Protein AF-P9WET0-F1 (afdb_monomer_lite)

Organism: Preussia isomera (NCBI:txid325670)

Foldseek 3Di:
DVLVQVQVVCCVVVVDQKDKDKWWFDCQDCPVVVVCVVVQAAQPVLAQLFQAQSLRHWHEFTDIDMDMGGHPVCCVQVLHFDLWDWQFKFKDFPPDDPDQQAEDLVRLLVRQCVRCVRSVNDDLLQAQEEAEQGRSHPRPNQSRLVSLLVNRVVSDDLVRFREYEYCCRPGIQNDRCRQRVSVVLLSVCLNVQKHAARPPRDHGRPSHPCSSSRYDHGHHTGGGDPPHFSKYKYWDADSSGITMIIIMGGPCVPVVPDDGFQDDDQPPVVPDDDPDPPPPDDDDDDPDDDDDDDDDDDDDDDDPPPPDDPDPPPPPPPPPPDPDDDDPDDDDCPLALDAQADDFAADRPADFDQKAKQKFADQDLVLRVVLCVQLLVCCQVGHVQQNLCQRQPPDDQHQFIFMAIDGPPDRSPDDPRDTPDDTDGADPDAFAEEEEEEAFQLDWFLLCQLVCQPPLLVSLQVSLQVLLVPDPPRDPDGLVCRNRRVDPGCPCLALLRVQLNFLSQLLSLLSLCVNQVNAHLEYEYFQSSVLSRCVSLLQAPSSLSNLLSNLRSVLQVPQPAQKWKKKWQAAPVVCCVLCVVVQQFKDFQERLARRITMIMGHPVSVVVSVVVCVVVVTDMDIGSNVRDRWLHPSLVVRLVVSLVSSVSCVVSRVVRDDRSDHRHHYQYQLCNPDRDDRDDPVNPDDPPCSVVSSSSRHHHRNNLSSLLSVVVVDVHAAYEYRGSADPSVVSSVNSCVVSVHDHHYAYQHHPPDNNLVRNSVVLSVSSSNNHRTNSQSNGWGQDPVNPGTHGHHHNPPRDDRRDDDDPDPDDDDQQNVCVVPVPDDAAQLQGAWHGPDDLQKTKGKDFHECLQWVQLCQWWLPPFRWDAPLSVVQNVVVVVVVSCCPDPNVPFDFFWKKWFWKFFPDIHTFDNDPGTWMKMKIWRFDAPPVRHTFKIKIWMWTADPPPRDIGTGMITMMGTDTPPDDPPPPPDDDDDDPDWAFADLCLDQPCVHLCVVQRTGGDQQLSFWDRWTFPQAFKIKTFGDQGGDCVRTARVVGHDDTLGDSSRVNNLVVRNVCNQRRSDSVSDDFDKGWGTFGMKMATSCVVVLVVVVGTWMKMKTWHDFFFWKIWMWMFTARPVGDTRMTTHGTIITTDDDPPPPPPVVQVVQPDWDKDKDFQLLQDFQVRLCVVFPFDDDPCLVVLVLLLLLLLLLLLVCCLVAVPDDPVRHQCDDDLLNLLVVLSNCCNPPPPDPSNVVSVVCVVVVNSVVVSVVSCVVNVVALLSVLLVQCSVCVVCLSNVVDFSVRSCVVVVSVLVCLAPHPLCPLALVVLLVSLLSVLQNQLAFEEEEEACQQVNSVVSSVPSQLDPSRDGSYNAYEYERQDPVSQVNCCVVPVVPPRYHYDYDDLLDQVVVVPQQFQAGQEYEYEAPLLLAQDLLSSLLSVLRNHHAFRKYKYKHFADDGSSCSSNPSRPPSQCSNVNVPCSNGSHHHLVRQQVSNVSSQKPGFRHWHFSHDPPSTTIIITMITRHDDDPPPDLAPAEEEEEEQDPDDFPLSVLLQVLCVVVNHHYDYDYLPPDQDQDAAQHHYEYEYELVGLCPPDDPSSVVSVVNCLRRHQEYEYEYAQLCVVPRRVSNVVVVVVQVVSCVVPVSHQAAYEYEPHHSPDDDPVQSNSVSNVSNVLSVVSVVVPPDPPNDPDDHFRYWYHDPSGIMGMDTGNPPVVCVVVCVPCVSLFFDFDFLLVDDKKFWDAPDQQALLRIFIEHPVCVVDDAAQQKWKWQFFKFWADPVQNCSRNVVDTHNAHKGFTWGFTCGHHNNQDPDDGGFTWTFTARGRLISMDMGGNLGIDGDDPPDDGLLRNLDQLLQLVLCCQDCVPLVDAAQAEEEEEQLQESNNLNNVLLCVLRNYHYAYEHADPVSLCCCCVVVVRPSLRYHHDPDDLVNLQSNLCPGPQSAHQEYEAQADDPVLLNNLVRHAQQGEYEYAHDDDPPVVVSPPPSCVVRVYDYHYDPSCVCCVPPVPSSSVSSVVSVVCVVVVSDTGFSDEAEAEPLCSSVVSVCSVVDGYIYMYGPNRSRRTGRYSPDPPQPADACPDEAEEEPQLDPVNLVVVVSHLVRRHQHYEYEYLDFQVVRVVSVVSVVVSVVVNHHYHYDNADPVDPVRVVVVVVVVVVD

InterPro domains:
  IPR001227 Acyl transferase domain superfamily [G3DSA:3.40.366.10] (431-749)
  IPR011032 GroES-like superfamily [SSF50129] (1745-1862)
  IPR013154 Alcohol dehydrogenase-like, N-terminal [PF08240] (1750-1804)
  IPR013217 Methyltransferase type 12 [PF08242] (1328-1433)
  IPR013968 Polyketide synthase-like, ketoreductase domain [PF08659] (2067-2142)
  IPR014030 Beta-ketoacyl synthase-like, N-terminal domain [PF00109] (2-73)
  IPR014031 Beta-ketoacyl synthase, C-terminal domain [PF02801] (84-200)
  IPR014043 Acyl transferase domain [PF00698] (435-767)
  IPR014043 Acyl transferase domain [SM00827] (436-753)
  IPR016035 Acyl transferase/acyl hydrolase/lysophospholipase [SSF52151] (433-742)
  IPR016036 Malonyl-CoA ACP transacylase, ACP-binding [SSF55048] (562-624)
  IPR016039 Thiolase-like [G3DSA:3.40.47.10] (1-418)
  IPR016039 Thiolase-like [SSF53901] (42-251)
  IPR020807 Polyketide/metazoan fatty acid synthase-like, dehydratase domain [SM00826] (827-1009)
  IPR020841 Polyketide synthase, beta-ketoacyl synthase domain [PS52004] (1-250)
  IPR020841 Polyketide synthase, beta-ketoacyl synthase domain [SM00825] (1-253)
  IPR020843 Enoylreductase domain [SM00829] (1731-2042)
  IPR029063 S-adenosyl-L-methionine-dependent methyltransferase superfamily [G3DSA:3.40.50.150] (1218-1494)
  IPR029063 S-adenosyl-L-methionine-dependent methyltransferase superfamily [SSF53335] (1308-1493)
  IPR032821 Polyketide synthase, C-terminal extension [PF16197] (205-254)

Radius of gyration: 58.71 Å; chains: 1; bounding box: 168×103×144 Å

Structure (mmCIF, N/CA/C/O backbone):
data_AF-P9WET0-F1
#
_entry.id   AF-P9WET0-F1
#
loop_
_atom_site.group_PDB
_atom_site.id
_atom_site.type_symbol
_atom_site.label_atom_id
_atom_site.label_alt_id
_atom_site.label_comp_id
_atom_site.label_asym_id
_atom_site.label_entity_id
_atom_site.label_seq_id
_atom_site.pdbx_PDB_ins_code
_atom_site.Cartn_x
_atom_site.Cartn_y
_atom_site.Cartn_z
_atom_site.occupancy
_atom_site.B_iso_or_equiv
_atom_site.auth_seq_id
_atom_site.auth_comp_id
_atom_site.auth_asym_id
_atom_site.auth_atom_id
_atom_site.pdbx_PDB_model_num
ATOM 1 N N . MET A 1 1 ? -34.286 10.627 3.762 1.00 93.25 1 MET A N 1
ATOM 2 C CA . MET A 1 1 ? -35.493 11.258 3.175 1.00 93.25 1 MET A CA 1
ATOM 3 C C . MET A 1 1 ? -36.276 10.292 2.288 1.00 93.25 1 MET A C 1
ATOM 5 O O . MET A 1 1 ? -37.485 10.224 2.415 1.00 93.25 1 MET A O 1
ATOM 9 N N . TYR A 1 2 ? -35.624 9.492 1.441 1.00 94.31 2 TYR A N 1
ATOM 10 C CA . TYR A 1 2 ? -36.307 8.522 0.571 1.00 94.31 2 TYR A CA 1
ATOM 11 C C . TYR A 1 2 ? -37.161 7.509 1.352 1.00 94.31 2 TYR A C 1
ATOM 13 O O . TYR A 1 2 ? -38.345 7.362 1.071 1.00 94.31 2 TYR A O 1
ATOM 21 N N . ALA A 1 3 ? -36.611 6.910 2.415 1.00 94.50 3 ALA A N 1
ATOM 22 C CA . ALA A 1 3 ? -37.372 6.027 3.305 1.00 94.50 3 ALA A CA 1
ATOM 23 C C . ALA A 1 3 ? -38.606 6.715 3.928 1.00 94.50 3 ALA A C 1
ATOM 25 O O . ALA A 1 3 ? -39.639 6.079 4.114 1.00 94.50 3 ALA A O 1
ATOM 26 N N . LEU A 1 4 ? -38.528 8.028 4.189 1.00 97.00 4 LEU A N 1
ATOM 27 C CA . LEU A 1 4 ? -39.666 8.816 4.665 1.00 97.00 4 LEU A CA 1
ATOM 28 C C . LEU A 1 4 ? -40.758 8.916 3.596 1.00 97.00 4 LEU A C 1
ATOM 30 O O . LEU A 1 4 ? -41.926 8.698 3.896 1.00 97.00 4 LEU A O 1
ATOM 34 N N . HIS A 1 5 ? -40.377 9.233 2.357 1.00 97.38 5 HIS A N 1
ATOM 35 C CA . HIS A 1 5 ? -41.307 9.320 1.233 1.00 97.38 5 HIS A CA 1
ATOM 36 C C . HIS A 1 5 ? -42.010 7.980 0.977 1.00 97.38 5 HIS A C 1
ATOM 38 O O . HIS A 1 5 ? -43.234 7.948 0.876 1.00 97.38 5 HIS A O 1
ATOM 44 N N . LEU A 1 6 ? -41.259 6.875 0.971 1.00 96.69 6 LEU A N 1
ATOM 45 C CA . LEU A 1 6 ? -41.814 5.529 0.808 1.00 96.69 6 LEU A CA 1
ATOM 46 C C . LEU A 1 6 ? -42.789 5.169 1.935 1.00 96.69 6 LEU A C 1
ATOM 48 O O . LEU A 1 6 ? -43.890 4.711 1.655 1.00 96.69 6 LEU A O 1
ATOM 52 N N . ALA A 1 7 ? -42.433 5.440 3.194 1.00 96.94 7 ALA A N 1
ATOM 53 C CA . ALA A 1 7 ? -43.314 5.176 4.330 1.00 96.94 7 ALA A CA 1
ATOM 54 C C . ALA A 1 7 ? -44.605 6.012 4.284 1.00 96.94 7 ALA A C 1
ATOM 56 O O . ALA A 1 7 ? -45.687 5.504 4.568 1.00 96.94 7 ALA A O 1
ATOM 57 N N . VAL A 1 8 ? -44.516 7.288 3.891 1.00 96.31 8 VAL A N 1
ATOM 58 C CA . VAL A 1 8 ? -45.693 8.153 3.710 1.00 96.31 8 VAL A CA 1
ATOM 59 C C . VAL A 1 8 ? -46.589 7.632 2.585 1.00 96.31 8 VAL A C 1
ATOM 61 O O . VAL A 1 8 ? -47.808 7.609 2.752 1.00 96.31 8 VAL A O 1
ATOM 64 N N . ASN A 1 9 ? -46.011 7.193 1.466 1.00 95.00 9 ASN A N 1
ATOM 65 C CA . ASN A 1 9 ? -46.778 6.639 0.353 1.00 95.00 9 ASN A CA 1
ATOM 66 C C . ASN A 1 9 ? -47.434 5.304 0.716 1.00 95.00 9 ASN A C 1
ATOM 68 O O . ASN A 1 9 ? -48.613 5.152 0.431 1.00 95.00 9 ASN A O 1
ATOM 72 N N . ALA A 1 10 ? -46.736 4.401 1.411 1.00 95.81 10 ALA A N 1
ATOM 73 C CA . ALA A 1 10 ? -47.302 3.136 1.889 1.00 95.81 10 ALA A CA 1
ATOM 74 C C . ALA A 1 10 ? -48.514 3.368 2.813 1.00 95.81 10 ALA A C 1
ATOM 76 O O . ALA A 1 10 ? -49.566 2.755 2.646 1.00 95.81 10 ALA A O 1
ATOM 77 N N . ILE A 1 11 ? -48.419 4.341 3.731 1.00 95.19 11 ILE A N 1
ATOM 78 C CA . ILE A 1 11 ? -49.542 4.718 4.607 1.00 95.19 11 ILE A CA 1
ATOM 79 C C . ILE A 1 11 ? -50.706 5.333 3.814 1.00 95.19 11 ILE A C 1
ATOM 81 O O . ILE A 1 11 ? -51.872 5.097 4.134 1.00 95.19 11 ILE A O 1
ATOM 85 N N . ARG A 1 12 ? -50.415 6.144 2.788 1.00 89.94 12 ARG A N 1
ATOM 86 C CA . ARG A 1 12 ? -51.439 6.763 1.927 1.00 89.94 12 ARG A CA 1
ATOM 87 C C . ARG A 1 12 ? -52.115 5.751 0.999 1.00 89.94 12 ARG A C 1
ATOM 89 O O . ARG A 1 12 ? -53.314 5.879 0.774 1.00 89.94 12 ARG A O 1
ATOM 96 N N . ALA A 1 13 ? -51.367 4.773 0.495 1.00 91.69 13 ALA A N 1
ATOM 97 C CA . ALA A 1 13 ? -51.857 3.691 -0.355 1.00 91.69 13 ALA A CA 1
ATOM 98 C C . ALA A 1 13 ? -52.650 2.633 0.432 1.00 91.69 13 ALA A C 1
ATOM 100 O O . ALA A 1 13 ? -53.488 1.950 -0.146 1.00 91.69 13 ALA A O 1
ATOM 101 N N . GLY A 1 14 ? -52.439 2.547 1.751 1.00 89.62 14 GLY A N 1
ATOM 102 C CA . GLY A 1 14 ? -53.096 1.569 2.619 1.00 89.62 14 GLY A CA 1
ATOM 103 C C . GLY A 1 14 ? -52.303 0.276 2.821 1.00 89.62 14 GLY A C 1
ATOM 104 O O . GLY A 1 14 ? -52.820 -0.636 3.455 1.00 89.62 14 GLY A O 1
ATOM 105 N N . ASP A 1 15 ? -51.053 0.211 2.354 1.00 92.94 15 ASP A N 1
ATOM 106 C CA . ASP A 1 15 ? -50.167 -0.954 2.518 1.00 92.94 15 ASP A CA 1
ATOM 107 C C . ASP A 1 15 ? -49.825 -1.212 3.995 1.00 92.94 15 ASP A C 1
ATOM 109 O O . ASP A 1 15 ? -49.556 -2.340 4.409 1.00 92.94 15 ASP A O 1
ATOM 113 N N . CYS A 1 16 ? -49.821 -0.152 4.809 1.00 93.81 16 CYS A N 1
ATOM 114 C CA . CYS A 1 16 ? -49.674 -0.231 6.256 1.00 93.81 16 CYS A CA 1
ATOM 115 C C . CYS A 1 16 ? -50.376 0.940 6.961 1.00 93.81 16 CYS A C 1
ATOM 117 O O . CYS A 1 16 ? -50.592 2.010 6.397 1.00 93.81 16 CYS A O 1
ATOM 119 N N . GLU A 1 17 ? -50.710 0.775 8.241 1.00 93.00 17 GLU A N 1
ATOM 120 C CA . GLU A 1 17 ? -51.320 1.849 9.044 1.00 93.00 17 GLU A CA 1
ATOM 121 C C . GLU A 1 17 ? -50.283 2.700 9.800 1.00 93.00 17 GLU A C 1
ATOM 123 O O . GLU A 1 17 ? -50.586 3.784 10.318 1.00 93.00 17 GLU A O 1
ATOM 128 N N . SER A 1 18 ? -49.049 2.195 9.890 1.00 94.19 18 SER A N 1
ATOM 129 C CA . SER A 1 18 ? -47.922 2.824 10.573 1.00 94.19 18 SER A CA 1
ATOM 130 C C . SER A 1 18 ? -46.584 2.294 10.059 1.00 94.19 18 SER A C 1
ATOM 132 O O . SER A 1 18 ? -46.521 1.187 9.528 1.00 94.19 18 SER A O 1
ATOM 134 N N . ALA A 1 19 ? -45.514 3.067 10.241 1.00 95.69 19 ALA A N 1
ATOM 135 C CA . ALA A 1 19 ? -44.175 2.722 9.776 1.00 95.69 19 ALA A CA 1
ATOM 136 C C . ALA A 1 19 ? -43.091 3.279 10.709 1.00 95.69 19 ALA A C 1
ATOM 138 O O . ALA A 1 19 ? -43.235 4.370 11.260 1.00 95.69 19 ALA A O 1
ATOM 139 N N . ILE A 1 20 ? -41.979 2.556 10.849 1.00 96.62 20 ILE A N 1
ATOM 140 C CA . ILE A 1 20 ? -40.750 3.078 11.459 1.00 96.62 20 ILE A CA 1
ATOM 141 C C . ILE A 1 20 ? -39.816 3.496 10.328 1.00 96.62 20 ILE A C 1
ATOM 143 O O . ILE A 1 20 ? -39.511 2.699 9.445 1.00 96.62 20 ILE A O 1
ATOM 147 N N . VAL A 1 21 ? -39.342 4.737 10.372 1.00 96.81 21 VAL A N 1
ATOM 148 C CA . VAL A 1 21 ? -38.316 5.241 9.459 1.00 96.81 21 VAL A CA 1
ATOM 149 C C . VAL A 1 21 ? -37.056 5.459 10.275 1.00 96.81 21 VAL A C 1
ATOM 151 O O . VAL A 1 21 ? -37.033 6.333 11.138 1.00 96.81 21 VAL A O 1
ATOM 154 N N . ALA A 1 22 ? -36.023 4.665 10.011 1.00 95.56 22 ALA A N 1
ATOM 155 C CA . ALA A 1 22 ? -34.736 4.745 10.689 1.00 95.56 22 ALA A CA 1
ATOM 156 C C . ALA A 1 22 ? -33.604 5.024 9.695 1.00 95.56 22 ALA A C 1
ATOM 158 O O . ALA A 1 22 ? -33.688 4.664 8.520 1.00 95.56 22 ALA A O 1
ATOM 159 N N . SER A 1 23 ? -32.547 5.675 10.169 1.00 92.81 23 SER A N 1
ATOM 160 C CA . SER A 1 23 ? -31.334 5.946 9.402 1.00 92.81 23 SER A CA 1
ATOM 161 C C . SER A 1 23 ? -30.119 5.996 10.320 1.00 92.81 23 SER A C 1
ATOM 163 O O . SER A 1 23 ? -30.219 6.480 11.449 1.00 92.81 23 SER A O 1
ATOM 165 N N . ALA A 1 24 ? -28.982 5.542 9.808 1.00 93.00 24 ALA A N 1
ATOM 166 C CA . ALA A 1 24 ? -27.728 5.423 10.534 1.00 93.00 24 ALA A CA 1
ATOM 167 C C . ALA A 1 24 ? -26.564 5.950 9.688 1.00 93.00 24 ALA A C 1
ATOM 169 O O . ALA A 1 24 ? -26.558 5.753 8.473 1.00 93.00 24 ALA A O 1
ATOM 170 N N . ASN A 1 25 ? -25.580 6.565 10.339 1.00 92.62 25 ASN A N 1
ATOM 171 C CA . ASN A 1 25 ? -24.240 6.769 9.805 1.00 92.62 25 ASN A CA 1
ATOM 172 C C . ASN A 1 25 ? -23.208 6.538 10.911 1.00 92.62 25 ASN A C 1
ATOM 174 O O . ASN A 1 25 ? -23.319 7.138 11.981 1.00 92.62 25 ASN A O 1
ATOM 178 N N . TRP A 1 26 ? -22.233 5.674 10.635 1.00 86.56 26 TRP A N 1
ATOM 179 C CA . TRP A 1 26 ? -21.175 5.260 11.558 1.00 86.56 26 TRP A CA 1
ATOM 180 C C . TRP A 1 26 ? -19.830 5.275 10.833 1.00 86.56 26 TRP A C 1
ATOM 182 O O . TRP A 1 26 ? -19.698 4.709 9.747 1.00 86.56 26 TRP A O 1
ATOM 192 N N . ILE A 1 27 ? -18.836 5.911 11.437 1.00 82.56 27 ILE A N 1
ATOM 193 C CA . ILE A 1 27 ? -17.483 6.112 10.927 1.00 82.56 27 ILE A CA 1
ATOM 194 C C . ILE A 1 27 ? -16.546 5.226 11.758 1.00 82.56 27 ILE A C 1
ATOM 196 O O . ILE A 1 27 ? -15.842 5.675 12.655 1.00 82.56 27 ILE A O 1
ATOM 200 N N . GLY A 1 28 ? -16.549 3.928 11.449 1.00 75.56 28 GLY A N 1
ATOM 201 C CA . GLY A 1 28 ? -15.681 2.945 12.111 1.00 75.56 28 GLY A CA 1
ATOM 202 C C . GLY A 1 28 ? -14.312 2.742 11.453 1.00 75.56 28 GLY A C 1
ATOM 203 O O . GLY A 1 28 ? -13.487 2.020 12.002 1.00 75.56 28 GLY A O 1
ATOM 204 N N . ASP A 1 29 ? -14.089 3.324 10.271 1.00 71.38 29 ASP A N 1
ATOM 205 C CA . ASP A 1 29 ? -12.921 3.077 9.418 1.00 71.38 29 ASP A CA 1
ATOM 206 C C . ASP A 1 29 ? -12.596 4.315 8.545 1.00 71.38 29 ASP A C 1
ATOM 208 O O . ASP A 1 29 ? -13.521 4.997 8.079 1.00 71.38 29 ASP A O 1
ATOM 212 N N . PRO A 1 30 ? -11.306 4.641 8.308 1.00 72.62 30 PRO A N 1
ATOM 213 C CA . PRO A 1 30 ? -10.903 5.807 7.519 1.00 72.62 30 PRO A CA 1
ATOM 214 C C . PRO A 1 30 ? -11.058 5.648 5.997 1.00 72.62 30 PRO A C 1
ATOM 216 O O . PRO A 1 30 ? -10.910 6.634 5.278 1.00 72.62 30 PRO A O 1
ATOM 219 N N . GLY A 1 31 ? -11.362 4.465 5.463 1.00 78.06 31 GLY A N 1
ATOM 220 C CA . GLY A 1 31 ? -11.430 4.213 4.021 1.00 78.06 31 GLY A CA 1
ATOM 221 C C . GLY A 1 31 ? -12.426 5.119 3.292 1.00 78.06 31 GLY A C 1
ATOM 222 O O . GLY A 1 31 ? -12.107 5.679 2.243 1.00 78.06 31 GLY A O 1
ATOM 223 N N . VAL A 1 32 ? -13.602 5.354 3.885 1.00 81.81 32 VAL A N 1
ATOM 224 C CA . VAL A 1 32 ? -14.599 6.283 3.322 1.00 81.81 32 VAL A CA 1
ATOM 225 C C . VAL A 1 32 ? -14.127 7.739 3.417 1.00 81.81 32 VAL A C 1
ATOM 227 O O . VAL A 1 32 ? -14.373 8.511 2.495 1.00 81.81 32 VAL A O 1
ATOM 230 N N . GLN A 1 33 ? -13.400 8.112 4.479 1.00 82.38 33 GLN A N 1
ATOM 231 C CA . GLN A 1 33 ? -12.799 9.448 4.603 1.00 82.38 33 GLN A CA 1
ATOM 232 C C . GLN A 1 33 ? -11.833 9.707 3.440 1.00 82.38 33 GLN A C 1
ATOM 234 O O . GLN A 1 33 ? -11.948 10.723 2.765 1.00 82.38 33 GLN A O 1
ATOM 239 N N . ILE A 1 34 ? -10.931 8.760 3.166 1.00 78.50 34 ILE A N 1
ATOM 240 C CA . ILE A 1 34 ? -9.943 8.861 2.081 1.00 78.50 34 ILE A CA 1
ATOM 241 C C . ILE A 1 34 ? -10.635 8.941 0.714 1.00 78.50 34 ILE A C 1
ATOM 243 O O . ILE A 1 34 ? -10.223 9.712 -0.149 1.00 78.50 34 ILE A O 1
ATOM 247 N N . ALA A 1 35 ? -11.687 8.147 0.495 1.00 82.06 35 ALA A N 1
ATOM 248 C CA . ALA A 1 35 ? -12.435 8.174 -0.760 1.00 82.06 35 ALA A CA 1
ATOM 249 C C . ALA A 1 35 ? -13.132 9.525 -0.997 1.00 82.06 35 ALA A C 1
ATOM 251 O O . ALA A 1 35 ? -13.130 10.027 -2.119 1.00 82.06 35 ALA A O 1
ATOM 252 N N . LEU A 1 36 ? -13.703 10.124 0.052 1.00 84.94 36 LEU A N 1
ATOM 253 C CA . LEU A 1 36 ? -14.368 11.427 -0.025 1.00 84.94 36 LEU A CA 1
ATOM 254 C C . LEU A 1 36 ? -13.377 12.591 -0.161 1.00 84.94 36 LEU A C 1
ATOM 256 O O . LEU A 1 36 ? -13.684 13.562 -0.850 1.00 84.94 36 LEU A O 1
ATOM 260 N N . ASP A 1 37 ? -12.192 12.476 0.440 1.00 80.69 37 ASP A N 1
ATOM 261 C CA . ASP A 1 37 ? -11.093 13.428 0.256 1.00 80.69 37 ASP A CA 1
ATOM 262 C C . ASP A 1 37 ? -10.611 13.436 -1.202 1.00 80.69 37 ASP A C 1
ATOM 264 O O . ASP A 1 37 ? -10.588 14.478 -1.851 1.00 80.69 37 ASP A O 1
ATOM 268 N N . LYS A 1 38 ? -10.384 12.250 -1.789 1.00 78.75 38 LYS A N 1
ATOM 269 C CA . LYS A 1 38 ? -10.057 12.104 -3.221 1.00 78.75 38 LYS A CA 1
ATOM 270 C C . LYS A 1 38 ? -11.147 12.629 -4.156 1.00 78.75 38 LYS A C 1
ATOM 272 O O . LYS A 1 38 ? -10.842 13.052 -5.266 1.00 78.75 38 LYS A O 1
ATOM 277 N N . LEU A 1 39 ? -12.410 12.577 -3.731 1.00 81.06 39 LEU A N 1
ATOM 278 C CA . LEU A 1 39 ? -13.535 13.144 -4.477 1.00 81.06 39 LEU A CA 1
ATOM 279 C C . LEU A 1 39 ? -13.576 14.684 -4.392 1.00 81.06 39 LEU A C 1
ATOM 281 O O . LEU A 1 39 ? -14.333 15.305 -5.135 1.00 81.06 39 LEU A O 1
ATOM 285 N N . GLY A 1 40 ? -12.797 15.298 -3.492 1.00 82.06 40 GLY A N 1
ATOM 286 C CA . GLY A 1 40 ? -12.833 16.734 -3.206 1.00 82.06 40 GLY A CA 1
ATOM 287 C C . GLY A 1 40 ? -14.103 17.168 -2.469 1.00 82.06 40 GLY A C 1
ATOM 288 O O . GLY A 1 40 ? -14.548 18.301 -2.622 1.00 82.06 40 GLY A O 1
ATOM 289 N N . ALA A 1 41 ? -14.745 16.256 -1.730 1.00 86.38 41 ALA A N 1
ATOM 290 C CA . ALA A 1 41 ? -16.028 16.517 -1.073 1.00 86.38 41 ALA A CA 1
ATOM 291 C C . ALA A 1 41 ? -15.884 17.045 0.368 1.00 86.38 41 ALA A C 1
ATOM 293 O O . ALA A 1 41 ? -16.822 17.636 0.912 1.00 86.38 41 ALA A O 1
ATOM 294 N N . LEU A 1 42 ? -14.734 16.801 0.998 1.00 90.38 42 LEU A N 1
ATOM 295 C CA . LEU A 1 42 ? -14.484 17.128 2.398 1.00 90.38 42 LEU A CA 1
ATOM 296 C C . LEU A 1 42 ? -13.875 18.520 2.556 1.00 90.38 42 LEU A C 1
ATOM 298 O O . LEU A 1 42 ? -13.026 18.929 1.772 1.00 90.38 42 LEU A O 1
ATOM 302 N N . SER A 1 43 ? -14.284 19.228 3.607 1.00 89.62 43 SER A N 1
ATOM 303 C CA . SER A 1 43 ? -13.633 20.480 4.002 1.00 89.62 43 SER A CA 1
ATOM 304 C C . SER A 1 43 ? -12.284 20.194 4.667 1.00 89.62 43 SER A C 1
ATOM 306 O O . SER A 1 43 ? -12.208 19.385 5.597 1.00 89.62 43 SER A O 1
ATOM 308 N N . ALA A 1 44 ? -11.243 20.930 4.266 1.00 80.69 44 ALA A N 1
ATOM 309 C CA . ALA A 1 44 ? -9.916 20.870 4.885 1.00 80.69 44 ALA A CA 1
ATOM 310 C C . ALA A 1 44 ? -9.930 21.269 6.375 1.00 80.69 44 ALA A C 1
ATOM 312 O O . ALA A 1 44 ? -9.086 20.820 7.146 1.00 80.69 44 ALA A O 1
ATOM 313 N N . SER A 1 45 ? -10.911 22.075 6.801 1.00 82.88 45 SER A N 1
ATOM 314 C CA . SER A 1 45 ? -11.087 22.476 8.204 1.00 82.88 45 SER A CA 1
ATOM 315 C C . SER A 1 45 ? -11.933 21.495 9.028 1.00 82.88 45 SER A C 1
ATOM 317 O O . SER A 1 45 ? -12.160 21.732 10.216 1.00 82.88 45 SER A O 1
ATOM 319 N N . ALA A 1 46 ? -12.418 20.408 8.411 1.00 86.94 46 ALA A N 1
ATOM 320 C CA . ALA A 1 46 ? -13.354 19.457 9.008 1.00 86.94 46 ALA A CA 1
ATOM 321 C C . ALA A 1 46 ? -14.598 20.140 9.614 1.00 86.94 46 ALA A C 1
ATOM 323 O O . ALA A 1 46 ? -15.119 19.711 10.648 1.00 86.94 46 ALA A O 1
ATOM 324 N N . ARG A 1 47 ? -15.100 21.199 8.959 1.00 90.94 47 ARG A N 1
ATOM 325 C CA . ARG A 1 47 ? -16.343 21.912 9.315 1.00 90.94 47 ARG A CA 1
ATOM 326 C C . ARG A 1 47 ? -17.269 22.061 8.103 1.00 90.94 47 ARG A C 1
ATOM 328 O O . ARG A 1 47 ? -16.825 22.003 6.966 1.00 90.94 47 ARG A O 1
ATOM 335 N N . CYS A 1 48 ? -18.575 22.219 8.343 1.00 94.56 48 CYS A N 1
ATOM 336 C CA . CYS A 1 48 ? -19.547 22.549 7.290 1.00 94.56 48 CYS A CA 1
ATOM 337 C C . CYS A 1 48 ? -19.829 24.058 7.310 1.00 94.56 48 CYS A C 1
ATOM 339 O O . CYS A 1 48 ? -20.743 24.498 8.013 1.00 94.56 48 CYS A O 1
ATOM 341 N N . HIS A 1 49 ? -19.080 24.842 6.535 1.00 95.75 49 HIS A N 1
ATOM 342 C CA . HIS A 1 49 ? -19.209 26.307 6.435 1.00 95.75 49 HIS A CA 1
ATOM 343 C C . HIS A 1 49 ? -20.417 26.729 5.583 1.00 95.75 49 HIS A C 1
ATOM 345 O O . HIS A 1 49 ? -20.296 27.364 4.539 1.00 95.75 49 HIS A O 1
ATOM 351 N N . THR A 1 50 ? -21.608 26.305 6.004 1.00 96.00 50 THR A N 1
ATOM 352 C CA . THR A 1 50 ? -22.853 26.478 5.239 1.00 96.00 50 THR A CA 1
ATOM 353 C C . THR A 1 50 ? -23.163 27.958 5.038 1.00 96.00 50 THR A C 1
ATOM 355 O O . THR A 1 50 ? -23.300 28.688 6.015 1.00 96.00 50 THR A O 1
ATOM 358 N N . PHE A 1 51 ? -23.319 28.377 3.780 1.00 96.88 51 PHE A N 1
ATOM 359 C CA . PHE A 1 51 ? -23.569 29.764 3.350 1.00 96.88 51 PHE A CA 1
ATOM 360 C C . PHE A 1 51 ? -22.440 30.777 3.608 1.00 96.88 51 PHE A C 1
ATOM 362 O O . PHE A 1 51 ? -22.618 31.964 3.315 1.00 96.88 51 PHE A O 1
ATOM 369 N N . ASP A 1 52 ? -21.291 30.341 4.123 1.00 95.81 52 ASP A N 1
ATOM 370 C CA . ASP A 1 52 ? -20.136 31.203 4.378 1.00 95.81 52 ASP A CA 1
ATOM 371 C C . ASP A 1 52 ? -19.234 31.304 3.133 1.00 95.81 52 ASP A C 1
ATOM 373 O O . ASP A 1 52 ? -19.258 30.441 2.252 1.00 95.81 52 ASP A O 1
ATOM 377 N N . LEU A 1 53 ? -18.422 32.358 3.042 1.00 93.12 53 LEU A N 1
ATOM 378 C CA . LEU A 1 53 ? -17.388 32.499 2.013 1.00 93.12 53 LEU A CA 1
ATOM 379 C C . LEU A 1 53 ? -16.381 31.330 2.040 1.00 93.12 53 LEU A C 1
ATOM 381 O O . LEU A 1 53 ? -15.898 30.924 0.986 1.00 93.12 53 LEU A O 1
ATOM 385 N N . ARG A 1 54 ? -16.119 30.753 3.222 1.00 93.50 54 ARG A N 1
ATOM 386 C CA . ARG A 1 54 ? -15.259 29.574 3.459 1.00 93.50 54 ARG A CA 1
ATOM 387 C C . ARG A 1 54 ? -15.948 28.243 3.112 1.00 93.50 54 ARG A C 1
ATOM 389 O O . ARG A 1 54 ? -15.695 27.218 3.723 1.00 93.50 54 ARG A O 1
ATOM 396 N N . ALA A 1 55 ? -16.919 28.235 2.210 1.00 91.75 55 ALA A N 1
ATOM 397 C CA . ALA A 1 55 ? -17.606 27.008 1.820 1.00 91.75 55 ALA A CA 1
ATOM 398 C C . ALA A 1 55 ? -16.734 26.178 0.856 1.00 91.75 55 ALA A C 1
ATOM 400 O O . ALA A 1 55 ? -16.845 26.335 -0.360 1.00 91.75 55 ALA A O 1
ATOM 401 N N . GLU A 1 56 ? -15.885 25.284 1.374 1.00 90.44 56 GLU A N 1
ATOM 402 C CA . GLU A 1 56 ? -15.020 24.409 0.556 1.00 90.44 56 GLU A CA 1
ATOM 403 C C . GLU A 1 56 ? -15.369 22.909 0.583 1.00 90.44 56 GLU A C 1
ATOM 405 O O . GLU A 1 56 ? -14.672 22.106 -0.028 1.00 90.44 56 GLU A O 1
ATOM 410 N N . GLY A 1 57 ? -16.436 22.501 1.269 1.00 91.94 57 GLY A N 1
ATOM 411 C CA . GLY A 1 57 ? -16.769 21.090 1.469 1.00 91.94 57 GLY A CA 1
ATOM 412 C C . GLY A 1 57 ? -17.495 20.856 2.788 1.00 91.94 57 GLY A C 1
ATOM 413 O O . GLY A 1 57 ? -17.865 21.801 3.482 1.00 91.94 57 GLY A O 1
ATOM 414 N N . TYR A 1 58 ? -17.697 19.589 3.153 1.00 93.56 58 TYR A N 1
ATOM 415 C CA . TYR A 1 58 ? -18.408 19.237 4.384 1.00 93.56 58 TYR A CA 1
ATOM 416 C C . TYR A 1 58 ? -17.539 18.469 5.389 1.00 93.56 58 TYR A C 1
ATOM 418 O O . TYR A 1 58 ? -16.594 17.767 5.033 1.00 93.56 58 TYR A O 1
ATOM 426 N N . ALA A 1 59 ? -17.899 18.573 6.668 1.00 92.88 59 ALA A N 1
ATOM 427 C CA . ALA A 1 59 ? -17.414 17.714 7.745 1.00 92.88 59 ALA A CA 1
ATOM 428 C C . ALA A 1 59 ? -18.308 16.491 7.893 1.00 92.88 59 ALA A C 1
ATOM 430 O O . ALA A 1 59 ? -19.527 16.640 7.989 1.00 92.88 59 ALA A O 1
ATOM 431 N N . ARG A 1 60 ? -17.744 15.289 7.976 1.00 92.44 60 ARG A N 1
ATOM 432 C CA . ARG A 1 60 ? -18.546 14.086 8.235 1.00 92.44 60 ARG A CA 1
ATOM 433 C C . ARG A 1 60 ? -19.059 14.083 9.676 1.00 92.44 60 ARG A C 1
ATOM 435 O O . ARG A 1 60 ? -18.361 14.511 10.588 1.00 92.44 60 ARG A O 1
ATOM 442 N N . GLY A 1 61 ? -20.272 13.584 9.872 1.00 91.12 61 GLY A N 1
ATOM 443 C CA . GLY A 1 61 ? -20.883 13.391 11.186 1.00 91.12 61 GLY A CA 1
ATOM 444 C C . GLY A 1 61 ? -21.402 11.966 11.356 1.00 91.12 61 GLY A C 1
ATOM 445 O O . GLY A 1 61 ? -21.674 11.265 10.382 1.00 91.12 61 GLY A O 1
ATOM 446 N N . GLU A 1 62 ? -21.583 11.539 12.598 1.00 90.56 62 GLU A N 1
ATOM 447 C CA . GLU A 1 62 ? -22.221 10.265 12.939 1.00 90.56 62 GLU A CA 1
ATOM 448 C C . GLU A 1 62 ? -23.627 10.507 13.481 1.00 90.56 62 GLU A C 1
ATOM 450 O O . GLU A 1 62 ? -23.930 11.563 14.038 1.00 90.56 62 GLU A O 1
ATOM 455 N N . GLY A 1 63 ? -24.519 9.536 13.318 1.00 90.38 63 GLY A N 1
ATOM 456 C CA . GLY A 1 63 ? -25.854 9.670 13.877 1.00 90.38 63 GLY A CA 1
ATOM 457 C C . GLY A 1 63 ? -26.757 8.490 13.588 1.00 90.38 63 GLY A C 1
ATOM 458 O O . GLY A 1 63 ? -26.785 7.959 12.481 1.00 90.38 63 GLY A O 1
ATOM 459 N N . PHE A 1 64 ? -27.553 8.128 14.586 1.00 91.06 64 PHE A N 1
ATOM 460 C CA . PHE A 1 64 ? -28.620 7.147 14.470 1.00 91.06 64 PHE A CA 1
ATOM 461 C C . PHE A 1 64 ? -29.922 7.823 14.871 1.00 91.06 64 PHE A C 1
ATOM 463 O O . PHE A 1 64 ? -30.043 8.365 15.969 1.00 91.06 64 PHE A O 1
ATOM 470 N N . GLY A 1 65 ? -30.896 7.807 13.970 1.00 89.94 65 GLY A N 1
ATOM 471 C CA . GLY A 1 65 ? -32.198 8.415 14.191 1.00 89.94 65 GLY A CA 1
ATOM 472 C C . GLY A 1 65 ? -33.302 7.478 13.745 1.00 89.94 65 GLY A C 1
ATOM 473 O O . GLY A 1 65 ? -33.161 6.775 12.747 1.00 89.94 65 GLY A O 1
ATOM 474 N N . ALA A 1 66 ? -34.413 7.484 14.472 1.00 93.81 66 ALA A N 1
ATOM 475 C CA . ALA A 1 66 ? -35.633 6.819 14.054 1.00 93.81 66 ALA A CA 1
ATOM 476 C C . ALA A 1 66 ? -36.842 7.685 14.397 1.00 93.81 66 ALA A C 1
ATOM 478 O O . ALA A 1 66 ? -36.866 8.364 15.424 1.00 93.81 66 ALA A O 1
ATOM 479 N N . ILE A 1 67 ? -37.848 7.642 13.534 1.00 94.50 67 ILE A N 1
ATOM 480 C CA . ILE A 1 67 ? -39.155 8.245 13.767 1.00 94.50 67 ILE A CA 1
ATOM 481 C C . ILE A 1 67 ? -40.245 7.210 13.502 1.00 94.50 67 ILE A C 1
ATOM 483 O O . ILE A 1 67 ? -40.080 6.303 12.686 1.00 94.50 67 ILE A O 1
ATOM 487 N N . TYR A 1 68 ? -41.373 7.360 14.188 1.00 93.19 68 TYR A N 1
ATOM 488 C CA . TYR A 1 68 ? -42.544 6.515 14.005 1.00 93.19 68 TYR A CA 1
ATOM 489 C C . TYR A 1 68 ? -43.660 7.324 13.349 1.00 93.19 68 TYR A C 1
ATOM 491 O O . TYR A 1 68 ? -44.060 8.372 13.855 1.00 93.19 68 TYR A O 1
ATOM 499 N N . LEU A 1 69 ? -44.142 6.837 12.211 1.00 95.31 69 LEU A N 1
ATOM 500 C CA . LEU A 1 69 ? -45.234 7.420 11.448 1.00 95.31 69 LEU A CA 1
ATOM 501 C C . LEU A 1 69 ? -46.496 6.599 11.658 1.00 95.31 69 LEU A C 1
ATOM 503 O O . LEU A 1 69 ? -46.453 5.370 11.676 1.00 95.31 69 LEU A O 1
ATOM 507 N N . LYS A 1 70 ? -47.634 7.277 11.764 1.00 92.56 70 LYS A N 1
ATOM 508 C CA . LYS A 1 70 ? -48.936 6.638 11.928 1.00 92.56 70 LYS A CA 1
ATOM 509 C C . LYS A 1 70 ? -49.997 7.428 11.183 1.00 92.56 70 LYS A C 1
ATOM 511 O O . LYS A 1 70 ? -49.959 8.658 11.192 1.00 92.56 70 LYS A O 1
ATOM 516 N N . LYS A 1 71 ? -50.950 6.730 10.562 1.00 92.81 71 LYS A N 1
ATOM 517 C CA . LYS A 1 71 ? -52.108 7.363 9.920 1.00 92.81 71 LYS A CA 1
ATOM 518 C C . LYS A 1 71 ? -52.838 8.251 10.932 1.00 92.81 71 LYS A C 1
ATOM 520 O O . LYS A 1 71 ? -53.178 7.790 12.021 1.00 92.81 71 LYS A O 1
ATOM 525 N N . THR A 1 72 ? -53.092 9.510 10.575 1.00 88.06 72 THR A N 1
ATOM 526 C CA . THR A 1 72 ? -53.615 10.533 11.499 1.00 88.06 72 THR A CA 1
ATOM 527 C C . THR A 1 72 ? -54.906 10.105 12.193 1.00 88.06 72 THR A C 1
ATOM 529 O O . THR A 1 72 ? -55.012 10.237 13.408 1.00 88.06 72 THR A O 1
ATOM 532 N N . SER A 1 73 ? -55.853 9.512 11.456 1.00 85.50 73 SER A N 1
ATOM 533 C CA . SER A 1 73 ? -57.114 9.012 12.022 1.00 85.50 73 SER A CA 1
ATOM 534 C C . SER A 1 73 ? -56.893 7.970 13.123 1.00 85.50 73 SER A C 1
ATOM 536 O O . SER A 1 73 ? -57.555 8.015 14.155 1.00 85.50 73 SER A O 1
ATOM 538 N N . LEU A 1 74 ? -55.918 7.074 12.937 1.00 85.56 74 LEU A N 1
ATOM 539 C CA . LEU A 1 74 ? -55.571 6.040 13.907 1.00 85.56 74 LEU A CA 1
ATOM 540 C C . LEU A 1 74 ? -54.748 6.603 15.071 1.00 85.56 74 LEU A C 1
ATOM 542 O O . LEU A 1 74 ? -54.871 6.138 16.202 1.00 85.56 74 LEU A O 1
ATOM 546 N N . ALA A 1 75 ? -53.888 7.595 14.825 1.00 83.88 75 ALA A N 1
ATOM 547 C CA . ALA A 1 75 ? -53.172 8.295 15.889 1.00 83.88 75 ALA A CA 1
ATOM 548 C C . ALA A 1 75 ? -54.155 8.991 16.845 1.00 83.88 75 ALA A C 1
ATOM 550 O O . ALA A 1 75 ? -54.033 8.806 18.054 1.00 83.88 75 ALA A O 1
ATOM 551 N N . ILE A 1 76 ? -55.173 9.670 16.302 1.00 77.94 76 ILE A N 1
ATOM 552 C CA . ILE A 1 76 ? -56.248 10.315 17.069 1.00 77.94 76 ILE A CA 1
ATOM 553 C C . ILE A 1 76 ? -57.075 9.272 17.830 1.00 77.94 76 ILE A C 1
ATOM 555 O O . ILE A 1 76 ? -57.153 9.339 19.054 1.00 77.94 76 ILE A O 1
ATOM 559 N N . SER A 1 77 ? -57.639 8.270 17.142 1.00 73.06 77 SER A N 1
ATOM 560 C CA . SER A 1 77 ? -58.537 7.293 17.782 1.00 73.06 77 SER A CA 1
ATOM 561 C C . SER A 1 77 ? -57.848 6.441 18.854 1.00 73.06 77 SER A C 1
ATOM 563 O O . SER A 1 77 ? -58.481 6.030 19.822 1.00 73.06 77 SER A O 1
ATOM 565 N N . SER A 1 78 ? -56.539 6.200 18.720 1.00 69.62 78 SER A N 1
ATOM 566 C CA . SER A 1 78 ? -55.752 5.446 19.706 1.00 69.62 78 SER A CA 1
ATOM 567 C C . SER A 1 78 ? -55.155 6.297 20.835 1.00 69.62 78 SER A C 1
ATOM 569 O O . SER A 1 78 ? -54.471 5.728 21.699 1.00 69.62 78 SER A O 1
ATOM 571 N N . GLY A 1 79 ? -55.367 7.622 20.821 1.00 68.00 79 GLY A N 1
ATOM 572 C CA . GLY A 1 79 ? -54.806 8.570 21.791 1.00 68.00 79 GLY A CA 1
ATOM 573 C C . GLY A 1 79 ? -53.277 8.665 21.739 1.00 68.00 79 GLY A C 1
ATOM 574 O O . GLY A 1 79 ? -52.627 8.754 22.778 1.00 68.00 79 GLY A O 1
ATOM 575 N N . SER A 1 80 ? -52.681 8.547 20.548 1.00 75.44 80 SER A N 1
ATOM 576 C CA . SER A 1 80 ? -51.225 8.621 20.363 1.00 75.44 80 SER A CA 1
ATOM 577 C C . SER A 1 80 ? -50.745 10.081 20.334 1.00 75.44 80 SER A C 1
ATOM 579 O O . SER A 1 80 ? -51.371 10.893 19.656 1.00 75.44 80 SER A O 1
ATOM 581 N N . PRO A 1 81 ? -49.613 10.422 20.975 1.00 76.56 81 PRO A N 1
ATOM 582 C CA . PRO A 1 81 ? -49.055 11.770 20.925 1.00 76.56 81 PRO A CA 1
ATOM 583 C C . PRO A 1 81 ? -48.493 12.089 19.530 1.00 76.56 81 PRO A C 1
ATOM 585 O O . PRO A 1 81 ? -47.483 11.536 19.095 1.00 76.56 81 PRO A O 1
ATOM 588 N N . ILE A 1 82 ? -49.157 13.001 18.828 1.00 87.25 82 ILE A N 1
ATOM 589 C CA . ILE A 1 82 ? -48.742 13.592 17.553 1.00 87.25 82 ILE A CA 1
ATOM 590 C C . ILE A 1 82 ? -47.831 14.795 17.831 1.00 87.25 82 ILE A C 1
ATOM 592 O O . ILE A 1 82 ? -48.261 15.770 18.442 1.00 87.25 82 ILE A O 1
ATOM 596 N N . ARG A 1 83 ? -46.578 14.718 17.371 1.00 88.62 83 ARG A N 1
ATOM 597 C CA . ARG A 1 83 ? -45.546 15.763 17.542 1.00 88.62 83 ARG A CA 1
ATOM 598 C C . ARG A 1 83 ? -45.597 16.816 16.426 1.00 88.62 83 ARG A C 1
ATOM 600 O O . ARG A 1 83 ? -45.484 18.011 16.660 1.00 88.62 83 ARG A O 1
ATOM 607 N N . ALA A 1 84 ? -45.792 16.358 15.191 1.00 92.75 84 ALA A N 1
ATOM 608 C CA . ALA A 1 84 ? -45.893 17.188 13.994 1.00 92.75 84 ALA A CA 1
ATOM 609 C C . ALA A 1 84 ? -46.637 16.431 12.881 1.00 92.75 84 ALA A C 1
ATOM 611 O O . ALA A 1 84 ? -46.845 15.218 12.983 1.00 92.75 84 ALA A O 1
ATOM 612 N N . MET A 1 85 ? -47.019 17.133 11.812 1.00 94.94 85 MET A N 1
ATOM 613 C CA . MET A 1 85 ? -47.758 16.568 10.681 1.00 94.94 85 MET A CA 1
ATOM 614 C C . MET A 1 85 ? -46.957 16.678 9.382 1.00 94.94 85 MET A C 1
ATOM 616 O O . MET A 1 85 ? -46.655 17.779 8.928 1.00 94.94 85 MET A O 1
ATOM 620 N N . ILE A 1 86 ? -46.665 15.546 8.737 1.00 96.31 86 ILE A N 1
ATOM 621 C CA . ILE A 1 86 ? -46.068 15.545 7.394 1.00 96.31 86 ILE A CA 1
ATOM 622 C C . ILE A 1 86 ? -47.163 15.863 6.373 1.00 96.31 86 ILE A C 1
ATOM 624 O O . ILE A 1 86 ? -48.117 15.100 6.210 1.00 96.31 86 ILE A O 1
ATOM 628 N N . ARG A 1 87 ? -47.025 16.988 5.669 1.00 94.88 87 ARG A N 1
ATOM 629 C CA . ARG A 1 87 ? -48.020 17.470 4.699 1.00 94.88 87 ARG A CA 1
ATOM 630 C C . ARG A 1 87 ? -47.807 16.887 3.308 1.00 94.88 87 ARG A C 1
ATOM 632 O O . ARG A 1 87 ? -48.766 16.467 2.663 1.00 94.88 87 ARG A O 1
ATOM 639 N N . GLY A 1 88 ? -46.559 16.808 2.866 1.00 95.69 88 GLY A N 1
ATOM 640 C CA . GLY A 1 88 ? -46.198 16.270 1.561 1.00 95.69 88 GLY A CA 1
ATOM 641 C C . GLY A 1 88 ? -44.717 15.945 1.479 1.00 95.69 88 GLY A C 1
ATOM 642 O O . GLY A 1 88 ? -43.894 16.541 2.174 1.00 95.69 88 GLY A O 1
ATOM 643 N N . THR A 1 89 ? -44.398 14.974 0.634 1.00 98.25 89 THR A N 1
ATOM 644 C CA . THR A 1 89 ? -43.032 14.560 0.318 1.00 98.25 89 THR A CA 1
ATOM 645 C C . THR A 1 89 ? -42.915 14.331 -1.186 1.00 98.25 89 THR A C 1
ATOM 647 O O . THR A 1 89 ? -43.903 14.015 -1.856 1.00 98.25 89 THR A O 1
ATOM 650 N N . ALA A 1 90 ? -41.710 14.494 -1.721 1.00 98.25 90 ALA A N 1
ATOM 651 C CA . ALA A 1 90 ? -41.396 14.175 -3.109 1.00 98.25 90 ALA A CA 1
ATOM 652 C C . ALA A 1 90 ? -39.926 13.769 -3.252 1.00 98.25 90 ALA A C 1
ATOM 654 O O . ALA A 1 90 ? -39.087 14.137 -2.425 1.00 98.25 90 ALA A O 1
ATOM 655 N N . MET A 1 91 ? -39.626 13.030 -4.318 1.00 96.94 91 MET A N 1
ATOM 656 C CA . MET A 1 91 ? -38.272 12.682 -4.742 1.00 96.94 91 MET A CA 1
ATOM 657 C C . MET A 1 91 ? -38.158 12.764 -6.268 1.00 96.94 91 MET A C 1
ATOM 659 O O . MET A 1 91 ? -39.141 12.520 -6.966 1.00 96.94 91 MET A O 1
ATOM 663 N N . ASN A 1 92 ? -36.981 13.111 -6.788 1.00 96.06 92 ASN A N 1
ATOM 664 C CA . ASN A 1 92 ? -36.661 13.066 -8.218 1.00 96.06 92 ASN A CA 1
ATOM 665 C C . ASN A 1 92 ? -35.147 12.860 -8.439 1.00 96.06 92 ASN A C 1
ATOM 667 O O . ASN A 1 92 ? -34.387 12.664 -7.488 1.00 96.06 92 ASN A O 1
ATOM 671 N N . SER A 1 93 ? -34.713 12.913 -9.700 1.00 90.62 93 SER A N 1
ATOM 672 C CA . SER A 1 93 ? -33.303 12.871 -10.090 1.00 90.62 93 SER A CA 1
ATOM 673 C C . SER A 1 93 ? -32.953 14.058 -10.988 1.00 90.62 93 SER A C 1
ATOM 675 O O . SER A 1 93 ? -33.794 14.523 -11.756 1.00 90.62 93 SER A O 1
ATOM 677 N N . ASN A 1 94 ? -31.702 14.519 -10.921 1.00 85.44 94 ASN A N 1
ATOM 678 C CA . ASN A 1 94 ? -31.163 15.543 -11.820 1.00 85.44 94 ASN A CA 1
ATOM 679 C C . ASN A 1 94 ? -31.031 15.069 -13.280 1.00 85.44 94 ASN A C 1
ATOM 681 O O . ASN A 1 94 ? -30.900 15.909 -14.168 1.00 85.44 94 ASN A O 1
ATOM 685 N N . GLY A 1 95 ? -31.038 13.754 -13.539 1.00 80.81 95 GLY A N 1
ATOM 686 C CA . GLY A 1 95 ? -30.735 13.207 -14.862 1.00 80.81 95 GLY A CA 1
ATOM 687 C C . GLY A 1 95 ? -29.283 13.478 -15.274 1.00 80.81 95 GLY A C 1
ATOM 688 O O . GLY A 1 95 ? -28.370 13.375 -14.457 1.00 80.81 95 GLY A O 1
ATOM 689 N N . ARG A 1 96 ? -29.055 13.819 -16.548 1.00 77.06 96 ARG A N 1
ATOM 690 C CA . ARG A 1 96 ? -27.715 14.134 -17.069 1.00 77.06 96 ARG A CA 1
ATOM 691 C C . ARG A 1 96 ? -27.308 15.563 -16.688 1.00 77.06 96 ARG A C 1
ATOM 693 O O . ARG A 1 96 ? -27.912 16.524 -17.156 1.00 77.06 96 ARG A O 1
ATOM 700 N N . THR A 1 97 ? -26.247 15.696 -15.898 1.00 74.69 97 THR A N 1
ATOM 701 C CA . THR A 1 97 ? -25.600 16.971 -15.539 1.00 74.69 97 THR A CA 1
ATOM 702 C C . THR A 1 97 ? -24.163 17.013 -16.076 1.00 74.69 97 THR A C 1
ATOM 704 O O . THR A 1 97 ? -23.684 16.047 -16.668 1.00 74.69 97 THR A O 1
ATOM 707 N N . GLY A 1 98 ? -23.447 18.127 -15.878 1.00 70.69 98 GLY A N 1
ATOM 708 C CA . GLY A 1 98 ? -22.038 18.265 -16.284 1.00 70.69 98 GLY A CA 1
ATOM 709 C C . GLY A 1 98 ? -21.035 17.416 -15.484 1.00 70.69 98 GLY A C 1
ATOM 710 O O . GLY A 1 98 ? -19.838 17.576 -15.675 1.00 70.69 98 GLY A O 1
ATOM 711 N N . GLY A 1 99 ? -21.501 16.564 -14.568 1.00 75.69 99 GLY A N 1
ATOM 712 C CA . GLY A 1 99 ? -20.681 15.683 -13.738 1.00 75.69 99 GLY A CA 1
ATOM 713 C C . GLY A 1 99 ? -21.501 15.112 -12.582 1.00 75.69 99 GLY A C 1
ATOM 714 O O . GLY A 1 99 ? -22.431 15.769 -12.111 1.00 75.69 99 GLY A O 1
ATOM 715 N N . ILE A 1 100 ? -21.160 13.905 -12.114 1.00 74.19 100 ILE A N 1
ATOM 716 C CA . ILE A 1 100 ? -21.959 13.193 -11.101 1.00 74.19 100 ILE A CA 1
ATOM 717 C C . ILE A 1 100 ? -22.146 14.002 -9.814 1.00 74.19 100 ILE A C 1
ATOM 719 O O . ILE A 1 100 ? -23.197 13.878 -9.213 1.00 74.19 100 ILE A O 1
ATOM 723 N N . THR A 1 101 ? -21.188 14.853 -9.430 1.00 76.12 101 THR A N 1
ATOM 724 C CA . THR A 1 101 ? -21.215 15.686 -8.212 1.00 76.12 101 THR A CA 1
ATOM 725 C C . THR A 1 101 ? -21.908 17.042 -8.388 1.00 76.12 101 THR A C 1
ATOM 727 O O . THR A 1 101 ? -22.040 17.789 -7.419 1.00 76.12 101 THR A O 1
ATOM 730 N N . ARG A 1 102 ? -22.345 17.405 -9.606 1.00 81.81 102 ARG A N 1
ATOM 731 C CA . ARG A 1 102 ? -22.881 18.743 -9.901 1.00 81.81 102 ARG A CA 1
ATOM 732 C C . ARG A 1 102 ? -24.410 18.783 -9.720 1.00 81.81 102 ARG A C 1
ATOM 734 O O . ARG A 1 102 ? -25.118 18.105 -10.472 1.00 81.81 102 ARG A O 1
ATOM 741 N N . PRO A 1 103 ? -24.949 19.580 -8.776 1.00 85.94 103 PRO A N 1
ATOM 742 C CA . PRO A 1 103 ? -26.390 19.653 -8.534 1.00 85.94 103 PRO A CA 1
ATOM 743 C C . PRO A 1 103 ? -27.140 20.405 -9.648 1.00 85.94 103 PRO A C 1
ATOM 745 O O . PRO A 1 103 ? -26.557 21.218 -10.366 1.00 85.94 103 PRO A O 1
ATOM 748 N N . SER A 1 104 ? -28.450 20.152 -9.782 1.00 89.19 104 SER A N 1
ATOM 749 C CA . SER A 1 104 ? -29.334 20.835 -10.738 1.00 89.19 104 SER A CA 1
ATOM 750 C C . SER A 1 104 ? -30.358 21.714 -10.029 1.00 89.19 104 SER A C 1
ATOM 752 O O . SER A 1 104 ? -31.227 21.237 -9.298 1.00 89.19 104 SER A O 1
ATOM 754 N N . ALA A 1 105 ? -30.295 23.010 -10.313 1.00 89.25 105 ALA A N 1
ATOM 755 C CA . ALA A 1 105 ? -31.179 24.003 -9.725 1.00 89.25 105 ALA A CA 1
ATOM 756 C C . ALA A 1 105 ? -32.655 23.803 -10.151 1.00 89.25 105 ALA A C 1
ATOM 758 O O . ALA A 1 105 ? -33.566 24.051 -9.362 1.00 89.25 105 ALA A O 1
ATOM 759 N N . SER A 1 106 ? -32.902 23.326 -11.379 1.00 91.31 106 SER A N 1
ATOM 760 C CA . SER A 1 106 ? -34.250 22.990 -11.865 1.00 91.31 106 SER A CA 1
ATOM 761 C C . SER A 1 106 ? -34.780 21.696 -11.244 1.00 91.31 106 SER A C 1
ATOM 763 O O . SER A 1 106 ? -35.960 21.614 -10.912 1.00 91.31 106 SER A O 1
ATOM 765 N N . GLY A 1 107 ? -33.907 20.705 -11.020 1.00 92.94 107 GLY A N 1
ATOM 766 C CA . GLY A 1 107 ? -34.256 19.463 -10.325 1.00 92.94 107 GLY A CA 1
ATOM 767 C C . GLY A 1 107 ? -34.699 19.715 -8.882 1.00 92.94 107 GLY A C 1
ATOM 768 O O . GLY A 1 107 ? -35.730 19.194 -8.450 1.00 92.94 107 GLY A O 1
ATOM 769 N N . GLN A 1 108 ? -33.968 20.570 -8.163 1.00 95.38 108 GLN A N 1
ATOM 770 C CA . GLN A 1 108 ? -34.305 20.969 -6.794 1.00 95.38 108 GLN A CA 1
ATOM 771 C C . GLN A 1 108 ? -35.601 21.793 -6.724 1.00 95.38 108 GLN A C 1
ATOM 773 O O . GLN A 1 108 ? -36.452 21.535 -5.877 1.00 95.38 108 GLN A O 1
ATOM 778 N N . GLU A 1 109 ? -35.812 22.728 -7.651 1.00 96.19 109 GLU A N 1
ATOM 779 C CA . GLU A 1 109 ? -37.081 23.457 -7.754 1.00 96.19 109 GLU A CA 1
ATOM 780 C C . GLU A 1 109 ? -38.266 22.508 -8.002 1.00 96.19 109 GLU A C 1
ATOM 782 O O . GLU A 1 109 ? -39.288 22.581 -7.311 1.00 96.19 109 GLU A O 1
ATOM 787 N N . ALA A 1 110 ? -38.125 21.588 -8.962 1.00 96.81 110 ALA A N 1
ATOM 788 C CA . ALA A 1 110 ? -39.179 20.652 -9.327 1.00 96.81 110 ALA A CA 1
ATOM 789 C C . ALA A 1 110 ? -39.587 19.759 -8.147 1.00 96.81 110 ALA A C 1
ATOM 791 O O . ALA A 1 110 ? -40.782 19.573 -7.917 1.00 96.81 110 ALA A O 1
ATOM 792 N N . VAL A 1 111 ? -38.627 19.249 -7.362 1.00 98.19 111 VAL A N 1
ATOM 793 C CA . VAL A 1 111 ? -38.950 18.392 -6.207 1.00 98.19 111 VAL A CA 1
ATOM 794 C C . VAL A 1 111 ? -39.656 19.164 -5.090 1.00 98.19 111 VAL A C 1
ATOM 796 O O . VAL A 1 111 ? -40.562 18.621 -4.456 1.00 98.19 111 VAL A O 1
ATOM 799 N N . ILE A 1 112 ? -39.314 20.441 -4.877 1.00 98.12 112 ILE A N 1
ATOM 800 C CA . ILE A 1 112 ? -40.007 21.295 -3.904 1.00 98.12 112 ILE A CA 1
ATOM 801 C C . ILE A 1 112 ? -41.456 21.517 -4.355 1.00 98.12 112 ILE A C 1
ATOM 803 O O . ILE A 1 112 ? -42.387 21.216 -3.605 1.00 98.12 112 ILE A O 1
ATOM 807 N N . ARG A 1 113 ? -41.676 21.992 -5.590 1.00 97.69 113 ARG A N 1
ATOM 808 C CA . ARG A 1 113 ? -43.033 22.244 -6.115 1.00 97.69 113 ARG A CA 1
ATOM 809 C C . ARG A 1 113 ? -43.890 20.978 -6.101 1.00 97.69 113 ARG A C 1
ATOM 811 O O . ARG A 1 113 ? -45.069 21.037 -5.753 1.00 97.69 113 ARG A O 1
ATOM 818 N N . GLU A 1 114 ? -43.290 19.833 -6.412 1.00 98.12 114 GLU A N 1
ATOM 819 C CA . GLU A 1 114 ? -43.961 18.538 -6.387 1.00 98.12 114 GLU A CA 1
ATOM 820 C C . GLU A 1 114 ? -44.402 18.130 -4.975 1.00 98.12 114 GLU A C 1
ATOM 822 O O . GLU A 1 114 ? -45.536 17.693 -4.787 1.00 98.12 114 GLU A O 1
ATOM 827 N N . ALA A 1 115 ? -43.568 18.340 -3.952 1.00 97.94 115 ALA A N 1
ATOM 828 C CA . ALA A 1 115 ? -43.956 18.065 -2.569 1.00 97.94 115 ALA A CA 1
ATOM 829 C C . ALA A 1 115 ? -45.148 18.931 -2.120 1.00 97.94 115 ALA A C 1
ATOM 831 O O . ALA A 1 115 ? -46.045 18.434 -1.435 1.00 97.94 115 ALA A O 1
ATOM 832 N N . TYR A 1 116 ? -45.197 20.199 -2.544 1.00 97.75 116 TYR A N 1
ATOM 833 C CA . TYR A 1 116 ? -46.326 21.100 -2.274 1.00 97.75 116 TYR A CA 1
ATOM 834 C C . TYR A 1 116 ? -47.588 20.696 -3.037 1.00 97.75 116 TYR A C 1
ATOM 836 O O . TYR A 1 116 ? -48.691 20.755 -2.486 1.00 97.75 116 TYR A O 1
ATOM 844 N N . ARG A 1 117 ? -47.442 20.219 -4.279 1.00 96.38 117 ARG A N 1
ATOM 845 C CA . ARG A 1 117 ? -48.540 19.623 -5.049 1.00 96.38 117 ARG A CA 1
ATOM 846 C C . ARG A 1 117 ? -49.103 18.396 -4.327 1.00 96.38 117 ARG A C 1
ATOM 848 O O . ARG A 1 117 ? -50.308 18.350 -4.081 1.00 96.38 117 ARG A O 1
ATOM 855 N N . ASN A 1 118 ? -48.233 17.487 -3.881 1.00 94.81 118 ASN A N 1
ATOM 856 C CA . ASN A 1 118 ? -48.572 16.278 -3.115 1.00 94.81 118 ASN A CA 1
ATOM 857 C C . ASN A 1 118 ? -49.151 16.562 -1.720 1.00 94.81 118 ASN A C 1
ATOM 859 O O . ASN A 1 118 ? -49.684 15.652 -1.076 1.00 94.81 118 ASN A O 1
ATOM 863 N N . ALA A 1 119 ? -49.041 17.804 -1.245 1.00 92.81 119 ALA A N 1
ATOM 864 C CA . ALA A 1 119 ? -49.644 18.287 -0.008 1.00 92.81 119 ALA A CA 1
ATOM 865 C C . ALA A 1 119 ? -51.025 18.945 -0.200 1.00 92.81 119 ALA A C 1
ATOM 867 O O . ALA A 1 119 ? -51.585 19.469 0.766 1.00 92.81 119 ALA A O 1
ATOM 868 N N . GLY A 1 120 ? -51.571 18.932 -1.423 1.00 90.44 120 GLY A N 1
ATOM 869 C CA . GLY A 1 120 ? -52.839 19.586 -1.759 1.00 90.44 120 GLY A CA 1
ATOM 870 C C . GLY A 1 120 ? -52.686 21.039 -2.216 1.00 90.44 120 GLY A C 1
ATOM 871 O O . GLY A 1 120 ? -53.580 21.839 -1.969 1.00 90.44 120 GLY A O 1
ATOM 872 N N . ARG A 1 121 ? -51.565 21.383 -2.873 1.00 90.38 121 ARG A N 1
ATOM 873 C CA . ARG A 1 121 ? -51.248 22.737 -3.382 1.00 90.38 121 ARG A CA 1
ATOM 874 C C . ARG A 1 121 ? -51.261 23.809 -2.287 1.00 90.38 121 ARG A C 1
ATOM 876 O O . ARG A 1 121 ? -51.914 24.841 -2.411 1.00 90.38 121 ARG A O 1
ATOM 883 N N . LEU A 1 122 ? -50.532 23.548 -1.205 1.00 91.56 122 LEU A N 1
ATOM 884 C CA . LEU A 1 122 ? -50.358 24.522 -0.126 1.00 91.56 122 LEU A CA 1
ATOM 885 C C . LEU A 1 122 ? -49.681 25.801 -0.632 1.00 91.56 122 LEU A C 1
ATOM 887 O O . LEU A 1 122 ? -48.849 25.750 -1.533 1.00 91.56 122 LEU A O 1
ATOM 891 N N . SER A 1 123 ? -50.018 26.937 -0.025 1.00 91.69 123 SER A N 1
ATOM 892 C CA . SER A 1 123 ? -49.408 28.224 -0.361 1.00 91.69 123 SER A CA 1
ATOM 893 C C . SER A 1 123 ? -47.956 28.283 0.131 1.00 91.69 123 SER A C 1
ATOM 895 O O . SER A 1 123 ? -47.685 27.969 1.295 1.00 91.69 123 SER A O 1
ATOM 897 N N . PHE A 1 124 ? -47.022 28.717 -0.725 1.00 93.38 124 PHE A N 1
ATOM 898 C CA . PHE A 1 124 ? -45.605 28.857 -0.361 1.00 93.38 124 PHE A CA 1
ATOM 899 C C . PHE A 1 124 ? -45.388 29.980 0.660 1.00 93.38 124 PHE A C 1
ATOM 901 O O . PHE A 1 124 ? -44.549 29.844 1.555 1.00 93.38 124 PHE A O 1
ATOM 908 N N . LYS A 1 125 ? -46.200 31.048 0.578 1.00 90.75 125 LYS A N 1
ATOM 909 C CA . LYS A 1 125 ? -46.158 32.201 1.497 1.00 90.75 125 LYS A CA 1
ATOM 910 C C . LYS A 1 125 ? -46.294 31.831 2.976 1.00 90.75 125 LYS A C 1
ATOM 912 O O . LYS A 1 125 ? -45.787 32.561 3.813 1.00 90.75 125 LYS A O 1
ATOM 917 N N . ASP A 1 126 ? -46.955 30.716 3.299 1.00 92.50 126 ASP A N 1
ATOM 918 C CA . ASP A 1 126 ? -47.274 30.344 4.684 1.00 92.50 126 ASP A CA 1
ATOM 919 C C . ASP A 1 126 ? -46.104 29.667 5.411 1.00 92.50 126 ASP A C 1
ATOM 921 O O . ASP A 1 126 ? -46.128 29.550 6.635 1.00 92.50 126 ASP A O 1
ATOM 925 N N . THR A 1 127 ? -45.097 29.185 4.678 1.00 95.12 127 THR A N 1
ATOM 926 C CA . THR A 1 127 ? -43.916 28.542 5.267 1.00 95.12 127 THR A CA 1
ATOM 927 C C . THR A 1 127 ? -43.106 29.564 6.055 1.00 95.12 127 THR A C 1
ATOM 929 O O . THR A 1 127 ? -42.784 30.621 5.536 1.00 95.12 127 THR A O 1
ATOM 932 N N . GLY A 1 128 ? -42.759 29.280 7.307 1.00 93.62 128 GLY A N 1
ATOM 933 C CA . GLY A 1 128 ? -41.943 30.187 8.126 1.00 93.62 128 GLY A CA 1
ATOM 934 C C . GLY A 1 128 ? -40.441 29.938 7.986 1.00 93.62 128 GLY A C 1
ATOM 935 O O . GLY A 1 128 ? -39.655 30.880 8.047 1.00 93.62 128 GLY A O 1
ATOM 936 N N . TYR A 1 129 ? -40.057 28.678 7.765 1.00 98.06 129 TYR A N 1
ATOM 937 C CA . TYR A 1 129 ? -38.672 28.219 7.841 1.00 98.06 129 TYR A CA 1
ATOM 938 C C . TYR A 1 129 ? -38.321 27.202 6.751 1.00 98.06 129 TYR A C 1
ATOM 940 O O . TYR A 1 129 ? -39.159 26.388 6.354 1.00 98.06 129 TYR A O 1
ATOM 948 N N . PHE A 1 130 ? -37.069 27.212 6.303 1.00 98.25 130 PHE A N 1
ATOM 949 C CA . PHE A 1 130 ? -36.531 26.243 5.359 1.00 98.25 130 PHE A CA 1
ATOM 950 C C . PHE A 1 130 ? -35.211 25.657 5.875 1.00 98.25 130 PHE A C 1
ATOM 952 O O . PHE A 1 130 ? -34.207 26.349 6.032 1.00 98.25 130 PHE A O 1
ATOM 959 N N . GLU A 1 131 ? -35.221 24.352 6.115 1.00 98.38 131 GLU A N 1
ATOM 960 C CA . GLU A 1 131 ? -34.053 23.556 6.470 1.00 98.38 131 GLU A CA 1
ATOM 961 C C . GLU A 1 131 ? -33.396 23.052 5.177 1.00 98.38 131 GLU A C 1
ATOM 963 O O . GLU A 1 131 ? -33.853 22.094 4.542 1.00 98.38 131 GLU A O 1
ATOM 968 N N . CYS A 1 132 ? -32.347 23.747 4.753 1.00 98.25 132 CYS A N 1
ATOM 969 C CA . CYS A 1 132 ? -31.580 23.419 3.559 1.00 98.25 132 CYS A CA 1
ATOM 970 C C . CYS A 1 132 ? -30.767 22.131 3.749 1.00 98.25 132 CYS A C 1
ATOM 972 O O . CYS A 1 132 ? -30.461 21.710 4.868 1.00 98.25 132 CYS A O 1
ATOM 974 N N . HIS A 1 133 ? -30.359 21.519 2.638 1.00 96.81 133 HIS A N 1
ATOM 975 C CA . HIS A 1 133 ? -29.340 20.487 2.661 1.00 96.81 133 HIS A CA 1
ATOM 976 C C . HIS A 1 133 ? -28.009 21.075 3.141 1.00 96.81 133 HIS A C 1
ATOM 978 O O . HIS A 1 133 ? -27.407 20.467 4.021 1.00 96.81 133 HIS A O 1
ATOM 984 N N . GLY A 1 134 ? -27.603 22.241 2.626 1.00 94.25 134 GLY A N 1
ATOM 985 C CA . GLY A 1 134 ? -26.579 23.124 3.193 1.00 94.25 134 GLY A CA 1
ATOM 986 C C . GLY A 1 134 ? -25.349 22.394 3.723 1.00 94.25 134 GLY A C 1
ATOM 987 O O . GLY A 1 134 ? -25.216 22.210 4.935 1.00 94.25 134 GLY A O 1
ATOM 988 N N . THR A 1 135 ? -24.504 21.910 2.815 1.00 92.75 135 THR A N 1
ATOM 989 C CA . THR A 1 135 ? -23.287 21.150 3.134 1.00 92.75 135 THR A CA 1
ATOM 990 C C . THR A 1 135 ? -22.056 22.028 3.309 1.00 92.75 135 THR A C 1
ATOM 992 O O . THR A 1 135 ? -21.053 21.522 3.802 1.00 92.75 135 THR A O 1
ATOM 995 N N . GLY A 1 136 ? -22.117 23.313 2.945 1.00 92.88 136 GLY A N 1
ATOM 996 C CA . GLY A 1 136 ? -20.945 24.190 2.935 1.00 92.88 136 GLY A CA 1
ATOM 997 C C . GLY A 1 136 ? -20.083 23.979 1.696 1.00 92.88 136 GLY A C 1
ATOM 998 O O . GLY A 1 136 ? -18.866 24.090 1.758 1.00 92.88 136 GLY A O 1
ATOM 999 N N . THR A 1 137 ? -20.702 23.636 0.564 1.00 90.25 137 THR A N 1
ATOM 1000 C CA . THR A 1 137 ? -19.972 23.413 -0.696 1.00 90.25 137 THR A CA 1
ATOM 1001 C C . THR A 1 137 ? -20.035 24.644 -1.587 1.00 90.25 137 THR A C 1
ATOM 1003 O O . THR A 1 137 ? -21.122 25.189 -1.792 1.00 90.25 137 THR A O 1
ATOM 1006 N N . TYR A 1 138 ? -18.903 25.004 -2.198 1.00 84.69 138 TYR A N 1
ATOM 1007 C CA . TYR A 1 138 ? -18.758 26.195 -3.042 1.00 84.69 138 TYR A CA 1
ATOM 1008 C C . TYR A 1 138 ? -19.837 26.327 -4.130 1.00 84.69 138 TYR A C 1
ATOM 1010 O O . TYR A 1 138 ? -20.372 27.408 -4.356 1.00 84.69 138 TYR A O 1
ATOM 1018 N N . VAL A 1 139 ? -20.184 25.217 -4.795 1.00 87.50 139 VAL A N 1
ATOM 1019 C CA . VAL A 1 139 ? -21.171 25.188 -5.893 1.00 87.50 139 VAL A CA 1
ATOM 1020 C C . VAL A 1 139 ? -22.585 24.850 -5.408 1.00 87.50 139 VAL A C 1
ATOM 1022 O O . VAL A 1 139 ? -23.566 25.343 -5.967 1.00 87.50 139 VAL A O 1
ATOM 1025 N N . GLY A 1 140 ? -22.714 23.984 -4.399 1.00 91.44 140 GLY A N 1
ATOM 1026 C CA . GLY A 1 140 ? -24.005 23.433 -3.986 1.00 91.44 140 GLY A CA 1
ATOM 1027 C C . GLY A 1 140 ? -24.884 24.428 -3.235 1.00 91.44 140 GLY A C 1
ATOM 1028 O O . GLY A 1 140 ? -26.067 24.542 -3.556 1.00 91.44 140 GLY A O 1
ATOM 1029 N N . ASP A 1 141 ? -24.306 25.175 -2.293 1.00 94.81 141 ASP A N 1
ATOM 1030 C CA . ASP A 1 141 ? -25.045 26.124 -1.457 1.00 94.81 141 ASP A CA 1
ATOM 1031 C C . ASP A 1 141 ? -25.702 27.248 -2.301 1.00 94.81 141 ASP A C 1
ATOM 1033 O O . ASP A 1 141 ? -26.910 27.463 -2.145 1.00 94.81 141 ASP A O 1
ATOM 1037 N N . PRO A 1 142 ? -25.003 27.904 -3.260 1.00 94.81 142 PRO A N 1
ATOM 1038 C CA . PRO A 1 142 ? -25.635 28.871 -4.164 1.00 94.81 142 PRO A CA 1
ATOM 1039 C C . PRO A 1 142 ? -26.773 28.300 -5.009 1.00 94.81 142 PRO A C 1
ATOM 1041 O O . PRO A 1 142 ? -27.821 28.932 -5.153 1.00 94.81 142 PRO A O 1
ATOM 1044 N N . ILE A 1 143 ? -26.594 27.094 -5.557 1.00 93.31 143 ILE A N 1
ATOM 1045 C CA . ILE A 1 143 ? -27.613 26.443 -6.389 1.00 93.31 143 ILE A CA 1
ATOM 1046 C C . ILE A 1 143 ? -28.870 26.136 -5.573 1.00 93.31 143 ILE A C 1
ATOM 1048 O O . ILE A 1 143 ? -29.982 26.349 -6.067 1.00 93.31 143 ILE A O 1
ATOM 1052 N N . GLU A 1 144 ? -28.697 25.666 -4.338 1.00 96.62 144 GLU A N 1
ATOM 1053 C CA . GLU A 1 144 ? -29.808 25.362 -3.445 1.00 96.62 144 GLU A CA 1
ATOM 1054 C C . GLU A 1 144 ? -30.593 26.612 -3.067 1.00 96.62 144 GLU A C 1
ATOM 1056 O O . GLU A 1 144 ? -31.815 26.640 -3.234 1.00 96.62 144 GLU A O 1
ATOM 1061 N N . VAL A 1 145 ? -29.911 27.673 -2.636 1.00 97.12 145 VAL A N 1
ATOM 1062 C CA . VAL A 1 145 ? -30.579 28.928 -2.278 1.00 97.12 145 VAL A CA 1
ATOM 1063 C C . VAL A 1 145 ? -31.294 29.541 -3.484 1.00 97.12 145 VAL A C 1
ATOM 1065 O O . VAL A 1 145 ? -32.439 29.972 -3.354 1.00 97.12 145 VAL A O 1
ATOM 1068 N N . ALA A 1 146 ? -30.695 29.502 -4.677 1.00 95.62 146 ALA A N 1
ATOM 1069 C CA . ALA A 1 146 ? -31.347 29.977 -5.897 1.00 95.62 146 ALA A CA 1
ATOM 1070 C C . ALA A 1 146 ? -32.611 29.167 -6.244 1.00 95.62 146 ALA A C 1
ATOM 1072 O O . ALA A 1 146 ? -33.624 29.737 -6.656 1.00 95.62 146 ALA A O 1
ATOM 1073 N N . ALA A 1 147 ? -32.583 27.840 -6.073 1.00 96.19 147 ALA A N 1
ATOM 1074 C CA . ALA A 1 147 ? -33.752 26.988 -6.291 1.00 96.19 147 ALA A CA 1
ATOM 1075 C C . ALA A 1 147 ? -34.869 27.268 -5.273 1.00 96.19 147 ALA A C 1
ATOM 1077 O O . ALA A 1 147 ? -36.038 27.333 -5.654 1.00 96.19 147 ALA A O 1
ATOM 1078 N N . VAL A 1 148 ? -34.519 27.495 -4.001 1.00 97.12 148 VAL A N 1
ATOM 1079 C CA . VAL A 1 148 ? -35.467 27.944 -2.968 1.00 97.12 148 VAL A CA 1
ATOM 1080 C C . VAL A 1 148 ? -36.061 29.304 -3.347 1.00 97.12 148 VAL A C 1
ATOM 1082 O O . VAL A 1 148 ? -37.282 29.450 -3.373 1.00 97.12 148 VAL A O 1
ATOM 1085 N N . GLY A 1 149 ? -35.229 30.273 -3.733 1.00 95.06 149 GLY A N 1
ATOM 1086 C CA . GLY A 1 149 ? -35.667 31.597 -4.176 1.00 95.06 149 GLY A CA 1
ATOM 1087 C C . GLY A 1 149 ? -36.681 31.535 -5.321 1.00 95.06 149 GLY A C 1
ATOM 1088 O O . GLY A 1 149 ? -37.760 32.114 -5.215 1.00 95.06 149 GLY A O 1
ATOM 1089 N N . ARG A 1 150 ? -36.418 30.744 -6.372 1.00 95.62 150 ARG A N 1
ATOM 1090 C CA . ARG A 1 150 ? -37.355 30.574 -7.504 1.00 95.62 150 ARG A CA 1
ATOM 1091 C C . ARG A 1 150 ? -38.727 30.023 -7.108 1.00 95.62 150 ARG A C 1
ATOM 1093 O O . ARG A 1 150 ? -39.706 30.261 -7.816 1.00 95.62 150 ARG A O 1
ATOM 1100 N N . VAL A 1 151 ? -38.823 29.292 -5.997 1.00 96.00 151 VAL A N 1
ATOM 1101 C CA . VAL A 1 151 ? -40.099 28.758 -5.501 1.00 96.00 151 VAL A CA 1
ATOM 1102 C C . VAL A 1 151 ? -40.802 29.726 -4.552 1.00 96.00 151 VAL A C 1
ATOM 1104 O O . VAL A 1 151 ? -42.013 29.889 -4.663 1.00 96.00 151 VAL A O 1
ATOM 1107 N N . PHE A 1 152 ? -40.073 30.347 -3.622 1.00 95.00 152 PHE A N 1
ATOM 1108 C CA . PHE A 1 152 ? -40.671 31.076 -2.497 1.00 95.00 152 PHE A CA 1
ATOM 1109 C C . PHE A 1 152 ? -40.647 32.600 -2.635 1.00 95.00 152 PHE A C 1
ATOM 1111 O O . PHE A 1 152 ? -41.447 33.258 -1.971 1.00 95.00 152 PHE A O 1
ATOM 1118 N N . ALA A 1 153 ? -39.759 33.177 -3.450 1.00 90.81 153 ALA A N 1
ATOM 1119 C CA . ALA A 1 153 ? -39.570 34.627 -3.493 1.00 90.81 153 ALA A CA 1
ATOM 1120 C C . ALA A 1 153 ? -40.787 35.370 -4.066 1.00 90.81 153 ALA A C 1
ATOM 1122 O O . ALA A 1 153 ? -41.162 36.411 -3.536 1.00 90.81 153 ALA A O 1
ATOM 1123 N N . SER A 1 154 ? -41.447 34.828 -5.098 1.00 85.00 154 SER A N 1
ATOM 1124 C CA . SER A 1 154 ? -42.613 35.472 -5.734 1.00 85.00 154 SER A CA 1
ATOM 1125 C C . SER A 1 154 ? -43.797 35.674 -4.784 1.00 85.00 154 SER A C 1
ATOM 1127 O O . SER A 1 154 ? -44.617 36.560 -4.997 1.00 85.00 154 SER A O 1
ATOM 1129 N N . ASP A 1 155 ? -43.865 34.863 -3.729 1.00 79.75 155 ASP A N 1
ATOM 1130 C CA . ASP A 1 155 ? -44.935 34.856 -2.735 1.00 79.75 155 ASP A CA 1
ATOM 1131 C C . ASP A 1 155 ? -44.557 35.631 -1.450 1.00 79.75 155 ASP A C 1
ATOM 1133 O O . ASP A 1 155 ? -45.232 35.499 -0.422 1.00 79.75 155 ASP A O 1
ATOM 1137 N N . ARG A 1 156 ? -43.468 36.422 -1.471 1.00 82.44 156 ARG A N 1
ATOM 1138 C CA . ARG A 1 156 ? -42.926 37.138 -0.300 1.00 82.44 156 ARG A CA 1
ATOM 1139 C C . ARG A 1 156 ? -42.618 38.606 -0.557 1.00 82.44 156 ARG A C 1
ATOM 1141 O O . ARG A 1 156 ? -42.048 38.968 -1.578 1.00 82.44 156 ARG A O 1
ATOM 1148 N N . ASN A 1 157 ? -42.870 39.431 0.458 1.00 74.50 157 ASN A N 1
ATOM 1149 C CA . ASN A 1 157 ? -42.437 40.829 0.512 1.00 74.50 157 ASN A CA 1
ATOM 1150 C C . ASN A 1 157 ? -41.023 40.932 1.109 1.00 74.50 157 ASN A C 1
ATOM 1152 O O . ASN A 1 157 ? -40.643 40.090 1.923 1.00 74.50 157 ASN A O 1
ATOM 1156 N N . ASP A 1 158 ? -40.280 41.990 0.769 1.00 70.06 158 ASP A N 1
ATOM 1157 C CA . ASP A 1 158 ? -38.899 42.200 1.251 1.00 70.06 158 ASP A CA 1
ATOM 1158 C C . ASP A 1 158 ? -38.816 42.341 2.779 1.00 70.06 158 ASP A C 1
ATOM 1160 O O . ASP A 1 158 ? -37.822 41.969 3.392 1.00 70.06 158 ASP A O 1
ATOM 1164 N N . SER A 1 159 ? -39.894 42.804 3.420 1.00 75.38 159 SER A N 1
ATOM 1165 C CA . SER A 1 159 ? -39.993 42.921 4.879 1.00 75.38 159 SER A CA 1
ATOM 1166 C C . SER A 1 159 ? -40.213 41.591 5.615 1.00 75.38 159 SER A C 1
ATOM 1168 O O . SER A 1 159 ? -40.201 41.580 6.843 1.00 75.38 159 SER A O 1
ATOM 1170 N N . ALA A 1 160 ? -40.429 40.476 4.903 1.00 82.00 160 ALA A N 1
ATOM 1171 C CA . ALA A 1 160 ? -40.710 39.166 5.498 1.00 82.00 160 ALA A CA 1
ATOM 1172 C C . ALA A 1 160 ? -40.008 38.010 4.740 1.00 82.00 160 ALA A C 1
ATOM 1174 O O . ALA A 1 160 ? -40.683 37.136 4.163 1.00 82.00 160 ALA A O 1
ATOM 1175 N N . PRO A 1 161 ? -38.659 37.984 4.727 1.00 90.56 161 PRO A N 1
ATOM 1176 C CA . PRO A 1 161 ? -37.883 36.957 4.034 1.00 90.56 161 PRO A CA 1
ATOM 1177 C C . PRO A 1 161 ? -38.121 35.555 4.614 1.00 90.56 161 PRO A C 1
ATOM 1179 O O . PRO A 1 161 ? -38.589 35.385 5.743 1.00 90.56 161 PRO A O 1
ATOM 1182 N N . LEU A 1 162 ? -37.834 34.519 3.824 1.00 95.38 162 LEU A N 1
ATOM 1183 C CA . LEU A 1 162 ? -37.851 33.133 4.301 1.00 95.38 162 LEU A CA 1
ATOM 1184 C C . LEU A 1 162 ? -36.630 32.884 5.181 1.00 95.38 162 LEU A C 1
ATOM 1186 O O . LEU A 1 162 ? -35.502 33.038 4.722 1.00 95.38 162 LEU A O 1
ATOM 1190 N N . LEU A 1 163 ? -36.846 32.453 6.420 1.00 96.75 163 LEU A N 1
ATOM 1191 C CA . LEU A 1 163 ? -35.745 32.066 7.296 1.00 96.75 163 LEU A CA 1
ATOM 1192 C C . LEU A 1 163 ? -35.142 30.742 6.812 1.00 96.75 163 LEU A C 1
ATOM 1194 O O . LEU A 1 163 ? -35.882 29.784 6.575 1.00 96.75 163 LEU A O 1
ATOM 1198 N N . VAL A 1 164 ? -33.814 30.680 6.680 1.00 97.81 164 VAL A N 1
ATOM 1199 C CA . VAL A 1 164 ? -33.091 29.486 6.204 1.00 97.81 164 VAL A CA 1
ATOM 1200 C C . VAL A 1 164 ? -32.014 29.032 7.190 1.00 97.81 164 VAL A C 1
ATOM 1202 O O . VAL A 1 164 ? -31.422 29.839 7.908 1.00 97.81 164 VAL A O 1
ATOM 1205 N N . GLY A 1 165 ? -31.737 27.729 7.229 1.00 97.56 165 GLY A N 1
ATOM 1206 C CA . GLY A 1 165 ? -30.619 27.167 7.990 1.00 97.56 165 GLY A CA 1
ATOM 1207 C C . GLY A 1 165 ? -30.293 25.722 7.622 1.00 97.56 165 GLY A C 1
ATOM 1208 O O . GLY A 1 165 ? -30.942 25.137 6.763 1.00 97.56 165 GLY A O 1
ATOM 1209 N N . SER A 1 166 ? -29.273 25.156 8.271 1.00 97.69 166 SER A N 1
ATOM 1210 C CA . SER A 1 166 ? -28.859 23.754 8.118 1.00 97.69 166 SER A CA 1
ATOM 1211 C C . SER A 1 166 ? -28.329 23.232 9.447 1.00 97.69 166 SER A C 1
ATOM 1213 O O . SER A 1 166 ? -27.578 23.915 10.132 1.00 97.69 166 SER A O 1
ATOM 1215 N N . VAL A 1 167 ? -28.718 22.023 9.844 1.00 95.94 167 VAL A N 1
ATOM 1216 C CA . VAL A 1 167 ? -28.194 21.341 11.038 1.00 95.94 167 VAL A CA 1
ATOM 1217 C C . VAL A 1 167 ? -26.722 20.932 10.885 1.00 95.94 167 VAL A C 1
ATOM 1219 O O . VAL A 1 167 ? -26.036 20.705 11.882 1.00 95.94 167 VAL A O 1
ATOM 1222 N N . LYS A 1 168 ? -26.209 20.843 9.648 1.00 95.81 168 LYS A N 1
ATOM 1223 C CA . LYS A 1 168 ? -24.853 20.340 9.376 1.00 95.81 168 LYS A CA 1
ATOM 1224 C C . LYS A 1 168 ? -23.756 21.252 9.914 1.00 95.81 168 LYS A C 1
ATOM 1226 O O . LYS A 1 168 ? -22.694 20.748 10.264 1.00 95.81 168 LYS A O 1
ATOM 1231 N N . SER A 1 169 ? -24.017 22.552 10.070 1.00 94.44 169 SER A N 1
ATOM 1232 C CA . SER A 1 169 ? -23.083 23.457 10.752 1.00 94.44 169 SER A CA 1
ATOM 1233 C C . SER A 1 169 ? -22.842 23.069 12.215 1.00 94.44 169 SER A C 1
ATOM 1235 O O . SER A 1 169 ? -21.786 23.363 12.758 1.00 94.44 169 SER A O 1
ATOM 1237 N N . ASN A 1 170 ? -23.804 22.402 12.863 1.00 93.12 170 ASN A N 1
ATOM 1238 C CA . ASN A 1 170 ? -23.764 22.114 14.299 1.00 93.12 170 ASN A CA 1
ATOM 1239 C C . ASN A 1 170 ? -23.239 20.704 14.610 1.00 93.12 170 ASN A C 1
ATOM 1241 O O . ASN A 1 170 ? -22.596 20.511 15.635 1.00 93.12 170 ASN A O 1
ATOM 1245 N N . VAL A 1 171 ? -23.548 19.715 13.762 1.00 92.50 171 VAL A N 1
ATOM 1246 C CA . VAL A 1 171 ? -23.240 18.289 14.022 1.00 92.50 171 VAL A CA 1
ATOM 1247 C C . VAL A 1 171 ? -22.489 17.598 12.879 1.00 92.50 171 VAL A C 1
ATOM 1249 O O . VAL A 1 171 ? -22.303 16.382 12.906 1.00 92.50 171 VAL A O 1
ATOM 1252 N N . GLY A 1 172 ? -22.084 18.349 11.854 1.00 93.12 172 GLY A N 1
ATOM 1253 C CA . GLY A 1 172 ? -21.548 17.791 10.617 1.00 93.12 172 GLY A CA 1
ATOM 1254 C C . GLY A 1 172 ? -22.617 17.117 9.750 1.00 93.12 172 GLY A C 1
ATOM 1255 O O . GLY A 1 172 ? -23.805 17.030 10.080 1.00 93.12 172 GLY A O 1
ATOM 1256 N N . HIS A 1 173 ? -22.199 16.623 8.592 1.00 94.94 173 HIS A N 1
ATOM 1257 C CA . HIS A 1 173 ? -23.041 15.861 7.690 1.00 94.94 173 HIS A CA 1
ATOM 1258 C C . HIS A 1 173 ? -23.103 14.396 8.126 1.00 94.94 173 HIS A C 1
ATOM 1260 O O . HIS A 1 173 ? -22.228 13.597 7.803 1.00 94.94 173 HIS A O 1
ATOM 1266 N N . SER A 1 174 ? -24.207 13.994 8.756 1.00 93.94 174 SER A N 1
ATOM 1267 C CA . SER A 1 174 ? -24.457 12.591 9.124 1.00 93.94 174 SER A CA 1
ATOM 1268 C C . SER A 1 174 ? -24.875 11.682 7.959 1.00 93.94 174 SER A C 1
ATOM 1270 O O . SER A 1 174 ? -25.610 10.723 8.154 1.00 93.94 174 SER A O 1
ATOM 1272 N N . GLU A 1 175 ? -24.440 12.007 6.738 1.00 92.44 175 GLU A N 1
ATOM 1273 C CA . GLU A 1 175 ? -24.642 11.258 5.484 1.00 92.44 175 GLU A CA 1
ATOM 1274 C C . GLU A 1 175 ? -26.022 10.581 5.381 1.00 92.44 175 GLU A C 1
ATOM 1276 O O . GLU A 1 175 ? -27.037 11.276 5.279 1.00 92.44 175 GLU A O 1
ATOM 1281 N N . GLY A 1 176 ? -26.096 9.247 5.456 1.00 89.75 176 GLY A N 1
ATOM 1282 C CA . GLY A 1 176 ? -27.354 8.496 5.367 1.00 89.75 176 GLY A CA 1
ATOM 1283 C C . GLY A 1 176 ? -28.417 8.897 6.402 1.00 89.75 176 GLY A C 1
ATOM 1284 O O . GLY A 1 176 ? -29.616 8.755 6.143 1.00 89.75 176 GLY A O 1
ATOM 1285 N N . ALA A 1 177 ? -28.005 9.454 7.545 1.00 94.19 177 ALA A N 1
ATOM 1286 C CA . ALA A 1 177 ? -28.868 9.915 8.629 1.00 94.19 177 ALA A CA 1
ATOM 1287 C C . ALA A 1 177 ? -29.208 11.416 8.605 1.00 94.19 177 ALA A C 1
ATOM 1289 O O . ALA A 1 177 ? -30.043 11.867 9.399 1.00 94.19 177 ALA A O 1
ATOM 1290 N N . SER A 1 178 ? -28.652 12.197 7.671 1.00 94.50 178 SER A N 1
ATOM 1291 C CA . SER A 1 178 ? -28.767 13.664 7.703 1.00 94.50 178 SER A CA 1
ATOM 1292 C C . SER A 1 178 ? -30.202 14.173 7.603 1.00 94.50 178 SER A C 1
ATOM 1294 O O . SER A 1 178 ? -30.562 15.170 8.223 1.00 94.50 178 SER A O 1
ATOM 1296 N N . ALA A 1 179 ? -31.047 13.481 6.837 1.00 95.19 179 ALA A N 1
ATOM 1297 C CA . ALA A 1 179 ? -32.444 13.867 6.674 1.00 95.19 179 ALA A CA 1
ATOM 1298 C C . ALA A 1 179 ? -33.245 13.743 7.978 1.00 95.19 179 ALA A C 1
ATOM 1300 O O . ALA A 1 179 ? -34.093 14.589 8.245 1.00 95.19 179 ALA A O 1
ATOM 1301 N N . LEU A 1 180 ? -33.008 12.700 8.785 1.00 95.69 180 LEU A N 1
ATOM 1302 C CA . LEU A 1 180 ? -33.729 12.549 10.050 1.00 95.69 180 LEU A CA 1
ATOM 1303 C C . LEU A 1 180 ? -33.235 13.543 11.100 1.00 95.69 180 LEU A C 1
ATOM 1305 O O . LEU A 1 180 ? -34.062 14.056 11.845 1.00 95.69 180 LEU A O 1
ATOM 1309 N N . ALA A 1 181 ? -31.943 13.884 11.112 1.00 95.38 181 ALA A N 1
ATOM 1310 C CA . ALA A 1 181 ? -31.431 14.961 11.963 1.00 95.38 181 ALA A CA 1
ATOM 1311 C C . ALA A 1 181 ? -32.134 16.300 11.663 1.00 95.38 181 ALA A C 1
ATOM 1313 O O . ALA A 1 181 ? -32.628 16.961 12.576 1.00 95.38 181 ALA A O 1
ATOM 1314 N N . ALA A 1 182 ? -32.269 16.643 10.378 1.00 97.00 182 ALA A N 1
ATOM 1315 C CA . ALA A 1 182 ? -33.006 17.820 9.917 1.00 97.00 182 ALA A CA 1
ATOM 1316 C C . ALA A 1 182 ? -34.494 17.780 10.320 1.00 97.00 182 ALA A C 1
ATOM 1318 O O . ALA A 1 182 ? -35.018 18.742 10.880 1.00 97.00 182 ALA A O 1
ATOM 1319 N N . VAL A 1 183 ? -35.174 16.644 10.115 1.00 97.38 183 VAL A N 1
ATOM 1320 C CA . VAL A 1 183 ? -36.574 16.451 10.541 1.00 97.38 183 VAL A CA 1
ATOM 1321 C C . VAL A 1 183 ? -36.730 16.636 12.051 1.00 97.38 183 VAL A C 1
ATOM 1323 O O . VAL A 1 183 ? -37.646 17.328 12.483 1.00 97.38 183 VAL A O 1
ATOM 1326 N N . MET A 1 184 ? -35.840 16.060 12.861 1.00 95.00 184 MET A N 1
ATOM 1327 C CA . MET A 1 184 ? -35.893 16.179 14.321 1.00 95.00 184 MET A CA 1
ATOM 1328 C C . MET A 1 184 ? -35.682 17.622 14.787 1.00 95.00 184 MET A C 1
ATOM 1330 O O . MET A 1 184 ? -36.451 18.097 15.622 1.00 95.00 184 MET A O 1
ATOM 1334 N N . LYS A 1 185 ? -34.699 18.335 14.215 1.00 95.81 185 LYS A N 1
ATOM 1335 C CA . LYS A 1 185 ? -34.490 19.771 14.460 1.00 95.81 185 LYS A CA 1
ATOM 1336 C C . LYS A 1 185 ? -35.759 20.565 14.152 1.00 95.81 185 LYS A C 1
ATOM 1338 O O . LYS A 1 185 ? -36.193 21.359 14.979 1.00 95.81 185 LYS A O 1
ATOM 1343 N N . VAL A 1 186 ? -36.377 20.318 12.997 1.00 97.88 186 VAL A N 1
ATOM 1344 C CA . VAL A 1 186 ? -37.607 21.004 12.582 1.00 97.88 186 VAL A CA 1
ATOM 1345 C C . VAL A 1 186 ? -38.776 20.708 13.518 1.00 97.88 186 VAL A C 1
ATOM 1347 O O . VAL A 1 186 ? -39.467 21.641 13.916 1.00 97.88 186 VAL A O 1
ATOM 1350 N N . VAL A 1 187 ? -38.998 19.450 13.912 1.00 95.25 187 VAL A N 1
ATOM 1351 C CA . VAL A 1 187 ? -40.066 19.110 14.869 1.00 95.25 187 VAL A CA 1
ATOM 1352 C C . VAL A 1 187 ? -39.863 19.848 16.192 1.00 95.25 187 VAL A C 1
ATOM 1354 O O . VAL A 1 187 ? -40.802 20.464 16.689 1.00 95.25 187 VAL A O 1
ATOM 1357 N N . LEU A 1 188 ? -38.637 19.871 16.721 1.00 92.75 188 LEU A N 1
ATOM 1358 C CA . LEU A 1 188 ? -38.330 20.610 17.947 1.00 92.75 188 LEU A CA 1
ATOM 1359 C C . LEU A 1 188 ? -38.529 22.123 17.776 1.00 92.75 188 LEU A C 1
ATOM 1361 O O . LEU A 1 188 ? -39.075 22.766 18.670 1.00 92.75 188 LEU A O 1
ATOM 1365 N N . ALA A 1 189 ? -38.140 22.692 16.634 1.00 95.12 189 ALA A N 1
ATOM 1366 C CA . ALA A 1 189 ? -38.336 24.113 16.351 1.00 95.12 189 ALA A CA 1
ATOM 1367 C C . ALA A 1 189 ? -39.827 24.493 16.286 1.00 95.12 189 ALA A C 1
ATOM 1369 O O . ALA A 1 189 ? -40.239 25.518 16.828 1.00 95.12 189 ALA A O 1
ATOM 1370 N N . LEU A 1 190 ? -40.655 23.643 15.670 1.00 94.38 190 LEU A N 1
ATOM 1371 C CA . LEU A 1 190 ? -42.106 23.828 15.583 1.00 94.38 190 LEU A CA 1
ATOM 1372 C C . LEU A 1 190 ? -42.770 23.821 16.966 1.00 94.38 190 LEU A C 1
ATOM 1374 O O . LEU A 1 190 ? -43.624 24.666 17.251 1.00 94.38 190 LEU A O 1
ATOM 1378 N N . GLU A 1 191 ? -42.377 22.873 17.813 1.00 88.50 191 GLU A N 1
ATOM 1379 C CA . GLU A 1 191 ? -42.925 22.696 19.161 1.00 88.50 191 GLU A CA 1
ATOM 1380 C C . GLU A 1 191 ? -42.569 23.855 20.086 1.00 88.50 191 GLU A C 1
ATOM 1382 O O . GLU A 1 191 ? -43.449 24.408 20.747 1.00 88.50 191 GLU A O 1
ATOM 1387 N N . ASN A 1 192 ? -41.296 24.258 20.082 1.00 89.38 192 ASN A N 1
ATOM 1388 C CA . ASN A 1 192 ? -40.809 25.362 20.907 1.00 89.38 192 ASN A CA 1
ATOM 1389 C C . ASN A 1 192 ? -41.173 26.735 20.322 1.00 89.38 192 ASN A C 1
ATOM 1391 O O . ASN A 1 192 ? -41.135 27.735 21.028 1.00 89.38 192 ASN A O 1
ATOM 1395 N N . GLY A 1 193 ? -41.553 26.804 19.042 1.00 92.06 193 GLY A N 1
ATOM 1396 C CA . GLY A 1 193 ? -41.825 28.074 18.371 1.00 92.06 193 GLY A CA 1
ATOM 1397 C C . GLY A 1 193 ? -40.582 28.949 18.213 1.00 92.06 193 GLY A C 1
ATOM 1398 O O . GLY A 1 193 ? -40.713 30.168 18.195 1.00 92.06 193 GLY A O 1
ATOM 1399 N N . ALA A 1 194 ? -39.401 28.339 18.105 1.00 95.31 194 ALA A N 1
ATOM 1400 C CA . ALA A 1 194 ? -38.120 29.023 17.960 1.00 95.31 194 ALA A CA 1
ATOM 1401 C C . ALA A 1 194 ? -37.198 28.246 17.012 1.00 95.31 194 ALA A C 1
ATOM 1403 O O . ALA A 1 194 ? -37.189 27.015 17.009 1.00 95.31 194 ALA A O 1
ATOM 1404 N N . ILE A 1 195 ? -36.420 28.962 16.206 1.00 96.56 195 ILE A N 1
ATOM 1405 C CA . ILE A 1 195 ? -35.532 28.415 15.180 1.00 96.56 195 ILE A CA 1
ATOM 1406 C C . ILE A 1 195 ? -34.080 28.576 15.657 1.00 96.56 195 ILE A C 1
ATOM 1408 O O . ILE A 1 195 ? -33.655 29.703 15.920 1.00 96.56 195 ILE A O 1
ATOM 1412 N N . PRO A 1 196 ? -33.308 27.482 15.789 1.00 94.88 196 PRO A N 1
ATOM 1413 C CA . PRO A 1 196 ? -31.918 27.551 16.234 1.00 94.88 196 PRO A CA 1
ATOM 1414 C C . PRO A 1 196 ? -30.969 28.049 15.123 1.00 94.88 196 PRO A C 1
ATOM 1416 O O . PRO A 1 196 ? -31.247 27.827 13.937 1.00 94.88 196 PRO A O 1
ATOM 1419 N N . PRO A 1 197 ? -29.831 28.665 15.494 1.00 94.25 197 PRO A N 1
ATOM 1420 C CA . PRO A 1 197 ? -28.913 29.298 14.551 1.00 94.25 197 PRO A CA 1
ATOM 1421 C C . PRO A 1 197 ? -28.011 28.325 13.783 1.00 94.25 197 PRO A C 1
ATOM 1423 O O . PRO A 1 197 ? -27.685 27.232 14.258 1.00 94.25 197 PRO A O 1
ATOM 1426 N N . ILE A 1 198 ? -27.552 28.783 12.615 1.00 94.81 198 ILE A N 1
ATOM 1427 C CA . ILE A 1 198 ? -26.400 28.245 11.885 1.00 94.81 198 ILE A CA 1
ATOM 1428 C C . ILE A 1 198 ? -25.145 28.560 12.699 1.00 94.81 198 ILE A C 1
ATOM 1430 O O . ILE A 1 198 ? -24.919 29.700 13.103 1.00 94.81 198 ILE A O 1
ATOM 1434 N N . TYR A 1 199 ? -24.330 27.543 12.948 1.00 89.31 199 TYR A N 1
ATOM 1435 C CA . TYR A 1 199 ? -23.094 27.694 13.706 1.00 89.31 199 TYR A CA 1
ATOM 1436 C C . TYR A 1 199 ? -21.960 28.237 12.820 1.00 89.31 199 TYR A C 1
ATOM 1438 O O . TYR A 1 199 ? -21.771 27.751 11.709 1.00 89.31 199 TYR A O 1
ATOM 1446 N N . ASP A 1 200 ? -21.202 29.211 13.337 1.00 86.81 200 ASP A N 1
ATOM 1447 C CA . ASP A 1 200 ? -19.960 29.753 12.745 1.00 86.81 200 ASP A CA 1
ATOM 1448 C C . ASP A 1 200 ? -20.099 30.379 11.337 1.00 86.81 200 ASP A C 1
ATOM 1450 O O . ASP A 1 200 ? -19.136 30.419 10.571 1.00 86.81 200 ASP A O 1
ATOM 1454 N N . LEU A 1 201 ? -21.280 30.913 10.993 1.00 93.06 201 LEU A N 1
ATOM 1455 C CA . LEU A 1 201 ? -21.453 31.771 9.814 1.00 93.06 201 LEU A CA 1
ATOM 1456 C C . LEU A 1 201 ? -20.880 33.169 10.109 1.00 93.06 201 LEU A C 1
ATOM 1458 O O . LEU A 1 201 ? -21.504 33.950 10.825 1.00 93.06 201 LEU A O 1
ATOM 1462 N N . GLN A 1 202 ? -19.708 33.485 9.556 1.00 91.50 202 GLN A N 1
ATOM 1463 C CA . GLN A 1 202 ? -18.999 34.748 9.790 1.00 91.50 202 GLN A CA 1
ATOM 1464 C C . GLN A 1 202 ? -19.217 35.744 8.652 1.00 91.50 202 GLN A C 1
ATOM 1466 O O . GLN A 1 202 ? -19.570 36.895 8.893 1.00 91.50 202 GLN A O 1
ATOM 1471 N N . THR A 1 203 ? -19.013 35.310 7.405 1.00 94.12 203 THR A N 1
ATOM 1472 C CA . THR A 1 203 ? -19.141 36.166 6.216 1.00 94.12 203 THR A CA 1
ATOM 1473 C C . THR A 1 203 ? -19.986 35.459 5.171 1.00 94.12 203 THR A C 1
ATOM 1475 O O . THR A 1 203 ? -19.623 34.385 4.701 1.00 94.12 203 THR A O 1
ATOM 1478 N N . ARG A 1 204 ? -21.119 36.061 4.791 1.00 93.00 204 ARG A N 1
ATOM 1479 C CA . ARG A 1 204 ? -22.036 35.494 3.791 1.00 93.00 204 ARG A CA 1
ATOM 1480 C C . ARG A 1 204 ? -21.339 35.346 2.438 1.00 93.00 204 ARG A C 1
ATOM 1482 O O . ARG A 1 204 ? -20.673 36.270 1.979 1.00 93.00 204 ARG A O 1
ATOM 1489 N N . ASN A 1 205 ? -21.530 34.199 1.795 1.00 93.12 205 ASN A N 1
ATOM 1490 C CA . ASN A 1 205 ? -20.948 33.908 0.491 1.00 93.12 205 ASN A CA 1
ATOM 1491 C C . ASN A 1 205 ? -21.527 34.848 -0.594 1.00 93.12 205 ASN A C 1
ATOM 1493 O O . ASN A 1 205 ? -22.734 34.793 -0.840 1.00 93.12 205 ASN A O 1
ATOM 1497 N N . PRO A 1 206 ? -20.705 35.673 -1.274 1.00 91.56 206 PRO A N 1
ATOM 1498 C CA . PRO A 1 206 ? -21.176 36.638 -2.272 1.00 91.56 206 PRO A CA 1
ATOM 1499 C C . PRO A 1 206 ? -21.726 35.981 -3.545 1.00 91.56 206 PRO A C 1
ATOM 1501 O O . PRO A 1 206 ? -22.445 36.626 -4.301 1.00 91.56 206 PRO A O 1
ATOM 1504 N N . ASN A 1 207 ? -21.438 34.695 -3.777 1.00 92.81 207 ASN A N 1
ATOM 1505 C CA . ASN A 1 207 ? -22.015 33.937 -4.890 1.00 92.81 207 ASN A CA 1
ATOM 1506 C C . ASN A 1 207 ? -23.475 33.524 -4.635 1.00 92.81 207 ASN A C 1
ATOM 1508 O O . ASN A 1 207 ? -24.106 32.930 -5.509 1.00 92.81 207 ASN A O 1
ATOM 1512 N N . ILE A 1 208 ? -24.007 33.798 -3.441 1.00 95.12 208 ILE A N 1
ATOM 1513 C CA . ILE A 1 208 ? -25.393 33.531 -3.071 1.00 95.12 208 ILE A CA 1
ATOM 1514 C C . ILE A 1 208 ? -26.159 34.855 -3.039 1.00 95.12 208 ILE A C 1
ATOM 1516 O O . ILE A 1 208 ? -25.940 35.696 -2.170 1.00 95.12 208 ILE A O 1
ATOM 1520 N N . ASP A 1 209 ? -27.112 35.015 -3.954 1.00 93.94 209 ASP A N 1
ATOM 1521 C CA . ASP A 1 209 ? -28.018 36.166 -3.983 1.00 93.94 209 ASP A CA 1
ATOM 1522 C C . ASP A 1 209 ? -29.153 36.002 -2.952 1.00 93.94 209 ASP A C 1
ATOM 1524 O O . ASP A 1 209 ? -30.274 35.601 -3.276 1.00 93.94 209 ASP A O 1
ATOM 1528 N N . PHE A 1 210 ? -28.844 36.253 -1.673 1.00 94.00 210 PHE A N 1
ATOM 1529 C CA . PHE A 1 210 ? -29.818 36.143 -0.577 1.00 94.00 210 PHE A CA 1
ATOM 1530 C C . PHE A 1 210 ? -30.989 37.129 -0.727 1.00 94.00 210 PHE A C 1
ATOM 1532 O O . PHE A 1 210 ? -32.124 36.780 -0.391 1.00 94.00 210 PHE A O 1
ATOM 1539 N N . GLU A 1 211 ? -30.725 38.336 -1.239 1.00 90.94 211 GLU A N 1
ATOM 1540 C CA . GLU A 1 211 ? -31.730 39.389 -1.426 1.00 90.94 211 GLU A CA 1
ATOM 1541 C C . GLU A 1 211 ? -32.694 39.038 -2.564 1.00 90.94 211 GLU A C 1
ATOM 1543 O O . GLU A 1 211 ? -33.908 39.012 -2.346 1.00 90.94 211 GLU A O 1
ATOM 1548 N N . GLY A 1 212 ? -32.183 38.667 -3.743 1.00 89.31 212 GLY A N 1
ATOM 1549 C CA . GLY A 1 212 ? -33.006 38.242 -4.878 1.00 89.31 212 GLY A CA 1
ATOM 1550 C C . GLY A 1 212 ? -33.788 36.956 -4.601 1.00 89.31 212 GLY A C 1
ATOM 1551 O O . GLY A 1 212 ? -34.944 36.826 -5.012 1.00 89.31 212 GLY A O 1
ATOM 1552 N N . ALA A 1 213 ? -33.215 36.031 -3.823 1.00 93.06 213 ALA A N 1
ATOM 1553 C CA . ALA A 1 213 ? -33.924 34.846 -3.339 1.00 93.06 213 ALA A CA 1
ATOM 1554 C C . ALA A 1 213 ? -34.917 35.141 -2.193 1.00 93.06 213 ALA A C 1
ATOM 1556 O O . ALA A 1 213 ? -35.719 34.266 -1.853 1.00 93.06 213 ALA A O 1
ATOM 1557 N N . ARG A 1 214 ? -34.897 36.351 -1.609 1.00 93.88 214 ARG A N 1
ATOM 1558 C CA . ARG A 1 214 ? -35.702 36.779 -0.448 1.00 93.88 214 ARG A CA 1
ATOM 1559 C C . ARG A 1 214 ? -35.593 35.813 0.739 1.00 93.88 214 ARG A C 1
ATOM 1561 O O . ARG A 1 214 ? -36.599 35.458 1.367 1.00 93.88 214 ARG A O 1
ATOM 1568 N N . VAL A 1 215 ? -34.371 35.375 1.041 1.00 94.88 215 VAL A N 1
ATOM 1569 C CA . VAL A 1 215 ? -34.060 34.459 2.150 1.00 94.88 215 VAL A CA 1
ATOM 1570 C C . VAL A 1 215 ? -33.130 35.112 3.176 1.00 94.88 215 VAL A C 1
ATOM 1572 O O . VAL A 1 215 ? -32.310 35.959 2.837 1.00 94.88 215 VAL A O 1
ATOM 1575 N N . LEU A 1 216 ? -33.219 34.689 4.438 1.00 94.62 216 LEU A N 1
ATOM 1576 C CA . LEU A 1 216 ? -32.369 35.182 5.522 1.00 94.62 216 LEU A CA 1
ATOM 1577 C C . LEU A 1 216 ? -31.800 34.014 6.348 1.00 94.62 216 LEU A C 1
ATOM 1579 O O . LEU A 1 216 ? -32.568 33.314 7.016 1.00 94.62 216 LEU A O 1
ATOM 1583 N N . PRO A 1 217 ? -30.472 33.781 6.323 1.00 96.62 217 PRO A N 1
ATOM 1584 C CA . PRO A 1 217 ? -29.823 32.801 7.190 1.00 96.62 217 PRO A CA 1
ATOM 1585 C C . PRO A 1 217 ? -29.964 33.160 8.672 1.00 96.62 217 PRO A C 1
ATOM 1587 O O . PRO A 1 217 ? -29.679 34.290 9.065 1.00 96.62 217 PRO A O 1
ATOM 1590 N N . VAL A 1 218 ? -30.380 32.195 9.494 1.00 96.19 218 VAL A N 1
ATOM 1591 C CA . VAL A 1 218 ? -30.588 32.391 10.938 1.00 96.19 218 VAL A CA 1
ATOM 1592 C C . VAL A 1 218 ? -29.259 32.267 11.689 1.00 96.19 218 VAL A C 1
ATOM 1594 O O . VAL A 1 218 ? -28.674 31.188 11.713 1.00 96.19 218 VAL A O 1
ATOM 1597 N N . THR A 1 219 ? -28.788 33.344 12.322 1.00 93.88 219 THR A N 1
ATOM 1598 C CA . THR A 1 219 ? -27.503 33.393 13.059 1.00 93.88 219 THR A CA 1
ATOM 1599 C C . THR A 1 219 ? -27.656 33.462 14.581 1.00 93.88 219 THR A C 1
ATOM 1601 O O . THR A 1 219 ? -26.689 33.241 15.303 1.00 93.88 219 THR A O 1
ATOM 1604 N N . GLU A 1 220 ? -28.870 33.701 15.081 1.00 92.56 220 GLU A N 1
ATOM 1605 C CA . GLU A 1 220 ? -29.234 33.662 16.504 1.00 92.56 220 GLU A CA 1
ATOM 1606 C C . GLU A 1 220 ? -30.559 32.911 16.713 1.00 92.56 220 GLU A C 1
ATOM 1608 O O . GLU A 1 220 ? -31.312 32.694 15.762 1.00 92.56 220 GLU A O 1
ATOM 1613 N N . VAL A 1 221 ? -30.857 32.474 17.943 1.00 94.38 221 VAL A N 1
ATOM 1614 C CA . VAL A 1 221 ? -32.137 31.802 18.233 1.00 94.38 221 VAL A CA 1
ATOM 1615 C C . VAL A 1 221 ? -33.279 32.778 17.956 1.00 94.38 221 VAL A C 1
ATOM 1617 O O . VAL A 1 221 ? -33.421 33.782 18.644 1.00 94.38 221 VAL A O 1
ATOM 1620 N N . THR A 1 222 ? -34.094 32.474 16.949 1.00 94.75 222 THR A N 1
ATOM 1621 C CA . THR A 1 222 ? -35.110 33.396 16.426 1.00 94.75 222 THR A CA 1
ATOM 1622 C C . THR A 1 222 ? -36.511 32.863 16.719 1.00 94.75 222 THR A C 1
ATOM 1624 O O . THR A 1 222 ? -36.802 31.705 16.419 1.00 94.75 222 THR A O 1
ATOM 1627 N N . GLU A 1 223 ? -37.396 33.684 17.295 1.00 94.94 223 GLU A N 1
ATOM 1628 C CA . GLU A 1 223 ? -38.811 33.323 17.492 1.00 94.94 223 GLU A CA 1
ATOM 1629 C C . GLU A 1 223 ? -39.480 33.031 16.137 1.00 94.94 223 GLU A C 1
ATOM 1631 O O . GLU A 1 223 ? -39.203 33.686 15.131 1.00 94.94 223 GLU A O 1
ATOM 1636 N N . TRP A 1 224 ? -40.376 32.043 16.089 1.00 94.12 224 TRP A N 1
ATOM 1637 C CA . TRP A 1 224 ? -41.106 31.730 14.864 1.00 94.12 224 TRP A CA 1
ATOM 1638 C C . TRP A 1 224 ? -41.943 32.939 14.403 1.00 94.12 224 TRP A C 1
ATOM 1640 O O . TRP A 1 224 ? -42.704 33.475 15.214 1.00 94.12 224 TRP A O 1
ATOM 1650 N N . PRO A 1 225 ? -41.886 33.350 13.118 1.00 89.75 225 PRO A N 1
ATOM 1651 C CA . PRO A 1 225 ? -42.624 34.518 12.635 1.00 89.75 225 PRO A CA 1
ATOM 1652 C C . PRO A 1 225 ? -44.132 34.426 12.917 1.00 89.75 225 PRO A C 1
ATOM 1654 O O . PRO A 1 225 ? -44.790 33.469 12.505 1.00 89.75 225 PRO A O 1
ATOM 1657 N N . LYS A 1 226 ? -44.685 35.425 13.619 1.00 85.62 226 LYS A N 1
ATOM 1658 C CA . LYS A 1 226 ? -46.085 35.432 14.096 1.00 85.62 226 LYS A CA 1
ATOM 1659 C C . LYS A 1 226 ? -47.119 35.523 12.970 1.00 85.62 226 LYS A C 1
ATOM 1661 O O . LYS A 1 226 ? -48.253 35.092 13.145 1.00 85.62 226 LYS A O 1
ATOM 1666 N N . ASP A 1 227 ? -46.735 36.074 11.824 1.00 84.19 227 ASP A N 1
ATOM 1667 C CA . ASP A 1 227 ? -47.555 36.240 10.620 1.00 84.19 227 ASP A CA 1
ATOM 1668 C C . ASP A 1 227 ? -47.438 35.053 9.641 1.00 84.19 227 ASP A C 1
ATOM 1670 O O . ASP A 1 227 ? -47.902 35.125 8.498 1.00 84.19 227 ASP A O 1
ATOM 1674 N N . ARG A 1 228 ? -46.788 33.958 10.055 1.00 88.88 228 ARG A N 1
ATOM 1675 C CA . ARG A 1 228 ? -46.620 32.738 9.259 1.00 88.88 228 ARG A CA 1
ATOM 1676 C C . ARG A 1 228 ? -47.134 31.528 10.012 1.00 88.88 228 ARG A C 1
ATOM 1678 O O . ARG A 1 228 ? -47.111 31.469 11.240 1.00 88.88 228 ARG A O 1
ATOM 1685 N N . LEU A 1 229 ? -47.558 30.514 9.260 1.00 93.25 229 LEU A N 1
ATOM 1686 C CA . LEU A 1 229 ? -47.850 29.229 9.872 1.00 93.25 229 LEU A CA 1
ATOM 1687 C C . LEU A 1 229 ? -46.551 28.633 10.415 1.00 93.25 229 LEU A C 1
ATOM 1689 O O . LEU A 1 229 ? -45.464 28.805 9.851 1.00 93.25 229 LEU A O 1
ATOM 1693 N N . ARG A 1 230 ? -46.674 27.854 11.491 1.00 95.50 230 ARG A N 1
ATOM 1694 C CA . ARG A 1 230 ? -45.597 26.972 11.951 1.00 95.50 230 ARG A CA 1
ATOM 1695 C C . ARG A 1 230 ? -45.421 25.809 10.975 1.00 95.50 230 ARG A C 1
ATOM 1697 O O . ARG A 1 230 ? -45.864 24.697 11.243 1.00 95.50 230 ARG A O 1
ATOM 1704 N N . ARG A 1 231 ? -44.874 26.109 9.800 1.00 97.25 231 ARG A N 1
ATOM 1705 C CA . ARG A 1 231 ? -44.618 25.203 8.678 1.00 97.25 231 ARG A CA 1
ATOM 1706 C C . ARG A 1 231 ? -43.170 25.331 8.241 1.00 97.25 231 ARG A C 1
ATOM 1708 O O . ARG A 1 231 ? -42.717 26.440 7.949 1.00 97.25 231 ARG A O 1
ATOM 1715 N N . ALA A 1 232 ? -42.491 24.200 8.122 1.00 98.19 232 ALA A N 1
ATOM 1716 C CA . ALA A 1 232 ? -41.135 24.124 7.609 1.00 98.19 232 ALA A CA 1
ATOM 1717 C C . ALA A 1 232 ? -41.027 23.217 6.385 1.00 98.19 232 ALA A C 1
ATOM 1719 O O . ALA A 1 232 ? -41.764 22.238 6.239 1.00 98.19 232 ALA A O 1
ATOM 1720 N N . SER A 1 233 ? -40.050 23.544 5.551 1.00 98.56 233 SER A N 1
ATOM 1721 C CA . SER A 1 233 ? -39.650 22.785 4.370 1.00 98.56 233 SER A CA 1
ATOM 1722 C C . SER A 1 233 ? -38.240 22.236 4.563 1.00 98.56 233 SER A C 1
ATOM 1724 O O . SER A 1 233 ? -37.414 22.907 5.173 1.00 98.56 233 SER A O 1
ATOM 1726 N N . ILE A 1 234 ? -37.969 21.015 4.095 1.00 98.56 234 ILE A N 1
ATOM 1727 C CA . ILE A 1 234 ? -36.704 20.307 4.350 1.00 98.56 234 ILE A CA 1
ATOM 1728 C C . ILE A 1 234 ? -36.158 19.702 3.061 1.00 98.56 234 ILE A C 1
ATOM 1730 O O . ILE A 1 234 ? -36.803 18.831 2.470 1.00 98.56 234 ILE A O 1
ATOM 1734 N N . ASN A 1 235 ? -34.942 20.090 2.679 1.00 98.00 235 ASN A N 1
ATOM 1735 C CA . ASN A 1 235 ? -34.196 19.492 1.572 1.00 98.00 235 ASN A CA 1
ATOM 1736 C C . ASN A 1 235 ? -33.228 18.397 2.041 1.00 98.00 235 ASN A C 1
ATOM 1738 O O . ASN A 1 235 ? -32.610 18.471 3.103 1.00 98.00 235 ASN A O 1
ATOM 1742 N N . SER A 1 236 ? -33.050 17.364 1.216 1.00 96.31 236 SER A N 1
ATOM 1743 C CA . SER A 1 236 ? -31.997 16.363 1.398 1.00 96.31 236 SER A CA 1
ATOM 1744 C C . SER A 1 236 ? -31.572 15.794 0.052 1.00 96.31 236 SER A C 1
ATOM 1746 O O . SER A 1 236 ? -32.369 15.123 -0.608 1.00 96.31 236 SER A O 1
ATOM 1748 N N . PHE A 1 237 ? -30.312 16.008 -0.320 1.00 93.94 237 PHE A N 1
ATOM 1749 C CA . PHE A 1 237 ? -29.779 15.647 -1.630 1.00 93.94 237 PHE A CA 1
ATOM 1750 C C . PHE A 1 237 ? -28.624 14.649 -1.504 1.00 93.94 237 PHE A C 1
ATOM 1752 O O . PHE A 1 237 ? -27.903 14.649 -0.511 1.00 93.94 237 PHE A O 1
ATOM 1759 N N . GLY A 1 238 ? -28.491 13.758 -2.483 1.00 90.00 238 GLY A N 1
ATOM 1760 C CA . GLY A 1 238 ? -27.320 12.898 -2.645 1.00 90.00 238 GLY A CA 1
ATOM 1761 C C . GLY A 1 238 ? -26.401 13.458 -3.724 1.00 90.00 238 GLY A C 1
ATOM 1762 O O . GLY A 1 238 ? -26.896 14.005 -4.711 1.00 90.00 238 GLY A O 1
ATOM 1763 N N . TYR A 1 239 ? -25.083 13.280 -3.572 1.00 81.31 239 TYR A N 1
ATOM 1764 C CA . TYR A 1 239 ? -24.109 13.818 -4.527 1.00 81.31 239 TYR A CA 1
ATOM 1765 C C . TYR A 1 239 ? -24.397 13.363 -5.964 1.00 81.31 239 TYR A C 1
ATOM 1767 O O . TYR A 1 239 ? -24.322 14.198 -6.845 1.00 81.31 239 TYR A O 1
ATOM 1775 N N . GLY A 1 240 ? -24.861 12.120 -6.183 1.00 82.12 240 GLY A N 1
ATOM 1776 C CA . GLY A 1 240 ? -25.254 11.572 -7.495 1.00 82.12 240 GLY A CA 1
ATOM 1777 C C . GLY A 1 240 ? -26.558 12.112 -8.106 1.00 82.12 240 GLY A C 1
ATOM 1778 O O . GLY A 1 240 ? -27.110 11.502 -9.018 1.00 82.12 240 GLY A O 1
ATOM 1779 N N . GLY A 1 241 ? -27.094 13.219 -7.590 1.00 85.94 241 GLY A N 1
ATOM 1780 C CA . GLY A 1 241 ? -28.259 13.904 -8.150 1.00 85.94 241 GLY A CA 1
ATOM 1781 C C . GLY A 1 241 ? -29.621 13.349 -7.735 1.00 85.94 241 GLY A C 1
ATOM 1782 O O . GLY A 1 241 ? -30.619 13.657 -8.380 1.00 85.94 241 GLY A O 1
ATOM 1783 N N . ALA A 1 242 ? -29.679 12.545 -6.673 1.00 91.81 242 ALA A N 1
ATOM 1784 C CA . ALA A 1 242 ? -30.921 12.093 -6.053 1.00 91.81 242 ALA A CA 1
ATOM 1785 C C . ALA A 1 242 ? -31.463 13.185 -5.120 1.00 91.81 242 ALA A C 1
ATOM 1787 O O . ALA A 1 242 ? -30.871 13.440 -4.067 1.00 91.81 242 ALA A O 1
ATOM 1788 N N . ASN A 1 243 ? -32.592 13.811 -5.466 1.00 95.62 243 ASN A N 1
ATOM 1789 C CA . ASN A 1 243 ? -33.171 14.874 -4.644 1.00 95.62 243 ASN A CA 1
ATOM 1790 C C . ASN A 1 243 ? -34.431 14.410 -3.921 1.00 95.62 243 ASN A C 1
ATOM 1792 O O . ASN A 1 243 ? -35.210 13.625 -4.463 1.00 95.62 243 ASN A O 1
ATOM 1796 N N . ALA A 1 244 ? -34.655 14.914 -2.709 1.00 97.75 244 ALA A N 1
ATOM 1797 C CA . ALA A 1 244 ? -35.905 14.722 -1.989 1.00 97.75 244 ALA A CA 1
ATOM 1798 C C . ALA A 1 244 ? -36.259 15.926 -1.113 1.00 97.75 244 ALA A C 1
ATOM 1800 O O . ALA A 1 244 ? -35.379 16.621 -0.600 1.00 97.75 244 ALA A O 1
ATOM 1801 N N . HIS A 1 245 ? -37.564 16.120 -0.916 1.00 98.62 245 HIS A N 1
ATOM 1802 C CA . HIS A 1 245 ? -38.137 17.223 -0.151 1.00 98.62 245 HIS A CA 1
ATOM 1803 C C . HIS A 1 245 ? -39.265 16.752 0.779 1.00 98.62 245 HIS A C 1
ATOM 1805 O O . HIS A 1 245 ? -39.992 15.807 0.454 1.00 98.62 245 HIS A O 1
ATOM 1811 N N . CYS A 1 246 ? -39.431 17.420 1.923 1.00 98.12 246 CYS A N 1
ATOM 1812 C CA . CYS A 1 246 ? -40.494 17.156 2.898 1.00 98.12 246 CYS A CA 1
ATOM 1813 C C . CYS A 1 246 ? -41.038 18.456 3.505 1.00 98.12 246 CYS A C 1
ATOM 1815 O O . CYS A 1 246 ? -40.265 19.354 3.827 1.00 98.12 246 CYS A O 1
ATOM 1817 N N . ILE A 1 247 ? -42.357 18.521 3.704 1.00 98.31 247 ILE A N 1
ATOM 1818 C CA . ILE A 1 247 ? -43.059 19.641 4.345 1.00 98.31 247 ILE A CA 1
ATOM 1819 C C . ILE A 1 247 ? -43.658 19.159 5.666 1.00 98.31 247 ILE A C 1
ATOM 1821 O O . ILE A 1 247 ? -44.414 18.179 5.682 1.00 98.31 247 ILE A O 1
ATOM 1825 N N . ILE A 1 248 ? -43.366 19.866 6.757 1.00 98.00 248 ILE A N 1
ATOM 1826 C CA . ILE A 1 248 ? -43.831 19.531 8.106 1.00 98.00 248 ILE A CA 1
ATOM 1827 C C . ILE A 1 248 ? -44.549 20.730 8.731 1.00 98.00 248 ILE A C 1
ATOM 1829 O O . ILE A 1 248 ? -44.000 21.828 8.800 1.00 98.00 248 ILE A O 1
ATOM 1833 N N . ASP A 1 249 ? -45.761 20.488 9.226 1.00 97.00 249 ASP A N 1
ATOM 1834 C CA . ASP A 1 249 ? -46.558 21.445 9.993 1.00 97.00 249 ASP A CA 1
ATOM 1835 C C . ASP A 1 249 ? -46.526 21.122 11.486 1.00 97.00 249 ASP A C 1
ATOM 1837 O O . ASP A 1 249 ? -46.532 19.955 11.892 1.00 97.00 249 ASP A O 1
ATOM 1841 N N . HIS A 1 250 ? -46.614 22.166 12.308 1.00 95.19 250 HIS A N 1
ATOM 1842 C CA . HIS A 1 250 ? -47.083 22.027 13.679 1.00 95.19 250 HIS A CA 1
ATOM 1843 C C . HIS A 1 250 ? -48.499 21.438 13.681 1.00 95.19 250 HIS A C 1
ATOM 1845 O O . HIS A 1 250 ? -49.338 21.805 12.853 1.00 95.19 250 HIS A O 1
ATOM 1851 N N . VAL A 1 251 ? -48.783 20.541 14.625 1.00 90.94 251 VAL A N 1
ATOM 1852 C CA . VAL A 1 251 ? -50.053 19.801 14.664 1.00 90.94 251 VAL A CA 1
ATOM 1853 C C . VAL A 1 251 ? -51.281 20.727 14.706 1.00 90.94 251 VAL A C 1
ATOM 1855 O O . VAL A 1 251 ? -52.230 20.494 13.957 1.00 90.94 251 VAL A O 1
ATOM 1858 N N . ASN A 1 252 ? -51.215 21.846 15.442 1.00 90.25 252 ASN A N 1
ATOM 1859 C CA . ASN A 1 252 ? -52.318 22.817 15.551 1.00 90.25 252 ASN A CA 1
ATOM 1860 C C . ASN A 1 252 ? -52.640 23.578 14.255 1.00 90.25 252 ASN A C 1
ATOM 1862 O O . ASN A 1 252 ? -53.707 24.171 14.156 1.00 90.25 252 ASN A O 1
ATOM 1866 N N . ASN A 1 253 ? -51.775 23.544 13.236 1.00 90.69 253 ASN A N 1
ATOM 1867 C CA . ASN A 1 253 ? -52.125 24.120 11.932 1.00 90.69 253 ASN A CA 1
ATOM 1868 C C . ASN A 1 253 ? -53.146 23.253 11.176 1.00 90.69 253 ASN A C 1
ATOM 1870 O O . ASN A 1 253 ? -53.756 23.718 10.217 1.00 90.69 253 ASN A O 1
ATOM 1874 N N . VAL A 1 254 ? -53.275 21.975 11.552 1.00 85.69 254 VAL A N 1
ATOM 1875 C CA . VAL A 1 254 ? -54.164 20.996 10.906 1.00 85.69 254 VAL A CA 1
ATOM 1876 C C . VAL A 1 254 ? -55.295 20.580 11.845 1.00 85.69 254 VAL A C 1
ATOM 1878 O O . VAL A 1 254 ? -56.418 20.376 11.396 1.00 85.69 254 VAL A O 1
ATOM 1881 N N . LEU A 1 255 ? -55.006 20.465 13.141 1.00 87.50 255 LEU A N 1
ATOM 1882 C CA . LEU A 1 255 ? -55.958 20.111 14.188 1.00 87.50 255 LEU A CA 1
ATOM 1883 C C . LEU A 1 255 ? -55.952 21.224 15.248 1.00 87.50 255 LEU A C 1
ATOM 1885 O O . LEU A 1 255 ? -55.203 21.135 16.215 1.00 87.50 255 LEU A O 1
ATOM 1889 N N . ALA A 1 256 ? -56.734 22.287 15.036 1.00 81.38 256 ALA A N 1
ATOM 1890 C CA . ALA A 1 256 ? -56.673 23.516 15.841 1.00 81.38 256 ALA A CA 1
ATOM 1891 C C . ALA A 1 256 ? -56.809 23.269 17.356 1.00 81.38 256 ALA A C 1
ATOM 1893 O O . ALA A 1 256 ? -56.028 23.815 18.134 1.00 81.38 256 ALA A O 1
ATOM 1894 N N . ASP A 1 257 ? -57.721 22.373 17.739 1.00 78.06 257 ASP A N 1
ATOM 1895 C CA . ASP A 1 257 ? -58.027 22.037 19.137 1.00 78.06 257 ASP A CA 1
ATOM 1896 C C . ASP A 1 257 ? -57.243 20.814 19.650 1.00 78.06 257 ASP A C 1
ATOM 1898 O O . ASP A 1 257 ? -57.575 20.233 20.684 1.00 78.06 257 ASP A O 1
ATOM 1902 N N . TYR A 1 258 ? -56.229 20.351 18.910 1.00 79.75 258 TYR A N 1
ATOM 1903 C CA . TYR A 1 258 ? -55.442 19.202 19.339 1.00 79.75 258 TYR A CA 1
ATOM 1904 C C . TYR A 1 258 ? -54.528 19.574 20.506 1.00 79.75 258 TYR A C 1
ATOM 1906 O O . TYR A 1 258 ? -53.588 20.357 20.377 1.00 79.75 258 TYR A O 1
ATOM 1914 N N . GLU A 1 259 ? -54.759 18.920 21.638 1.00 67.56 259 GLU A N 1
ATOM 1915 C CA . GLU A 1 259 ? -53.870 18.952 22.789 1.00 67.56 259 GLU A CA 1
ATOM 1916 C C . GLU A 1 259 ? -53.192 17.590 22.948 1.00 67.56 259 GLU A C 1
ATOM 1918 O O . GLU A 1 259 ? -53.855 16.557 23.055 1.00 67.56 259 GLU A O 1
ATOM 1923 N N . ALA A 1 260 ? -51.857 17.572 22.948 1.00 66.38 260 ALA A N 1
ATOM 1924 C CA . ALA A 1 260 ? -51.094 16.331 22.928 1.00 66.38 260 ALA A CA 1
ATOM 1925 C C . ALA A 1 260 ? -51.217 15.554 24.261 1.00 66.38 260 ALA A C 1
ATOM 1927 O O . ALA A 1 260 ? -50.740 16.032 25.294 1.00 66.38 260 ALA A O 1
ATOM 1928 N N . PRO A 1 261 ? -51.814 14.346 24.272 1.00 63.53 261 PRO A N 1
ATOM 1929 C CA . PRO A 1 261 ? -51.920 13.545 25.487 1.00 63.53 261 PRO A CA 1
ATOM 1930 C C . PRO A 1 261 ? -50.532 13.077 25.950 1.00 63.53 261 PRO A C 1
ATOM 1932 O O . PRO A 1 261 ? -49.728 12.614 25.141 1.00 63.53 261 PRO A O 1
ATOM 1935 N N . GLY A 1 262 ? -50.251 13.211 27.250 1.00 64.00 262 GLY A N 1
ATOM 1936 C CA . GLY A 1 262 ? -48.974 12.826 27.865 1.00 64.00 262 GLY A CA 1
ATOM 1937 C C . GLY A 1 262 ? -47.778 13.742 27.561 1.00 64.00 262 GLY A C 1
ATOM 1938 O O . GLY A 1 262 ? -46.655 13.433 27.972 1.00 64.00 262 GLY A O 1
ATOM 1939 N N . VAL A 1 263 ? -47.995 14.861 26.858 1.00 61.84 263 VAL A N 1
ATOM 1940 C CA . VAL A 1 263 ? -46.991 15.913 26.649 1.00 61.84 263 VAL A CA 1
ATOM 1941 C C . VAL A 1 263 ? -47.279 17.046 27.631 1.00 61.84 263 VAL A C 1
ATOM 1943 O O . VAL A 1 263 ? -48.151 17.882 27.405 1.00 61.84 263 VAL A O 1
ATOM 1946 N N . TYR A 1 264 ? -46.545 17.067 28.737 1.00 60.12 264 TYR A N 1
ATOM 1947 C CA . TYR A 1 264 ? -46.653 18.114 29.749 1.00 60.12 264 TYR A CA 1
ATOM 1948 C C . TYR A 1 264 ? -45.610 19.193 29.469 1.00 60.12 264 TYR A C 1
ATOM 1950 O O . TYR A 1 264 ? -44.415 18.897 29.403 1.00 60.12 264 TYR A O 1
ATOM 1958 N N . ARG A 1 265 ? -46.059 20.441 29.289 1.00 51.72 265 ARG A N 1
ATOM 1959 C CA . ARG A 1 265 ? -45.161 21.598 29.354 1.00 51.72 265 ARG A CA 1
ATOM 1960 C C . ARG A 1 265 ? -44.734 21.757 30.810 1.00 51.72 265 ARG A C 1
ATOM 1962 O O . ARG A 1 265 ? -45.583 21.719 31.697 1.00 51.72 265 ARG A O 1
ATOM 1969 N N . SER A 1 266 ? -43.433 21.893 31.047 1.00 42.53 266 SER A N 1
ATOM 1970 C CA . SER A 1 266 ? -42.918 22.306 32.352 1.00 42.53 266 SER A CA 1
ATOM 1971 C C . SER A 1 266 ? -43.631 23.601 32.750 1.00 42.53 266 SER A C 1
ATOM 1973 O O . SER A 1 266 ? -43.587 24.572 32.000 1.00 42.53 266 SER A O 1
ATOM 1975 N N . ILE A 1 267 ? -44.326 23.612 33.889 1.00 41.75 267 ILE A N 1
ATOM 1976 C CA . ILE A 1 267 ? -45.050 24.802 34.368 1.00 41.75 267 ILE A CA 1
ATOM 1977 C C . ILE A 1 267 ? -44.066 25.931 34.767 1.00 41.75 267 ILE A C 1
ATOM 1979 O O . ILE A 1 267 ? -44.466 27.088 34.823 1.00 41.75 267 ILE A O 1
ATOM 1983 N N . ASP A 1 268 ? -42.766 25.640 34.903 1.00 38.47 268 ASP A N 1
ATOM 1984 C CA . ASP A 1 268 ? -41.716 26.602 35.288 1.00 38.47 268 ASP A CA 1
ATOM 1985 C C . ASP A 1 268 ? -40.820 27.079 34.124 1.00 38.47 268 ASP A C 1
ATOM 1987 O O . ASP A 1 268 ? -39.613 27.292 34.280 1.00 38.47 268 ASP A O 1
ATOM 1991 N N . ASP A 1 269 ? -41.392 27.293 32.938 1.00 36.25 269 ASP A N 1
ATOM 1992 C CA . ASP A 1 269 ? -40.650 27.801 31.768 1.00 36.25 269 ASP A CA 1
ATOM 1993 C C . ASP A 1 269 ? -40.197 29.276 31.877 1.00 36.25 269 ASP A C 1
ATOM 1995 O O . ASP A 1 269 ? -39.664 29.835 30.923 1.00 36.25 269 ASP A O 1
ATOM 1999 N N . SER A 1 270 ? -40.331 29.922 33.042 1.00 33.25 270 SER A N 1
ATOM 2000 C CA . SER A 1 270 ? -39.722 31.239 33.283 1.00 33.25 270 SER A CA 1
ATOM 2001 C C . SER A 1 270 ? -38.298 31.183 33.852 1.00 33.25 270 SER A C 1
ATOM 2003 O O . SER A 1 270 ? -37.663 32.230 33.947 1.00 33.25 270 SER A O 1
ATOM 2005 N N . SER A 1 271 ? -37.746 30.010 34.205 1.00 30.73 271 SER A N 1
ATOM 2006 C CA . SER A 1 271 ? -36.394 29.967 34.806 1.00 30.73 271 SER A CA 1
ATOM 2007 C C . SER A 1 271 ? -35.471 28.808 34.414 1.00 30.73 271 SER A C 1
ATOM 2009 O O . SER A 1 271 ? -34.334 28.770 34.882 1.00 30.73 271 SER A O 1
ATOM 2011 N N . ARG A 1 272 ? -35.864 27.901 33.510 1.00 25.08 272 ARG A N 1
ATOM 2012 C CA . ARG A 1 272 ? -34.967 26.832 33.023 1.00 25.08 272 ARG A CA 1
ATOM 2013 C C . ARG A 1 272 ? -34.645 26.973 31.540 1.00 25.08 272 ARG A C 1
ATOM 2015 O O . ARG A 1 272 ? -34.933 26.096 30.732 1.00 25.08 272 ARG A O 1
ATOM 2022 N N . ASN A 1 273 ? -33.965 28.070 31.208 1.00 26.73 273 ASN A N 1
ATOM 2023 C CA . ASN A 1 273 ? -33.128 28.137 30.013 1.00 26.73 273 ASN A CA 1
ATOM 2024 C C . ASN A 1 273 ? -32.182 26.933 30.011 1.00 26.73 273 ASN A C 1
ATOM 2026 O O . ASN A 1 273 ? -31.319 26.845 30.876 1.00 26.73 273 ASN A O 1
ATOM 2030 N N . GLY A 1 274 ? -32.361 26.024 29.052 1.00 25.81 274 GLY A N 1
ATOM 2031 C CA . GLY A 1 274 ? -31.407 24.970 28.728 1.00 25.81 274 GLY A CA 1
ATOM 2032 C C . GLY A 1 274 ? -31.008 24.104 29.918 1.00 25.81 274 GLY A C 1
ATOM 2033 O O . GLY A 1 274 ? -29.995 24.354 30.565 1.00 25.81 274 GLY A O 1
ATOM 2034 N N . VAL A 1 275 ? -31.727 23.000 30.134 1.00 24.17 275 VAL A N 1
ATOM 2035 C CA . VAL A 1 275 ? -31.096 21.834 30.759 1.00 24.17 275 VAL A CA 1
ATOM 2036 C C . VAL A 1 275 ? -29.929 21.460 29.851 1.00 24.17 275 VAL A C 1
ATOM 2038 O O . VAL A 1 275 ? -30.100 20.841 28.801 1.00 24.17 275 VAL A O 1
ATOM 2041 N N . GLN A 1 276 ? -28.751 21.950 30.230 1.00 24.34 276 GLN A N 1
ATOM 2042 C CA . GLN A 1 276 ? -27.472 21.517 29.721 1.00 24.34 276 GLN A CA 1
ATOM 2043 C C . GLN A 1 276 ? -27.497 19.992 29.737 1.00 24.34 276 GLN A C 1
ATOM 2045 O O . GLN A 1 276 ? -27.823 19.377 30.757 1.00 24.34 276 GLN A O 1
ATOM 2050 N N . ASN A 1 277 ? -27.161 19.388 28.595 1.00 26.05 277 ASN A N 1
ATOM 2051 C CA . ASN A 1 277 ? -26.601 18.042 28.564 1.00 26.05 277 ASN A CA 1
ATOM 2052 C C . ASN A 1 277 ? -25.714 17.897 29.799 1.00 26.05 277 ASN A C 1
ATOM 2054 O O . ASN A 1 277 ? -24.846 18.747 29.971 1.00 26.05 277 ASN A O 1
ATOM 2058 N N . GLY A 1 278 ? -26.007 16.915 30.656 1.00 22.39 278 GLY A N 1
ATOM 2059 C CA . GLY A 1 278 ? -25.474 16.761 32.011 1.00 22.39 278 GLY A CA 1
ATOM 2060 C C . GLY A 1 278 ? -23.948 16.732 32.113 1.00 22.39 278 GLY A C 1
ATOM 2061 O O . GLY A 1 278 ? -23.358 15.712 32.447 1.00 22.39 278 GLY A O 1
ATOM 2062 N N . HIS A 1 279 ? -23.328 17.882 31.895 1.00 23.91 279 HIS A N 1
ATOM 2063 C CA . HIS A 1 279 ? -21.990 18.252 32.293 1.00 23.91 279 HIS A CA 1
ATOM 2064 C C . HIS A 1 279 ? -22.154 19.096 33.552 1.00 23.91 279 HIS A C 1
ATOM 2066 O O . HIS A 1 279 ? -21.976 20.311 33.548 1.00 23.91 279 HIS A O 1
ATOM 2072 N N . LEU A 1 280 ? -22.551 18.437 34.643 1.00 23.41 280 LEU A N 1
ATOM 2073 C CA . LEU A 1 280 ? -22.181 18.941 35.955 1.00 23.41 280 LEU A CA 1
ATOM 2074 C C . LEU A 1 280 ? -20.652 18.949 35.985 1.00 23.41 280 LEU A C 1
ATOM 2076 O O . LEU A 1 280 ? -20.001 17.906 35.907 1.00 23.41 280 LEU A O 1
ATOM 2080 N N . ASN A 1 281 ? -20.122 20.166 35.990 1.00 25.03 281 ASN A N 1
ATOM 2081 C CA . ASN A 1 281 ? -18.723 20.480 36.182 1.00 25.03 281 ASN A CA 1
ATOM 2082 C C . ASN A 1 281 ? -18.183 19.806 37.459 1.00 25.03 281 ASN A C 1
ATOM 2084 O O . ASN A 1 281 ? -18.856 19.777 38.485 1.00 25.03 281 ASN A O 1
ATOM 2088 N N . GLU A 1 282 ? -16.950 19.304 37.341 1.00 27.56 282 GLU A N 1
ATOM 2089 C CA . GLU A 1 282 ? -15.841 19.348 38.320 1.00 27.56 282 GLU A CA 1
ATOM 2090 C C . GLU A 1 282 ? -15.130 18.041 38.674 1.00 27.56 282 GLU A C 1
ATOM 2092 O O . GLU A 1 282 ? -13.959 18.119 39.026 1.00 27.56 282 GLU A O 1
ATOM 2097 N N . PHE A 1 283 ? -15.680 16.842 38.462 1.00 25.16 283 PHE A N 1
ATOM 2098 C CA . PHE A 1 283 ? -14.899 15.619 38.732 1.00 25.16 283 PHE A CA 1
ATOM 2099 C C . PHE A 1 283 ? -15.253 14.459 37.802 1.00 25.16 283 PHE A C 1
ATOM 2101 O O . PHE A 1 283 ? -16.062 13.614 38.162 1.00 25.16 283 PHE A O 1
ATOM 2108 N N . ALA A 1 284 ? -14.636 14.412 36.616 1.00 22.61 284 ALA A N 1
ATOM 2109 C CA . ALA A 1 284 ? -14.197 13.173 35.948 1.00 22.61 284 ALA A CA 1
ATOM 2110 C C . ALA A 1 284 ? -13.695 13.469 34.524 1.00 22.61 284 ALA A C 1
ATOM 2112 O O . ALA A 1 284 ? -14.290 13.062 33.527 1.00 22.61 284 ALA A O 1
ATOM 2113 N N . ALA A 1 285 ? -12.553 14.147 34.418 1.00 22.66 285 ALA A N 1
ATOM 2114 C CA . ALA A 1 285 ? -11.667 13.890 33.293 1.00 22.66 285 ALA A CA 1
ATOM 2115 C C . ALA A 1 285 ? -11.110 12.462 33.450 1.00 22.66 285 ALA A C 1
ATOM 2117 O O . ALA A 1 285 ? -10.595 12.119 34.510 1.00 22.66 285 ALA A O 1
ATOM 2118 N N . ASN A 1 286 ? -11.246 11.638 32.408 1.00 21.55 286 ASN A N 1
ATOM 2119 C CA . ASN A 1 286 ? -10.430 10.450 32.125 1.00 21.55 286 ASN A CA 1
ATOM 2120 C C . ASN A 1 286 ? -10.010 9.585 33.333 1.00 21.55 286 ASN A C 1
ATOM 2122 O O . ASN A 1 286 ? -8.830 9.441 33.639 1.00 21.55 286 ASN A O 1
ATOM 2126 N N . GLY A 1 287 ? -10.976 8.942 33.989 1.00 21.30 287 GLY A N 1
ATOM 2127 C CA . GLY A 1 287 ? -10.718 7.937 35.021 1.00 21.30 287 GLY A CA 1
ATOM 2128 C C . GLY A 1 287 ? -10.544 6.537 34.439 1.00 21.30 287 GLY A C 1
ATOM 2129 O O . GLY A 1 287 ? -11.419 5.686 34.583 1.00 21.30 287 GLY A O 1
ATOM 2130 N N . THR A 1 288 ? -9.410 6.284 33.790 1.00 21.56 288 THR A N 1
ATOM 2131 C CA . THR A 1 288 ? -8.884 4.930 33.588 1.00 21.56 288 THR A CA 1
ATOM 2132 C C . THR A 1 288 ? -8.816 4.210 34.936 1.00 21.56 288 THR A C 1
ATOM 2134 O O . THR A 1 288 ? -7.964 4.530 35.760 1.00 21.56 288 THR A O 1
ATOM 2137 N N . THR A 1 289 ? -9.681 3.229 35.183 1.00 24.64 289 THR A N 1
ATOM 2138 C CA . THR A 1 289 ? -9.496 2.290 36.298 1.00 24.64 289 THR A CA 1
ATOM 2139 C C . THR A 1 289 ? -9.490 0.870 35.757 1.00 24.64 289 THR A C 1
ATOM 2141 O O . THR A 1 289 ? -10.499 0.187 35.621 1.00 24.64 289 THR A O 1
ATOM 2144 N N . ASN A 1 290 ? -8.272 0.460 35.405 1.00 22.03 290 ASN A N 1
ATOM 2145 C CA . ASN A 1 290 ? -7.868 -0.925 35.258 1.00 22.03 290 ASN A CA 1
ATOM 2146 C C . ASN A 1 290 ? -8.084 -1.640 36.600 1.00 22.03 290 ASN A C 1
ATOM 2148 O O . ASN A 1 290 ? -7.283 -1.480 37.517 1.00 22.03 290 ASN A O 1
ATOM 2152 N N . ALA A 1 291 ? -9.137 -2.444 36.714 1.00 23.72 291 ALA A N 1
ATOM 2153 C CA . ALA A 1 291 ? -9.218 -3.493 37.723 1.00 23.72 291 ALA A CA 1
ATOM 2154 C C . ALA A 1 291 ? -9.267 -4.846 36.990 1.00 23.72 291 ALA A C 1
ATOM 2156 O O . ALA A 1 291 ? -10.271 -5.160 36.349 1.00 23.72 291 ALA A O 1
ATOM 2157 N N . PRO A 1 292 ? -8.176 -5.631 37.013 1.00 25.12 292 PRO A N 1
ATOM 2158 C CA . PRO A 1 292 ? -8.099 -6.921 36.349 1.00 25.12 292 PRO A CA 1
ATOM 2159 C C . PRO A 1 292 ? -8.630 -8.007 37.288 1.00 25.12 292 PRO A C 1
ATOM 2161 O O . PRO A 1 292 ? -8.198 -8.085 38.434 1.00 25.12 292 PRO A O 1
ATOM 2164 N N . SER A 1 293 ? -9.519 -8.888 36.828 1.00 22.81 293 SER A N 1
ATOM 2165 C CA . SER A 1 293 ? -9.425 -10.323 37.151 1.00 22.81 293 SER A CA 1
ATOM 2166 C C . SER A 1 293 ? -10.566 -11.166 36.574 1.00 22.81 293 SER A C 1
ATOM 2168 O O . SER A 1 293 ? -11.741 -10.922 36.815 1.00 22.81 293 SER A O 1
ATOM 2170 N N . ARG A 1 294 ? -10.119 -12.253 35.932 1.00 23.20 294 ARG A N 1
ATOM 2171 C CA . ARG A 1 294 ? -10.708 -13.601 35.886 1.00 23.20 294 ARG A CA 1
ATOM 2172 C C . ARG A 1 294 ? -11.911 -13.841 34.970 1.00 23.20 294 ARG A C 1
ATOM 2174 O O . ARG A 1 294 ? -13.064 -13.836 35.375 1.00 23.20 294 ARG A O 1
ATOM 2181 N N . ASP A 1 295 ? -11.552 -14.188 33.734 1.00 21.52 295 ASP A N 1
ATOM 2182 C CA . ASP A 1 295 ? -11.811 -15.503 33.128 1.00 21.52 295 ASP A CA 1
ATOM 2183 C C . ASP A 1 295 ? -13.135 -16.193 33.489 1.00 21.52 295 ASP A C 1
ATOM 2185 O O . ASP A 1 295 ? -13.185 -17.034 34.382 1.00 21.52 295 ASP A O 1
ATOM 2189 N N . HIS A 1 296 ? -14.158 -15.988 32.659 1.00 26.06 296 HIS A N 1
ATOM 2190 C CA . HIS A 1 296 ? -15.074 -17.072 32.311 1.00 26.06 296 HIS A CA 1
ATOM 2191 C C . HIS A 1 296 ? -15.270 -17.105 30.797 1.00 26.06 296 HIS A C 1
ATOM 2193 O O . HIS A 1 296 ? -16.027 -16.339 30.206 1.00 26.06 296 HIS A O 1
ATOM 2199 N N . ARG A 1 297 ? -14.530 -18.026 30.177 1.00 22.23 297 ARG A N 1
ATOM 2200 C CA . ARG A 1 297 ? -14.735 -18.489 28.807 1.00 22.23 297 ARG A CA 1
ATOM 2201 C C . ARG A 1 297 ? -16.082 -19.206 28.755 1.00 22.23 297 ARG A C 1
ATOM 2203 O O . ARG A 1 297 ? -16.256 -20.183 29.469 1.00 22.23 297 ARG A O 1
ATOM 2210 N N . ASN A 1 298 ? -16.972 -18.785 27.869 1.00 26.27 298 ASN A N 1
ATOM 2211 C CA . ASN A 1 298 ? -17.933 -19.688 27.245 1.00 26.27 298 ASN A CA 1
ATOM 2212 C C . ASN A 1 298 ? -17.796 -19.489 25.739 1.00 26.27 298 ASN A C 1
ATOM 2214 O O . ASN A 1 298 ? -18.438 -18.629 25.142 1.00 26.27 298 ASN A O 1
ATOM 2218 N N . GLY A 1 299 ? -16.872 -20.250 25.154 1.00 22.36 299 GLY A N 1
ATOM 2219 C CA . GLY A 1 299 ? -16.882 -20.503 23.723 1.00 22.36 299 GLY A CA 1
ATOM 2220 C C . GLY A 1 299 ? -18.030 -21.451 23.391 1.00 22.36 299 GLY A C 1
ATOM 2221 O O . GLY A 1 299 ? -18.260 -22.390 24.143 1.00 22.36 299 GLY A O 1
ATOM 2222 N N . ILE A 1 300 ? -18.734 -21.143 22.305 1.00 26.03 300 ILE A N 1
ATOM 2223 C CA . ILE A 1 300 ? -19.411 -22.012 21.322 1.00 26.03 300 ILE A CA 1
ATOM 2224 C C . ILE A 1 300 ? -19.848 -21.003 20.237 1.00 26.03 300 ILE A C 1
ATOM 2226 O O . ILE A 1 300 ? -20.703 -20.161 20.492 1.00 26.03 300 ILE A O 1
ATOM 2230 N N . THR A 1 301 ? -19.032 -20.761 19.207 1.00 26.05 301 THR A N 1
ATOM 2231 C CA . THR A 1 301 ? -19.060 -21.412 17.879 1.00 26.05 301 THR A CA 1
ATOM 2232 C C . THR A 1 301 ? -20.438 -21.416 17.220 1.00 26.05 301 THR A C 1
ATOM 2234 O O . THR A 1 301 ? -21.255 -22.293 17.484 1.00 26.05 301 THR A O 1
ATOM 2237 N N . ASP A 1 302 ? -20.647 -20.428 16.346 1.00 25.17 302 ASP A N 1
ATOM 2238 C CA . ASP A 1 302 ? -21.192 -20.542 14.987 1.00 25.17 302 ASP A CA 1
ATOM 2239 C C . ASP A 1 302 ? -22.156 -21.707 14.727 1.00 25.17 302 ASP A C 1
ATOM 2241 O O . ASP A 1 302 ? -21.888 -22.628 13.957 1.00 25.17 302 ASP A O 1
ATOM 2245 N N . GLY A 1 303 ? -23.337 -21.625 15.333 1.00 24.19 303 GLY A N 1
ATOM 2246 C CA . GLY A 1 303 ? -24.521 -22.302 14.829 1.00 24.19 303 GLY A CA 1
ATOM 2247 C C . GLY A 1 303 ? -25.238 -21.379 13.855 1.00 24.19 303 GLY A C 1
ATOM 2248 O O . GLY A 1 303 ? -25.980 -20.496 14.283 1.00 24.19 303 GLY A O 1
ATOM 2249 N N . ARG A 1 304 ? -25.036 -21.587 12.549 1.00 24.30 304 ARG A N 1
ATOM 2250 C CA . ARG A 1 304 ? -25.977 -21.135 11.516 1.00 24.30 304 ARG A CA 1
ATOM 2251 C C . ARG A 1 304 ? -27.349 -21.725 11.846 1.00 24.30 304 ARG A C 1
ATOM 2253 O O . ARG A 1 304 ? -27.618 -22.882 11.543 1.00 24.30 304 ARG A O 1
ATOM 2260 N N . ALA A 1 305 ? -28.189 -20.948 12.515 1.00 23.75 305 ALA A N 1
ATOM 2261 C CA . ALA A 1 305 ? -29.607 -21.225 12.619 1.00 23.75 305 ALA A CA 1
ATOM 2262 C C . ALA A 1 305 ? -30.298 -20.379 11.553 1.00 23.75 305 ALA A C 1
ATOM 2264 O O . ALA A 1 305 ? -30.674 -19.233 11.799 1.00 23.75 305 ALA A O 1
ATOM 2265 N N . ASP A 1 306 ? -30.454 -20.973 10.371 1.00 25.61 306 ASP A N 1
ATOM 2266 C CA . ASP A 1 306 ? -31.499 -20.623 9.413 1.00 25.61 306 ASP A CA 1
ATOM 2267 C C . ASP A 1 306 ? -32.858 -20.915 10.073 1.00 25.61 306 ASP A C 1
ATOM 2269 O O . ASP A 1 306 ? -33.534 -21.907 9.812 1.00 25.61 306 ASP A O 1
ATOM 2273 N N . GLY A 1 307 ? -33.221 -20.073 11.038 1.00 22.92 307 GLY A N 1
ATOM 2274 C CA . GLY A 1 307 ? -34.519 -20.063 11.684 1.00 22.92 307 GLY A CA 1
ATOM 2275 C C . GLY A 1 307 ? -35.442 -19.181 10.871 1.00 22.92 307 GLY A C 1
ATOM 2276 O O . GLY A 1 307 ? -35.623 -18.011 11.202 1.00 22.92 307 GLY A O 1
ATOM 2277 N N . ASN A 1 308 ? -35.988 -19.752 9.797 1.00 22.09 308 ASN A N 1
ATOM 2278 C CA . ASN A 1 308 ? -37.154 -19.228 9.098 1.00 22.09 308 ASN A CA 1
ATOM 2279 C C . ASN A 1 308 ? -38.136 -18.600 10.095 1.00 22.09 308 ASN A C 1
ATOM 2281 O O . ASN A 1 308 ? -38.613 -19.251 11.024 1.00 22.09 308 ASN A O 1
ATOM 2285 N N . THR A 1 309 ? -38.401 -17.315 9.877 1.00 23.39 309 THR A N 1
ATOM 2286 C CA . THR A 1 309 ? -39.735 -16.709 9.866 1.00 23.39 309 THR A CA 1
ATOM 2287 C C . THR A 1 309 ? -40.883 -17.644 10.271 1.00 23.39 309 THR A C 1
ATOM 2289 O O . THR A 1 309 ? -41.685 -18.071 9.444 1.00 23.39 309 THR A O 1
ATOM 2292 N N . ASN A 1 310 ? -41.055 -17.873 11.573 1.00 22.61 310 ASN A N 1
ATOM 2293 C CA . ASN A 1 310 ? -42.376 -18.182 12.105 1.00 22.61 310 ASN A CA 1
ATOM 2294 C C . ASN A 1 310 ? -43.145 -16.867 12.148 1.00 22.61 310 ASN A C 1
ATOM 2296 O O . ASN A 1 310 ? -43.118 -16.122 13.128 1.00 22.61 310 ASN A O 1
ATOM 2300 N N . GLY A 1 311 ? -43.775 -16.569 11.012 1.00 20.45 311 GLY A N 1
ATOM 2301 C CA . GLY A 1 311 ? -44.806 -15.558 10.917 1.00 20.45 311 GLY A CA 1
ATOM 2302 C C . GLY A 1 311 ? -45.825 -15.800 12.020 1.00 20.45 311 GLY A C 1
ATOM 2303 O O . GLY A 1 311 ? -46.473 -16.841 12.062 1.00 20.45 311 GLY A O 1
ATOM 2304 N N . HIS A 1 312 ? -45.950 -14.826 12.916 1.00 22.94 312 HIS A N 1
ATOM 2305 C CA . HIS A 1 312 ? -47.162 -14.658 13.692 1.00 22.94 312 HIS A CA 1
ATOM 2306 C C . HIS A 1 312 ? -48.273 -14.341 12.687 1.00 22.94 312 HIS A C 1
ATOM 2308 O O . HIS A 1 312 ? -48.240 -13.267 12.077 1.00 22.94 312 HIS A O 1
ATOM 2314 N N . PRO A 1 313 ? -49.231 -15.256 12.457 1.00 23.17 313 PRO A N 1
ATOM 2315 C CA . PRO A 1 313 ? -50.375 -14.943 11.638 1.00 23.17 313 PRO A CA 1
ATOM 2316 C C . PRO A 1 313 ? -51.235 -14.010 12.482 1.00 23.17 313 PRO A C 1
ATOM 2318 O O . PRO A 1 313 ? -51.901 -14.437 13.425 1.00 23.17 313 PRO A O 1
ATOM 2321 N N . ASN A 1 314 ? -51.216 -12.723 12.140 1.00 23.05 314 ASN A N 1
ATOM 2322 C CA . ASN A 1 314 ? -52.340 -11.837 12.402 1.00 23.05 314 ASN A CA 1
ATOM 2323 C C . ASN A 1 314 ? -53.523 -12.366 11.582 1.00 23.05 314 ASN A C 1
ATOM 2325 O O . ASN A 1 314 ? -53.856 -11.837 10.525 1.00 23.05 314 ASN A O 1
ATOM 2329 N N . ALA A 1 315 ? -54.144 -13.443 12.056 1.00 21.05 315 ALA A N 1
ATOM 2330 C CA . ALA A 1 315 ? -55.500 -13.783 11.683 1.00 21.05 315 ALA A CA 1
ATOM 2331 C C . ALA A 1 315 ? -56.410 -12.777 12.399 1.00 21.05 315 ALA A C 1
ATOM 2333 O O . ALA A 1 315 ? -57.020 -13.076 13.423 1.00 21.05 315 ALA A O 1
ATOM 2334 N N . ASN A 1 316 ? -56.468 -11.557 11.857 1.00 23.62 316 ASN A N 1
ATOM 2335 C CA . ASN A 1 316 ? -57.643 -10.709 11.988 1.00 23.62 316 ASN A CA 1
ATOM 2336 C C . ASN A 1 316 ? -58.765 -11.436 11.242 1.00 23.62 316 ASN A C 1
ATOM 2338 O O . ASN A 1 316 ? -59.019 -11.189 10.066 1.00 23.62 316 ASN A O 1
ATOM 2342 N N . GLY A 1 317 ? -59.373 -12.414 11.910 1.00 20.53 317 GLY A N 1
ATOM 2343 C CA . GLY A 1 317 ? -60.682 -12.900 11.528 1.00 20.53 317 GLY A CA 1
ATOM 2344 C C . GLY A 1 317 ? -61.653 -11.755 11.757 1.00 20.53 317 GLY A C 1
ATOM 2345 O O . GLY A 1 317 ? -62.044 -11.502 12.894 1.00 20.53 317 GLY A O 1
ATOM 2346 N N . ASP A 1 318 ? -61.987 -11.051 10.678 1.00 21.67 318 ASP A N 1
ATOM 2347 C CA . ASP A 1 318 ? -63.181 -10.222 10.573 1.00 21.67 318 ASP A CA 1
ATOM 2348 C C . ASP A 1 318 ? -64.390 -11.099 10.913 1.00 21.67 318 ASP A C 1
ATOM 2350 O O . ASP A 1 318 ? -64.979 -11.762 10.058 1.00 21.67 318 ASP A O 1
ATOM 2354 N N . VAL A 1 319 ? -64.762 -11.139 12.191 1.00 22.55 319 VAL A N 1
ATOM 2355 C CA . VAL A 1 319 ? -66.086 -11.610 12.575 1.00 22.55 319 VAL A CA 1
ATOM 2356 C C . VAL A 1 319 ? -67.012 -10.433 12.315 1.00 22.55 319 VAL A C 1
ATOM 2358 O O . VAL A 1 319 ? -67.131 -9.516 13.127 1.00 22.55 319 VAL A O 1
ATOM 2361 N N . GLY A 1 320 ? -67.608 -10.440 11.123 1.00 20.73 320 GLY A N 1
ATOM 2362 C CA . GLY A 1 320 ? -68.674 -9.535 10.721 1.00 20.73 320 GLY A CA 1
ATOM 2363 C C . GLY A 1 320 ? -69.843 -9.617 11.699 1.00 20.73 320 GLY A C 1
ATOM 2364 O O . GLY A 1 320 ? -70.764 -10.412 11.528 1.00 20.73 320 GLY A O 1
ATOM 2365 N N . GLY A 1 321 ? -69.803 -8.786 12.736 1.00 21.39 321 GLY A N 1
ATOM 2366 C CA . GLY A 1 321 ? -70.922 -8.519 13.626 1.00 21.39 321 GLY A CA 1
ATOM 2367 C C . GLY A 1 321 ? -71.888 -7.567 12.937 1.00 21.39 321 GLY A C 1
ATOM 2368 O O . GLY A 1 321 ? -71.800 -6.353 13.097 1.00 21.39 321 GLY A O 1
ATOM 2369 N N . ASN A 1 322 ? -72.781 -8.134 12.133 1.00 21.64 322 ASN A N 1
ATOM 2370 C CA . ASN A 1 322 ? -73.934 -7.447 11.568 1.00 21.64 322 ASN A CA 1
ATOM 2371 C C . ASN A 1 322 ? -74.755 -6.829 12.729 1.00 21.64 322 ASN A C 1
ATOM 2373 O O . ASN A 1 322 ? -75.129 -7.568 13.646 1.00 21.64 322 ASN A O 1
ATOM 2377 N N . PRO A 1 323 ? -75.006 -5.506 12.750 1.00 24.84 323 PRO A N 1
ATOM 2378 C CA . PRO A 1 323 ? -75.686 -4.828 13.848 1.00 24.84 323 PRO A CA 1
ATOM 2379 C C . PRO A 1 323 ? -77.183 -5.135 13.781 1.00 24.84 323 PRO A C 1
ATOM 2381 O O . PRO A 1 323 ? -77.973 -4.395 13.195 1.00 24.84 323 PRO A O 1
ATOM 2384 N N . ILE A 1 324 ? -77.587 -6.263 14.360 1.00 22.47 324 ILE A N 1
ATOM 2385 C CA . ILE A 1 324 ? -79.002 -6.565 14.541 1.00 22.47 324 ILE A CA 1
ATOM 2386 C C . ILE A 1 324 ? -79.502 -5.714 15.706 1.00 22.47 324 ILE A C 1
ATOM 2388 O O . ILE A 1 324 ? -79.239 -5.984 16.876 1.00 22.47 324 ILE A O 1
ATOM 2392 N N . ASN A 1 325 ? -80.229 -4.661 15.336 1.00 23.72 325 ASN A N 1
ATOM 2393 C CA . ASN A 1 325 ? -81.237 -4.011 16.160 1.00 23.72 325 ASN A CA 1
ATOM 2394 C C . ASN A 1 325 ? -82.084 -5.069 16.879 1.00 23.72 325 ASN A C 1
ATOM 2396 O O . ASN A 1 325 ? -82.910 -5.730 16.256 1.00 23.72 325 ASN A O 1
ATOM 2400 N N . GLY A 1 326 ? -81.913 -5.189 18.189 1.00 22.72 326 GLY A N 1
ATOM 2401 C CA . GLY A 1 326 ? -82.778 -5.990 19.045 1.00 22.72 326 GLY A CA 1
ATOM 2402 C C . GLY A 1 326 ? -83.179 -5.187 20.263 1.00 22.72 326 GLY A C 1
ATOM 2403 O O . GLY A 1 326 ? -82.622 -5.345 21.338 1.00 22.72 326 GLY A O 1
ATOM 2404 N N . GLN A 1 327 ? -84.110 -4.267 20.025 1.00 22.92 327 GLN A N 1
ATOM 2405 C CA . GLN A 1 327 ? -85.288 -4.054 20.860 1.00 22.92 327 GLN A CA 1
ATOM 2406 C C . GLN A 1 327 ? -85.163 -4.460 22.337 1.00 22.92 327 GLN A C 1
ATOM 2408 O O . GLN A 1 327 ? -85.257 -5.629 22.702 1.00 22.92 327 GLN A O 1
ATOM 2413 N N . ALA A 1 328 ? -85.089 -3.431 23.181 1.00 23.27 328 ALA A N 1
ATOM 2414 C CA . ALA A 1 328 ? -85.532 -3.466 24.563 1.00 23.27 328 ALA A CA 1
ATOM 2415 C C . ALA A 1 328 ? -87.032 -3.814 24.607 1.00 23.27 328 ALA A C 1
ATOM 2417 O O . ALA A 1 328 ? -87.882 -2.928 24.636 1.00 23.27 328 ALA A O 1
ATOM 2418 N N . ASN A 1 329 ? -87.355 -5.104 24.568 1.00 24.52 329 ASN A N 1
ATOM 2419 C CA . ASN A 1 329 ? -88.643 -5.597 25.025 1.00 24.52 329 ASN A CA 1
ATOM 2420 C C . ASN A 1 329 ? -88.492 -5.916 26.504 1.00 24.52 329 ASN A C 1
ATOM 2422 O O . ASN A 1 329 ? -87.665 -6.735 26.902 1.00 24.52 329 ASN A O 1
ATOM 2426 N N . GLY A 1 330 ? -89.246 -5.168 27.306 1.00 25.25 330 GLY A N 1
ATOM 2427 C CA . GLY A 1 330 ? -89.364 -5.405 28.726 1.00 25.25 330 GLY A CA 1
ATOM 2428 C C . GLY A 1 330 ? -89.952 -6.783 28.950 1.00 25.25 330 GLY A C 1
ATOM 2429 O O . GLY A 1 330 ? -91.093 -7.024 28.593 1.00 25.25 330 GLY A O 1
ATOM 2430 N N . ASP A 1 331 ? -89.163 -7.647 29.557 1.00 27.72 331 ASP A N 1
ATOM 2431 C CA . ASP A 1 331 ? -89.626 -8.827 30.257 1.00 27.72 331 ASP A CA 1
ATOM 2432 C C . ASP A 1 331 ? -88.619 -9.065 31.377 1.00 27.72 331 ASP A C 1
ATOM 2434 O O . ASP A 1 331 ? -87.418 -8.964 31.145 1.00 27.72 331 ASP A O 1
ATOM 2438 N N . ALA A 1 332 ? -89.153 -9.229 32.592 1.00 32.41 332 ALA A N 1
ATOM 2439 C CA . ALA A 1 332 ? -88.516 -9.552 33.871 1.00 32.41 332 ALA A CA 1
ATOM 2440 C C . ALA A 1 332 ? -86.988 -9.380 33.932 1.00 32.41 332 ALA A C 1
ATOM 2442 O O . ALA A 1 332 ? -86.290 -10.127 33.264 1.00 32.41 332 ALA A O 1
ATOM 2443 N N . LEU A 1 333 ? -86.483 -8.469 34.785 1.00 33.62 333 LEU A N 1
ATOM 2444 C CA . LEU A 1 333 ? -85.062 -8.273 35.141 1.00 33.62 333 LEU A CA 1
ATOM 2445 C C . LEU A 1 333 ? -84.314 -9.612 35.337 1.00 33.62 333 LEU A C 1
ATOM 2447 O O . LEU A 1 333 ? -84.084 -10.066 36.453 1.00 33.62 333 LEU A O 1
ATOM 2451 N N . MET A 1 334 ? -83.923 -10.249 34.238 1.00 41.22 334 MET A N 1
ATOM 2452 C CA . MET A 1 334 ? -83.011 -11.371 34.188 1.00 41.22 334 MET A CA 1
ATOM 2453 C C . MET A 1 334 ? -81.659 -10.722 34.395 1.00 41.22 334 MET A C 1
ATOM 2455 O O . MET A 1 334 ? -81.093 -10.100 33.495 1.00 41.22 334 MET A O 1
ATOM 2459 N N . ILE A 1 335 ? -81.191 -10.750 35.637 1.00 51.12 335 ILE A N 1
ATOM 2460 C CA . ILE A 1 335 ? -79.915 -10.149 35.998 1.00 51.12 335 ILE A CA 1
ATOM 2461 C C . ILE A 1 335 ? -78.842 -11.024 35.359 1.00 51.12 335 ILE A C 1
ATOM 2463 O O . ILE A 1 335 ? -78.481 -12.081 35.866 1.00 51.12 335 ILE A O 1
ATOM 2467 N N . HIS A 1 336 ? -78.390 -10.619 34.175 1.00 59.56 336 HIS A N 1
ATOM 2468 C CA . HIS A 1 336 ? -77.331 -11.306 33.460 1.00 59.56 336 HIS A CA 1
ATOM 2469 C C . HIS A 1 336 ? -76.008 -11.122 34.196 1.00 59.56 336 HIS A C 1
ATOM 2471 O O . HIS A 1 336 ? -75.672 -10.025 34.642 1.00 59.56 336 HIS A O 1
ATOM 2477 N N . HIS A 1 337 ? -75.224 -12.193 34.262 1.00 67.50 337 HIS A N 1
ATOM 2478 C CA . HIS A 1 337 ? -73.862 -12.139 34.762 1.00 67.50 337 HIS A CA 1
ATOM 2479 C C . HIS A 1 337 ? -73.017 -11.237 33.835 1.00 67.50 337 HIS A C 1
ATOM 2481 O O . HIS A 1 337 ? -72.785 -11.603 32.679 1.00 67.50 337 HIS A O 1
ATOM 2487 N N . PRO A 1 338 ? -72.546 -10.061 34.290 1.00 64.56 338 PRO A N 1
ATOM 2488 C CA . PRO A 1 338 ? -72.028 -9.026 33.393 1.00 64.56 338 PRO A CA 1
ATOM 2489 C C . PRO A 1 338 ? -70.735 -9.445 32.668 1.00 64.56 338 PRO A C 1
ATOM 2491 O O . PRO A 1 338 ? -70.005 -10.304 33.172 1.00 64.56 338 PRO A O 1
ATOM 2494 N N . PRO A 1 339 ? -70.427 -8.862 31.492 1.00 59.88 339 PRO A N 1
ATOM 2495 C CA . PRO A 1 339 ? -69.226 -9.183 30.716 1.00 59.88 339 PRO A CA 1
ATOM 2496 C C . PRO A 1 339 ? -67.931 -8.753 31.432 1.00 59.88 339 PRO A C 1
ATOM 2498 O O . PRO A 1 339 ? -67.854 -7.656 31.975 1.00 59.88 339 PRO A O 1
ATOM 2501 N N . MET A 1 340 ? -66.906 -9.616 31.401 1.00 62.88 340 MET A N 1
ATOM 2502 C CA . MET A 1 340 ? -65.672 -9.482 32.201 1.00 62.88 340 MET A CA 1
ATOM 2503 C C . MET A 1 340 ? -64.649 -8.465 31.689 1.00 62.88 340 MET A C 1
ATOM 2505 O O . MET A 1 340 ? -63.982 -7.811 32.485 1.00 62.88 340 MET A O 1
ATOM 2509 N N . VAL A 1 341 ? -64.422 -8.420 30.373 1.00 55.69 341 VAL A N 1
ATOM 2510 C CA . VAL A 1 341 ? -63.264 -7.730 29.790 1.00 55.69 341 VAL A CA 1
ATOM 2511 C C . VAL A 1 341 ? -63.757 -6.592 28.915 1.00 55.69 341 VAL A C 1
ATOM 2513 O O . VAL A 1 341 ? -64.314 -6.813 27.841 1.00 55.69 341 VAL A O 1
ATOM 2516 N N . ARG A 1 342 ? -63.517 -5.363 29.363 1.00 62.25 342 ARG A N 1
ATOM 2517 C CA . ARG A 1 342 ? -63.547 -4.174 28.512 1.00 62.25 342 ARG A CA 1
ATOM 2518 C C . ARG A 1 342 ? -62.133 -3.620 28.497 1.00 62.25 342 ARG A C 1
ATOM 2520 O O . ARG A 1 342 ? -61.555 -3.403 29.557 1.00 62.25 342 ARG A O 1
ATOM 2527 N N . ILE A 1 343 ? -61.564 -3.450 27.304 1.00 66.75 343 ILE A N 1
ATOM 2528 C CA . ILE A 1 343 ? -60.265 -2.788 27.153 1.00 66.75 343 ILE A CA 1
ATOM 2529 C C . ILE A 1 343 ? -60.423 -1.387 27.759 1.00 66.75 343 ILE A C 1
ATOM 2531 O O . ILE A 1 343 ? -61.302 -0.655 27.291 1.00 66.75 343 ILE A O 1
ATOM 2535 N N . PRO A 1 344 ? -59.624 -1.008 28.773 1.00 74.69 344 PRO A N 1
ATOM 2536 C CA . PRO A 1 344 ? -59.760 0.296 29.396 1.00 74.69 344 PRO A CA 1
ATOM 2537 C C . PRO A 1 344 ? -59.641 1.416 28.364 1.00 74.69 344 PRO A C 1
ATOM 2539 O O . PRO A 1 344 ? -58.724 1.429 27.531 1.00 74.69 344 PRO A O 1
ATOM 2542 N N . LYS A 1 345 ? -60.570 2.368 28.409 1.00 75.50 345 LYS A N 1
ATOM 2543 C CA . LYS A 1 345 ? -60.568 3.528 27.524 1.00 75.50 345 LYS A CA 1
ATOM 2544 C C . LYS A 1 345 ? -59.517 4.525 28.009 1.00 75.50 345 LYS A C 1
ATOM 2546 O O . LYS A 1 345 ? -59.503 4.917 29.170 1.00 75.50 345 LYS A O 1
ATOM 2551 N N . LYS A 1 346 ? -58.628 4.960 27.120 1.00 71.62 346 LYS A N 1
ATOM 2552 C CA . LYS A 1 346 ? -57.604 5.954 27.471 1.00 71.62 346 LYS A CA 1
ATOM 2553 C C . LYS A 1 346 ? -58.251 7.324 27.631 1.00 71.62 346 LYS A C 1
ATOM 2555 O O . LYS A 1 346 ? -58.911 7.789 26.702 1.00 71.62 346 LYS A O 1
ATOM 2560 N N . MET A 1 347 ? -58.023 7.970 28.767 1.00 70.44 347 MET A N 1
ATOM 2561 C CA . MET A 1 347 ? -58.564 9.285 29.101 1.00 70.44 347 MET A CA 1
ATOM 2562 C C . MET A 1 347 ? -57.455 10.180 29.651 1.00 70.44 347 MET A C 1
ATOM 2564 O O . MET A 1 347 ? -56.633 9.762 30.460 1.00 70.44 347 MET A O 1
ATOM 2568 N N . ARG A 1 348 ? -57.418 11.435 29.194 1.00 62.12 348 ARG A N 1
ATOM 2569 C CA . ARG A 1 348 ? -56.357 12.395 29.546 1.00 62.12 348 ARG A CA 1
ATOM 2570 C C . ARG A 1 348 ? -56.447 12.899 30.989 1.00 62.12 348 ARG A C 1
ATOM 2572 O O . ARG A 1 348 ? -55.418 13.157 31.592 1.00 62.12 348 ARG A O 1
ATOM 2579 N N . ASN A 1 349 ? -57.661 13.012 31.523 1.00 66.44 349 ASN A N 1
ATOM 2580 C CA . ASN A 1 349 ? -57.924 13.384 32.916 1.00 66.44 349 ASN A CA 1
ATOM 2581 C C . ASN A 1 349 ? -58.377 12.159 33.716 1.00 66.44 349 ASN A C 1
ATOM 2583 O O . ASN A 1 349 ? -59.253 12.270 34.573 1.00 66.44 349 ASN A O 1
ATOM 2587 N N . ALA A 1 350 ? -57.841 10.982 33.377 1.00 71.12 350 ALA A N 1
ATOM 2588 C CA . ALA A 1 350 ? -58.106 9.791 34.162 1.00 71.12 350 ALA A CA 1
ATOM 2589 C C . ALA A 1 350 ? -57.709 10.056 35.619 1.00 71.12 350 ALA A C 1
ATOM 2591 O O . ALA A 1 350 ? -56.753 10.771 35.912 1.00 71.12 350 ALA A O 1
ATOM 2592 N N . ILE A 1 351 ? -58.455 9.473 36.541 1.00 82.50 351 ILE A N 1
ATOM 2593 C CA . ILE A 1 351 ? -58.059 9.410 37.944 1.00 82.50 351 ILE A CA 1
ATOM 2594 C C . ILE A 1 351 ? -57.380 8.065 38.202 1.00 82.50 351 ILE A C 1
ATOM 2596 O O . ILE A 1 351 ? -57.406 7.164 37.363 1.00 82.50 351 ILE A O 1
ATOM 2600 N N . THR A 1 352 ? -56.754 7.917 39.362 1.00 86.12 352 THR A N 1
ATOM 2601 C CA . THR A 1 352 ? -56.253 6.626 39.843 1.00 86.12 352 THR A CA 1
ATOM 2602 C C . THR A 1 352 ? -57.126 6.122 40.987 1.00 86.12 352 THR A C 1
ATOM 2604 O O . THR A 1 352 ? -57.725 6.925 41.703 1.00 86.12 352 THR A O 1
ATOM 2607 N N . ARG A 1 353 ? -57.134 4.806 41.240 1.00 88.62 353 ARG A N 1
ATOM 2608 C CA . ARG A 1 353 ? -57.582 4.286 42.545 1.00 88.62 353 ARG A CA 1
ATOM 2609 C C . ARG A 1 353 ? -56.654 4.786 43.668 1.00 88.62 353 ARG A C 1
ATOM 2611 O O . ARG A 1 353 ? -55.612 5.406 43.418 1.00 88.62 353 ARG A O 1
ATOM 2618 N N . ARG A 1 354 ? -57.024 4.517 44.926 1.00 89.88 354 ARG A N 1
ATOM 2619 C CA . ARG A 1 354 ? -56.186 4.826 46.099 1.00 89.88 354 ARG A CA 1
ATOM 2620 C C . ARG A 1 354 ? -54.803 4.176 45.989 1.00 89.88 354 ARG A C 1
ATOM 2622 O O . ARG A 1 354 ? -53.808 4.841 46.240 1.00 89.88 354 ARG A O 1
ATOM 2629 N N . LEU A 1 355 ? -54.736 2.904 45.597 1.00 92.56 355 LEU A N 1
ATOM 2630 C CA . LEU A 1 355 ? -53.482 2.172 45.404 1.00 92.56 355 LEU A CA 1
ATOM 2631 C C . LEU A 1 355 ? -53.227 1.916 43.913 1.00 92.56 355 LEU A C 1
ATOM 2633 O O . LEU A 1 355 ? -54.149 1.564 43.177 1.00 92.56 355 LEU A O 1
ATOM 2637 N N . VAL A 1 356 ? -51.978 2.089 43.474 1.00 92.50 356 VAL A N 1
ATOM 2638 C CA . VAL A 1 356 ? -51.556 1.982 42.068 1.00 92.50 356 VAL A CA 1
ATOM 2639 C C . VAL A 1 356 ? -50.305 1.113 41.963 1.00 92.50 356 VAL A C 1
ATOM 2641 O O . VAL A 1 356 ? -49.337 1.326 42.688 1.00 92.50 356 VAL A O 1
ATOM 2644 N N . LEU A 1 357 ? -50.299 0.150 41.042 1.00 94.44 357 LEU A N 1
ATOM 2645 C CA . LEU A 1 357 ? -49.155 -0.725 40.785 1.00 94.44 357 LEU A CA 1
ATOM 2646 C C . LEU A 1 357 ? -48.220 -0.104 39.740 1.00 94.44 357 LEU A C 1
ATOM 2648 O O . LEU A 1 357 ? -48.612 0.092 38.589 1.00 94.44 357 LEU A O 1
ATOM 2652 N N . LEU A 1 358 ? -46.959 0.131 40.100 1.00 92.81 358 LEU A N 1
ATOM 2653 C CA . LEU A 1 358 ? -45.922 0.611 39.186 1.00 92.81 358 LEU A CA 1
ATOM 2654 C C . LEU A 1 358 ? -44.941 -0.524 38.838 1.00 92.81 358 LEU A C 1
ATOM 2656 O O . LEU A 1 358 ? -44.085 -0.874 39.656 1.00 92.81 358 LEU A O 1
ATOM 2660 N N . PRO A 1 359 ? -45.045 -1.126 37.638 1.00 93.50 359 PRO A N 1
ATOM 2661 C CA . PRO A 1 359 ? -44.145 -2.187 37.198 1.00 93.50 359 PRO A CA 1
ATOM 2662 C C . PRO A 1 359 ? -42.832 -1.615 36.650 1.00 93.50 359 PRO A C 1
ATOM 2664 O O . PRO A 1 359 ? -42.823 -0.661 35.873 1.00 93.50 359 PRO A O 1
ATOM 2667 N N . LEU A 1 360 ? -41.707 -2.234 37.004 1.00 91.88 360 LEU A N 1
ATOM 2668 C CA . LEU A 1 360 ? -40.373 -1.814 36.577 1.00 91.88 360 LEU A CA 1
ATOM 2669 C C . LEU A 1 360 ? -39.636 -2.997 35.958 1.00 91.88 360 LEU A C 1
ATOM 2671 O O . LEU A 1 360 ? -39.668 -4.113 36.481 1.00 91.88 360 LEU A O 1
ATOM 2675 N N . SER A 1 361 ? -38.946 -2.757 34.844 1.00 92.31 361 SER A N 1
ATOM 2676 C CA . SER A 1 361 ? -38.071 -3.772 34.270 1.00 92.31 361 SER A CA 1
ATOM 2677 C C . SER A 1 361 ? -36.832 -3.198 33.603 1.00 92.31 361 SER A C 1
ATOM 2679 O O . SER A 1 361 ? -36.850 -2.082 33.082 1.00 92.31 361 SER A O 1
ATOM 2681 N N . ALA A 1 362 ? -35.763 -3.988 33.610 1.00 89.56 362 ALA A N 1
ATOM 2682 C CA . ALA A 1 362 ? -34.487 -3.661 33.002 1.00 89.56 362 ALA A CA 1
ATOM 2683 C C . ALA A 1 362 ? -33.726 -4.921 32.558 1.00 89.56 362 ALA A C 1
ATOM 2685 O O . ALA A 1 362 ? -34.080 -6.054 32.884 1.00 89.56 362 ALA A O 1
ATOM 2686 N N . HIS A 1 363 ? -32.663 -4.730 31.785 1.00 85.25 363 HIS A N 1
ATOM 2687 C CA . HIS A 1 363 ? -31.768 -5.807 31.366 1.00 85.25 363 HIS A CA 1
ATOM 2688 C C . HIS A 1 363 ? -30.916 -6.357 32.524 1.00 85.25 363 HIS A C 1
ATOM 2690 O O . HIS A 1 363 ? -30.633 -7.553 32.559 1.00 85.25 363 HIS A O 1
ATOM 2696 N N . ASN A 1 364 ? -30.515 -5.496 33.464 1.00 86.19 364 ASN A N 1
ATOM 2697 C CA . ASN A 1 364 ? -29.701 -5.827 34.636 1.00 86.19 364 ASN A CA 1
ATOM 2698 C C . ASN A 1 364 ? -30.155 -5.010 35.862 1.00 86.19 364 ASN A C 1
ATOM 2700 O O . ASN A 1 364 ? -30.888 -4.032 35.716 1.00 86.19 364 ASN A O 1
ATOM 2704 N N . GLU A 1 365 ? -29.742 -5.441 37.056 1.00 85.44 365 GLU A N 1
ATOM 2705 C CA . GLU A 1 365 ? -30.134 -4.838 38.340 1.00 85.44 365 GLU A CA 1
ATOM 2706 C C . GLU A 1 365 ? -29.682 -3.372 38.439 1.00 85.44 365 GLU A C 1
ATOM 2708 O O . GLU A 1 365 ? -30.486 -2.503 38.743 1.00 85.44 365 GLU A O 1
ATOM 2713 N N . THR A 1 366 ? -28.463 -3.049 37.998 1.00 84.44 366 THR A N 1
ATOM 2714 C CA . THR A 1 366 ? -27.950 -1.667 38.006 1.00 84.44 366 THR A CA 1
ATOM 2715 C C . THR A 1 366 ? -28.774 -0.709 37.139 1.00 84.44 366 THR A C 1
ATOM 2717 O O . THR A 1 366 ? -29.058 0.419 37.537 1.00 84.44 366 THR A O 1
ATOM 2720 N N . SER A 1 367 ? -29.189 -1.146 35.946 1.00 87.62 367 SER A N 1
ATOM 2721 C CA . SER A 1 367 ? -30.074 -0.359 35.077 1.00 87.62 367 SER A CA 1
ATOM 2722 C C . SER A 1 367 ? -31.460 -0.214 35.696 1.00 87.62 367 SER A C 1
ATOM 2724 O O . SER A 1 367 ? -32.105 0.811 35.503 1.00 87.62 367 SER A O 1
ATOM 2726 N N . LEU A 1 368 ? -31.935 -1.227 36.425 1.00 88.75 368 LEU A N 1
ATOM 2727 C CA . LEU A 1 368 ? -33.204 -1.161 37.142 1.00 88.75 368 LEU A CA 1
ATOM 2728 C C . LEU A 1 368 ? -33.150 -0.096 38.240 1.00 88.75 368 LE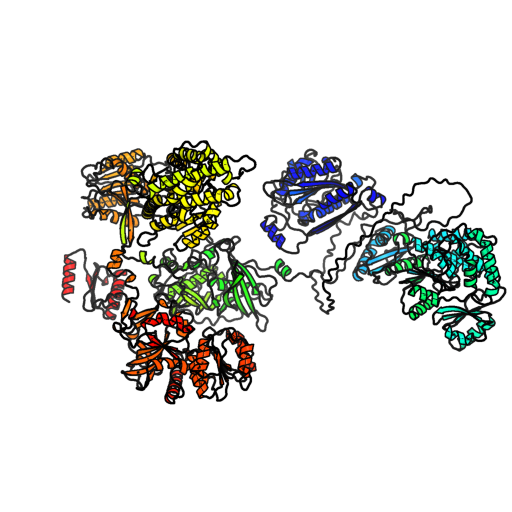U A C 1
ATOM 2730 O O . LEU A 1 368 ? -34.030 0.758 38.275 1.00 88.75 368 LEU A O 1
ATOM 2734 N N . ASP A 1 369 ? -32.094 -0.097 39.054 1.00 85.69 369 ASP A N 1
ATOM 2735 C CA . ASP A 1 369 ? -31.898 0.865 40.142 1.00 85.69 369 ASP A CA 1
ATOM 2736 C C . ASP A 1 369 ? -31.793 2.302 39.617 1.00 85.69 369 ASP A C 1
ATOM 2738 O O . ASP A 1 369 ? -32.443 3.205 40.139 1.00 85.69 369 ASP A O 1
ATOM 2742 N N . ARG A 1 370 ? -31.046 2.521 38.524 1.00 85.44 370 ARG A N 1
ATOM 2743 C CA . ARG A 1 370 ? -30.954 3.841 37.871 1.00 85.44 370 ARG A CA 1
ATOM 2744 C C . ARG A 1 370 ? -32.281 4.282 37.266 1.00 85.44 370 ARG A C 1
ATOM 2746 O O . ARG A 1 370 ? -32.686 5.425 37.449 1.00 85.44 370 ARG A O 1
ATOM 2753 N N . ASN A 1 371 ? -32.977 3.384 36.564 1.00 87.44 371 ASN A N 1
ATOM 2754 C CA . ASN A 1 371 ? -34.316 3.671 36.047 1.00 87.44 371 ASN A CA 1
ATOM 2755 C C . ASN A 1 371 ? -35.270 4.055 37.178 1.00 87.44 371 ASN A C 1
ATOM 2757 O O . ASN A 1 371 ? -36.076 4.967 37.013 1.00 87.44 371 ASN A O 1
ATOM 2761 N N . TRP A 1 372 ? -35.182 3.362 38.313 1.00 87.38 372 TRP A N 1
ATOM 2762 C CA . TRP A 1 372 ? -36.021 3.637 39.464 1.00 87.38 372 TRP A CA 1
ATOM 2763 C C . TRP A 1 372 ? -35.694 4.976 40.119 1.00 87.38 372 TRP A C 1
ATOM 2765 O O . TRP A 1 372 ? -36.616 5.738 40.402 1.00 87.38 372 TRP A O 1
ATOM 2775 N N . ALA A 1 373 ? -34.412 5.300 40.294 1.00 84.00 373 ALA A N 1
ATOM 2776 C CA . ALA A 1 373 ? -33.979 6.589 40.825 1.00 84.00 373 ALA A CA 1
ATOM 2777 C C . ALA A 1 373 ? -34.515 7.761 39.982 1.00 84.00 373 ALA A C 1
ATOM 2779 O O . ALA A 1 373 ? -35.097 8.695 40.528 1.00 84.00 373 ALA A O 1
ATOM 2780 N N . GLU A 1 374 ? -34.410 7.669 38.655 1.00 84.94 374 GLU A N 1
ATOM 2781 C CA . GLU A 1 374 ? -34.902 8.698 37.729 1.00 84.94 374 GLU A CA 1
ATOM 2782 C C . GLU A 1 374 ? -36.433 8.814 37.736 1.00 84.94 374 GLU A C 1
ATOM 2784 O O . GLU A 1 374 ? -36.979 9.914 37.800 1.00 84.94 374 GLU A O 1
ATOM 2789 N N . ILE A 1 375 ? -37.151 7.682 37.708 1.00 85.44 375 ILE A N 1
ATOM 2790 C CA . ILE A 1 375 ? -38.623 7.674 37.780 1.00 85.44 375 ILE A CA 1
ATOM 2791 C C . ILE A 1 375 ? -39.103 8.256 39.116 1.00 85.44 375 ILE A C 1
ATOM 2793 O O . ILE A 1 375 ? -40.056 9.032 39.132 1.00 85.44 375 ILE A O 1
ATOM 2797 N N . SER A 1 376 ? -38.433 7.918 40.220 1.00 82.19 376 SER A N 1
ATOM 2798 C CA . SER A 1 376 ? -38.758 8.413 41.564 1.00 82.19 376 SER A CA 1
ATOM 2799 C C . SER A 1 376 ? -38.662 9.932 41.665 1.00 82.19 376 SER A C 1
ATOM 2801 O O . SER A 1 376 ? -39.499 10.550 42.315 1.00 82.19 376 SER A O 1
ATOM 2803 N N . GLN A 1 377 ? -37.692 10.546 40.984 1.00 80.06 377 GLN A N 1
ATOM 2804 C CA . GLN A 1 377 ? -37.523 12.001 40.993 1.00 80.06 377 GLN A CA 1
ATOM 2805 C C . GLN A 1 377 ? -38.624 12.742 40.226 1.00 80.06 377 GLN A C 1
ATOM 2807 O O . GLN A 1 377 ? -39.008 13.838 40.625 1.00 80.06 377 GLN A O 1
ATOM 2812 N N . VAL A 1 378 ? -39.148 12.157 39.144 1.00 79.00 378 VAL A N 1
ATOM 2813 C CA . VAL A 1 378 ? -40.171 12.806 38.303 1.00 79.00 378 VAL A CA 1
ATOM 2814 C C . VAL A 1 378 ? -41.607 12.420 38.651 1.00 79.00 378 VAL A C 1
ATOM 2816 O O . VAL A 1 378 ? -42.547 13.005 38.114 1.00 79.00 378 VAL A O 1
ATOM 2819 N N . LEU A 1 379 ? -41.793 11.426 39.523 1.00 81.25 379 LEU A N 1
ATOM 2820 C CA . LEU A 1 379 ? -43.103 10.958 39.981 1.00 81.25 379 LEU A CA 1
ATOM 2821 C C . LEU A 1 379 ? -44.010 12.098 40.490 1.00 81.25 379 LEU A C 1
ATOM 2823 O O . LEU A 1 379 ? -45.187 12.090 40.141 1.00 81.25 379 LEU A O 1
ATOM 2827 N N . PRO A 1 380 ? -43.508 13.105 41.239 1.00 77.25 380 PRO A N 1
ATOM 2828 C CA . PRO A 1 380 ? -44.311 14.262 41.645 1.00 77.25 380 PRO A CA 1
ATOM 2829 C C . PRO A 1 380 ? -44.635 15.250 40.512 1.00 77.25 380 PRO A C 1
ATOM 2831 O O . PRO A 1 380 ? -45.502 16.101 40.682 1.00 77.25 380 PRO A O 1
ATOM 2834 N N . THR A 1 381 ? -43.911 15.199 39.390 1.00 77.25 381 THR A N 1
ATOM 2835 C CA . THR A 1 381 ? -43.998 16.185 38.298 1.00 77.25 381 THR A CA 1
ATOM 2836 C C . THR A 1 381 ? -45.025 15.799 37.236 1.00 77.25 381 THR A C 1
ATOM 2838 O O . THR A 1 381 ? -45.582 16.675 36.577 1.00 77.25 381 THR A O 1
ATOM 2841 N N . PHE A 1 382 ? -45.280 14.500 37.056 1.00 81.44 382 PHE A N 1
ATOM 2842 C CA . PHE A 1 382 ? -46.214 13.991 36.052 1.00 81.44 382 PHE A CA 1
ATOM 2843 C C . PHE A 1 382 ? -47.405 13.276 36.704 1.00 81.44 382 PHE A C 1
ATOM 2845 O O . PHE A 1 382 ? -47.248 12.656 37.755 1.00 81.44 382 PHE A O 1
ATOM 2852 N N . PRO A 1 383 ? -48.599 13.298 36.087 1.00 83.81 383 PRO A N 1
ATOM 2853 C CA . PRO A 1 383 ? -49.763 12.630 36.655 1.00 83.81 383 PRO A CA 1
ATOM 2854 C C . PRO A 1 383 ? -49.584 11.113 36.775 1.00 83.81 383 PRO A C 1
ATOM 2856 O O . PRO A 1 383 ? -49.184 10.429 35.829 1.00 83.81 383 PRO A O 1
ATOM 2859 N N . LEU A 1 384 ? -49.926 10.570 37.946 1.00 87.12 384 LEU A N 1
ATOM 2860 C CA . LEU A 1 384 ? -49.655 9.175 38.303 1.00 87.12 384 LEU A CA 1
ATOM 2861 C C . LEU A 1 384 ? -50.305 8.156 37.348 1.00 87.12 384 LEU A C 1
ATOM 2863 O O . LEU A 1 384 ? -49.700 7.126 37.052 1.00 87.12 384 LEU A O 1
ATOM 2867 N N . PHE A 1 385 ? -51.503 8.439 36.828 1.00 87.12 385 PHE A N 1
ATOM 2868 C CA . PHE A 1 385 ? -52.209 7.559 35.886 1.00 87.12 385 PHE A CA 1
ATOM 2869 C C . PHE A 1 385 ? -51.455 7.385 34.555 1.00 87.12 385 PHE A C 1
ATOM 2871 O O . PHE A 1 385 ? -51.408 6.280 34.010 1.00 87.12 385 PHE A O 1
ATOM 2878 N N . ASP A 1 386 ? -50.814 8.445 34.058 1.00 86.69 386 ASP A N 1
ATOM 2879 C CA . ASP A 1 386 ? -50.008 8.420 32.835 1.00 86.69 386 ASP A CA 1
ATOM 2880 C C . ASP A 1 386 ? -48.689 7.678 33.060 1.00 86.69 386 ASP A C 1
ATOM 2882 O O . ASP A 1 386 ? -48.242 6.908 32.202 1.00 86.69 386 ASP A O 1
ATOM 2886 N N . ILE A 1 387 ? -48.078 7.851 34.236 1.00 88.00 387 ILE A N 1
ATOM 2887 C CA . ILE A 1 387 ? -46.889 7.090 34.638 1.00 88.00 387 ILE A CA 1
ATOM 2888 C C . ILE A 1 387 ? -47.228 5.597 34.690 1.00 88.00 387 ILE A C 1
ATOM 2890 O O . ILE A 1 387 ? -46.557 4.794 34.037 1.00 88.00 387 ILE A O 1
ATOM 2894 N N . ALA A 1 388 ? -48.292 5.225 35.405 1.00 90.25 388 ALA A N 1
ATOM 2895 C CA . ALA A 1 388 ? -48.727 3.842 35.566 1.00 90.25 388 ALA A CA 1
ATOM 2896 C C . ALA A 1 388 ? -49.037 3.176 34.216 1.00 90.25 388 ALA A C 1
ATOM 2898 O O . ALA A 1 388 ? -48.541 2.081 33.929 1.00 90.25 388 ALA A O 1
ATOM 2899 N N . TYR A 1 389 ? -49.781 3.862 33.342 1.00 89.06 389 TYR A N 1
ATOM 2900 C CA . TYR A 1 389 ? -50.064 3.377 31.993 1.00 89.06 389 TYR A CA 1
ATOM 2901 C C . TYR A 1 389 ? -48.784 3.235 31.154 1.00 89.06 389 TYR A C 1
ATOM 2903 O O . TYR A 1 389 ? -48.587 2.229 30.466 1.00 89.06 389 TYR A O 1
ATOM 2911 N N . THR A 1 390 ? -47.868 4.204 31.230 1.00 87.69 390 THR A N 1
ATOM 2912 C CA . THR A 1 390 ? -46.626 4.168 30.447 1.00 87.69 390 THR A CA 1
ATOM 2913 C C . THR A 1 390 ? -45.718 3.021 30.877 1.00 87.69 390 THR A C 1
ATOM 2915 O O . THR A 1 390 ? -45.223 2.280 30.025 1.00 87.69 390 THR A O 1
ATOM 2918 N N . LEU A 1 391 ? -45.526 2.833 32.184 1.00 90.06 391 LEU A N 1
ATOM 2919 C CA . LEU A 1 391 ? -44.715 1.745 32.727 1.00 90.06 391 LEU A CA 1
ATOM 2920 C C . LEU A 1 391 ? -45.344 0.368 32.467 1.00 90.06 391 LEU A C 1
ATOM 2922 O O . LEU A 1 391 ? -44.634 -0.562 32.090 1.00 90.06 391 LEU A O 1
ATOM 2926 N N . GLY A 1 392 ? -46.667 0.235 32.611 1.00 89.00 392 GLY A N 1
ATOM 2927 C CA . GLY A 1 392 ? -47.362 -1.049 32.476 1.00 89.00 392 GLY A CA 1
ATOM 2928 C C . GLY A 1 392 ? -47.631 -1.502 31.042 1.00 89.00 392 GLY A C 1
ATOM 2929 O O . GLY A 1 392 ? -47.549 -2.703 30.754 1.00 89.00 392 GLY A O 1
ATOM 2930 N N . ALA A 1 393 ? -47.938 -0.570 30.137 1.00 85.38 393 ALA A N 1
ATOM 2931 C CA . ALA A 1 393 ? -48.439 -0.889 28.798 1.00 85.38 393 ALA A CA 1
ATOM 2932 C C . ALA A 1 393 ? -47.546 -0.408 27.645 1.00 85.38 393 ALA A C 1
ATOM 2934 O O . ALA A 1 393 ? -47.745 -0.847 26.512 1.00 85.38 393 ALA A O 1
ATOM 2935 N N . ARG A 1 394 ? -46.596 0.509 27.887 1.00 84.06 394 ARG A N 1
ATOM 2936 C CA . ARG A 1 394 ? -45.829 1.170 26.809 1.00 84.06 394 ARG A CA 1
ATOM 2937 C C . ARG A 1 394 ? -44.316 0.999 26.902 1.00 84.06 394 ARG A C 1
ATOM 2939 O O . ARG A 1 394 ? -43.652 1.152 25.880 1.00 84.06 394 ARG A O 1
ATOM 2946 N N . ARG A 1 395 ? -43.764 0.668 28.074 1.00 85.69 395 ARG A N 1
ATOM 2947 C CA . ARG A 1 395 ? -42.354 0.280 28.215 1.00 85.69 395 ARG A CA 1
ATOM 2948 C C . ARG A 1 395 ? -42.150 -1.203 27.910 1.00 85.69 395 ARG A C 1
ATOM 2950 O O . ARG A 1 395 ? -42.969 -2.049 28.263 1.00 85.69 395 ARG A O 1
ATOM 2957 N N . SER A 1 396 ? -41.018 -1.506 27.280 1.00 83.56 396 SER A N 1
ATOM 2958 C CA . SER A 1 396 ? -40.540 -2.874 27.074 1.00 83.56 396 SER A CA 1
ATOM 2959 C C . SER A 1 396 ? -40.398 -3.613 28.410 1.00 83.56 396 SER A C 1
ATOM 2961 O O . SER A 1 396 ? -39.964 -3.025 29.400 1.00 83.56 396 SER A O 1
ATOM 2963 N N . ARG A 1 397 ? -40.748 -4.907 28.431 1.00 86.31 397 ARG A N 1
ATOM 2964 C CA . ARG A 1 397 ? -40.749 -5.758 29.636 1.00 86.31 397 ARG A CA 1
ATOM 2965 C C . ARG A 1 397 ? -39.519 -6.673 29.679 1.00 86.31 397 ARG A C 1
ATOM 2967 O O . ARG A 1 397 ? -39.575 -7.823 29.242 1.00 86.31 397 ARG A O 1
ATOM 2974 N N . TYR A 1 398 ? -38.414 -6.178 30.221 1.00 89.50 398 TYR A N 1
ATOM 2975 C CA . TYR A 1 398 ? -37.135 -6.896 30.296 1.00 89.50 398 TYR A CA 1
ATOM 2976 C C . TYR A 1 398 ? -37.079 -7.951 31.421 1.00 89.50 398 TYR A C 1
ATOM 2978 O O . TYR A 1 398 ? -37.989 -7.990 32.250 1.00 89.50 398 TYR A O 1
ATOM 2986 N N . PRO A 1 399 ? -36.055 -8.835 31.457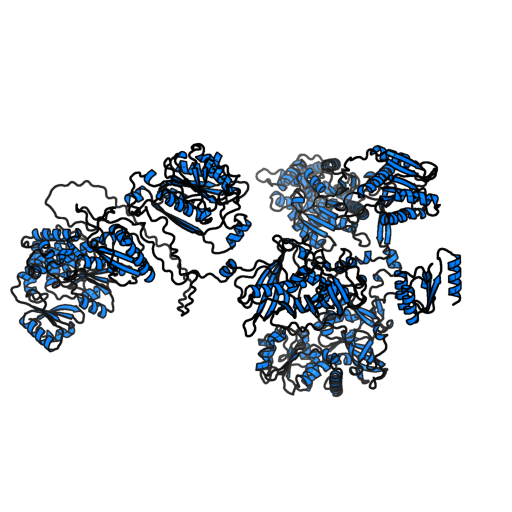 1.00 89.38 399 PRO A N 1
ATOM 2987 C CA . PRO A 1 399 ? -35.999 -9.939 32.416 1.00 89.38 399 PRO A CA 1
ATOM 2988 C C . PRO A 1 399 ? -35.786 -9.535 33.875 1.00 89.38 399 PRO A C 1
ATOM 2990 O O . PRO A 1 399 ? -36.354 -10.189 34.735 1.00 89.38 399 PRO A O 1
ATOM 2993 N N . GLN A 1 400 ? -35.002 -8.500 34.199 1.00 91.94 400 GLN A N 1
ATOM 2994 C CA . GLN A 1 400 ? -34.949 -8.036 35.590 1.00 91.94 400 GLN A CA 1
ATOM 2995 C C . GLN A 1 400 ? -36.217 -7.258 35.873 1.00 91.94 400 GLN A C 1
ATOM 2997 O O . GLN A 1 400 ? -36.452 -6.233 35.237 1.00 91.94 400 GLN A O 1
ATOM 3002 N N . ARG A 1 401 ? -37.047 -7.759 36.783 1.00 93.44 401 ARG A N 1
ATOM 3003 C CA . ARG A 1 401 ? -38.365 -7.204 37.077 1.00 93.44 401 ARG A CA 1
ATOM 3004 C C . ARG A 1 401 ? -38.536 -6.980 38.565 1.00 93.44 401 ARG A C 1
ATOM 3006 O O . ARG A 1 401 ? -38.122 -7.791 39.394 1.00 93.44 401 ARG A O 1
ATOM 3013 N N . THR A 1 402 ? -39.201 -5.881 38.877 1.00 93.88 402 THR A N 1
ATOM 3014 C CA . THR A 1 402 ? -39.717 -5.569 40.206 1.00 93.88 402 THR A CA 1
ATOM 3015 C C . THR A 1 402 ? -40.965 -4.697 40.066 1.00 93.88 402 THR A C 1
ATOM 3017 O O . THR A 1 402 ? -41.382 -4.359 38.955 1.00 93.88 402 THR A O 1
ATOM 3020 N N . PHE A 1 403 ? -41.588 -4.351 41.180 1.00 94.12 403 PHE A N 1
ATOM 3021 C CA . PHE A 1 403 ? -42.713 -3.435 41.225 1.00 94.12 403 PHE A CA 1
ATOM 3022 C C . PHE A 1 403 ? -42.759 -2.723 42.576 1.00 94.12 403 PHE A C 1
ATOM 3024 O O . PHE A 1 403 ? -42.110 -3.136 43.540 1.00 94.12 403 PHE A O 1
ATOM 3031 N N . THR A 1 404 ? -43.560 -1.667 42.636 1.00 91.69 404 THR A N 1
ATOM 3032 C CA . THR A 1 404 ? -43.985 -1.046 43.889 1.00 91.69 404 THR A CA 1
ATOM 3033 C C . THR A 1 404 ? -45.463 -0.680 43.802 1.00 91.69 404 THR A C 1
ATOM 3035 O O . THR A 1 404 ? -45.964 -0.357 42.720 1.00 91.69 404 THR A O 1
ATOM 3038 N N . VAL A 1 405 ? -46.170 -0.769 44.921 1.00 91.25 405 VAL A N 1
ATOM 3039 C CA . VAL A 1 405 ? -47.535 -0.282 45.083 1.00 91.25 405 VAL A CA 1
ATOM 3040 C C . VAL A 1 405 ? -47.478 1.078 45.763 1.00 91.25 405 VAL A C 1
ATOM 3042 O O . VAL A 1 405 ? -47.013 1.207 46.893 1.00 91.25 405 VAL A O 1
ATOM 3045 N N . VAL A 1 406 ? -47.970 2.102 45.074 1.00 88.69 406 VAL A N 1
ATOM 3046 C CA . VAL A 1 406 ? -47.968 3.478 45.575 1.00 88.69 406 VAL A CA 1
ATOM 3047 C C . VAL A 1 406 ? -49.370 3.903 45.980 1.00 88.69 406 VAL A C 1
ATOM 3049 O O . VAL A 1 406 ? -50.352 3.553 45.324 1.00 88.69 406 VAL A O 1
ATOM 3052 N N . ASN A 1 407 ? -49.465 4.672 47.061 1.00 87.19 407 ASN A N 1
ATOM 3053 C CA . ASN A 1 407 ? -50.716 5.278 47.491 1.00 87.19 407 ASN A CA 1
ATOM 3054 C C . ASN A 1 407 ? -50.837 6.676 46.875 1.00 87.19 407 ASN A C 1
ATOM 3056 O O . ASN A 1 407 ? -49.989 7.531 47.117 1.00 87.19 407 ASN A O 1
ATOM 3060 N N . SER A 1 408 ? -51.894 6.908 46.097 1.00 82.25 408 SER A N 1
ATOM 3061 C CA . SER A 1 408 ? -52.142 8.171 45.395 1.00 82.25 408 SER A CA 1
ATOM 3062 C C . SER A 1 408 ? -52.369 9.364 46.329 1.00 82.25 408 SER A C 1
ATOM 3064 O O . SER A 1 408 ? -52.221 10.502 45.897 1.00 82.25 408 SER A O 1
ATOM 3066 N N . HIS A 1 409 ? -52.703 9.118 47.600 1.00 76.50 409 HIS A N 1
ATOM 3067 C CA . HIS A 1 409 ? -52.947 10.156 48.607 1.00 76.50 409 HIS A CA 1
ATOM 3068 C C . HIS A 1 409 ? -51.692 10.496 49.423 1.00 76.50 409 HIS A C 1
ATOM 3070 O O . HIS A 1 409 ? -51.664 11.516 50.112 1.00 76.50 409 HIS A O 1
ATOM 3076 N N . THR A 1 410 ? -50.654 9.657 49.369 1.00 69.06 410 THR A N 1
ATOM 3077 C CA . THR A 1 410 ? -49.399 9.916 50.077 1.00 69.06 410 THR A CA 1
ATOM 3078 C C . THR A 1 410 ? -48.524 10.827 49.214 1.00 69.06 410 THR A C 1
ATOM 3080 O O . THR A 1 410 ? -48.201 10.450 48.085 1.00 69.06 410 THR A O 1
ATOM 3083 N N . PRO A 1 411 ? -48.095 12.006 49.707 1.00 57.31 411 PRO A N 1
ATOM 3084 C CA . PRO A 1 411 ? -47.178 12.861 48.967 1.00 57.31 411 PRO A CA 1
ATOM 3085 C C . PRO A 1 411 ? -45.891 12.090 48.662 1.00 57.31 411 PRO A C 1
ATOM 3087 O O . PRO A 1 411 ? -45.161 11.699 49.570 1.00 57.31 411 PRO A O 1
ATOM 3090 N N . VAL A 1 412 ? -45.591 11.888 47.379 1.00 58.22 412 VAL A N 1
ATOM 3091 C CA . VAL A 1 412 ? -44.425 11.110 46.917 1.00 58.22 412 VAL A CA 1
ATOM 3092 C C . VAL A 1 412 ? -43.082 11.805 47.238 1.00 58.22 412 VAL A C 1
ATOM 3094 O O . VAL A 1 412 ? -42.011 11.277 46.969 1.00 58.22 412 VAL A O 1
ATOM 3097 N N . GLN A 1 413 ? -43.104 12.998 47.840 1.00 51.59 413 GLN A N 1
ATOM 3098 C CA . GLN A 1 413 ? -41.948 13.894 47.906 1.00 51.59 413 GLN A CA 1
ATOM 3099 C C . GLN A 1 413 ? -40.893 13.579 48.986 1.00 51.59 413 GLN A C 1
ATOM 3101 O O . GLN A 1 413 ? -39.838 14.203 48.944 1.00 51.59 413 GLN A O 1
ATOM 3106 N N . THR A 1 414 ? -41.100 12.658 49.940 1.00 46.97 414 THR A N 1
ATOM 3107 C CA . THR A 1 414 ? -40.191 12.587 51.116 1.00 46.97 414 THR A CA 1
ATOM 3108 C C . THR A 1 414 ? -39.849 11.213 51.689 1.00 46.97 414 THR A C 1
ATOM 3110 O O . THR A 1 414 ? -38.981 11.137 52.556 1.00 46.97 414 THR A O 1
ATOM 3113 N N . GLN A 1 415 ? -40.441 10.115 51.224 1.00 45.16 415 GLN A N 1
ATOM 3114 C CA . GLN A 1 415 ? -40.042 8.777 51.673 1.00 45.16 415 GLN A CA 1
ATOM 3115 C C . GLN A 1 415 ? -39.352 8.048 50.531 1.00 45.16 415 GLN A C 1
ATOM 3117 O O . GLN A 1 415 ? -39.823 8.103 49.397 1.00 45.16 415 GLN A O 1
ATOM 3122 N N . SER A 1 416 ? -38.240 7.363 50.820 1.00 52.66 416 SER A N 1
ATOM 3123 C CA . SER A 1 416 ? -37.680 6.404 49.872 1.00 52.66 416 SER A CA 1
ATOM 3124 C C . SER A 1 416 ? -38.791 5.410 49.560 1.00 52.66 416 SER A C 1
ATOM 3126 O O . SER A 1 416 ? -39.124 4.587 50.412 1.00 52.66 416 SER A O 1
ATOM 3128 N N . LEU A 1 417 ? -39.424 5.523 48.395 1.00 61.66 417 LEU A N 1
ATOM 3129 C CA . LEU A 1 417 ? -40.349 4.507 47.928 1.00 61.66 417 LEU A CA 1
ATOM 3130 C C . LEU A 1 417 ? -39.546 3.205 47.854 1.00 61.66 417 LEU A C 1
ATOM 3132 O O . LEU A 1 417 ? -38.683 3.030 46.988 1.00 61.66 417 LEU A O 1
ATOM 3136 N N . VAL A 1 418 ? -39.760 2.340 48.842 1.00 64.56 418 VAL A N 1
ATOM 3137 C CA . VAL A 1 418 ? -39.075 1.058 48.943 1.00 64.56 418 VAL A CA 1
ATOM 3138 C C . VAL A 1 418 ? -39.748 0.123 47.950 1.00 64.56 418 VAL A C 1
ATOM 3140 O O . VAL A 1 418 ? -40.971 0.007 47.919 1.00 64.56 418 VAL A O 1
ATOM 3143 N N . LEU A 1 419 ? -38.945 -0.539 47.121 1.00 67.19 419 LEU A N 1
ATOM 3144 C CA . LEU A 1 419 ? -39.445 -1.598 46.255 1.00 67.19 419 LEU A CA 1
ATOM 3145 C C . LEU A 1 419 ? -40.039 -2.705 47.135 1.00 67.19 419 LEU A C 1
ATOM 3147 O O . LEU A 1 419 ? -39.333 -3.261 47.977 1.00 67.19 419 LEU A O 1
ATOM 3151 N N . ASP A 1 420 ? -41.309 -3.052 46.914 1.00 63.84 420 ASP A N 1
ATOM 3152 C CA . ASP A 1 420 ? -42.007 -4.095 47.687 1.00 63.84 420 ASP A CA 1
ATOM 3153 C C . ASP A 1 420 ? -41.292 -5.447 47.597 1.00 63.84 420 ASP A C 1
ATOM 3155 O O . ASP A 1 420 ? -41.406 -6.307 48.475 1.00 63.84 420 ASP A O 1
ATOM 3159 N N . ARG A 1 421 ? -40.535 -5.648 46.514 1.00 67.69 421 ARG A N 1
ATOM 3160 C CA . ARG A 1 421 ? -39.750 -6.848 46.282 1.00 67.69 421 ARG A CA 1
ATOM 3161 C C . ARG A 1 421 ? -38.359 -6.507 45.777 1.00 67.69 421 ARG A C 1
ATOM 3163 O O . ARG A 1 421 ? -38.163 -5.591 44.977 1.00 67.69 421 ARG A O 1
ATOM 3170 N N . LYS A 1 422 ? -37.386 -7.320 46.189 1.00 76.50 422 LYS A N 1
ATOM 3171 C CA . LYS A 1 422 ? -36.058 -7.297 45.574 1.00 76.50 422 LYS A CA 1
ATOM 3172 C C . LYS A 1 422 ? -36.174 -7.606 44.073 1.00 76.50 422 LYS A C 1
ATOM 3174 O O . LYS A 1 422 ? -36.992 -8.458 43.712 1.00 76.50 422 LYS A O 1
ATOM 3179 N N . PRO A 1 423 ? -35.377 -6.944 43.218 1.00 81.00 423 PRO A N 1
ATOM 3180 C CA . PRO A 1 423 ? -35.277 -7.274 41.803 1.00 81.00 423 PRO A CA 1
ATOM 3181 C C . PRO A 1 423 ? -35.093 -8.776 41.587 1.00 81.00 423 PRO A C 1
ATOM 3183 O O . PRO A 1 423 ? -34.276 -9.417 42.246 1.00 81.00 423 PRO A O 1
ATOM 3186 N N . THR A 1 424 ? -35.872 -9.352 40.676 1.00 82.00 424 THR A N 1
ATOM 3187 C CA . THR A 1 424 ? -35.753 -10.770 40.317 1.00 82.00 424 THR A CA 1
ATOM 3188 C C . THR A 1 424 ? -35.633 -10.923 38.815 1.00 82.00 424 THR A C 1
ATOM 3190 O O . THR A 1 424 ? -36.248 -10.181 38.046 1.00 82.00 424 THR A O 1
ATOM 3193 N N . ARG A 1 425 ? -34.856 -11.919 38.386 1.00 89.44 425 ARG A N 1
ATOM 3194 C CA . ARG A 1 425 ? -34.761 -12.279 36.976 1.00 89.44 425 ARG A CA 1
ATOM 3195 C C . ARG A 1 425 ? -35.938 -13.173 36.602 1.00 89.44 425 ARG A C 1
ATOM 3197 O O . ARG A 1 425 ? -35.962 -14.352 36.944 1.00 89.44 425 ARG A O 1
ATOM 3204 N N . ALA A 1 426 ? -36.890 -12.598 35.885 1.00 88.06 426 ALA A N 1
ATOM 3205 C CA . ALA A 1 426 ? -38.047 -13.282 35.347 1.00 88.06 426 ALA A CA 1
ATOM 3206 C C . ALA A 1 426 ? -37.623 -14.406 34.378 1.00 88.06 426 ALA A C 1
ATOM 3208 O O . ALA A 1 426 ? -36.682 -14.218 33.591 1.00 88.06 426 ALA A O 1
ATOM 3209 N N . PRO A 1 427 ? -38.300 -15.568 34.403 1.00 85.25 427 PRO A N 1
ATOM 3210 C CA . PRO A 1 427 ? -38.068 -16.630 33.432 1.00 85.25 427 PRO A CA 1
ATOM 3211 C C . PRO A 1 427 ? -38.431 -16.154 32.020 1.00 85.25 427 PRO A C 1
ATOM 3213 O O . PRO A 1 427 ? -39.333 -15.340 31.833 1.00 85.25 427 PRO A O 1
ATOM 3216 N N . LEU A 1 428 ? -37.719 -16.663 31.010 1.00 84.50 428 LEU A N 1
ATOM 3217 C CA . LEU A 1 428 ? -37.967 -16.299 29.608 1.00 84.50 428 LEU A CA 1
ATOM 3218 C C . LEU A 1 428 ? -39.292 -16.873 29.095 1.00 84.50 428 LEU A C 1
ATOM 3220 O O . LEU A 1 428 ? -39.994 -16.218 28.329 1.00 84.50 428 LEU A O 1
ATOM 3224 N N . GLN A 1 429 ? -39.637 -18.083 29.537 1.00 85.56 429 GLN A N 1
ATOM 3225 C CA . GLN A 1 429 ? -40.906 -18.719 29.212 1.00 85.56 429 GLN A CA 1
ATOM 3226 C C . GLN A 1 429 ? -42.028 -18.076 30.034 1.00 85.56 429 GLN A C 1
ATOM 3228 O O . GLN A 1 429 ? -41.823 -17.717 31.196 1.00 85.56 429 GLN A O 1
ATOM 3233 N N . THR A 1 430 ? -43.199 -17.898 29.425 1.00 89.94 430 THR A N 1
ATOM 3234 C CA . THR A 1 430 ? -44.371 -17.366 30.123 1.00 89.94 430 THR A CA 1
ATOM 3235 C C . THR A 1 430 ? -44.756 -18.303 31.261 1.00 89.94 430 THR A C 1
ATOM 3237 O O . THR A 1 430 ? -44.945 -19.496 31.033 1.00 89.94 430 THR A O 1
ATOM 3240 N N . ALA A 1 431 ? -44.861 -17.775 32.482 1.00 91.44 431 ALA A N 1
ATOM 3241 C CA . ALA A 1 431 ? -45.229 -18.584 33.636 1.00 91.44 431 ALA A CA 1
ATOM 3242 C C . ALA A 1 431 ? -46.682 -19.050 33.530 1.00 91.44 431 ALA A C 1
ATOM 3244 O O . ALA A 1 431 ? -47.608 -18.240 33.432 1.00 91.44 431 ALA A O 1
ATOM 3245 N N . THR A 1 432 ? -46.870 -20.363 33.603 1.00 94.38 432 THR A N 1
ATOM 3246 C CA . THR A 1 432 ? -48.187 -20.989 33.651 1.00 94.38 432 THR A CA 1
ATOM 3247 C C . THR A 1 432 ? -48.735 -20.914 35.071 1.00 94.38 432 THR A C 1
ATOM 3249 O O . THR A 1 432 ? -48.049 -21.278 36.033 1.00 94.38 432 THR A O 1
ATOM 3252 N N . ILE A 1 433 ? -49.984 -20.480 35.203 1.00 97.12 433 ILE A N 1
ATOM 3253 C CA . ILE A 1 433 ? -50.646 -20.293 36.493 1.00 97.12 433 ILE A CA 1
ATOM 3254 C C . ILE A 1 433 ? -51.577 -21.477 36.766 1.00 97.12 433 ILE A C 1
ATOM 3256 O O . ILE A 1 433 ? -52.398 -21.822 35.919 1.00 97.12 433 ILE A O 1
ATOM 3260 N N . GLY A 1 434 ? -51.481 -22.086 37.945 1.00 96.56 434 GLY A N 1
ATOM 3261 C CA . GLY A 1 434 ? -52.497 -22.999 38.471 1.00 96.56 434 GLY A CA 1
ATOM 3262 C C . GLY A 1 434 ? -53.272 -22.329 39.602 1.00 96.56 434 GLY A C 1
ATOM 3263 O O . GLY A 1 434 ? -52.675 -21.601 40.393 1.00 96.56 434 GLY A O 1
ATOM 3264 N N . PHE A 1 435 ? -54.582 -22.548 39.696 1.00 98.00 435 PHE A N 1
ATOM 3265 C CA . PHE A 1 435 ? -55.370 -22.047 40.830 1.00 98.00 435 PHE A CA 1
ATOM 3266 C C . PHE A 1 435 ? -55.630 -23.147 41.854 1.00 98.00 435 PHE A C 1
ATOM 3268 O O . PHE A 1 435 ? -55.974 -24.277 41.505 1.00 98.00 435 PHE A O 1
ATOM 3275 N N . VAL A 1 436 ? -55.495 -22.790 43.127 1.00 97.50 436 VAL A N 1
ATOM 3276 C CA . VAL A 1 436 ? -55.822 -23.642 44.271 1.00 97.50 436 VAL A CA 1
ATOM 3277 C C . VAL A 1 436 ? -56.920 -22.951 45.063 1.00 97.50 436 VAL A C 1
ATOM 3279 O O . VAL A 1 436 ? -56.721 -21.849 45.553 1.00 97.50 436 VAL A O 1
ATOM 3282 N N . PHE A 1 437 ? -58.086 -23.563 45.193 1.00 97.50 437 PHE A N 1
ATOM 3283 C CA . PHE A 1 437 ? -59.214 -22.953 45.889 1.00 97.50 437 PHE A CA 1
ATOM 3284 C C . PHE A 1 437 ? -59.260 -23.410 47.341 1.00 97.50 437 PHE A C 1
ATOM 3286 O O . PHE A 1 437 ? -59.359 -24.609 47.626 1.00 97.50 437 PHE A O 1
ATOM 3293 N N . THR A 1 438 ? -59.197 -22.448 48.261 1.00 90.38 438 THR A N 1
ATOM 3294 C CA . THR A 1 438 ? -59.266 -22.708 49.701 1.00 90.38 438 THR A CA 1
ATOM 3295 C C . THR A 1 438 ? -60.628 -23.288 50.094 1.00 90.38 438 THR A C 1
ATOM 3297 O O . THR A 1 438 ? -61.667 -22.875 49.582 1.00 90.38 438 THR A O 1
ATOM 3300 N N . GLY A 1 439 ? -60.635 -24.245 51.019 1.00 83.06 439 GLY A N 1
ATOM 3301 C CA . GLY A 1 439 ? -61.867 -24.746 51.626 1.00 83.06 439 GLY A CA 1
ATOM 3302 C C . GLY A 1 439 ? -62.395 -23.839 52.742 1.00 83.06 439 GLY A C 1
ATOM 3303 O O . GLY A 1 439 ? -61.913 -22.729 52.978 1.00 83.06 439 GLY A O 1
ATOM 3304 N N . GLN A 1 440 ? -63.382 -24.341 53.480 1.00 74.75 440 GLN A N 1
ATOM 3305 C CA . GLN A 1 440 ? -63.880 -23.695 54.694 1.00 74.75 440 GLN A CA 1
ATOM 3306 C C . GLN A 1 440 ? -62.795 -23.612 55.789 1.00 74.75 440 GLN A C 1
ATOM 3308 O O . GLN A 1 440 ? -62.013 -24.541 55.985 1.00 74.75 440 GLN A O 1
ATOM 3313 N N . GLY A 1 441 ? -62.784 -22.503 56.533 1.00 77.94 441 GLY A N 1
ATOM 3314 C CA . GLY A 1 441 ? -61.892 -22.220 57.667 1.00 77.94 441 GLY A CA 1
ATOM 3315 C C . GLY A 1 441 ? -61.053 -20.949 57.489 1.00 77.94 441 GLY A C 1
ATOM 3316 O O . GLY A 1 441 ? -60.538 -20.401 58.464 1.00 77.94 441 GLY A O 1
ATOM 3317 N N . ALA A 1 442 ? -60.933 -20.457 56.254 1.00 85.50 442 ALA A N 1
ATOM 3318 C CA . ALA A 1 442 ? -60.178 -19.251 55.935 1.00 85.50 442 ALA A CA 1
ATOM 3319 C C . ALA A 1 442 ? -60.988 -17.955 56.116 1.00 85.50 442 ALA A C 1
ATOM 3321 O O . ALA A 1 442 ? -60.382 -16.894 56.272 1.00 85.50 442 ALA A O 1
ATOM 3322 N N . GLN A 1 443 ? -62.323 -18.030 56.139 1.00 89.44 443 GLN A N 1
ATOM 3323 C CA . GLN A 1 443 ? -63.221 -16.877 56.226 1.00 89.44 443 GLN A CA 1
ATOM 3324 C C . GLN A 1 443 ? -63.009 -16.022 57.477 1.00 89.44 443 GLN A C 1
ATOM 3326 O O . GLN A 1 443 ? -62.654 -16.510 58.556 1.00 89.44 443 GLN A O 1
ATOM 3331 N N . TRP A 1 444 ? -63.256 -14.728 57.326 1.00 91.75 444 TRP A N 1
ATOM 3332 C CA . TRP A 1 444 ? -63.185 -13.732 58.386 1.00 91.75 444 TRP A CA 1
ATOM 3333 C C . TRP A 1 444 ? -64.195 -12.614 58.108 1.00 91.75 444 TRP A C 1
ATOM 3335 O O . TRP A 1 444 ? -64.680 -12.460 56.989 1.00 91.75 444 TRP A O 1
ATOM 3345 N N . HIS A 1 445 ? -64.570 -11.882 59.152 1.00 92.19 445 HIS A N 1
ATOM 3346 C CA . HIS A 1 445 ? -65.547 -10.802 59.054 1.00 92.19 445 HIS A CA 1
ATOM 3347 C C . HIS A 1 445 ? -65.005 -9.652 58.188 1.00 92.19 445 HIS A C 1
ATOM 3349 O O . HIS A 1 445 ? -63.864 -9.255 58.392 1.00 92.19 445 HIS A O 1
ATOM 3355 N N . ALA A 1 446 ? -65.810 -9.127 57.256 1.00 92.00 446 ALA A N 1
ATOM 3356 C CA . ALA A 1 446 ? -65.431 -8.073 56.301 1.00 92.00 446 ALA A CA 1
ATOM 3357 C C . ALA A 1 446 ? -64.378 -8.466 55.235 1.00 92.00 446 ALA A C 1
ATOM 3359 O O . ALA A 1 446 ? -63.713 -7.606 54.661 1.00 92.00 446 ALA A O 1
ATOM 3360 N N . MET A 1 447 ? -64.237 -9.761 54.917 1.00 93.50 447 MET A N 1
ATOM 3361 C CA . MET A 1 447 ? -63.190 -10.266 54.008 1.00 93.50 447 MET A CA 1
ATOM 3362 C C . MET A 1 447 ? -63.237 -9.777 52.549 1.00 93.50 447 MET A C 1
ATOM 3364 O O . MET A 1 447 ? -62.295 -10.033 51.800 1.00 93.50 447 MET A O 1
ATOM 3368 N N . GLY A 1 448 ? -64.319 -9.119 52.125 1.00 91.88 448 GLY A N 1
ATOM 3369 C CA . GLY A 1 448 ? -64.468 -8.549 50.783 1.00 91.88 448 GLY A CA 1
ATOM 3370 C C . GLY A 1 448 ? -64.603 -7.025 50.757 1.00 91.88 448 GLY A C 1
ATOM 3371 O O . GLY A 1 448 ? -64.765 -6.472 49.671 1.00 91.88 448 GLY A O 1
ATOM 3372 N N . ALA A 1 449 ? -64.545 -6.346 51.910 1.00 91.56 449 ALA A N 1
ATOM 3373 C CA . ALA A 1 449 ? -64.836 -4.916 52.023 1.00 91.56 449 ALA A CA 1
ATOM 3374 C C . ALA A 1 449 ? -63.909 -4.057 51.147 1.00 91.56 449 ALA A C 1
ATOM 3376 O O . ALA A 1 449 ? -64.379 -3.213 50.387 1.00 91.56 449 ALA A O 1
ATOM 3377 N N . ASP A 1 450 ? -62.606 -4.346 51.165 1.00 91.88 450 ASP A N 1
ATOM 3378 C CA . ASP A 1 450 ? -61.611 -3.591 50.394 1.00 91.88 450 ASP A CA 1
ATOM 3379 C C . ASP A 1 450 ? -61.759 -3.775 48.875 1.00 91.88 450 ASP A C 1
ATOM 3381 O O . ASP A 1 450 ? -61.272 -2.963 48.091 1.00 91.88 450 ASP A O 1
ATOM 3385 N N . LEU A 1 451 ? -62.433 -4.838 48.423 1.00 93.31 451 LEU A N 1
ATOM 3386 C CA . LEU A 1 451 ? -62.597 -5.142 46.999 1.00 93.31 451 LEU A CA 1
ATOM 3387 C C . LEU A 1 451 ? -63.794 -4.429 46.361 1.00 93.31 451 LEU A C 1
ATOM 3389 O O . LEU A 1 451 ? -63.988 -4.531 45.149 1.00 93.31 451 LEU A O 1
ATOM 3393 N N . TRP A 1 452 ? -64.590 -3.700 47.148 1.00 90.56 452 TRP A N 1
ATOM 3394 C CA . TRP A 1 452 ? -65.831 -3.078 46.680 1.00 90.56 452 TRP A CA 1
ATOM 3395 C C . TRP A 1 452 ? -65.623 -1.955 45.650 1.00 90.56 452 TRP A C 1
ATOM 3397 O O . TRP A 1 452 ? -66.529 -1.654 44.864 1.00 90.56 452 TRP A O 1
ATOM 3407 N N . ASP A 1 453 ? -64.413 -1.387 45.611 1.00 86.00 453 ASP A N 1
ATOM 3408 C CA . ASP A 1 453 ? -63.963 -0.408 44.611 1.00 86.00 453 ASP A CA 1
ATOM 3409 C C . ASP A 1 453 ? -63.821 -1.002 43.200 1.00 86.00 453 ASP A C 1
ATOM 3411 O O . ASP A 1 453 ? -63.703 -0.252 42.231 1.00 86.00 453 ASP A O 1
ATOM 3415 N N . TYR A 1 454 ? -63.811 -2.332 43.062 1.00 90.31 454 TYR A N 1
ATOM 3416 C CA . TYR A 1 454 ? -63.775 -3.005 41.767 1.00 90.31 454 TYR A CA 1
ATOM 3417 C C . TYR A 1 454 ? -65.193 -3.341 41.312 1.00 90.31 454 TYR A C 1
ATOM 3419 O O . TYR A 1 454 ? -65.844 -4.235 41.864 1.00 90.31 454 TYR A O 1
ATOM 3427 N N . ALA A 1 455 ? -65.660 -2.673 40.254 1.00 87.31 455 ALA A N 1
ATOM 3428 C CA . ALA A 1 455 ? -67.009 -2.871 39.727 1.00 87.31 455 ALA A CA 1
ATOM 3429 C C . ALA A 1 455 ? -67.291 -4.337 39.356 1.00 87.31 455 ALA A C 1
ATOM 3431 O O . ALA A 1 455 ? -68.390 -4.824 39.610 1.00 87.31 455 ALA A O 1
ATOM 3432 N N . VAL A 1 456 ? -66.290 -5.056 38.829 1.00 89.19 456 VAL A N 1
ATOM 3433 C CA . VAL A 1 456 ? -66.392 -6.492 38.512 1.00 89.19 456 VAL A CA 1
ATOM 3434 C C . VAL A 1 456 ? -66.709 -7.311 39.761 1.00 89.19 456 VAL A C 1
ATOM 3436 O O . VAL A 1 456 ? -67.667 -8.076 39.752 1.00 89.19 456 VAL A O 1
ATOM 3439 N N . PHE A 1 457 ? -65.956 -7.126 40.850 1.00 92.25 457 PHE A N 1
ATOM 3440 C CA . PHE A 1 457 ? -66.176 -7.874 42.088 1.00 92.25 457 PHE A CA 1
ATOM 3441 C C . PHE A 1 457 ? -67.577 -7.599 42.644 1.00 92.25 457 PHE A C 1
ATOM 3443 O O . PHE A 1 457 ? -68.349 -8.531 42.861 1.00 92.25 457 PHE A O 1
ATOM 3450 N N . ARG A 1 458 ? -67.944 -6.318 42.773 1.00 90.50 458 ARG A N 1
ATOM 3451 C CA . ARG A 1 458 ? -69.270 -5.896 43.242 1.00 90.50 458 ARG A CA 1
ATOM 3452 C C . ARG A 1 458 ? -70.399 -6.500 42.407 1.00 90.50 458 ARG A C 1
ATOM 3454 O O . ARG A 1 458 ? -71.340 -7.054 42.966 1.00 90.50 458 ARG A O 1
ATOM 3461 N N . ALA A 1 459 ? -70.293 -6.438 41.083 1.00 88.06 459 ALA A N 1
ATOM 3462 C CA . ALA A 1 459 ? -71.340 -6.926 40.196 1.00 88.06 459 ALA A CA 1
ATOM 3463 C C . ALA A 1 459 ? -71.519 -8.452 40.275 1.00 88.06 459 ALA A C 1
ATOM 3465 O O . ALA A 1 459 ? -72.640 -8.946 40.176 1.00 88.06 459 ALA A O 1
ATOM 3466 N N . VAL A 1 460 ? -70.437 -9.204 40.505 1.00 91.06 460 VAL A N 1
ATOM 3467 C CA . VAL A 1 460 ? -70.492 -10.660 40.710 1.00 91.06 460 VAL A CA 1
ATOM 3468 C C . VAL A 1 460 ? -71.107 -11.028 42.059 1.00 91.06 460 VAL A C 1
ATOM 3470 O O . VAL A 1 460 ? -71.877 -11.985 42.132 1.00 91.06 460 VAL A O 1
ATOM 3473 N N . ILE A 1 461 ? -70.821 -10.277 43.126 1.00 94.31 461 ILE A N 1
ATOM 3474 C CA . ILE A 1 461 ? -71.480 -10.484 44.426 1.00 94.31 461 ILE A CA 1
ATOM 3475 C C . ILE A 1 461 ? -72.976 -10.170 44.328 1.00 94.31 461 ILE A C 1
ATOM 3477 O O . ILE A 1 461 ? -73.791 -10.995 44.725 1.00 94.31 461 ILE A O 1
ATOM 3481 N N . GLN A 1 462 ? -73.343 -9.044 43.711 1.00 91.31 462 GLN A N 1
ATOM 3482 C CA . GLN A 1 462 ? -74.743 -8.667 43.499 1.00 91.31 462 GLN A CA 1
ATOM 3483 C C . GLN A 1 462 ? -75.488 -9.695 42.642 1.00 91.31 462 GLN A C 1
ATOM 3485 O O . GLN A 1 462 ? -76.614 -10.063 42.958 1.00 91.31 462 GLN A O 1
ATOM 3490 N N . TYR A 1 463 ? -74.870 -10.204 41.574 1.00 90.31 463 TYR A N 1
ATOM 3491 C CA . TYR A 1 463 ? -75.446 -11.288 40.776 1.00 90.31 463 TYR A CA 1
ATOM 3492 C C . TYR A 1 463 ? -75.724 -12.535 41.629 1.00 90.31 463 TYR A C 1
ATOM 3494 O O . TYR A 1 463 ? -76.823 -13.080 41.579 1.00 90.31 463 TYR A O 1
ATOM 3502 N N . GLN A 1 464 ? -74.763 -12.950 42.457 1.00 92.88 464 GLN A N 1
ATOM 3503 C CA . GLN A 1 464 ? -74.920 -14.103 43.343 1.00 92.88 464 GLN A CA 1
ATOM 3504 C C . GLN A 1 464 ? -76.005 -13.890 44.411 1.00 92.88 464 GLN A C 1
ATOM 3506 O O . GLN A 1 464 ? -76.792 -14.803 44.648 1.00 92.88 464 GLN A O 1
ATOM 3511 N N . ASP A 1 465 ? -76.105 -12.694 44.999 1.00 93.81 465 ASP A N 1
ATOM 3512 C CA . ASP A 1 465 ? -77.192 -12.341 45.923 1.00 93.81 465 ASP A CA 1
ATOM 3513 C C . ASP A 1 465 ? -78.567 -12.448 45.255 1.00 93.81 465 ASP A C 1
ATOM 3515 O O . ASP A 1 465 ? -79.497 -13.014 45.827 1.00 93.81 465 ASP A O 1
ATOM 3519 N N . ASN A 1 466 ? -78.687 -11.979 44.012 1.00 88.81 466 ASN A N 1
ATOM 3520 C CA . ASN A 1 466 ? -79.933 -12.076 43.255 1.00 88.81 466 ASN A CA 1
ATOM 3521 C C . ASN A 1 466 ? -80.311 -13.527 42.930 1.00 88.81 466 ASN A C 1
ATOM 3523 O O . ASN A 1 466 ? -81.483 -13.887 43.030 1.00 88.81 466 ASN A O 1
ATOM 3527 N N . VAL A 1 467 ? -79.334 -14.373 42.587 1.00 88.81 467 VAL A N 1
ATOM 3528 C CA . VAL A 1 467 ? -79.564 -15.813 42.387 1.00 88.81 467 VAL A CA 1
ATOM 3529 C C . VAL A 1 467 ? -80.087 -16.456 43.675 1.00 88.81 467 VAL A C 1
ATOM 3531 O O . VAL A 1 467 ? -81.074 -17.188 43.634 1.00 88.81 467 VAL A O 1
ATOM 3534 N N . LEU A 1 468 ? -79.474 -16.158 44.826 1.00 91.12 468 LEU A N 1
ATOM 3535 C CA . LEU A 1 468 ? -79.913 -16.698 46.117 1.00 91.12 468 LEU A CA 1
ATOM 3536 C C . LEU A 1 468 ? -81.301 -16.189 46.531 1.00 91.12 468 LEU A C 1
ATOM 3538 O O . LEU A 1 468 ? -82.084 -16.956 47.091 1.00 91.12 468 LEU A O 1
ATOM 3542 N N . ALA A 1 469 ? -81.631 -14.934 46.220 1.00 88.25 469 ALA A N 1
ATOM 3543 C CA . ALA A 1 469 ? -82.946 -14.350 46.481 1.00 88.25 469 ALA A CA 1
ATOM 3544 C C . ALA A 1 469 ? -84.080 -15.015 45.677 1.00 88.25 469 ALA A C 1
ATOM 3546 O O . ALA A 1 469 ? -85.241 -14.921 46.071 1.00 88.25 469 ALA A O 1
ATOM 3547 N N . CYS A 1 470 ? -83.758 -15.702 44.574 1.00 85.50 470 CYS A N 1
ATOM 3548 C CA . CYS A 1 470 ? -84.730 -16.428 43.754 1.00 85.50 470 CYS A CA 1
ATOM 3549 C C . CYS A 1 470 ? -85.034 -17.850 44.266 1.00 85.50 470 CYS A C 1
ATOM 3551 O O . CYS A 1 470 ? -85.922 -18.507 43.728 1.00 85.50 470 CYS A O 1
ATOM 3553 N N . LEU A 1 471 ? -84.319 -18.351 45.280 1.00 85.31 471 LEU A N 1
ATOM 3554 C CA . LEU A 1 471 ? -84.563 -19.682 45.843 1.00 85.31 471 LEU A CA 1
ATOM 3555 C C . LEU A 1 471 ? -85.787 -19.677 46.774 1.00 85.31 471 LEU A C 1
ATOM 3557 O O . LEU A 1 471 ? -86.007 -18.731 47.527 1.00 85.31 471 LEU A O 1
ATOM 3561 N N . GLN A 1 472 ? -86.555 -20.774 46.807 1.00 76.38 472 GLN A N 1
ATOM 3562 C CA . GLN A 1 472 ? -87.707 -20.916 47.720 1.00 76.38 472 GLN A CA 1
ATOM 3563 C C . GLN A 1 472 ? -87.333 -20.754 49.203 1.00 76.38 472 GLN A C 1
ATOM 3565 O O . GLN A 1 472 ? -88.144 -20.292 50.002 1.00 76.38 472 GLN A O 1
ATOM 3570 N N . ASN A 1 473 ? -86.112 -21.134 49.572 1.00 78.81 473 ASN A N 1
ATOM 3571 C CA . ASN A 1 473 ? -85.543 -21.008 50.909 1.00 78.81 473 ASN A CA 1
ATOM 3572 C C . ASN A 1 473 ? -84.479 -19.900 50.965 1.00 78.81 473 ASN A C 1
ATOM 3574 O O . ASN A 1 473 ? -83.420 -20.124 51.539 1.00 78.81 473 ASN A O 1
ATOM 3578 N N . ALA A 1 474 ? -84.735 -18.741 50.349 1.00 85.81 474 ALA A N 1
ATOM 3579 C CA . ALA A 1 474 ? -83.792 -17.623 50.285 1.00 85.81 474 ALA A CA 1
ATOM 3580 C C . ALA A 1 474 ? -83.216 -17.222 51.668 1.00 85.81 474 ALA A C 1
ATOM 3582 O O . ALA A 1 474 ? -83.929 -17.252 52.680 1.00 85.81 474 ALA A O 1
ATOM 3583 N N . PRO A 1 475 ? -81.931 -16.824 51.741 1.00 90.50 475 PRO A N 1
ATOM 3584 C CA . PRO A 1 475 ? -81.305 -16.400 52.990 1.00 90.50 475 PRO A CA 1
ATOM 3585 C C . PRO A 1 475 ? -81.896 -15.087 53.529 1.00 90.50 475 PRO A C 1
ATOM 3587 O O . PRO A 1 475 ? -82.263 -14.192 52.776 1.00 90.50 475 PRO A O 1
ATOM 3590 N N . THR A 1 476 ? -81.915 -14.929 54.858 1.00 86.69 476 THR A N 1
ATOM 3591 C CA . THR A 1 476 ? -82.285 -13.666 55.538 1.00 86.69 476 THR A CA 1
ATOM 3592 C C . THR A 1 476 ? -81.135 -12.652 55.609 1.00 86.69 476 THR A C 1
ATOM 3594 O O . THR A 1 476 ? -81.264 -11.605 56.237 1.00 86.69 476 THR A O 1
ATOM 3597 N N . TRP A 1 477 ? -79.987 -12.989 55.027 1.00 92.56 477 TRP A N 1
ATOM 3598 C CA . TRP A 1 477 ? -78.760 -12.200 54.958 1.00 92.56 477 TRP A CA 1
ATOM 3599 C C . TRP A 1 477 ? -78.322 -12.116 53.493 1.00 92.56 477 TRP A C 1
ATOM 3601 O O . TRP A 1 477 ? -78.684 -12.986 52.702 1.00 92.56 477 TRP A O 1
ATOM 3611 N N . SER A 1 478 ? -77.525 -11.108 53.137 1.00 94.38 478 SER A N 1
ATOM 3612 C CA . SER A 1 478 ? -76.914 -11.009 51.808 1.00 94.38 478 SER A CA 1
ATOM 3613 C C . SER A 1 478 ? -75.408 -11.253 51.874 1.00 94.38 478 SER A C 1
ATOM 3615 O O . SER A 1 478 ? -74.745 -10.991 52.882 1.00 94.38 478 SER A O 1
ATOM 3617 N N . LEU A 1 479 ? -74.847 -11.779 50.791 1.00 95.81 479 LEU A N 1
ATOM 3618 C CA . LEU A 1 479 ? -73.410 -11.887 50.592 1.00 95.81 479 LEU A CA 1
ATOM 3619 C C . LEU A 1 479 ? -72.773 -10.503 50.679 1.00 95.81 479 LEU A C 1
ATOM 3621 O O . LEU A 1 479 ? -71.751 -10.363 51.345 1.00 95.81 479 LEU A O 1
ATOM 3625 N N . GLU A 1 480 ? -73.391 -9.474 50.092 1.00 94.50 480 GLU A N 1
ATOM 3626 C CA . GLU A 1 480 ? -72.930 -8.092 50.233 1.00 94.50 480 GLU A CA 1
ATOM 3627 C C . GLU A 1 480 ? -72.762 -7.689 51.708 1.00 94.50 480 GLU A C 1
ATOM 3629 O O . GLU A 1 480 ? -71.670 -7.257 52.089 1.00 94.50 480 GLU A O 1
ATOM 3634 N N . SER A 1 481 ? -73.783 -7.882 52.558 1.00 93.19 481 SER A N 1
ATOM 3635 C CA . SER A 1 481 ? -73.697 -7.473 53.967 1.00 93.19 481 SER A CA 1
ATOM 3636 C C . SER A 1 481 ? -72.616 -8.254 54.718 1.00 93.19 481 SER A C 1
ATOM 3638 O O . SER A 1 481 ? -71.874 -7.689 55.517 1.00 93.19 481 SER A O 1
ATOM 3640 N N . VAL A 1 482 ? -72.468 -9.552 54.433 1.00 93.81 482 VAL A N 1
ATOM 3641 C CA . VAL A 1 482 ? -71.450 -10.404 55.072 1.00 93.81 482 VAL A CA 1
ATOM 3642 C C . VAL A 1 482 ? -70.030 -10.016 54.646 1.00 93.81 482 VAL A C 1
ATOM 3644 O O . VAL A 1 482 ? -69.127 -9.938 55.484 1.00 93.81 482 VAL A O 1
ATOM 3647 N N . LEU A 1 483 ? -69.810 -9.773 53.351 1.00 94.56 483 LEU A N 1
ATOM 3648 C CA . LEU A 1 483 ? -68.485 -9.500 52.793 1.00 94.56 483 LEU A CA 1
ATOM 3649 C C . LEU A 1 483 ? -67.990 -8.089 53.090 1.00 94.56 483 LEU A C 1
ATOM 3651 O O . LEU A 1 483 ? -66.784 -7.909 53.257 1.00 94.56 483 LEU A O 1
ATOM 3655 N N . ARG A 1 484 ? -68.901 -7.119 53.204 1.00 93.69 484 ARG A N 1
ATOM 3656 C CA . ARG A 1 484 ? -68.586 -5.749 53.629 1.00 93.69 484 ARG A CA 1
ATOM 3657 C C . ARG A 1 484 ? -68.401 -5.615 55.140 1.00 93.69 484 ARG A C 1
ATOM 3659 O O . ARG A 1 484 ? -67.756 -4.671 55.579 1.00 93.69 484 ARG A O 1
ATOM 3666 N N . GLY A 1 485 ? -68.899 -6.579 55.917 1.00 90.19 485 GLY A N 1
ATOM 3667 C CA . GLY A 1 485 ? -68.862 -6.535 57.380 1.00 90.19 485 GLY A CA 1
ATOM 3668 C C . GLY A 1 485 ? -70.059 -5.821 58.011 1.00 90.19 485 GLY A C 1
ATOM 3669 O O . GLY A 1 485 ? -70.048 -5.549 59.206 1.00 90.19 485 GLY A O 1
ATOM 3670 N N . ASP A 1 486 ? -71.123 -5.577 57.252 1.00 90.75 486 ASP A N 1
ATOM 3671 C CA . ASP A 1 486 ? -72.369 -4.966 57.724 1.00 90.75 486 ASP A CA 1
ATOM 3672 C C . ASP A 1 486 ? -73.283 -6.018 58.404 1.00 90.75 486 ASP A C 1
ATOM 3674 O O . ASP A 1 486 ? -74.489 -6.084 58.164 1.00 90.75 486 ASP A O 1
ATOM 3678 N N . CYS A 1 487 ? -72.705 -6.907 59.224 1.00 89.31 487 CYS A N 1
ATOM 3679 C CA . CYS A 1 487 ? -73.401 -7.984 59.940 1.00 89.31 487 CYS A CA 1
ATOM 3680 C C . CYS A 1 487 ? -72.697 -8.343 61.262 1.00 89.31 487 CYS A C 1
ATOM 3682 O O . CYS A 1 487 ? -71.579 -7.905 61.525 1.00 89.31 487 CYS A O 1
ATOM 3684 N N . GLU A 1 488 ? -73.293 -9.204 62.094 1.00 87.38 488 GLU A N 1
ATOM 3685 C CA . GLU A 1 488 ? -72.596 -9.723 63.281 1.00 87.38 488 GLU A CA 1
ATOM 3686 C C . GLU A 1 488 ? -71.338 -10.517 62.888 1.00 87.38 488 GLU A C 1
ATOM 3688 O O . GLU A 1 488 ? -71.379 -11.392 62.019 1.00 87.38 488 GLU A O 1
ATOM 3693 N N . ALA A 1 489 ? -70.208 -10.255 63.556 1.00 85.44 489 ALA A N 1
ATOM 3694 C CA . ALA A 1 489 ? -68.913 -10.849 63.209 1.00 85.44 489 ALA A CA 1
ATOM 3695 C C . ALA A 1 489 ? -68.890 -12.389 63.266 1.00 85.44 489 ALA A C 1
ATOM 3697 O O . ALA A 1 489 ? -68.133 -13.028 62.534 1.00 85.44 489 ALA A O 1
ATOM 3698 N N . GLY A 1 490 ? -69.733 -12.990 64.111 1.00 85.19 490 GLY A N 1
ATOM 3699 C CA . GLY A 1 490 ? -69.870 -14.442 64.233 1.00 85.19 490 GLY A CA 1
ATOM 3700 C C . GLY A 1 490 ? -70.659 -15.097 63.096 1.00 85.19 490 GLY A C 1
ATOM 3701 O O . GLY A 1 490 ? -70.473 -16.289 62.852 1.00 85.19 490 GLY A O 1
ATOM 3702 N N . LEU A 1 491 ? -71.492 -14.345 62.362 1.00 88.50 491 LEU A N 1
ATOM 3703 C CA . LEU A 1 491 ? -72.390 -14.894 61.340 1.00 88.50 491 LEU A CA 1
ATOM 3704 C C . LEU A 1 491 ? -71.618 -15.650 60.251 1.00 88.50 491 LEU A C 1
ATOM 3706 O O . LEU A 1 491 ? -71.990 -16.765 59.886 1.00 88.50 491 LEU A O 1
ATOM 3710 N N . VAL A 1 492 ? -70.486 -15.093 59.808 1.00 88.69 492 VAL A N 1
ATOM 3711 C CA . VAL A 1 492 ? -69.608 -15.697 58.791 1.00 88.69 492 VAL A CA 1
ATOM 3712 C C . VAL A 1 492 ? -69.016 -17.045 59.229 1.00 88.69 492 VAL A C 1
ATOM 3714 O O . VAL A 1 492 ? -68.519 -17.785 58.389 1.00 88.69 492 VAL A O 1
ATOM 3717 N N . GLN A 1 493 ? -69.058 -17.391 60.523 1.00 86.75 493 GLN A N 1
ATOM 3718 C CA . GLN A 1 493 ? -68.563 -18.670 61.050 1.00 86.75 493 GLN A CA 1
ATOM 3719 C C . GLN A 1 493 ? -69.631 -19.770 61.095 1.00 86.75 493 GLN A C 1
ATOM 3721 O O . GLN A 1 493 ? -69.308 -20.931 61.346 1.00 86.75 493 GLN A O 1
ATOM 3726 N N . THR A 1 494 ? -70.895 -19.435 60.840 1.00 86.75 494 THR A N 1
ATOM 3727 C CA . THR A 1 494 ? -71.981 -20.420 60.803 1.00 86.75 494 THR A CA 1
ATOM 3728 C C . THR A 1 494 ? -71.916 -21.257 59.521 1.00 86.75 494 THR A C 1
ATOM 3730 O O . THR A 1 494 ? -71.495 -20.777 58.464 1.00 86.75 494 THR A O 1
ATOM 3733 N N . ALA A 1 495 ? -72.335 -22.524 59.585 1.00 80.94 495 ALA A N 1
ATOM 3734 C CA . ALA A 1 495 ? -72.330 -23.409 58.414 1.00 80.94 495 ALA A CA 1
ATOM 3735 C C . ALA A 1 495 ? -73.222 -22.873 57.277 1.00 80.94 495 ALA A C 1
ATOM 3737 O O . ALA A 1 495 ? -72.812 -22.918 56.118 1.00 80.94 495 ALA A O 1
ATOM 3738 N N . ALA A 1 496 ? -74.370 -22.278 57.623 1.00 83.38 496 ALA A N 1
ATOM 3739 C CA . ALA A 1 496 ? -75.309 -21.674 56.680 1.00 83.38 496 ALA A CA 1
ATOM 3740 C C . ALA A 1 496 ? -74.705 -20.528 55.844 1.00 83.38 496 ALA A C 1
ATOM 3742 O O . ALA A 1 496 ? -75.137 -20.319 54.715 1.00 83.38 496 ALA A O 1
ATOM 3743 N N . VAL A 1 497 ? -73.710 -19.797 56.369 1.00 90.00 497 VAL A N 1
ATOM 3744 C CA . VAL A 1 497 ? -73.138 -18.605 55.709 1.00 90.00 497 VAL A CA 1
ATOM 3745 C C . VAL A 1 497 ? -71.722 -18.835 55.187 1.00 90.00 497 VAL A C 1
ATOM 3747 O O . VAL A 1 497 ? -71.401 -18.433 54.071 1.00 90.00 497 VAL A O 1
ATOM 3750 N N . SER A 1 498 ? -70.862 -19.491 55.970 1.00 88.94 498 SER A N 1
ATOM 3751 C CA . SER A 1 498 ? -69.417 -19.604 55.701 1.00 88.94 498 SER A CA 1
ATOM 3752 C C . SER A 1 498 ? -69.081 -20.152 54.309 1.00 88.94 498 SER A C 1
ATOM 3754 O O . SER A 1 498 ? -68.217 -19.603 53.625 1.00 88.94 498 SER A O 1
ATOM 3756 N N . GLN A 1 499 ? -69.763 -21.211 53.864 1.00 88.31 499 GLN A N 1
ATOM 3757 C CA . GLN A 1 499 ? -69.480 -21.856 52.578 1.00 88.31 499 GLN A CA 1
ATOM 3758 C C . GLN A 1 499 ? -69.914 -20.998 51.386 1.00 88.31 499 GLN A C 1
ATOM 3760 O O . GLN A 1 499 ? -69.152 -20.856 50.425 1.00 88.31 499 GLN A O 1
ATOM 3765 N N . ALA A 1 500 ? -71.100 -20.392 51.471 1.00 93.00 500 ALA A N 1
ATOM 3766 C CA . ALA A 1 500 ? -71.601 -19.471 50.458 1.00 93.00 500 ALA A CA 1
ATOM 3767 C C . ALA A 1 500 ? -70.714 -18.220 50.370 1.00 93.00 500 ALA A C 1
ATOM 3769 O O . ALA A 1 500 ? -70.277 -17.858 49.282 1.00 93.00 500 ALA A O 1
ATOM 3770 N N . ALA A 1 501 ? -70.349 -17.625 51.510 1.00 93.56 501 ALA A N 1
ATOM 3771 C CA . ALA A 1 501 ? -69.494 -16.441 51.559 1.00 93.56 501 ALA A CA 1
ATOM 3772 C C . ALA A 1 501 ? -68.081 -16.705 51.002 1.00 93.56 501 ALA A C 1
ATOM 3774 O O . ALA A 1 501 ? -67.570 -15.903 50.220 1.00 93.56 501 ALA A O 1
ATOM 3775 N N . CYS A 1 502 ? -67.454 -17.840 51.348 1.00 93.81 502 CYS A N 1
ATOM 3776 C CA . CYS A 1 502 ? -66.169 -18.245 50.764 1.00 93.81 502 CYS A CA 1
ATOM 3777 C C . CYS A 1 502 ? -66.262 -18.416 49.245 1.00 93.81 502 CYS A C 1
ATOM 3779 O O . CYS A 1 502 ? -65.432 -17.871 48.518 1.00 93.81 502 CYS A O 1
ATOM 3781 N N . THR A 1 503 ? -67.275 -19.147 48.773 1.00 95.12 503 THR A N 1
ATOM 3782 C CA . THR A 1 503 ? -67.476 -19.405 47.340 1.00 95.12 503 THR A CA 1
ATOM 3783 C C . THR A 1 503 ? -67.710 -18.099 46.586 1.00 95.12 503 THR A C 1
ATOM 3785 O O . THR A 1 503 ? -67.079 -17.871 45.558 1.00 95.12 503 THR A O 1
ATOM 3788 N N . ALA A 1 504 ? -68.525 -17.197 47.136 1.00 95.38 504 ALA A N 1
ATOM 3789 C CA . ALA A 1 504 ? -68.822 -15.910 46.522 1.00 95.38 504 ALA A CA 1
ATOM 3790 C C . ALA A 1 504 ? -67.577 -15.040 46.334 1.00 95.38 504 ALA A C 1
ATOM 3792 O O . ALA A 1 504 ? -67.372 -14.487 45.251 1.00 95.38 504 ALA A O 1
ATOM 3793 N N . VAL A 1 505 ? -66.714 -14.975 47.354 1.00 95.94 505 VAL A N 1
ATOM 3794 C CA . VAL A 1 505 ? -65.417 -14.290 47.255 1.00 95.94 505 VAL A CA 1
ATOM 3795 C C . VAL A 1 505 ? -64.533 -14.951 46.207 1.00 95.94 505 VAL A C 1
ATOM 3797 O O . VAL A 1 505 ? -63.929 -14.251 45.403 1.00 95.94 505 VAL A O 1
ATOM 3800 N N . GLN A 1 506 ? -64.458 -16.281 46.176 1.00 97.25 506 GLN A N 1
ATOM 3801 C CA . GLN A 1 506 ? -63.627 -16.998 45.208 1.00 97.25 506 GLN A CA 1
ATOM 3802 C C . GLN A 1 506 ? -64.080 -16.772 43.762 1.00 97.25 506 GLN A C 1
ATOM 3804 O O . GLN A 1 506 ? -63.243 -16.509 42.904 1.00 97.25 506 GLN A O 1
ATOM 3809 N N . VAL A 1 507 ? -65.386 -16.817 43.497 1.00 94.94 507 VAL A N 1
ATOM 3810 C CA . VAL A 1 507 ? -65.978 -16.519 42.182 1.00 94.94 507 VAL A CA 1
ATOM 3811 C C . VAL A 1 507 ? -65.713 -15.059 41.793 1.00 94.94 507 VAL A C 1
ATOM 3813 O O . VAL A 1 507 ? -65.241 -14.794 40.688 1.00 94.94 507 VAL A O 1
ATOM 3816 N N . GLY A 1 508 ? -65.921 -14.114 42.716 1.00 94.44 508 GLY A N 1
ATOM 3817 C CA . GLY A 1 508 ? -65.624 -12.695 42.490 1.00 94.44 508 GLY A CA 1
ATOM 3818 C C . GLY A 1 508 ? -64.143 -12.428 42.203 1.00 94.44 508 GLY A C 1
ATOM 3819 O O . GLY A 1 508 ? -63.813 -11.633 41.324 1.00 94.44 508 GLY A O 1
ATOM 3820 N N . LEU A 1 509 ? -63.240 -13.124 42.899 1.00 96.38 509 LEU A N 1
ATOM 3821 C CA . LEU A 1 509 ? -61.798 -13.056 42.664 1.00 96.38 509 LEU A CA 1
ATOM 3822 C C . LEU A 1 509 ? -61.410 -13.635 41.302 1.00 96.38 509 LEU A C 1
ATOM 3824 O O . LEU A 1 509 ? -60.592 -13.033 40.613 1.00 96.38 509 LEU A O 1
ATOM 3828 N N . VAL A 1 510 ? -61.986 -14.771 40.901 1.00 95.06 510 VAL A N 1
ATOM 3829 C CA . VAL A 1 510 ? -61.747 -15.374 39.578 1.00 95.06 510 VAL A CA 1
ATOM 3830 C C . VAL A 1 510 ? -62.094 -14.382 38.470 1.00 95.06 510 VAL A C 1
ATOM 3832 O O . VAL A 1 510 ? -61.276 -14.152 37.581 1.00 95.06 510 VAL A O 1
ATOM 3835 N N . ASP A 1 511 ? -63.250 -13.732 38.568 1.00 92.62 511 ASP A N 1
ATOM 3836 C CA . ASP A 1 511 ? -63.699 -12.754 37.578 1.00 92.62 511 ASP A CA 1
ATOM 3837 C C . ASP A 1 511 ? -62.864 -11.477 37.568 1.00 92.62 511 ASP A C 1
ATOM 3839 O O . ASP A 1 511 ? -62.493 -10.988 36.497 1.00 92.62 511 ASP A O 1
ATOM 3843 N N . LEU A 1 512 ? -62.508 -10.960 38.745 1.00 93.31 512 LEU A N 1
ATOM 3844 C CA . LEU A 1 512 ? -61.627 -9.803 38.856 1.00 93.31 512 LEU A CA 1
ATOM 3845 C C . LEU A 1 512 ? -60.246 -10.101 38.255 1.00 93.31 512 LEU A C 1
ATOM 3847 O O . LEU A 1 512 ? -59.759 -9.340 37.421 1.00 93.31 512 LEU A O 1
ATOM 3851 N N . LEU A 1 513 ? -59.636 -11.234 38.602 1.00 94.75 513 LEU A N 1
ATOM 3852 C CA . LEU A 1 513 ? -58.345 -11.650 38.049 1.00 94.75 513 LEU A CA 1
ATOM 3853 C C . LEU A 1 513 ? -58.416 -11.858 36.535 1.00 94.75 513 LEU A C 1
ATOM 3855 O O . LEU A 1 513 ? -57.526 -11.424 35.800 1.00 94.75 513 LEU A O 1
ATOM 3859 N N . ALA A 1 514 ? -59.493 -12.457 36.040 1.00 92.00 514 ALA A N 1
ATOM 3860 C CA . ALA A 1 514 ? -59.657 -12.677 34.616 1.00 92.00 514 ALA A CA 1
ATOM 3861 C C . ALA A 1 514 ? -59.932 -11.377 33.833 1.00 92.00 514 ALA A C 1
ATOM 3863 O O . ALA A 1 514 ? -59.545 -11.292 32.661 1.00 92.00 514 ALA A O 1
ATOM 3864 N N . SER A 1 515 ? -60.497 -10.343 34.473 1.00 89.94 515 SER A N 1
ATOM 3865 C CA . SER A 1 515 ? -60.557 -8.975 33.925 1.00 89.94 515 SER A CA 1
ATOM 3866 C C . SER A 1 515 ? -59.161 -8.359 33.734 1.00 89.94 515 SER A C 1
ATOM 3868 O O . SER A 1 515 ? -58.947 -7.569 32.819 1.00 89.94 515 SER A O 1
ATOM 3870 N N . TRP A 1 516 ? -58.175 -8.806 34.521 1.00 93.12 516 TRP A N 1
ATOM 3871 C CA . TRP A 1 516 ? -56.752 -8.456 34.392 1.00 93.12 516 TRP A CA 1
ATOM 3872 C C . TRP A 1 516 ? -55.959 -9.443 33.526 1.00 93.12 516 TRP A C 1
ATOM 3874 O O . TRP A 1 516 ? -54.726 -9.417 33.497 1.00 93.12 516 TRP A O 1
ATOM 3884 N N . SER A 1 517 ? -56.656 -10.330 32.810 1.00 91.44 517 SER A N 1
ATOM 3885 C CA . SER A 1 517 ? -56.085 -11.416 32.005 1.00 91.44 517 SER A CA 1
ATOM 3886 C C . SER A 1 517 ? -55.299 -12.484 32.778 1.00 91.44 517 SER A C 1
ATOM 3888 O O . SER A 1 517 ? -54.590 -13.278 32.163 1.00 91.44 517 SER A O 1
ATOM 3890 N N . ILE A 1 518 ? -55.474 -12.573 34.098 1.00 94.75 518 ILE A N 1
ATOM 3891 C CA . ILE A 1 518 ? -54.910 -13.639 34.933 1.00 94.75 518 ILE A CA 1
ATOM 3892 C C . ILE A 1 518 ? -55.888 -14.819 34.922 1.00 94.75 518 ILE A C 1
ATOM 3894 O O . ILE A 1 518 ? -56.970 -14.746 35.500 1.00 94.75 518 ILE A O 1
ATOM 3898 N N . ARG A 1 519 ? -55.516 -15.911 34.246 1.00 93.00 519 ARG A N 1
ATOM 3899 C CA . ARG A 1 519 ? -56.348 -17.118 34.091 1.00 93.00 519 ARG A CA 1
ATOM 3900 C C . ARG A 1 519 ? -55.551 -18.385 34.429 1.00 93.00 519 ARG A C 1
ATOM 3902 O O . ARG A 1 519 ? -54.351 -18.420 34.148 1.00 93.00 519 ARG A O 1
ATOM 3909 N N . PRO A 1 520 ? -56.183 -19.423 35.004 1.00 94.81 520 PRO A N 1
ATOM 3910 C CA . PRO A 1 520 ? -55.510 -20.685 35.283 1.00 94.81 520 PRO A CA 1
ATOM 3911 C C . PRO A 1 520 ? -55.366 -21.543 34.018 1.00 94.81 520 PRO A C 1
ATOM 3913 O O . PRO A 1 520 ? -56.247 -21.553 33.166 1.00 94.81 520 PRO A O 1
ATOM 3916 N N . ALA A 1 521 ? -54.292 -22.326 33.927 1.00 93.50 521 ALA A N 1
ATOM 3917 C CA . ALA A 1 521 ? -54.170 -23.452 32.992 1.00 93.50 521 ALA A CA 1
ATOM 3918 C C . ALA A 1 521 ? -54.723 -24.763 33.581 1.00 93.50 521 ALA A C 1
ATOM 3920 O O . ALA A 1 521 ? -55.009 -25.718 32.859 1.00 93.50 521 ALA A O 1
ATOM 3921 N N . GLY A 1 522 ? -54.881 -24.805 34.903 1.00 93.62 522 GLY A N 1
ATOM 3922 C CA . GLY A 1 522 ? -55.581 -25.865 35.605 1.00 93.62 522 GLY A CA 1
ATOM 3923 C C . GLY A 1 522 ? -55.871 -25.483 37.050 1.00 93.62 522 GLY A C 1
ATOM 3924 O O . GLY A 1 522 ? -55.282 -24.544 37.594 1.00 93.62 522 GLY A O 1
ATOM 3925 N N . VAL A 1 523 ? -56.824 -26.186 37.649 1.00 96.31 523 VAL A N 1
ATOM 3926 C CA . VAL A 1 523 ? -57.426 -25.822 38.931 1.00 96.31 523 VAL A CA 1
ATOM 3927 C C . VAL A 1 523 ? -57.608 -27.038 39.834 1.00 96.31 523 VAL A C 1
ATOM 3929 O O . VAL A 1 523 ? -57.919 -28.140 39.374 1.00 96.31 523 VAL A O 1
ATOM 3932 N N . VAL A 1 524 ? -57.451 -26.817 41.137 1.00 95.81 524 VAL A N 1
ATOM 3933 C CA . VAL A 1 524 ? -57.736 -27.780 42.212 1.00 95.81 524 VAL A CA 1
ATOM 3934 C C . VAL A 1 524 ? -58.482 -27.049 43.322 1.00 95.81 524 VAL A C 1
ATOM 3936 O O . VAL A 1 524 ? -58.172 -25.899 43.617 1.00 95.81 524 VAL A O 1
ATOM 3939 N N . GLY A 1 525 ? -59.443 -27.706 43.968 1.00 94.25 525 GLY A N 1
ATOM 3940 C CA . GLY A 1 525 ? -60.107 -27.178 45.160 1.00 94.25 525 GLY A CA 1
ATOM 3941 C C . GLY A 1 525 ? -59.949 -28.103 46.359 1.00 94.25 525 GLY A C 1
ATOM 3942 O O . GLY A 1 525 ? -59.850 -29.318 46.204 1.00 94.25 525 GLY A O 1
ATOM 3943 N N . HIS A 1 526 ? -59.923 -27.527 47.561 1.00 94.62 526 HIS A N 1
ATOM 3944 C CA . HIS A 1 526 ? -59.957 -28.275 48.819 1.00 94.62 526 HIS A CA 1
ATOM 3945 C C . HIS A 1 526 ? -61.375 -28.264 49.391 1.00 94.62 526 HIS A C 1
ATOM 3947 O O . HIS A 1 526 ? -61.916 -27.194 49.672 1.00 94.62 526 HIS A O 1
ATOM 3953 N N . SER A 1 527 ? -61.983 -29.438 49.592 1.00 92.94 527 SER A N 1
ATOM 3954 C CA . SER A 1 527 ? -63.331 -29.553 50.169 1.00 92.94 527 SER A CA 1
ATOM 3955 C C . SER A 1 527 ? -64.355 -28.694 49.393 1.00 92.94 527 SER A C 1
ATOM 3957 O O . SER A 1 527 ? -64.542 -28.891 48.193 1.00 92.94 527 SER A O 1
ATOM 3959 N N . SER A 1 528 ? -64.995 -27.716 50.042 1.00 92.19 528 SER A N 1
ATOM 3960 C CA . SER A 1 528 ? -65.924 -26.757 49.429 1.00 92.19 528 SER A CA 1
ATOM 3961 C C . SER A 1 528 ? -65.294 -25.839 48.387 1.00 92.19 528 SER A C 1
ATOM 3963 O O . SER A 1 528 ? -66.008 -25.373 47.505 1.00 92.19 528 SER A O 1
ATOM 3965 N N . GLY A 1 529 ? -63.973 -25.641 48.413 1.00 93.75 529 GLY A N 1
ATOM 3966 C CA . GLY A 1 529 ? -63.261 -24.873 47.390 1.00 93.75 529 GLY A CA 1
ATOM 3967 C C . GLY A 1 529 ? -63.366 -25.489 45.990 1.00 93.75 529 GLY A C 1
ATOM 3968 O O . GLY A 1 529 ? -63.181 -24.794 44.996 1.00 93.75 529 GLY A O 1
ATOM 3969 N N . GLU A 1 530 ? -63.714 -26.776 45.871 1.00 93.69 530 GLU A N 1
ATOM 3970 C CA . GLU A 1 530 ? -63.973 -27.390 44.562 1.00 93.69 530 GLU A CA 1
ATOM 3971 C C . GLU A 1 530 ? -65.130 -26.753 43.798 1.00 93.69 530 GLU A C 1
ATOM 3973 O O . GLU A 1 530 ? -65.125 -26.798 42.572 1.00 93.69 530 GLU A O 1
ATOM 3978 N N . ILE A 1 531 ? -66.093 -26.151 44.495 1.00 93.75 531 ILE A N 1
ATOM 3979 C CA . ILE A 1 531 ? -67.238 -25.492 43.867 1.00 93.75 531 ILE A CA 1
ATOM 3980 C C . ILE A 1 531 ? -66.746 -24.319 43.010 1.00 93.75 531 ILE A C 1
ATOM 3982 O O . ILE A 1 531 ? -67.015 -24.251 41.812 1.00 93.75 531 ILE A O 1
ATOM 3986 N N . ALA A 1 532 ? -65.920 -23.446 43.587 1.00 94.81 532 ALA A N 1
ATOM 3987 C CA . ALA A 1 532 ? -65.310 -22.346 42.849 1.00 94.81 532 ALA A CA 1
ATOM 3988 C C . ALA A 1 532 ? -64.249 -22.821 41.831 1.00 94.81 532 ALA A C 1
ATOM 3990 O O . ALA A 1 532 ? -64.094 -22.205 40.776 1.00 94.81 532 ALA A O 1
ATOM 3991 N N . ALA A 1 533 ? -63.561 -23.941 42.085 1.00 93.88 533 ALA A N 1
ATOM 3992 C CA . ALA A 1 533 ? -62.653 -24.542 41.104 1.00 93.88 533 ALA A CA 1
ATOM 3993 C C . ALA A 1 533 ? -63.398 -25.049 39.854 1.00 93.88 533 ALA A C 1
ATOM 3995 O O . ALA A 1 533 ? -62.941 -24.845 38.728 1.00 93.88 533 ALA A O 1
ATOM 3996 N N . ALA A 1 534 ? -64.570 -25.664 40.023 1.00 91.12 534 ALA A N 1
ATOM 3997 C CA . ALA A 1 534 ? -65.421 -26.076 38.910 1.00 91.12 534 ALA A CA 1
ATOM 3998 C C . ALA A 1 534 ? -65.874 -24.862 38.079 1.00 91.12 534 ALA A C 1
ATOM 4000 O O . ALA A 1 534 ? -65.832 -24.904 36.850 1.00 91.12 534 ALA A O 1
ATOM 4001 N N . TYR A 1 535 ? -66.208 -23.746 38.733 1.00 92.38 535 TYR A N 1
ATOM 4002 C CA . TYR A 1 535 ? -66.523 -22.493 38.043 1.00 92.38 535 TYR A CA 1
ATOM 4003 C C . TYR A 1 535 ? -65.325 -21.954 37.245 1.00 92.38 535 TYR A C 1
ATOM 4005 O O . TYR A 1 535 ? -65.430 -21.694 36.048 1.00 92.38 535 TYR A O 1
ATOM 4013 N N . ALA A 1 536 ? -64.152 -21.855 37.874 1.00 93.38 536 ALA A N 1
ATOM 4014 C CA . ALA A 1 536 ? -62.947 -21.327 37.233 1.00 93.38 536 ALA A CA 1
ATOM 4015 C C . ALA A 1 536 ? -62.391 -22.221 36.113 1.00 93.38 536 ALA A C 1
ATOM 4017 O O . ALA A 1 536 ? -61.651 -21.742 35.256 1.00 93.38 536 ALA A O 1
ATOM 4018 N N . SER A 1 537 ? -62.743 -23.511 36.109 1.00 91.25 537 SER A N 1
ATOM 4019 C CA . SER A 1 537 ? -62.472 -24.418 34.986 1.00 91.25 537 SER A CA 1
ATOM 4020 C C . SER A 1 537 ? -63.505 -24.345 33.866 1.00 91.25 537 SER A C 1
ATOM 4022 O O . SER A 1 537 ? -63.384 -25.084 32.892 1.00 91.25 537 SER A O 1
ATOM 4024 N N . GLY A 1 538 ? -64.514 -23.482 33.999 1.00 87.38 538 GLY A N 1
ATOM 4025 C CA . GLY A 1 538 ? -65.597 -23.322 33.038 1.00 87.38 538 GLY A CA 1
ATOM 4026 C C . GLY A 1 538 ? -66.598 -24.473 33.038 1.00 87.38 538 GLY A C 1
ATOM 4027 O O . GLY A 1 538 ? -67.241 -24.680 32.024 1.00 87.38 538 GLY A O 1
ATOM 4028 N N . ARG A 1 539 ? -66.698 -25.275 34.107 1.00 85.00 539 ARG A N 1
ATOM 4029 C CA . ARG A 1 539 ? -67.572 -26.470 34.154 1.00 85.00 539 ARG A CA 1
ATOM 4030 C C . ARG A 1 539 ? -68.960 -26.208 34.708 1.00 85.00 539 ARG A C 1
ATOM 4032 O O . ARG A 1 539 ? -69.863 -26.993 34.446 1.00 85.00 539 ARG A O 1
ATOM 4039 N N . ILE A 1 540 ? -69.103 -25.149 35.493 1.00 87.00 540 ILE A N 1
ATOM 4040 C CA . ILE A 1 540 ? -70.378 -24.692 36.039 1.00 87.00 540 ILE A CA 1
ATOM 4041 C C . ILE A 1 540 ? -70.455 -23.173 35.934 1.00 87.00 540 ILE A C 1
ATOM 4043 O O . ILE A 1 540 ? -69.432 -22.489 35.882 1.00 87.00 540 ILE A O 1
ATOM 4047 N N . SER A 1 541 ? -71.671 -22.648 35.935 1.00 88.44 541 SER A N 1
ATOM 4048 C CA . SER A 1 541 ? -71.959 -21.221 36.056 1.00 88.44 541 SER A CA 1
ATOM 4049 C C . SER A 1 541 ? -71.745 -20.718 37.491 1.00 88.44 541 SER A C 1
ATOM 4051 O O . SER A 1 541 ? -71.714 -21.490 38.451 1.00 88.44 541 SER A O 1
ATOM 4053 N N . ALA A 1 542 ? -71.634 -19.398 37.666 1.00 88.88 542 ALA A N 1
ATOM 4054 C CA . ALA A 1 542 ? -71.567 -18.803 39.003 1.00 88.88 542 ALA A CA 1
ATOM 4055 C C . ALA A 1 542 ? -72.869 -19.009 39.799 1.00 88.88 542 ALA A C 1
ATOM 4057 O O . ALA A 1 542 ? -72.813 -19.141 41.019 1.00 88.88 542 ALA A O 1
ATOM 4058 N N . ALA A 1 543 ? -74.023 -19.087 39.119 1.00 88.12 543 ALA A N 1
ATOM 4059 C CA . ALA A 1 543 ? -75.295 -19.440 39.749 1.00 88.12 543 ALA A CA 1
ATOM 4060 C C . ALA A 1 543 ? -75.251 -20.859 40.329 1.00 88.12 543 ALA A C 1
ATOM 4062 O O . ALA A 1 543 ? -75.551 -21.054 41.503 1.00 88.12 543 ALA A O 1
ATOM 4063 N N . GLU A 1 544 ? -74.797 -21.836 39.539 1.00 88.62 544 GLU A N 1
ATOM 4064 C CA . GLU A 1 544 ? -74.631 -23.214 40.012 1.00 88.62 544 GLU A CA 1
ATOM 4065 C C . GLU A 1 544 ? -73.649 -23.306 41.180 1.00 88.62 544 GLU A C 1
ATOM 4067 O O . GLU A 1 544 ? -73.908 -24.007 42.159 1.00 88.62 544 GLU A O 1
ATOM 4072 N N . ALA A 1 545 ? -72.547 -22.558 41.110 1.00 91.62 545 ALA A N 1
ATOM 4073 C CA . ALA A 1 545 ? -71.557 -22.510 42.174 1.00 91.62 545 ALA A CA 1
ATOM 4074 C C . ALA A 1 545 ? -72.155 -21.980 43.489 1.00 91.62 545 ALA A C 1
ATOM 4076 O O . ALA A 1 545 ? -72.038 -22.630 44.532 1.00 91.62 545 ALA A O 1
ATOM 4077 N N . ILE A 1 546 ? -72.818 -20.819 43.463 1.00 93.44 546 ILE A N 1
ATOM 4078 C CA . ILE A 1 546 ? -73.325 -20.211 44.696 1.00 93.44 546 ILE A CA 1
ATOM 4079 C C . ILE A 1 546 ? -74.498 -20.992 45.293 1.00 93.44 546 ILE A C 1
ATOM 4081 O O . ILE A 1 546 ? -74.551 -21.165 46.512 1.00 93.44 546 ILE A O 1
ATOM 4085 N N . VAL A 1 547 ? -75.393 -21.529 44.457 1.00 91.25 547 VAL A N 1
ATOM 4086 C CA . VAL A 1 547 ? -76.526 -22.352 44.904 1.00 91.25 547 VAL A CA 1
ATOM 4087 C C . VAL A 1 547 ? -76.024 -23.645 45.540 1.00 91.25 547 VAL A C 1
ATOM 4089 O O . VAL A 1 547 ? -76.461 -23.988 46.640 1.00 91.25 547 VAL A O 1
ATOM 4092 N N . ALA A 1 548 ? -75.052 -24.327 44.922 1.00 90.94 548 ALA A N 1
ATOM 4093 C CA . ALA A 1 548 ? -74.456 -25.525 45.506 1.00 90.94 548 ALA A CA 1
ATOM 4094 C C . ALA A 1 548 ? -73.813 -25.232 46.870 1.00 90.94 548 ALA A C 1
ATOM 4096 O O . ALA A 1 548 ? -74.051 -25.953 47.839 1.00 90.94 548 ALA A O 1
ATOM 4097 N N . ALA A 1 549 ? -73.052 -24.141 46.986 1.00 93.31 549 ALA A N 1
ATOM 4098 C CA . ALA A 1 549 ? -72.428 -23.751 48.248 1.00 93.31 549 ALA A CA 1
ATOM 4099 C C . ALA A 1 549 ? -73.454 -23.395 49.338 1.00 93.31 549 ALA A C 1
ATOM 4101 O O . ALA A 1 549 ? -73.301 -23.807 50.490 1.00 93.31 549 ALA A O 1
ATOM 4102 N N . TYR A 1 550 ? -74.507 -22.660 48.976 1.00 94.00 550 TYR A N 1
ATOM 4103 C CA . TYR A 1 550 ? -75.573 -22.265 49.892 1.00 94.00 550 TYR A CA 1
ATOM 4104 C C . TYR A 1 550 ? -76.360 -23.469 50.414 1.00 94.00 550 TYR A C 1
ATOM 4106 O O . TYR A 1 550 ? -76.475 -23.662 51.625 1.00 94.00 550 TYR A O 1
ATOM 4114 N N . LEU A 1 551 ? -76.840 -24.331 49.514 1.00 92.00 551 LEU A N 1
ATOM 4115 C CA . LEU A 1 551 ? -77.611 -25.518 49.886 1.00 92.00 551 LEU A CA 1
ATOM 4116 C C . LEU A 1 551 ? -76.763 -26.533 50.653 1.00 92.00 551 LEU A C 1
ATOM 4118 O O . LEU A 1 551 ? -77.278 -27.211 51.541 1.00 92.00 551 LEU A O 1
ATOM 4122 N N . ARG A 1 552 ? -75.452 -26.595 50.387 1.00 92.44 552 ARG A N 1
ATOM 4123 C CA . ARG A 1 552 ? -74.524 -27.390 51.195 1.00 92.44 552 ARG A CA 1
ATOM 4124 C C . ARG A 1 552 ? -74.450 -26.873 52.627 1.00 92.44 552 ARG A C 1
ATOM 4126 O O . ARG A 1 552 ? -74.504 -27.673 53.558 1.00 92.44 552 ARG A O 1
ATOM 4133 N N . GLY A 1 553 ? -74.345 -25.556 52.804 1.00 90.56 553 GLY A N 1
ATOM 4134 C CA . GLY A 1 553 ? -74.387 -24.915 54.118 1.00 90.56 553 GLY A CA 1
ATOM 4135 C C . GLY A 1 553 ? -75.695 -25.207 54.856 1.00 90.56 553 GLY A C 1
ATOM 4136 O O . GLY A 1 553 ? -75.661 -25.640 56.006 1.00 90.56 553 GLY A O 1
ATOM 4137 N N . GLN A 1 554 ? -76.833 -25.066 54.171 1.00 89.19 554 GLN A N 1
ATOM 4138 C CA . GLN A 1 554 ? -78.162 -25.324 54.736 1.00 89.19 554 GLN A CA 1
ATOM 4139 C C . GLN A 1 554 ? -78.370 -26.787 55.130 1.00 89.19 554 GLN A C 1
ATOM 4141 O O . GLN A 1 554 ? -78.841 -27.063 56.231 1.00 89.19 554 GLN A O 1
ATOM 4146 N N . ALA A 1 555 ? -77.975 -27.732 54.274 1.00 89.50 555 ALA A N 1
ATOM 4147 C CA . ALA A 1 555 ? -78.067 -29.151 54.588 1.00 89.50 555 ALA A CA 1
ATOM 4148 C C . ALA A 1 555 ? -77.221 -29.505 55.820 1.00 89.50 555 ALA A C 1
ATOM 4150 O O . ALA A 1 555 ? -77.685 -30.219 56.705 1.00 89.50 555 ALA A O 1
ATOM 4151 N N . VAL A 1 556 ? -76.002 -28.965 55.923 1.00 89.75 556 VAL A N 1
ATOM 4152 C CA . VAL A 1 556 ? -75.131 -29.192 57.086 1.00 89.75 556 VAL A CA 1
ATOM 4153 C C . VAL A 1 556 ? -75.681 -28.529 58.349 1.00 89.75 556 VAL A C 1
ATOM 4155 O O . VAL A 1 556 ? -75.549 -29.091 59.431 1.00 89.75 556 VAL A O 1
ATOM 4158 N N . SER A 1 557 ? -76.367 -27.392 58.238 1.00 85.81 557 SER A N 1
ATOM 4159 C CA . SER A 1 557 ? -77.068 -26.769 59.367 1.00 85.81 557 SER A CA 1
ATOM 4160 C C . SER A 1 557 ? -78.209 -27.620 59.945 1.00 85.81 557 SER A C 1
ATOM 4162 O O . SER A 1 557 ? -78.610 -27.373 61.079 1.00 85.81 557 SER A O 1
ATOM 4164 N N . LEU A 1 558 ? -78.697 -28.641 59.227 1.00 83.69 558 LEU A N 1
ATOM 4165 C CA . LEU A 1 558 ? -79.649 -29.632 59.753 1.00 83.69 558 LEU A CA 1
ATOM 4166 C C . LEU A 1 558 ? -78.976 -30.731 60.594 1.00 83.69 558 LEU A C 1
ATOM 4168 O O . LEU A 1 558 ? -79.663 -31.610 61.119 1.00 83.69 558 LEU A O 1
ATOM 4172 N N . ASN A 1 559 ? -77.645 -30.723 60.711 1.00 84.31 559 ASN A N 1
ATOM 4173 C CA . ASN A 1 559 ? -76.916 -31.710 61.491 1.00 84.31 559 ASN A CA 1
ATOM 4174 C C . ASN A 1 559 ? -77.244 -31.581 62.987 1.00 84.31 559 ASN A C 1
ATOM 4176 O O . ASN A 1 559 ? -76.809 -30.647 63.654 1.00 84.31 559 ASN A O 1
ATOM 4180 N N . GLY A 1 560 ? -77.979 -32.552 63.528 1.00 77.31 560 GLY A N 1
ATOM 4181 C CA . GLY A 1 560 ? -78.278 -32.631 64.960 1.00 77.31 560 GLY A CA 1
ATOM 4182 C C . GLY A 1 560 ? -77.181 -33.289 65.806 1.00 77.31 560 GLY A C 1
ATOM 4183 O O . GLY A 1 560 ? -77.349 -33.403 67.018 1.00 77.31 560 GLY A O 1
ATOM 4184 N N . ARG A 1 561 ? -76.089 -33.773 65.195 1.00 83.12 561 ARG A N 1
ATOM 4185 C CA . ARG A 1 561 ? -74.980 -34.441 65.896 1.00 83.12 561 ARG A CA 1
ATOM 4186 C C . ARG A 1 561 ? -73.812 -33.484 66.084 1.00 83.12 561 ARG A C 1
ATOM 4188 O O . ARG A 1 561 ? -73.341 -32.887 65.120 1.00 83.12 561 ARG A O 1
ATOM 4195 N N . GLU A 1 562 ? -73.300 -33.407 67.307 1.00 84.62 562 GLU A N 1
ATOM 4196 C CA . GLU A 1 562 ? -72.064 -32.682 67.584 1.00 84.62 562 GLU A CA 1
ATOM 4197 C C . GLU A 1 562 ? -70.865 -33.499 67.081 1.00 84.62 562 GLU A C 1
ATOM 4199 O O . GLU A 1 562 ? -70.687 -34.666 67.438 1.00 84.62 562 GLU A O 1
ATOM 4204 N N . GLY A 1 563 ? -70.052 -32.892 66.223 1.00 90.38 563 GLY A N 1
ATOM 4205 C CA . GLY A 1 563 ? -68.865 -33.491 65.632 1.00 90.38 563 GLY A CA 1
ATOM 4206 C C . GLY A 1 563 ? -67.663 -32.556 65.703 1.00 90.38 563 GLY A C 1
ATOM 4207 O O . GLY A 1 563 ? -67.783 -31.342 65.874 1.00 90.38 563 GLY A O 1
ATOM 4208 N N . ALA A 1 564 ? -66.473 -33.126 65.554 1.00 91.69 564 ALA A N 1
ATOM 4209 C CA . ALA A 1 564 ? -65.229 -32.371 65.563 1.00 91.69 564 ALA A CA 1
ATOM 4210 C C . ALA A 1 564 ? -64.314 -32.778 64.407 1.00 91.69 564 ALA A C 1
ATOM 4212 O O . ALA A 1 564 ? -64.412 -33.879 63.863 1.00 91.69 564 ALA A O 1
ATOM 4213 N N . MET A 1 565 ? -63.396 -31.876 64.052 1.00 94.69 565 MET A N 1
ATOM 4214 C CA . MET A 1 565 ? -62.314 -32.157 63.112 1.00 94.69 565 MET A CA 1
ATOM 4215 C C . MET A 1 565 ? -60.965 -31.789 63.726 1.00 94.69 565 MET A C 1
ATOM 4217 O O . MET A 1 565 ? -60.840 -30.752 64.378 1.00 94.69 565 MET A O 1
ATOM 4221 N N . LEU A 1 566 ? -59.950 -32.613 63.485 1.00 94.62 566 LEU A N 1
ATOM 4222 C CA . LEU A 1 566 ? -58.603 -32.473 64.031 1.00 94.62 566 LEU A CA 1
ATOM 4223 C C . LEU A 1 566 ? -57.585 -32.508 62.893 1.00 94.62 566 LEU A C 1
ATOM 4225 O O . LEU A 1 566 ? -57.464 -33.518 62.205 1.00 94.62 566 LEU A O 1
ATOM 4229 N N . ALA A 1 567 ? -56.850 -31.419 62.677 1.00 92.62 567 ALA A N 1
ATOM 4230 C CA . ALA A 1 567 ? -55.683 -31.448 61.798 1.00 92.62 567 ALA A CA 1
ATOM 4231 C C . ALA A 1 567 ? -54.527 -32.132 62.531 1.00 92.62 567 ALA A C 1
ATOM 4233 O O . ALA A 1 567 ? -54.247 -31.762 63.667 1.00 92.62 567 ALA A O 1
ATOM 4234 N N . VAL A 1 568 ? -53.865 -33.093 61.890 1.00 94.69 568 VAL A N 1
ATOM 4235 C CA . VAL A 1 568 ? -52.787 -33.904 62.469 1.00 94.69 568 VAL A CA 1
ATOM 4236 C C . VAL A 1 568 ? -51.554 -33.824 61.567 1.00 94.69 568 VAL A C 1
ATOM 4238 O O . VAL A 1 568 ? -51.663 -33.914 60.343 1.00 94.69 568 VAL A O 1
ATOM 4241 N N . GLY A 1 569 ? -50.379 -33.635 62.167 1.00 92.31 569 GLY A N 1
ATOM 4242 C CA . GLY A 1 569 ? -49.073 -33.575 61.502 1.00 92.31 569 GLY A CA 1
ATOM 4243 C C . GLY A 1 569 ? -48.472 -34.950 61.201 1.00 92.31 569 GLY A C 1
ATOM 4244 O O . GLY A 1 569 ? -47.283 -35.148 61.430 1.00 92.31 569 GLY A O 1
ATOM 4245 N N . LEU A 1 570 ? -49.300 -35.892 60.747 1.00 93.06 570 LEU A N 1
ATOM 4246 C CA . LEU A 1 570 ? -48.910 -37.243 60.341 1.00 93.06 570 LEU A CA 1
ATOM 4247 C C . LEU A 1 570 ? -49.435 -37.546 58.940 1.00 93.06 570 LEU A C 1
ATOM 4249 O O . LEU A 1 570 ? -50.456 -36.998 58.515 1.00 93.06 570 LEU A O 1
ATOM 4253 N N . GLY A 1 571 ? -48.742 -38.437 58.234 1.00 90.25 571 GLY A N 1
ATOM 4254 C CA . GLY A 1 571 ? -49.192 -38.985 56.959 1.00 90.25 571 GLY A CA 1
ATOM 4255 C C . GLY A 1 571 ? -50.337 -39.996 57.097 1.00 90.25 571 GLY A C 1
ATOM 4256 O O . GLY A 1 571 ? -50.616 -40.477 58.196 1.00 90.25 571 GLY A O 1
ATOM 4257 N N . PRO A 1 572 ? -50.996 -40.364 55.984 1.00 88.62 572 PRO A N 1
ATOM 4258 C CA . PRO A 1 572 ? -52.126 -41.296 55.994 1.00 88.62 572 PRO A CA 1
ATOM 4259 C C . PRO A 1 572 ? -51.766 -42.695 56.512 1.00 88.62 572 PRO A C 1
ATOM 4261 O O . PRO A 1 572 ? -52.585 -43.306 57.191 1.00 88.62 572 PRO A O 1
ATOM 4264 N N . GLU A 1 573 ? -50.555 -43.183 56.232 1.00 88.19 573 GLU A N 1
ATOM 4265 C CA . GLU A 1 573 ? -50.075 -44.480 56.732 1.00 88.19 573 GLU A CA 1
ATOM 4266 C C . GLU A 1 573 ? -49.812 -44.438 58.242 1.00 88.19 573 GLU A C 1
ATOM 4268 O O . GLU A 1 573 ? -50.234 -45.331 58.963 1.00 88.19 573 GLU A O 1
ATOM 4273 N N . GLN A 1 574 ? -49.201 -43.356 58.733 1.00 91.62 574 GLN A N 1
ATOM 4274 C CA . GLN A 1 574 ? -48.900 -43.169 60.156 1.00 91.62 574 GLN A CA 1
ATOM 4275 C C . GLN A 1 574 ? -50.168 -42.984 60.995 1.00 91.62 574 GLN A C 1
ATOM 4277 O O . GLN A 1 574 ? -50.247 -43.461 62.119 1.00 91.62 574 GLN A O 1
ATOM 4282 N N . VAL A 1 575 ? -51.184 -42.297 60.458 1.00 92.62 575 VAL A N 1
ATOM 4283 C CA . VAL A 1 575 ? -52.450 -42.101 61.178 1.00 92.62 575 VAL A CA 1
ATOM 4284 C C . VAL A 1 575 ? -53.271 -43.386 61.287 1.00 92.62 575 VAL A C 1
ATOM 4286 O O . VAL A 1 575 ? -54.111 -43.481 62.182 1.00 92.62 575 VAL A O 1
ATOM 4289 N N . ALA A 1 576 ? -53.048 -44.362 60.398 1.00 88.31 576 ALA A N 1
ATOM 4290 C CA . ALA A 1 576 ? -53.805 -45.608 60.390 1.00 88.31 576 ALA A CA 1
ATOM 4291 C C . ALA A 1 576 ? -53.705 -46.335 61.739 1.00 88.31 576 ALA A C 1
ATOM 4293 O O . ALA A 1 576 ? -54.726 -46.799 62.231 1.00 88.31 576 ALA A O 1
ATOM 4294 N N . GLU A 1 577 ? -52.534 -46.316 62.383 1.00 86.50 577 GLU A N 1
ATOM 4295 C CA . GLU A 1 577 ? -52.300 -46.928 63.702 1.00 86.50 577 GLU A CA 1
ATOM 4296 C C . GLU A 1 577 ? -53.176 -46.328 64.816 1.00 86.50 577 GLU A C 1
ATOM 4298 O O . GLU A 1 577 ? -53.567 -47.030 65.743 1.00 86.50 577 GLU A O 1
ATOM 4303 N N . TYR A 1 578 ? -53.541 -45.046 64.712 1.00 89.44 578 TYR A N 1
ATOM 4304 C CA . TYR A 1 578 ? -54.370 -44.356 65.710 1.00 89.44 578 TYR A CA 1
ATOM 4305 C C . TYR A 1 578 ? -55.873 -44.492 65.445 1.00 89.44 578 TYR A C 1
ATOM 4307 O O . TYR A 1 578 ? -56.689 -44.310 66.350 1.00 89.44 578 TYR A O 1
ATOM 4315 N N . VAL A 1 579 ? -56.251 -44.738 64.189 1.00 88.94 579 VAL A N 1
ATOM 4316 C CA . VAL A 1 579 ? -57.655 -44.821 63.756 1.00 88.94 579 VAL A CA 1
ATOM 4317 C C . VAL A 1 579 ? -58.137 -46.271 63.675 1.00 88.94 579 VAL A C 1
ATOM 4319 O O . VAL A 1 579 ? -59.346 -46.500 63.714 1.00 88.94 579 VAL A O 1
ATOM 4322 N N . GLN A 1 580 ? -57.217 -47.237 63.603 1.00 82.81 580 GLN A N 1
ATOM 4323 C CA . GLN A 1 580 ? -57.517 -48.664 63.629 1.00 82.81 580 GLN A CA 1
ATOM 4324 C C . GLN A 1 580 ? -58.376 -49.012 64.857 1.00 82.81 580 GLN A C 1
ATOM 4326 O O . GLN A 1 580 ? -58.081 -48.583 65.969 1.00 82.81 580 GLN A O 1
ATOM 4331 N N . GLU A 1 581 ? -59.468 -49.750 64.637 1.00 82.06 581 GLU A N 1
ATOM 4332 C CA . GLU A 1 581 ? -60.523 -50.096 65.614 1.00 82.06 581 GLU A CA 1
ATOM 4333 C C . GLU A 1 581 ? -61.483 -48.956 66.001 1.00 82.06 581 GLU A C 1
ATOM 4335 O O . GLU A 1 581 ? -62.509 -49.204 66.635 1.00 82.06 581 GLU A O 1
ATOM 4340 N N . ARG A 1 582 ? -61.215 -47.712 65.583 1.00 87.62 582 ARG A N 1
ATOM 4341 C CA . ARG A 1 582 ? -62.078 -46.538 65.815 1.00 87.62 582 ARG A CA 1
ATOM 4342 C C . ARG A 1 582 ? -62.780 -46.057 64.548 1.00 87.62 582 ARG A C 1
ATOM 4344 O O . ARG A 1 582 ? -63.398 -44.992 64.556 1.00 87.62 582 ARG A O 1
ATOM 4351 N N . GLU A 1 583 ? -62.736 -46.812 63.449 1.00 84.00 583 GLU A N 1
ATOM 4352 C CA . GLU A 1 583 ? -63.242 -46.359 62.151 1.00 84.00 583 GLU A CA 1
ATOM 4353 C C . GLU A 1 583 ? -64.749 -46.066 62.153 1.00 84.00 583 GLU A C 1
ATOM 4355 O O . GLU A 1 583 ? -65.224 -45.342 61.277 1.00 84.00 583 GLU A O 1
ATOM 4360 N N . ALA A 1 584 ? -65.527 -46.635 63.076 1.00 85.19 584 ALA A N 1
ATOM 4361 C CA . ALA A 1 584 ? -66.948 -46.314 63.217 1.00 85.19 584 ALA A CA 1
ATOM 4362 C C . ALA A 1 584 ? -67.176 -44.892 63.766 1.00 85.19 584 ALA A C 1
ATOM 4364 O O . ALA A 1 584 ? -68.143 -44.243 63.376 1.00 85.19 584 ALA A O 1
ATOM 4365 N N . GLU A 1 585 ? -66.261 -44.399 64.604 1.00 89.25 585 GLU A N 1
ATOM 4366 C CA . GLU A 1 585 ? -66.366 -43.136 65.346 1.00 89.25 585 GLU A CA 1
ATOM 4367 C C . GLU A 1 585 ? -65.543 -42.009 64.700 1.00 89.25 585 GLU A C 1
ATOM 4369 O O . GLU A 1 585 ? -65.934 -40.843 64.765 1.00 89.25 585 GLU A O 1
ATOM 4374 N N . VAL A 1 586 ? -64.422 -42.337 64.039 1.00 92.75 586 VAL A N 1
ATOM 4375 C CA . VAL A 1 586 ? -63.481 -41.381 63.423 1.00 92.75 586 VAL A CA 1
ATOM 4376 C C . VAL A 1 586 ? -63.093 -41.820 62.012 1.00 92.75 586 VAL A C 1
ATOM 4378 O O . VAL A 1 586 ? -62.802 -42.984 61.748 1.00 92.75 586 VAL A O 1
ATOM 4381 N N . LYS A 1 587 ? -63.060 -40.867 61.078 1.00 91.44 587 LYS A N 1
ATOM 4382 C CA . LYS A 1 587 ? -62.626 -41.053 59.689 1.00 91.44 587 LYS A CA 1
ATOM 4383 C C . LYS A 1 587 ? -61.488 -40.098 59.338 1.00 91.44 587 LYS A C 1
ATOM 4385 O O . LYS A 1 587 ? -61.380 -39.005 59.887 1.00 91.44 587 LYS A O 1
ATOM 4390 N N . VAL A 1 588 ? -60.668 -40.488 58.362 1.00 93.69 588 VAL A N 1
ATOM 4391 C CA . VAL A 1 588 ? -59.733 -39.567 57.703 1.00 93.69 588 VAL A CA 1
ATOM 4392 C C . VAL A 1 588 ? -60.522 -38.700 56.721 1.00 93.69 588 VAL A C 1
ATOM 4394 O O . VAL A 1 588 ? -60.916 -39.159 55.649 1.00 93.69 588 VAL A O 1
ATOM 4397 N N . ALA A 1 589 ? -60.749 -37.448 57.104 1.00 92.75 589 ALA A N 1
ATOM 4398 C CA . ALA A 1 589 ? -61.500 -36.448 56.358 1.00 92.75 589 ALA A CA 1
ATOM 4399 C C . ALA A 1 589 ? -60.731 -35.915 55.147 1.00 92.75 589 ALA A C 1
ATOM 4401 O O . ALA A 1 589 ? -61.305 -35.709 54.082 1.00 92.75 589 ALA A O 1
ATOM 4402 N N . ALA A 1 590 ? -59.431 -35.662 55.315 1.00 94.75 590 ALA A N 1
ATOM 4403 C CA . ALA A 1 590 ? -58.588 -35.093 54.273 1.00 94.75 590 ALA A CA 1
ATOM 4404 C C . ALA A 1 590 ? -57.165 -35.642 54.348 1.00 94.75 590 ALA A C 1
ATOM 4406 O O . ALA A 1 590 ? -56.585 -35.733 55.429 1.00 94.75 590 ALA A O 1
ATOM 4407 N N . ILE A 1 591 ? -56.596 -35.956 53.188 1.00 95.25 591 ILE A N 1
ATOM 4408 C CA . ILE A 1 591 ? -55.169 -36.218 53.003 1.00 95.25 591 ILE A CA 1
ATOM 4409 C C . ILE A 1 591 ? -54.589 -34.950 52.377 1.00 95.25 591 ILE A C 1
ATOM 4411 O O . ILE A 1 591 ? -54.688 -34.735 51.165 1.00 95.25 591 ILE A O 1
ATOM 4415 N N . ASN A 1 592 ? -54.058 -34.069 53.227 1.00 94.38 592 ASN A N 1
ATOM 4416 C CA . ASN A 1 592 ? -53.621 -32.730 52.831 1.00 94.38 592 ASN A CA 1
ATOM 4417 C C . ASN A 1 592 ? -52.205 -32.739 52.256 1.00 94.38 592 ASN A C 1
ATOM 4419 O O . ASN A 1 592 ? -51.906 -31.935 51.386 1.00 94.38 592 ASN A O 1
ATOM 4423 N N . SER A 1 593 ? -51.334 -33.622 52.738 1.00 94.50 593 SER A N 1
ATOM 4424 C CA . SER A 1 593 ? -49.968 -33.817 52.246 1.00 94.50 593 SER A CA 1
ATOM 4425 C C . SER A 1 593 ? -49.440 -35.179 52.730 1.00 94.50 593 SER A C 1
ATOM 4427 O O . SER A 1 593 ? -50.097 -35.828 53.549 1.00 94.50 593 SER A O 1
ATOM 4429 N N . PRO A 1 594 ? -48.244 -35.624 52.301 1.00 90.19 594 PRO A N 1
ATOM 4430 C CA . PRO A 1 594 ? -47.631 -36.850 52.824 1.00 90.19 594 PRO A CA 1
ATOM 4431 C C . PRO A 1 594 ? -47.397 -36.857 54.341 1.00 90.19 594 PRO A C 1
ATOM 4433 O O . PRO A 1 594 ? -47.245 -37.928 54.913 1.00 90.19 594 PRO A O 1
ATOM 4436 N N . GLY A 1 595 ? -47.362 -35.686 54.987 1.00 91.38 595 GLY A N 1
ATOM 4437 C CA . GLY A 1 595 ? -47.172 -35.526 56.432 1.00 91.38 595 GLY A CA 1
ATOM 4438 C C . GLY A 1 595 ? -48.314 -34.780 57.125 1.00 91.38 595 GLY A C 1
ATOM 4439 O O . GLY A 1 595 ? -48.112 -34.239 58.209 1.00 91.38 595 GLY A O 1
ATOM 4440 N N . SER A 1 596 ? -49.489 -34.669 56.497 1.00 93.69 596 SER A N 1
ATOM 4441 C CA . SER A 1 596 ? -50.639 -34.015 57.117 1.00 93.69 596 SER A CA 1
ATOM 4442 C C . SER A 1 596 ? -51.964 -34.614 56.673 1.00 93.69 596 SER A C 1
ATOM 4444 O O . SER A 1 596 ? -52.311 -34.628 55.487 1.00 93.69 596 SER A O 1
ATOM 4446 N N . VAL A 1 597 ? -52.761 -35.002 57.663 1.00 95.88 597 VAL A N 1
ATOM 4447 C CA . VAL A 1 597 ? -54.142 -35.441 57.487 1.00 95.88 597 VAL A CA 1
ATOM 4448 C C . VAL A 1 597 ? -55.089 -34.637 58.370 1.00 95.88 597 VAL A C 1
ATOM 4450 O O . VAL A 1 597 ? -54.688 -33.903 59.274 1.00 95.88 597 VAL A O 1
ATOM 4453 N N . THR A 1 598 ? -56.382 -34.744 58.097 1.00 94.88 598 THR A N 1
ATOM 4454 C CA . THR A 1 598 ? -57.438 -34.246 58.979 1.00 94.88 598 THR A CA 1
ATOM 4455 C C . THR A 1 598 ? -58.345 -35.401 59.356 1.00 94.88 598 THR A C 1
ATOM 4457 O O . THR A 1 598 ? -58.807 -36.118 58.475 1.00 94.88 598 THR A O 1
ATOM 4460 N N . LEU A 1 599 ? -58.595 -35.577 60.649 1.00 95.38 599 LEU A N 1
ATOM 4461 C CA . LEU A 1 599 ? -59.532 -36.554 61.193 1.00 95.38 599 LEU A CA 1
ATOM 4462 C C . LEU A 1 599 ? -60.877 -35.879 61.464 1.00 95.38 599 LEU A C 1
ATOM 4464 O O . LEU A 1 599 ? -60.902 -34.709 61.844 1.00 95.38 599 LEU A O 1
ATOM 4468 N N . SER A 1 600 ? -61.984 -36.591 61.275 1.00 94.69 600 SER A N 1
ATOM 4469 C CA . SER A 1 600 ? -63.331 -36.106 61.584 1.00 94.69 600 SER A CA 1
ATOM 4470 C C . SER A 1 600 ? -64.217 -37.207 62.150 1.00 94.69 600 SER A C 1
ATOM 4472 O O . SER A 1 600 ? -64.153 -38.357 61.713 1.00 94.69 600 SER A O 1
ATOM 4474 N N . GLY A 1 601 ? -65.048 -36.867 63.132 1.00 93.81 601 GLY A N 1
ATOM 4475 C CA . GLY A 1 601 ? -65.896 -37.851 63.794 1.00 93.81 601 GLY A CA 1
ATOM 4476 C C . GLY A 1 601 ? -66.589 -37.336 65.047 1.00 93.81 601 GLY A C 1
ATOM 4477 O O . GLY A 1 601 ? -66.750 -36.125 65.230 1.00 93.81 601 GLY A O 1
ATOM 4478 N N . ASP A 1 602 ? -66.978 -38.278 65.903 1.00 93.19 602 ASP A N 1
ATOM 4479 C CA . ASP A 1 602 ? -67.589 -37.996 67.201 1.00 93.19 602 ASP A CA 1
ATOM 4480 C C . ASP A 1 602 ? -66.617 -37.212 68.103 1.00 93.19 602 ASP A C 1
ATOM 4482 O O . ASP A 1 602 ? -65.410 -37.476 68.136 1.00 93.19 602 ASP A O 1
ATOM 4486 N N . VAL A 1 603 ? -67.141 -36.229 68.844 1.00 91.50 603 VAL A N 1
ATOM 4487 C CA . VAL A 1 603 ? -66.332 -35.300 69.657 1.00 91.50 603 VAL A CA 1
ATOM 4488 C C . VAL A 1 603 ? -65.458 -36.042 70.670 1.00 91.50 603 VAL A C 1
ATOM 4490 O O . VAL A 1 603 ? -64.268 -35.751 70.772 1.00 91.50 603 VAL A O 1
ATOM 4493 N N . SER A 1 604 ? -66.018 -37.038 71.361 1.00 91.62 604 SER A N 1
ATOM 4494 C CA . SER A 1 604 ? -65.306 -37.845 72.361 1.00 91.62 604 SER A CA 1
ATOM 4495 C C . SER A 1 604 ? -64.106 -38.586 71.770 1.00 91.62 604 SER A C 1
ATOM 4497 O O . SER A 1 604 ? -63.035 -38.605 72.377 1.00 91.62 604 SER A O 1
ATOM 4499 N N . ALA A 1 605 ? -64.259 -39.174 70.584 1.00 91.31 605 ALA A N 1
ATOM 4500 C CA . ALA A 1 605 ? -63.199 -39.924 69.928 1.00 91.31 605 ALA A CA 1
ATOM 4501 C C . ALA A 1 605 ? -62.095 -38.997 69.394 1.00 91.31 605 ALA A C 1
ATOM 4503 O O . ALA A 1 605 ? -60.910 -39.301 69.536 1.00 91.31 605 ALA A O 1
ATOM 4504 N N . ILE A 1 606 ? -62.472 -37.835 68.850 1.00 94.19 606 ILE A N 1
ATOM 4505 C CA . ILE A 1 606 ? -61.521 -36.805 68.414 1.00 94.19 606 ILE A CA 1
ATOM 4506 C C . ILE A 1 606 ? -60.730 -36.232 69.594 1.00 94.19 606 ILE A C 1
ATOM 4508 O O . ILE A 1 606 ? -59.516 -36.079 69.481 1.00 94.19 606 ILE A O 1
ATOM 4512 N N . ASP A 1 607 ? -61.382 -35.941 70.720 1.00 93.12 607 ASP A N 1
ATOM 4513 C CA . ASP A 1 607 ? -60.710 -35.385 71.898 1.00 93.12 607 ASP A CA 1
ATOM 4514 C C . ASP A 1 607 ? -59.763 -36.406 72.551 1.00 93.12 607 ASP A C 1
ATOM 4516 O O . ASP A 1 607 ? -58.665 -36.038 72.971 1.00 93.12 607 ASP A O 1
ATOM 4520 N N . GLN A 1 608 ? -60.122 -37.696 72.557 1.00 92.00 608 GLN A N 1
ATOM 4521 C CA . GLN A 1 608 ? -59.212 -38.768 72.981 1.00 92.00 608 GLN A CA 1
ATOM 4522 C C . GLN A 1 608 ? -57.981 -38.863 72.074 1.00 92.00 608 GLN A C 1
ATOM 4524 O O . GLN A 1 608 ? -56.861 -38.910 72.576 1.00 92.00 608 GLN A O 1
ATOM 4529 N N . LEU A 1 609 ? -58.164 -38.836 70.749 1.00 93.12 609 LEU A N 1
ATOM 4530 C CA . LEU A 1 609 ? -57.043 -38.860 69.805 1.00 93.12 609 LEU A CA 1
ATOM 4531 C C . LEU A 1 609 ? -56.158 -37.619 69.937 1.00 93.12 609 LEU A C 1
ATOM 4533 O O . LEU A 1 609 ? -54.937 -37.736 69.917 1.00 93.12 609 LEU A O 1
ATOM 4537 N N . ALA A 1 610 ? -56.751 -36.436 70.115 1.00 93.31 610 ALA A N 1
ATOM 4538 C CA . ALA A 1 610 ? -56.007 -35.204 70.352 1.00 93.31 610 ALA A CA 1
ATOM 4539 C C . ALA A 1 610 ? -55.159 -35.294 71.630 1.00 93.31 610 ALA A C 1
ATOM 4541 O O . ALA A 1 610 ? -53.997 -34.885 71.623 1.00 93.31 610 ALA A O 1
ATOM 4542 N N . ALA A 1 611 ? -55.701 -35.868 72.710 1.00 93.25 611 ALA A N 1
ATOM 4543 C CA . ALA A 1 611 ? -54.958 -36.095 73.946 1.00 93.25 611 ALA A CA 1
ATOM 4544 C C . ALA A 1 611 ? -53.788 -37.076 73.747 1.00 93.25 611 ALA A C 1
ATOM 4546 O O . ALA A 1 611 ? -52.674 -36.765 74.168 1.00 93.25 611 ALA A O 1
ATOM 4547 N N . THR A 1 612 ? -54.005 -38.201 73.053 1.00 93.31 612 THR A N 1
ATOM 4548 C CA . THR A 1 612 ? -52.952 -39.185 72.732 1.00 93.31 612 THR A CA 1
ATOM 4549 C C . THR A 1 612 ? -51.843 -38.571 71.878 1.00 93.31 612 THR A C 1
ATOM 4551 O O . THR A 1 612 ? -50.675 -38.620 72.252 1.00 93.31 612 THR A O 1
ATOM 4554 N N . LEU A 1 613 ? -52.198 -37.902 70.778 1.00 95.38 613 LEU A N 1
ATOM 4555 C CA . LEU A 1 613 ? -51.231 -37.255 69.885 1.00 95.38 613 LEU A CA 1
ATOM 4556 C C . LEU A 1 613 ? -50.438 -36.157 70.606 1.00 95.38 613 LEU A C 1
ATOM 4558 O O . LEU A 1 613 ? -49.234 -36.022 70.401 1.00 95.38 613 LEU A O 1
ATOM 4562 N N . THR A 1 614 ? -51.094 -35.391 71.483 1.00 94.25 614 THR A N 1
ATOM 4563 C CA . THR A 1 614 ? -50.425 -34.370 72.303 1.00 94.25 614 THR A CA 1
ATOM 4564 C C . THR A 1 614 ? -49.445 -35.001 73.291 1.00 94.25 614 THR A C 1
ATOM 4566 O O . THR A 1 614 ? -48.340 -34.485 73.452 1.00 94.25 614 THR A O 1
ATOM 4569 N N . ALA A 1 615 ? -49.810 -36.123 73.920 1.00 92.25 615 ALA A N 1
ATOM 4570 C CA . ALA A 1 615 ? -48.929 -36.858 74.829 1.00 92.25 615 ALA A CA 1
ATOM 4571 C C . ALA A 1 615 ? -47.683 -37.420 74.118 1.00 92.25 615 ALA A C 1
ATOM 4573 O O . ALA A 1 615 ? -46.614 -37.489 74.720 1.00 92.25 615 ALA A O 1
ATOM 4574 N N . GLU A 1 616 ? -47.799 -37.754 72.832 1.00 93.00 616 GLU A N 1
ATOM 4575 C CA . GLU A 1 616 ? -46.697 -38.238 71.990 1.00 93.00 616 GLU A CA 1
ATOM 4576 C C . GLU A 1 616 ? -45.898 -37.111 71.306 1.00 93.00 616 GLU A C 1
ATOM 4578 O O . GLU A 1 616 ? -44.966 -37.371 70.546 1.00 93.00 616 GLU A O 1
ATOM 4583 N N . GLY A 1 617 ? -46.228 -35.841 71.574 1.00 89.69 617 GLY A N 1
ATOM 4584 C CA . GLY A 1 617 ? -45.533 -34.685 70.996 1.00 89.69 617 GLY A CA 1
ATOM 4585 C C . GLY A 1 617 ? -45.833 -34.448 69.512 1.00 89.69 617 GLY A C 1
ATOM 4586 O O . GLY A 1 617 ? -45.096 -33.731 68.833 1.00 89.69 617 GLY A O 1
ATOM 4587 N N . ILE A 1 618 ? -46.915 -35.031 68.995 1.00 93.50 618 ILE A N 1
ATOM 4588 C CA . ILE A 1 618 ? -47.317 -34.944 67.593 1.00 93.50 618 ILE A CA 1
ATOM 4589 C C . ILE A 1 618 ? -48.239 -33.740 67.408 1.00 93.50 618 ILE A C 1
ATOM 4591 O O . ILE A 1 618 ? -49.256 -33.587 68.094 1.00 93.50 618 ILE A O 1
ATOM 4595 N N . PHE A 1 619 ? -47.903 -32.878 66.442 1.00 92.12 619 PHE A N 1
ATOM 4596 C CA . PHE A 1 619 ? -48.706 -31.697 66.138 1.00 92.12 619 PHE A CA 1
ATOM 4597 C C . PHE A 1 619 ? -50.146 -32.096 65.810 1.00 92.12 619 PHE A C 1
ATOM 4599 O O . PHE A 1 619 ? -50.403 -32.828 64.852 1.00 92.12 619 PHE A O 1
ATOM 4606 N N . ASN A 1 620 ? -51.090 -31.565 66.578 1.00 95.25 620 ASN A N 1
ATOM 4607 C CA . ASN A 1 620 ? -52.507 -31.690 66.301 1.00 95.25 620 ASN A CA 1
ATOM 4608 C C . ASN A 1 620 ? -53.239 -30.397 66.694 1.00 95.25 620 ASN A C 1
ATOM 4610 O O . ASN A 1 620 ? -52.831 -29.694 67.618 1.00 95.25 620 ASN A O 1
ATOM 4614 N N . ARG A 1 621 ? -54.294 -30.037 65.955 1.00 91.94 621 ARG A N 1
ATOM 4615 C CA . ARG A 1 621 ? -55.091 -28.829 66.217 1.00 91.94 621 ARG A CA 1
ATOM 4616 C C . ARG A 1 621 ? -56.551 -29.038 65.843 1.00 91.94 621 ARG A C 1
ATOM 4618 O O . ARG A 1 621 ? -56.863 -29.294 64.677 1.00 91.94 621 ARG A O 1
ATOM 4625 N N . LYS A 1 622 ? -57.449 -28.874 66.818 1.00 89.81 622 LYS A N 1
ATOM 4626 C CA . LYS A 1 622 ? -58.903 -28.938 66.602 1.00 89.81 622 LYS A CA 1
ATOM 4627 C C . LYS A 1 622 ? -59.342 -27.760 65.723 1.00 89.81 622 LYS A C 1
ATOM 4629 O O . LYS A 1 622 ? -58.932 -26.621 65.948 1.00 89.81 622 LYS A O 1
ATOM 4634 N N . LEU A 1 623 ? -60.109 -28.042 64.674 1.00 86.38 623 LEU A N 1
ATOM 4635 C CA . LEU A 1 623 ? -60.536 -27.063 63.674 1.00 86.38 623 LEU A CA 1
ATOM 4636 C C . LEU A 1 623 ? -61.896 -26.457 64.040 1.00 86.38 623 LEU A C 1
ATOM 4638 O O . LEU A 1 623 ? -62.808 -27.163 64.469 1.00 86.38 623 LEU A O 1
ATOM 4642 N N . HIS A 1 624 ? -62.055 -25.157 63.791 1.00 76.81 624 HIS A N 1
ATOM 4643 C CA . HIS A 1 624 ? -63.317 -24.440 63.984 1.00 76.81 624 HIS A CA 1
ATOM 4644 C C . HIS A 1 624 ? -64.281 -24.735 62.827 1.00 76.81 624 HIS A C 1
ATOM 4646 O O . HIS A 1 624 ? -64.286 -24.053 61.806 1.00 76.81 624 HIS A O 1
ATOM 4652 N N . THR A 1 625 ? -65.079 -25.787 62.981 1.00 75.75 625 THR A N 1
ATOM 4653 C CA . THR A 1 625 ? -65.997 -26.315 61.952 1.00 75.75 625 THR A CA 1
ATOM 4654 C C . THR A 1 625 ? -67.472 -26.144 62.327 1.00 75.75 625 THR A C 1
ATOM 4656 O O . THR A 1 625 ? -68.355 -26.714 61.688 1.00 75.75 625 THR A O 1
ATOM 4659 N N . GLY A 1 626 ? -67.747 -25.346 63.366 1.00 73.94 626 GLY A N 1
ATOM 4660 C CA . GLY A 1 626 ? -69.100 -25.084 63.860 1.00 73.94 626 GLY A CA 1
ATOM 4661 C C . GLY A 1 626 ? -69.783 -26.321 64.446 1.00 73.94 626 GLY A C 1
ATOM 4662 O O . GLY A 1 626 ? -70.987 -26.465 64.282 1.00 73.94 626 GLY A O 1
ATOM 4663 N N . GLY A 1 627 ? -69.014 -27.236 65.049 1.00 79.62 627 GLY A N 1
ATOM 4664 C CA . GLY A 1 627 ? -69.535 -28.489 65.607 1.00 79.62 627 GLY A CA 1
ATOM 4665 C C . GLY A 1 627 ? -69.848 -29.567 64.565 1.00 79.62 627 GLY A C 1
ATOM 4666 O O . GLY A 1 627 ? -70.595 -30.490 64.864 1.00 79.62 627 GLY A O 1
ATOM 4667 N N . ASN A 1 628 ? -69.305 -29.467 63.344 1.00 87.75 628 ASN A N 1
ATOM 4668 C CA . ASN A 1 628 ? -69.571 -30.421 62.266 1.00 87.75 628 ASN A CA 1
ATOM 4669 C C . ASN A 1 628 ? -68.344 -31.271 61.917 1.00 87.75 628 ASN A C 1
ATOM 4671 O O . ASN A 1 628 ? -67.261 -30.754 61.641 1.00 87.75 628 ASN A O 1
ATOM 4675 N N . ALA A 1 629 ? -68.540 -32.586 61.825 1.00 90.94 629 ALA A N 1
ATOM 4676 C CA . ALA A 1 629 ? -67.538 -33.528 61.335 1.00 90.94 629 ALA A CA 1
ATOM 4677 C C . ALA A 1 629 ? -67.675 -33.737 59.813 1.00 90.94 629 ALA A C 1
ATOM 4679 O O . ALA A 1 629 ? -68.279 -34.714 59.364 1.00 90.94 629 ALA A O 1
ATOM 4680 N N . TYR A 1 630 ? -67.125 -32.828 59.003 1.00 92.25 630 TYR A N 1
ATOM 4681 C CA . TYR A 1 630 ? -67.163 -32.947 57.535 1.00 92.25 630 TYR A CA 1
ATOM 4682 C C . TYR A 1 630 ? -66.402 -34.181 57.024 1.00 92.25 630 TYR A C 1
ATOM 4684 O O . TYR A 1 630 ? -65.445 -34.631 57.660 1.00 92.25 630 TYR A O 1
ATOM 4692 N N . HIS A 1 631 ? -66.802 -34.706 55.857 1.00 92.94 631 HIS A N 1
ATOM 4693 C CA . HIS A 1 631 ? -66.177 -35.874 55.208 1.00 92.94 631 HIS A CA 1
ATOM 4694 C C . HIS A 1 631 ? -66.154 -37.131 56.092 1.00 92.94 631 HIS A C 1
ATOM 4696 O O . HIS A 1 631 ? -65.223 -37.936 56.045 1.00 92.94 631 HIS A O 1
ATOM 4702 N N . SER A 1 632 ? -67.158 -37.258 56.962 1.00 90.75 632 SER A N 1
ATOM 4703 C CA . SER A 1 632 ? -67.310 -38.349 57.925 1.00 90.75 632 SER A CA 1
ATOM 4704 C C . SER A 1 632 ? -68.656 -39.054 57.759 1.00 90.75 632 SER A C 1
ATOM 4706 O O . SER A 1 632 ? -69.523 -38.642 56.984 1.00 90.75 632 SER A O 1
ATOM 4708 N N . HIS A 1 633 ? -68.872 -40.085 58.574 1.00 88.50 633 HIS A N 1
ATOM 4709 C CA . HIS A 1 633 ? -70.157 -40.765 58.676 1.00 88.50 633 HIS A CA 1
ATOM 4710 C C . HIS A 1 633 ? -71.308 -39.846 59.154 1.00 88.50 633 HIS A C 1
ATOM 4712 O O . HIS A 1 633 ? -72.465 -40.179 58.912 1.00 88.50 633 HIS A O 1
ATOM 4718 N N . HIS A 1 634 ? -71.032 -38.676 59.760 1.00 89.50 634 HIS A N 1
ATOM 4719 C CA . HIS A 1 634 ? -72.060 -37.663 60.071 1.00 89.50 634 HIS A CA 1
ATOM 4720 C C . HIS A 1 634 ? -72.661 -37.065 58.793 1.00 89.50 634 HIS A C 1
ATOM 4722 O O . HIS A 1 634 ? -73.872 -36.891 58.701 1.00 89.50 634 HIS A O 1
ATOM 4728 N N . MET A 1 635 ? -71.834 -36.800 57.776 1.00 91.75 635 MET A N 1
ATOM 4729 C CA . MET A 1 635 ? -72.291 -36.196 56.519 1.00 91.75 635 MET A CA 1
ATOM 4730 C C . MET A 1 635 ? -73.092 -37.172 55.649 1.00 91.75 635 MET A C 1
ATOM 4732 O O . MET A 1 635 ? -73.986 -36.741 54.927 1.00 91.75 635 MET A O 1
ATOM 4736 N N . MET A 1 636 ? -72.842 -38.481 55.764 1.00 84.25 636 MET A N 1
ATOM 4737 C CA . MET A 1 636 ? -73.613 -39.528 55.069 1.00 84.25 636 MET A CA 1
ATOM 4738 C C . MET A 1 636 ? -75.108 -39.498 55.431 1.00 84.25 636 MET A C 1
ATOM 4740 O O . MET A 1 636 ? -75.954 -39.837 54.605 1.00 84.25 636 MET A O 1
ATOM 4744 N N . ALA A 1 637 ? -75.449 -39.061 56.650 1.00 78.31 637 ALA A N 1
ATOM 4745 C CA . ALA A 1 637 ? -76.839 -38.885 57.073 1.00 78.31 637 ALA A CA 1
ATOM 4746 C C . ALA A 1 637 ? -77.513 -37.664 56.414 1.00 78.31 637 ALA A C 1
ATOM 4748 O O . ALA A 1 637 ? -78.734 -37.622 56.289 1.00 78.31 637 ALA A O 1
ATOM 4749 N N . ILE A 1 638 ? -76.717 -36.688 55.967 1.00 85.62 638 ILE A N 1
ATOM 4750 C CA . ILE A 1 638 ? -77.165 -35.403 55.414 1.00 85.62 638 ILE A CA 1
ATOM 4751 C C . ILE A 1 638 ? -77.153 -35.416 53.881 1.00 85.62 638 ILE A C 1
ATOM 4753 O O . ILE A 1 638 ? -77.948 -34.724 53.247 1.00 85.62 638 ILE A O 1
ATOM 4757 N N . GLY A 1 639 ? -76.284 -36.216 53.256 1.00 86.00 639 GLY A N 1
ATOM 4758 C CA . GLY A 1 639 ? -76.051 -36.174 51.812 1.00 86.00 639 GLY A CA 1
ATOM 4759 C C . GLY A 1 639 ? -77.292 -36.427 50.950 1.00 86.00 639 GLY A C 1
ATOM 4760 O O . GLY A 1 639 ? -77.415 -35.825 49.884 1.00 86.00 639 GLY A O 1
ATOM 4761 N N . ASN A 1 640 ? -78.253 -37.235 51.418 1.00 84.81 640 ASN A N 1
ATOM 4762 C CA . ASN A 1 640 ? -79.550 -37.403 50.745 1.00 84.81 640 ASN A CA 1
ATOM 4763 C C . ASN A 1 640 ? -80.380 -36.107 50.750 1.00 84.81 640 ASN A C 1
ATOM 4765 O O . ASN A 1 640 ? -80.963 -35.759 49.727 1.00 84.81 640 ASN A O 1
ATOM 4769 N N . ALA A 1 641 ? -80.416 -35.388 51.877 1.00 85.44 641 ALA A N 1
ATOM 4770 C CA . ALA A 1 641 ? -81.122 -34.112 51.985 1.00 85.44 641 ALA A CA 1
ATOM 4771 C C . ALA A 1 641 ? -80.458 -33.043 51.108 1.00 85.44 641 ALA A C 1
ATOM 4773 O O . ALA A 1 641 ? -81.148 -32.335 50.382 1.00 85.44 641 ALA A O 1
ATOM 4774 N N . TYR A 1 642 ? -79.122 -32.986 51.097 1.00 91.06 642 TYR A N 1
ATOM 4775 C CA . TYR A 1 642 ? -78.386 -32.073 50.221 1.00 91.06 642 TYR A CA 1
ATOM 4776 C C . TYR A 1 642 ? -78.662 -32.348 48.733 1.00 91.06 642 TYR A C 1
ATOM 4778 O O . TYR A 1 642 ? -78.933 -31.426 47.968 1.00 91.06 642 TYR A O 1
ATOM 4786 N N . MET A 1 643 ? -78.664 -33.620 48.325 1.00 86.56 643 MET A N 1
ATOM 4787 C CA . MET A 1 643 ? -78.993 -34.012 46.953 1.00 86.56 643 MET A CA 1
ATOM 4788 C C . MET A 1 643 ? -80.438 -33.656 46.572 1.00 86.56 643 MET A C 1
ATOM 4790 O O . MET A 1 643 ? -80.668 -33.218 45.449 1.00 86.56 643 MET A O 1
ATOM 4794 N N . ALA A 1 644 ? -81.399 -33.825 47.486 1.00 85.00 644 ALA A N 1
ATOM 4795 C CA . ALA A 1 644 ? -82.784 -33.418 47.256 1.00 85.00 644 ALA A CA 1
ATOM 4796 C C . ALA A 1 644 ? -82.896 -31.897 47.066 1.00 85.00 644 ALA A C 1
ATOM 4798 O O . ALA A 1 644 ? -83.460 -31.454 46.072 1.00 85.00 644 ALA A O 1
ATOM 4799 N N . MET A 1 645 ? -82.253 -31.109 47.937 1.00 88.12 645 MET A N 1
ATOM 4800 C CA . MET A 1 645 ? -82.214 -29.647 47.817 1.00 88.12 645 MET A CA 1
ATOM 4801 C C . MET A 1 645 ? -81.622 -29.185 46.477 1.00 88.12 645 MET A C 1
ATOM 4803 O O . MET A 1 645 ? -82.149 -28.262 45.863 1.00 88.12 645 MET A O 1
ATOM 4807 N N . LEU A 1 646 ? -80.540 -29.822 46.008 1.00 87.56 646 LEU A N 1
ATOM 4808 C CA . LEU A 1 646 ? -79.936 -29.505 44.708 1.00 87.56 646 LEU A CA 1
ATOM 4809 C C . LEU A 1 646 ? -80.889 -29.792 43.539 1.00 87.56 646 LEU A C 1
ATOM 4811 O O . LEU A 1 646 ? -80.972 -28.974 42.627 1.00 87.56 646 LEU A O 1
ATOM 4815 N N . ARG A 1 647 ? -81.621 -30.916 43.573 1.00 82.88 647 ARG A N 1
ATOM 4816 C CA . ARG A 1 647 ? -82.617 -31.257 42.540 1.00 82.88 647 ARG A CA 1
ATOM 4817 C C . ARG A 1 647 ? -83.789 -30.279 42.522 1.00 82.88 647 ARG A C 1
ATOM 4819 O O . ARG A 1 647 ? -84.223 -29.890 41.444 1.00 82.88 647 ARG A O 1
ATOM 4826 N N . ASP A 1 648 ? -84.265 -29.851 43.690 1.00 78.44 648 ASP A N 1
ATOM 4827 C CA . ASP A 1 648 ? -85.356 -28.873 43.796 1.00 78.44 648 ASP A CA 1
ATOM 4828 C C . ASP A 1 648 ? -84.938 -27.485 43.271 1.00 78.44 648 ASP A C 1
ATOM 4830 O O . ASP A 1 648 ? -85.756 -26.740 42.726 1.00 78.44 648 ASP A O 1
ATOM 4834 N N . ALA A 1 649 ? -83.652 -27.140 43.387 1.00 77.31 649 ALA A N 1
ATOM 4835 C CA . ALA A 1 649 ? -83.102 -25.879 42.892 1.00 77.31 649 ALA A CA 1
ATOM 4836 C C . ALA A 1 649 ? -82.711 -25.896 41.400 1.00 77.31 649 ALA A C 1
ATOM 4838 O O . ALA A 1 649 ? -82.508 -24.824 40.826 1.00 77.31 649 ALA A O 1
ATOM 4839 N N . ASP A 1 650 ? -82.633 -27.067 40.757 1.00 67.25 650 ASP A N 1
ATOM 4840 C CA . ASP A 1 650 ? -82.079 -27.252 39.402 1.00 67.25 650 ASP A CA 1
ATOM 4841 C C . ASP A 1 650 ? -82.793 -26.389 38.341 1.00 67.25 650 ASP A C 1
ATOM 4843 O O . ASP A 1 650 ? -82.161 -25.759 37.488 1.00 67.25 650 ASP A O 1
ATOM 4847 N N . GLY A 1 651 ? -84.115 -26.225 38.479 1.00 61.44 651 GLY A N 1
ATOM 4848 C CA . GLY A 1 651 ? -84.917 -25.356 37.610 1.00 61.44 651 GLY A CA 1
ATOM 4849 C C . GLY A 1 651 ? -84.493 -23.878 37.619 1.00 61.44 651 GLY A C 1
ATOM 4850 O O . GLY A 1 651 ? -84.628 -23.204 36.600 1.00 61.44 651 GLY A O 1
ATOM 4851 N N . HIS A 1 652 ? -83.928 -23.381 38.727 1.00 57.75 652 HIS A N 1
ATOM 4852 C CA . HIS A 1 652 ? -83.417 -22.007 38.839 1.00 57.75 652 HIS A CA 1
ATOM 4853 C C . HIS A 1 652 ? -81.973 -21.878 38.323 1.00 57.75 652 HIS A C 1
ATOM 4855 O O . HIS A 1 652 ? -81.547 -20.787 37.946 1.00 57.75 652 HIS A O 1
ATOM 4861 N N . MET A 1 653 ? -81.215 -22.979 38.265 1.00 62.81 653 MET A N 1
ATOM 4862 C CA . MET A 1 653 ? -79.816 -22.982 37.818 1.00 62.81 653 MET A CA 1
ATOM 4863 C C . MET A 1 653 ? -79.681 -23.011 36.288 1.00 62.81 653 MET A C 1
ATOM 4865 O O . MET A 1 653 ? -78.784 -22.373 35.730 1.00 62.81 653 MET A O 1
ATOM 4869 N N . HIS A 1 654 ? -80.589 -23.697 35.584 1.00 56.72 654 HIS A N 1
ATOM 4870 C CA . HIS A 1 654 ? -80.530 -23.837 34.123 1.00 56.72 654 HIS A CA 1
ATOM 4871 C C . HIS A 1 654 ? -80.658 -22.520 33.345 1.00 56.72 654 HIS A C 1
ATOM 4873 O O . HIS A 1 654 ? -80.087 -22.411 32.260 1.00 56.72 654 HIS A O 1
ATOM 4879 N N . ALA A 1 655 ? -81.327 -21.503 33.898 1.00 53.84 655 ALA A N 1
ATOM 4880 C CA . ALA A 1 655 ? -81.502 -20.202 33.245 1.00 53.84 655 ALA A CA 1
ATOM 4881 C C . ALA A 1 655 ? -80.182 -19.426 33.027 1.00 53.84 655 ALA A C 1
ATOM 4883 O O . ALA A 1 655 ? -80.160 -18.436 32.295 1.00 53.84 655 ALA A O 1
ATOM 4884 N N . HIS A 1 656 ? -79.076 -19.868 33.637 1.00 54.94 656 HIS A N 1
ATOM 4885 C CA . HIS A 1 656 ? -77.804 -19.141 33.662 1.00 54.94 656 HIS A CA 1
ATOM 4886 C C . HIS A 1 656 ? -76.615 -19.895 33.047 1.00 54.94 656 HIS A C 1
ATOM 4888 O O . HIS A 1 656 ? -75.474 -19.440 33.174 1.00 54.94 656 HIS A O 1
ATOM 4894 N N . ARG A 1 657 ? -76.840 -21.031 32.372 1.00 58.00 657 ARG A N 1
ATOM 4895 C CA . ARG A 1 657 ? -75.747 -21.793 31.751 1.00 58.00 657 ARG A CA 1
ATOM 4896 C C . ARG A 1 657 ? -75.219 -21.116 30.490 1.00 58.00 657 ARG A C 1
ATOM 4898 O O . ARG A 1 657 ? -75.881 -21.077 29.459 1.00 58.00 657 ARG A O 1
ATOM 4905 N N . GLY A 1 658 ? -73.983 -20.643 30.579 1.00 59.16 658 GLY A N 1
ATOM 4906 C CA . GLY A 1 658 ? -73.154 -20.259 29.447 1.00 59.16 658 GLY A CA 1
ATOM 4907 C C . GLY A 1 658 ? -71.686 -20.474 29.796 1.00 59.16 658 GLY A C 1
ATOM 4908 O O . GLY A 1 658 ? -71.274 -20.197 30.926 1.00 59.16 658 GLY A O 1
ATOM 4909 N N . ASP A 1 659 ? -70.905 -20.965 28.836 1.00 62.22 659 ASP A N 1
ATOM 4910 C CA . ASP A 1 659 ? -69.467 -21.177 29.006 1.00 62.22 659 ASP A CA 1
ATOM 4911 C C . ASP A 1 659 ? -68.755 -19.827 29.141 1.00 62.22 659 ASP A C 1
ATOM 4913 O O . ASP A 1 659 ? -68.402 -19.167 28.163 1.00 62.22 659 ASP A O 1
ATOM 4917 N N . ARG A 1 660 ? -68.565 -19.380 30.385 1.00 75.94 660 ARG A N 1
ATOM 4918 C CA . ARG A 1 660 ? -67.883 -18.113 30.687 1.00 75.94 660 ARG A CA 1
ATOM 4919 C C . ARG A 1 660 ? -66.367 -18.221 30.528 1.00 75.94 660 ARG A C 1
ATOM 4921 O O . ARG A 1 660 ? -65.714 -17.253 30.140 1.00 75.94 660 ARG A O 1
ATOM 4928 N N . TYR A 1 661 ? -65.819 -19.399 30.822 1.00 82.62 661 TYR A N 1
ATOM 4929 C CA . TYR A 1 661 ? -64.397 -19.709 30.724 1.00 82.62 661 TYR A CA 1
ATOM 4930 C C . TYR A 1 661 ? -64.175 -20.920 29.820 1.00 82.62 661 TYR A C 1
ATOM 4932 O O . TYR A 1 661 ? -64.958 -21.868 29.879 1.00 82.62 661 TYR A O 1
ATOM 4940 N N . PRO A 1 662 ? -63.093 -20.936 29.020 1.00 80.19 662 PRO A N 1
ATOM 4941 C CA . PRO A 1 662 ? -62.712 -22.136 28.290 1.00 80.19 662 PRO A CA 1
ATOM 4942 C C . PRO A 1 662 ? -62.414 -23.273 29.271 1.00 80.19 662 PRO A C 1
ATOM 4944 O O . PRO A 1 662 ? -61.837 -23.046 30.337 1.00 80.19 662 PRO A O 1
ATOM 4947 N N . HIS A 1 663 ? -62.773 -24.502 28.895 1.00 84.62 663 HIS A N 1
ATOM 4948 C CA . HIS A 1 663 ? -62.515 -25.663 29.737 1.00 84.62 663 HIS A CA 1
ATOM 4949 C C . HIS A 1 663 ? -61.014 -25.883 29.951 1.00 84.62 663 HIS A C 1
ATOM 4951 O O . HIS A 1 663 ? -60.286 -26.230 29.020 1.00 84.62 663 HIS A O 1
ATOM 4957 N N . VAL A 1 664 ? -60.564 -25.738 31.198 1.00 89.69 664 VAL A N 1
ATOM 4958 C CA . VAL A 1 664 ? -59.192 -26.066 31.621 1.00 89.69 664 VAL A CA 1
ATOM 4959 C C . VAL A 1 664 ? -59.166 -27.313 32.504 1.00 89.69 664 VAL A C 1
ATOM 4961 O O . VAL A 1 664 ? -60.210 -27.817 32.926 1.00 89.69 664 VAL A O 1
ATOM 4964 N N . SER A 1 665 ? -57.970 -27.852 32.762 1.00 88.06 665 SER A N 1
ATOM 4965 C CA . SER A 1 665 ? -57.812 -29.065 33.572 1.00 88.06 665 SER A CA 1
ATOM 4966 C C . SER A 1 665 ? -58.316 -28.830 34.998 1.00 88.06 665 SER A C 1
ATOM 4968 O O . SER A 1 665 ? -57.754 -28.020 35.731 1.00 88.06 665 SER A O 1
ATOM 4970 N N . TRP A 1 666 ? -59.368 -29.541 35.400 1.00 91.00 666 TRP A N 1
ATOM 4971 C CA . TRP A 1 666 ? -59.845 -29.582 36.780 1.00 91.00 666 TRP A CA 1
ATOM 4972 C C . TRP A 1 666 ? -59.502 -30.936 37.382 1.00 91.00 666 TRP A C 1
ATOM 4974 O O . TRP A 1 666 ? -60.050 -31.959 36.969 1.00 91.00 666 TRP A O 1
ATOM 4984 N N . VAL A 1 667 ? -58.607 -30.940 38.368 1.00 92.81 667 VAL A N 1
ATOM 4985 C CA . VAL A 1 667 ? -58.273 -32.158 39.105 1.00 92.81 667 VAL A CA 1
ATOM 4986 C C . VAL A 1 667 ? -59.077 -32.182 40.401 1.00 92.81 667 VAL A C 1
ATOM 4988 O O . VAL A 1 667 ? -58.822 -31.425 41.337 1.00 92.81 667 VAL A O 1
ATOM 4991 N N . SER A 1 668 ? -60.083 -33.052 40.426 1.00 91.31 668 SER A N 1
ATOM 4992 C CA . SER A 1 668 ? -60.955 -33.277 41.579 1.00 91.31 668 SER A CA 1
ATOM 4993 C C . SER A 1 668 ? -60.182 -33.892 42.752 1.00 91.31 668 SER A C 1
ATOM 4995 O O . SER A 1 668 ? -59.427 -34.841 42.567 1.00 91.31 668 SER A O 1
ATOM 4997 N N . SER A 1 669 ? -60.412 -33.414 43.973 1.00 91.31 669 SER A N 1
ATOM 4998 C CA . SER A 1 669 ? -59.946 -34.054 45.210 1.00 91.31 669 SER A CA 1
ATOM 4999 C C . SER A 1 669 ? -60.855 -35.204 45.669 1.00 91.31 669 SER A C 1
ATOM 5001 O O . SER A 1 669 ? -60.464 -35.976 46.539 1.00 91.31 669 SER A O 1
ATOM 5003 N N . VAL A 1 670 ? -62.029 -35.394 45.064 1.00 90.25 670 VAL A N 1
ATOM 5004 C CA . VAL A 1 670 ? -62.885 -36.577 45.281 1.00 90.25 670 VAL A CA 1
ATOM 5005 C C . VAL A 1 670 ? -62.414 -37.737 44.398 1.00 90.25 670 VAL A C 1
ATOM 5007 O O . VAL A 1 670 ? -62.202 -38.862 44.862 1.00 90.25 670 VAL A O 1
ATOM 5010 N N . THR A 1 671 ? -62.189 -37.457 43.111 1.00 87.62 671 THR A N 1
ATOM 5011 C CA . THR A 1 671 ? -61.783 -38.442 42.098 1.00 87.62 671 THR A CA 1
ATOM 5012 C C . THR A 1 671 ? -60.535 -38.000 41.315 1.00 87.62 671 THR A C 1
ATOM 5014 O O . THR A 1 671 ? -60.613 -37.870 40.094 1.00 87.62 671 THR A O 1
ATOM 5017 N N . PRO A 1 672 ? -59.363 -37.822 41.958 1.00 83.69 672 PRO A N 1
ATOM 5018 C CA . PRO A 1 672 ? -58.144 -37.310 41.308 1.00 83.69 672 PRO A CA 1
ATOM 5019 C C . PRO A 1 672 ? -57.616 -38.195 40.169 1.00 83.69 672 PRO A C 1
ATOM 5021 O O . PRO A 1 672 ? -56.881 -37.728 39.302 1.00 83.69 672 PRO A O 1
ATOM 5024 N N . THR A 1 673 ? -57.993 -39.477 40.150 1.00 79.06 673 THR A N 1
ATOM 5025 C CA . THR A 1 673 ? -57.579 -40.453 39.131 1.00 79.06 673 THR A CA 1
ATOM 5026 C C . THR A 1 673 ? -58.543 -40.575 37.952 1.00 79.06 673 THR A C 1
ATOM 5028 O O . THR A 1 673 ? -58.225 -41.269 36.988 1.00 79.06 673 THR A O 1
ATOM 5031 N N . LYS A 1 674 ? -59.717 -39.935 38.005 1.00 71.19 674 LYS A N 1
ATOM 5032 C CA . LYS A 1 674 ? -60.701 -39.957 36.918 1.00 71.19 674 LYS A CA 1
ATOM 5033 C C . LYS A 1 674 ? -60.764 -38.578 36.278 1.00 71.19 674 LYS A C 1
ATOM 5035 O O . LYS A 1 674 ? -60.836 -37.581 36.990 1.00 71.19 674 LYS A O 1
ATOM 5040 N N . SER A 1 675 ? -60.804 -38.521 34.949 1.00 62.31 675 SER A N 1
ATOM 5041 C CA . SER A 1 675 ? -61.283 -37.314 34.274 1.00 62.31 675 SER A CA 1
ATOM 5042 C C . SER A 1 675 ? -62.712 -37.062 34.747 1.00 62.31 675 SER A C 1
ATOM 5044 O O . SER A 1 675 ? -63.568 -37.940 34.613 1.00 62.31 675 SER A O 1
ATOM 5046 N N . THR A 1 676 ? -62.959 -35.911 35.368 1.00 57.12 676 THR A N 1
ATOM 5047 C CA . THR A 1 676 ? -64.298 -35.531 35.827 1.00 57.12 676 THR A CA 1
ATOM 5048 C C . THR A 1 676 ? -65.237 -35.500 34.614 1.00 57.12 676 THR A C 1
ATOM 5050 O O . THR A 1 676 ? -64.845 -34.944 33.590 1.00 57.12 676 THR A O 1
ATOM 5053 N N . PRO A 1 677 ? -66.428 -36.122 34.676 1.00 51.03 677 PRO A N 1
ATOM 5054 C CA . PRO A 1 677 ? -67.347 -36.215 33.541 1.00 51.03 677 PRO A CA 1
ATOM 5055 C C . PRO A 1 677 ? -67.828 -34.816 33.135 1.00 51.03 677 PRO A C 1
ATOM 5057 O O . PRO A 1 677 ? -68.387 -34.101 33.961 1.00 51.03 677 PRO A O 1
ATOM 5060 N N . THR A 1 678 ? -67.564 -34.405 31.892 1.00 48.91 678 THR A N 1
ATOM 5061 C CA . THR A 1 678 ? -67.838 -33.032 31.420 1.00 48.91 678 THR A CA 1
ATOM 5062 C C . THR A 1 678 ? -68.969 -32.896 30.433 1.00 48.91 678 THR A C 1
ATOM 5064 O O . THR A 1 678 ? -69.539 -31.820 30.345 1.00 48.91 678 THR A O 1
ATOM 5067 N N . SER A 1 679 ? -69.258 -33.946 29.679 1.00 42.28 679 SER A N 1
ATOM 5068 C CA . SER A 1 679 ? -70.289 -33.981 28.646 1.00 42.28 679 SER A CA 1
ATOM 5069 C C . SER A 1 679 ? -70.084 -35.266 27.853 1.00 42.28 679 SER A C 1
ATOM 5071 O O . SER A 1 679 ? -68.948 -35.713 27.659 1.00 42.28 679 SER A O 1
ATOM 5073 N N . SER A 1 680 ? -71.175 -35.880 27.404 1.00 39.84 680 SER A N 1
ATOM 5074 C CA . SER A 1 680 ? -71.113 -36.770 26.249 1.00 39.84 680 SER A CA 1
ATOM 5075 C C . SER A 1 680 ? -70.708 -35.942 25.022 1.00 39.84 680 SER A C 1
ATOM 5077 O O . SER A 1 680 ? -70.969 -34.739 24.950 1.00 39.84 680 SER A O 1
ATOM 5079 N N . THR A 1 681 ? -70.047 -36.578 24.057 1.00 43.31 681 THR A N 1
ATOM 5080 C CA . THR A 1 681 ? -69.574 -35.977 22.794 1.00 43.31 681 THR A CA 1
ATOM 5081 C C . THR A 1 681 ? -70.656 -35.264 21.980 1.00 43.31 681 THR A C 1
ATOM 5083 O O . THR A 1 681 ? -70.325 -34.544 21.042 1.00 43.31 681 THR A O 1
ATOM 5086 N N . ASP A 1 682 ? -71.923 -35.420 22.355 1.00 44.22 682 ASP A N 1
ATOM 5087 C CA . ASP A 1 682 ? -73.067 -34.989 21.565 1.00 44.22 682 ASP A CA 1
ATOM 5088 C C . ASP A 1 682 ? -73.700 -33.701 22.123 1.00 44.22 682 ASP A C 1
ATOM 5090 O O . ASP A 1 682 ? -74.643 -33.174 21.543 1.00 44.22 682 ASP A O 1
ATOM 5094 N N . GLY A 1 683 ? -73.175 -33.150 23.230 1.00 44.16 683 GLY A N 1
ATOM 5095 C CA . GLY A 1 683 ? -73.599 -31.854 23.784 1.00 44.16 683 GLY A CA 1
ATOM 5096 C C . GLY A 1 683 ? -75.033 -31.812 24.332 1.00 44.16 683 GLY A C 1
ATOM 5097 O O . GLY A 1 683 ? -75.470 -30.764 24.803 1.00 44.16 683 GLY A O 1
ATOM 5098 N N . THR A 1 684 ? -75.765 -32.928 24.291 1.00 43.81 684 THR A N 1
ATOM 5099 C CA . THR A 1 684 ? -77.184 -33.004 24.665 1.00 43.81 684 THR A CA 1
ATOM 5100 C C . THR A 1 684 ? -77.437 -33.515 26.079 1.00 43.81 684 THR A C 1
ATOM 5102 O O . THR A 1 684 ? -78.516 -33.263 26.610 1.00 43.81 684 THR A O 1
ATOM 5105 N N . ASP A 1 685 ? -76.470 -34.180 26.721 1.00 42.19 685 ASP A N 1
ATOM 5106 C CA . ASP A 1 685 ? -76.648 -34.661 28.095 1.00 42.19 685 ASP A CA 1
ATOM 5107 C C . ASP A 1 685 ? -76.044 -33.691 29.106 1.00 42.19 685 ASP A C 1
ATOM 5109 O O . ASP A 1 685 ? -74.827 -33.587 29.289 1.00 42.19 685 ASP A O 1
ATOM 5113 N N . VAL A 1 686 ? -76.938 -33.004 29.810 1.00 47.41 686 VAL A N 1
ATOM 5114 C CA . VAL A 1 686 ? -76.638 -32.303 31.052 1.00 47.41 686 VAL A CA 1
ATOM 5115 C C . VAL A 1 686 ? -76.135 -33.319 32.078 1.00 47.41 686 VAL A C 1
ATOM 5117 O O . VAL A 1 686 ? -76.888 -34.178 32.534 1.00 47.41 686 VAL A O 1
ATOM 5120 N N . VAL A 1 687 ? -74.867 -33.218 32.476 1.00 54.59 687 VAL A N 1
ATOM 5121 C CA . VAL A 1 687 ? -74.355 -33.987 33.615 1.00 54.59 687 VAL A CA 1
ATOM 5122 C C . VAL A 1 687 ? -74.982 -33.415 34.890 1.00 54.59 687 VAL A C 1
ATOM 5124 O O . VAL A 1 687 ? -74.665 -32.296 35.289 1.00 54.59 687 VAL A O 1
ATOM 5127 N N . ASP A 1 688 ? -75.870 -34.177 35.534 1.00 65.88 688 ASP A N 1
ATOM 5128 C CA . ASP A 1 688 ? -76.322 -33.892 36.901 1.00 65.88 688 ASP A CA 1
ATOM 5129 C C . ASP A 1 688 ? -75.107 -33.987 37.842 1.00 65.88 688 ASP A C 1
ATOM 5131 O O . ASP A 1 688 ? -74.575 -35.071 38.102 1.00 65.88 688 ASP A O 1
ATOM 5135 N N . LEU A 1 689 ? -74.631 -32.838 38.328 1.00 73.06 689 LEU A N 1
ATOM 5136 C CA . LEU A 1 689 ? -73.525 -32.755 39.285 1.00 73.06 689 LEU A CA 1
ATOM 5137 C C . LEU A 1 689 ? -73.981 -32.988 40.733 1.00 73.06 689 LEU A C 1
ATOM 5139 O O . LEU A 1 689 ? -73.138 -33.063 41.626 1.00 73.06 689 LEU A O 1
ATOM 5143 N N . GLY A 1 690 ? -75.278 -33.160 40.999 1.00 80.00 690 GLY A N 1
ATOM 5144 C CA . GLY A 1 690 ? -75.821 -33.464 42.324 1.00 80.00 690 GLY A CA 1
ATOM 5145 C C . GLY A 1 690 ? -75.144 -34.662 43.007 1.00 80.00 690 GLY A C 1
ATOM 5146 O O . GLY A 1 690 ? -74.651 -34.517 44.132 1.00 80.00 690 GLY A O 1
ATOM 5147 N N . PRO A 1 691 ? -75.022 -35.833 42.346 1.00 84.38 691 PRO A N 1
ATOM 5148 C CA . PRO A 1 691 ? -74.257 -36.976 42.853 1.00 84.38 691 PRO A CA 1
ATOM 5149 C C . PRO A 1 691 ? -72.790 -36.666 43.151 1.00 84.38 691 PRO A C 1
ATOM 5151 O O . PRO A 1 691 ? -72.235 -37.177 44.130 1.00 84.38 691 PRO A O 1
ATOM 5154 N N . TYR A 1 692 ? -72.165 -35.808 42.344 1.00 88.25 692 TYR A N 1
ATOM 5155 C CA . TYR A 1 692 ? -70.795 -35.374 42.581 1.00 88.25 692 TYR A CA 1
ATOM 5156 C C . TYR A 1 692 ? -70.702 -34.490 43.830 1.00 88.25 692 TYR A C 1
ATOM 5158 O O . TYR A 1 692 ? -69.872 -34.754 44.697 1.00 88.25 692 TYR A O 1
ATOM 5166 N N . TRP A 1 693 ? -71.579 -33.493 43.981 1.00 90.31 693 TRP A N 1
ATOM 5167 C CA . TRP A 1 693 ? -71.577 -32.594 45.139 1.00 90.31 693 TRP A CA 1
ATOM 5168 C C . TRP A 1 693 ? -71.889 -33.310 46.447 1.00 90.31 693 TRP A C 1
ATOM 5170 O O . TRP A 1 693 ? -71.257 -33.027 47.466 1.00 90.31 693 TRP A O 1
ATOM 5180 N N . ARG A 1 694 ? -72.797 -34.289 46.414 1.00 91.31 694 ARG A N 1
ATOM 5181 C CA . ARG A 1 694 ? -72.996 -35.213 47.531 1.00 91.31 694 ARG A CA 1
ATOM 5182 C C . ARG A 1 694 ? -71.694 -35.940 47.875 1.00 91.31 694 ARG A C 1
ATOM 5184 O O . ARG A 1 694 ? -71.268 -35.917 49.027 1.00 91.31 694 ARG A O 1
ATOM 5191 N N . SER A 1 695 ? -71.036 -36.529 46.876 1.00 89.88 695 SER A N 1
ATOM 5192 C CA . SER A 1 695 ? -69.768 -37.240 47.077 1.00 89.88 695 SER A CA 1
ATOM 5193 C C . SER A 1 695 ? -68.672 -36.317 47.620 1.00 89.88 695 SER A C 1
ATOM 5195 O O . SER A 1 695 ? -67.913 -36.740 48.483 1.00 89.88 695 SER A O 1
ATOM 5197 N N . ASN A 1 696 ? -68.617 -35.054 47.183 1.00 92.50 696 ASN A N 1
ATOM 5198 C CA . ASN A 1 696 ? -67.698 -34.035 47.697 1.00 92.50 696 ASN A CA 1
ATOM 5199 C C . ASN A 1 696 ? -67.946 -33.683 49.175 1.00 92.50 696 ASN A C 1
ATOM 5201 O O . ASN A 1 696 ? -67.006 -33.298 49.862 1.00 92.50 696 ASN A O 1
ATOM 5205 N N . LEU A 1 697 ? -69.181 -33.800 49.674 1.00 91.00 697 LEU A N 1
ATOM 5206 C CA . LEU A 1 697 ? -69.509 -33.573 51.086 1.00 91.00 697 LEU A CA 1
ATOM 5207 C C . LEU A 1 697 ? -69.214 -34.802 51.969 1.00 91.00 697 LEU A C 1
ATOM 5209 O O . LEU A 1 697 ? -68.816 -34.650 53.126 1.00 91.00 697 LEU A O 1
ATOM 5213 N N . GLU A 1 698 ? -69.458 -36.004 51.440 1.00 90.88 698 GLU A N 1
ATOM 5214 C CA . GLU A 1 698 ? -69.381 -37.270 52.183 1.00 90.88 698 GLU A CA 1
ATOM 5215 C C . GLU A 1 698 ? -67.982 -37.909 52.156 1.00 90.88 698 GLU A C 1
ATOM 5217 O O . GLU A 1 698 ? -67.572 -38.546 53.127 1.00 90.88 698 GLU A O 1
ATOM 5222 N N . SER A 1 699 ? -67.257 -37.778 51.043 1.00 90.12 699 SER A N 1
ATOM 5223 C CA . SER A 1 699 ? -66.025 -38.530 50.786 1.00 90.12 699 SER A CA 1
ATOM 5224 C C . SER A 1 699 ? -64.777 -37.809 51.275 1.00 90.12 699 SER A C 1
ATOM 5226 O O . SER A 1 699 ? -64.710 -36.587 51.308 1.00 90.12 699 SER A O 1
ATOM 5228 N N . ARG A 1 700 ? -63.729 -38.585 51.569 1.00 92.56 700 ARG A N 1
ATOM 5229 C CA . ARG A 1 700 ? -62.410 -38.050 51.927 1.00 92.56 700 ARG A CA 1
ATOM 5230 C C . ARG A 1 700 ? -61.865 -37.097 50.848 1.00 92.56 700 ARG A C 1
ATOM 5232 O O . ARG A 1 700 ? -61.890 -37.419 49.661 1.00 92.56 700 ARG A O 1
ATOM 5239 N N . VAL A 1 701 ? -61.272 -35.985 51.275 1.00 95.50 701 VAL A N 1
ATOM 5240 C CA . VAL A 1 701 ? -60.583 -35.011 50.416 1.00 95.50 701 VAL A CA 1
ATOM 5241 C C . VAL A 1 701 ? -59.173 -35.515 50.098 1.00 95.50 701 VAL A C 1
ATOM 5243 O O . VAL A 1 701 ? -58.289 -35.513 50.955 1.00 95.50 701 VAL A O 1
ATOM 5246 N N . ARG A 1 702 ? -58.930 -35.937 48.857 1.00 95.31 702 ARG A N 1
ATOM 5247 C CA . ARG A 1 702 ? -57.631 -36.439 48.364 1.00 95.31 702 ARG A CA 1
ATOM 5248 C C . ARG A 1 702 ? -56.806 -35.300 47.760 1.00 95.31 702 ARG A C 1
ATOM 5250 O O . ARG A 1 702 ? -56.403 -35.343 46.599 1.00 95.31 702 ARG A O 1
ATOM 5257 N N . PHE A 1 703 ? -56.591 -34.246 48.547 1.00 95.44 703 PHE A N 1
ATOM 5258 C CA . PHE A 1 703 ? -55.948 -33.010 48.091 1.00 95.44 703 PHE A CA 1
ATOM 5259 C C . PHE A 1 703 ? -54.492 -33.221 47.657 1.00 95.44 703 PHE A C 1
ATOM 5261 O O . PHE A 1 703 ? -54.088 -32.696 46.621 1.00 95.44 703 PHE A O 1
ATOM 5268 N N . ALA A 1 704 ? -53.734 -34.035 48.401 1.00 94.12 704 ALA A N 1
ATOM 5269 C CA . ALA A 1 704 ? -52.359 -34.380 48.044 1.00 94.12 704 ALA A CA 1
ATOM 5270 C C . ALA A 1 704 ? -52.263 -34.975 46.634 1.00 94.12 704 ALA A C 1
ATOM 5272 O O . ALA A 1 704 ? -51.500 -34.486 45.806 1.00 94.12 704 ALA A O 1
ATOM 5273 N N . GLU A 1 705 ? -53.109 -35.960 46.331 1.00 94.12 705 GLU A N 1
ATOM 5274 C CA . GLU A 1 705 ? -53.155 -36.593 45.013 1.00 94.12 705 GLU A CA 1
ATOM 5275 C C . GLU A 1 705 ? -53.597 -35.621 43.912 1.00 94.12 705 GLU A C 1
ATOM 5277 O O . GLU A 1 705 ? -53.047 -35.649 42.812 1.00 94.12 705 GLU A O 1
ATOM 5282 N N . ALA A 1 706 ? -54.559 -34.739 44.199 1.00 94.06 706 ALA A N 1
ATOM 5283 C CA . ALA A 1 706 ? -55.050 -33.769 43.225 1.00 94.06 706 ALA A CA 1
ATOM 5284 C C . ALA A 1 706 ? -53.971 -32.752 42.820 1.00 94.06 706 ALA A C 1
ATOM 5286 O O . ALA A 1 706 ? -53.779 -32.492 41.631 1.00 94.06 706 ALA A O 1
ATOM 5287 N N . ILE A 1 707 ? -53.224 -32.211 43.788 1.00 95.25 707 ILE A N 1
ATOM 5288 C CA . ILE A 1 707 ? -52.112 -31.292 43.509 1.00 95.25 707 ILE A CA 1
ATOM 5289 C C . ILE A 1 707 ? -50.979 -32.017 42.785 1.00 95.25 707 ILE A C 1
ATOM 5291 O O . ILE A 1 707 ? -50.510 -31.500 41.772 1.00 95.25 707 ILE A O 1
ATOM 5295 N N . SER A 1 708 ? -50.577 -33.209 43.249 1.00 94.12 708 SER A N 1
ATOM 5296 C CA . SER A 1 708 ? -49.573 -34.043 42.572 1.00 94.12 708 SER A CA 1
ATOM 5297 C C . SER A 1 708 ? -49.933 -34.241 41.103 1.00 94.12 708 SER A C 1
ATOM 5299 O O . SER A 1 708 ? -49.144 -33.926 40.214 1.00 94.12 708 SER A O 1
ATOM 5301 N N . ARG A 1 709 ? -51.174 -34.652 40.832 1.00 92.44 709 ARG A N 1
ATOM 5302 C CA . ARG A 1 709 ? -51.645 -34.898 39.473 1.00 92.44 709 ARG A CA 1
ATOM 5303 C C . ARG A 1 709 ? -51.728 -33.619 38.640 1.00 92.44 709 ARG A C 1
ATOM 5305 O O . ARG A 1 709 ? -51.394 -33.658 37.457 1.00 92.44 709 ARG A O 1
ATOM 5312 N N . LEU A 1 710 ? -52.127 -32.486 39.224 1.00 93.44 710 LEU A N 1
ATOM 5313 C CA . LEU A 1 710 ? -52.145 -31.197 38.527 1.00 93.44 710 LEU A CA 1
ATOM 5314 C C . LEU A 1 710 ? -50.741 -30.830 38.027 1.00 93.44 710 LEU A C 1
ATOM 5316 O O . LEU A 1 710 ? -50.567 -30.607 36.832 1.00 93.44 710 LEU A O 1
ATOM 5320 N N . VAL A 1 711 ? -49.738 -30.827 38.910 1.00 93.31 711 VAL A N 1
ATOM 5321 C CA . VAL A 1 711 ? -48.366 -30.406 38.563 1.00 93.31 711 VAL A CA 1
ATOM 5322 C C . VAL A 1 711 ? -47.595 -31.436 37.730 1.00 93.31 711 VAL A C 1
ATOM 5324 O O . VAL A 1 711 ? -46.596 -31.100 37.094 1.00 93.31 711 VAL A O 1
ATOM 5327 N N . GLU A 1 712 ? -48.043 -32.693 37.723 1.00 91.69 712 GLU A N 1
ATOM 5328 C CA . GLU A 1 712 ? -47.557 -33.732 36.810 1.00 91.69 712 GLU A CA 1
ATOM 5329 C C . GLU A 1 712 ? -48.205 -33.648 35.423 1.00 91.69 712 GLU A C 1
ATOM 5331 O O . GLU A 1 712 ? -47.556 -33.970 34.430 1.00 91.69 712 GLU A O 1
ATOM 5336 N N . SER A 1 713 ? -49.477 -33.239 35.345 1.00 87.00 713 SER A N 1
ATOM 5337 C CA . SER A 1 713 ? -50.243 -33.206 34.090 1.00 87.00 713 SER A CA 1
ATOM 5338 C C . SER A 1 713 ? -50.012 -31.946 33.262 1.00 87.00 713 SER A C 1
ATOM 5340 O O . SER A 1 713 ? -50.037 -32.018 32.034 1.00 87.00 713 SER A O 1
ATOM 5342 N N . ILE A 1 714 ? -49.774 -30.803 33.910 1.00 88.44 714 ILE A N 1
ATOM 5343 C CA . ILE A 1 714 ? -49.507 -29.526 33.246 1.00 88.44 714 ILE A CA 1
ATOM 5344 C C . ILE A 1 714 ? -48.293 -28.830 33.877 1.00 88.44 714 ILE A C 1
ATOM 5346 O O . ILE A 1 714 ? -48.089 -28.909 35.090 1.00 88.44 714 ILE A O 1
ATOM 5350 N N . PRO A 1 715 ? -47.469 -28.121 33.084 1.00 86.38 715 PRO A N 1
ATOM 5351 C CA . PRO A 1 715 ? -46.309 -27.408 33.603 1.00 86.38 715 PRO A CA 1
ATOM 5352 C C . PRO A 1 715 ? -46.765 -26.164 34.372 1.00 86.38 715 PRO A C 1
ATOM 5354 O O . PRO A 1 715 ? -46.933 -25.107 33.774 1.00 86.38 715 PRO A O 1
ATOM 5357 N N . VAL A 1 716 ? -46.981 -26.278 35.685 1.00 92.88 716 VAL A N 1
ATOM 5358 C CA . VAL A 1 716 ? -47.372 -25.156 36.556 1.00 92.88 716 VAL A CA 1
ATOM 5359 C C . VAL A 1 716 ? -46.134 -24.454 37.108 1.00 92.88 716 VAL A C 1
ATOM 5361 O O . VAL A 1 716 ? -45.330 -25.063 37.807 1.00 92.88 716 VAL A O 1
ATOM 5364 N N . SER A 1 717 ? -45.989 -23.157 36.833 1.00 93.12 717 SER A N 1
ATOM 5365 C CA . SER A 1 717 ? -44.877 -22.341 37.343 1.00 93.12 717 SER A CA 1
ATOM 5366 C C . SER A 1 717 ? -45.205 -21.687 38.687 1.00 93.12 717 SER A C 1
ATOM 5368 O O . SER A 1 717 ? -44.324 -21.479 39.523 1.00 93.12 717 SER A O 1
ATOM 5370 N N . VAL A 1 718 ? -46.478 -21.345 38.897 1.00 95.75 718 VAL A N 1
ATOM 5371 C CA . VAL A 1 718 ? -46.974 -20.704 40.117 1.00 95.75 718 VAL A CA 1
ATOM 5372 C C . VAL A 1 718 ? -48.384 -21.189 40.436 1.00 95.75 718 VAL A C 1
ATOM 5374 O O . VAL A 1 718 ? -49.234 -21.275 39.552 1.00 95.75 718 VAL A O 1
ATOM 5377 N N . LEU A 1 719 ? -48.622 -21.494 41.708 1.00 97.19 719 LEU A N 1
ATOM 5378 C CA . LEU A 1 719 ? -49.933 -21.787 42.266 1.00 97.19 719 LEU A CA 1
ATOM 5379 C C . LEU A 1 719 ? -50.463 -20.537 42.973 1.00 97.19 719 LEU A C 1
ATOM 5381 O O . LEU A 1 719 ? -49.805 -19.985 43.859 1.00 97.19 719 LEU A O 1
ATOM 5385 N N . VAL A 1 720 ? -51.645 -20.085 42.561 1.00 97.75 720 VAL A N 1
ATOM 5386 C CA . VAL A 1 720 ? -52.351 -18.960 43.176 1.00 97.75 720 VAL A CA 1
ATOM 5387 C C . VAL A 1 720 ? -53.491 -19.511 44.021 1.00 97.75 720 VAL A C 1
ATOM 5389 O O . VAL A 1 720 ? -54.408 -20.141 43.496 1.00 97.75 720 VAL A O 1
ATOM 5392 N N . GLU A 1 721 ? -53.422 -19.293 45.332 1.00 97.44 721 GLU A N 1
ATOM 5393 C CA . GLU A 1 721 ? -54.484 -19.678 46.253 1.00 97.44 721 GLU A CA 1
ATOM 5394 C C . GLU A 1 721 ? -55.620 -18.654 46.192 1.00 97.44 721 GLU A C 1
ATOM 5396 O O . GLU A 1 721 ? -55.455 -17.513 46.629 1.00 97.44 721 GLU A O 1
ATOM 5401 N N . ILE A 1 722 ? -56.757 -19.071 45.636 1.00 97.62 722 ILE A N 1
ATOM 5402 C CA . ILE A 1 722 ? -57.975 -18.279 45.514 1.00 97.62 722 ILE A CA 1
ATOM 5403 C C . ILE A 1 722 ? -58.820 -18.490 46.770 1.00 97.62 722 ILE A C 1
ATOM 5405 O O . ILE A 1 722 ? -59.389 -19.564 46.998 1.00 97.62 722 ILE A O 1
ATOM 5409 N N . GLY A 1 723 ? -58.924 -17.448 47.586 1.00 94.12 723 GLY A N 1
ATOM 5410 C CA . GLY A 1 723 ? -59.699 -17.489 48.819 1.00 94.12 723 GLY A CA 1
ATOM 5411 C C . GLY A 1 723 ? -59.476 -16.277 49.724 1.00 94.12 723 GLY A C 1
ATOM 5412 O O . GLY A 1 723 ? -58.705 -15.376 49.385 1.00 94.12 723 GLY A O 1
ATOM 5413 N N . PRO A 1 724 ? -60.151 -16.250 50.886 1.00 92.06 724 PRO A N 1
ATOM 5414 C CA . PRO A 1 724 ? -60.096 -15.127 51.824 1.00 92.06 724 PRO A CA 1
ATOM 5415 C C . PRO A 1 724 ? -58.821 -15.084 52.679 1.00 92.06 724 PRO A C 1
ATOM 5417 O O . PRO A 1 724 ? -58.502 -14.046 53.257 1.00 92.06 724 PRO A O 1
ATOM 5420 N N . HIS A 1 725 ? -58.104 -16.203 52.801 1.00 93.38 725 HIS A N 1
ATOM 5421 C CA . HIS A 1 725 ? -56.813 -16.291 53.482 1.00 93.38 725 HIS A CA 1
ATOM 5422 C C . HIS A 1 725 ? -56.059 -17.542 53.010 1.00 93.38 725 HIS A C 1
ATOM 5424 O O . HIS A 1 725 ? -56.701 -18.588 52.892 1.00 93.38 725 HIS A O 1
ATOM 5430 N N . PRO A 1 726 ? -54.728 -17.496 52.802 1.00 90.19 726 PRO A N 1
ATOM 5431 C CA . PRO A 1 726 ? -53.976 -18.676 52.411 1.00 90.19 726 PRO A CA 1
ATOM 5432 C C . PRO A 1 726 ? -53.887 -19.688 53.558 1.00 90.19 726 PRO A C 1
ATOM 5434 O O . PRO A 1 726 ? -53.186 -19.464 54.544 1.00 90.19 726 PRO A O 1
ATOM 5437 N N . ALA A 1 727 ? -54.583 -20.815 53.434 1.00 87.38 727 ALA A N 1
ATOM 5438 C CA . ALA A 1 727 ? -54.589 -21.883 54.435 1.00 87.38 727 ALA A CA 1
ATOM 5439 C C . ALA A 1 727 ? -53.842 -23.143 53.965 1.00 87.38 727 ALA A C 1
ATOM 5441 O O . ALA A 1 727 ? -53.513 -24.002 54.784 1.00 87.38 727 ALA A O 1
ATOM 5442 N N . LEU A 1 728 ? -53.555 -23.255 52.663 1.00 91.19 728 LEU A N 1
ATOM 5443 C CA . LEU A 1 728 ? -53.064 -24.490 52.036 1.00 91.19 728 LEU A CA 1
ATOM 5444 C C . LEU A 1 728 ? -51.576 -24.458 51.660 1.00 91.19 728 LEU A C 1
ATOM 5446 O O . LEU A 1 728 ? -51.045 -25.460 51.183 1.00 91.19 728 LEU A O 1
ATOM 5450 N N . LYS A 1 729 ? -50.879 -23.348 51.933 1.00 91.06 729 LYS A N 1
ATOM 5451 C CA . LYS A 1 729 ? -49.469 -23.152 51.561 1.00 91.06 729 LYS A CA 1
ATOM 5452 C C . LYS A 1 729 ? -48.547 -24.279 52.036 1.00 91.06 729 LYS A C 1
ATOM 5454 O O . LYS A 1 729 ? -47.866 -24.893 51.223 1.00 91.06 729 LYS A O 1
ATOM 5459 N N . SER A 1 730 ? -48.528 -24.559 53.341 1.00 88.94 730 SER A N 1
ATOM 5460 C CA . SER A 1 730 ? -47.619 -25.568 53.907 1.00 88.94 730 SER A CA 1
ATOM 5461 C C . SER A 1 730 ? -47.907 -26.988 53.383 1.00 88.94 730 SER A C 1
ATOM 5463 O O . SER A 1 730 ? -46.959 -27.654 52.963 1.00 88.94 730 SER A O 1
ATOM 5465 N N . PRO A 1 731 ? -49.174 -27.450 53.309 1.00 90.75 731 PRO A N 1
ATOM 5466 C CA . PRO A 1 731 ? -49.504 -28.699 52.623 1.00 90.75 731 PRO A CA 1
ATOM 5467 C C . PRO A 1 731 ? -49.011 -28.760 51.173 1.00 90.75 731 PRO A C 1
ATOM 5469 O O . PRO A 1 731 ? -48.374 -29.739 50.789 1.00 90.75 731 PRO A O 1
ATOM 5472 N N . VAL A 1 732 ? -49.237 -27.707 50.380 1.00 94.50 732 VAL A N 1
ATOM 5473 C CA . VAL A 1 732 ? -48.795 -27.650 48.977 1.00 94.50 732 VAL A CA 1
ATOM 5474 C C . VAL A 1 732 ? -47.273 -27.723 48.862 1.00 94.50 732 VAL A C 1
ATOM 5476 O O . VAL A 1 732 ? -46.768 -28.476 48.035 1.00 94.50 732 VAL A O 1
ATOM 5479 N N . GLU A 1 733 ? -46.526 -27.024 49.717 1.00 93.31 733 GLU A N 1
ATOM 5480 C CA . GLU A 1 733 ? -45.058 -27.106 49.750 1.00 93.31 733 GLU A CA 1
ATOM 5481 C C . GLU A 1 733 ? -44.564 -28.530 50.057 1.00 93.31 733 GLU A C 1
ATOM 5483 O O . GLU A 1 733 ? -43.621 -29.009 49.421 1.00 93.31 733 GLU A O 1
ATOM 5488 N N . GLN A 1 734 ? -45.220 -29.239 50.984 1.00 92.75 734 GLN A N 1
ATOM 5489 C CA . GLN A 1 734 ? -44.902 -30.639 51.278 1.00 92.75 734 GLN A CA 1
ATOM 5490 C C . GLN A 1 734 ? -45.201 -31.566 50.089 1.00 92.75 734 GLN A C 1
ATOM 5492 O O . GLN A 1 734 ? -44.391 -32.445 49.797 1.00 92.75 734 GLN A O 1
ATOM 5497 N N . ILE A 1 735 ? -46.321 -31.356 49.386 1.00 95.06 735 ILE A N 1
ATOM 5498 C CA . ILE A 1 735 ? -46.691 -32.139 48.194 1.00 95.06 735 ILE A CA 1
ATOM 5499 C C . ILE A 1 735 ? -45.695 -31.900 47.056 1.00 95.06 735 ILE A C 1
ATOM 5501 O O . ILE A 1 735 ? -45.180 -32.851 46.474 1.00 95.06 735 ILE A O 1
ATOM 5505 N N . LEU A 1 736 ? -45.386 -30.637 46.749 1.00 94.31 736 LEU A N 1
ATOM 5506 C CA . LEU A 1 736 ? -44.420 -30.278 45.707 1.00 94.31 736 LEU A CA 1
ATOM 5507 C C . LEU A 1 736 ? -43.060 -30.932 45.978 1.00 94.31 736 LEU A C 1
ATOM 5509 O O . LEU A 1 736 ? -42.476 -31.546 45.082 1.00 94.31 736 LEU A O 1
ATOM 5513 N N . LYS A 1 737 ? -42.607 -30.892 47.239 1.00 91.94 737 LYS A N 1
ATOM 5514 C CA . LYS A 1 737 ? -41.384 -31.568 47.676 1.00 91.94 737 LYS A CA 1
ATOM 5515 C C . LYS A 1 737 ? -41.455 -33.086 47.473 1.00 91.94 737 LYS A C 1
ATOM 5517 O O . LYS A 1 737 ? -40.463 -33.662 47.035 1.00 91.94 737 LYS A O 1
ATOM 5522 N N . SER A 1 738 ? -42.588 -33.735 47.753 1.00 91.06 738 SER A N 1
ATOM 5523 C CA . SER A 1 738 ? -42.712 -35.192 47.607 1.00 91.06 738 SER A CA 1
ATOM 5524 C C . SER A 1 738 ? -42.772 -35.671 46.159 1.00 91.06 738 SER A C 1
ATOM 5526 O O . SER A 1 738 ? -42.280 -36.757 45.878 1.00 91.06 738 SER A O 1
ATOM 5528 N N . VAL A 1 739 ? -43.326 -34.878 45.235 1.00 91.88 739 VAL A N 1
ATOM 5529 C CA . VAL A 1 739 ? -43.318 -35.205 43.792 1.00 91.88 739 VAL A CA 1
ATOM 5530 C C . VAL A 1 739 ? -42.076 -34.687 43.055 1.00 91.88 739 VAL A C 1
ATOM 5532 O O . VAL A 1 739 ? -41.978 -34.806 41.834 1.00 91.88 739 VAL A O 1
ATOM 5535 N N . GLY A 1 740 ? -41.123 -34.078 43.770 1.00 89.56 740 GLY A N 1
ATOM 5536 C CA . GLY A 1 740 ? -39.897 -33.536 43.180 1.00 89.56 740 GLY A CA 1
ATOM 5537 C C . GLY A 1 740 ? -40.131 -32.354 42.231 1.00 89.56 740 GLY A C 1
ATOM 5538 O O . GLY A 1 740 ? -39.386 -32.182 41.266 1.00 89.56 740 GLY A O 1
ATOM 5539 N N . LYS A 1 741 ? -41.171 -31.544 42.468 1.00 90.31 741 LYS A N 1
ATOM 5540 C CA . LYS A 1 741 ? -41.493 -30.343 41.680 1.00 90.31 741 LYS A CA 1
ATOM 5541 C C . LYS A 1 741 ? -41.303 -29.078 42.514 1.00 90.31 741 LYS A C 1
ATOM 5543 O O . LYS A 1 741 ? -41.366 -29.099 43.739 1.00 90.31 741 LYS A O 1
ATOM 5548 N N . THR A 1 742 ? -41.106 -27.951 41.842 1.00 86.62 742 THR A N 1
ATOM 5549 C CA . THR A 1 742 ? -41.079 -26.625 42.465 1.00 86.62 742 THR A CA 1
ATOM 5550 C C . THR A 1 742 ? -42.032 -25.703 41.718 1.00 86.62 742 THR A C 1
ATOM 5552 O O . THR A 1 742 ? -42.053 -25.675 40.490 1.00 86.62 742 THR A O 1
ATOM 5555 N N . ALA A 1 743 ? -42.839 -24.957 42.464 1.00 90.56 743 ALA A N 1
ATOM 5556 C CA . ALA A 1 743 ? -43.721 -23.927 41.935 1.00 90.56 743 ALA A CA 1
ATOM 5557 C C . ALA A 1 743 ? -43.780 -22.779 42.946 1.00 90.56 743 ALA A C 1
ATOM 5559 O O . ALA A 1 743 ? -43.716 -23.007 44.156 1.00 90.56 743 ALA A O 1
ATOM 5560 N N . GLY A 1 744 ? -43.889 -21.541 42.460 1.00 89.94 744 GLY A N 1
ATOM 5561 C CA . GLY A 1 744 ? -44.178 -20.407 43.337 1.00 89.94 744 GLY A CA 1
ATOM 5562 C C . GLY A 1 744 ? -45.552 -20.565 43.994 1.00 89.94 744 GLY A C 1
ATOM 5563 O O . GLY A 1 744 ? -46.429 -21.215 43.430 1.00 89.94 744 GLY A O 1
ATOM 5564 N N . TYR A 1 745 ? -45.759 -19.946 45.155 1.00 94.25 745 TYR A N 1
ATOM 5565 C CA . TYR A 1 745 ? -47.046 -19.973 45.854 1.00 94.25 745 TYR A CA 1
ATOM 5566 C C . TYR A 1 745 ? -47.435 -18.579 46.340 1.00 94.25 745 TYR A C 1
ATOM 5568 O O . TYR A 1 745 ? -46.656 -17.939 47.053 1.00 94.25 745 TYR A O 1
ATOM 5576 N N . VAL A 1 746 ? -48.628 -18.108 45.971 1.00 93.62 746 VAL A N 1
ATOM 5577 C CA . VAL A 1 746 ? -49.131 -16.767 46.323 1.00 93.62 746 VAL A CA 1
ATOM 5578 C C . VAL A 1 746 ? -50.624 -16.842 46.643 1.00 93.62 746 VAL A C 1
ATOM 5580 O O . VAL A 1 746 ? -51.354 -17.512 45.929 1.00 93.62 746 VAL A O 1
ATOM 5583 N N . GLY A 1 747 ? -51.092 -16.166 47.694 1.00 93.56 747 GLY A N 1
ATOM 5584 C CA . GLY A 1 747 ? -52.527 -16.060 48.005 1.00 93.56 747 GLY A CA 1
ATOM 5585 C C . GLY A 1 747 ? -53.145 -14.772 47.459 1.00 93.56 747 GLY A C 1
ATOM 5586 O O . GLY A 1 747 ? -52.446 -13.768 47.341 1.00 93.56 747 GLY A O 1
ATOM 5587 N N . THR A 1 748 ? -54.443 -14.791 47.147 1.00 96.62 748 THR A N 1
ATOM 5588 C CA . THR A 1 748 ? -55.189 -13.609 46.673 1.00 96.62 748 THR A CA 1
ATOM 5589 C C . THR A 1 748 ? -55.442 -12.575 47.760 1.00 96.62 748 THR A C 1
ATOM 5591 O O . THR A 1 748 ? -55.241 -11.388 47.530 1.00 96.62 748 THR A O 1
ATOM 5594 N N . LEU A 1 749 ? -55.885 -13.027 48.935 1.00 95.50 749 LEU A N 1
ATOM 5595 C CA . LEU A 1 749 ? -56.229 -12.190 50.081 1.00 95.50 749 LEU A CA 1
ATOM 5596 C C . LEU A 1 749 ? -55.582 -12.761 51.331 1.00 95.50 749 LEU A C 1
ATOM 5598 O O . LEU A 1 749 ? -55.401 -13.974 51.445 1.00 95.50 749 LEU A O 1
ATOM 5602 N N . LYS A 1 750 ? -55.266 -11.896 52.288 1.00 91.88 750 LYS A N 1
ATOM 5603 C CA . LYS A 1 750 ? -54.809 -12.295 53.615 1.00 91.88 750 LYS A CA 1
ATOM 5604 C C . LYS A 1 750 ? -55.603 -11.536 54.664 1.00 91.88 750 LYS A C 1
ATOM 5606 O O . LYS A 1 750 ? -56.104 -10.444 54.442 1.00 91.88 750 LYS A O 1
ATOM 5611 N N . ARG A 1 751 ? -55.706 -12.148 55.836 1.00 89.88 751 ARG A N 1
ATOM 5612 C CA . ARG A 1 751 ? -56.489 -11.619 56.948 1.00 89.88 751 ARG A CA 1
ATOM 5613 C C . ARG A 1 751 ? -55.658 -10.529 57.606 1.00 89.88 751 ARG A C 1
ATOM 5615 O O . ARG A 1 751 ? -54.465 -10.749 57.803 1.00 89.88 751 ARG A O 1
ATOM 5622 N N . ASN A 1 752 ? -56.299 -9.430 57.992 1.00 86.88 752 ASN A N 1
ATOM 5623 C CA . ASN A 1 752 ? -55.647 -8.247 58.565 1.00 86.88 752 ASN A CA 1
ATOM 5624 C C . ASN A 1 752 ? -54.692 -7.521 57.594 1.00 86.88 752 ASN A C 1
ATOM 5626 O O . ASN A 1 752 ? -53.884 -6.712 58.041 1.00 86.88 752 ASN A O 1
ATOM 5630 N N . GLU A 1 753 ? -54.768 -7.803 56.291 1.00 90.44 753 GLU A N 1
ATOM 5631 C CA . GLU A 1 753 ? -54.090 -7.038 55.241 1.00 90.44 753 GLU A CA 1
ATOM 5632 C C . GLU A 1 753 ? -55.152 -6.438 54.312 1.00 90.44 753 GLU A C 1
ATOM 5634 O O . GLU A 1 753 ? -56.213 -7.028 54.121 1.00 90.44 753 GLU A O 1
ATOM 5639 N N . ASP A 1 754 ? -54.855 -5.278 53.729 1.00 90.50 754 ASP A N 1
ATOM 5640 C CA . ASP A 1 754 ? -55.736 -4.611 52.771 1.00 90.50 754 ASP A CA 1
ATOM 5641 C C . ASP A 1 754 ? -55.906 -5.481 51.509 1.00 90.50 754 ASP A C 1
ATOM 5643 O O . ASP A 1 754 ? -54.928 -5.917 50.881 1.00 90.50 754 ASP A O 1
ATOM 5647 N N . GLY A 1 755 ? -57.153 -5.769 51.141 1.00 90.94 755 GLY A N 1
ATOM 5648 C CA . GLY A 1 755 ? -57.474 -6.640 50.010 1.00 90.94 755 GLY A CA 1
ATOM 5649 C C . GLY A 1 755 ? -57.010 -6.077 48.664 1.00 90.94 755 GLY A C 1
ATOM 5650 O O . GLY A 1 755 ? -56.537 -6.833 47.811 1.00 90.94 755 GLY A O 1
ATOM 5651 N N . GLN A 1 756 ? -57.059 -4.751 48.481 1.00 93.69 756 GLN A N 1
ATOM 5652 C CA . GLN A 1 756 ? -56.536 -4.107 47.272 1.00 93.69 756 GLN A CA 1
ATOM 5653 C C . GLN A 1 756 ? -55.019 -4.266 47.217 1.00 93.69 756 GLN A C 1
ATOM 5655 O O . GLN A 1 756 ? -54.473 -4.644 46.180 1.00 93.69 756 GLN A O 1
ATOM 5660 N N . GLN A 1 757 ? -54.338 -4.037 48.342 1.00 93.00 757 GLN A N 1
ATOM 5661 C CA . GLN A 1 757 ? -52.890 -4.205 48.432 1.00 93.00 757 GLN A CA 1
ATOM 5662 C C . GLN A 1 757 ? -52.467 -5.648 48.124 1.00 93.00 757 GLN A C 1
ATOM 5664 O O . GLN A 1 757 ? -51.539 -5.857 47.341 1.00 93.00 757 GLN A O 1
ATOM 5669 N N . SER A 1 758 ? -53.179 -6.638 48.667 1.00 93.94 758 SER A N 1
ATOM 5670 C CA . SER A 1 758 ? -52.908 -8.063 48.429 1.00 93.94 758 SER A CA 1
ATOM 5671 C C . SER A 1 758 ? -53.011 -8.432 46.942 1.00 93.94 758 SER A C 1
ATOM 5673 O O . SER A 1 758 ? -52.124 -9.095 46.396 1.00 93.94 758 SER A O 1
ATOM 5675 N N . LEU A 1 759 ? -54.046 -7.945 46.249 1.00 96.19 759 LEU A N 1
ATOM 5676 C CA . LEU A 1 759 ? -54.236 -8.205 44.820 1.00 96.19 759 LEU A CA 1
ATOM 5677 C C . LEU A 1 759 ? -53.210 -7.496 43.934 1.00 96.19 759 LEU A C 1
ATOM 5679 O O . LEU A 1 759 ? -52.721 -8.089 42.969 1.00 96.19 759 LEU A O 1
ATOM 5683 N N . LEU A 1 760 ? -52.839 -6.256 44.259 1.00 95.31 760 LEU A N 1
ATOM 5684 C CA . LEU A 1 760 ? -51.790 -5.545 43.525 1.00 95.31 760 LEU A CA 1
ATOM 5685 C C . LEU A 1 760 ? -50.420 -6.210 43.732 1.00 95.31 760 LEU A C 1
ATOM 5687 O O . LEU A 1 760 ? -49.654 -6.340 42.775 1.00 95.31 760 LEU A O 1
ATOM 5691 N N . GLN A 1 761 ? -50.135 -6.721 44.935 1.00 94.12 761 GLN A N 1
ATOM 5692 C CA . GLN A 1 761 ? -48.940 -7.529 45.203 1.00 94.12 761 GLN A CA 1
ATOM 5693 C C . GLN A 1 761 ? -48.941 -8.853 44.429 1.00 94.12 761 GLN A C 1
ATOM 5695 O O . GLN A 1 761 ? -47.892 -9.265 43.923 1.00 94.12 761 GLN A O 1
ATOM 5700 N N . LEU A 1 762 ? -50.096 -9.513 44.291 1.00 95.75 762 LEU A N 1
ATOM 5701 C CA . LEU A 1 762 ? -50.250 -10.696 43.441 1.00 95.75 762 LEU A CA 1
ATOM 5702 C C . LEU A 1 762 ? -49.964 -10.357 41.970 1.00 95.75 762 LEU A C 1
ATOM 5704 O O . LEU A 1 762 ? -49.133 -11.019 41.348 1.00 95.75 762 LEU A O 1
ATOM 5708 N N . ALA A 1 763 ? -50.590 -9.311 41.425 1.00 96.56 763 ALA A N 1
ATOM 5709 C CA . ALA A 1 763 ? -50.388 -8.882 40.040 1.00 96.56 763 ALA A CA 1
ATOM 5710 C C . ALA A 1 763 ? -48.921 -8.504 39.762 1.00 96.56 763 ALA A C 1
ATOM 5712 O O . ALA A 1 763 ? -48.336 -8.950 38.770 1.00 96.56 763 ALA A O 1
ATOM 5713 N N . GLY A 1 764 ? -48.291 -7.759 40.675 1.00 94.50 764 GLY A N 1
ATOM 5714 C CA . GLY A 1 764 ? -46.865 -7.443 40.623 1.00 94.50 764 GLY A CA 1
ATOM 5715 C C . GLY A 1 764 ? -45.984 -8.694 40.687 1.00 94.50 764 GLY A C 1
ATOM 5716 O O . GLY A 1 764 ? -45.042 -8.845 39.907 1.00 94.50 764 GLY A O 1
ATOM 5717 N N . THR A 1 765 ? -46.320 -9.652 41.552 1.00 93.62 765 THR A N 1
ATOM 5718 C CA . THR A 1 765 ? -45.598 -10.928 41.663 1.00 93.62 765 THR A CA 1
ATOM 5719 C C . THR A 1 765 ? -45.686 -11.738 40.371 1.00 93.62 765 THR A C 1
ATOM 5721 O O . THR A 1 765 ? -44.665 -12.212 39.869 1.00 93.62 765 THR A O 1
ATOM 5724 N N . LEU A 1 766 ? -46.873 -11.849 39.782 1.00 95.56 766 LEU A N 1
ATOM 5725 C CA . LEU A 1 766 ? -47.084 -12.522 38.501 1.00 95.56 766 LEU A CA 1
ATOM 5726 C C . LEU A 1 766 ? -46.313 -11.836 37.362 1.00 95.56 766 LEU A C 1
ATOM 5728 O O . LEU A 1 766 ? -45.679 -12.516 36.552 1.00 95.56 766 LEU A O 1
ATOM 5732 N N . PHE A 1 767 ? -46.251 -10.502 37.357 1.00 94.44 767 PHE A N 1
ATOM 5733 C CA . PHE A 1 767 ? -45.398 -9.746 36.437 1.00 94.44 767 PHE A CA 1
ATOM 5734 C C . PHE A 1 767 ? -43.908 -10.114 36.578 1.00 94.44 767 PHE A C 1
ATOM 5736 O O . PHE A 1 767 ? -43.241 -10.357 35.561 1.00 94.44 767 PHE A O 1
ATOM 5743 N N . THR A 1 768 ? -43.390 -10.232 37.811 1.00 93.31 768 THR A N 1
ATOM 5744 C CA . THR A 1 768 ? -41.993 -10.653 38.062 1.00 93.31 768 THR A CA 1
ATOM 5745 C C . THR A 1 768 ? -41.699 -12.093 37.643 1.00 93.31 768 THR A C 1
ATOM 5747 O O . THR A 1 768 ? -40.565 -12.412 37.308 1.00 93.31 768 THR A O 1
ATOM 5750 N N . LEU A 1 769 ? -42.720 -12.951 37.593 1.00 92.38 769 LEU A N 1
ATOM 5751 C CA . LEU A 1 769 ? -42.611 -14.341 37.144 1.00 92.38 769 LEU A CA 1
ATOM 5752 C C . LEU A 1 769 ? -42.832 -14.511 35.636 1.00 92.38 769 LEU A C 1
ATOM 5754 O O . LEU A 1 769 ? -42.808 -15.632 35.151 1.00 92.38 769 LEU A O 1
ATOM 5758 N N . ASN A 1 770 ? -43.023 -13.426 34.882 1.00 94.25 770 ASN A N 1
ATOM 5759 C CA . ASN A 1 770 ? -43.357 -13.475 33.457 1.00 94.25 770 ASN A CA 1
ATOM 5760 C C . ASN A 1 770 ? -44.694 -14.161 33.136 1.00 94.25 770 ASN A C 1
ATOM 5762 O O . ASN A 1 770 ? -44.848 -14.762 32.076 1.00 94.25 770 ASN A O 1
ATOM 5766 N N . ALA A 1 771 ? -45.676 -14.053 34.026 1.00 93.00 771 ALA A N 1
ATOM 5767 C CA . ALA A 1 771 ? -47.045 -14.450 33.722 1.00 93.00 771 ALA A CA 1
ATOM 5768 C C . ALA A 1 771 ? -47.771 -13.381 32.879 1.00 93.00 771 ALA A C 1
ATOM 5770 O O . ALA A 1 771 ? -47.380 -12.208 32.853 1.00 93.00 771 ALA A O 1
ATOM 5771 N N . VAL A 1 772 ? -48.845 -13.782 32.193 1.00 92.06 772 VAL A N 1
ATOM 5772 C CA . VAL A 1 772 ? -49.699 -12.862 31.426 1.00 92.06 772 VAL A CA 1
ATOM 5773 C C . VAL A 1 772 ? -50.539 -12.027 32.392 1.00 92.06 772 VAL A C 1
ATOM 5775 O O . VAL A 1 772 ? -51.400 -12.553 33.088 1.00 92.06 772 VAL A O 1
ATOM 5778 N N . VAL A 1 773 ? -50.268 -10.722 32.430 1.00 93.75 773 VAL A N 1
ATOM 5779 C CA . VAL A 1 773 ? -51.005 -9.736 33.231 1.00 93.75 773 VAL A CA 1
ATOM 5780 C C . VAL A 1 773 ? -51.223 -8.477 32.391 1.00 93.75 773 VAL A C 1
ATOM 5782 O O . VAL A 1 773 ? -50.262 -7.916 31.835 1.00 93.75 773 VAL A O 1
ATOM 5785 N N . ASP A 1 774 ? -52.473 -8.019 32.311 1.00 92.00 774 ASP A N 1
ATOM 5786 C CA . ASP A 1 774 ? -52.830 -6.719 31.741 1.00 92.00 774 ASP A CA 1
ATOM 5787 C C . ASP A 1 774 ? -52.690 -5.622 32.807 1.00 92.00 774 ASP A C 1
ATOM 5789 O O . ASP A 1 774 ? -53.615 -5.289 33.542 1.00 92.00 774 ASP A O 1
ATOM 5793 N N . LEU A 1 775 ? -51.488 -5.052 32.888 1.00 93.31 775 LEU A N 1
ATOM 5794 C CA . LEU A 1 775 ? -51.142 -4.012 33.861 1.00 93.31 775 LEU A CA 1
ATOM 5795 C C . LEU A 1 775 ? -51.895 -2.690 33.627 1.00 93.31 775 LEU A C 1
ATOM 5797 O O . LEU A 1 775 ? -51.975 -1.879 34.549 1.00 93.31 775 LEU A O 1
ATOM 5801 N N . ALA A 1 776 ? -52.441 -2.457 32.425 1.00 90.38 776 ALA A N 1
ATOM 5802 C CA . ALA A 1 776 ? -53.315 -1.310 32.197 1.00 90.38 776 ALA A CA 1
ATOM 5803 C C . ALA A 1 776 ? -54.672 -1.544 32.864 1.00 90.38 776 ALA A C 1
ATOM 5805 O O . ALA A 1 776 ? -55.151 -0.653 33.557 1.00 90.38 776 ALA A O 1
ATOM 5806 N N . ALA A 1 777 ? -55.244 -2.744 32.718 1.00 89.94 777 ALA A N 1
ATOM 5807 C CA . ALA A 1 777 ? -56.490 -3.126 33.381 1.00 89.94 777 ALA A CA 1
ATOM 5808 C C . ALA A 1 777 ? -56.362 -3.156 34.914 1.00 89.94 777 ALA A C 1
ATOM 5810 O O . ALA A 1 777 ? -57.266 -2.692 35.603 1.00 89.94 777 ALA A O 1
ATOM 5811 N N . VAL A 1 778 ? -55.220 -3.612 35.449 1.00 93.06 778 VAL A N 1
ATOM 5812 C CA . VAL A 1 778 ? -54.932 -3.586 36.900 1.00 93.06 778 VAL A CA 1
ATOM 5813 C C . VAL A 1 778 ? -55.062 -2.170 37.479 1.00 93.06 778 VAL A C 1
ATOM 5815 O O . VAL A 1 778 ? -55.650 -1.983 38.541 1.00 93.06 778 VAL A O 1
ATOM 5818 N N . ASN A 1 779 ? -54.541 -1.164 36.770 1.00 93.19 779 ASN A N 1
ATOM 5819 C CA . ASN A 1 779 ? -54.547 0.232 37.217 1.00 93.19 779 ASN A CA 1
ATOM 5820 C C . ASN A 1 779 ? -55.755 1.050 36.719 1.00 93.19 779 ASN A C 1
ATOM 5822 O O . ASN A 1 779 ? -55.865 2.224 37.072 1.00 93.19 779 ASN A O 1
ATOM 5826 N N . ALA A 1 780 ? -56.635 0.478 35.892 1.00 89.69 780 ALA A N 1
ATOM 5827 C CA . ALA A 1 780 ? -57.744 1.199 35.268 1.00 89.69 780 ALA A CA 1
ATOM 5828 C C . ALA A 1 780 ? -58.889 1.445 36.250 1.00 89.69 780 ALA A C 1
ATOM 5830 O O . ALA A 1 780 ? -59.309 0.511 36.920 1.00 89.69 780 ALA A O 1
ATOM 5831 N N . VAL A 1 781 ? -59.439 2.655 36.300 1.00 88.75 781 VAL A N 1
ATOM 5832 C CA . VAL A 1 781 ? -60.535 3.029 37.208 1.00 88.75 781 VAL A CA 1
ATOM 5833 C C . VAL A 1 781 ? -61.883 2.788 36.543 1.00 88.75 781 VAL A C 1
ATOM 5835 O O . VAL A 1 781 ? -62.042 3.083 35.366 1.00 88.75 781 VAL A O 1
ATOM 5838 N N . ASP A 1 782 ? -62.856 2.253 37.275 1.00 84.94 782 ASP A N 1
ATOM 5839 C CA . ASP A 1 782 ? -64.205 2.042 36.744 1.00 84.94 782 ASP A CA 1
ATOM 5840 C C . ASP A 1 782 ? -64.916 3.388 36.514 1.00 84.94 782 ASP A C 1
ATOM 5842 O O . ASP A 1 782 ? -64.806 4.307 37.329 1.00 84.94 782 ASP A O 1
ATOM 5846 N N . THR A 1 783 ? -65.648 3.522 35.407 1.00 79.62 783 THR A N 1
ATOM 5847 C CA . THR A 1 783 ? -66.400 4.745 35.104 1.00 79.62 783 THR A CA 1
ATOM 5848 C C . THR A 1 783 ? -67.592 4.903 36.048 1.00 79.62 783 THR A C 1
ATOM 5850 O O . THR A 1 783 ? -68.225 3.925 36.450 1.00 79.62 783 THR A O 1
ATOM 5853 N N . ALA A 1 784 ? -67.941 6.149 36.387 1.00 69.94 784 ALA A N 1
ATOM 5854 C CA . ALA A 1 784 ? -69.029 6.444 37.328 1.00 69.94 784 ALA A CA 1
ATOM 5855 C C . ALA A 1 784 ? -70.409 5.939 36.858 1.00 69.94 784 ALA A C 1
ATOM 5857 O O . ALA A 1 784 ? -71.265 5.627 37.680 1.00 69.94 784 ALA A O 1
ATOM 5858 N N . ASP A 1 785 ? -70.618 5.837 35.544 1.00 68.94 785 ASP A N 1
ATOM 5859 C CA . ASP A 1 785 ? -71.834 5.303 34.918 1.00 68.94 785 ASP A CA 1
ATOM 5860 C C . ASP A 1 785 ? -71.843 3.762 34.805 1.00 68.94 785 ASP A C 1
ATOM 5862 O O . ASP A 1 785 ? -72.815 3.187 34.319 1.00 68.94 785 ASP A O 1
ATOM 5866 N N . GLY A 1 786 ? -70.763 3.082 35.213 1.00 66.06 786 GLY A N 1
ATOM 5867 C CA . GLY A 1 786 ? -70.602 1.631 35.094 1.00 66.06 786 GLY A CA 1
ATOM 5868 C C . GLY A 1 786 ? -70.420 1.122 33.656 1.00 66.06 786 GLY A C 1
ATOM 5869 O O . GLY A 1 786 ? -70.457 -0.089 33.423 1.00 66.06 786 GLY A O 1
ATOM 5870 N N . SER A 1 787 ? -70.227 2.010 32.675 1.00 68.31 787 SER A N 1
ATOM 5871 C CA . SER A 1 787 ? -70.078 1.649 31.260 1.00 68.31 787 SER A CA 1
ATOM 5872 C C . SER A 1 787 ? -68.688 1.115 30.885 1.00 68.31 787 SER A C 1
ATOM 5874 O O . SER A 1 787 ? -68.499 0.623 29.769 1.00 68.31 787 SER A O 1
ATOM 5876 N N . GLY A 1 788 ? -67.709 1.110 31.787 1.00 76.19 788 GLY A N 1
ATOM 5877 C CA . GLY A 1 788 ? -66.412 0.489 31.536 1.00 76.19 788 GLY A CA 1
ATOM 5878 C C . GLY A 1 788 ? -65.347 0.906 32.534 1.00 76.19 788 GLY A C 1
ATOM 5879 O O . GLY A 1 788 ? -65.643 1.227 33.680 1.00 76.19 788 GLY A O 1
ATOM 5880 N N . SER A 1 789 ? -64.096 0.884 32.083 1.00 82.94 789 SER A N 1
ATOM 5881 C CA . SER A 1 789 ? -62.944 1.339 32.853 1.00 82.94 789 SER A CA 1
ATOM 5882 C C . SER A 1 789 ? -62.075 2.283 32.026 1.00 82.94 789 SER A C 1
ATOM 5884 O O . SER A 1 789 ? -62.056 2.220 30.793 1.00 82.94 789 SER A O 1
ATOM 5886 N N . GLU A 1 790 ? -61.364 3.175 32.705 1.00 85.19 790 GLU A N 1
ATOM 5887 C CA . GLU A 1 790 ? -60.527 4.221 32.130 1.00 85.19 790 GLU A CA 1
ATOM 5888 C C . GLU A 1 790 ? -59.082 4.111 32.618 1.00 85.19 790 GLU A C 1
ATOM 5890 O O . GLU A 1 790 ? -58.817 3.734 33.759 1.00 85.19 790 GLU A O 1
ATOM 5895 N N . CYS A 1 791 ? -58.125 4.452 31.758 1.00 86.12 791 CYS A N 1
ATOM 5896 C CA . CYS A 1 791 ? -56.702 4.482 32.095 1.00 86.12 791 CYS A CA 1
ATOM 5897 C C . CYS A 1 791 ? -56.007 5.717 31.504 1.00 86.12 791 CYS A C 1
ATOM 5899 O O . CYS A 1 791 ? -56.585 6.441 30.693 1.00 86.12 791 CYS A O 1
ATOM 5901 N N . GLY A 1 792 ? -54.758 5.954 31.911 1.00 83.50 792 GLY A N 1
ATOM 5902 C CA . GLY A 1 792 ? -53.955 7.069 31.411 1.00 83.50 792 GLY A CA 1
ATOM 5903 C C . GLY A 1 792 ? -53.487 6.942 29.957 1.00 83.50 792 GLY A C 1
ATOM 5904 O O . GLY A 1 792 ? -53.790 5.991 29.233 1.00 83.50 792 GLY A O 1
ATOM 5905 N N . ALA A 1 793 ? -52.696 7.922 29.535 1.00 78.81 793 ALA A N 1
ATOM 5906 C CA . ALA A 1 793 ? -52.028 8.008 28.246 1.00 78.81 793 ALA A CA 1
ATOM 5907 C C . ALA A 1 793 ? -50.497 7.871 28.377 1.00 78.81 793 ALA A C 1
ATOM 5909 O O . ALA A 1 793 ? -49.925 7.756 29.459 1.00 78.81 793 ALA A O 1
ATOM 5910 N N . THR A 1 794 ? -49.802 7.806 27.234 1.00 81.12 794 THR A N 1
ATOM 5911 C CA . THR A 1 794 ? -48.339 7.615 27.219 1.00 81.12 794 THR A CA 1
ATOM 5912 C C . THR A 1 794 ? -47.631 8.920 27.584 1.00 81.12 794 THR A C 1
ATOM 5914 O O . THR A 1 794 ? -47.623 9.837 26.771 1.00 81.12 794 THR A O 1
ATOM 5917 N N . CYS A 1 795 ? -46.974 8.983 28.741 1.00 80.44 795 CYS A N 1
ATOM 5918 C CA . CYS A 1 795 ? -46.146 10.114 29.156 1.00 80.44 795 CYS A CA 1
ATOM 5919 C C . CYS A 1 795 ? -44.824 10.123 28.379 1.00 80.44 795 CYS A C 1
ATOM 5921 O O . CYS A 1 795 ? -43.881 9.397 28.707 1.00 80.44 795 CYS A O 1
ATOM 5923 N N . THR A 1 796 ? -44.739 10.943 27.331 1.00 75.06 796 THR A N 1
ATOM 5924 C CA . THR A 1 796 ? -43.554 11.008 26.456 1.00 75.06 796 THR A CA 1
ATOM 5925 C C . THR A 1 796 ? -42.368 11.719 27.095 1.00 75.06 796 THR A C 1
ATOM 5927 O O . THR A 1 796 ? -41.242 11.542 26.637 1.00 75.06 796 THR A O 1
ATOM 5930 N N . SER A 1 797 ? -42.621 12.507 28.141 1.00 72.81 797 SER A N 1
ATOM 5931 C CA . SER A 1 797 ? -41.608 13.278 28.871 1.00 72.81 797 SER A CA 1
ATOM 5932 C C . SER A 1 797 ? -40.991 12.515 30.051 1.00 72.81 797 SER A C 1
ATOM 5934 O O . SER A 1 797 ? -40.197 13.086 30.792 1.00 72.81 797 SER A O 1
ATOM 5936 N N . LEU A 1 798 ? -41.336 11.233 30.244 1.00 81.81 798 LEU A N 1
ATOM 5937 C CA . LEU A 1 798 ? -40.688 10.407 31.266 1.00 81.81 798 LEU A CA 1
ATOM 5938 C C . LEU A 1 798 ? -39.183 10.232 30.973 1.00 81.81 798 LEU A C 1
ATOM 5940 O O . LEU A 1 798 ? -38.804 10.111 29.803 1.00 81.81 798 LEU A O 1
ATOM 5944 N N . PRO A 1 799 ? -38.335 10.109 32.015 1.00 81.56 799 PRO A N 1
ATOM 5945 C CA . PRO A 1 799 ? -36.918 9.809 31.871 1.00 81.56 799 PRO A CA 1
ATOM 5946 C C . PRO A 1 799 ? -36.686 8.603 30.968 1.00 81.56 799 PRO A C 1
ATOM 5948 O O . PRO A 1 799 ? -37.374 7.578 31.073 1.00 81.56 799 PRO A O 1
ATOM 5951 N N . ARG A 1 800 ? -35.713 8.725 30.065 1.00 77.88 800 ARG A N 1
ATOM 5952 C CA . ARG A 1 800 ? -35.349 7.652 29.134 1.00 77.88 800 ARG A CA 1
ATOM 5953 C C . ARG A 1 800 ? -34.816 6.443 29.904 1.00 77.88 800 ARG A C 1
ATOM 5955 O O . ARG A 1 800 ? -34.383 6.555 31.046 1.00 77.88 800 ARG A O 1
ATOM 5962 N N . TYR A 1 801 ? -34.851 5.280 29.260 1.00 81.44 801 TYR A N 1
ATOM 5963 C CA . TYR A 1 801 ? -34.281 4.069 29.840 1.00 81.44 801 TYR A CA 1
ATOM 5964 C C . TYR A 1 801 ? -32.777 4.259 30.112 1.00 81.44 801 TYR A C 1
ATOM 5966 O O . TYR A 1 801 ? -32.018 4.598 29.204 1.00 81.44 801 TYR A O 1
ATOM 5974 N N . GLN A 1 802 ? -32.360 4.018 31.353 1.00 81.00 802 GLN A N 1
ATOM 5975 C CA . GLN A 1 802 ? -30.987 4.150 31.827 1.00 81.00 802 GLN A CA 1
ATOM 5976 C C . GLN A 1 802 ? -30.193 2.890 31.492 1.00 81.00 802 GLN A C 1
ATOM 5978 O O . GLN A 1 802 ? -30.171 1.913 32.245 1.00 81.00 802 GLN A O 1
ATOM 5983 N N . TYR A 1 803 ? -29.552 2.897 30.326 1.00 71.12 803 TYR A N 1
ATOM 5984 C CA . TYR A 1 803 ? -28.680 1.806 29.914 1.00 71.12 803 TYR A CA 1
ATOM 5985 C C . TYR A 1 803 ? -27.426 1.770 30.788 1.00 71.12 803 TYR A C 1
ATOM 5987 O O . TYR A 1 803 ? -26.608 2.685 30.765 1.00 71.12 803 TYR A O 1
ATOM 5995 N N . THR A 1 804 ? -27.241 0.673 31.517 1.00 65.44 804 THR A N 1
ATOM 5996 C CA . THR A 1 804 ? -25.935 0.297 32.062 1.00 65.44 804 THR A CA 1
ATOM 5997 C C . THR A 1 804 ? -25.416 -0.843 31.207 1.00 65.44 804 THR A C 1
ATOM 5999 O O . THR A 1 804 ? -25.744 -2.011 31.435 1.00 65.44 804 THR A O 1
ATOM 6002 N N . TYR A 1 805 ? -24.668 -0.496 30.163 1.00 58.53 805 TYR A N 1
ATOM 6003 C CA . TYR A 1 805 ? -23.798 -1.466 29.511 1.00 58.53 805 TYR A CA 1
ATOM 6004 C C . TYR A 1 805 ? -22.743 -1.916 30.531 1.00 58.53 805 TYR A C 1
ATOM 6006 O O . TYR A 1 805 ? -22.503 -1.214 31.516 1.00 58.53 805 TYR A O 1
ATOM 6014 N N . GLY A 1 806 ? -22.180 -3.111 30.355 1.00 55.62 806 GLY A N 1
ATOM 6015 C CA . GLY A 1 806 ? -21.079 -3.572 31.200 1.00 55.62 806 GLY A CA 1
ATOM 6016 C C . GLY A 1 806 ? -19.838 -2.688 31.031 1.00 55.62 806 GLY A C 1
ATOM 6017 O O . GLY A 1 806 ? -19.924 -1.514 30.670 1.00 55.62 806 GLY A O 1
ATOM 6018 N N . GLY A 1 807 ? -18.654 -3.264 31.237 1.00 54.84 807 GLY A N 1
ATOM 6019 C CA . GLY A 1 807 ? -17.425 -2.621 30.767 1.00 54.84 807 GLY A CA 1
ATOM 6020 C C . GLY A 1 807 ? -17.545 -2.185 29.299 1.00 54.84 807 GLY A C 1
ATOM 6021 O O . GLY A 1 807 ? -18.439 -2.629 28.579 1.00 54.84 807 GLY A O 1
ATOM 6022 N N . LEU A 1 808 ? -16.660 -1.286 28.872 1.00 50.88 808 LEU A N 1
ATOM 6023 C CA . LEU A 1 808 ? -16.623 -0.738 27.518 1.00 50.88 808 LEU A CA 1
ATOM 6024 C C . LEU A 1 808 ? -16.825 -1.852 26.462 1.00 50.88 808 LEU A C 1
ATOM 6026 O O . LEU A 1 808 ? -15.901 -2.600 26.166 1.00 50.88 808 LEU A O 1
ATOM 6030 N N . ASN A 1 809 ? -18.033 -1.969 25.893 1.00 58.34 809 ASN A N 1
ATOM 6031 C CA . ASN A 1 809 ? -18.334 -2.952 24.835 1.00 58.34 809 ASN A CA 1
ATOM 6032 C C . ASN A 1 809 ? -17.657 -2.577 23.506 1.00 58.34 809 ASN A C 1
ATOM 6034 O O . ASN A 1 809 ? -17.623 -3.366 22.564 1.00 58.34 809 ASN A O 1
ATOM 6038 N N . TYR A 1 810 ? -17.159 -1.343 23.420 1.00 58.31 810 TYR A N 1
ATOM 6039 C CA . TYR A 1 810 ? -16.378 -0.850 22.305 1.00 58.31 810 TYR A CA 1
ATOM 6040 C C . TYR A 1 810 ? -14.909 -1.201 22.530 1.00 58.31 810 TYR A C 1
ATOM 6042 O O . TYR A 1 810 ? -14.154 -0.454 23.148 1.00 58.31 810 TYR A O 1
ATOM 6050 N N . HIS A 1 811 ? -14.508 -2.365 22.032 1.00 60.78 811 HIS A N 1
ATOM 6051 C CA . HIS A 1 811 ? -13.099 -2.706 21.929 1.00 60.78 811 HIS A CA 1
ATOM 6052 C C . HIS A 1 811 ? -12.528 -2.049 20.688 1.00 60.78 811 HIS A C 1
ATOM 6054 O O . HIS A 1 811 ? -12.590 -2.589 19.584 1.00 60.78 811 HIS A O 1
ATOM 6060 N N . GLU A 1 812 ? -11.959 -0.869 20.881 1.00 65.25 812 GLU A N 1
ATOM 6061 C CA . GLU A 1 812 ? -11.164 -0.285 19.828 1.00 65.25 812 GLU A CA 1
ATOM 6062 C C . GLU A 1 812 ? -9.898 -1.115 19.610 1.00 65.25 812 GLU A C 1
ATOM 6064 O O . GLU A 1 812 ? -9.109 -1.345 20.531 1.00 65.25 812 GLU A O 1
ATOM 6069 N N . SER A 1 813 ? -9.682 -1.549 18.372 1.00 70.06 813 SER A N 1
ATOM 6070 C CA . SER A 1 813 ? -8.442 -2.219 18.009 1.00 70.06 813 SER A CA 1
ATOM 6071 C C . SER A 1 813 ? -7.258 -1.254 18.136 1.00 70.06 813 SER A C 1
ATOM 6073 O O . SER A 1 813 ? -7.363 -0.062 17.835 1.00 70.06 813 SER A O 1
ATOM 6075 N N . ARG A 1 814 ? -6.079 -1.769 18.515 1.00 73.94 814 ARG A N 1
ATOM 6076 C CA . ARG A 1 814 ? -4.829 -0.988 18.456 1.00 73.94 814 ARG A CA 1
ATOM 6077 C C . ARG A 1 814 ? -4.636 -0.322 17.091 1.00 73.94 814 ARG A C 1
ATOM 6079 O O . ARG A 1 814 ? -4.184 0.811 17.040 1.00 73.94 814 ARG A O 1
ATOM 6086 N N . HIS A 1 815 ? -5.028 -1.011 16.020 1.00 70.75 815 HIS A N 1
ATOM 6087 C CA . HIS A 1 815 ? -4.966 -0.516 14.648 1.00 70.75 815 HIS A CA 1
ATOM 6088 C C . HIS A 1 815 ? -5.767 0.784 14.459 1.00 70.75 815 HIS A C 1
ATOM 6090 O O . HIS A 1 815 ? -5.217 1.774 13.985 1.00 70.75 815 HIS A O 1
ATOM 6096 N N . SER A 1 816 ? -7.029 0.815 14.906 1.00 70.75 816 SER A N 1
ATOM 6097 C CA . SER A 1 816 ? -7.863 2.028 14.879 1.00 70.75 816 SER A CA 1
ATOM 6098 C C . SER A 1 816 ? -7.275 3.138 15.756 1.00 70.75 816 SER A C 1
ATOM 6100 O O . SER A 1 816 ? -7.146 4.283 15.320 1.00 70.75 816 SER A O 1
ATOM 6102 N N . LYS A 1 817 ? -6.838 2.791 16.975 1.00 71.31 817 LYS A N 1
ATOM 6103 C CA . LYS A 1 817 ? -6.268 3.758 17.922 1.00 71.31 817 LYS A CA 1
ATOM 6104 C C . LYS A 1 817 ? -4.995 4.417 17.380 1.00 71.31 817 LYS A C 1
ATOM 6106 O O . LYS A 1 817 ? -4.856 5.633 17.467 1.00 71.31 817 LYS A O 1
ATOM 6111 N N . GLU A 1 818 ? -4.081 3.635 16.811 1.00 76.00 818 GLU A N 1
ATOM 6112 C CA . GLU A 1 818 ? -2.827 4.127 16.226 1.00 76.00 818 GLU A CA 1
ATOM 6113 C C . GLU A 1 818 ? -3.058 4.956 14.958 1.00 76.00 818 GLU A C 1
ATOM 6115 O O . GLU A 1 818 ? -2.292 5.880 14.708 1.00 76.00 818 GLU A O 1
ATOM 6120 N N . TYR A 1 819 ? -4.114 4.677 14.185 1.00 70.88 819 TYR A N 1
ATOM 6121 C CA . TYR A 1 819 ? -4.473 5.501 13.029 1.00 70.88 819 TYR A CA 1
ATOM 6122 C C . TYR A 1 819 ? -4.990 6.880 13.457 1.00 70.88 819 TYR A C 1
ATOM 6124 O O . TYR A 1 819 ? -4.523 7.900 12.957 1.00 70.88 819 TYR A O 1
ATOM 6132 N N . ARG A 1 820 ? -5.933 6.927 14.410 1.00 69.75 820 ARG A N 1
ATOM 6133 C CA . ARG A 1 820 ? -6.523 8.191 14.892 1.00 69.75 820 ARG A CA 1
ATOM 6134 C C . ARG A 1 820 ? -5.546 9.051 15.693 1.00 69.75 820 ARG A C 1
ATOM 6136 O O . ARG A 1 820 ? -5.651 10.270 15.654 1.00 69.75 820 ARG A O 1
ATOM 6143 N N . HIS A 1 821 ? -4.639 8.426 16.444 1.00 71.38 821 HIS A N 1
ATOM 6144 C CA . HIS A 1 821 ? -3.615 9.107 17.245 1.00 71.38 821 HIS A CA 1
ATOM 6145 C C . HIS A 1 821 ? -2.234 9.049 16.584 1.00 71.38 821 HIS A C 1
ATOM 6147 O O . HIS A 1 821 ? -1.217 9.012 17.277 1.00 71.38 821 HIS A O 1
ATOM 6153 N N . ARG A 1 822 ? -2.174 8.981 15.250 1.00 74.12 822 ARG A N 1
ATOM 6154 C CA . ARG A 1 822 ? -0.902 9.005 14.532 1.00 74.12 822 ARG A CA 1
ATOM 6155 C C . ARG A 1 822 ? -0.213 10.351 14.799 1.00 74.12 822 ARG A C 1
ATOM 6157 O O . ARG A 1 822 ? -0.723 11.388 14.397 1.00 74.12 822 ARG A O 1
ATOM 6164 N N . MET A 1 823 ? 0.918 10.307 15.507 1.00 66.94 823 MET A N 1
ATOM 6165 C CA . MET A 1 823 ? 1.689 11.495 15.911 1.00 66.94 823 MET A CA 1
ATOM 6166 C C . MET A 1 823 ? 2.642 11.986 14.816 1.00 66.94 823 MET A C 1
ATOM 6168 O O . MET A 1 823 ? 2.915 13.175 14.737 1.00 66.94 823 MET A O 1
ATOM 6172 N N . GLU A 1 824 ? 3.138 11.067 13.985 1.00 72.69 824 GLU A N 1
ATOM 6173 C CA . GLU A 1 824 ? 4.142 11.340 12.952 1.00 72.69 824 GLU A CA 1
ATOM 6174 C C . GLU A 1 824 ? 3.496 11.364 11.564 1.00 72.69 824 GLU A C 1
ATOM 6176 O O . GLU A 1 824 ? 2.701 10.478 11.217 1.00 72.69 824 GLU A O 1
ATOM 6181 N N . LEU A 1 825 ? 3.866 12.361 10.762 1.00 73.31 825 LEU A N 1
ATOM 6182 C CA . LEU A 1 825 ? 3.449 12.473 9.368 1.00 73.31 825 LEU A CA 1
ATOM 6183 C C . LEU A 1 825 ? 4.146 11.415 8.496 1.00 73.31 825 LEU A C 1
ATOM 6185 O O . LEU A 1 825 ? 5.090 10.736 8.908 1.00 73.31 825 LEU A O 1
ATOM 6189 N N . ARG A 1 826 ? 3.637 11.231 7.275 1.00 84.81 826 ARG A N 1
ATOM 6190 C CA . ARG A 1 826 ? 4.302 10.397 6.269 1.00 84.81 826 ARG A CA 1
ATOM 6191 C C . ARG A 1 826 ? 5.638 11.052 5.905 1.00 84.81 826 ARG A C 1
ATOM 6193 O O . ARG A 1 826 ? 5.635 12.211 5.522 1.00 84.81 826 ARG A O 1
ATOM 6200 N N . HIS A 1 827 ? 6.716 10.278 5.938 1.00 90.62 827 HIS A N 1
ATOM 6201 C CA . HIS A 1 827 ? 8.029 10.689 5.447 1.00 90.62 827 HIS A CA 1
ATOM 6202 C C . HIS A 1 827 ? 8.210 10.263 3.975 1.00 90.62 827 HIS A C 1
ATOM 6204 O O . HIS A 1 827 ? 7.751 9.189 3.581 1.00 90.62 827 HIS A O 1
ATOM 6210 N N . ASP A 1 828 ? 8.918 11.042 3.158 1.00 89.00 828 ASP A N 1
ATOM 6211 C CA . ASP A 1 828 ? 8.997 10.838 1.702 1.00 89.00 828 ASP A CA 1
ATOM 6212 C C . ASP A 1 828 ? 9.724 9.566 1.263 1.00 89.00 828 ASP A C 1
ATOM 6214 O O . ASP A 1 828 ? 9.220 8.871 0.380 1.00 89.00 828 ASP A O 1
ATOM 6218 N N . LEU A 1 829 ? 10.838 9.202 1.916 1.00 92.12 829 LEU A N 1
ATOM 6219 C CA . LEU A 1 829 ? 11.529 7.920 1.694 1.00 92.12 829 LEU A CA 1
ATOM 6220 C C . LEU A 1 829 ? 11.016 6.772 2.571 1.00 92.12 829 LEU A C 1
ATOM 6222 O O . LEU A 1 829 ? 10.702 5.696 2.062 1.00 92.12 829 LEU A O 1
ATOM 6226 N N . LEU A 1 830 ? 10.899 6.985 3.885 1.00 93.06 830 LEU A N 1
ATOM 6227 C CA . LEU A 1 830 ? 10.502 5.941 4.833 1.00 93.06 830 LEU A CA 1
ATOM 6228 C C . LEU A 1 830 ? 9.011 5.563 4.732 1.00 93.06 830 LEU A C 1
ATOM 6230 O O . LEU A 1 830 ? 8.631 4.425 5.007 1.00 93.06 830 LEU A O 1
ATOM 6234 N N . GLY A 1 831 ? 8.155 6.495 4.314 1.00 92.44 831 GLY A N 1
ATOM 6235 C CA . GLY A 1 831 ? 6.713 6.306 4.215 1.00 92.44 831 GLY A CA 1
ATOM 6236 C C . GLY A 1 831 ? 5.995 6.476 5.547 1.00 92.44 831 GLY A C 1
ATOM 6237 O O . GLY A 1 831 ? 6.312 7.341 6.360 1.00 92.44 831 GLY A O 1
ATOM 6238 N N . SER A 1 832 ? 4.954 5.672 5.756 1.00 89.69 832 SER A N 1
ATOM 6239 C CA . SER A 1 832 ? 4.132 5.715 6.968 1.00 89.69 832 SER A CA 1
ATOM 6240 C C . SER A 1 832 ? 4.351 4.482 7.827 1.00 89.69 832 SER A C 1
ATOM 6242 O O . SER A 1 832 ? 4.384 3.358 7.322 1.00 89.69 832 SER A O 1
ATOM 6244 N N . LYS A 1 833 ? 4.398 4.679 9.147 1.00 89.94 833 LYS A N 1
ATOM 6245 C CA . LYS A 1 833 ? 4.421 3.573 10.105 1.00 89.94 833 LYS A CA 1
ATOM 6246 C C . LYS A 1 833 ? 3.163 2.715 9.955 1.00 89.94 833 LYS A C 1
ATOM 6248 O O . LYS A 1 833 ? 2.037 3.234 9.981 1.00 89.94 833 LYS A O 1
ATOM 6253 N N . VAL A 1 834 ? 3.363 1.410 9.808 1.00 89.00 834 VAL A N 1
ATOM 6254 C CA . VAL A 1 834 ? 2.298 0.415 9.708 1.00 89.00 834 VAL A CA 1
ATOM 6255 C C . VAL A 1 834 ? 1.639 0.269 11.075 1.00 89.00 834 VAL A C 1
ATOM 6257 O O . VAL A 1 834 ? 2.289 0.040 12.092 1.00 89.00 834 VAL A O 1
ATOM 6260 N N . VAL A 1 835 ? 0.323 0.430 11.092 1.00 82.94 835 VAL A N 1
ATOM 6261 C CA . VAL A 1 835 ? -0.498 0.343 12.300 1.00 82.94 835 VAL A CA 1
ATOM 6262 C C . VAL A 1 835 ? -0.705 -1.114 12.718 1.00 82.94 835 VAL A C 1
ATOM 6264 O O . VAL A 1 835 ? -1.007 -1.980 11.897 1.00 82.94 835 VAL A O 1
ATOM 6267 N N . GLY A 1 836 ? -0.588 -1.389 14.014 1.00 81.06 836 GLY A N 1
ATOM 6268 C CA . GLY A 1 836 ? -0.793 -2.715 14.596 1.00 81.06 836 GLY A CA 1
ATOM 6269 C C . GLY A 1 836 ? 0.435 -3.632 14.603 1.00 81.06 836 GLY A C 1
ATOM 6270 O O . GLY A 1 836 ? 0.305 -4.783 15.018 1.00 81.06 836 GLY A O 1
ATOM 6271 N N . THR A 1 837 ? 1.623 -3.157 14.216 1.00 85.06 837 THR A N 1
ATOM 6272 C CA . THR A 1 837 ? 2.859 -3.958 14.291 1.00 85.06 837 THR A CA 1
ATOM 6273 C C . THR A 1 837 ? 3.246 -4.285 15.740 1.00 85.06 837 THR A C 1
ATOM 6275 O O . THR A 1 837 ? 2.778 -3.660 16.704 1.00 85.06 837 THR A O 1
ATOM 6278 N N . ALA A 1 838 ? 4.113 -5.286 15.920 1.00 83.25 838 ALA A N 1
ATOM 6279 C CA . ALA A 1 838 ? 4.675 -5.606 17.229 1.00 83.25 838 ALA A CA 1
ATOM 6280 C C . ALA A 1 838 ? 5.558 -4.450 17.733 1.00 83.25 838 ALA A C 1
ATOM 6282 O O . ALA A 1 838 ? 6.292 -3.843 16.958 1.00 83.25 838 ALA A O 1
ATOM 6283 N N . ARG A 1 839 ? 5.519 -4.158 19.042 1.00 80.75 839 ARG A N 1
ATOM 6284 C CA . ARG A 1 839 ? 6.281 -3.044 19.643 1.00 80.75 839 ARG A CA 1
ATOM 6285 C C . ARG A 1 839 ? 7.788 -3.167 19.404 1.00 80.75 839 ARG A C 1
ATOM 6287 O O . ARG A 1 839 ? 8.429 -2.169 19.115 1.00 80.75 839 ARG A O 1
ATOM 6294 N N . LEU A 1 840 ? 8.320 -4.385 19.511 1.00 85.56 840 LEU A N 1
ATOM 6295 C CA . LEU A 1 840 ? 9.744 -4.683 19.323 1.00 85.56 840 LEU A CA 1
ATOM 6296 C C . LEU A 1 840 ? 10.144 -4.807 17.848 1.00 85.56 840 LEU A C 1
ATOM 6298 O O . LEU A 1 840 ? 11.331 -4.868 17.550 1.00 85.56 840 LEU A O 1
ATOM 6302 N N . ARG A 1 841 ? 9.164 -4.867 16.934 1.00 91.56 841 ARG A N 1
ATOM 6303 C CA . ARG A 1 841 ? 9.393 -4.987 15.492 1.00 91.56 841 ARG A CA 1
ATOM 6304 C C . ARG A 1 841 ? 8.506 -4.029 14.693 1.00 91.56 841 ARG A C 1
ATOM 6306 O O . ARG A 1 841 ? 7.544 -4.470 14.055 1.00 91.56 841 ARG A O 1
ATOM 6313 N N . PRO A 1 842 ? 8.737 -2.711 14.805 1.00 91.94 842 PRO A N 1
ATOM 6314 C CA . PRO A 1 842 ? 7.971 -1.732 14.053 1.00 91.94 842 PRO A CA 1
ATOM 6315 C C . PRO A 1 842 ? 8.330 -1.779 12.565 1.00 91.94 842 PRO A C 1
ATOM 6317 O O . PRO A 1 842 ? 9.452 -2.124 12.191 1.00 91.94 842 PRO A O 1
ATOM 6320 N N . GLN A 1 843 ? 7.360 -1.420 11.723 1.00 94.56 843 GLN A N 1
ATOM 6321 C CA . GLN A 1 843 ? 7.527 -1.400 10.272 1.00 94.56 843 GLN A CA 1
ATOM 6322 C C . GLN A 1 843 ? 6.955 -0.122 9.667 1.00 94.56 843 GLN A C 1
ATOM 6324 O O . GLN A 1 843 ? 5.973 0.432 10.170 1.00 94.56 843 GLN A O 1
ATOM 6329 N N . TRP A 1 844 ? 7.543 0.309 8.557 1.00 94.62 844 TRP A N 1
ATOM 6330 C CA . TRP A 1 844 ? 7.077 1.414 7.733 1.00 94.62 844 TRP A CA 1
ATOM 6331 C C . TRP A 1 844 ? 6.891 0.917 6.314 1.00 94.62 844 TRP A C 1
ATOM 6333 O O . TRP A 1 844 ? 7.638 0.063 5.836 1.00 94.62 844 TRP A O 1
ATOM 6343 N N . ARG A 1 845 ? 5.862 1.448 5.664 1.00 94.06 845 ARG A N 1
ATOM 6344 C CA . ARG A 1 845 ? 5.498 1.105 4.298 1.00 94.06 845 ARG A CA 1
ATOM 6345 C C . ARG A 1 845 ? 5.452 2.375 3.467 1.00 94.06 845 ARG A C 1
ATOM 6347 O O . ARG A 1 845 ? 4.818 3.357 3.873 1.00 94.06 845 ARG A O 1
ATOM 6354 N N . ASN A 1 846 ? 6.076 2.329 2.298 1.00 94.50 846 ASN A N 1
ATOM 6355 C CA . ASN A 1 846 ? 6.040 3.399 1.316 1.00 94.50 846 ASN A CA 1
ATOM 6356 C C . ASN A 1 846 ? 5.827 2.849 -0.093 1.00 94.50 846 ASN A C 1
ATOM 6358 O O . ASN A 1 846 ? 6.141 1.697 -0.375 1.00 94.50 846 ASN A O 1
ATOM 6362 N N . ILE A 1 847 ? 5.320 3.697 -0.980 1.00 93.06 847 ILE A N 1
ATOM 6363 C CA . ILE A 1 847 ? 5.363 3.461 -2.420 1.00 93.06 847 ILE A CA 1
ATOM 6364 C C . ILE A 1 847 ? 6.200 4.595 -2.997 1.00 93.06 847 ILE A C 1
ATOM 6366 O O . ILE A 1 847 ? 5.761 5.744 -2.985 1.00 93.06 847 ILE A O 1
ATOM 6370 N N . LEU A 1 848 ? 7.417 4.280 -3.433 1.00 92.31 848 LEU A N 1
ATOM 6371 C CA . LEU A 1 848 ? 8.335 5.259 -4.003 1.00 92.31 848 LEU A CA 1
ATOM 6372 C C . LEU A 1 848 ? 8.000 5.470 -5.475 1.00 92.31 848 LEU A C 1
ATOM 6374 O O . LEU A 1 848 ? 8.010 4.522 -6.261 1.00 92.31 848 LEU A O 1
ATOM 6378 N N . ARG A 1 849 ? 7.712 6.722 -5.832 1.00 90.00 849 ARG A N 1
ATOM 6379 C CA . ARG A 1 849 ? 7.424 7.162 -7.199 1.00 90.00 849 ARG A CA 1
ATOM 6380 C C . ARG A 1 849 ? 8.230 8.407 -7.499 1.00 90.00 849 ARG A C 1
ATOM 6382 O O . ARG A 1 849 ? 8.243 9.330 -6.687 1.00 90.00 849 ARG A O 1
ATOM 6389 N N . ILE A 1 850 ? 8.809 8.472 -8.693 1.00 88.19 850 ILE A N 1
ATOM 6390 C CA . ILE A 1 850 ? 9.573 9.647 -9.125 1.00 88.19 850 ILE A CA 1
ATOM 6391 C C . ILE A 1 850 ? 8.698 10.906 -9.118 1.00 88.19 850 ILE A C 1
ATOM 6393 O O . ILE A 1 850 ? 9.132 11.938 -8.638 1.00 88.19 850 ILE A O 1
ATOM 6397 N N . LYS A 1 851 ? 7.426 10.832 -9.528 1.00 83.06 851 LYS A N 1
ATOM 6398 C CA . LYS A 1 851 ? 6.524 12.001 -9.478 1.00 83.06 851 LYS A CA 1
ATOM 6399 C C . LYS A 1 851 ? 6.242 12.535 -8.064 1.00 83.06 851 LYS A C 1
ATOM 6401 O O . LYS A 1 851 ? 5.887 13.703 -7.930 1.00 83.06 851 LYS A O 1
ATOM 6406 N N . ASP A 1 852 ? 6.362 11.681 -7.043 1.00 84.25 852 ASP A N 1
ATOM 6407 C CA . ASP A 1 852 ? 6.129 12.048 -5.641 1.00 84.25 852 ASP A CA 1
ATOM 6408 C C . ASP A 1 852 ? 7.435 12.540 -4.986 1.00 84.25 852 ASP A C 1
ATOM 6410 O O . ASP A 1 852 ? 7.389 13.405 -4.119 1.00 84.25 852 ASP A O 1
ATOM 6414 N N . VAL A 1 853 ? 8.596 12.034 -5.429 1.00 88.12 853 VAL A N 1
ATOM 6415 C CA . VAL A 1 853 ? 9.938 12.435 -4.962 1.00 88.12 853 VAL A CA 1
ATOM 6416 C C . VAL A 1 853 ? 10.869 12.656 -6.177 1.00 88.12 853 VAL A C 1
ATOM 6418 O O . VAL A 1 853 ? 11.692 11.790 -6.491 1.00 88.12 853 VAL A O 1
ATOM 6421 N N . PRO A 1 854 ? 10.745 13.794 -6.898 1.00 86.81 854 PRO A N 1
ATOM 6422 C CA . PRO A 1 854 ? 11.369 13.999 -8.217 1.00 86.81 854 PRO A CA 1
ATOM 6423 C C . PRO A 1 854 ? 12.887 13.881 -8.235 1.00 86.81 854 PRO A C 1
ATOM 6425 O O . PRO A 1 854 ? 13.460 13.342 -9.184 1.00 86.81 854 PRO A O 1
ATOM 6428 N N . TRP A 1 855 ? 13.548 14.324 -7.165 1.00 89.12 855 TRP A N 1
ATOM 6429 C CA . TRP A 1 855 ? 15.003 14.295 -7.081 1.00 89.12 855 TRP A CA 1
ATOM 6430 C C . TRP A 1 855 ? 15.577 12.871 -7.093 1.00 89.12 855 TRP A C 1
ATOM 6432 O O . TRP A 1 855 ? 16.722 12.710 -7.504 1.00 89.12 855 TRP A O 1
ATOM 6442 N N . LEU A 1 856 ? 14.809 11.824 -6.746 1.00 89.56 856 LEU A N 1
ATOM 6443 C CA . LEU A 1 856 ? 15.261 10.429 -6.893 1.00 89.56 856 LEU A CA 1
ATOM 6444 C C . LEU A 1 856 ? 15.584 10.078 -8.352 1.00 89.56 856 LEU A C 1
ATOM 6446 O O . LEU A 1 856 ? 16.466 9.263 -8.605 1.00 89.56 856 LEU A O 1
ATOM 6450 N N . GLY A 1 857 ? 14.931 10.730 -9.321 1.00 88.38 857 GLY A N 1
ATOM 6451 C CA . GLY A 1 857 ? 15.189 10.527 -10.749 1.00 88.38 857 GLY A CA 1
ATOM 6452 C C . GLY A 1 857 ? 16.560 11.038 -11.209 1.00 88.38 857 GLY A C 1
ATOM 6453 O O . GLY A 1 857 ? 16.969 10.760 -12.339 1.00 88.38 857 GLY A O 1
ATOM 6454 N N . HIS A 1 858 ? 17.270 11.774 -10.348 1.00 91.00 858 HIS A N 1
ATOM 6455 C CA . HIS A 1 858 ? 18.607 12.305 -10.596 1.00 91.00 858 HIS A CA 1
ATOM 6456 C C . HIS A 1 858 ? 19.738 11.368 -10.133 1.00 91.00 858 HIS A C 1
ATOM 6458 O O . HIS A 1 858 ? 20.894 11.724 -10.334 1.00 91.00 858 HIS A O 1
ATOM 6464 N N . HIS A 1 859 ? 19.454 10.194 -9.554 1.00 93.31 859 HIS A N 1
ATOM 6465 C CA . HIS A 1 859 ? 20.466 9.162 -9.276 1.00 93.31 859 HIS A CA 1
ATOM 6466 C C . HIS A 1 859 ? 20.186 7.918 -10.115 1.00 93.31 859 HIS A C 1
ATOM 6468 O O . HIS A 1 859 ? 19.157 7.257 -9.954 1.00 93.31 859 HIS A O 1
ATOM 6474 N N . ARG A 1 860 ? 21.070 7.630 -11.073 1.00 91.75 860 ARG A N 1
ATOM 6475 C CA . ARG A 1 860 ? 20.852 6.582 -12.074 1.00 91.75 860 ARG A CA 1
ATOM 6476 C C . ARG A 1 860 ? 22.053 5.662 -12.209 1.00 91.75 860 ARG A C 1
ATOM 6478 O O . ARG A 1 860 ? 23.185 6.115 -12.368 1.00 91.75 860 ARG A O 1
ATOM 6485 N N . LEU A 1 861 ? 21.776 4.362 -12.272 1.00 84.38 861 LEU A N 1
ATOM 6486 C CA . LEU A 1 861 ? 22.655 3.400 -12.930 1.00 84.38 861 LEU A CA 1
ATOM 6487 C C . LEU A 1 861 ? 22.148 3.259 -14.352 1.00 84.38 861 LEU A C 1
ATOM 6489 O O . LEU A 1 861 ? 21.239 2.474 -14.619 1.00 84.38 861 LEU A O 1
ATOM 6493 N N . VAL A 1 862 ? 22.705 4.084 -15.235 1.00 76.00 862 VAL A N 1
ATOM 6494 C CA . VAL A 1 862 ? 22.139 4.386 -16.551 1.00 76.00 862 VAL A CA 1
ATOM 6495 C C . VAL A 1 862 ? 21.700 3.099 -17.279 1.00 76.00 862 VAL A C 1
ATOM 6497 O O . VAL A 1 862 ? 22.484 2.146 -17.374 1.00 76.00 862 VAL A O 1
ATOM 6500 N N . PRO A 1 863 ? 20.450 3.043 -17.787 1.00 74.44 863 PRO A N 1
ATOM 6501 C CA . PRO A 1 863 ? 19.443 4.115 -17.789 1.00 74.44 863 PRO A CA 1
ATOM 6502 C C . PRO A 1 863 ? 18.578 4.205 -16.518 1.00 74.44 863 PRO A C 1
ATOM 6504 O O . PRO A 1 863 ? 17.867 5.194 -16.348 1.00 74.44 863 PRO A O 1
ATOM 6507 N N . ASP A 1 864 ? 18.629 3.213 -15.632 1.00 85.88 864 ASP A N 1
ATOM 6508 C CA . ASP A 1 864 ? 17.622 3.005 -14.591 1.00 85.88 864 ASP A CA 1
ATOM 6509 C C . ASP A 1 864 ? 17.809 3.964 -13.403 1.00 85.88 864 ASP A C 1
ATOM 6511 O O . ASP A 1 864 ? 18.908 4.081 -12.848 1.00 85.88 864 ASP A O 1
ATOM 6515 N N . ALA A 1 865 ? 16.729 4.630 -12.980 1.00 89.94 865 ALA A N 1
ATOM 6516 C CA . ALA A 1 865 ? 16.692 5.365 -11.716 1.00 89.94 865 ALA A CA 1
ATOM 6517 C C . ALA A 1 865 ? 16.765 4.388 -10.542 1.00 89.94 865 ALA A C 1
ATOM 6519 O O . ALA A 1 865 ? 15.982 3.438 -10.455 1.00 89.94 865 ALA A O 1
ATOM 6520 N N . ILE A 1 866 ? 17.715 4.611 -9.637 1.00 91.38 866 ILE A N 1
ATOM 6521 C CA . ILE A 1 866 ? 17.943 3.731 -8.493 1.00 91.38 866 ILE A CA 1
ATOM 6522 C C . ILE A 1 866 ? 17.872 4.507 -7.186 1.00 91.38 866 ILE A C 1
ATOM 6524 O O . ILE A 1 866 ? 18.265 5.666 -7.098 1.00 91.38 866 ILE A O 1
ATOM 6528 N N . LEU A 1 867 ? 17.396 3.843 -6.138 1.00 94.06 867 LEU A N 1
ATOM 6529 C CA . LEU A 1 867 ? 17.494 4.370 -4.787 1.00 94.06 867 LEU A CA 1
ATOM 6530 C C . LEU A 1 867 ? 18.976 4.334 -4.363 1.00 94.06 867 LEU A C 1
ATOM 6532 O O . LEU A 1 867 ? 19.560 3.242 -4.308 1.00 94.06 867 LEU A O 1
ATOM 6536 N N . PRO A 1 868 ? 19.606 5.490 -4.082 1.00 92.81 868 PRO A N 1
ATOM 6537 C CA . PRO A 1 868 ? 21.026 5.545 -3.762 1.00 92.81 868 PRO A CA 1
ATOM 6538 C C . PRO A 1 868 ? 21.332 4.801 -2.464 1.00 92.81 868 PRO A C 1
ATOM 6540 O O . PRO A 1 868 ? 20.517 4.770 -1.541 1.00 92.81 868 PRO A O 1
ATOM 6543 N N . GLY A 1 869 ? 22.554 4.274 -2.346 1.00 90.19 869 GLY A N 1
ATOM 6544 C CA . GLY A 1 869 ? 23.018 3.611 -1.121 1.00 90.19 869 GLY A CA 1
ATOM 6545 C C . GLY A 1 869 ? 22.839 4.482 0.132 1.00 90.19 869 GLY A C 1
ATOM 6546 O O . GLY A 1 869 ? 22.421 3.999 1.184 1.00 90.19 869 GLY A O 1
ATOM 6547 N N . ALA A 1 870 ? 23.063 5.789 -0.025 1.00 93.94 870 ALA A N 1
ATOM 6548 C CA . ALA A 1 870 ? 22.854 6.810 0.996 1.00 93.94 870 ALA A CA 1
ATOM 6549 C C . ALA A 1 870 ? 21.397 6.911 1.494 1.00 93.94 870 ALA A C 1
ATOM 6551 O O . ALA A 1 870 ? 21.167 7.195 2.669 1.00 93.94 870 ALA A O 1
ATOM 6552 N N . ALA A 1 871 ? 20.401 6.643 0.642 1.00 94.31 871 ALA A N 1
ATOM 6553 C CA . ALA A 1 871 ? 18.995 6.708 1.040 1.00 94.31 871 ALA A CA 1
ATOM 6554 C C . ALA A 1 871 ? 18.611 5.578 2.005 1.00 94.31 871 ALA A C 1
ATOM 6556 O O . ALA A 1 871 ? 17.831 5.820 2.922 1.00 94.31 871 ALA A O 1
ATOM 6557 N N . TYR A 1 872 ? 19.193 4.378 1.880 1.00 95.38 872 TYR A N 1
ATOM 6558 C CA . TYR A 1 872 ? 18.968 3.306 2.861 1.00 95.38 872 TYR A CA 1
ATOM 6559 C C . TYR A 1 872 ? 19.439 3.708 4.261 1.00 95.38 872 TYR A C 1
ATOM 6561 O O . TYR A 1 872 ? 18.757 3.440 5.250 1.00 95.38 872 TYR A O 1
ATOM 6569 N N . MET A 1 873 ? 20.590 4.382 4.336 1.00 93.94 873 MET A N 1
ATOM 6570 C CA . MET A 1 873 ? 21.158 4.871 5.593 1.00 93.94 873 MET A CA 1
ATOM 6571 C C . MET A 1 873 ? 20.245 5.937 6.211 1.00 93.94 873 MET A C 1
ATOM 6573 O O . MET A 1 873 ? 19.904 5.842 7.388 1.00 93.94 873 MET A O 1
ATOM 6577 N N . ALA A 1 874 ? 19.765 6.889 5.402 1.00 92.75 874 ALA A N 1
ATOM 6578 C CA . ALA A 1 874 ? 18.806 7.902 5.842 1.00 92.75 874 ALA A CA 1
ATOM 6579 C C . ALA A 1 874 ? 17.484 7.284 6.335 1.00 92.75 874 ALA A C 1
ATOM 6581 O O . ALA A 1 874 ? 16.980 7.665 7.388 1.00 92.75 874 ALA A O 1
ATOM 6582 N N . MET A 1 875 ? 16.950 6.278 5.633 1.00 94.75 875 MET A N 1
ATOM 6583 C CA . MET A 1 875 ? 15.736 5.564 6.049 1.00 94.75 875 MET A CA 1
ATOM 6584 C C . MET A 1 875 ? 15.907 4.860 7.402 1.00 94.75 875 MET A C 1
ATOM 6586 O O . MET A 1 875 ? 14.980 4.878 8.210 1.00 94.75 875 MET A O 1
ATOM 6590 N N . ALA A 1 876 ? 17.067 4.251 7.664 1.00 94.06 876 ALA A N 1
ATOM 6591 C CA . ALA A 1 876 ? 17.353 3.607 8.946 1.00 94.06 876 ALA A CA 1
ATOM 6592 C C . ALA A 1 876 ? 17.438 4.623 10.099 1.00 94.06 876 ALA A C 1
ATOM 6594 O O . ALA A 1 876 ? 16.860 4.394 11.166 1.00 94.06 876 ALA A O 1
ATOM 6595 N N . VAL A 1 877 ? 18.111 5.756 9.868 1.00 92.56 877 VAL A N 1
ATOM 6596 C CA . VAL A 1 877 ? 18.216 6.866 10.829 1.00 92.56 877 VAL A CA 1
ATOM 6597 C C . VAL A 1 877 ? 16.837 7.445 11.151 1.00 92.56 877 VAL A C 1
ATOM 6599 O O . VAL A 1 877 ? 16.478 7.562 12.323 1.00 92.56 877 VAL A O 1
ATOM 6602 N N . GLU A 1 878 ? 16.019 7.723 10.137 1.00 90.81 878 GLU A N 1
ATOM 6603 C CA . GLU A 1 878 ? 14.670 8.250 10.360 1.00 90.81 878 GLU A CA 1
ATOM 6604 C C . GLU A 1 878 ? 13.761 7.248 11.068 1.00 90.81 878 GLU A C 1
ATOM 6606 O O . GLU A 1 878 ? 13.021 7.605 11.987 1.00 90.81 878 GLU A O 1
ATOM 6611 N N . ALA A 1 879 ? 13.853 5.962 10.725 1.00 92.00 879 ALA A N 1
ATOM 6612 C CA . ALA A 1 879 ? 13.036 4.937 11.361 1.00 92.00 879 ALA A CA 1
ATOM 6613 C C . ALA A 1 879 ? 13.330 4.817 12.864 1.00 92.00 879 ALA A C 1
ATOM 6615 O O . ALA A 1 879 ? 12.397 4.733 13.670 1.00 92.00 879 ALA A O 1
ATOM 6616 N N . VAL A 1 880 ? 14.607 4.851 13.264 1.00 89.81 880 VAL A N 1
ATOM 6617 C CA . VAL A 1 880 ? 14.975 4.799 14.686 1.00 89.81 880 VAL A CA 1
ATOM 6618 C C . VAL A 1 880 ? 14.608 6.104 15.407 1.00 89.81 880 VAL A C 1
ATOM 6620 O O . VAL A 1 880 ? 14.104 6.062 16.533 1.00 89.81 880 VAL A O 1
ATOM 6623 N N . GLY A 1 881 ? 14.751 7.252 14.731 1.00 85.50 881 GLY A N 1
ATOM 6624 C CA . GLY A 1 881 ? 14.316 8.561 15.221 1.00 85.50 881 GLY A CA 1
ATOM 6625 C C . GLY A 1 881 ? 12.813 8.611 15.517 1.00 85.50 881 GLY A C 1
ATOM 6626 O O . GLY A 1 881 ? 12.416 9.015 16.611 1.00 85.50 881 GLY A O 1
ATOM 6627 N N . HIS A 1 882 ? 11.976 8.105 14.604 1.00 85.00 882 HIS A N 1
ATOM 6628 C CA . HIS A 1 882 ? 10.521 7.993 14.786 1.00 85.00 882 HIS A CA 1
ATOM 6629 C C . HIS A 1 882 ? 10.140 7.152 16.017 1.00 85.00 882 HIS A C 1
ATOM 6631 O O . HIS A 1 882 ? 9.156 7.446 16.701 1.00 85.00 882 HIS A O 1
ATOM 6637 N N . ILE A 1 883 ? 10.881 6.077 16.311 1.00 84.69 883 ILE A N 1
ATOM 6638 C CA . ILE A 1 883 ? 10.616 5.246 17.496 1.00 84.69 883 ILE A CA 1
ATOM 6639 C C . ILE A 1 883 ? 10.978 5.977 18.779 1.00 84.69 883 ILE A C 1
ATOM 6641 O O . ILE A 1 883 ? 10.211 5.907 19.740 1.00 84.69 883 ILE A O 1
ATOM 6645 N N . TYR A 1 884 ? 12.101 6.690 18.782 1.00 80.69 884 TYR A N 1
ATOM 6646 C CA . TYR A 1 884 ? 12.551 7.442 19.942 1.00 80.69 884 TYR A CA 1
ATOM 6647 C C . TYR A 1 884 ? 11.600 8.602 20.285 1.00 80.69 884 TYR A C 1
ATOM 6649 O O . TYR A 1 884 ? 11.122 8.685 21.417 1.00 80.69 884 TYR A O 1
ATOM 6657 N N . ARG A 1 885 ? 11.235 9.440 19.298 1.00 77.19 885 ARG A N 1
ATOM 6658 C CA . ARG A 1 885 ? 10.295 10.570 19.477 1.00 77.19 885 ARG A CA 1
ATOM 6659 C C . ARG A 1 885 ? 8.902 10.113 19.932 1.00 77.19 885 ARG A C 1
ATOM 6661 O O . ARG A 1 885 ? 8.252 10.799 20.715 1.00 77.19 885 ARG A O 1
ATOM 6668 N N . GLY A 1 886 ? 8.453 8.941 19.473 1.00 71.31 886 GLY A N 1
ATOM 6669 C CA . GLY A 1 886 ? 7.166 8.352 19.858 1.00 71.31 886 GLY A CA 1
ATOM 6670 C C . GLY A 1 886 ? 7.159 7.599 21.198 1.00 71.31 886 GLY A C 1
ATOM 6671 O O . GLY A 1 886 ? 6.104 7.104 21.604 1.00 71.31 886 GLY A O 1
ATOM 6672 N N . GLY A 1 887 ? 8.311 7.448 21.861 1.00 67.44 887 GLY A N 1
ATOM 6673 C CA . GLY A 1 887 ? 8.453 6.753 23.141 1.00 67.44 887 GLY A CA 1
ATOM 6674 C C . GLY A 1 887 ? 8.177 7.643 24.360 1.00 67.44 887 GLY A C 1
ATOM 6675 O O . GLY A 1 887 ? 8.144 8.865 24.275 1.00 67.44 887 GLY A O 1
ATOM 6676 N N . VAL A 1 888 ? 8.024 7.026 25.538 1.00 56.56 888 VAL A N 1
ATOM 6677 C CA . VAL A 1 888 ? 7.867 7.741 26.831 1.00 56.56 888 VAL A CA 1
ATOM 6678 C C . VAL A 1 888 ? 9.127 8.563 27.180 1.00 56.56 888 VAL A C 1
ATOM 6680 O O . VAL A 1 888 ? 9.083 9.510 27.963 1.00 56.56 888 VAL A O 1
ATOM 6683 N N . GLU A 1 889 ? 10.252 8.218 26.558 1.00 55.38 889 GLU A N 1
ATOM 6684 C CA . GLU A 1 889 ? 11.605 8.690 26.858 1.00 55.38 889 GLU A CA 1
ATOM 6685 C C . GLU A 1 889 ? 12.044 9.925 26.058 1.00 55.38 889 GLU A C 1
ATOM 6687 O O . GLU A 1 889 ? 13.194 10.336 26.194 1.00 55.38 889 GLU A O 1
ATOM 6692 N N . ALA A 1 890 ? 11.151 10.567 25.292 1.00 56.75 890 ALA A N 1
ATOM 6693 C CA . ALA A 1 890 ? 11.443 11.728 24.431 1.00 56.75 890 ALA A CA 1
ATOM 6694 C C . ALA A 1 890 ? 11.938 13.007 25.167 1.00 56.75 890 ALA A C 1
ATOM 6696 O O . ALA A 1 890 ? 11.936 14.099 24.605 1.00 56.75 890 ALA A O 1
ATOM 6697 N N . HIS A 1 891 ? 12.364 12.890 26.427 1.00 60.03 891 HIS A N 1
ATOM 6698 C CA . HIS A 1 891 ? 12.881 13.965 27.272 1.00 60.03 891 HIS A CA 1
ATOM 6699 C C . HIS A 1 891 ? 14.411 14.130 27.179 1.00 60.03 891 HIS A C 1
ATOM 6701 O O . HIS A 1 891 ? 14.931 15.135 27.665 1.00 60.03 891 HIS A O 1
ATOM 6707 N N . VAL A 1 892 ? 15.146 13.176 26.587 1.00 68.75 892 VAL A N 1
ATOM 6708 C CA . VAL A 1 892 ? 16.605 13.280 26.394 1.00 68.75 892 VAL A CA 1
ATOM 6709 C C . VAL A 1 892 ? 16.920 13.622 24.936 1.00 68.75 892 VAL A C 1
ATOM 6711 O O . VAL A 1 892 ? 16.355 13.059 24.005 1.00 68.75 892 VAL A O 1
ATOM 6714 N N . THR A 1 893 ? 17.825 14.577 24.723 1.00 74.12 893 THR A N 1
ATOM 6715 C CA . THR A 1 893 ? 18.223 15.016 23.380 1.00 74.12 893 THR A CA 1
ATOM 6716 C C . THR A 1 893 ? 19.155 13.992 22.727 1.00 74.12 893 THR A C 1
ATOM 6718 O O . THR A 1 893 ? 20.194 13.643 23.296 1.00 74.12 893 THR A O 1
ATOM 6721 N N . VAL A 1 894 ? 18.800 13.545 21.521 1.00 80.19 894 VAL A N 1
ATOM 6722 C CA . VAL A 1 894 ? 19.668 12.740 20.648 1.00 80.19 894 VAL A CA 1
ATOM 6723 C C . VAL A 1 894 ? 20.796 13.627 20.121 1.00 80.19 894 VAL A C 1
ATOM 6725 O O . VAL A 1 894 ? 20.536 14.665 19.516 1.00 80.19 894 VAL A O 1
ATOM 6728 N N . THR A 1 895 ? 22.047 13.227 20.352 1.00 83.44 895 THR A N 1
ATOM 6729 C CA . THR A 1 895 ? 23.246 13.950 19.892 1.00 83.44 895 THR A CA 1
ATOM 6730 C C . THR A 1 895 ? 23.790 13.404 18.569 1.00 83.44 895 THR A C 1
ATOM 6732 O O . THR A 1 895 ? 24.540 14.092 17.876 1.00 83.44 895 THR A O 1
ATOM 6735 N N . GLY A 1 896 ? 23.415 12.179 18.189 1.00 88.25 896 GLY A N 1
ATOM 6736 C CA . GLY A 1 896 ? 23.812 11.587 16.914 1.00 88.25 896 GLY A CA 1
ATOM 6737 C C . GLY A 1 896 ? 23.324 10.157 16.711 1.00 88.25 896 GLY A C 1
ATOM 6738 O O . GLY A 1 896 ? 22.618 9.587 17.547 1.00 88.25 896 GLY A O 1
ATOM 6739 N N . PHE A 1 897 ? 23.746 9.585 15.590 1.00 91.38 897 PHE A N 1
ATOM 6740 C CA . PHE A 1 897 ? 23.407 8.245 15.133 1.00 91.38 897 PHE A CA 1
ATOM 6741 C C . PHE A 1 897 ? 24.673 7.507 14.711 1.00 91.38 897 PHE A C 1
ATOM 6743 O O . PHE A 1 897 ? 25.582 8.091 14.122 1.00 91.38 897 PHE A O 1
ATOM 6750 N N . GLU A 1 898 ? 24.717 6.212 14.987 1.00 92.38 898 GLU A N 1
ATOM 6751 C CA . GLU A 1 898 ? 25.798 5.331 14.559 1.00 92.38 898 GLU A CA 1
ATOM 6752 C C . GLU A 1 898 ? 25.206 4.158 13.780 1.00 92.38 898 GLU A C 1
ATOM 6754 O O . GLU A 1 898 ? 24.338 3.453 14.291 1.00 92.38 898 GLU A O 1
ATOM 6759 N N . LEU A 1 899 ? 25.656 3.958 12.543 1.00 94.69 899 LEU A N 1
ATOM 6760 C CA . LEU A 1 899 ? 25.343 2.775 11.751 1.00 94.69 899 LEU A CA 1
ATOM 6761 C C . LEU A 1 899 ? 26.555 1.849 11.729 1.00 94.69 899 LEU A C 1
ATOM 6763 O O . LEU A 1 899 ? 27.687 2.313 11.584 1.00 94.69 899 LEU A O 1
ATOM 6767 N N . SER A 1 900 ? 26.322 0.545 11.825 1.00 92.50 900 SER A N 1
ATOM 6768 C CA . SER A 1 900 ? 27.372 -0.464 11.693 1.00 92.50 900 SER A CA 1
ATOM 6769 C C . SER A 1 900 ? 26.902 -1.651 10.863 1.00 92.50 900 SER A C 1
ATOM 6771 O O . SER A 1 900 ? 25.708 -1.960 10.823 1.00 92.50 900 SER A O 1
ATOM 6773 N N . ASP A 1 901 ? 27.855 -2.298 10.195 1.00 89.88 901 ASP A N 1
ATOM 6774 C CA . ASP A 1 901 ? 27.654 -3.522 9.410 1.00 89.88 901 ASP A CA 1
ATOM 6775 C C . ASP A 1 901 ? 26.518 -3.407 8.373 1.00 89.88 901 ASP A C 1
ATOM 6777 O O . ASP A 1 901 ? 25.725 -4.330 8.168 1.00 89.88 901 ASP A O 1
ATOM 6781 N N . VAL A 1 902 ? 26.409 -2.242 7.724 1.00 94.00 902 VAL A N 1
ATOM 6782 C CA . VAL A 1 902 ? 25.381 -1.994 6.709 1.00 94.00 902 VAL A CA 1
ATOM 6783 C C . VAL A 1 902 ? 25.795 -2.668 5.410 1.00 94.00 902 VAL A C 1
ATOM 6785 O O . VAL A 1 902 ? 26.822 -2.332 4.830 1.00 94.00 902 VAL A O 1
ATOM 6788 N N . THR A 1 903 ? 24.975 -3.590 4.927 1.00 92.50 903 THR A N 1
ATOM 6789 C CA . THR A 1 903 ? 25.207 -4.364 3.707 1.00 92.50 903 THR A CA 1
ATOM 6790 C C . THR A 1 903 ? 24.088 -4.093 2.712 1.00 92.50 903 THR A C 1
ATOM 6792 O O . THR A 1 903 ? 22.915 -4.189 3.062 1.00 92.50 903 THR A O 1
ATOM 6795 N N . ILE A 1 904 ? 24.456 -3.743 1.479 1.00 92.31 904 ILE A N 1
ATOM 6796 C CA . ILE A 1 904 ? 23.549 -3.509 0.353 1.00 92.31 904 ILE A CA 1
ATOM 6797 C C . ILE A 1 904 ? 23.704 -4.687 -0.611 1.00 92.31 904 ILE A C 1
ATOM 6799 O O . ILE A 1 904 ? 24.649 -4.748 -1.397 1.00 92.31 904 ILE A O 1
ATOM 6803 N N . ASP A 1 905 ? 22.762 -5.623 -0.541 1.00 82.56 905 ASP A N 1
ATOM 6804 C CA . ASP A 1 905 ? 22.755 -6.849 -1.341 1.00 82.56 905 ASP A CA 1
ATOM 6805 C C . ASP A 1 905 ? 22.361 -6.573 -2.799 1.00 82.56 905 ASP A C 1
ATOM 6807 O O . ASP A 1 905 ? 22.886 -7.186 -3.734 1.00 82.56 905 ASP A O 1
ATOM 6811 N N . ARG A 1 906 ? 21.394 -5.665 -3.004 1.00 85.69 906 ARG A N 1
ATOM 6812 C CA . ARG A 1 906 ? 20.815 -5.346 -4.317 1.00 85.69 906 ARG A CA 1
ATOM 6813 C C . ARG A 1 906 ? 20.376 -3.889 -4.393 1.00 85.69 906 ARG A C 1
ATOM 6815 O O . ARG A 1 906 ? 19.646 -3.412 -3.528 1.00 85.69 906 ARG A O 1
ATOM 6822 N N . SER A 1 907 ? 20.716 -3.206 -5.482 1.00 87.94 907 SER A N 1
ATOM 6823 C CA . SER A 1 907 ? 20.159 -1.884 -5.796 1.00 87.94 907 SER A CA 1
ATOM 6824 C C . SER A 1 907 ? 18.650 -1.974 -6.059 1.00 87.94 907 SER A C 1
ATOM 6826 O O . SER A 1 907 ? 18.181 -2.920 -6.693 1.00 87.94 907 SER A O 1
ATOM 6828 N N . LEU A 1 908 ? 17.888 -0.996 -5.569 1.00 92.00 908 LEU A N 1
ATOM 6829 C CA . LEU A 1 908 ? 16.445 -0.898 -5.776 1.00 92.00 908 LEU A CA 1
ATOM 6830 C C . LEU A 1 908 ? 16.194 0.055 -6.941 1.00 92.00 908 LEU A C 1
ATOM 6832 O O . LEU A 1 908 ? 16.514 1.237 -6.849 1.00 92.00 908 LEU A O 1
ATOM 6836 N N . VAL A 1 909 ? 15.649 -0.467 -8.037 1.00 90.62 909 VAL A N 1
ATOM 6837 C CA . VAL A 1 909 ? 15.215 0.340 -9.185 1.00 90.62 909 VAL A CA 1
ATOM 6838 C C . VAL A 1 909 ? 13.878 0.984 -8.840 1.00 90.62 909 VAL A C 1
ATOM 6840 O O . VAL A 1 909 ? 12.967 0.288 -8.392 1.00 90.62 909 VAL A O 1
ATOM 6843 N N . VAL A 1 910 ? 13.756 2.296 -9.036 1.00 91.00 910 VAL A N 1
ATOM 6844 C CA . VAL A 1 910 ? 12.499 3.031 -8.854 1.00 91.00 910 VAL A CA 1
ATOM 6845 C C . VAL A 1 910 ? 11.844 3.184 -10.229 1.00 91.00 910 VAL A C 1
ATOM 6847 O O . VAL A 1 910 ? 12.367 3.932 -11.054 1.00 91.00 910 VAL A O 1
ATOM 6850 N N . PRO A 1 911 ? 10.727 2.486 -10.510 1.00 86.25 911 PRO A N 1
ATOM 6851 C CA . PRO A 1 911 ? 10.063 2.573 -11.804 1.00 86.25 911 PRO A CA 1
ATOM 6852 C C . PRO A 1 911 ? 9.615 4.003 -12.113 1.00 86.25 911 PRO A C 1
ATOM 6854 O O . PRO A 1 911 ? 9.030 4.682 -11.267 1.00 86.25 911 PRO A O 1
ATOM 6857 N N . GLU A 1 912 ? 9.842 4.437 -13.350 1.00 84.25 912 GLU A N 1
ATOM 6858 C CA . GLU A 1 912 ? 9.391 5.734 -13.877 1.00 84.25 912 GLU A CA 1
ATOM 6859 C C . GLU A 1 912 ? 7.949 5.680 -14.410 1.00 84.25 912 GLU A C 1
ATOM 6861 O O . GLU A 1 912 ? 7.580 6.396 -15.336 1.00 84.25 912 GLU A O 1
ATOM 6866 N N . ASP A 1 913 ? 7.125 4.809 -13.831 1.00 82.94 913 ASP A N 1
ATOM 6867 C CA . ASP A 1 913 ? 5.700 4.714 -14.121 1.00 82.94 913 ASP A CA 1
ATOM 6868 C C . ASP A 1 913 ? 4.857 5.384 -13.020 1.00 82.94 913 ASP A C 1
ATOM 6870 O O . ASP A 1 913 ? 5.346 5.844 -11.985 1.00 82.94 913 ASP A O 1
ATOM 6874 N N . ASP A 1 914 ? 3.543 5.440 -13.232 1.00 77.81 914 ASP A N 1
ATOM 6875 C CA . ASP A 1 914 ? 2.617 6.046 -12.275 1.00 77.81 914 ASP A CA 1
ATOM 6876 C C . ASP A 1 914 ? 2.404 5.236 -10.986 1.00 77.81 914 ASP A C 1
ATOM 6878 O O . ASP A 1 914 ? 1.746 5.729 -10.056 1.00 77.81 914 ASP A O 1
ATOM 6882 N N . TYR A 1 915 ? 2.928 4.010 -10.925 1.00 80.88 915 TYR A N 1
ATOM 6883 C CA . TYR A 1 915 ? 2.689 3.042 -9.861 1.00 80.88 915 TYR A CA 1
ATOM 6884 C C . TYR A 1 915 ? 3.827 3.027 -8.841 1.00 80.88 915 TYR A C 1
ATOM 6886 O O . TYR A 1 915 ? 3.541 3.032 -7.638 1.00 80.88 915 TYR A O 1
ATOM 6894 N N . GLY A 1 916 ? 5.076 3.083 -9.309 1.00 88.62 916 GLY A N 1
ATOM 6895 C CA . GLY A 1 916 ? 6.293 3.022 -8.507 1.00 88.62 916 GLY A CA 1
ATOM 6896 C C . GLY A 1 916 ? 6.585 1.640 -7.936 1.00 88.62 916 GLY A C 1
ATOM 6897 O O . GLY A 1 916 ? 6.090 0.620 -8.412 1.00 88.62 916 GLY A O 1
ATOM 6898 N N . VAL A 1 917 ? 7.385 1.614 -6.872 1.00 91.88 917 VAL A N 1
ATOM 6899 C CA . VAL A 1 917 ? 7.782 0.387 -6.171 1.00 91.88 917 VAL A CA 1
ATOM 6900 C C . VAL A 1 917 ? 7.406 0.459 -4.700 1.00 91.88 917 VAL A C 1
ATOM 6902 O O . VAL A 1 917 ? 7.604 1.474 -4.030 1.00 91.88 917 VAL A O 1
ATOM 6905 N N . GLU A 1 918 ? 6.838 -0.630 -4.193 1.00 94.81 918 GLU A N 1
ATOM 6906 C CA . GLU A 1 918 ? 6.506 -0.755 -2.782 1.00 94.81 918 GLU A CA 1
ATOM 6907 C C . GLU A 1 918 ? 7.748 -1.140 -1.976 1.00 94.81 918 GLU A C 1
ATOM 6909 O O . GLU A 1 918 ? 8.429 -2.114 -2.293 1.00 94.81 918 GLU A O 1
ATOM 6914 N N . VAL A 1 919 ? 8.009 -0.378 -0.913 1.00 95.69 919 VAL A N 1
ATOM 6915 C CA . VAL A 1 919 ? 9.158 -0.541 -0.024 1.00 95.69 919 VAL A CA 1
ATOM 6916 C C . VAL A 1 919 ? 8.683 -0.708 1.412 1.00 95.69 919 VAL A C 1
ATOM 6918 O O . VAL A 1 919 ? 7.796 0.010 1.887 1.00 95.69 919 VAL A O 1
ATOM 6921 N N . LEU A 1 920 ? 9.295 -1.660 2.107 1.00 95.44 920 LEU A N 1
ATOM 6922 C CA . LEU A 1 920 ? 9.035 -1.975 3.498 1.00 95.44 920 LEU A CA 1
ATOM 6923 C C . LEU A 1 920 ? 10.336 -1.907 4.301 1.00 95.44 920 LEU A C 1
ATOM 6925 O O . LEU A 1 920 ? 11.287 -2.643 4.035 1.00 95.44 920 LEU A O 1
ATOM 6929 N N . THR A 1 921 ? 10.342 -1.048 5.316 1.00 97.19 921 THR A N 1
ATOM 6930 C CA . THR A 1 921 ? 11.439 -0.918 6.280 1.00 97.19 921 THR A CA 1
ATOM 6931 C C . THR A 1 921 ? 11.017 -1.560 7.587 1.00 97.19 921 THR A C 1
ATOM 6933 O O . THR A 1 921 ? 9.988 -1.186 8.154 1.00 97.19 921 THR A O 1
ATOM 6936 N N . SER A 1 922 ? 11.799 -2.516 8.076 1.00 95.69 922 SER A N 1
ATOM 6937 C CA . SER A 1 922 ? 11.573 -3.186 9.357 1.00 95.69 922 SER A CA 1
ATOM 6938 C C . SER A 1 922 ? 12.731 -2.922 10.303 1.00 95.69 922 SER A C 1
ATOM 6940 O O . SER A 1 922 ? 13.884 -2.939 9.885 1.00 95.69 922 SER A O 1
ATOM 6942 N N . LEU A 1 923 ? 12.417 -2.722 11.580 1.00 94.88 923 LEU A N 1
ATOM 6943 C CA . LEU A 1 923 ? 13.395 -2.667 12.664 1.00 94.88 923 LEU A CA 1
ATOM 6944 C C . LEU A 1 923 ? 13.155 -3.832 13.625 1.00 94.88 923 LEU A C 1
ATOM 6946 O O . LEU A 1 923 ? 12.010 -4.222 13.841 1.00 94.88 923 LEU A O 1
ATOM 6950 N N . GLU A 1 924 ? 14.208 -4.339 14.251 1.00 92.06 924 GLU A N 1
ATOM 6951 C CA . GLU A 1 924 ? 14.143 -5.166 15.452 1.00 92.06 924 GLU A CA 1
ATOM 6952 C C . GLU A 1 924 ? 14.906 -4.455 16.572 1.00 92.06 924 GLU A C 1
ATOM 6954 O O . GLU A 1 924 ? 16.112 -4.226 16.503 1.00 92.06 924 GLU A O 1
ATOM 6959 N N . LEU A 1 925 ? 14.150 -4.024 17.580 1.00 89.50 925 LEU A N 1
ATOM 6960 C CA . LEU A 1 925 ? 14.626 -3.129 18.626 1.00 89.50 925 LEU A CA 1
ATOM 6961 C C . LEU A 1 925 ? 15.287 -3.917 19.756 1.00 89.50 925 LEU A C 1
ATOM 6963 O O . LEU A 1 925 ? 14.692 -4.855 20.290 1.00 89.50 925 LEU A O 1
ATOM 6967 N N . THR A 1 926 ? 16.472 -3.476 20.170 1.00 81.75 926 THR A N 1
ATOM 6968 C CA . THR A 1 926 ? 17.175 -3.984 21.349 1.00 81.75 926 THR A CA 1
ATOM 6969 C C . THR A 1 926 ? 17.241 -2.891 22.408 1.00 81.75 926 THR A C 1
ATOM 6971 O O . THR A 1 926 ? 17.646 -1.758 22.144 1.00 81.75 926 THR A O 1
ATOM 6974 N N . PHE A 1 927 ? 16.833 -3.244 23.619 1.00 76.12 927 PHE A N 1
ATOM 6975 C CA . PHE A 1 927 ? 16.828 -2.354 24.772 1.00 76.12 927 PHE A CA 1
ATOM 6976 C C . PHE A 1 927 ? 17.914 -2.797 25.753 1.00 76.12 927 PHE A C 1
ATOM 6978 O O . PHE A 1 927 ? 18.256 -3.982 25.804 1.00 76.12 927 PHE A O 1
ATOM 6985 N N . ASP A 1 928 ? 18.491 -1.856 26.494 1.00 68.50 928 ASP A N 1
ATOM 6986 C CA . ASP A 1 928 ? 19.403 -2.198 27.586 1.00 68.50 928 ASP A CA 1
ATOM 6987 C C . ASP A 1 928 ? 18.656 -2.703 28.835 1.00 68.50 928 ASP A C 1
ATOM 6989 O O . ASP A 1 928 ? 17.436 -2.862 28.853 1.00 68.50 928 ASP A O 1
ATOM 6993 N N . PHE A 1 929 ? 19.404 -2.962 29.913 1.00 61.47 929 PHE A N 1
ATOM 6994 C CA . PHE A 1 929 ? 18.848 -3.380 31.205 1.00 61.47 929 PHE A CA 1
ATOM 6995 C C . PHE A 1 929 ? 17.894 -2.354 31.841 1.00 61.47 929 PHE A C 1
ATOM 6997 O O . PHE A 1 929 ? 17.171 -2.716 32.770 1.00 61.47 929 PHE A O 1
ATOM 7004 N N . PHE A 1 930 ? 17.901 -1.101 31.378 1.00 61.94 930 PHE A N 1
ATOM 7005 C CA . PHE A 1 930 ? 17.034 -0.028 31.855 1.00 61.94 930 PHE A CA 1
ATOM 7006 C C . PHE A 1 930 ? 15.849 0.233 30.908 1.00 61.94 930 PHE A C 1
ATOM 7008 O O . PHE A 1 930 ? 15.171 1.243 31.076 1.00 61.94 930 PHE A O 1
ATOM 7015 N N . ASP A 1 931 ? 15.578 -0.681 29.963 1.00 65.19 931 ASP A N 1
ATOM 7016 C CA . ASP A 1 931 ? 14.538 -0.567 28.929 1.00 65.19 931 ASP A CA 1
ATOM 7017 C C . ASP A 1 931 ? 14.727 0.633 27.975 1.00 65.19 931 ASP A C 1
ATOM 7019 O O . ASP A 1 931 ? 13.798 1.001 27.254 1.00 65.19 931 ASP A O 1
ATOM 7023 N N . VAL A 1 932 ? 15.939 1.199 27.897 1.00 68.75 932 VAL A N 1
ATOM 7024 C CA . VAL A 1 932 ? 16.272 2.296 26.978 1.00 68.75 932 VAL A CA 1
ATOM 7025 C C . VAL A 1 932 ? 16.680 1.718 25.628 1.00 68.75 932 VAL A C 1
ATOM 7027 O O . VAL A 1 932 ? 17.484 0.783 25.546 1.00 68.75 932 VAL A O 1
ATOM 7030 N N . LEU A 1 933 ? 16.120 2.265 24.542 1.00 71.75 933 LEU A N 1
ATOM 7031 C CA . LEU A 1 933 ? 16.478 1.845 23.185 1.00 71.75 933 LEU A CA 1
ATOM 7032 C C . LEU A 1 933 ? 17.960 2.139 22.944 1.00 71.75 933 LEU A C 1
ATOM 7034 O O . LEU A 1 933 ? 18.365 3.299 22.898 1.00 71.75 933 LEU A O 1
ATOM 7038 N N . THR A 1 934 ? 18.756 1.089 22.758 1.00 73.38 934 THR A N 1
ATOM 7039 C CA . THR A 1 934 ? 20.190 1.228 22.489 1.00 73.38 934 THR A CA 1
ATOM 7040 C C . THR A 1 934 ? 20.465 1.086 21.005 1.00 73.38 934 THR A C 1
ATOM 7042 O O . THR A 1 934 ? 20.886 2.042 20.358 1.00 73.38 934 THR A O 1
ATOM 7045 N N . THR A 1 935 ? 20.154 -0.082 20.452 1.00 84.50 935 THR A N 1
ATOM 7046 C CA . THR A 1 935 ? 20.472 -0.447 19.071 1.00 84.50 935 THR A CA 1
ATOM 7047 C C . THR A 1 935 ? 19.271 -1.122 18.428 1.00 84.50 935 THR A C 1
ATOM 7049 O O . THR A 1 935 ? 18.499 -1.818 19.088 1.00 84.50 935 THR A O 1
ATOM 7052 N N . ALA A 1 936 ? 19.117 -0.956 17.124 1.00 90.50 936 ALA A N 1
ATOM 7053 C CA . ALA A 1 936 ? 18.157 -1.693 16.329 1.00 90.50 936 ALA A CA 1
ATOM 7054 C C . ALA A 1 936 ? 18.838 -2.288 15.099 1.00 90.50 936 ALA A C 1
ATOM 7056 O O . ALA A 1 936 ? 19.641 -1.625 14.444 1.00 90.50 936 ALA A O 1
ATOM 7057 N N . THR A 1 937 ? 18.499 -3.528 14.767 1.00 94.00 937 THR A N 1
ATOM 7058 C CA . THR A 1 937 ? 18.820 -4.079 13.450 1.00 94.00 937 THR A CA 1
ATOM 7059 C C . THR A 1 937 ? 17.721 -3.662 12.482 1.00 94.00 937 THR A C 1
ATOM 7061 O O . THR A 1 937 ? 16.548 -3.612 12.855 1.00 94.00 937 THR A O 1
ATOM 7064 N N . PHE A 1 938 ? 18.077 -3.315 11.250 1.00 95.69 938 PHE A N 1
ATOM 7065 C CA . PHE A 1 938 ? 17.118 -2.906 10.231 1.00 95.69 938 PHE A CA 1
ATOM 7066 C C . PHE A 1 938 ? 17.239 -3.759 8.974 1.00 95.69 938 PHE A C 1
ATOM 7068 O O . PHE A 1 938 ? 18.314 -4.256 8.638 1.00 95.69 938 PHE A O 1
ATOM 7075 N N . SER A 1 939 ? 16.123 -3.890 8.262 1.00 96.69 939 SER A N 1
ATOM 7076 C CA . SER A 1 939 ? 16.073 -4.442 6.913 1.00 96.69 939 SER A CA 1
ATOM 7077 C C . SER A 1 939 ? 15.149 -3.612 6.026 1.00 96.69 939 SER A C 1
ATOM 7079 O O . SER A 1 939 ? 14.083 -3.160 6.455 1.00 96.69 939 SER A O 1
ATOM 7081 N N . ILE A 1 940 ? 15.566 -3.400 4.779 1.00 97.38 940 ILE A N 1
ATOM 7082 C CA . ILE A 1 940 ? 14.813 -2.667 3.760 1.00 97.38 940 ILE A CA 1
ATOM 7083 C C . ILE A 1 940 ? 14.592 -3.608 2.585 1.00 97.38 940 ILE A C 1
ATOM 7085 O O . ILE A 1 940 ? 15.544 -4.122 1.993 1.00 97.38 940 ILE A O 1
ATOM 7089 N N . SER A 1 941 ? 13.324 -3.857 2.276 1.00 95.88 941 SER A N 1
ATOM 7090 C CA . SER A 1 941 ? 12.902 -4.789 1.231 1.00 95.88 941 SER A CA 1
ATOM 7091 C C . SER A 1 941 ? 11.882 -4.142 0.305 1.00 95.88 941 SER A C 1
ATOM 7093 O O . SER A 1 941 ? 11.155 -3.242 0.720 1.00 95.88 941 SER A O 1
ATOM 7095 N N . SER A 1 942 ? 11.801 -4.619 -0.932 1.00 94.31 942 SER A N 1
ATOM 7096 C CA . SER A 1 942 ? 10.725 -4.277 -1.860 1.00 94.31 942 SER A CA 1
ATOM 7097 C C . SER A 1 942 ? 9.922 -5.512 -2.252 1.00 94.31 942 SER A C 1
ATOM 7099 O O . SER A 1 942 ? 10.366 -6.647 -2.047 1.00 94.31 942 SER A O 1
ATOM 7101 N N . VAL A 1 943 ? 8.730 -5.284 -2.800 1.00 89.25 943 VAL A N 1
ATOM 7102 C CA . VAL A 1 943 ? 7.895 -6.340 -3.378 1.00 89.25 943 VAL A CA 1
ATOM 7103 C C . VAL A 1 943 ? 7.572 -6.015 -4.833 1.00 89.25 943 VAL A C 1
ATOM 7105 O O . VAL A 1 943 ? 7.106 -4.920 -5.158 1.00 89.25 943 VAL A O 1
ATOM 7108 N N . GLY A 1 944 ? 7.837 -6.975 -5.721 1.00 78.12 944 GLY A N 1
ATOM 7109 C CA . GLY A 1 944 ? 7.503 -6.869 -7.137 1.00 78.12 944 GLY A CA 1
ATOM 7110 C C . GLY A 1 944 ? 5.990 -6.879 -7.346 1.00 78.12 944 GLY A C 1
ATOM 7111 O O . GLY A 1 944 ? 5.298 -7.759 -6.838 1.00 78.12 944 GLY A O 1
ATOM 7112 N N . ARG A 1 945 ? 5.464 -5.916 -8.110 1.00 73.88 945 ARG A N 1
ATOM 7113 C CA . ARG A 1 945 ? 4.017 -5.750 -8.321 1.00 73.88 945 ARG A CA 1
ATOM 7114 C C . ARG A 1 945 ? 3.352 -6.978 -8.954 1.00 73.88 945 ARG A C 1
ATOM 7116 O O . ARG A 1 945 ? 2.338 -7.441 -8.442 1.00 73.88 945 ARG A O 1
ATOM 7123 N N . ASP A 1 946 ? 3.908 -7.469 -10.060 1.00 73.56 946 ASP A N 1
ATOM 7124 C CA . ASP A 1 946 ? 3.294 -8.547 -10.849 1.00 73.56 946 ASP A CA 1
ATOM 7125 C C . ASP A 1 946 ? 3.714 -9.936 -10.355 1.00 73.56 946 ASP A C 1
ATOM 7127 O O . ASP A 1 946 ? 2.947 -10.893 -10.439 1.00 73.56 946 ASP A O 1
ATOM 7131 N N . THR A 1 947 ? 4.932 -10.048 -9.818 1.00 75.12 947 THR A N 1
ATOM 7132 C CA . THR A 1 947 ? 5.490 -11.319 -9.340 1.00 75.12 947 THR A CA 1
ATOM 7133 C C . THR A 1 947 ? 5.117 -11.620 -7.890 1.00 75.12 947 THR A C 1
ATOM 7135 O O . THR A 1 947 ? 5.088 -12.785 -7.501 1.00 75.12 947 THR A O 1
ATOM 7138 N N . GLY A 1 948 ? 4.869 -10.589 -7.072 1.00 76.50 948 GLY A N 1
ATOM 7139 C CA . GLY A 1 948 ? 4.761 -10.713 -5.616 1.00 76.50 948 GLY A CA 1
ATOM 7140 C C . GLY A 1 948 ? 6.069 -11.137 -4.934 1.00 76.50 948 GLY A C 1
ATOM 7141 O O . GLY A 1 948 ? 6.057 -11.483 -3.752 1.00 76.50 948 GLY A O 1
ATOM 7142 N N . GLU A 1 949 ? 7.188 -11.152 -5.667 1.00 78.31 949 GLU A N 1
ATOM 7143 C CA . GLU A 1 949 ? 8.488 -11.596 -5.167 1.00 78.31 949 GLU A CA 1
ATOM 7144 C C . GLU A 1 949 ? 9.087 -10.541 -4.234 1.00 78.31 949 GLU A C 1
ATOM 7146 O O . GLU A 1 949 ? 9.128 -9.352 -4.559 1.00 78.31 949 GLU A O 1
ATOM 7151 N N . TRP A 1 950 ? 9.556 -10.988 -3.071 1.00 88.19 950 TRP A N 1
ATOM 7152 C CA . TRP A 1 950 ? 10.208 -10.138 -2.083 1.00 88.19 950 TRP A CA 1
ATOM 7153 C C . TRP A 1 950 ? 11.706 -10.071 -2.335 1.00 88.19 950 TRP A C 1
ATOM 7155 O O . TRP A 1 950 ? 12.373 -11.099 -2.451 1.00 88.19 950 TRP A O 1
ATOM 7165 N N . VAL A 1 951 ? 12.244 -8.855 -2.347 1.00 86.19 951 VAL A N 1
ATOM 7166 C CA . VAL A 1 951 ? 13.672 -8.609 -2.530 1.00 86.19 951 VAL A CA 1
ATOM 7167 C C . VAL A 1 951 ? 14.192 -7.810 -1.344 1.00 86.19 951 VAL A C 1
ATOM 7169 O O . VAL A 1 951 ? 13.799 -6.664 -1.141 1.00 86.19 951 VAL A O 1
ATOM 7172 N N . GLN A 1 952 ? 15.086 -8.409 -0.557 1.00 93.25 952 GLN A N 1
ATOM 7173 C CA . GLN A 1 952 ? 15.859 -7.680 0.447 1.00 93.25 952 GLN A CA 1
ATOM 7174 C C . GLN A 1 952 ? 16.971 -6.895 -0.255 1.00 93.25 952 GLN A C 1
ATOM 7176 O O . GLN A 1 952 ? 17.719 -7.455 -1.057 1.00 93.25 952 GLN A O 1
ATOM 7181 N N . HIS A 1 953 ? 17.061 -5.601 0.039 1.00 94.12 953 HIS A N 1
ATOM 7182 C CA . HIS A 1 953 ? 18.031 -4.698 -0.578 1.00 94.12 953 HIS A CA 1
ATOM 7183 C C . HIS A 1 953 ? 19.161 -4.324 0.365 1.00 94.12 953 HIS A C 1
ATOM 7185 O O . HIS A 1 953 ? 20.310 -4.265 -0.064 1.00 94.12 953 HIS A O 1
ATOM 7191 N N . CYS A 1 954 ? 18.833 -4.037 1.625 1.00 96.38 954 CYS A N 1
ATOM 7192 C CA . CYS A 1 954 ? 19.790 -3.522 2.591 1.00 96.38 954 CYS A CA 1
ATOM 7193 C C . CYS A 1 954 ? 19.473 -4.008 4.007 1.00 96.38 954 CYS A C 1
ATOM 7195 O O . CYS A 1 954 ? 18.302 -4.061 4.397 1.00 96.38 954 CYS A O 1
ATOM 7197 N N . THR A 1 955 ? 20.511 -4.320 4.778 1.00 96.00 955 THR A N 1
ATOM 7198 C CA . THR A 1 955 ? 20.434 -4.647 6.208 1.00 96.00 955 THR A CA 1
ATOM 7199 C C . THR A 1 955 ? 21.564 -3.988 6.974 1.00 96.00 955 THR A C 1
ATOM 7201 O O . THR A 1 955 ? 22.623 -3.760 6.404 1.00 96.00 955 THR A O 1
ATOM 7204 N N . GLY A 1 956 ? 21.390 -3.751 8.268 1.00 94.25 956 GLY A N 1
ATOM 7205 C CA . GLY A 1 956 ? 22.475 -3.287 9.130 1.00 94.25 956 GLY A CA 1
ATOM 7206 C C . GLY A 1 956 ? 22.014 -3.034 10.555 1.00 94.25 956 GLY A C 1
ATOM 7207 O O . GLY A 1 956 ? 20.884 -3.365 10.923 1.00 94.25 956 GLY A O 1
ATOM 7208 N N . CYS A 1 957 ? 22.881 -2.421 11.355 1.00 95.06 957 CYS A N 1
ATOM 7209 C CA . CYS A 1 957 ? 22.555 -1.950 12.696 1.00 95.06 957 CYS A CA 1
ATOM 7210 C C . CYS A 1 957 ? 22.534 -0.421 12.733 1.00 95.06 957 CYS A C 1
ATOM 7212 O O . CYS A 1 957 ? 23.358 0.230 12.096 1.00 95.06 957 CYS A O 1
ATOM 7214 N N . VAL A 1 958 ? 21.612 0.149 13.507 1.00 93.94 958 VAL A N 1
ATOM 7215 C CA . VAL A 1 958 ? 21.547 1.580 13.816 1.00 93.94 958 VAL A CA 1
ATOM 7216 C C . VAL A 1 958 ? 21.407 1.776 15.325 1.00 93.94 958 VAL A C 1
ATOM 7218 O O . VAL A 1 958 ? 20.600 1.120 15.982 1.00 93.94 958 VAL A O 1
ATOM 7221 N N . LYS A 1 959 ? 22.206 2.676 15.887 1.00 89.25 959 LYS A N 1
ATOM 7222 C CA . LYS A 1 959 ? 22.272 2.998 17.312 1.00 89.25 959 LYS A CA 1
ATOM 7223 C C . LYS A 1 959 ? 22.025 4.489 17.519 1.00 89.25 959 LYS A C 1
ATOM 7225 O O . LYS A 1 959 ? 22.558 5.320 16.783 1.00 89.25 959 LYS A O 1
ATOM 7230 N N . LEU A 1 960 ? 21.237 4.823 18.540 1.00 86.88 960 LEU A N 1
ATOM 7231 C CA . LEU A 1 960 ? 21.041 6.204 18.986 1.00 86.88 960 LEU A CA 1
ATOM 7232 C C . LEU A 1 960 ? 22.129 6.594 19.988 1.00 86.88 960 LEU A C 1
ATOM 7234 O O . LEU A 1 960 ? 22.433 5.846 20.917 1.00 86.88 960 LEU A O 1
ATOM 7238 N N . ILE A 1 961 ? 22.689 7.789 19.820 1.00 83.75 961 ILE A N 1
ATOM 7239 C CA . ILE A 1 961 ? 23.663 8.368 20.744 1.00 83.75 961 ILE A CA 1
ATOM 7240 C C . ILE A 1 961 ? 22.964 9.490 21.508 1.00 83.75 961 ILE A C 1
ATOM 7242 O O . ILE A 1 961 ? 22.497 10.470 20.926 1.00 83.75 961 ILE A O 1
ATOM 7246 N N . ILE A 1 962 ? 22.882 9.320 22.825 1.00 77.94 962 ILE A N 1
ATOM 7247 C CA . ILE A 1 962 ? 22.282 10.266 23.769 1.00 77.94 962 ILE A CA 1
ATOM 7248 C C . ILE A 1 962 ? 23.368 10.835 24.688 1.00 77.94 962 ILE A C 1
ATOM 7250 O O . ILE A 1 962 ? 24.418 10.224 24.874 1.00 77.94 962 ILE A O 1
ATOM 7254 N N . LYS A 1 963 ? 23.107 12.008 25.277 1.00 65.31 963 LYS A N 1
ATOM 7255 C CA . LYS A 1 963 ? 24.065 12.894 25.980 1.00 65.31 963 LYS A CA 1
ATOM 7256 C C . LYS A 1 963 ? 24.898 12.274 27.133 1.00 65.31 963 LYS A C 1
ATOM 7258 O O . LYS A 1 963 ? 25.680 12.989 27.748 1.00 65.31 963 LYS A O 1
ATOM 7263 N N . SER A 1 964 ? 24.744 10.987 27.449 1.00 51.47 964 SER A N 1
ATOM 7264 C CA . SER A 1 964 ? 25.511 10.248 28.464 1.00 51.47 964 SER A CA 1
ATOM 7265 C C . SER A 1 964 ? 26.727 9.478 27.927 1.00 51.47 964 SER A C 1
ATOM 7267 O O . SER A 1 964 ? 27.504 8.961 28.728 1.00 51.47 964 SER A O 1
ATOM 7269 N N . SER A 1 965 ? 26.942 9.401 26.612 1.00 47.88 965 SER A N 1
ATOM 7270 C CA . SER A 1 965 ? 28.144 8.779 26.041 1.00 47.88 965 SER A CA 1
ATOM 7271 C C . SER A 1 965 ? 29.188 9.833 25.671 1.00 47.88 965 SER A C 1
ATOM 7273 O O . SER A 1 965 ? 28.950 10.629 24.764 1.00 47.88 965 SER A O 1
ATOM 7275 N N . ASN A 1 966 ? 30.348 9.825 26.340 1.00 43.50 966 ASN A N 1
ATOM 7276 C CA . ASN A 1 966 ? 31.525 10.581 25.898 1.00 43.50 966 ASN A CA 1
ATOM 7277 C C . ASN A 1 966 ? 31.877 10.153 24.468 1.00 43.50 966 ASN A C 1
ATOM 7279 O O . ASN A 1 966 ? 32.324 9.030 24.244 1.00 43.50 966 ASN A O 1
ATOM 7283 N N . VAL A 1 967 ? 31.709 11.058 23.507 1.00 49.41 967 VAL A N 1
ATOM 7284 C CA . VAL A 1 967 ? 32.131 10.887 22.105 1.00 49.41 967 VAL A CA 1
ATOM 7285 C C . VAL A 1 967 ? 33.650 11.152 21.975 1.00 49.41 967 VAL A C 1
ATOM 7287 O O . VAL A 1 967 ? 34.134 11.631 20.957 1.00 49.41 967 VAL A O 1
ATOM 7290 N N . ASP A 1 968 ? 34.429 10.865 23.023 1.00 46.28 968 ASP A N 1
ATOM 7291 C CA . ASP A 1 968 ? 35.855 11.223 23.106 1.00 46.28 968 ASP A CA 1
ATOM 7292 C C . ASP A 1 968 ? 36.770 10.300 22.280 1.00 46.28 968 ASP A C 1
ATOM 7294 O O . ASP A 1 968 ? 37.963 10.565 22.167 1.00 46.28 968 ASP A O 1
ATOM 7298 N N . ASP A 1 969 ? 36.239 9.240 21.661 1.00 47.22 969 ASP A N 1
ATOM 7299 C CA . ASP A 1 969 ? 37.057 8.247 20.945 1.00 47.22 969 ASP A CA 1
ATOM 7300 C C . ASP A 1 969 ? 37.247 8.541 19.439 1.00 47.22 969 ASP A C 1
ATOM 7302 O O . ASP A 1 969 ? 37.764 7.717 18.687 1.00 47.22 969 ASP A O 1
ATOM 7306 N N . ILE A 1 970 ? 36.877 9.737 18.961 1.00 52.56 970 ILE A N 1
ATOM 7307 C CA . ILE A 1 970 ? 37.095 10.167 17.562 1.00 52.56 970 ILE A CA 1
ATOM 7308 C C . ILE A 1 970 ? 38.529 10.724 17.390 1.00 52.56 970 ILE A C 1
ATOM 7310 O O . ILE A 1 970 ? 38.740 11.837 16.912 1.00 52.56 970 ILE A O 1
ATOM 7314 N N . SER A 1 971 ? 39.548 9.976 17.825 1.00 51.00 971 SER A N 1
ATOM 7315 C CA . SER A 1 971 ? 40.935 10.471 17.955 1.00 51.00 971 SER A CA 1
ATOM 7316 C C . SER A 1 971 ? 41.765 10.470 16.660 1.00 51.00 971 SER A C 1
ATOM 7318 O O . SER A 1 971 ? 42.851 11.049 16.625 1.00 51.00 971 SER A O 1
ATOM 7320 N N . HIS A 1 972 ? 41.259 9.903 15.561 1.00 60.88 972 HIS A N 1
ATOM 7321 C CA . HIS A 1 972 ? 41.977 9.850 14.282 1.00 60.88 972 HIS A CA 1
ATOM 7322 C C . HIS A 1 972 ? 41.170 10.499 13.157 1.00 60.88 972 HIS A C 1
ATOM 7324 O O . HIS A 1 972 ? 40.180 9.948 12.694 1.00 60.88 972 HIS A O 1
ATOM 7330 N N . THR A 1 973 ? 41.561 11.695 12.724 1.00 70.88 973 THR A N 1
ATOM 7331 C CA . THR A 1 973 ? 41.012 12.402 11.557 1.00 70.88 973 THR A CA 1
ATOM 7332 C C . THR A 1 973 ? 41.918 12.234 10.345 1.00 70.88 973 THR A C 1
ATOM 7334 O O . THR A 1 973 ? 43.142 12.161 10.487 1.00 70.88 973 THR A O 1
ATOM 7337 N N . ILE A 1 974 ? 41.327 12.180 9.145 1.00 83.25 974 ILE A N 1
ATOM 7338 C CA . ILE A 1 974 ? 42.095 12.103 7.895 1.00 83.25 974 ILE A CA 1
ATOM 7339 C C . ILE A 1 974 ? 42.968 13.363 7.775 1.00 83.25 974 ILE A C 1
ATOM 7341 O O . ILE A 1 974 ? 42.459 14.488 7.799 1.00 83.25 974 ILE A O 1
ATOM 7345 N N . GLN A 1 975 ? 44.286 13.179 7.685 1.00 79.75 975 GLN A N 1
ATOM 7346 C CA . GLN A 1 975 ? 45.245 14.275 7.545 1.00 79.75 975 GLN A CA 1
ATOM 7347 C C . GLN A 1 975 ? 45.287 14.740 6.088 1.00 79.75 975 GLN A C 1
ATOM 7349 O O . GLN A 1 975 ? 45.479 13.929 5.184 1.00 79.75 975 GLN A O 1
ATOM 7354 N N . VAL A 1 976 ? 45.112 16.042 5.865 1.00 81.56 976 VAL A N 1
ATOM 7355 C CA . VAL A 1 976 ? 45.133 16.647 4.528 1.00 81.56 976 VAL A CA 1
ATOM 7356 C C . VAL A 1 976 ? 46.541 17.198 4.252 1.00 81.56 976 VAL A C 1
ATOM 7358 O O . VAL A 1 976 ? 47.035 17.979 5.067 1.00 81.56 976 VAL A O 1
ATOM 7361 N N . PRO A 1 977 ? 47.208 16.814 3.146 1.00 73.94 977 PRO A N 1
ATOM 7362 C CA . PRO A 1 977 ? 48.494 17.388 2.746 1.00 73.94 977 PRO A CA 1
ATOM 7363 C C . PRO A 1 977 ? 48.414 18.901 2.482 1.00 73.94 977 PRO A C 1
ATOM 7365 O O . PRO A 1 977 ? 47.395 19.393 2.007 1.00 73.94 977 PRO A O 1
ATOM 7368 N N . GLU A 1 978 ? 49.514 19.636 2.696 1.00 66.12 978 GLU A N 1
ATOM 7369 C CA . GLU A 1 978 ? 49.565 21.101 2.488 1.00 66.12 978 GLU A CA 1
ATOM 7370 C C . GLU A 1 978 ? 49.352 21.538 1.028 1.00 66.12 978 GLU A C 1
ATOM 7372 O O . GLU A 1 978 ? 48.998 22.686 0.770 1.00 66.12 978 GLU A O 1
ATOM 7377 N N . THR A 1 979 ? 49.579 20.646 0.058 1.00 67.19 979 THR A N 1
ATOM 7378 C CA . THR A 1 979 ? 49.430 20.953 -1.371 1.00 67.19 979 THR A CA 1
ATOM 7379 C C . THR A 1 979 ? 48.483 19.964 -2.037 1.00 67.19 979 THR A C 1
ATOM 7381 O O . THR A 1 979 ? 48.760 18.769 -2.114 1.00 67.19 979 THR A O 1
ATOM 7384 N N . LEU A 1 980 ? 47.362 20.485 -2.538 1.00 77.62 980 LEU A N 1
ATOM 7385 C CA . LEU A 1 980 ? 46.391 19.752 -3.343 1.00 77.62 980 LEU A CA 1
ATOM 7386 C C . LEU A 1 980 ? 46.286 20.400 -4.720 1.00 77.62 980 LEU A C 1
ATOM 7388 O O . LEU A 1 980 ? 46.389 21.618 -4.878 1.00 77.62 980 LEU A O 1
ATOM 7392 N N . ARG A 1 981 ? 46.070 19.571 -5.733 1.00 73.88 981 ARG A N 1
ATOM 7393 C CA . ARG A 1 981 ? 45.821 20.005 -7.100 1.00 73.88 981 ARG A CA 1
ATOM 7394 C C . ARG A 1 981 ? 44.316 20.222 -7.293 1.00 73.88 981 ARG A C 1
ATOM 7396 O O . ARG A 1 981 ? 43.556 19.296 -7.018 1.00 73.88 981 ARG A O 1
ATOM 7403 N N . PRO A 1 982 ? 43.873 21.366 -7.838 1.00 76.88 982 PRO A N 1
ATOM 7404 C CA . PRO A 1 982 ? 42.482 21.552 -8.240 1.00 76.88 982 PRO A CA 1
ATOM 7405 C C . PRO A 1 982 ? 42.052 20.512 -9.283 1.00 76.88 982 PRO A C 1
ATOM 7407 O O . PRO A 1 982 ? 42.783 20.231 -10.239 1.00 76.88 982 PRO A O 1
ATOM 7410 N N . VAL A 1 983 ? 40.859 19.955 -9.104 1.00 80.69 983 VAL A N 1
ATOM 7411 C CA . VAL A 1 983 ? 40.219 19.003 -10.012 1.00 80.69 983 VAL A CA 1
ATOM 7412 C C . VAL A 1 983 ? 39.029 19.699 -10.659 1.00 80.69 983 VAL A C 1
ATOM 7414 O O . VAL A 1 983 ? 38.185 20.273 -9.976 1.00 80.69 983 VAL A O 1
ATOM 7417 N N . ASP A 1 984 ? 38.942 19.638 -11.987 1.00 80.19 984 ASP A N 1
ATOM 7418 C CA . ASP A 1 984 ? 37.779 20.165 -12.697 1.00 80.19 984 ASP A CA 1
ATOM 7419 C C . ASP A 1 984 ? 36.558 19.272 -12.447 1.00 80.19 984 ASP A C 1
ATOM 7421 O O . ASP A 1 984 ? 36.413 18.200 -13.037 1.00 80.19 984 ASP A O 1
ATOM 7425 N N . VAL A 1 985 ? 35.667 19.728 -11.569 1.00 83.06 985 VAL A N 1
ATOM 7426 C CA . VAL A 1 985 ? 34.426 19.033 -11.217 1.00 83.06 985 VAL A CA 1
ATOM 7427 C C . VAL A 1 985 ? 33.482 18.863 -12.421 1.00 83.06 985 VAL A C 1
ATOM 7429 O O . VAL A 1 985 ? 32.750 17.875 -12.501 1.00 83.06 985 VAL A O 1
ATOM 7432 N N . ARG A 1 986 ? 33.535 19.754 -13.426 1.00 80.06 986 ARG A N 1
ATOM 7433 C CA . ARG A 1 986 ? 32.673 19.671 -14.622 1.00 80.06 986 ARG A CA 1
ATOM 7434 C C . ARG A 1 986 ? 33.030 18.467 -15.488 1.00 80.06 986 ARG A C 1
ATOM 7436 O O . ARG A 1 986 ? 32.145 17.852 -16.088 1.00 80.06 986 ARG A O 1
ATOM 7443 N N . ALA A 1 987 ? 34.304 18.075 -15.500 1.00 80.00 987 ALA A N 1
ATOM 7444 C CA . ALA A 1 987 ? 34.764 16.869 -16.183 1.00 80.00 987 ALA A CA 1
ATOM 7445 C C . ALA A 1 987 ? 34.164 15.575 -15.590 1.00 80.00 987 ALA A C 1
ATOM 7447 O O . ALA A 1 987 ? 34.196 14.530 -16.245 1.00 80.00 987 ALA A O 1
ATOM 7448 N N . TRP A 1 988 ? 33.589 15.632 -14.383 1.00 86.25 988 TRP A N 1
ATOM 7449 C CA . TRP A 1 988 ? 32.917 14.509 -13.727 1.00 86.25 988 TRP A CA 1
ATOM 7450 C C . TRP A 1 988 ? 31.407 14.480 -13.993 1.00 86.25 988 TRP A C 1
ATOM 7452 O O . TRP A 1 988 ? 30.904 13.431 -14.397 1.00 86.25 988 TRP A O 1
ATOM 7462 N N . TYR A 1 989 ? 30.714 15.613 -13.819 1.00 87.38 989 TYR A N 1
ATOM 7463 C CA . TYR A 1 989 ? 29.242 15.683 -13.815 1.00 87.38 989 TYR A CA 1
ATOM 7464 C C . TYR A 1 989 ? 28.560 16.042 -15.135 1.00 87.38 989 TYR A C 1
ATOM 7466 O O . TYR A 1 989 ? 27.362 15.804 -15.274 1.00 87.38 989 TYR A O 1
ATOM 7474 N N . THR A 1 990 ? 29.264 16.657 -16.089 1.00 77.38 990 THR A N 1
ATOM 7475 C CA . THR A 1 990 ? 28.629 17.054 -17.358 1.00 77.38 990 THR A CA 1
ATOM 7476 C C . THR A 1 990 ? 28.003 15.842 -18.071 1.00 77.38 990 THR A C 1
ATOM 7478 O O . THR A 1 990 ? 28.430 14.711 -17.840 1.00 77.38 990 THR A O 1
ATOM 7481 N N . PRO A 1 991 ? 27.038 16.030 -18.992 1.00 67.19 991 PRO A N 1
ATOM 7482 C CA . PRO A 1 991 ? 26.476 14.921 -19.775 1.00 67.19 991 PRO A CA 1
ATOM 7483 C C . PRO A 1 991 ? 27.535 14.111 -20.547 1.00 67.19 991 PRO A C 1
ATOM 7485 O O . PRO A 1 991 ? 27.341 12.937 -20.840 1.00 67.19 991 PRO A O 1
ATOM 7488 N N . THR A 1 992 ? 28.677 14.731 -20.856 1.00 66.75 992 THR A N 1
ATOM 7489 C CA . THR A 1 992 ? 29.865 14.104 -21.463 1.00 66.75 992 THR A CA 1
ATOM 7490 C C . THR A 1 992 ? 30.963 13.754 -20.450 1.00 66.75 992 THR A C 1
ATOM 7492 O O . THR A 1 992 ? 32.038 13.276 -20.834 1.00 66.75 992 THR A O 1
ATOM 7495 N N . GLY A 1 993 ? 30.716 14.044 -19.175 1.00 77.56 993 GLY A N 1
ATOM 7496 C CA . GLY A 1 993 ? 31.596 13.843 -18.037 1.00 77.56 993 GLY A CA 1
ATOM 7497 C C . GLY A 1 993 ? 31.772 12.371 -17.689 1.00 77.56 993 GLY A C 1
ATOM 7498 O O . GLY A 1 993 ? 31.104 11.477 -18.220 1.00 77.56 993 GLY A O 1
ATOM 7499 N N . ARG A 1 994 ? 32.746 12.090 -16.822 1.00 84.69 994 ARG A N 1
ATOM 7500 C CA . ARG A 1 994 ? 33.205 10.715 -16.634 1.00 84.69 994 ARG A CA 1
ATOM 7501 C C . ARG A 1 994 ? 32.208 9.819 -15.916 1.00 84.69 994 ARG A C 1
ATOM 7503 O O . ARG A 1 994 ? 32.128 8.655 -16.298 1.00 84.69 994 ARG A O 1
ATOM 7510 N N . PHE A 1 995 ? 31.455 10.328 -14.939 1.00 89.69 995 PHE A N 1
ATOM 7511 C CA . PHE A 1 995 ? 30.475 9.510 -14.224 1.00 89.69 995 PHE A CA 1
ATOM 7512 C C . PHE A 1 995 ? 29.412 8.965 -15.180 1.00 89.69 995 PHE A C 1
ATOM 7514 O O . PHE A 1 995 ? 29.244 7.746 -15.263 1.00 89.69 995 PHE A O 1
ATOM 7521 N N . GLN A 1 996 ? 28.817 9.835 -16.002 1.00 84.69 996 GLN A N 1
ATOM 7522 C CA . GLN A 1 996 ? 27.832 9.439 -17.009 1.00 84.69 996 GLN A CA 1
ATOM 7523 C C . GLN A 1 996 ? 28.400 8.364 -17.952 1.00 84.69 996 GLN A C 1
ATOM 7525 O O . GLN A 1 996 ? 27.755 7.345 -18.186 1.00 84.69 996 GLN A O 1
ATOM 7530 N N . LYS A 1 997 ? 29.643 8.541 -18.426 1.00 75.44 997 LYS A N 1
ATOM 7531 C CA . LYS A 1 997 ? 30.318 7.606 -19.349 1.00 75.44 997 LYS A CA 1
ATOM 7532 C C . LYS A 1 997 ? 30.586 6.219 -18.777 1.00 75.44 997 LYS A C 1
ATOM 7534 O O . LYS A 1 997 ? 30.696 5.267 -19.542 1.00 75.44 997 LYS A O 1
ATOM 7539 N N . VAL A 1 998 ? 30.742 6.092 -17.461 1.00 78.50 998 VAL A N 1
ATOM 7540 C CA . VAL A 1 998 ? 30.905 4.778 -16.818 1.00 78.50 998 VAL A CA 1
ATOM 7541 C C . VAL A 1 998 ? 29.575 4.180 -16.351 1.00 78.50 998 VAL A C 1
ATOM 7543 O O . VAL A 1 998 ? 29.571 3.066 -15.836 1.00 78.50 998 VAL A O 1
ATOM 7546 N N . GLY A 1 999 ? 28.457 4.885 -16.559 1.00 81.25 999 GLY A N 1
ATOM 7547 C CA . GLY A 1 999 ? 27.104 4.440 -16.215 1.00 81.25 999 GLY A CA 1
ATOM 7548 C C . GLY A 1 999 ? 26.548 5.005 -14.904 1.00 81.25 999 GLY A C 1
ATOM 7549 O O . GLY A 1 999 ? 25.495 4.553 -14.464 1.00 81.25 999 GLY A O 1
ATOM 7550 N N . LEU A 1 1000 ? 27.222 5.977 -14.280 1.00 87.69 1000 LEU A N 1
ATOM 7551 C CA . LEU A 1 1000 ? 26.752 6.694 -13.088 1.00 87.69 1000 LEU A CA 1
ATOM 7552 C C . LEU A 1 1000 ? 26.124 8.030 -13.508 1.00 87.69 1000 LEU A C 1
ATOM 7554 O O . LEU A 1 1000 ? 26.827 9.001 -13.776 1.00 87.69 1000 LEU A O 1
ATOM 7558 N N . GLY A 1 1001 ? 24.798 8.074 -13.603 1.00 87.50 1001 GLY A N 1
ATOM 7559 C CA . GLY A 1 1001 ? 24.068 9.273 -14.000 1.00 87.50 1001 GLY A CA 1
ATOM 7560 C C . GLY A 1 1001 ? 23.659 10.111 -12.798 1.00 87.50 1001 GLY A C 1
ATOM 7561 O O . GLY A 1 1001 ? 22.792 9.697 -12.030 1.00 87.50 1001 GLY A O 1
ATOM 7562 N N . TYR A 1 1002 ? 24.248 11.301 -12.671 1.00 91.06 1002 TYR A N 1
ATOM 7563 C CA . TYR A 1 1002 ? 23.946 12.259 -11.608 1.00 91.06 1002 TYR A CA 1
ATOM 7564 C C . TYR A 1 1002 ? 23.312 13.521 -12.193 1.00 91.06 1002 TYR A C 1
ATOM 7566 O O . TYR A 1 1002 ? 23.980 14.318 -12.850 1.00 91.06 1002 TYR A O 1
ATOM 7574 N N . GLY A 1 1003 ? 22.016 13.710 -11.961 1.00 88.06 1003 GLY A N 1
ATOM 7575 C CA . GLY A 1 1003 ? 21.314 14.960 -12.256 1.00 88.06 1003 GLY A CA 1
ATOM 7576 C C . GLY A 1 1003 ? 21.595 16.040 -11.201 1.00 88.06 1003 GLY A C 1
ATOM 7577 O O . GLY A 1 1003 ? 22.225 15.743 -10.187 1.00 88.06 1003 GLY A O 1
ATOM 7578 N N . PRO A 1 1004 ? 21.088 17.274 -11.381 1.00 85.12 1004 PRO A N 1
ATOM 7579 C CA . PRO A 1 1004 ? 21.461 18.439 -10.568 1.00 85.12 1004 PRO A CA 1
ATOM 7580 C C . PRO A 1 1004 ? 21.354 18.243 -9.048 1.00 85.12 1004 PRO A C 1
ATOM 7582 O O . PRO A 1 1004 ? 22.190 18.740 -8.302 1.00 85.12 1004 PRO A O 1
ATOM 7585 N N . ALA A 1 1005 ? 20.368 17.469 -8.578 1.00 85.69 1005 ALA A N 1
ATOM 7586 C CA . ALA A 1 1005 ? 20.196 17.193 -7.148 1.00 85.69 1005 ALA A CA 1
ATOM 7587 C C . ALA A 1 1005 ? 21.350 16.373 -6.533 1.00 85.69 1005 ALA A C 1
ATOM 7589 O O . ALA A 1 1005 ? 21.596 16.498 -5.340 1.00 85.69 1005 ALA A O 1
ATOM 7590 N N . PHE A 1 1006 ? 22.058 15.563 -7.331 1.00 91.56 1006 PHE A N 1
ATOM 7591 C CA . PHE A 1 1006 ? 23.190 14.720 -6.919 1.00 91.56 1006 PHE A CA 1
ATOM 7592 C C . PHE A 1 1006 ? 24.547 15.265 -7.392 1.00 91.56 1006 PHE A C 1
ATOM 7594 O O . PHE A 1 1006 ? 25.510 14.507 -7.494 1.00 91.56 1006 PHE A O 1
ATOM 7601 N N . GLN A 1 1007 ? 24.641 16.577 -7.636 1.00 91.69 1007 GLN A N 1
ATOM 7602 C CA . GLN A 1 1007 ? 25.899 17.274 -7.940 1.00 91.69 1007 GLN A CA 1
ATOM 7603 C C . GLN A 1 1007 ? 26.298 18.264 -6.823 1.00 91.69 1007 GLN A C 1
ATOM 7605 O O . GLN A 1 1007 ? 26.494 19.446 -7.098 1.00 91.69 1007 GLN A O 1
ATOM 7610 N N . PRO A 1 1008 ? 26.410 17.840 -5.546 1.00 89.62 1008 PRO A N 1
ATOM 7611 C CA . PRO A 1 1008 ? 26.565 18.772 -4.426 1.00 89.62 1008 PRO A CA 1
ATOM 7612 C C . PRO A 1 1008 ? 28.004 19.274 -4.214 1.00 89.62 1008 PRO A C 1
ATOM 7614 O O . PRO A 1 1008 ? 28.227 20.054 -3.293 1.00 89.62 1008 PRO A O 1
ATOM 7617 N N . LEU A 1 1009 ? 28.984 18.789 -4.987 1.00 92.81 1009 LEU A N 1
ATOM 7618 C CA . LEU A 1 1009 ? 30.409 19.051 -4.753 1.00 92.81 1009 LEU A CA 1
ATOM 7619 C C . LEU A 1 1009 ? 30.904 20.310 -5.478 1.00 92.81 1009 LEU A C 1
ATOM 7621 O O . LEU A 1 1009 ? 30.730 20.432 -6.692 1.00 92.81 1009 LEU A O 1
ATOM 7625 N N . THR A 1 1010 ? 31.628 21.174 -4.766 1.00 89.62 1010 THR A N 1
ATOM 7626 C CA . THR A 1 1010 ? 32.391 22.307 -5.326 1.00 89.62 1010 THR A CA 1
ATOM 7627 C C . THR A 1 1010 ? 33.823 22.330 -4.784 1.00 89.62 1010 THR A C 1
ATOM 7629 O O . THR A 1 1010 ? 34.158 21.589 -3.861 1.00 89.62 1010 THR A O 1
ATOM 7632 N N . ASP A 1 1011 ? 34.694 23.147 -5.388 1.00 88.44 1011 ASP A N 1
ATOM 7633 C CA . ASP A 1 1011 ? 36.084 23.359 -4.938 1.00 88.44 1011 ASP A CA 1
ATOM 7634 C C . ASP A 1 1011 ? 36.900 22.063 -4.783 1.00 88.44 1011 ASP A C 1
ATOM 7636 O O . ASP A 1 1011 ? 37.706 21.899 -3.865 1.00 88.44 1011 ASP A O 1
ATOM 7640 N N . VAL A 1 1012 ? 36.677 21.114 -5.697 1.00 91.88 1012 VAL A N 1
ATOM 7641 C CA . VAL A 1 1012 ? 37.297 19.789 -5.636 1.00 91.88 1012 VAL A CA 1
ATOM 7642 C C . VAL A 1 1012 ? 38.802 19.902 -5.864 1.00 91.88 1012 VAL A C 1
ATOM 7644 O O . VAL A 1 1012 ? 39.271 20.480 -6.846 1.00 91.88 1012 VAL A O 1
ATOM 7647 N N . SER A 1 1013 ? 39.576 19.291 -4.979 1.00 89.56 1013 SER A N 1
ATOM 7648 C CA . SER A 1 1013 ? 41.026 19.188 -5.078 1.00 89.56 1013 SER A CA 1
ATOM 7649 C C . SER A 1 1013 ? 41.497 17.795 -4.663 1.00 89.56 1013 SER A C 1
ATOM 7651 O O . SER A 1 1013 ? 40.813 17.088 -3.928 1.00 89.56 1013 SER A O 1
ATOM 7653 N N . SER A 1 1014 ? 42.641 17.349 -5.178 1.00 89.75 1014 SER A N 1
ATOM 7654 C CA . SER A 1 1014 ? 43.193 16.018 -4.910 1.00 89.75 1014 SER A CA 1
ATOM 7655 C C . SER A 1 1014 ? 44.710 16.060 -4.776 1.00 89.75 1014 SER A C 1
ATOM 7657 O O . SER A 1 1014 ? 45.376 16.886 -5.400 1.00 89.75 1014 SER A O 1
ATOM 7659 N N . ASP A 1 1015 ? 45.270 15.138 -3.995 1.00 84.94 1015 ASP A N 1
ATOM 7660 C CA . ASP A 1 1015 ? 46.717 14.910 -3.904 1.00 84.94 1015 ASP A CA 1
ATOM 7661 C C . ASP A 1 1015 ? 47.298 14.252 -5.173 1.00 84.94 1015 ASP A C 1
ATOM 7663 O O . ASP A 1 1015 ? 48.512 14.120 -5.326 1.00 84.94 1015 ASP A O 1
ATOM 7667 N N . GLY A 1 1016 ? 46.431 13.850 -6.110 1.00 75.94 1016 GLY A N 1
ATOM 7668 C CA . GLY A 1 1016 ? 46.815 13.170 -7.337 1.00 75.94 1016 GLY A CA 1
ATOM 7669 C C . GLY A 1 1016 ? 47.021 11.665 -7.180 1.00 75.94 1016 GLY A C 1
ATOM 7670 O O . GLY A 1 1016 ? 47.467 11.052 -8.156 1.00 75.94 1016 GLY A O 1
ATOM 7671 N N . ASN A 1 1017 ? 46.724 11.098 -6.002 1.00 79.19 1017 ASN A N 1
ATOM 7672 C CA . ASN A 1 1017 ? 46.914 9.691 -5.668 1.00 79.19 1017 ASN A CA 1
ATOM 7673 C C . ASN A 1 1017 ? 45.668 9.059 -5.015 1.00 79.19 1017 ASN A C 1
ATOM 7675 O O . ASN A 1 1017 ? 44.903 8.406 -5.722 1.00 79.19 1017 ASN A O 1
ATOM 7679 N N . HIS A 1 1018 ? 45.452 9.235 -3.705 1.00 88.31 1018 HIS A N 1
ATOM 7680 C CA . HIS A 1 1018 ? 44.406 8.521 -2.945 1.00 88.31 1018 HIS A CA 1
ATOM 7681 C C . HIS A 1 1018 ? 43.520 9.434 -2.097 1.00 88.31 1018 HIS A C 1
ATOM 7683 O O . HIS A 1 1018 ? 42.657 8.930 -1.380 1.00 88.31 1018 HIS A O 1
ATOM 7689 N N . LEU A 1 1019 ? 43.721 10.753 -2.138 1.00 94.00 1019 LEU A N 1
ATOM 7690 C CA . LEU A 1 1019 ? 43.004 11.703 -1.293 1.00 94.00 1019 LEU A CA 1
ATOM 7691 C C . LEU A 1 1019 ? 42.360 12.807 -2.134 1.00 94.00 1019 LEU A C 1
ATOM 7693 O O . LEU A 1 1019 ? 42.964 13.347 -3.068 1.00 94.00 1019 LEU A O 1
ATOM 7697 N N . ALA A 1 1020 ? 41.125 13.160 -1.786 1.00 93.88 1020 ALA A N 1
ATOM 7698 C CA . ALA A 1 1020 ? 40.410 14.291 -2.358 1.00 93.88 1020 ALA A CA 1
ATOM 7699 C C . ALA A 1 1020 ? 39.661 15.089 -1.282 1.00 93.88 1020 ALA A C 1
ATOM 7701 O O . ALA A 1 1020 ? 39.225 14.547 -0.266 1.00 93.88 1020 ALA A O 1
ATOM 7702 N N . VAL A 1 1021 ? 39.523 16.391 -1.519 1.00 94.88 1021 VAL A N 1
ATOM 7703 C CA . VAL A 1 1021 ? 38.853 17.356 -0.642 1.00 94.88 1021 VAL A CA 1
ATOM 7704 C C . VAL A 1 1021 ? 37.888 18.190 -1.475 1.00 94.88 1021 VAL A C 1
ATOM 7706 O O . VAL A 1 1021 ? 38.232 18.580 -2.590 1.00 94.88 1021 VAL A O 1
ATOM 7709 N N . ALA A 1 1022 ? 36.693 18.457 -0.953 1.00 94.38 1022 ALA A N 1
ATOM 7710 C CA . ALA A 1 1022 ? 35.691 19.294 -1.610 1.00 94.38 1022 ALA A CA 1
ATOM 7711 C C . ALA A 1 1022 ? 34.749 19.951 -0.593 1.00 94.38 1022 ALA A C 1
ATOM 7713 O O . ALA A 1 1022 ? 34.585 19.458 0.525 1.00 94.38 1022 ALA A O 1
ATOM 7714 N N . SER A 1 1023 ? 34.088 21.026 -1.003 1.00 92.06 1023 SER A N 1
ATOM 7715 C CA . SER A 1 1023 ? 32.924 21.581 -0.305 1.00 92.06 1023 SER A CA 1
ATOM 7716 C C . SER A 1 1023 ? 31.665 20.816 -0.730 1.00 92.06 1023 SER A C 1
ATOM 7718 O O . SER A 1 1023 ? 31.560 20.421 -1.894 1.00 92.06 1023 SER A O 1
ATOM 7720 N N . VAL A 1 1024 ? 30.711 20.591 0.183 1.00 90.88 1024 VAL A N 1
ATOM 7721 C CA . VAL A 1 1024 ? 29.458 19.867 -0.115 1.00 90.88 1024 VAL A CA 1
ATOM 7722 C C . VAL A 1 1024 ? 28.217 20.656 0.305 1.00 90.88 1024 VAL A C 1
ATOM 7724 O O . VAL A 1 1024 ? 28.126 21.151 1.428 1.00 90.88 1024 VAL A O 1
ATOM 7727 N N . ALA A 1 1025 ? 27.227 20.745 -0.581 1.00 87.88 1025 ALA A N 1
ATOM 7728 C CA . ALA A 1 1025 ? 25.910 21.278 -0.244 1.00 87.88 1025 ALA A CA 1
ATOM 7729 C C . ALA A 1 1025 ? 25.101 20.272 0.601 1.00 87.88 1025 ALA A C 1
ATOM 7731 O O . ALA A 1 1025 ? 24.975 19.105 0.229 1.00 87.88 1025 ALA A O 1
ATOM 7732 N N . LEU A 1 1026 ? 24.535 20.723 1.728 1.00 82.06 1026 LEU A N 1
ATOM 7733 C CA . LEU A 1 1026 ? 23.758 19.878 2.653 1.00 82.06 1026 LEU A CA 1
ATOM 7734 C C . LEU A 1 1026 ? 22.290 19.677 2.243 1.00 82.06 1026 LEU A C 1
ATOM 7736 O O . LEU A 1 1026 ? 21.663 18.707 2.669 1.00 82.06 1026 LEU A O 1
ATOM 7740 N N . HIS A 1 1027 ? 21.757 20.569 1.407 1.00 73.44 1027 HIS A N 1
ATOM 7741 C CA . HIS A 1 1027 ? 20.378 20.541 0.925 1.00 73.44 1027 HIS A CA 1
ATOM 7742 C C . HIS A 1 1027 ? 20.341 20.507 -0.601 1.00 73.44 1027 HIS A C 1
ATOM 7744 O O . HIS A 1 1027 ? 21.260 20.974 -1.277 1.00 73.44 1027 HIS A O 1
ATOM 7750 N N . THR A 1 1028 ? 19.258 19.966 -1.144 1.00 66.00 1028 THR A N 1
ATOM 7751 C CA . THR A 1 1028 ? 18.937 20.049 -2.568 1.00 66.00 1028 THR A CA 1
ATOM 7752 C C . THR A 1 1028 ? 18.545 21.487 -2.940 1.00 66.00 1028 THR A C 1
ATOM 7754 O O . THR A 1 1028 ? 17.942 22.195 -2.129 1.00 66.00 1028 THR A O 1
ATOM 7757 N N . PRO A 1 1029 ? 18.858 21.958 -4.161 1.00 56.69 1029 PRO A N 1
ATOM 7758 C CA . PRO A 1 1029 ? 18.335 23.227 -4.656 1.00 56.69 1029 PRO A CA 1
ATOM 7759 C C . PRO A 1 1029 ? 16.800 23.197 -4.666 1.00 56.69 1029 PRO A C 1
ATOM 7761 O O . PRO A 1 1029 ? 16.196 22.327 -5.300 1.00 56.69 1029 PRO A O 1
ATOM 7764 N N . SER A 1 1030 ? 16.169 24.158 -3.987 1.00 52.12 1030 SER A N 1
ATOM 7765 C CA . SER A 1 1030 ? 14.707 24.250 -3.843 1.00 52.12 1030 SER A CA 1
ATOM 7766 C C . SER A 1 1030 ? 13.966 24.309 -5.187 1.00 52.12 1030 SER A C 1
ATOM 7768 O O . SER A 1 1030 ? 12.840 23.823 -5.296 1.00 52.12 1030 SER A O 1
ATOM 7770 N N . GLU A 1 1031 ? 14.608 24.846 -6.227 1.00 51.72 1031 GLU A N 1
ATOM 7771 C CA . GLU A 1 1031 ? 14.032 25.040 -7.564 1.00 51.72 1031 GLU A CA 1
ATOM 7772 C C . GLU A 1 1031 ? 13.838 23.741 -8.372 1.00 51.72 1031 GLU A C 1
ATOM 7774 O O . GLU A 1 1031 ? 13.141 23.756 -9.385 1.00 51.72 1031 GLU A O 1
ATOM 7779 N N . HIS A 1 1032 ? 14.427 22.607 -7.968 1.00 50.47 1032 HIS A N 1
ATOM 7780 C CA . HIS A 1 1032 ? 14.451 21.378 -8.788 1.00 50.47 1032 HIS A CA 1
ATOM 7781 C C . HIS A 1 1032 ? 13.846 20.133 -8.124 1.00 50.47 1032 HIS A C 1
ATOM 7783 O O . HIS A 1 1032 ? 13.939 19.038 -8.680 1.00 50.47 1032 HIS A O 1
ATOM 7789 N N . GLY A 1 1033 ? 13.229 20.265 -6.947 1.00 50.19 1033 GLY A N 1
ATOM 7790 C CA . GLY A 1 1033 ? 12.828 19.090 -6.167 1.00 50.19 1033 GLY A CA 1
ATOM 7791 C C . GLY A 1 1033 ? 11.685 19.278 -5.183 1.00 50.19 1033 GLY A C 1
ATOM 7792 O O . GLY A 1 1033 ? 11.491 18.380 -4.372 1.00 50.19 1033 GLY A O 1
ATOM 7793 N N . ALA A 1 1034 ? 10.931 20.385 -5.233 1.00 53.50 1034 ALA A N 1
ATOM 7794 C CA . ALA A 1 1034 ? 9.833 20.614 -4.296 1.00 53.50 1034 ALA A CA 1
ATOM 7795 C C . ALA A 1 1034 ? 8.810 19.462 -4.354 1.00 53.50 1034 ALA A C 1
ATOM 7797 O O . ALA A 1 1034 ? 7.983 19.371 -5.265 1.00 53.50 1034 ALA A O 1
ATOM 7798 N N . VAL A 1 1035 ? 8.875 18.579 -3.356 1.00 60.78 1035 VAL A N 1
ATOM 7799 C CA . VAL A 1 1035 ? 7.853 17.573 -3.079 1.00 60.78 1035 VAL A CA 1
ATOM 7800 C C . VAL A 1 1035 ? 6.544 18.328 -2.854 1.00 60.78 1035 VAL A C 1
ATOM 7802 O O . VAL A 1 1035 ? 6.489 19.294 -2.087 1.00 60.78 1035 VAL A O 1
ATOM 7805 N N . LYS A 1 1036 ? 5.475 17.946 -3.562 1.00 56.22 1036 LYS A N 1
ATOM 7806 C CA . LYS A 1 1036 ? 4.162 18.584 -3.387 1.00 56.22 1036 LYS A CA 1
ATOM 7807 C C . LYS A 1 1036 ? 3.723 18.441 -1.925 1.00 56.22 1036 LYS A C 1
ATOM 7809 O O . LYS A 1 1036 ? 3.421 17.338 -1.486 1.00 56.22 1036 LYS A O 1
ATOM 7814 N N . GLY A 1 1037 ? 3.639 19.564 -1.210 1.00 56.94 1037 GLY A N 1
ATOM 7815 C CA . GLY A 1 1037 ? 3.330 19.604 0.226 1.00 56.94 1037 GLY A CA 1
ATOM 7816 C C . GLY A 1 1037 ? 4.525 19.918 1.133 1.00 56.94 1037 GLY A C 1
ATOM 7817 O O . GLY A 1 1037 ? 4.326 20.053 2.336 1.00 56.94 1037 GLY A O 1
ATOM 7818 N N . GLY A 1 1038 ? 5.719 20.100 0.561 1.00 66.94 1038 GLY A N 1
ATOM 7819 C CA . GLY A 1 1038 ? 6.975 20.250 1.293 1.00 66.94 1038 GLY A CA 1
ATOM 7820 C C . GLY A 1 1038 ? 7.746 18.932 1.340 1.00 66.94 1038 GLY A C 1
ATOM 7821 O O . GLY A 1 1038 ? 7.151 17.858 1.299 1.00 66.94 1038 GLY A O 1
ATOM 7822 N N . GLU A 1 1039 ? 9.070 19.028 1.384 1.00 76.25 1039 GLU A N 1
ATOM 7823 C CA . GLU A 1 1039 ? 9.966 17.884 1.559 1.00 76.25 1039 GLU A CA 1
ATOM 7824 C C . GLU A 1 1039 ? 10.100 17.533 3.049 1.00 76.25 1039 GLU A C 1
ATOM 7826 O O . GLU A 1 1039 ? 10.077 18.419 3.903 1.00 76.25 1039 GLU A O 1
ATOM 7831 N N . SER A 1 1040 ? 10.205 16.238 3.359 1.00 84.00 1040 SER A N 1
ATOM 7832 C CA . SER A 1 1040 ? 10.426 15.743 4.725 1.00 84.00 1040 SER A CA 1
ATOM 7833 C C . SER A 1 1040 ? 11.775 16.204 5.285 1.00 84.00 1040 SER A C 1
ATOM 7835 O O . SER A 1 1040 ? 12.750 16.314 4.547 1.00 84.00 1040 SER A O 1
ATOM 7837 N N . ASP A 1 1041 ? 11.859 16.408 6.599 1.00 78.12 1041 ASP A N 1
ATOM 7838 C CA . ASP A 1 1041 ? 13.131 16.724 7.254 1.00 78.12 1041 ASP A CA 1
ATOM 7839 C C . ASP A 1 1041 ? 14.072 15.509 7.258 1.00 78.12 1041 ASP A C 1
ATOM 7841 O O . ASP A 1 1041 ? 13.672 14.398 7.609 1.00 78.12 1041 ASP A O 1
ATOM 7845 N N . TYR A 1 1042 ? 15.346 15.741 6.929 1.00 82.69 1042 TYR A N 1
ATOM 7846 C CA . TYR A 1 1042 ? 16.420 14.747 6.997 1.00 82.69 1042 TYR A CA 1
ATOM 7847 C C . TYR A 1 1042 ? 17.535 15.252 7.921 1.00 82.69 1042 TYR A C 1
ATOM 7849 O O . TYR A 1 1042 ? 17.957 16.396 7.769 1.00 82.69 1042 TYR A O 1
ATOM 7857 N N . PRO A 1 1043 ? 18.103 14.412 8.805 1.00 80.38 1043 PRO A N 1
ATOM 7858 C CA . PRO A 1 1043 ? 19.322 14.736 9.537 1.00 80.38 1043 PRO A CA 1
ATOM 7859 C C . PRO A 1 1043 ? 20.483 15.002 8.581 1.00 80.38 1043 PRO A C 1
ATOM 7861 O O . PRO A 1 1043 ? 21.257 15.914 8.788 1.00 80.38 1043 PRO A O 1
ATOM 7864 N N . LEU A 1 1044 ? 20.594 14.239 7.494 1.00 87.00 1044 LEU A N 1
ATOM 7865 C CA . LEU A 1 1044 ? 21.466 14.564 6.370 1.00 87.00 1044 LEU A CA 1
ATOM 7866 C C . LEU A 1 1044 ? 20.777 14.109 5.094 1.00 87.00 1044 LEU A C 1
ATOM 7868 O O . LEU A 1 1044 ? 20.404 12.939 4.975 1.00 87.00 1044 LEU A O 1
ATOM 7872 N N . HIS A 1 1045 ? 20.609 15.022 4.140 1.00 89.56 1045 HIS A N 1
ATOM 7873 C CA . HIS A 1 1045 ? 19.954 14.689 2.886 1.00 89.56 1045 HIS A CA 1
ATOM 7874 C C . HIS A 1 1045 ? 20.752 13.599 2.134 1.00 89.56 1045 HIS A C 1
ATOM 7876 O O . HIS A 1 1045 ? 21.980 13.714 2.018 1.00 89.56 1045 HIS A O 1
ATOM 7882 N N . PRO A 1 1046 ? 20.103 12.557 1.571 1.00 92.50 1046 PRO A N 1
ATOM 7883 C CA . PRO A 1 1046 ? 20.797 11.463 0.887 1.00 92.50 1046 PRO A CA 1
ATOM 7884 C C . PRO A 1 1046 ? 21.741 11.915 -0.227 1.00 92.50 1046 PRO A C 1
ATOM 7886 O O . PRO A 1 1046 ? 22.785 11.304 -0.423 1.00 92.50 1046 PRO A O 1
ATOM 7889 N N . ALA A 1 1047 ? 21.403 12.994 -0.935 1.00 90.81 1047 ALA A N 1
ATOM 7890 C CA . ALA A 1 1047 ? 22.257 13.535 -1.989 1.00 90.81 1047 ALA A CA 1
ATOM 7891 C C . ALA A 1 1047 ? 23.583 14.114 -1.467 1.00 90.81 1047 ALA A C 1
ATOM 7893 O O . ALA A 1 1047 ? 24.612 13.942 -2.113 1.00 90.81 1047 ALA A O 1
ATOM 7894 N N . ALA A 1 1048 ? 23.585 14.736 -0.284 1.00 90.75 1048 ALA A N 1
ATOM 7895 C CA . ALA A 1 1048 ? 24.803 15.258 0.335 1.00 90.75 1048 ALA A CA 1
ATOM 7896 C C . ALA A 1 1048 ? 25.725 14.115 0.792 1.00 90.75 1048 ALA A C 1
ATOM 7898 O O . ALA A 1 1048 ? 26.934 14.142 0.554 1.00 90.75 1048 ALA A O 1
ATOM 7899 N N . LEU A 1 1049 ? 25.141 13.069 1.391 1.00 93.19 1049 LEU A N 1
ATOM 7900 C CA . LEU A 1 1049 ? 25.865 11.853 1.763 1.00 93.19 1049 LEU A CA 1
ATOM 7901 C C . LEU A 1 1049 ? 26.419 11.121 0.529 1.00 93.19 1049 LEU A C 1
ATOM 7903 O O . LEU A 1 1049 ? 27.573 10.700 0.536 1.00 93.19 1049 LEU A O 1
ATOM 7907 N N . ASP A 1 1050 ? 25.634 11.008 -0.545 1.00 94.94 1050 ASP A N 1
ATOM 7908 C CA . ASP A 1 1050 ? 26.093 10.419 -1.807 1.00 94.94 1050 ASP A CA 1
ATOM 7909 C C . ASP A 1 1050 ? 27.228 11.246 -2.430 1.00 94.94 1050 ASP A C 1
ATOM 7911 O O . ASP A 1 1050 ? 28.235 10.673 -2.830 1.00 94.94 1050 ASP A O 1
ATOM 7915 N N . GLY A 1 1051 ? 27.157 12.581 -2.397 1.00 93.69 1051 GLY A N 1
ATOM 7916 C CA . GLY A 1 1051 ? 28.259 13.455 -2.814 1.00 93.69 1051 GLY A CA 1
ATOM 7917 C C . GLY A 1 1051 ? 29.570 13.181 -2.070 1.00 93.69 1051 GLY A C 1
ATOM 7918 O O . GLY A 1 1051 ? 30.639 13.130 -2.678 1.00 93.69 1051 GLY A O 1
ATOM 7919 N N . ALA A 1 1052 ? 29.504 12.918 -0.764 1.00 94.62 1052 ALA A N 1
ATOM 7920 C CA . ALA A 1 1052 ? 30.680 12.535 0.013 1.00 94.62 1052 ALA A CA 1
ATOM 7921 C C . ALA A 1 1052 ? 31.272 11.185 -0.454 1.00 94.62 1052 ALA A C 1
ATOM 7923 O O . ALA A 1 1052 ? 32.492 11.039 -0.557 1.00 94.62 1052 ALA A O 1
ATOM 7924 N N . ILE A 1 1053 ? 30.419 10.218 -0.812 1.00 95.62 1053 ILE A N 1
ATOM 7925 C CA . ILE A 1 1053 ? 30.828 8.929 -1.398 1.00 95.62 1053 ILE A CA 1
ATOM 7926 C C . ILE A 1 1053 ? 31.454 9.133 -2.785 1.00 95.62 1053 ILE A C 1
ATOM 7928 O O . ILE A 1 1053 ? 32.497 8.546 -3.083 1.00 95.62 1053 ILE A O 1
ATOM 7932 N N . GLN A 1 1054 ? 30.863 9.991 -3.619 1.00 95.31 1054 GLN A N 1
ATOM 7933 C CA . GLN A 1 1054 ? 31.390 10.335 -4.939 1.00 95.31 1054 GLN A CA 1
ATOM 7934 C C . GLN A 1 1054 ? 32.800 10.935 -4.843 1.00 95.31 1054 GLN A C 1
ATOM 7936 O O . GLN A 1 1054 ? 33.667 10.572 -5.638 1.00 95.31 1054 GLN A O 1
ATOM 7941 N N . LEU A 1 1055 ? 33.073 11.779 -3.840 1.00 96.12 1055 LEU A N 1
ATOM 7942 C CA . LEU A 1 1055 ? 34.421 12.298 -3.589 1.00 96.12 1055 LEU A CA 1
ATOM 7943 C C . LEU A 1 1055 ? 35.423 11.175 -3.273 1.00 96.12 1055 LEU A C 1
ATOM 7945 O O . LEU A 1 1055 ? 36.549 11.207 -3.767 1.00 96.12 1055 LEU A O 1
ATOM 7949 N N . GLY A 1 1056 ? 35.013 10.154 -2.517 1.00 94.31 1056 GLY A N 1
ATOM 7950 C CA . GLY A 1 1056 ? 35.833 8.961 -2.286 1.00 94.31 1056 GLY A CA 1
ATOM 7951 C C . GLY A 1 1056 ? 36.161 8.208 -3.578 1.00 94.31 1056 GLY A C 1
ATOM 7952 O O . GLY A 1 1056 ? 37.304 7.801 -3.786 1.00 94.31 1056 GLY A O 1
ATOM 7953 N N . LEU A 1 1057 ? 35.201 8.089 -4.500 1.00 93.06 1057 LEU A N 1
ATOM 7954 C CA . LEU A 1 1057 ? 35.449 7.496 -5.820 1.00 93.06 1057 LEU A CA 1
ATOM 7955 C C . LEU A 1 1057 ? 36.407 8.345 -6.670 1.00 93.06 1057 LEU A C 1
ATOM 7957 O O . LEU A 1 1057 ? 37.258 7.793 -7.366 1.00 93.06 1057 LEU A O 1
ATOM 7961 N N . ILE A 1 1058 ? 36.319 9.675 -6.591 1.00 92.75 1058 ILE A N 1
ATOM 7962 C CA . ILE A 1 1058 ? 37.287 10.588 -7.222 1.00 92.75 1058 ILE A CA 1
ATOM 7963 C C . ILE A 1 1058 ? 38.688 10.380 -6.619 1.00 92.75 1058 ILE A C 1
ATOM 7965 O O . ILE A 1 1058 ? 39.676 10.330 -7.360 1.00 92.75 1058 ILE A O 1
ATOM 7969 N N . ALA A 1 1059 ? 38.773 10.210 -5.296 1.00 92.06 1059 ALA A N 1
ATOM 7970 C CA . ALA A 1 1059 ? 40.016 9.959 -4.571 1.00 92.06 1059 ALA A CA 1
ATOM 7971 C C . ALA A 1 1059 ? 40.675 8.630 -4.983 1.00 92.06 1059 ALA A C 1
ATOM 7973 O O . ALA A 1 1059 ? 41.884 8.610 -5.191 1.00 92.06 1059 ALA A O 1
ATOM 7974 N N . CYS A 1 1060 ? 39.899 7.562 -5.234 1.00 88.75 1060 CYS A N 1
ATOM 7975 C CA . CYS A 1 1060 ? 40.410 6.285 -5.768 1.00 88.75 1060 CYS A CA 1
ATOM 7976 C C . CYS A 1 1060 ? 41.193 6.414 -7.085 1.00 88.75 1060 CYS A C 1
ATOM 7978 O O . CYS A 1 1060 ? 41.938 5.499 -7.441 1.00 88.75 1060 CYS A O 1
ATOM 7980 N N . HIS A 1 1061 ? 40.988 7.506 -7.821 1.00 86.25 1061 HIS A N 1
ATOM 7981 C CA . HIS A 1 1061 ? 41.591 7.776 -9.124 1.00 86.25 1061 HIS A CA 1
ATOM 7982 C C . HIS A 1 1061 ? 42.456 9.047 -9.121 1.00 86.25 1061 HIS A C 1
ATOM 7984 O O . HIS A 1 1061 ? 42.711 9.625 -10.181 1.00 86.25 1061 HIS A O 1
ATOM 7990 N N . GLY A 1 1062 ? 42.857 9.537 -7.942 1.00 81.12 1062 GLY A N 1
ATOM 7991 C CA . GLY A 1 1062 ? 43.705 10.722 -7.798 1.00 81.12 1062 GLY A CA 1
ATOM 7992 C C . GLY A 1 1062 ? 43.159 11.970 -8.501 1.00 81.12 1062 GLY A C 1
ATOM 7993 O O . GLY A 1 1062 ? 43.933 12.765 -9.039 1.00 81.12 1062 GLY A O 1
ATOM 7994 N N . GLY A 1 1063 ? 41.831 12.106 -8.606 1.00 81.94 1063 GLY A N 1
ATOM 7995 C CA . GLY A 1 1063 ? 41.199 13.235 -9.289 1.00 81.94 1063 GLY A CA 1
ATOM 7996 C C . GLY A 1 1063 ? 41.337 13.239 -10.815 1.00 81.94 1063 GLY A C 1
ATOM 7997 O O . GLY A 1 1063 ? 41.135 14.286 -11.428 1.00 81.94 1063 GLY A O 1
ATOM 7998 N N . ARG A 1 1064 ? 41.687 12.109 -11.450 1.00 81.38 1064 ARG A N 1
ATOM 7999 C CA . ARG A 1 1064 ? 41.910 12.007 -12.904 1.00 81.38 1064 ARG A CA 1
ATOM 8000 C C . ARG A 1 1064 ? 40.755 11.274 -13.598 1.00 81.38 1064 ARG A C 1
ATOM 8002 O O . ARG A 1 1064 ? 40.727 10.043 -13.596 1.00 81.38 1064 ARG A O 1
ATOM 8009 N N . PRO A 1 1065 ? 39.845 11.991 -14.285 1.00 78.06 1065 PRO A N 1
ATOM 8010 C CA . PRO A 1 1065 ? 38.710 11.376 -14.975 1.00 78.06 1065 PRO A CA 1
ATOM 8011 C C . PRO A 1 1065 ? 39.117 10.286 -15.983 1.00 78.06 1065 PRO A C 1
ATOM 8013 O O . PRO A 1 1065 ? 38.419 9.290 -16.151 1.00 78.06 1065 PRO A O 1
ATOM 8016 N N . SER A 1 1066 ? 40.269 10.428 -16.645 1.00 70.50 1066 SER A N 1
ATOM 8017 C CA . SER A 1 1066 ? 40.746 9.459 -17.640 1.00 70.50 1066 SER A CA 1
ATOM 8018 C C . SER A 1 1066 ? 41.109 8.085 -17.062 1.00 70.50 1066 SER A C 1
ATOM 8020 O O . SER A 1 1066 ? 41.120 7.114 -17.814 1.00 70.50 1066 SER A O 1
ATOM 8022 N N . GLU A 1 1067 ? 41.389 7.976 -15.758 1.00 70.44 1067 GLU A N 1
ATOM 8023 C CA . GLU A 1 1067 ? 41.762 6.707 -15.107 1.00 70.44 1067 GLU A CA 1
ATOM 8024 C C . GLU A 1 1067 ? 40.546 5.879 -14.644 1.00 70.44 1067 GLU A C 1
ATOM 8026 O O . GLU A 1 1067 ? 40.674 4.690 -14.343 1.00 70.44 1067 GLU A O 1
ATOM 8031 N N . VAL A 1 1068 ? 39.345 6.467 -14.624 1.00 78.06 1068 VAL A N 1
ATOM 8032 C CA . VAL A 1 1068 ? 38.120 5.785 -14.176 1.00 78.06 1068 VAL A CA 1
ATOM 8033 C C . VAL A 1 1068 ? 37.604 4.873 -15.275 1.00 78.06 1068 VAL A C 1
ATOM 8035 O O . VAL A 1 1068 ? 37.084 5.364 -16.263 1.00 78.06 1068 VAL A O 1
ATOM 8038 N N . THR A 1 1069 ? 37.721 3.556 -15.159 1.00 69.62 1069 THR A N 1
ATOM 8039 C CA . THR A 1 1069 ? 37.330 2.619 -16.238 1.00 69.62 1069 THR A CA 1
ATOM 8040 C C . THR A 1 1069 ? 36.012 1.887 -16.002 1.00 69.62 1069 THR A C 1
ATOM 8042 O O . THR A 1 1069 ? 35.492 1.277 -16.931 1.00 69.62 1069 THR A O 1
ATOM 8045 N N . ALA A 1 1070 ? 35.457 1.956 -14.792 1.00 73.50 1070 ALA A N 1
ATOM 8046 C CA . ALA A 1 1070 ? 34.212 1.293 -14.421 1.00 73.50 1070 ALA A CA 1
ATOM 8047 C C . ALA A 1 1070 ? 33.437 2.131 -13.397 1.00 73.50 1070 ALA A C 1
ATOM 8049 O O . ALA A 1 1070 ? 34.043 2.873 -12.622 1.00 73.50 1070 ALA A O 1
ATOM 8050 N N . ALA A 1 1071 ? 32.112 1.979 -13.376 1.00 83.06 1071 ALA A N 1
ATOM 8051 C CA . ALA A 1 1071 ? 31.274 2.493 -12.299 1.00 83.06 1071 ALA A CA 1
ATOM 8052 C C . ALA A 1 1071 ? 31.521 1.706 -11.014 1.00 83.06 1071 ALA A C 1
ATOM 8054 O O . ALA A 1 1071 ? 31.814 0.513 -11.067 1.00 83.06 1071 ALA A O 1
ATOM 8055 N N . PHE A 1 1072 ? 31.345 2.349 -9.865 1.00 87.25 1072 PHE A N 1
ATOM 8056 C CA . PHE A 1 1072 ? 31.452 1.727 -8.551 1.00 87.25 1072 PHE A CA 1
ATOM 8057 C C . PHE A 1 1072 ? 30.221 2.053 -7.722 1.00 87.25 1072 PHE A C 1
ATOM 8059 O O . PHE A 1 1072 ? 29.790 3.202 -7.688 1.00 87.25 1072 PHE A O 1
ATOM 8066 N N . VAL A 1 1073 ? 29.674 1.042 -7.050 1.00 89.62 1073 VAL A N 1
ATOM 8067 C CA . VAL A 1 1073 ? 28.490 1.184 -6.196 1.00 89.62 1073 VAL A CA 1
ATOM 8068 C C . VAL A 1 1073 ? 28.781 0.690 -4.779 1.00 89.62 1073 VAL A C 1
ATOM 8070 O O . VAL A 1 1073 ? 29.465 -0.330 -4.637 1.00 89.62 1073 VAL A O 1
ATOM 8073 N N . PRO A 1 1074 ? 28.284 1.372 -3.731 1.00 92.12 1074 PRO A N 1
ATOM 8074 C CA . PRO A 1 1074 ? 28.415 0.916 -2.349 1.00 92.12 1074 PRO A CA 1
ATOM 8075 C C . PRO A 1 1074 ? 27.738 -0.437 -2.121 1.00 92.12 1074 PRO A C 1
ATOM 8077 O O . PRO A 1 1074 ? 26.607 -0.640 -2.558 1.00 92.12 1074 PRO A O 1
ATOM 8080 N N . VAL A 1 1075 ? 28.410 -1.340 -1.406 1.00 88.81 1075 VAL A N 1
ATOM 8081 C CA . VAL A 1 1075 ? 27.856 -2.658 -1.033 1.00 88.81 1075 VAL A CA 1
ATOM 8082 C C . VAL A 1 1075 ? 28.001 -2.991 0.439 1.00 88.81 1075 VAL A C 1
ATOM 8084 O O . VAL A 1 1075 ? 27.223 -3.785 0.953 1.00 88.81 1075 VAL A O 1
ATOM 8087 N N . HIS A 1 1076 ? 28.983 -2.416 1.128 1.00 92.50 1076 HIS A N 1
ATOM 8088 C CA . HIS A 1 1076 ? 29.157 -2.656 2.552 1.00 92.50 1076 HIS A CA 1
ATOM 8089 C C . HIS A 1 1076 ? 29.783 -1.444 3.233 1.00 92.50 1076 HIS A C 1
ATOM 8091 O O . HIS A 1 1076 ? 30.707 -0.839 2.699 1.00 92.50 1076 HIS A O 1
ATOM 8097 N N . LEU A 1 1077 ? 29.300 -1.120 4.422 1.00 92.69 1077 LEU A N 1
ATOM 8098 C CA . LEU A 1 1077 ? 29.767 -0.049 5.284 1.00 92.69 1077 LEU A CA 1
ATOM 8099 C C . LEU A 1 1077 ? 29.979 -0.635 6.678 1.00 92.69 1077 LEU A C 1
ATOM 8101 O O . LEU A 1 1077 ? 29.016 -1.030 7.335 1.00 92.69 1077 LEU A O 1
ATOM 8105 N N . SER A 1 1078 ? 31.227 -0.652 7.146 1.00 89.44 1078 SER A N 1
ATOM 8106 C CA . SER A 1 1078 ? 31.525 -1.198 8.471 1.00 89.44 1078 SER A CA 1
ATOM 8107 C C . SER A 1 1078 ? 31.040 -0.284 9.594 1.00 89.44 1078 SER A C 1
ATOM 8109 O O . SER A 1 1078 ? 30.453 -0.770 10.558 1.00 89.44 1078 SER A O 1
ATOM 8111 N N . ARG A 1 1079 ? 31.276 1.032 9.494 1.00 93.06 1079 ARG A N 1
ATOM 8112 C CA . ARG A 1 1079 ? 30.845 1.994 10.517 1.00 93.06 1079 ARG A CA 1
ATOM 8113 C C . ARG A 1 1079 ? 30.604 3.383 9.933 1.00 93.06 1079 ARG A C 1
ATOM 8115 O O . ARG A 1 1079 ? 31.405 3.870 9.141 1.00 93.06 1079 ARG A O 1
ATOM 8122 N N . MET A 1 1080 ? 29.534 4.041 10.363 1.00 94.12 1080 MET A N 1
ATOM 8123 C CA . MET A 1 1080 ? 29.241 5.441 10.062 1.00 94.12 1080 MET A CA 1
ATOM 8124 C C . MET A 1 1080 ? 28.724 6.147 11.309 1.00 94.12 1080 MET A C 1
ATOM 8126 O O . MET A 1 1080 ? 27.835 5.640 11.983 1.00 94.12 1080 MET A O 1
ATOM 8130 N N . TYR A 1 1081 ? 29.243 7.336 11.585 1.00 92.75 1081 TYR A N 1
ATOM 8131 C CA . TYR A 1 1081 ? 28.741 8.228 12.625 1.00 92.75 1081 TYR A CA 1
ATOM 8132 C C . TYR A 1 1081 ? 28.172 9.492 11.984 1.00 92.75 1081 TYR A C 1
ATOM 8134 O O . TYR A 1 1081 ? 28.839 10.107 11.153 1.00 92.75 1081 TYR A O 1
ATOM 8142 N N . LEU A 1 1082 ? 26.967 9.888 12.392 1.00 92.19 1082 LEU A N 1
ATOM 8143 C CA . LEU A 1 1082 ? 26.285 11.104 11.957 1.00 92.19 1082 LEU A CA 1
ATOM 8144 C C . LEU A 1 1082 ? 25.886 11.936 13.180 1.00 92.19 1082 LEU A C 1
ATOM 8146 O O . LEU A 1 1082 ? 25.115 11.483 14.026 1.00 92.19 1082 LEU A O 1
ATOM 8150 N N . SER A 1 1083 ? 26.393 13.163 13.276 1.00 88.31 1083 SER A N 1
ATOM 8151 C CA . SER A 1 1083 ? 26.005 14.102 14.329 1.00 88.31 1083 SER A CA 1
ATOM 8152 C C . SER A 1 1083 ? 24.624 14.690 14.047 1.00 88.31 1083 SER A C 1
ATOM 8154 O O . SER A 1 1083 ? 24.327 15.058 12.916 1.00 88.31 1083 SER A O 1
ATOM 8156 N N . ASN A 1 1084 ? 23.800 14.838 15.086 1.00 84.31 1084 ASN A N 1
ATOM 8157 C CA . ASN A 1 1084 ? 22.503 15.507 14.967 1.00 84.31 1084 ASN A CA 1
ATOM 8158 C C . ASN A 1 1084 ? 22.639 17.046 14.869 1.00 84.31 1084 ASN A C 1
ATOM 8160 O O . ASN A 1 1084 ? 21.717 17.718 14.422 1.00 84.31 1084 ASN A O 1
ATOM 8164 N N . ASP A 1 1085 ? 23.810 17.599 15.217 1.00 75.88 1085 ASP A N 1
ATOM 8165 C CA . ASP A 1 1085 ? 24.113 19.040 15.146 1.00 75.88 1085 ASP A CA 1
ATOM 8166 C C . ASP A 1 1085 ? 24.410 19.515 13.707 1.00 75.88 1085 ASP A C 1
ATOM 8168 O O . ASP A 1 1085 ? 24.706 20.685 13.475 1.00 75.88 1085 ASP A O 1
ATOM 8172 N N . ILE A 1 1086 ? 24.368 18.619 12.718 1.00 74.06 1086 ILE A N 1
ATOM 8173 C CA . ILE A 1 1086 ? 24.565 18.963 11.303 1.00 74.06 1086 ILE A CA 1
ATOM 8174 C C . ILE A 1 1086 ? 23.469 19.901 10.777 1.00 74.06 1086 ILE A C 1
ATOM 8176 O O . ILE A 1 1086 ? 23.744 20.723 9.909 1.00 74.06 1086 ILE A O 1
ATOM 8180 N N . ASN A 1 1087 ? 22.269 19.855 11.362 1.00 65.62 1087 ASN A N 1
ATOM 8181 C CA . ASN A 1 1087 ? 21.188 20.787 11.041 1.00 65.62 1087 ASN A CA 1
ATOM 8182 C C . ASN A 1 1087 ? 21.442 22.199 11.594 1.00 65.62 1087 ASN A C 1
ATOM 8184 O O . ASN A 1 1087 ? 20.916 23.159 11.044 1.00 65.62 1087 ASN A O 1
ATOM 8188 N N . ASP A 1 1088 ? 22.295 22.353 12.616 1.00 64.12 1088 ASP A N 1
ATOM 8189 C CA . ASP A 1 1088 ? 22.770 23.670 13.066 1.00 64.12 1088 ASP A CA 1
ATOM 8190 C C . ASP A 1 1088 ? 23.892 24.205 12.160 1.00 64.12 1088 ASP A C 1
ATOM 8192 O O . ASP A 1 1088 ? 24.228 25.388 12.225 1.00 64.12 1088 ASP A O 1
ATOM 8196 N N . ALA A 1 1089 ? 24.487 23.370 11.292 1.00 52.41 1089 ALA A N 1
ATOM 8197 C CA . ALA A 1 1089 ? 25.582 23.786 10.417 1.00 52.41 1089 ALA A CA 1
ATOM 8198 C C . ALA A 1 1089 ? 25.166 24.924 9.466 1.00 52.41 1089 ALA A C 1
ATOM 8200 O O . ALA A 1 1089 ? 25.967 25.813 9.179 1.00 52.41 1089 ALA A O 1
ATOM 8201 N N . THR A 1 1090 ? 23.896 24.954 9.047 1.00 52.00 1090 THR A N 1
ATOM 8202 C CA . THR A 1 1090 ? 23.325 26.041 8.235 1.00 52.00 1090 THR A CA 1
ATOM 8203 C C . THR A 1 1090 ? 23.348 27.393 8.948 1.00 52.00 1090 THR A C 1
ATOM 8205 O O . THR A 1 1090 ? 23.371 28.426 8.281 1.00 52.00 1090 THR A O 1
ATOM 8208 N N . ALA A 1 1091 ? 23.405 27.422 10.285 1.00 52.19 1091 ALA A N 1
ATOM 8209 C CA . ALA A 1 1091 ? 23.544 28.661 11.048 1.00 52.19 1091 ALA A CA 1
ATOM 8210 C C . ALA A 1 1091 ? 24.936 29.307 10.895 1.00 52.19 1091 ALA A C 1
ATOM 8212 O O . ALA A 1 1091 ? 25.088 30.487 11.212 1.00 52.19 1091 ALA A O 1
ATOM 8213 N N . TYR A 1 1092 ? 25.944 28.573 10.402 1.00 50.34 1092 TYR A N 1
ATOM 8214 C CA . TYR A 1 1092 ? 27.320 29.066 10.255 1.00 50.34 1092 TYR A CA 1
ATOM 8215 C C . TYR A 1 1092 ? 27.649 29.641 8.866 1.00 50.34 1092 TYR A C 1
ATOM 8217 O O . TYR A 1 1092 ? 28.762 30.122 8.676 1.00 50.34 1092 TYR A O 1
ATOM 8225 N N . GLY A 1 1093 ? 26.708 29.643 7.914 1.00 53.81 1093 GLY A N 1
ATOM 8226 C CA . GLY A 1 1093 ? 26.830 30.326 6.615 1.00 53.81 1093 GLY A CA 1
ATOM 8227 C C . GLY A 1 1093 ? 27.720 29.644 5.565 1.00 53.81 1093 GLY A C 1
ATOM 8228 O O . GLY A 1 1093 ? 27.395 29.716 4.383 1.00 53.81 1093 GLY A O 1
ATOM 8229 N N . ASP A 1 1094 ? 28.779 28.942 5.976 1.00 60.28 1094 ASP A N 1
ATOM 8230 C CA . ASP A 1 1094 ? 29.701 28.246 5.069 1.00 60.28 1094 ASP A CA 1
ATOM 8231 C C . ASP A 1 1094 ? 29.374 26.749 4.924 1.00 60.28 1094 ASP A C 1
ATOM 8233 O O . ASP A 1 1094 ? 29.036 26.061 5.894 1.00 60.28 1094 ASP A O 1
ATOM 8237 N N . ALA A 1 1095 ? 29.513 26.227 3.700 1.00 74.31 1095 ALA A N 1
ATOM 8238 C CA . ALA A 1 1095 ? 29.332 24.809 3.399 1.00 74.31 1095 ALA A CA 1
ATOM 8239 C C . ALA A 1 1095 ? 30.401 23.943 4.103 1.00 74.31 1095 ALA A C 1
ATOM 8241 O O . ALA A 1 1095 ? 31.572 24.326 4.158 1.00 74.31 1095 ALA A O 1
ATOM 8242 N N . PRO A 1 1096 ? 30.042 22.759 4.629 1.00 87.25 1096 PRO A N 1
ATOM 8243 C CA . PRO A 1 1096 ? 31.006 21.860 5.249 1.00 87.25 1096 PRO A CA 1
ATOM 8244 C C . PRO A 1 1096 ? 32.013 21.300 4.238 1.00 87.25 1096 PRO A C 1
ATOM 8246 O O . PRO A 1 1096 ? 31.721 21.106 3.055 1.00 87.25 1096 PRO A O 1
ATOM 8249 N N . THR A 1 1097 ? 33.208 20.990 4.738 1.00 91.44 1097 THR A N 1
ATOM 8250 C CA . THR A 1 1097 ? 34.301 20.407 3.956 1.00 91.44 1097 THR A CA 1
ATOM 8251 C C . THR A 1 1097 ? 34.306 18.892 4.112 1.00 91.44 1097 THR A C 1
ATOM 8253 O O . THR A 1 1097 ? 34.328 18.376 5.231 1.00 91.44 1097 THR A O 1
ATOM 8256 N N . VAL A 1 1098 ? 34.335 18.169 2.996 1.00 94.62 1098 VAL A N 1
ATOM 8257 C CA . VAL A 1 1098 ? 34.499 16.714 2.954 1.00 94.62 1098 VAL A CA 1
ATOM 8258 C C . VAL A 1 1098 ? 35.935 16.381 2.576 1.00 94.62 1098 VAL A C 1
ATOM 8260 O O . VAL A 1 1098 ? 36.480 16.928 1.620 1.00 94.62 1098 VAL A O 1
ATOM 8263 N N . VAL A 1 1099 ? 36.533 15.454 3.314 1.00 95.00 1099 VAL A N 1
ATOM 8264 C CA . VAL A 1 1099 ? 37.833 14.848 3.027 1.00 95.00 1099 VAL A CA 1
ATOM 8265 C C . VAL A 1 1099 ? 37.604 13.357 2.834 1.00 95.00 1099 VAL A C 1
ATOM 8267 O O . VAL A 1 1099 ? 37.084 12.699 3.734 1.00 95.00 1099 VAL A O 1
ATOM 8270 N N . ALA A 1 1100 ? 37.991 12.822 1.682 1.00 96.19 1100 ALA A N 1
ATOM 8271 C CA . ALA A 1 1100 ? 37.840 11.409 1.373 1.00 96.19 1100 ALA A CA 1
ATOM 8272 C C . ALA A 1 1100 ? 39.178 10.786 0.968 1.00 96.19 1100 ALA A C 1
ATOM 8274 O O . ALA A 1 1100 ? 39.904 11.328 0.132 1.00 96.19 1100 ALA A O 1
ATOM 8275 N N . CYS A 1 1101 ? 39.469 9.623 1.540 1.00 94.50 1101 CYS A N 1
ATOM 8276 C CA . CYS A 1 1101 ? 40.507 8.716 1.079 1.00 94.50 1101 CYS A CA 1
ATOM 8277 C C . CYS A 1 1101 ? 39.857 7.590 0.282 1.00 94.50 1101 CYS A C 1
ATOM 8279 O O . CYS A 1 1101 ? 38.844 7.033 0.705 1.00 94.50 1101 CYS A O 1
ATOM 8281 N N . GLY A 1 1102 ? 40.445 7.241 -0.855 1.00 92.00 1102 GLY A N 1
ATOM 8282 C CA . GLY A 1 1102 ? 39.963 6.177 -1.715 1.00 92.00 1102 GLY A CA 1
ATOM 8283 C C . GLY A 1 1102 ? 41.113 5.353 -2.266 1.00 92.00 1102 GLY A C 1
ATOM 8284 O O . GLY A 1 1102 ? 42.065 5.887 -2.829 1.00 92.00 1102 GLY A O 1
ATOM 8285 N N . GLU A 1 1103 ? 40.998 4.033 -2.175 1.00 87.25 1103 GLU A N 1
ATOM 8286 C CA . GLU A 1 1103 ? 41.949 3.107 -2.788 1.00 87.25 1103 GLU A CA 1
ATOM 8287 C C . GLU A 1 1103 ? 41.237 1.934 -3.464 1.00 87.25 1103 GLU A C 1
ATOM 8289 O O . GLU A 1 1103 ? 40.174 1.473 -3.038 1.00 87.25 1103 GLU A O 1
ATOM 8294 N N . ARG A 1 1104 ? 41.834 1.419 -4.539 1.00 82.94 1104 ARG A N 1
ATOM 8295 C CA . ARG A 1 1104 ? 41.352 0.203 -5.198 1.00 82.94 1104 ARG A CA 1
ATOM 8296 C C . ARG A 1 1104 ? 41.970 -1.022 -4.529 1.00 82.94 1104 ARG A C 1
ATOM 8298 O O . ARG A 1 1104 ? 43.184 -1.083 -4.359 1.00 82.94 1104 ARG A O 1
ATOM 8305 N N . ARG A 1 1105 ? 41.146 -2.021 -4.208 1.00 72.44 1105 ARG A N 1
ATOM 8306 C CA . ARG A 1 1105 ? 41.600 -3.341 -3.743 1.00 72.44 1105 ARG A CA 1
ATOM 8307 C C . ARG A 1 1105 ? 40.993 -4.424 -4.636 1.00 72.44 1105 ARG A C 1
ATOM 8309 O O . ARG A 1 1105 ? 39.822 -4.387 -4.988 1.00 72.44 1105 ARG A O 1
ATOM 8316 N N . GLY A 1 1106 ? 41.791 -5.404 -5.026 1.00 65.31 1106 GLY A N 1
ATOM 8317 C CA . GLY A 1 1106 ? 41.393 -6.470 -5.936 1.00 65.31 1106 GLY A CA 1
ATOM 8318 C C . GLY A 1 1106 ? 40.920 -5.976 -7.306 1.00 65.31 1106 GLY A C 1
ATOM 8319 O O . GLY A 1 1106 ? 41.165 -4.847 -7.730 1.00 65.31 1106 GLY A O 1
ATOM 8320 N N . ILE A 1 1107 ? 40.239 -6.867 -8.023 1.00 64.06 1107 ILE A N 1
ATOM 8321 C CA . ILE A 1 1107 ? 39.849 -6.646 -9.423 1.00 64.06 1107 ILE A CA 1
ATOM 8322 C C . ILE A 1 1107 ? 38.622 -5.721 -9.513 1.00 64.06 1107 ILE A C 1
ATOM 8324 O O . ILE A 1 1107 ? 38.483 -4.941 -10.458 1.00 64.06 1107 ILE A O 1
ATOM 8328 N N . ARG A 1 1108 ? 37.727 -5.807 -8.519 1.00 71.38 1108 ARG A N 1
ATOM 8329 C CA . ARG A 1 1108 ? 36.404 -5.174 -8.547 1.00 71.38 1108 ARG A CA 1
ATOM 8330 C C . ARG A 1 1108 ? 36.121 -4.216 -7.406 1.00 71.38 1108 ARG A C 1
ATOM 8332 O O . ARG A 1 1108 ? 35.062 -3.617 -7.474 1.00 71.38 1108 ARG A O 1
ATOM 8339 N N . SER A 1 1109 ? 36.950 -4.061 -6.373 1.00 79.38 1109 SER A N 1
ATOM 8340 C CA . SER A 1 1109 ? 36.550 -3.255 -5.212 1.00 79.38 1109 SER A CA 1
ATOM 8341 C C . SER A 1 1109 ? 37.332 -1.959 -5.032 1.00 79.38 1109 SER A C 1
ATOM 8343 O O . SER A 1 1109 ? 38.487 -1.806 -5.428 1.00 79.38 1109 SER A O 1
ATOM 8345 N N . ALA A 1 1110 ? 36.640 -0.993 -4.444 1.00 85.94 1110 ALA A N 1
ATOM 8346 C CA . ALA A 1 1110 ? 37.169 0.283 -3.999 1.00 85.94 1110 ALA A CA 1
ATOM 8347 C C . ALA A 1 1110 ? 36.795 0.451 -2.525 1.00 85.94 1110 ALA A C 1
ATOM 8349 O O . ALA A 1 1110 ? 35.706 0.047 -2.119 1.00 85.94 1110 ALA A O 1
ATOM 8350 N N . HIS A 1 1111 ? 37.708 0.981 -1.723 1.00 91.62 1111 HIS A N 1
ATOM 8351 C CA . HIS A 1 1111 ? 37.519 1.184 -0.291 1.00 91.62 1111 HIS A CA 1
ATOM 8352 C C . HIS A 1 1111 ? 37.693 2.658 0.022 1.00 91.62 1111 HIS A C 1
ATOM 8354 O O . HIS A 1 1111 ? 38.654 3.270 -0.446 1.00 91.62 1111 HIS A O 1
ATOM 8360 N N . LEU A 1 1112 ? 36.740 3.196 0.777 1.00 95.12 1112 LEU A N 1
ATOM 8361 C CA . LEU A 1 1112 ? 36.607 4.614 1.051 1.00 95.12 1112 LEU A CA 1
ATOM 8362 C C . LEU A 1 1112 ? 36.565 4.856 2.562 1.00 95.12 1112 LEU A C 1
ATOM 8364 O O . LEU A 1 1112 ? 35.834 4.171 3.282 1.00 95.12 1112 LEU A O 1
ATOM 8368 N N . ASP A 1 1113 ? 37.290 5.876 3.002 1.00 95.00 1113 ASP A N 1
ATOM 8369 C CA . ASP A 1 1113 ? 37.172 6.477 4.330 1.00 95.00 1113 ASP A CA 1
ATOM 8370 C C . ASP A 1 1113 ? 36.869 7.966 4.144 1.00 95.00 1113 ASP A C 1
ATOM 8372 O O . ASP A 1 1113 ? 37.514 8.632 3.332 1.00 95.00 1113 ASP A O 1
ATOM 8376 N N . ILE A 1 1114 ? 35.858 8.489 4.840 1.00 95.81 1114 ILE A N 1
ATOM 8377 C CA . ILE A 1 1114 ? 35.325 9.833 4.578 1.00 95.81 1114 ILE A CA 1
ATOM 8378 C C . ILE A 1 1114 ? 35.068 10.572 5.893 1.00 95.81 1114 ILE A C 1
ATOM 8380 O O . ILE A 1 1114 ? 34.395 10.054 6.783 1.00 95.81 1114 ILE A O 1
ATOM 8384 N N . ASP A 1 1115 ? 35.546 11.811 5.978 1.00 93.19 1115 ASP A N 1
ATOM 8385 C CA . ASP A 1 1115 ? 35.261 12.768 7.048 1.00 93.19 1115 ASP A CA 1
ATOM 8386 C C . ASP A 1 1115 ? 34.531 13.988 6.466 1.00 93.19 1115 ASP A C 1
ATOM 8388 O O . ASP A 1 1115 ? 35.052 14.643 5.567 1.00 93.19 1115 ASP A O 1
ATOM 8392 N N . MET A 1 1116 ? 33.378 14.365 7.022 1.00 92.56 1116 MET A N 1
ATOM 8393 C CA . MET A 1 1116 ? 32.760 15.678 6.797 1.00 92.56 1116 MET A CA 1
ATOM 8394 C C . MET A 1 1116 ? 32.951 16.542 8.037 1.00 92.56 1116 MET A C 1
ATOM 8396 O O . MET A 1 1116 ? 32.599 16.137 9.149 1.00 92.56 1116 MET A O 1
ATOM 8400 N N . ARG A 1 1117 ? 33.490 17.743 7.846 1.00 89.31 1117 ARG A N 1
ATOM 8401 C CA . ARG A 1 1117 ? 33.814 18.680 8.919 1.00 89.31 1117 ARG A CA 1
ATOM 8402 C C . ARG A 1 1117 ? 33.057 19.983 8.722 1.00 89.31 1117 ARG A C 1
ATOM 8404 O O . ARG A 1 1117 ? 32.966 20.493 7.608 1.00 89.31 1117 ARG A O 1
ATOM 8411 N N . SER A 1 1118 ? 32.530 20.530 9.807 1.00 84.44 1118 SER A N 1
ATOM 8412 C CA . SER A 1 1118 ? 32.017 21.900 9.833 1.00 84.44 1118 SER A CA 1
ATOM 8413 C C . SER A 1 1118 ? 33.158 22.915 9.655 1.00 84.44 1118 SER A C 1
ATOM 8415 O O . SER A 1 1118 ? 34.324 22.576 9.885 1.00 84.44 1118 SER A O 1
ATOM 8417 N N . PRO A 1 1119 ? 32.845 24.189 9.353 1.00 76.69 1119 PRO A N 1
ATOM 8418 C CA . PRO A 1 1119 ? 33.849 25.253 9.235 1.00 76.69 1119 PRO A CA 1
ATOM 8419 C C . PRO A 1 1119 ? 34.736 25.439 10.482 1.00 76.69 1119 PRO A C 1
ATOM 8421 O O . PRO A 1 1119 ? 35.882 25.866 10.380 1.00 76.69 1119 PRO A O 1
ATOM 8424 N N . ASN A 1 1120 ? 34.242 25.077 11.674 1.00 74.75 1120 ASN A N 1
ATOM 8425 C CA . ASN A 1 1120 ? 35.008 25.106 12.930 1.00 74.75 1120 ASN A CA 1
ATOM 8426 C C . ASN A 1 1120 ? 35.818 23.818 13.212 1.00 74.75 1120 ASN A C 1
ATOM 8428 O O . ASN A 1 1120 ? 36.399 23.685 14.287 1.00 74.75 1120 ASN A O 1
ATOM 8432 N N . GLY A 1 1121 ? 35.845 22.862 12.278 1.00 75.19 1121 GLY A N 1
ATOM 8433 C CA . GLY A 1 1121 ? 36.622 21.623 12.368 1.00 75.19 1121 GLY A CA 1
ATOM 8434 C C . GLY A 1 1121 ? 35.948 20.458 13.104 1.00 75.19 1121 GLY A C 1
ATOM 8435 O O . GLY A 1 1121 ? 36.555 19.392 13.213 1.00 75.19 1121 GLY A O 1
ATOM 8436 N N . LYS A 1 1122 ? 34.710 20.610 13.595 1.00 82.69 1122 LYS A N 1
ATOM 8437 C CA . LYS A 1 1122 ? 33.960 19.515 14.235 1.00 82.69 1122 LYS A CA 1
ATOM 8438 C C . LYS A 1 1122 ? 33.528 18.476 13.194 1.00 82.69 1122 LYS A C 1
ATOM 8440 O O . LYS A 1 1122 ? 33.068 18.818 12.110 1.00 82.69 1122 LYS A O 1
ATOM 8445 N N . VAL A 1 1123 ? 33.653 17.194 13.533 1.00 85.06 1123 VAL A N 1
ATOM 8446 C CA . VAL A 1 1123 ? 33.223 16.087 12.665 1.00 85.06 1123 VAL A CA 1
ATOM 8447 C C . VAL A 1 1123 ? 31.696 15.975 12.692 1.00 85.06 1123 VAL A C 1
ATOM 8449 O O . VAL A 1 1123 ? 31.105 15.722 13.742 1.00 85.06 1123 VAL A O 1
ATOM 8452 N N . LEU A 1 1124 ? 31.069 16.173 11.533 1.00 89.06 1124 LEU A N 1
ATOM 8453 C CA . LEU A 1 1124 ? 29.620 16.080 11.328 1.00 89.06 1124 LEU A CA 1
ATOM 8454 C C . LEU A 1 1124 ? 29.208 14.690 10.829 1.00 89.06 1124 LEU A C 1
ATOM 8456 O O . LEU A 1 1124 ? 28.204 14.142 11.279 1.00 89.06 1124 LEU A O 1
ATOM 8460 N N . LEU A 1 1125 ? 30.013 14.113 9.936 1.00 92.50 1125 LEU A N 1
ATOM 8461 C CA . LEU A 1 1125 ? 29.856 12.763 9.401 1.00 92.50 1125 LEU A CA 1
ATOM 8462 C C . LEU A 1 1125 ? 31.224 12.083 9.373 1.00 92.50 1125 LEU A C 1
ATOM 8464 O O . LEU A 1 1125 ? 32.214 12.690 8.965 1.00 92.50 1125 LEU A O 1
ATOM 8468 N N . ARG A 1 1126 ? 31.258 10.805 9.742 1.00 92.00 1126 ARG A N 1
ATOM 8469 C CA . ARG A 1 1126 ? 32.397 9.919 9.511 1.00 92.00 1126 ARG A CA 1
ATOM 8470 C C . ARG A 1 1126 ? 31.925 8.608 8.917 1.00 92.00 1126 ARG A C 1
ATOM 8472 O O . ARG A 1 1126 ? 30.972 8.024 9.420 1.00 92.00 1126 ARG A O 1
ATOM 8479 N N . VAL A 1 1127 ? 32.621 8.140 7.894 1.00 94.12 1127 VAL A N 1
ATOM 8480 C CA . VAL A 1 1127 ? 32.400 6.857 7.234 1.00 94.12 1127 VAL A CA 1
ATOM 8481 C C . VAL A 1 1127 ? 33.718 6.094 7.240 1.00 94.12 1127 VAL A C 1
ATOM 8483 O O . VAL A 1 1127 ? 34.707 6.576 6.695 1.00 94.12 1127 VAL A O 1
ATOM 8486 N N . GLU A 1 1128 ? 33.726 4.916 7.857 1.00 91.62 1128 GLU A N 1
ATOM 8487 C CA . GLU A 1 1128 ? 34.903 4.055 7.977 1.00 91.62 1128 GLU A CA 1
ATOM 8488 C C . GLU A 1 1128 ? 34.693 2.766 7.178 1.00 91.62 1128 GLU A C 1
ATOM 8490 O O . GLU A 1 1128 ? 33.707 2.042 7.374 1.00 91.62 1128 GLU A O 1
ATOM 8495 N N . ARG A 1 1129 ? 35.664 2.446 6.317 1.00 89.12 1129 ARG A N 1
ATOM 8496 C CA . ARG A 1 1129 ? 35.730 1.213 5.521 1.00 89.12 1129 ARG A CA 1
ATOM 8497 C C . ARG A 1 1129 ? 34.478 0.981 4.667 1.00 89.12 1129 ARG A C 1
ATOM 8499 O O . ARG A 1 1129 ? 33.930 -0.122 4.631 1.00 89.12 1129 ARG A O 1
ATOM 8506 N N . LEU A 1 1130 ? 34.032 2.008 3.945 1.00 94.00 1130 LEU A N 1
ATOM 8507 C CA . LEU A 1 1130 ? 32.975 1.862 2.947 1.00 94.00 1130 LEU A CA 1
ATOM 8508 C C . LEU A 1 1130 ? 33.530 1.145 1.714 1.00 94.00 1130 LEU A C 1
ATOM 8510 O O . LEU A 1 1130 ? 34.377 1.662 0.987 1.00 94.00 1130 LEU A O 1
ATOM 8514 N N . ARG A 1 1131 ? 33.035 -0.061 1.461 1.00 91.88 1131 ARG A N 1
ATOM 8515 C CA . ARG A 1 1131 ? 33.382 -0.878 0.305 1.00 91.88 1131 ARG A CA 1
ATOM 8516 C C . ARG A 1 1131 ? 32.398 -0.629 -0.830 1.00 91.88 1131 ARG A C 1
ATOM 8518 O O . ARG A 1 1131 ? 31.190 -0.830 -0.691 1.00 91.88 1131 ARG A O 1
ATOM 8525 N N . CYS A 1 1132 ? 32.951 -0.311 -1.989 1.00 90.19 1132 CYS A N 1
ATOM 8526 C CA . CYS A 1 1132 ? 32.255 -0.287 -3.263 1.00 90.19 1132 CYS A CA 1
ATOM 8527 C C . CYS A 1 1132 ? 32.733 -1.436 -4.157 1.00 90.19 1132 CYS A C 1
ATOM 8529 O O . CYS A 1 1132 ? 33.874 -1.893 -4.043 1.00 90.19 1132 CYS A O 1
ATOM 8531 N N . VAL A 1 1133 ? 31.883 -1.888 -5.076 1.00 82.31 1133 VAL A N 1
ATOM 8532 C CA . VAL A 1 1133 ? 32.244 -2.864 -6.116 1.00 82.31 1133 VAL A CA 1
ATOM 8533 C C . VAL A 1 1133 ? 31.945 -2.320 -7.501 1.00 82.31 1133 VAL A C 1
ATOM 8535 O O . VAL A 1 1133 ? 31.045 -1.498 -7.673 1.00 82.31 1133 VAL A O 1
ATOM 8538 N N . SER A 1 1134 ? 32.702 -2.779 -8.493 1.00 78.62 1134 SER A N 1
ATOM 8539 C CA . SER A 1 1134 ? 32.543 -2.336 -9.863 1.00 78.62 1134 SER A CA 1
ATOM 8540 C C . SER A 1 1134 ? 31.195 -2.798 -10.399 1.00 78.62 1134 SER A C 1
ATOM 8542 O O . SER A 1 1134 ? 30.854 -3.976 -10.321 1.00 78.62 1134 SER A O 1
ATOM 8544 N N . TYR A 1 1135 ? 30.418 -1.889 -10.961 1.00 69.25 1135 TYR A N 1
ATOM 8545 C CA . TYR A 1 1135 ? 29.184 -2.212 -11.648 1.00 69.25 1135 TYR A CA 1
ATOM 8546 C C . TYR A 1 1135 ? 29.485 -2.331 -13.141 1.00 69.25 1135 TYR A C 1
ATOM 8548 O O . TYR A 1 1135 ? 29.846 -1.355 -13.792 1.00 69.25 1135 TYR A O 1
ATOM 8556 N N . SER A 1 1136 ? 29.369 -3.546 -13.677 1.00 56.97 1136 SER A N 1
ATOM 8557 C CA . SER A 1 1136 ? 29.405 -3.791 -15.115 1.00 56.97 1136 SER A CA 1
ATOM 8558 C C . SER A 1 1136 ? 28.046 -4.345 -15.531 1.00 56.97 1136 SER A C 1
ATOM 8560 O O . SER A 1 1136 ? 27.802 -5.549 -15.440 1.00 56.97 1136 SER A O 1
ATOM 8562 N N . ARG A 1 1137 ? 27.159 -3.482 -16.031 1.00 46.97 1137 ARG A N 1
ATOM 8563 C CA . ARG A 1 1137 ? 26.326 -3.935 -17.150 1.00 46.97 1137 ARG A CA 1
ATOM 8564 C C . ARG A 1 1137 ? 27.272 -4.126 -18.324 1.00 46.97 1137 ARG A C 1
ATOM 8566 O O . ARG A 1 1137 ? 28.241 -3.379 -18.441 1.00 46.97 1137 ARG A O 1
ATOM 8573 N N . ILE A 1 1138 ? 27.019 -5.145 -19.142 1.00 36.94 1138 ILE A N 1
ATOM 8574 C CA . ILE A 1 1138 ? 27.657 -5.290 -20.450 1.00 36.94 1138 ILE A CA 1
ATOM 8575 C C . ILE A 1 1138 ? 27.382 -3.967 -21.158 1.00 36.94 1138 ILE A C 1
ATOM 8577 O O . ILE A 1 1138 ? 26.281 -3.770 -21.666 1.00 36.94 1138 ILE A O 1
ATOM 8581 N N . SER A 1 1139 ? 28.314 -3.018 -21.106 1.00 35.78 1139 SER A N 1
ATOM 8582 C CA . SER A 1 1139 ? 28.200 -1.871 -21.972 1.00 35.78 1139 SER A CA 1
ATOM 8583 C C . SER A 1 1139 ? 28.431 -2.461 -23.353 1.00 35.78 1139 SER A C 1
ATOM 8585 O O . SER A 1 1139 ? 29.516 -2.919 -23.710 1.00 35.78 1139 SER A O 1
ATOM 8587 N N . SER A 1 1140 ? 27.355 -2.525 -24.128 1.00 35.53 1140 SER A N 1
ATOM 8588 C CA . SER A 1 1140 ? 27.429 -2.724 -25.571 1.00 35.53 1140 SER A CA 1
ATOM 8589 C C . SER A 1 1140 ? 28.207 -1.592 -26.253 1.00 35.53 1140 SER A C 1
ATOM 8591 O O . SER A 1 1140 ? 28.471 -1.681 -27.452 1.00 35.53 1140 SER A O 1
ATOM 8593 N N . ASP A 1 1141 ? 28.647 -0.582 -25.492 1.00 38.47 1141 ASP A N 1
ATOM 8594 C CA . ASP A 1 1141 ? 29.494 0.534 -25.904 1.00 38.47 1141 ASP A CA 1
ATOM 8595 C C . ASP A 1 1141 ? 30.942 0.102 -26.166 1.00 38.47 1141 ASP A C 1
ATOM 8597 O O . ASP A 1 1141 ? 31.931 0.606 -25.635 1.00 38.47 1141 ASP A O 1
ATOM 8601 N N . SER A 1 1142 ? 31.056 -0.800 -27.129 1.00 32.84 1142 SER A N 1
ATOM 8602 C CA . SER A 1 1142 ? 32.143 -0.805 -28.095 1.00 32.84 1142 SER A CA 1
ATOM 8603 C C . SER A 1 1142 ? 32.145 0.449 -28.994 1.00 32.84 1142 SER A C 1
ATOM 8605 O O . SER A 1 1142 ? 33.051 0.589 -29.811 1.00 32.84 1142 SER A O 1
ATOM 8607 N N . THR A 1 1143 ? 31.197 1.384 -28.843 1.00 37.91 1143 THR A N 1
ATOM 8608 C CA . THR A 1 1143 ? 30.923 2.449 -29.824 1.00 37.91 1143 THR A CA 1
ATOM 8609 C C . THR A 1 1143 ? 31.241 3.872 -29.372 1.00 37.91 1143 THR A C 1
ATOM 8611 O O . THR A 1 1143 ? 31.625 4.659 -30.232 1.00 37.91 1143 THR A O 1
ATOM 8614 N N . ASP A 1 1144 ? 31.253 4.220 -28.075 1.00 39.06 1144 ASP A N 1
ATOM 8615 C CA . ASP A 1 1144 ? 31.829 5.525 -27.667 1.00 39.06 1144 ASP A CA 1
ATOM 8616 C C . ASP A 1 1144 ? 33.361 5.550 -27.898 1.00 39.06 1144 ASP A C 1
ATOM 8618 O O . ASP A 1 1144 ? 34.013 6.595 -27.950 1.00 39.06 1144 ASP A O 1
ATOM 8622 N N . ARG A 1 1145 ? 33.937 4.371 -28.185 1.00 41.22 1145 ARG A N 1
ATOM 8623 C CA . ARG A 1 1145 ? 35.290 4.211 -28.734 1.00 41.22 1145 ARG A CA 1
ATOM 8624 C C . ARG A 1 1145 ? 35.439 4.686 -30.188 1.00 41.22 1145 ARG A C 1
ATOM 8626 O O . ARG A 1 1145 ? 36.567 4.836 -30.645 1.00 41.22 1145 ARG A O 1
ATOM 8633 N N . ALA A 1 1146 ? 34.349 4.962 -30.911 1.00 39.53 1146 ALA A N 1
ATOM 8634 C CA . ALA A 1 1146 ? 34.417 5.609 -32.222 1.00 39.53 1146 ALA A CA 1
ATOM 8635 C C . ALA A 1 1146 ? 34.683 7.119 -32.088 1.00 39.53 1146 ALA A C 1
ATOM 8637 O O . ALA A 1 1146 ? 35.467 7.667 -32.863 1.00 39.53 1146 ALA A O 1
ATOM 8638 N N . PHE A 1 1147 ? 34.120 7.786 -31.068 1.00 42.72 1147 PHE A N 1
ATOM 8639 C CA . PHE A 1 1147 ? 34.458 9.185 -30.764 1.00 42.72 1147 PHE A CA 1
ATOM 8640 C C . PHE A 1 1147 ? 35.801 9.338 -30.046 1.00 42.72 1147 PHE A C 1
ATOM 8642 O O . PHE A 1 1147 ? 36.370 10.425 -30.056 1.00 42.72 1147 PHE A O 1
ATOM 8649 N N . SER A 1 1148 ? 36.368 8.256 -29.498 1.00 44.69 1148 SER A N 1
ATOM 8650 C CA . SER A 1 1148 ? 37.774 8.252 -29.081 1.00 44.69 1148 SER A CA 1
ATOM 8651 C C . SER A 1 1148 ? 38.758 8.108 -30.242 1.00 44.69 1148 SER A C 1
ATOM 8653 O O . SER A 1 1148 ? 39.946 7.946 -29.979 1.00 44.69 1148 SER A O 1
ATOM 8655 N N . SER A 1 1149 ? 38.309 8.142 -31.503 1.00 49.47 1149 SER A N 1
ATOM 8656 C CA . SER A 1 1149 ? 39.231 8.238 -32.632 1.00 49.47 1149 SER A CA 1
ATOM 8657 C C . SER A 1 1149 ? 39.927 9.602 -32.566 1.00 49.47 1149 SER A C 1
ATOM 8659 O O . SER A 1 1149 ? 39.282 10.620 -32.822 1.00 49.47 1149 SER A O 1
ATOM 8661 N N . PRO A 1 1150 ? 41.237 9.667 -32.259 1.00 56.69 1150 PRO A N 1
ATOM 8662 C CA . PRO A 1 1150 ? 41.973 10.927 -32.257 1.00 56.69 1150 PRO A CA 1
ATOM 8663 C C . PRO A 1 1150 ? 42.064 11.527 -33.669 1.00 56.69 1150 PRO A C 1
ATOM 8665 O O . PRO A 1 1150 ? 42.440 12.686 -33.823 1.00 56.69 1150 PRO A O 1
ATOM 8668 N N . PHE A 1 1151 ? 41.700 10.752 -34.698 1.00 61.75 1151 PHE A N 1
ATOM 8669 C CA . PHE A 1 1151 ? 41.667 11.174 -36.088 1.00 61.75 1151 PHE A CA 1
ATOM 8670 C C . PHE A 1 1151 ? 40.226 11.327 -36.561 1.00 61.75 1151 PHE A C 1
ATOM 8672 O O . PHE A 1 1151 ? 39.436 10.376 -36.572 1.00 61.75 1151 PHE A O 1
ATOM 8679 N N . THR A 1 1152 ? 39.901 12.536 -36.997 1.00 70.75 1152 THR A N 1
ATOM 8680 C CA . THR A 1 1152 ? 38.676 12.838 -37.732 1.00 70.75 1152 THR A CA 1
ATOM 8681 C C . THR A 1 1152 ? 39.057 13.381 -39.098 1.00 70.75 1152 THR A C 1
ATOM 8683 O O . THR A 1 1152 ? 40.111 13.993 -39.263 1.00 70.75 1152 THR A O 1
ATOM 8686 N N . ARG A 1 1153 ? 38.185 13.168 -40.075 1.00 73.62 1153 ARG A N 1
ATOM 8687 C CA . ARG A 1 1153 ? 38.256 13.778 -41.397 1.00 73.62 1153 ARG A CA 1
ATOM 8688 C C . ARG A 1 1153 ? 36.997 14.592 -41.650 1.00 73.62 1153 ARG A C 1
ATOM 8690 O O . ARG A 1 1153 ? 35.914 14.253 -41.169 1.00 73.62 1153 ARG A O 1
ATOM 8697 N N . LEU A 1 1154 ? 37.134 15.652 -42.431 1.00 80.94 1154 LEU A N 1
ATOM 8698 C CA . LEU A 1 1154 ? 36.009 16.474 -42.850 1.00 80.94 1154 LEU A CA 1
ATOM 8699 C C . LEU A 1 1154 ? 35.297 15.797 -44.033 1.00 80.94 1154 LEU A C 1
ATOM 8701 O O . LEU A 1 1154 ? 35.934 15.484 -45.037 1.00 80.94 1154 LEU A O 1
ATOM 8705 N N . VAL A 1 1155 ? 33.990 15.544 -43.923 1.00 84.69 1155 VAL A N 1
ATOM 8706 C CA . VAL A 1 1155 ? 33.174 14.968 -45.007 1.00 84.69 1155 VAL A CA 1
ATOM 8707 C C . VAL A 1 1155 ? 32.078 15.937 -45.416 1.00 84.69 1155 VAL A C 1
ATOM 8709 O O . VAL A 1 1155 ? 31.275 16.365 -44.590 1.00 84.69 1155 VAL A O 1
ATOM 8712 N N . TRP A 1 1156 ? 32.018 16.217 -46.715 1.00 88.75 1156 TRP A N 1
ATOM 8713 C CA . TRP A 1 1156 ? 31.027 17.085 -47.339 1.00 88.75 1156 TRP A CA 1
ATOM 8714 C C . TRP A 1 1156 ? 29.912 16.260 -47.986 1.00 88.75 1156 TRP A C 1
ATOM 8716 O O . TRP A 1 1156 ? 30.178 15.272 -48.677 1.00 88.75 1156 TRP A O 1
ATOM 8726 N N . ARG A 1 1157 ? 28.655 16.670 -47.785 1.00 89.38 1157 ARG A N 1
ATOM 8727 C CA . ARG A 1 1157 ? 27.487 16.151 -48.521 1.00 89.38 1157 ARG A CA 1
ATOM 8728 C C . ARG A 1 1157 ? 26.542 17.295 -48.894 1.00 89.38 1157 ARG A C 1
ATOM 8730 O O . ARG A 1 1157 ? 26.575 18.325 -48.223 1.00 89.38 1157 ARG A O 1
ATOM 8737 N N . PRO A 1 1158 ? 25.692 17.118 -49.923 1.00 88.38 1158 PRO A N 1
ATOM 8738 C CA . PRO A 1 1158 ? 24.663 18.093 -50.252 1.00 88.38 1158 PRO A CA 1
ATOM 8739 C C . PRO A 1 1158 ? 23.796 18.379 -49.036 1.00 88.38 1158 PRO A C 1
ATOM 8741 O O . PRO A 1 1158 ? 23.339 17.450 -48.363 1.00 88.38 1158 PRO A O 1
ATOM 8744 N N . ASP A 1 1159 ? 23.552 19.654 -48.788 1.00 90.69 1159 ASP A N 1
ATOM 8745 C CA . ASP A 1 1159 ? 22.647 20.068 -47.742 1.00 90.69 1159 ASP A CA 1
ATOM 8746 C C . ASP A 1 1159 ? 21.206 19.852 -48.211 1.00 90.69 1159 ASP A C 1
ATOM 8748 O O . ASP A 1 1159 ? 20.636 20.633 -48.977 1.00 90.69 1159 ASP A O 1
ATOM 8752 N N . ILE A 1 1160 ? 20.593 18.765 -47.740 1.00 88.88 1160 ILE A N 1
ATOM 8753 C CA . ILE A 1 1160 ? 19.209 18.435 -48.089 1.00 88.88 1160 ILE A CA 1
ATOM 8754 C C . ILE A 1 1160 ? 18.222 19.511 -47.623 1.00 88.88 1160 ILE A C 1
ATOM 8756 O O . ILE A 1 1160 ? 17.081 19.544 -48.082 1.00 88.88 1160 ILE A O 1
ATOM 8760 N N . ARG A 1 1161 ? 18.638 20.403 -46.714 1.00 86.06 1161 ARG A N 1
ATOM 8761 C CA . ARG A 1 1161 ? 17.773 21.469 -46.227 1.00 86.06 1161 ARG A CA 1
ATOM 8762 C C . ARG A 1 1161 ? 17.484 22.517 -47.295 1.00 86.06 1161 ARG A C 1
ATOM 8764 O O . ARG A 1 1161 ? 16.439 23.161 -47.235 1.00 86.06 1161 ARG A O 1
ATOM 8771 N N . THR A 1 1162 ? 18.379 22.659 -48.268 1.00 84.81 1162 THR A N 1
ATOM 8772 C CA . THR A 1 1162 ? 18.348 23.731 -49.269 1.00 84.81 1162 THR A CA 1
ATOM 8773 C C . THR A 1 1162 ? 18.135 23.227 -50.697 1.00 84.81 1162 THR A C 1
ATOM 8775 O O . THR A 1 1162 ? 17.962 24.036 -51.608 1.00 84.81 1162 THR A O 1
ATOM 8778 N N . ILE A 1 1163 ? 18.101 21.910 -50.910 1.00 87.50 1163 ILE A N 1
ATOM 8779 C CA . ILE A 1 1163 ? 17.889 21.320 -52.233 1.00 87.50 1163 ILE A CA 1
ATOM 8780 C C . ILE A 1 1163 ? 16.459 21.578 -52.738 1.00 87.50 1163 ILE A C 1
ATOM 8782 O O . ILE A 1 1163 ? 15.486 21.410 -52.006 1.00 87.50 1163 ILE A O 1
ATOM 8786 N N . SER A 1 1164 ? 16.320 21.971 -54.002 1.00 84.88 1164 SER A N 1
ATOM 8787 C CA . SER A 1 1164 ? 15.017 22.070 -54.668 1.00 84.88 1164 SER A CA 1
ATOM 8788 C C . SER A 1 1164 ? 14.498 20.691 -55.084 1.00 84.88 1164 SER A C 1
ATOM 8790 O O . SER A 1 1164 ? 15.278 19.762 -55.312 1.00 84.88 1164 SER A O 1
ATOM 8792 N N . ASN A 1 1165 ? 13.181 20.556 -55.273 1.00 89.25 1165 ASN A N 1
ATOM 8793 C CA . ASN A 1 1165 ? 12.580 19.304 -55.744 1.00 89.25 1165 ASN A CA 1
ATOM 8794 C C . ASN A 1 1165 ? 13.193 18.811 -57.073 1.00 89.25 1165 ASN A C 1
ATOM 8796 O O . ASN A 1 1165 ? 13.444 17.620 -57.248 1.00 89.25 1165 ASN A O 1
ATOM 8800 N N . ALA A 1 1166 ? 13.493 19.727 -58.002 1.00 84.12 1166 ALA A N 1
ATOM 8801 C CA . ALA A 1 1166 ? 14.120 19.394 -59.282 1.00 84.12 1166 ALA A CA 1
ATOM 8802 C C . ALA A 1 1166 ? 15.539 18.826 -59.098 1.00 84.12 1166 ALA A C 1
ATOM 8804 O O . ALA A 1 1166 ? 15.868 17.783 -59.668 1.00 84.12 1166 ALA A O 1
ATOM 8805 N N . GLN A 1 1167 ? 16.356 19.460 -58.250 1.00 86.75 1167 GLN A N 1
ATOM 8806 C CA . GLN A 1 1167 ? 17.695 18.970 -57.904 1.00 86.75 1167 GLN A CA 1
ATOM 8807 C C . GLN A 1 1167 ? 17.628 17.615 -57.184 1.00 86.75 1167 GLN A C 1
ATOM 8809 O O . GLN A 1 1167 ? 18.408 16.713 -57.492 1.00 86.75 1167 GLN A O 1
ATOM 8814 N N . ALA A 1 1168 ? 16.682 17.442 -56.255 1.00 88.44 1168 ALA A N 1
ATOM 8815 C CA . ALA A 1 1168 ? 16.498 16.197 -55.517 1.00 88.44 1168 ALA A CA 1
ATOM 8816 C C . ALA A 1 1168 ? 16.103 15.039 -56.444 1.00 88.44 1168 ALA A C 1
ATOM 8818 O O . ALA A 1 1168 ? 16.722 13.979 -56.379 1.00 88.44 1168 ALA A O 1
ATOM 8819 N N . ARG A 1 1169 ? 15.145 15.249 -57.356 1.00 89.38 1169 ARG A N 1
ATOM 8820 C CA . ARG A 1 1169 ? 14.723 14.246 -58.349 1.00 89.38 1169 ARG A CA 1
ATOM 8821 C C . ARG A 1 1169 ? 15.828 13.888 -59.335 1.00 89.38 1169 ARG A C 1
ATOM 8823 O O . ARG A 1 1169 ? 15.999 12.714 -59.654 1.00 89.38 1169 ARG A O 1
ATOM 8830 N N . HIS A 1 1170 ? 16.606 14.874 -59.780 1.00 84.62 1170 HIS A N 1
ATOM 8831 C CA . HIS A 1 1170 ? 17.759 14.626 -60.643 1.00 84.62 1170 HIS A CA 1
ATOM 8832 C C . HIS A 1 1170 ? 18.836 13.794 -59.930 1.00 84.62 1170 HIS A C 1
ATOM 8834 O O . HIS A 1 1170 ? 19.415 12.881 -60.515 1.00 84.62 1170 HIS A O 1
ATOM 8840 N N . ARG A 1 1171 ? 19.086 14.078 -58.647 1.00 85.44 1171 ARG A N 1
ATOM 8841 C CA . ARG A 1 1171 ? 20.121 13.401 -57.857 1.00 85.44 1171 ARG A CA 1
ATOM 8842 C C . ARG A 1 1171 ? 19.705 12.019 -57.355 1.00 85.44 1171 ARG A C 1
ATOM 8844 O O . ARG A 1 1171 ? 20.550 11.134 -57.222 1.00 85.44 1171 ARG A O 1
ATOM 8851 N N . TYR A 1 1172 ? 18.421 11.837 -57.068 1.00 90.19 1172 TYR A N 1
ATOM 8852 C CA . TYR A 1 1172 ? 17.850 10.623 -56.493 1.00 90.19 1172 TYR A CA 1
ATOM 8853 C C . TYR A 1 1172 ? 16.735 10.066 -57.390 1.00 90.19 1172 TYR A C 1
ATOM 8855 O O . TYR A 1 1172 ? 15.575 10.015 -56.972 1.00 90.19 1172 TYR A O 1
ATOM 8863 N N . PRO A 1 1173 ? 17.065 9.616 -58.616 1.00 88.62 1173 PRO A N 1
ATOM 8864 C CA . PRO A 1 1173 ? 16.067 9.066 -59.523 1.00 88.62 1173 PRO A CA 1
ATOM 8865 C C . PRO A 1 1173 ? 15.366 7.853 -58.898 1.00 88.62 1173 PRO A C 1
ATOM 8867 O O . PRO A 1 1173 ? 15.964 7.115 -58.095 1.00 88.62 1173 PRO A O 1
ATOM 8870 N N . ALA A 1 1174 ? 14.097 7.663 -59.275 1.00 87.88 1174 ALA A N 1
ATOM 8871 C CA . ALA A 1 1174 ? 13.271 6.547 -58.828 1.00 87.88 1174 ALA A CA 1
ATOM 8872 C C . ALA A 1 1174 ? 13.952 5.197 -59.141 1.00 87.88 1174 ALA A C 1
ATOM 8874 O O . ALA A 1 1174 ? 14.466 5.015 -60.253 1.00 87.88 1174 ALA A O 1
ATOM 8875 N N . PRO A 1 1175 ? 14.001 4.250 -58.187 1.00 85.50 1175 PRO A N 1
ATOM 8876 C CA . PRO A 1 1175 ? 14.597 2.937 -58.402 1.00 85.50 1175 PRO A CA 1
ATOM 8877 C C . PRO A 1 1175 ? 13.981 2.185 -59.591 1.00 85.50 1175 PRO A C 1
ATOM 8879 O O . PRO A 1 1175 ? 12.767 2.038 -59.703 1.00 85.50 1175 PRO A O 1
ATOM 8882 N N . GLN A 1 1176 ? 14.827 1.635 -60.468 1.00 77.00 1176 GLN A N 1
ATOM 8883 C CA . GLN A 1 1176 ? 14.380 0.702 -61.505 1.00 77.00 1176 GLN A CA 1
ATOM 8884 C C . GLN A 1 1176 ? 14.310 -0.715 -60.919 1.00 77.00 1176 GLN A C 1
ATOM 8886 O O . GLN A 1 1176 ? 15.339 -1.318 -60.615 1.00 77.00 1176 GLN A O 1
ATOM 8891 N N . GLY A 1 1177 ? 13.102 -1.259 -60.753 1.00 63.97 1177 GLY A N 1
ATOM 8892 C CA . GLY A 1 1177 ? 12.883 -2.596 -60.195 1.00 63.97 1177 GLY A CA 1
ATOM 8893 C C . GLY A 1 1177 ? 12.184 -3.550 -61.166 1.00 63.97 1177 GLY A C 1
ATOM 8894 O O . GLY A 1 1177 ? 11.210 -3.183 -61.816 1.00 63.97 1177 GLY A O 1
ATOM 8895 N N . LYS A 1 1178 ? 12.613 -4.825 -61.197 1.00 60.34 1178 LYS A N 1
ATOM 8896 C CA . LYS A 1 1178 ? 11.918 -5.924 -61.915 1.00 60.34 1178 LYS A CA 1
ATOM 8897 C C . LYS A 1 1178 ? 10.466 -6.143 -61.445 1.00 60.34 1178 LYS A C 1
ATOM 8899 O O . LYS A 1 1178 ? 9.680 -6.784 -62.142 1.00 60.34 1178 LYS A O 1
ATOM 8904 N N . GLN A 1 1179 ? 10.114 -5.600 -60.278 1.00 63.41 1179 GLN A N 1
ATOM 8905 C CA . GLN A 1 1179 ? 8.784 -5.676 -59.675 1.00 63.41 1179 GLN A CA 1
ATOM 8906 C C . GLN A 1 1179 ? 7.701 -4.882 -60.432 1.00 63.41 1179 GLN A C 1
ATOM 8908 O O . GLN A 1 1179 ? 6.522 -5.108 -60.174 1.00 63.41 1179 GLN A O 1
ATOM 8913 N N . SER A 1 1180 ? 8.045 -4.040 -61.418 1.00 61.34 1180 SER A N 1
ATOM 8914 C CA . SER A 1 1180 ? 7.042 -3.346 -62.251 1.00 61.34 1180 SER A CA 1
ATOM 8915 C C . SER A 1 1180 ? 6.082 -4.313 -62.961 1.00 61.34 1180 SER A C 1
ATOM 8917 O O . SER A 1 1180 ? 4.887 -4.049 -63.074 1.00 61.34 1180 SER A O 1
ATOM 8919 N N . SER A 1 1181 ? 6.588 -5.479 -63.379 1.00 69.50 1181 SER A N 1
ATOM 8920 C CA . SER A 1 1181 ? 5.776 -6.553 -63.964 1.00 69.50 1181 SER A CA 1
ATOM 8921 C C . SER A 1 1181 ? 4.815 -7.189 -62.952 1.00 69.50 1181 SER A C 1
ATOM 8923 O O . SER A 1 1181 ? 3.685 -7.526 -63.303 1.00 69.50 1181 SER A O 1
ATOM 8925 N N . ALA A 1 1182 ? 5.232 -7.292 -61.686 1.00 80.25 1182 ALA A N 1
ATOM 8926 C CA . ALA A 1 1182 ? 4.411 -7.826 -60.609 1.00 80.25 1182 ALA A CA 1
ATOM 8927 C C . ALA A 1 1182 ? 3.235 -6.895 -60.287 1.00 80.25 1182 ALA A C 1
ATOM 8929 O O . ALA A 1 1182 ? 2.129 -7.380 -60.072 1.00 80.25 1182 ALA A O 1
ATOM 8930 N N . TRP A 1 1183 ? 3.428 -5.570 -60.348 1.00 83.38 1183 TRP A N 1
ATOM 8931 C CA . TRP A 1 1183 ? 2.350 -4.598 -60.124 1.00 83.38 1183 TRP A CA 1
ATOM 8932 C C . TRP A 1 1183 ? 1.166 -4.789 -61.079 1.00 83.38 1183 TRP A C 1
ATOM 8934 O O . TRP A 1 1183 ? 0.018 -4.792 -60.640 1.00 83.38 1183 TRP A O 1
ATOM 8944 N N . ALA A 1 1184 ? 1.419 -5.017 -62.373 1.00 82.50 1184 ALA A N 1
ATOM 8945 C CA . ALA A 1 1184 ? 0.353 -5.234 -63.352 1.00 82.50 1184 ALA A CA 1
ATOM 8946 C C . ALA A 1 1184 ? -0.501 -6.474 -63.020 1.00 82.50 1184 ALA A C 1
ATOM 8948 O O . ALA A 1 1184 ? -1.731 -6.422 -63.102 1.00 82.50 1184 ALA A O 1
ATOM 8949 N N . VAL A 1 1185 ? 0.146 -7.567 -62.598 1.00 88.69 1185 VAL A N 1
ATOM 8950 C CA . VAL A 1 1185 ? -0.524 -8.810 -62.181 1.00 88.69 1185 VAL A CA 1
ATOM 8951 C C . VAL A 1 1185 ? -1.303 -8.595 -60.881 1.00 88.69 1185 VAL A C 1
ATOM 8953 O O . VAL A 1 1185 ? -2.485 -8.929 -60.823 1.00 88.69 1185 VAL A O 1
ATOM 8956 N N . THR A 1 1186 ? -0.686 -7.981 -59.867 1.00 90.88 1186 THR A N 1
ATOM 8957 C CA . THR A 1 1186 ? -1.312 -7.699 -58.564 1.00 90.88 1186 THR A CA 1
ATOM 8958 C C . THR A 1 1186 ? -2.514 -6.765 -58.701 1.00 90.88 1186 THR A C 1
ATOM 8960 O O . THR A 1 1186 ? -3.571 -7.021 -58.127 1.00 90.88 1186 THR A O 1
ATOM 8963 N N . ASN A 1 1187 ? -2.400 -5.711 -59.512 1.00 89.56 1187 ASN A N 1
ATOM 8964 C CA . ASN A 1 1187 ? -3.496 -4.779 -59.756 1.00 89.56 1187 ASN A CA 1
ATOM 8965 C C . ASN A 1 1187 ? -4.663 -5.470 -60.470 1.00 89.56 1187 ASN A C 1
ATOM 8967 O O . ASN A 1 1187 ? -5.819 -5.302 -60.081 1.00 89.56 1187 ASN A O 1
ATOM 8971 N N . LYS A 1 1188 ? -4.381 -6.308 -61.475 1.00 92.44 1188 LYS A N 1
ATOM 8972 C CA . LYS A 1 1188 ? -5.407 -7.107 -62.156 1.00 92.44 1188 LYS A CA 1
ATOM 8973 C C . LYS A 1 1188 ? -6.096 -8.091 -61.204 1.00 92.44 1188 LYS A C 1
ATOM 8975 O O . LYS A 1 1188 ? -7.324 -8.156 -61.196 1.00 92.44 1188 LYS A O 1
ATOM 8980 N N . LEU A 1 1189 ? -5.326 -8.781 -60.358 1.00 95.19 1189 LEU A N 1
ATOM 8981 C CA . LEU A 1 1189 ? -5.854 -9.661 -59.314 1.00 95.19 1189 LEU A CA 1
ATOM 8982 C C . LEU A 1 1189 ? -6.802 -8.911 -58.373 1.00 95.19 1189 LEU A C 1
ATOM 8984 O O . LEU A 1 1189 ? -7.885 -9.414 -58.090 1.00 95.19 1189 LEU A O 1
ATOM 8988 N N . GLY A 1 1190 ? -6.445 -7.696 -57.948 1.00 94.25 1190 GLY A N 1
ATOM 8989 C CA . GLY A 1 1190 ? -7.306 -6.863 -57.108 1.00 94.25 1190 GLY A CA 1
ATOM 8990 C C . GLY A 1 1190 ? -8.693 -6.633 -57.722 1.00 94.25 1190 GLY A C 1
ATOM 8991 O O . GLY A 1 1190 ? -9.701 -6.868 -57.060 1.00 94.25 1190 GLY A O 1
ATOM 8992 N N . HIS A 1 1191 ? -8.769 -6.283 -59.012 1.00 95.88 1191 HIS A N 1
ATOM 8993 C CA . HIS A 1 1191 ? -10.051 -6.131 -59.726 1.00 95.88 1191 HIS A CA 1
ATOM 8994 C C . HIS A 1 1191 ? -10.855 -7.434 -59.762 1.00 95.88 1191 HIS A C 1
ATOM 8996 O O . HIS A 1 1191 ? -12.071 -7.422 -59.568 1.00 95.88 1191 HIS A O 1
ATOM 9002 N N . PHE A 1 1192 ? -10.184 -8.565 -59.973 1.00 96.75 1192 PHE A N 1
ATOM 9003 C CA . PHE A 1 1192 ? -10.841 -9.866 -60.059 1.00 96.75 1192 PHE A CA 1
ATOM 9004 C C . PHE A 1 1192 ? -11.391 -10.303 -58.698 1.00 96.75 1192 PHE A C 1
ATOM 9006 O O . PHE A 1 1192 ? -12.524 -10.777 -58.623 1.00 96.75 1192 PHE A O 1
ATOM 9013 N N . VAL A 1 1193 ? -10.631 -10.082 -57.621 1.00 96.44 1193 VAL A N 1
ATOM 9014 C CA . VAL A 1 1193 ? -11.071 -10.331 -56.241 1.00 96.44 1193 VAL A CA 1
ATOM 9015 C C . VAL A 1 1193 ? -12.288 -9.470 -55.904 1.00 96.44 1193 VAL A C 1
ATOM 9017 O O . VAL A 1 1193 ? -13.293 -10.009 -55.444 1.00 96.44 1193 VAL A O 1
ATOM 9020 N N . VAL A 1 1194 ? -12.261 -8.166 -56.207 1.00 95.56 1194 VAL A N 1
ATOM 9021 C CA . VAL A 1 1194 ? -13.414 -7.272 -55.989 1.00 95.56 1194 VAL A CA 1
ATOM 9022 C C . VAL A 1 1194 ? -14.654 -7.770 -56.733 1.00 95.56 1194 VAL A C 1
ATOM 9024 O O . VAL A 1 1194 ? -15.719 -7.905 -56.125 1.00 95.56 1194 VAL A O 1
ATOM 9027 N N . GLN A 1 1195 ? -14.523 -8.102 -58.022 1.00 96.00 1195 GLN A N 1
ATOM 9028 C CA . GLN A 1 1195 ? -15.643 -8.629 -58.801 1.00 96.00 1195 GLN A CA 1
ATOM 9029 C C . GLN A 1 1195 ? -16.145 -9.962 -58.230 1.00 96.00 1195 GLN A C 1
ATOM 9031 O O . GLN A 1 1195 ? -17.351 -10.158 -58.131 1.00 96.00 1195 GLN A O 1
ATOM 9036 N N . SER A 1 1196 ? -15.256 -10.859 -57.798 1.00 95.50 1196 SER A N 1
ATOM 9037 C CA . SER A 1 1196 ? -15.631 -12.153 -57.214 1.00 95.50 1196 SER A CA 1
ATOM 9038 C C . SER A 1 1196 ? -16.432 -11.991 -55.918 1.00 95.50 1196 SER A C 1
ATOM 9040 O O . SER A 1 1196 ? -17.458 -12.656 -55.746 1.00 95.50 1196 SER A O 1
ATOM 9042 N N . ILE A 1 1197 ? -16.027 -11.073 -55.036 1.00 94.50 1197 ILE A N 1
ATOM 9043 C CA . ILE A 1 1197 ? -16.752 -10.775 -53.790 1.00 94.50 1197 ILE A CA 1
ATOM 9044 C C . ILE A 1 1197 ? -18.122 -10.170 -54.113 1.00 94.50 1197 ILE A C 1
ATOM 9046 O O . ILE A 1 1197 ? -19.129 -10.566 -53.522 1.00 94.50 1197 ILE A O 1
ATOM 9050 N N . TYR A 1 1198 ? -18.190 -9.252 -55.082 1.00 94.12 1198 TYR A N 1
ATOM 9051 C CA . TYR A 1 1198 ? -19.453 -8.665 -55.527 1.00 94.12 1198 TYR A CA 1
ATOM 9052 C C . TYR A 1 1198 ? -20.415 -9.712 -56.121 1.00 94.12 1198 TYR A C 1
ATOM 9054 O O . TYR A 1 1198 ? -21.597 -9.713 -55.777 1.00 94.12 1198 TYR A O 1
ATOM 9062 N N . GLU A 1 1199 ? -19.926 -10.631 -56.957 1.00 92.12 1199 GLU A N 1
ATOM 9063 C CA . GLU A 1 1199 ? -20.727 -11.736 -57.505 1.00 92.12 1199 GLU A CA 1
ATOM 9064 C C . GLU A 1 1199 ? -21.235 -12.678 -56.404 1.00 92.12 1199 GLU A C 1
ATOM 9066 O O . GLU A 1 1199 ? -22.402 -13.066 -56.416 1.00 92.12 1199 GLU A O 1
ATOM 9071 N N . THR A 1 1200 ? -20.384 -13.000 -55.424 1.00 90.56 1200 THR A N 1
ATOM 9072 C CA . THR A 1 1200 ? -20.700 -13.964 -54.355 1.00 90.56 1200 THR A CA 1
ATOM 9073 C C . THR A 1 1200 ? -21.660 -13.394 -53.312 1.00 90.56 1200 THR A C 1
ATOM 9075 O O . THR A 1 1200 ? -22.614 -14.061 -52.920 1.00 90.56 1200 THR A O 1
ATOM 9078 N N . PHE A 1 1201 ? -21.418 -12.164 -52.853 1.00 92.81 1201 PHE A N 1
ATOM 9079 C CA . PHE A 1 1201 ? -22.132 -11.571 -51.717 1.00 92.81 1201 PHE A CA 1
ATOM 9080 C C . PHE A 1 1201 ? -22.982 -10.357 -52.105 1.00 92.81 1201 PHE A C 1
ATOM 9082 O O . PHE A 1 1201 ? -24.058 -10.144 -51.546 1.00 92.81 1201 PHE A O 1
ATOM 9089 N N . GLY A 1 1202 ? -22.533 -9.560 -53.076 1.00 85.94 1202 GLY A N 1
ATOM 9090 C CA . GLY A 1 1202 ? -23.197 -8.318 -53.479 1.00 85.94 1202 GLY A CA 1
ATOM 9091 C C . GLY A 1 1202 ? -24.514 -8.519 -54.238 1.00 85.94 1202 GLY A C 1
ATOM 9092 O O . GLY A 1 1202 ? -25.401 -7.672 -54.137 1.00 85.94 1202 GLY A O 1
ATOM 9093 N N . LYS A 1 1203 ? -24.674 -9.638 -54.961 1.00 84.62 1203 LYS A N 1
ATOM 9094 C CA . LYS A 1 1203 ? -25.895 -9.974 -55.726 1.00 84.62 1203 LYS A CA 1
ATOM 9095 C C . LYS A 1 1203 ? -26.927 -10.817 -54.965 1.00 84.62 1203 LYS A C 1
ATOM 9097 O O . LYS A 1 1203 ? -28.012 -11.052 -55.495 1.00 84.62 1203 LYS A O 1
ATOM 9102 N N . LEU A 1 1204 ? -26.631 -11.256 -53.738 1.00 83.00 1204 LEU A N 1
ATOM 9103 C CA . LEU A 1 1204 ? -27.574 -12.030 -52.919 1.00 83.00 1204 LEU A CA 1
ATOM 9104 C C . LEU A 1 1204 ? -28.851 -11.225 -52.629 1.00 83.00 1204 LEU A C 1
ATOM 9106 O O . LEU A 1 1204 ? -28.792 -10.002 -52.473 1.00 83.00 1204 LEU A O 1
ATOM 9110 N N . ALA A 1 1205 ? -29.995 -11.912 -52.546 1.00 70.38 1205 ALA A N 1
ATOM 9111 C CA . ALA A 1 1205 ? -31.250 -11.335 -52.061 1.00 70.38 1205 ALA A CA 1
ATOM 9112 C C . ALA A 1 1205 ? -31.139 -10.973 -50.566 1.00 70.38 1205 ALA A C 1
ATOM 9114 O O . ALA A 1 1205 ? -30.406 -11.643 -49.836 1.00 70.38 1205 ALA A O 1
ATOM 9115 N N . ASP A 1 1206 ? -31.888 -9.959 -50.109 1.00 68.69 1206 ASP A N 1
ATOM 9116 C CA . ASP A 1 1206 ? -31.733 -9.346 -48.773 1.00 68.69 1206 ASP A CA 1
ATOM 9117 C C . ASP A 1 1206 ? -31.732 -10.347 -47.602 1.00 68.69 1206 ASP A C 1
ATOM 9119 O O . ASP A 1 1206 ? -31.033 -10.126 -46.625 1.00 68.69 1206 ASP A O 1
ATOM 9123 N N . GLY A 1 1207 ? -32.426 -11.488 -47.702 1.00 68.56 1207 GLY A N 1
ATOM 9124 C CA . GLY A 1 1207 ? -32.452 -12.488 -46.624 1.00 68.56 1207 GLY A CA 1
ATOM 9125 C C . GLY A 1 1207 ? -31.116 -13.192 -46.331 1.00 68.56 1207 GLY A C 1
ATOM 9126 O O . GLY A 1 1207 ? -30.908 -13.623 -45.203 1.00 68.56 1207 GLY A O 1
ATOM 9127 N N . ASN A 1 1208 ? -30.212 -13.304 -47.314 1.00 72.56 1208 ASN A N 1
ATOM 9128 C CA . ASN A 1 1208 ? -28.908 -13.979 -47.168 1.00 72.56 1208 ASN A CA 1
ATOM 9129 C C . ASN A 1 1208 ? -27.716 -13.024 -47.343 1.00 72.56 1208 ASN A C 1
ATOM 9131 O O . ASN A 1 1208 ? -26.564 -13.465 -47.359 1.00 72.56 1208 ASN A O 1
ATOM 9135 N N . ARG A 1 1209 ? -27.973 -11.728 -47.536 1.00 80.88 1209 ARG A N 1
ATOM 9136 C CA . ARG A 1 1209 ? -26.931 -10.735 -47.786 1.00 80.88 1209 ARG A CA 1
ATOM 9137 C C . ARG A 1 1209 ? -26.232 -10.362 -46.466 1.00 80.88 1209 ARG A C 1
ATOM 9139 O O . ARG A 1 1209 ? -26.916 -10.139 -45.470 1.00 80.88 1209 ARG A O 1
ATOM 9146 N N . PRO A 1 1210 ? -24.891 -10.255 -46.435 1.00 84.88 1210 PRO A N 1
ATOM 9147 C CA . PRO A 1 1210 ? -24.194 -9.700 -45.279 1.00 84.88 1210 PRO A CA 1
ATOM 9148 C C . PRO A 1 1210 ? -24.600 -8.238 -45.040 1.00 84.88 1210 PRO A C 1
ATOM 9150 O O . PRO A 1 1210 ? -24.647 -7.445 -45.983 1.00 84.88 1210 PRO A O 1
ATOM 9153 N N . HIS A 1 1211 ? -24.842 -7.875 -43.779 1.00 85.38 1211 HIS A N 1
ATOM 9154 C CA . HIS A 1 1211 ? -25.106 -6.497 -43.345 1.00 85.38 1211 HIS A CA 1
ATOM 9155 C C . HIS A 1 1211 ? -24.051 -6.015 -42.332 1.00 85.38 1211 HIS A C 1
ATOM 9157 O O . HIS A 1 1211 ? -24.410 -5.702 -41.196 1.00 85.38 1211 HIS A O 1
ATOM 9163 N N . PRO A 1 1212 ? -22.756 -5.986 -42.702 1.00 88.50 1212 PRO A N 1
ATOM 9164 C CA . PRO A 1 1212 ? -21.716 -5.500 -41.806 1.00 88.50 1212 PRO A CA 1
ATOM 9165 C C . PRO A 1 1212 ? -21.896 -4.012 -41.490 1.00 88.50 1212 PRO A C 1
ATOM 9167 O O . PRO A 1 1212 ? -22.435 -3.243 -42.293 1.00 88.50 1212 PRO A O 1
ATOM 9170 N N . SER A 1 1213 ? -21.415 -3.608 -40.320 1.00 86.12 1213 SER A N 1
ATOM 9171 C CA . SER A 1 1213 ? -21.453 -2.236 -39.820 1.00 86.12 1213 SER A CA 1
ATOM 9172 C C . SER A 1 1213 ? -20.049 -1.615 -39.789 1.00 86.12 1213 SER A C 1
ATOM 9174 O O . SER A 1 1213 ? -19.048 -2.280 -40.063 1.00 86.12 1213 SER A O 1
ATOM 9176 N N . GLY A 1 1214 ? -19.964 -0.308 -39.520 1.00 87.56 1214 GLY A N 1
ATOM 9177 C CA . GLY A 1 1214 ? -18.686 0.407 -39.409 1.00 87.56 1214 GLY A CA 1
ATOM 9178 C C . GLY A 1 1214 ? -17.791 0.275 -40.649 1.00 87.56 1214 GLY A C 1
ATOM 9179 O O . GLY A 1 1214 ? -18.269 0.331 -41.784 1.00 87.56 1214 GLY A O 1
ATOM 9180 N N . ASP A 1 1215 ? -16.490 0.082 -40.424 1.00 87.62 1215 ASP A N 1
ATOM 9181 C CA . ASP A 1 1215 ? -15.469 -0.017 -41.477 1.00 87.62 1215 ASP A CA 1
ATOM 9182 C C . ASP A 1 1215 ? -15.716 -1.187 -42.444 1.00 87.62 1215 ASP A C 1
ATOM 9184 O O . ASP A 1 1215 ? -15.564 -1.040 -43.658 1.00 87.62 1215 ASP A O 1
ATOM 9188 N N . VAL A 1 1216 ? -16.174 -2.338 -41.940 1.00 90.38 1216 VAL A N 1
ATOM 9189 C CA . VAL A 1 1216 ? -16.506 -3.499 -42.787 1.00 90.38 1216 VAL A CA 1
ATOM 9190 C C . VAL A 1 1216 ? -17.754 -3.212 -43.630 1.00 90.38 1216 VAL A C 1
ATOM 9192 O O . VAL A 1 1216 ? -17.820 -3.596 -44.801 1.00 90.38 1216 VAL A O 1
ATOM 9195 N N . GLY A 1 1217 ? -18.718 -2.478 -43.066 1.00 90.62 1217 GLY A N 1
ATOM 9196 C CA . GLY A 1 1217 ? -19.873 -1.948 -43.791 1.00 90.62 1217 GLY A CA 1
ATOM 9197 C C . GLY A 1 1217 ? -19.470 -1.056 -44.965 1.00 90.62 1217 GLY A C 1
ATOM 9198 O O . GLY A 1 1217 ? -19.943 -1.248 -46.089 1.00 90.62 1217 GLY A O 1
ATOM 9199 N N . HIS A 1 1218 ? -18.548 -0.119 -44.732 1.00 91.75 1218 HIS A N 1
ATOM 9200 C CA . HIS A 1 1218 ? -18.022 0.766 -45.774 1.00 91.75 1218 HIS A CA 1
ATOM 9201 C C . HIS A 1 1218 ? -17.236 0.013 -46.847 1.00 91.75 1218 HIS A C 1
ATOM 9203 O O . HIS A 1 1218 ? -17.477 0.231 -48.037 1.00 91.75 1218 HIS A O 1
ATOM 9209 N N . PHE A 1 1219 ? -16.378 -0.929 -46.451 1.00 94.50 1219 PHE A N 1
ATOM 9210 C CA . PHE A 1 1219 ? -15.688 -1.818 -47.382 1.00 94.50 1219 PHE A CA 1
ATOM 9211 C C . PHE A 1 1219 ? -16.673 -2.565 -48.290 1.00 94.50 1219 PHE A C 1
ATOM 9213 O O . PHE A 1 1219 ? -16.511 -2.584 -49.512 1.00 94.50 1219 PHE A O 1
ATOM 9220 N N . PHE A 1 1220 ? -17.740 -3.134 -47.723 1.00 94.06 1220 PHE A N 1
ATOM 9221 C CA . PHE A 1 1220 ? -18.728 -3.870 -48.508 1.00 94.06 1220 PHE A CA 1
ATOM 9222 C C . PHE A 1 1220 ? -19.499 -2.964 -49.481 1.00 94.06 1220 PHE A C 1
ATOM 9224 O O . PHE A 1 1220 ? -19.704 -3.334 -50.641 1.00 94.06 1220 PHE A O 1
ATOM 9231 N N . ALA A 1 1221 ? -19.853 -1.746 -49.060 1.00 91.31 1221 ALA A N 1
ATOM 9232 C CA . ALA A 1 1221 ? -20.455 -0.744 -49.939 1.00 91.31 1221 ALA A CA 1
ATOM 9233 C C . ALA A 1 1221 ? -19.507 -0.328 -51.083 1.00 91.31 1221 ALA A C 1
ATOM 9235 O O . ALA A 1 1221 ? -19.941 -0.172 -52.229 1.00 91.31 1221 ALA A O 1
ATOM 9236 N N . TRP A 1 1222 ? -18.206 -0.200 -50.807 1.00 94.19 1222 TRP A N 1
ATOM 9237 C CA . TRP A 1 1222 ? -17.186 0.082 -51.819 1.00 94.19 1222 TRP A CA 1
ATOM 9238 C C . TRP A 1 1222 ? -17.052 -1.058 -52.839 1.00 94.19 1222 TRP A C 1
ATOM 9240 O O . TRP A 1 1222 ? -17.076 -0.796 -54.045 1.00 94.19 1222 TRP A O 1
ATOM 9250 N N . ILE A 1 1223 ? -17.024 -2.321 -52.389 1.00 94.19 1223 ILE A N 1
ATOM 9251 C CA . ILE A 1 1223 ? -17.037 -3.504 -53.269 1.00 94.19 1223 ILE A CA 1
ATOM 9252 C C . ILE A 1 1223 ? -18.254 -3.476 -54.200 1.00 94.19 1223 ILE A C 1
ATOM 9254 O O . ILE A 1 1223 ? -18.114 -3.675 -55.408 1.00 94.19 1223 ILE A O 1
ATOM 9258 N N . GLN A 1 1224 ? -19.447 -3.193 -53.665 1.00 91.12 1224 GLN A N 1
ATOM 9259 C CA . GLN A 1 1224 ? -20.671 -3.092 -54.464 1.00 91.12 1224 GLN A CA 1
ATOM 9260 C C . GLN A 1 1224 ? -20.580 -1.976 -55.508 1.00 91.12 1224 GLN A C 1
ATOM 9262 O O . GLN A 1 1224 ? -20.888 -2.199 -56.681 1.00 91.12 1224 GLN A O 1
ATOM 9267 N N . LYS A 1 1225 ? -20.113 -0.788 -55.105 1.00 91.38 1225 LYS A N 1
ATOM 9268 C CA . LYS A 1 1225 ? -19.934 0.359 -56.000 1.00 91.38 1225 LYS A CA 1
ATOM 9269 C C . LYS A 1 1225 ? -18.967 0.030 -57.139 1.00 91.38 1225 LYS A C 1
ATOM 9271 O O . LYS A 1 1225 ? -19.314 0.278 -58.295 1.00 91.38 1225 LYS A O 1
ATOM 9276 N N . LYS A 1 1226 ? -17.795 -0.544 -56.838 1.00 92.69 1226 LYS A N 1
ATOM 9277 C CA . LYS A 1 1226 ? -16.783 -0.927 -57.840 1.00 92.69 1226 LYS A CA 1
ATOM 9278 C C . LYS A 1 1226 ? -17.298 -2.040 -58.756 1.00 92.69 1226 LYS A C 1
ATOM 9280 O O . LYS A 1 1226 ? -17.292 -1.867 -59.973 1.00 92.69 1226 LYS A O 1
ATOM 9285 N N . GLY A 1 1227 ? -17.843 -3.122 -58.200 1.00 87.62 1227 GLY A N 1
ATOM 9286 C CA . GLY A 1 1227 ? -18.392 -4.233 -58.984 1.00 87.62 1227 GLY A CA 1
ATOM 9287 C C . GLY A 1 1227 ? -19.477 -3.794 -59.979 1.00 87.62 1227 GLY A C 1
ATOM 9288 O O . GLY A 1 1227 ? -19.474 -4.232 -61.133 1.00 87.62 1227 GLY A O 1
ATOM 9289 N N . GLN A 1 1228 ? -20.347 -2.857 -59.582 1.00 87.31 1228 GLN A N 1
ATOM 9290 C CA . GLN A 1 1228 ? -21.413 -2.316 -60.436 1.00 87.31 1228 GLN A CA 1
ATOM 9291 C C . GLN A 1 1228 ? -20.934 -1.276 -61.461 1.00 87.31 1228 GLN A C 1
ATOM 9293 O O . GLN A 1 1228 ? -21.360 -1.327 -62.614 1.00 87.31 1228 GLN A O 1
ATOM 9298 N N . HIS A 1 1229 ? -20.084 -0.324 -61.059 1.00 90.06 1229 HIS A N 1
ATOM 9299 C CA . HIS A 1 1229 ? -19.863 0.906 -61.833 1.00 90.06 1229 HIS A CA 1
ATOM 9300 C C . HIS A 1 1229 ? -18.457 1.066 -62.421 1.00 90.06 1229 HIS A C 1
ATOM 9302 O O . HIS A 1 1229 ? -18.292 1.871 -63.334 1.00 90.06 1229 HIS A O 1
ATOM 9308 N N . ASP A 1 1230 ? -17.447 0.329 -61.953 1.00 90.62 1230 ASP A N 1
ATOM 9309 C CA . ASP A 1 1230 ? -16.063 0.501 -62.416 1.00 90.62 1230 ASP A CA 1
ATOM 9310 C C . ASP A 1 1230 ? -15.899 0.018 -63.873 1.00 90.62 1230 ASP A C 1
ATOM 9312 O O . ASP A 1 1230 ? -16.128 -1.148 -64.186 1.00 90.62 1230 ASP A O 1
ATOM 9316 N N . GLN A 1 1231 ? -15.560 0.918 -64.797 1.00 92.31 1231 GLN A N 1
ATOM 9317 C CA . GLN A 1 1231 ? -15.411 0.612 -66.230 1.00 92.31 1231 GLN A CA 1
ATOM 9318 C C . GLN A 1 1231 ? -13.947 0.402 -66.645 1.00 92.31 1231 GLN A C 1
ATOM 9320 O O . GLN A 1 1231 ? -13.634 0.435 -67.836 1.00 92.31 1231 GLN A O 1
ATOM 9325 N N . SER A 1 1232 ? -13.034 0.212 -65.689 1.00 89.62 1232 SER A N 1
ATOM 9326 C CA . SER A 1 1232 ? -11.635 -0.081 -65.995 1.00 89.62 1232 SER A CA 1
ATOM 9327 C C . SER A 1 1232 ? -11.504 -1.372 -66.825 1.00 89.62 1232 SER A C 1
ATOM 9329 O O . SER A 1 1232 ? -12.295 -2.308 -66.651 1.00 89.62 1232 SER A O 1
ATOM 9331 N N . PRO A 1 1233 ? -10.498 -1.473 -67.720 1.00 89.69 1233 PRO A N 1
ATOM 9332 C CA . PRO A 1 1233 ? -10.312 -2.648 -68.575 1.00 89.69 1233 PRO A CA 1
ATOM 9333 C C . PRO A 1 1233 ? -10.259 -3.968 -67.794 1.00 89.69 1233 PRO A C 1
ATOM 9335 O O . PRO A 1 1233 ? -10.895 -4.945 -68.186 1.00 89.69 1233 PRO A O 1
ATOM 9338 N N . SER A 1 1234 ? -9.568 -3.974 -66.649 1.00 92.19 1234 SER A N 1
ATOM 9339 C CA . SER A 1 1234 ? -9.465 -5.140 -65.767 1.00 92.19 1234 SER A CA 1
ATOM 9340 C C . SER A 1 1234 ? -10.808 -5.522 -65.139 1.00 92.19 1234 SER A C 1
ATOM 9342 O O . SER A 1 1234 ? -11.104 -6.710 -65.029 1.00 92.19 1234 SER A O 1
ATOM 9344 N N . MET A 1 1235 ? -11.650 -4.552 -64.758 1.00 94.06 1235 MET A N 1
ATOM 9345 C CA . MET A 1 1235 ? -12.982 -4.845 -64.216 1.00 94.06 1235 MET A CA 1
ATOM 9346 C C . MET A 1 1235 ? -13.940 -5.370 -65.296 1.00 94.06 1235 MET A C 1
ATOM 9348 O O . MET A 1 1235 ? -14.710 -6.297 -65.046 1.00 94.06 1235 MET A O 1
ATOM 9352 N N . LEU A 1 1236 ? -13.881 -4.822 -66.515 1.00 92.56 1236 LEU A N 1
ATOM 9353 C CA . LEU A 1 1236 ? -14.659 -5.319 -67.657 1.00 92.56 1236 LEU A CA 1
ATOM 9354 C C . LEU A 1 1236 ? -14.290 -6.766 -68.008 1.00 92.56 1236 LEU A C 1
ATOM 9356 O O . LEU A 1 1236 ? -15.172 -7.589 -68.257 1.00 92.56 1236 LEU A O 1
ATOM 9360 N N . GLU A 1 1237 ? -12.996 -7.088 -67.977 1.00 94.88 1237 GLU A N 1
ATOM 9361 C CA . GLU A 1 1237 ? -12.504 -8.455 -68.137 1.00 94.88 1237 GLU A CA 1
ATOM 9362 C C . GLU A 1 1237 ? -13.003 -9.370 -67.008 1.00 94.88 1237 GLU A C 1
ATOM 9364 O O . GLU A 1 1237 ? -13.539 -10.444 -67.287 1.00 94.88 1237 GLU A O 1
ATOM 9369 N N . ALA A 1 1238 ? -12.923 -8.922 -65.749 1.00 93.94 1238 ALA A N 1
ATOM 9370 C CA . ALA A 1 1238 ? -13.424 -9.670 -64.596 1.00 93.94 1238 ALA A CA 1
ATOM 9371 C C . ALA A 1 1238 ? -14.930 -9.963 -64.700 1.00 93.94 1238 ALA A C 1
ATOM 9373 O O . ALA A 1 1238 ? -15.359 -11.089 -64.452 1.00 93.94 1238 ALA A O 1
ATOM 9374 N N . ARG A 1 1239 ? -15.744 -8.979 -65.117 1.00 91.88 1239 ARG A N 1
ATOM 9375 C CA . ARG A 1 1239 ? -17.188 -9.159 -65.357 1.00 91.88 1239 ARG A CA 1
ATOM 9376 C C . ARG A 1 1239 ? -17.466 -10.169 -66.459 1.00 91.88 1239 ARG A C 1
ATOM 9378 O O . ARG A 1 1239 ? -18.357 -10.999 -66.309 1.00 91.88 1239 ARG A O 1
ATOM 9385 N N . LYS A 1 1240 ? -16.713 -10.114 -67.560 1.00 92.31 1240 LYS A N 1
ATOM 9386 C CA . LYS A 1 1240 ? -16.854 -11.081 -68.652 1.00 92.31 1240 LYS A CA 1
ATOM 9387 C C . LYS A 1 1240 ? -16.551 -12.501 -68.161 1.00 92.31 1240 LYS A C 1
ATOM 9389 O O . LYS A 1 1240 ? -17.353 -13.402 -68.389 1.00 92.31 1240 LYS A O 1
ATOM 9394 N N . LEU A 1 1241 ? -15.453 -12.681 -67.426 1.00 93.75 1241 LEU A N 1
ATOM 9395 C CA . LEU A 1 1241 ? -15.074 -13.969 -66.837 1.00 93.75 1241 LEU A CA 1
ATOM 9396 C C . LEU A 1 1241 ? -16.070 -14.451 -65.774 1.00 93.75 1241 LEU A C 1
ATOM 9398 O O . LEU A 1 1241 ? -16.289 -15.655 -65.655 1.00 93.75 1241 LEU A O 1
ATOM 9402 N N . ALA A 1 1242 ? -16.702 -13.541 -65.027 1.00 89.38 1242 ALA A N 1
ATOM 9403 C CA . ALA A 1 1242 ? -17.786 -13.876 -64.105 1.00 89.38 1242 ALA A CA 1
ATOM 9404 C C . ALA A 1 1242 ? -19.012 -14.424 -64.850 1.00 89.38 1242 ALA A C 1
ATOM 9406 O O . ALA A 1 1242 ? -19.520 -15.477 -64.481 1.00 89.38 1242 ALA A O 1
ATOM 9407 N N . CYS A 1 1243 ? -19.440 -13.772 -65.939 1.00 86.25 1243 CYS A N 1
ATOM 9408 C CA . CYS A 1 1243 ? -20.531 -14.261 -66.792 1.00 86.25 1243 CYS A CA 1
ATOM 9409 C C . CYS A 1 1243 ? -20.223 -15.625 -67.437 1.00 86.25 1243 CYS A C 1
ATOM 9411 O O . CYS A 1 1243 ? -21.138 -16.403 -67.694 1.00 86.25 1243 CYS A O 1
ATOM 9413 N N . GLU A 1 1244 ? -18.946 -15.919 -67.693 1.00 91.31 1244 GLU A N 1
ATOM 9414 C CA . GLU A 1 1244 ? -18.469 -17.207 -68.212 1.00 91.31 1244 GLU A CA 1
ATOM 9415 C C . GLU A 1 1244 ? -18.232 -18.265 -67.110 1.00 91.31 1244 GLU A C 1
ATOM 9417 O O . GLU A 1 1244 ? -17.843 -19.384 -67.434 1.00 91.31 1244 GLU A O 1
ATOM 9422 N N . ASN A 1 1245 ? -18.451 -17.945 -65.824 1.00 87.00 1245 ASN A N 1
ATOM 9423 C CA . ASN A 1 1245 ? -18.103 -18.784 -64.662 1.00 87.00 1245 ASN A CA 1
ATOM 9424 C C . ASN A 1 1245 ? -16.615 -19.200 -64.592 1.00 87.00 1245 ASN A C 1
ATOM 9426 O O . ASN A 1 1245 ? -16.279 -20.238 -64.028 1.00 87.00 1245 ASN A O 1
ATOM 9430 N N . ARG A 1 1246 ? -15.706 -18.381 -65.133 1.00 92.88 1246 ARG A N 1
ATOM 9431 C CA . ARG A 1 1246 ? -14.249 -18.632 -65.168 1.00 92.88 1246 ARG A CA 1
ATOM 9432 C C . ARG A 1 1246 ? -13.434 -17.720 -64.249 1.00 92.88 1246 ARG A C 1
ATOM 9434 O O . ARG A 1 1246 ? -12.224 -17.882 -64.142 1.00 92.88 1246 ARG A O 1
ATOM 9441 N N . LEU A 1 1247 ? -14.079 -16.773 -63.561 1.00 94.81 1247 LEU A N 1
ATOM 9442 C CA . LEU A 1 1247 ? -13.395 -15.765 -62.742 1.00 94.81 1247 LEU A CA 1
ATOM 9443 C C . LEU A 1 1247 ? -12.542 -16.366 -61.610 1.00 94.81 1247 LEU A C 1
ATOM 9445 O O . LEU A 1 1247 ? -11.406 -15.940 -61.433 1.00 94.81 1247 LEU A O 1
ATOM 9449 N N . LEU A 1 1248 ? -13.063 -17.349 -60.864 1.00 91.62 1248 LEU A N 1
ATOM 9450 C CA . LEU A 1 1248 ? -12.321 -18.002 -59.772 1.00 91.62 1248 LEU A CA 1
ATOM 9451 C C . LEU A 1 1248 ? -11.070 -18.732 -60.286 1.00 91.62 1248 LEU A C 1
ATOM 9453 O O . LEU A 1 1248 ? -9.998 -18.595 -59.706 1.00 91.62 1248 LEU A O 1
ATOM 9457 N N . GLU A 1 1249 ? -11.191 -19.432 -61.416 1.00 91.69 1249 GLU A N 1
ATOM 9458 C CA . GLU A 1 1249 ? -10.072 -20.127 -62.062 1.00 91.69 1249 GLU A CA 1
ATOM 9459 C C . GLU A 1 1249 ? -8.982 -19.131 -62.501 1.00 91.69 1249 GLU A C 1
ATOM 9461 O O . GLU A 1 1249 ? -7.792 -19.355 -62.281 1.00 91.69 1249 GLU A O 1
ATOM 9466 N N . SER A 1 1250 ? -9.385 -17.973 -63.038 1.00 93.94 1250 SER A N 1
ATOM 9467 C CA . SER A 1 1250 ? -8.457 -16.896 -63.401 1.00 93.94 1250 SER A CA 1
ATOM 9468 C C . SER A 1 1250 ? -7.824 -16.189 -62.195 1.00 93.94 1250 SER A C 1
ATOM 9470 O O . SER A 1 1250 ? -6.680 -15.745 -62.293 1.00 93.94 1250 SER A O 1
ATOM 9472 N N . ILE A 1 1251 ? -8.522 -16.086 -61.056 1.00 95.44 1251 ILE A N 1
ATOM 9473 C CA . ILE A 1 1251 ? -7.932 -15.598 -59.796 1.00 95.44 1251 ILE A CA 1
ATOM 9474 C C . ILE A 1 1251 ? -6.788 -16.524 -59.376 1.00 95.44 1251 ILE A C 1
ATOM 9476 O O . ILE A 1 1251 ? -5.683 -16.043 -59.128 1.00 95.44 1251 ILE A O 1
ATOM 9480 N N . ASP A 1 1252 ? -7.010 -17.840 -59.369 1.00 93.56 1252 ASP A N 1
ATOM 9481 C CA . ASP A 1 1252 ? -5.976 -18.812 -59.001 1.00 93.56 1252 ASP A CA 1
ATOM 9482 C C . ASP A 1 1252 ? -4.783 -18.805 -59.978 1.00 93.56 1252 ASP A C 1
ATOM 9484 O O . ASP A 1 1252 ? -3.635 -18.973 -59.555 1.00 93.56 1252 ASP A O 1
ATOM 9488 N N . GLU A 1 1253 ? -5.007 -18.566 -61.276 1.00 93.19 1253 GLU A N 1
ATOM 9489 C CA . GLU A 1 1253 ? -3.922 -18.369 -62.251 1.00 93.19 1253 GLU A CA 1
ATOM 9490 C C . GLU A 1 1253 ? -3.096 -17.105 -61.976 1.00 93.19 1253 GLU A C 1
ATOM 9492 O O . GLU A 1 1253 ? -1.865 -17.161 -62.019 1.00 93.19 1253 GLU A O 1
ATOM 9497 N N . LEU A 1 1254 ? -3.741 -15.973 -61.673 1.00 93.88 1254 LEU A N 1
ATOM 9498 C CA . LEU A 1 1254 ? -3.046 -14.721 -61.344 1.00 93.88 1254 LEU A CA 1
ATOM 9499 C C . LEU A 1 1254 ? -2.257 -14.843 -60.036 1.00 93.88 1254 LEU A C 1
ATOM 9501 O O . LEU A 1 1254 ? -1.109 -14.400 -59.964 1.00 93.88 1254 LEU A O 1
ATOM 9505 N N . VAL A 1 1255 ? -2.831 -15.502 -59.024 1.00 93.81 1255 VAL A N 1
ATOM 9506 C CA . VAL A 1 1255 ? -2.143 -15.790 -57.759 1.00 93.81 1255 VAL A CA 1
ATOM 9507 C C . VAL A 1 1255 ? -0.889 -16.625 -58.015 1.00 93.81 1255 VAL A C 1
ATOM 9509 O O . VAL A 1 1255 ? 0.171 -16.285 -57.500 1.00 93.81 1255 VAL A O 1
ATOM 9512 N N . LYS A 1 1256 ? -0.947 -17.657 -58.870 1.00 91.31 1256 LYS A N 1
ATOM 9513 C CA . LYS A 1 1256 ? 0.237 -18.465 -59.230 1.00 91.31 1256 LYS A CA 1
ATOM 9514 C C . LYS A 1 1256 ? 1.344 -17.654 -59.911 1.00 91.31 1256 LYS A C 1
ATOM 9516 O O . LYS A 1 1256 ? 2.516 -17.943 -59.686 1.00 91.31 1256 LYS A O 1
ATOM 9521 N N . GLN A 1 1257 ? 1.006 -16.644 -60.715 1.00 90.25 1257 GLN A N 1
ATOM 9522 C CA . GLN A 1 1257 ? 1.997 -15.808 -61.412 1.00 90.25 1257 GLN A CA 1
ATOM 9523 C C . GLN A 1 1257 ? 2.803 -14.909 -60.462 1.00 90.25 1257 GLN A C 1
ATOM 9525 O O . GLN A 1 1257 ? 3.973 -14.630 -60.726 1.00 90.25 1257 GLN A O 1
ATOM 9530 N N . ALA A 1 1258 ? 2.197 -14.468 -59.357 1.00 89.12 1258 ALA A N 1
ATOM 9531 C CA . ALA A 1 1258 ? 2.781 -13.480 -58.452 1.00 89.12 1258 ALA A CA 1
ATOM 9532 C C . ALA A 1 1258 ? 2.721 -13.886 -56.967 1.00 89.12 1258 ALA A C 1
ATOM 9534 O O . ALA A 1 1258 ? 2.788 -13.029 -56.096 1.00 89.12 1258 ALA A O 1
ATOM 9535 N N . PHE A 1 1259 ? 2.654 -15.185 -56.649 1.00 88.31 1259 PHE A N 1
ATOM 9536 C CA . PHE A 1 1259 ? 2.527 -15.676 -55.265 1.00 88.31 1259 PHE A CA 1
ATOM 9537 C C . PHE A 1 1259 ? 3.666 -15.224 -54.334 1.00 88.31 1259 PHE A C 1
ATOM 9539 O O . PHE A 1 1259 ? 3.498 -15.167 -53.124 1.00 88.31 1259 PHE A O 1
ATOM 9546 N N . HIS A 1 1260 ? 4.834 -14.884 -54.881 1.00 86.38 1260 HIS A N 1
ATOM 9547 C CA . HIS A 1 1260 ? 5.965 -14.346 -54.118 1.00 86.38 1260 HIS A CA 1
ATOM 9548 C C . HIS A 1 1260 ? 5.748 -12.899 -53.631 1.00 86.38 1260 HIS A C 1
ATOM 9550 O O . HIS A 1 1260 ? 6.551 -12.399 -52.848 1.00 86.38 1260 HIS A O 1
ATOM 9556 N N . VAL A 1 1261 ? 4.693 -12.222 -54.093 1.00 90.19 1261 VAL A N 1
ATOM 9557 C CA . VAL A 1 1261 ? 4.307 -10.870 -53.678 1.00 90.19 1261 VAL A CA 1
ATOM 9558 C C . VAL A 1 1261 ? 3.387 -10.961 -52.460 1.00 90.19 1261 VAL A C 1
ATOM 9560 O O . VAL A 1 1261 ? 2.355 -11.630 -52.503 1.00 90.19 1261 VAL A O 1
ATOM 9563 N N . LEU A 1 1262 ? 3.730 -10.265 -51.377 1.00 91.31 1262 LEU A N 1
ATOM 9564 C CA . LEU A 1 1262 ? 2.985 -10.315 -50.111 1.00 91.31 1262 LEU A CA 1
ATOM 9565 C C . LEU A 1 1262 ? 1.534 -9.844 -50.258 1.00 91.31 1262 LEU A C 1
ATOM 9567 O O . LEU A 1 1262 ? 0.620 -10.488 -49.753 1.00 91.31 1262 LEU A O 1
ATOM 9571 N N . GLU A 1 1263 ? 1.302 -8.775 -51.014 1.00 92.81 1263 GLU A N 1
ATOM 9572 C CA . GLU A 1 1263 ? -0.035 -8.253 -51.302 1.00 92.81 1263 GLU A CA 1
ATOM 9573 C C . GLU A 1 1263 ? -0.918 -9.288 -52.013 1.00 92.81 1263 GLU A C 1
ATOM 9575 O O . GLU A 1 1263 ? -2.116 -9.347 -51.756 1.00 92.81 1263 GLU A O 1
ATOM 9580 N N . VAL A 1 1264 ? -0.337 -10.146 -52.862 1.00 93.88 1264 VAL A N 1
ATOM 9581 C CA . VAL A 1 1264 ? -1.057 -11.235 -53.545 1.00 93.88 1264 VAL A CA 1
ATOM 9582 C C . VAL A 1 1264 ? -1.446 -12.334 -52.557 1.00 93.88 1264 VAL A C 1
ATOM 9584 O O . VAL A 1 1264 ? -2.583 -12.807 -52.591 1.00 93.88 1264 VAL A O 1
ATOM 9587 N N . GLN A 1 1265 ? -0.536 -12.716 -51.655 1.00 93.56 1265 GLN A N 1
ATOM 9588 C CA . GLN A 1 1265 ? -0.818 -13.703 -50.606 1.00 93.56 1265 GLN A CA 1
ATOM 9589 C C . GLN A 1 1265 ? -1.937 -13.219 -49.679 1.00 93.56 1265 GLN A C 1
ATOM 9591 O O . GLN A 1 1265 ? -2.882 -13.960 -49.410 1.00 93.56 1265 GLN A O 1
ATOM 9596 N N . ILE A 1 1266 ? -1.866 -11.958 -49.243 1.00 95.19 1266 ILE A N 1
ATOM 9597 C CA . ILE A 1 1266 ? -2.870 -11.359 -48.360 1.00 95.19 1266 ILE A CA 1
ATOM 9598 C C . ILE A 1 1266 ? -4.207 -11.201 -49.084 1.00 95.19 1266 ILE A C 1
ATOM 9600 O O . ILE A 1 1266 ? -5.235 -11.585 -48.532 1.00 95.19 1266 ILE A O 1
ATOM 9604 N N . ALA A 1 1267 ? -4.214 -10.709 -50.326 1.00 94.94 1267 ALA A N 1
ATOM 9605 C CA . ALA A 1 1267 ? -5.441 -10.592 -51.109 1.00 94.94 1267 ALA A CA 1
ATOM 9606 C C . ALA A 1 1267 ? -6.141 -11.951 -51.274 1.00 94.94 1267 ALA A C 1
ATOM 9608 O O . ALA A 1 1267 ? -7.359 -12.028 -51.114 1.00 94.94 1267 ALA A O 1
ATOM 9609 N N . LYS A 1 1268 ? -5.387 -13.032 -51.531 1.00 94.81 1268 LYS A N 1
ATOM 9610 C CA . LYS A 1 1268 ? -5.945 -14.390 -51.613 1.00 94.81 1268 LYS A CA 1
ATOM 9611 C C . LYS A 1 1268 ? -6.474 -14.882 -50.265 1.00 94.81 1268 LYS A C 1
ATOM 9613 O O . LYS A 1 1268 ? -7.577 -15.417 -50.209 1.00 94.81 1268 LYS A O 1
ATOM 9618 N N . LEU A 1 1269 ? -5.724 -14.675 -49.184 1.00 94.69 1269 LEU A N 1
ATOM 9619 C CA . LEU A 1 1269 ? -6.133 -15.075 -47.837 1.00 94.69 1269 LEU A CA 1
ATOM 9620 C C . LEU A 1 1269 ? -7.424 -14.368 -47.400 1.00 94.69 1269 LEU A C 1
ATOM 9622 O O . LEU A 1 1269 ? -8.350 -15.014 -46.909 1.00 94.69 1269 LEU A O 1
ATOM 9626 N N . LEU A 1 1270 ? -7.503 -13.050 -47.596 1.00 94.94 1270 LEU A N 1
ATOM 9627 C CA . LEU A 1 1270 ? -8.693 -12.267 -47.268 1.00 94.94 1270 LEU A CA 1
ATOM 9628 C C . LEU A 1 1270 ? -9.876 -12.655 -48.156 1.00 94.94 1270 LEU A C 1
ATOM 9630 O O . LEU A 1 1270 ? -10.984 -12.779 -47.647 1.00 94.94 1270 LEU A O 1
ATOM 9634 N N . HIS A 1 1271 ? -9.653 -12.909 -49.450 1.00 95.19 1271 HIS A N 1
ATOM 9635 C CA . HIS A 1 1271 ? -10.680 -13.430 -50.359 1.00 95.19 1271 HIS A CA 1
ATOM 9636 C C . HIS A 1 1271 ? -11.257 -14.765 -49.864 1.00 95.19 1271 HIS A C 1
ATOM 9638 O O . HIS A 1 1271 ? -12.476 -14.886 -49.737 1.00 95.19 1271 HIS A O 1
ATOM 9644 N N . ASP A 1 1272 ? -10.405 -15.715 -49.471 1.00 93.50 1272 ASP A N 1
ATOM 9645 C CA . ASP A 1 1272 ? -10.822 -17.027 -48.953 1.00 93.50 1272 ASP A CA 1
ATOM 9646 C C . ASP A 1 1272 ? -11.553 -16.942 -47.606 1.00 93.50 1272 ASP A C 1
ATOM 9648 O O . ASP A 1 1272 ? -12.406 -17.778 -47.294 1.00 93.50 1272 ASP A O 1
ATOM 9652 N N . LYS A 1 1273 ? -11.229 -15.934 -46.789 1.00 94.12 1273 LYS A N 1
ATOM 9653 C CA . LYS A 1 1273 ? -11.850 -15.683 -45.478 1.00 94.12 1273 LYS A CA 1
ATOM 9654 C C . LYS A 1 1273 ? -12.940 -14.614 -45.511 1.00 94.12 1273 LYS A C 1
ATOM 9656 O O . LYS A 1 1273 ? -13.481 -14.267 -44.463 1.00 94.12 1273 LYS A O 1
ATOM 9661 N N . MET A 1 1274 ? -13.325 -14.133 -46.693 1.00 94.88 1274 MET A N 1
ATOM 9662 C CA . MET A 1 1274 ? -14.204 -12.971 -46.833 1.00 94.88 1274 MET A CA 1
ATOM 9663 C C . MET A 1 1274 ? -15.582 -13.180 -46.196 1.00 94.88 1274 MET A C 1
ATOM 9665 O O . MET A 1 1274 ? -16.146 -12.248 -45.632 1.00 94.88 1274 MET A O 1
ATOM 9669 N N . SER A 1 1275 ? -16.107 -14.411 -46.216 1.00 90.94 1275 SER A N 1
ATOM 9670 C CA . SER A 1 1275 ? -17.349 -14.739 -45.505 1.00 90.94 1275 SER A CA 1
ATOM 9671 C C . SER A 1 1275 ? -17.245 -14.423 -44.010 1.00 90.94 1275 SER A C 1
ATOM 9673 O O . SER A 1 1275 ? -18.159 -13.833 -43.447 1.00 90.94 1275 SER A O 1
ATOM 9675 N N . ASP A 1 1276 ? -16.155 -14.810 -43.348 1.00 91.00 1276 ASP A N 1
ATOM 9676 C CA . ASP A 1 1276 ? -16.008 -14.578 -41.909 1.00 91.00 1276 ASP A CA 1
ATOM 9677 C C . ASP A 1 1276 ? -15.847 -13.087 -41.591 1.00 91.00 1276 ASP A C 1
ATOM 9679 O O . ASP A 1 1276 ? -16.318 -12.641 -40.549 1.00 91.00 1276 ASP A O 1
ATOM 9683 N N . ILE A 1 1277 ? -15.253 -12.310 -42.501 1.00 92.38 1277 ILE A N 1
ATOM 9684 C CA . ILE A 1 1277 ? -15.097 -10.859 -42.347 1.00 92.38 1277 ILE A CA 1
ATOM 9685 C C . ILE A 1 1277 ? -16.438 -10.138 -42.541 1.00 92.38 1277 ILE A C 1
ATOM 9687 O O . ILE A 1 1277 ? -16.843 -9.362 -41.681 1.00 92.38 1277 ILE A O 1
ATOM 9691 N N . LEU A 1 1278 ? -17.169 -10.417 -43.628 1.00 92.50 1278 LEU A N 1
ATOM 9692 C CA . LEU A 1 1278 ? -18.441 -9.745 -43.936 1.00 92.50 1278 LEU A CA 1
ATOM 9693 C C . LEU A 1 1278 ? -19.572 -10.085 -42.954 1.00 92.50 1278 LEU A C 1
ATOM 9695 O O . LEU A 1 1278 ? -20.485 -9.282 -42.782 1.00 92.50 1278 LEU A O 1
ATOM 9699 N N . PHE A 1 1279 ? -19.522 -11.257 -42.313 1.00 90.19 1279 PHE A N 1
ATOM 9700 C CA . PHE A 1 1279 ? -20.413 -11.613 -41.201 1.00 90.19 1279 PHE A CA 1
ATOM 9701 C C . PHE A 1 1279 ? -19.858 -11.196 -39.823 1.00 90.19 1279 PHE A C 1
ATOM 9703 O O . PHE A 1 1279 ? -20.382 -11.653 -38.810 1.00 90.19 1279 PHE A O 1
ATOM 9710 N N . GLU A 1 1280 ? -18.799 -10.377 -39.775 1.00 87.69 1280 GLU A N 1
ATOM 9711 C CA . GLU A 1 1280 ? -18.178 -9.841 -38.550 1.00 87.69 1280 GLU A CA 1
ATOM 9712 C C . GLU A 1 1280 ? -17.739 -10.926 -37.537 1.00 87.69 1280 GLU A C 1
ATOM 9714 O O . GLU A 1 1280 ? -17.734 -10.714 -36.327 1.00 87.69 1280 GLU A O 1
ATOM 9719 N N . ARG A 1 1281 ? -17.337 -12.114 -38.016 1.00 89.62 1281 ARG A N 1
ATOM 9720 C CA . ARG A 1 1281 ? -16.797 -13.203 -37.174 1.00 89.62 1281 ARG A CA 1
ATOM 9721 C C . ARG A 1 1281 ? -15.313 -13.025 -36.856 1.00 89.62 1281 ARG A C 1
ATOM 9723 O O . ARG A 1 1281 ? -14.854 -13.509 -35.824 1.00 89.62 1281 ARG A O 1
ATOM 9730 N N . ARG A 1 1282 ? -14.556 -12.390 -37.756 1.00 84.25 1282 ARG A N 1
ATOM 9731 C CA . ARG A 1 1282 ? -13.141 -12.012 -37.588 1.00 84.25 1282 ARG A CA 1
ATOM 9732 C C . ARG A 1 1282 ? -12.885 -10.681 -38.285 1.00 84.25 1282 ARG A C 1
ATOM 9734 O O . ARG A 1 1282 ? -13.470 -10.426 -39.334 1.00 84.25 1282 ARG A O 1
ATOM 9741 N N . THR A 1 1283 ? -11.988 -9.861 -37.748 1.00 83.38 1283 THR A N 1
ATOM 9742 C CA . THR A 1 1283 ? -11.537 -8.648 -38.446 1.00 83.38 1283 THR A CA 1
ATOM 9743 C C . THR A 1 1283 ? -10.470 -8.991 -39.489 1.00 83.38 1283 THR A C 1
ATOM 9745 O O . THR A 1 1283 ? -9.791 -10.016 -39.383 1.00 83.38 1283 THR A O 1
ATOM 9748 N N . GLY A 1 1284 ? -10.286 -8.135 -40.500 1.00 86.00 1284 GLY A N 1
ATOM 9749 C CA . GLY A 1 1284 ? -9.247 -8.353 -41.514 1.00 86.00 1284 GLY A CA 1
ATOM 9750 C C . GLY A 1 1284 ? -7.832 -8.384 -40.927 1.00 86.00 1284 GLY A C 1
ATOM 9751 O O . GLY A 1 1284 ? -7.001 -9.184 -41.360 1.00 86.00 1284 GLY A O 1
ATOM 9752 N N . ILE A 1 1285 ? -7.571 -7.569 -39.899 1.00 87.25 1285 ILE A N 1
ATOM 9753 C CA . ILE A 1 1285 ? -6.256 -7.502 -39.253 1.00 87.25 1285 ILE A CA 1
ATOM 9754 C C . ILE A 1 1285 ? -5.957 -8.782 -38.454 1.00 87.25 1285 ILE A C 1
ATOM 9756 O O . ILE A 1 1285 ? -4.856 -9.323 -38.559 1.00 87.25 1285 ILE A O 1
ATOM 9760 N N . ASP A 1 1286 ? -6.954 -9.354 -37.767 1.00 83.06 1286 ASP A N 1
ATOM 9761 C CA . ASP A 1 1286 ? -6.810 -10.623 -37.033 1.00 83.06 1286 ASP A CA 1
ATOM 9762 C C . ASP A 1 1286 ? -6.507 -11.810 -37.956 1.00 83.06 1286 ASP A C 1
ATOM 9764 O O . ASP A 1 1286 ? -5.892 -12.795 -37.536 1.00 83.06 1286 ASP A O 1
ATOM 9768 N N . VAL A 1 1287 ? -6.978 -11.761 -39.206 1.00 87.62 1287 VAL A N 1
ATOM 9769 C CA . VAL A 1 1287 ? -6.713 -12.811 -40.197 1.00 87.62 1287 VAL A CA 1
ATOM 9770 C C . VAL A 1 1287 ? -5.236 -12.815 -40.582 1.00 87.62 1287 VAL A C 1
ATOM 9772 O O . VAL A 1 1287 ? -4.616 -13.875 -40.558 1.00 87.62 1287 VAL A O 1
ATOM 9775 N N . ILE A 1 1288 ? -4.651 -11.651 -40.875 1.00 90.62 1288 ILE A N 1
ATOM 9776 C CA . ILE A 1 1288 ? -3.257 -11.580 -41.333 1.00 90.62 1288 ILE A CA 1
ATOM 9777 C C . ILE A 1 1288 ? -2.233 -11.645 -40.193 1.00 90.62 1288 ILE A C 1
ATOM 9779 O O . ILE A 1 1288 ? -1.127 -12.143 -40.405 1.00 90.62 1288 ILE A O 1
ATOM 9783 N N . ILE A 1 1289 ? -2.591 -11.189 -38.984 1.00 82.56 1289 ILE A N 1
ATOM 9784 C CA . ILE A 1 1289 ? -1.766 -11.378 -37.781 1.00 82.56 1289 ILE A CA 1
ATOM 9785 C C . ILE A 1 1289 ? -1.637 -12.874 -37.481 1.00 82.56 1289 ILE A C 1
ATOM 9787 O O . ILE A 1 1289 ? -0.537 -13.338 -37.191 1.00 82.56 1289 ILE A O 1
ATOM 9791 N N . GLY A 1 1290 ? -2.730 -13.636 -37.616 1.00 78.19 1290 GLY A N 1
ATOM 9792 C CA . GLY A 1 1290 ? -2.734 -15.085 -37.390 1.00 78.19 1290 GLY A CA 1
ATOM 9793 C C . GLY A 1 1290 ? -1.787 -15.874 -38.302 1.00 78.19 1290 GLY A C 1
ATOM 9794 O O . GLY A 1 1290 ? -1.306 -16.925 -37.895 1.00 78.19 1290 GLY A O 1
ATOM 9795 N N . GLU A 1 1291 ? -1.479 -15.347 -39.489 1.00 84.44 1291 GLU A N 1
ATOM 9796 C CA . GLU A 1 1291 ? -0.548 -15.948 -40.458 1.00 84.44 1291 GLU A CA 1
ATOM 9797 C C . GLU A 1 1291 ? 0.848 -15.286 -40.438 1.00 84.44 1291 GLU A C 1
ATOM 9799 O O . GLU A 1 1291 ? 1.702 -15.598 -41.265 1.00 84.44 1291 GLU A O 1
ATOM 9804 N N . GLY A 1 1292 ? 1.100 -14.345 -39.517 1.00 83.56 1292 GLY A N 1
ATOM 9805 C CA . GLY A 1 1292 ? 2.393 -13.661 -39.396 1.00 83.56 1292 GLY A CA 1
ATOM 9806 C C . GLY A 1 1292 ? 2.751 -12.751 -40.580 1.00 83.56 1292 GLY A C 1
ATOM 9807 O O . GLY A 1 1292 ? 3.928 -12.472 -40.800 1.00 83.56 1292 GLY A O 1
ATOM 9808 N N . LEU A 1 1293 ? 1.761 -12.281 -41.350 1.00 90.31 1293 LEU A N 1
ATOM 9809 C CA . LEU A 1 1293 ? 1.979 -11.538 -42.602 1.00 90.31 1293 LEU A CA 1
ATOM 9810 C C . LEU A 1 1293 ? 2.041 -10.011 -42.431 1.00 90.31 1293 LEU A C 1
ATOM 9812 O O . LEU A 1 1293 ? 2.528 -9.322 -43.326 1.00 90.31 1293 LEU A O 1
ATOM 9816 N N . LEU A 1 1294 ? 1.597 -9.475 -41.288 1.00 87.94 1294 LEU A N 1
ATOM 9817 C CA . LEU A 1 1294 ? 1.540 -8.028 -41.042 1.00 87.94 1294 LEU A CA 1
ATOM 9818 C C . LEU A 1 1294 ? 2.929 -7.365 -41.053 1.00 87.94 1294 LEU A C 1
ATOM 9820 O O . LEU A 1 1294 ? 3.158 -6.431 -41.816 1.00 87.94 1294 LEU A O 1
ATOM 9824 N N . THR A 1 1295 ? 3.877 -7.859 -40.252 1.00 84.69 1295 THR A N 1
ATOM 9825 C CA . THR A 1 1295 ? 5.239 -7.297 -40.204 1.00 84.69 1295 THR A CA 1
ATOM 9826 C C . THR A 1 1295 ? 5.969 -7.417 -41.549 1.00 84.69 1295 THR A C 1
ATOM 9828 O O . THR A 1 1295 ? 6.511 -6.409 -42.005 1.00 84.69 1295 THR A O 1
ATOM 9831 N N . PRO A 1 1296 ? 5.954 -8.574 -42.248 1.00 87.56 1296 PRO A N 1
ATOM 9832 C CA . PRO A 1 1296 ? 6.515 -8.682 -43.594 1.00 87.56 1296 PRO A CA 1
ATOM 9833 C C . PRO A 1 1296 ? 5.912 -7.703 -44.608 1.00 87.56 1296 PRO A C 1
ATOM 9835 O O . PRO A 1 1296 ? 6.663 -7.145 -45.409 1.00 87.56 1296 PRO A O 1
ATOM 9838 N N . LEU A 1 1297 ? 4.594 -7.456 -44.573 1.00 90.88 1297 LEU A N 1
ATOM 9839 C CA . LEU A 1 1297 ? 3.928 -6.498 -45.468 1.00 90.88 1297 LEU A CA 1
ATOM 9840 C C . LEU A 1 1297 ? 4.540 -5.098 -45.336 1.00 90.88 1297 LEU A C 1
ATOM 9842 O O . LEU A 1 1297 ? 4.946 -4.503 -46.333 1.00 90.88 1297 LEU A O 1
ATOM 9846 N N . TYR A 1 1298 ? 4.687 -4.609 -44.105 1.00 88.00 1298 TYR A N 1
ATOM 9847 C CA . TYR A 1 1298 ? 5.296 -3.305 -43.835 1.00 88.00 1298 TYR A CA 1
ATOM 9848 C C . TYR A 1 1298 ? 6.829 -3.320 -43.886 1.00 88.00 1298 TYR A C 1
ATOM 9850 O O . TYR A 1 1298 ? 7.443 -2.277 -43.742 1.00 88.00 1298 TYR A O 1
ATOM 9858 N N . GLN A 1 1299 ? 7.485 -4.461 -44.096 1.00 84.56 1299 GLN A N 1
ATOM 9859 C CA . GLN A 1 1299 ? 8.947 -4.536 -44.195 1.00 84.56 1299 GLN A CA 1
ATOM 9860 C C . GLN A 1 1299 ? 9.437 -4.683 -45.639 1.00 84.56 1299 GLN A C 1
ATOM 9862 O O . GLN A 1 1299 ? 10.484 -4.145 -46.002 1.00 84.56 1299 GLN A O 1
ATOM 9867 N N . SER A 1 1300 ? 8.713 -5.458 -46.441 1.00 85.25 1300 SER A N 1
ATOM 9868 C CA . SER A 1 1300 ? 9.117 -5.878 -47.785 1.00 85.25 1300 SER A CA 1
ATOM 9869 C C . SER A 1 1300 ? 7.936 -6.050 -48.743 1.00 85.25 1300 SER A C 1
ATOM 9871 O O . SER A 1 1300 ? 8.083 -6.695 -49.780 1.00 85.25 1300 SER A O 1
ATOM 9873 N N . GLY A 1 1301 ? 6.762 -5.506 -48.407 1.00 88.50 1301 GLY A N 1
ATOM 9874 C CA . GLY A 1 1301 ? 5.640 -5.415 -49.337 1.00 88.50 1301 GLY A CA 1
ATOM 9875 C C . GLY A 1 1301 ? 6.027 -4.676 -50.618 1.00 88.50 1301 GLY A C 1
ATOM 9876 O O . GLY A 1 1301 ? 6.986 -3.892 -50.657 1.00 88.50 1301 GLY A O 1
ATOM 9877 N N . LEU A 1 1302 ? 5.276 -4.923 -51.684 1.00 86.56 1302 LEU A N 1
ATOM 9878 C CA . LEU A 1 1302 ? 5.444 -4.281 -52.983 1.00 86.56 1302 LEU A CA 1
ATOM 9879 C C . LEU A 1 1302 ? 5.427 -2.751 -52.869 1.00 86.56 1302 LEU A C 1
ATOM 9881 O O . LEU A 1 1302 ? 6.279 -2.101 -53.472 1.00 86.56 1302 LEU A O 1
ATOM 9885 N N . LEU A 1 1303 ? 4.541 -2.191 -52.034 1.00 84.56 1303 LEU A N 1
ATOM 9886 C CA . LEU A 1 1303 ? 4.461 -0.739 -51.802 1.00 84.56 1303 LEU A CA 1
ATOM 9887 C C . LEU A 1 1303 ? 5.687 -0.177 -51.060 1.00 84.56 1303 LEU A C 1
ATOM 9889 O O . LEU A 1 1303 ? 6.033 0.988 -51.227 1.00 84.56 1303 LEU A O 1
ATOM 9893 N N . MET A 1 1304 ? 6.364 -0.989 -50.240 1.00 88.94 1304 MET A N 1
ATOM 9894 C CA . MET A 1 1304 ? 7.518 -0.557 -49.435 1.00 88.94 1304 MET A CA 1
ATOM 9895 C C . MET A 1 1304 ? 8.855 -0.724 -50.176 1.00 88.94 1304 MET A C 1
ATOM 9897 O O . MET A 1 1304 ? 9.813 0.015 -49.936 1.00 88.94 1304 MET A O 1
ATOM 9901 N N . THR A 1 1305 ? 8.934 -1.682 -51.104 1.00 85.81 1305 THR A N 1
ATOM 9902 C CA . THR A 1 1305 ? 10.203 -2.107 -51.716 1.00 85.81 1305 THR A CA 1
ATOM 9903 C C . THR A 1 1305 ? 10.870 -1.005 -52.547 1.00 85.81 1305 THR A C 1
ATOM 9905 O O . THR A 1 1305 ? 12.080 -0.798 -52.430 1.00 85.81 1305 THR A O 1
ATOM 9908 N N . GLY A 1 1306 ? 10.104 -0.288 -53.375 1.00 85.69 1306 GLY A N 1
ATOM 9909 C CA . GLY A 1 1306 ? 10.631 0.814 -54.190 1.00 85.69 1306 GLY A CA 1
ATOM 9910 C C . GLY A 1 1306 ? 10.927 2.074 -53.374 1.00 85.69 1306 GLY A C 1
ATOM 9911 O O . GLY A 1 1306 ? 11.847 2.828 -53.690 1.00 85.69 1306 GLY A O 1
ATOM 9912 N N . ILE A 1 1307 ? 10.198 2.285 -52.277 1.00 92.50 1307 ILE A N 1
ATOM 9913 C CA . ILE A 1 1307 ? 10.207 3.564 -51.569 1.00 92.50 1307 ILE A CA 1
ATOM 9914 C C . ILE A 1 1307 ? 11.225 3.655 -50.427 1.00 92.50 1307 ILE A C 1
ATOM 9916 O O . ILE A 1 1307 ? 11.784 4.721 -50.172 1.00 92.50 1307 ILE A O 1
ATOM 9920 N N . TYR A 1 1308 ? 11.546 2.549 -49.756 1.00 93.19 1308 TYR A N 1
ATOM 9921 C CA . TYR A 1 1308 ? 12.522 2.543 -48.659 1.00 93.19 1308 TYR A CA 1
ATOM 9922 C C . TYR A 1 1308 ? 13.933 3.019 -49.039 1.00 93.19 1308 TYR A C 1
ATOM 9924 O O . TYR A 1 1308 ? 14.536 3.757 -48.254 1.00 93.19 1308 TYR A O 1
ATOM 9932 N N . PRO A 1 1309 ? 14.464 2.723 -50.238 1.00 91.56 1309 PRO A N 1
ATOM 9933 C CA . PRO A 1 1309 ? 15.687 3.364 -50.714 1.00 91.56 1309 PRO A CA 1
ATOM 9934 C C . PRO A 1 1309 ? 15.595 4.897 -50.772 1.00 91.56 1309 PRO A C 1
ATOM 9936 O O . PRO A 1 1309 ? 16.580 5.576 -50.477 1.00 91.56 1309 PRO A O 1
ATOM 9939 N N . GLN A 1 1310 ? 14.430 5.454 -51.118 1.00 94.44 1310 GLN A N 1
ATOM 9940 C CA . GLN A 1 1310 ? 14.210 6.903 -51.138 1.00 94.44 1310 GLN A CA 1
ATOM 9941 C C . GLN A 1 1310 ? 14.131 7.478 -49.724 1.00 94.44 1310 GLN A C 1
ATOM 9943 O O . GLN A 1 1310 ? 14.784 8.483 -49.441 1.00 94.44 1310 GLN A O 1
ATOM 9948 N N . LEU A 1 1311 ? 13.429 6.799 -48.809 1.00 95.31 1311 LEU A N 1
ATOM 9949 C CA . LEU A 1 1311 ? 13.400 7.171 -47.392 1.00 95.31 1311 LEU A CA 1
ATOM 9950 C C . LEU A 1 1311 ? 14.819 7.226 -46.808 1.00 95.31 1311 LEU A C 1
ATOM 9952 O O . LEU A 1 1311 ? 15.199 8.227 -46.207 1.00 95.31 1311 LEU A O 1
ATOM 9956 N N . HIS A 1 1312 ? 15.639 6.201 -47.054 1.00 93.62 1312 HIS A N 1
ATOM 9957 C CA . HIS A 1 1312 ? 17.033 6.174 -46.608 1.00 93.62 1312 HIS A CA 1
ATOM 9958 C C . HIS A 1 1312 ? 17.841 7.371 -47.137 1.00 93.62 1312 HIS A C 1
ATOM 9960 O O . HIS A 1 1312 ? 18.638 7.952 -46.402 1.00 93.62 1312 HIS A O 1
ATOM 9966 N N . ARG A 1 1313 ? 17.653 7.767 -48.405 1.00 92.19 1313 ARG A N 1
ATOM 9967 C CA . ARG A 1 1313 ? 18.345 8.929 -48.998 1.00 92.19 1313 ARG A CA 1
ATOM 9968 C C . ARG A 1 1313 ? 17.959 10.235 -48.302 1.00 92.19 1313 ARG A C 1
ATOM 9970 O O . ARG A 1 1313 ? 18.851 11.017 -47.976 1.00 92.19 1313 ARG A O 1
ATOM 9977 N N . ILE A 1 1314 ? 16.666 10.443 -48.035 1.00 93.19 1314 ILE A N 1
ATOM 9978 C CA . ILE A 1 1314 ? 16.175 11.627 -47.316 1.00 93.19 1314 ILE A CA 1
ATOM 9979 C C . ILE A 1 1314 ? 16.715 11.653 -45.886 1.00 93.19 1314 ILE A C 1
ATOM 9981 O O . ILE A 1 1314 ? 17.341 12.635 -45.489 1.00 93.19 1314 ILE A O 1
ATOM 9985 N N . ILE A 1 1315 ? 16.545 10.562 -45.135 1.00 94.56 1315 ILE A N 1
ATOM 9986 C CA . ILE A 1 1315 ? 16.993 10.492 -43.741 1.00 94.56 1315 ILE A CA 1
ATOM 9987 C C . ILE A 1 1315 ? 18.515 10.628 -43.646 1.00 94.56 1315 ILE A C 1
ATOM 9989 O O . ILE A 1 1315 ? 18.988 11.355 -42.788 1.00 94.56 1315 ILE A O 1
ATOM 9993 N N . SER A 1 1316 ? 19.299 10.025 -44.546 1.00 90.62 1316 SER A N 1
ATOM 9994 C CA . SER A 1 1316 ? 20.765 10.154 -44.508 1.00 90.62 1316 SER A CA 1
ATOM 9995 C C . SER A 1 1316 ? 21.239 11.577 -44.820 1.00 90.62 1316 SER A C 1
ATOM 9997 O O . SER A 1 1316 ? 22.221 12.043 -44.241 1.00 90.62 1316 SER A O 1
ATOM 9999 N N . GLY A 1 1317 ? 20.541 12.287 -45.714 1.00 90.44 1317 GLY A N 1
ATOM 10000 C CA . GLY A 1 1317 ? 20.796 13.705 -45.962 1.00 90.44 1317 GLY A CA 1
ATOM 10001 C C . GLY A 1 1317 ? 20.448 14.569 -44.751 1.00 90.44 1317 GLY A C 1
ATOM 10002 O O . GLY A 1 1317 ? 21.242 15.426 -44.371 1.00 90.44 1317 GLY A O 1
ATOM 10003 N N . LEU A 1 1318 ? 19.301 14.308 -44.114 1.00 92.12 1318 LEU A N 1
ATOM 10004 C CA . LEU A 1 1318 ? 18.855 15.037 -42.923 1.00 92.12 1318 LEU A CA 1
ATOM 10005 C C . LEU A 1 1318 ? 19.767 14.765 -41.727 1.00 92.12 1318 LEU A C 1
ATOM 10007 O O . LEU A 1 1318 ? 20.148 15.703 -41.049 1.00 92.12 1318 LEU A O 1
ATOM 10011 N N . ALA A 1 1319 ? 20.183 13.518 -41.524 1.00 89.62 1319 ALA A N 1
ATOM 10012 C CA . ALA A 1 1319 ? 21.107 13.108 -40.472 1.00 89.62 1319 ALA A CA 1
ATOM 10013 C C . ALA A 1 1319 ? 22.492 13.747 -40.632 1.00 89.62 1319 ALA A C 1
ATOM 10015 O O . ALA A 1 1319 ? 23.140 14.112 -39.657 1.00 89.62 1319 ALA A O 1
ATOM 10016 N N . HIS A 1 1320 ? 22.966 13.904 -41.872 1.00 89.44 1320 HIS A N 1
ATOM 10017 C CA . HIS A 1 1320 ? 24.214 14.623 -42.131 1.00 89.44 1320 HIS A CA 1
ATOM 10018 C C . HIS A 1 1320 ? 24.054 16.126 -41.876 1.00 89.44 1320 HIS A C 1
ATOM 10020 O O . HIS A 1 1320 ? 24.950 16.749 -41.314 1.00 89.44 1320 HIS A O 1
ATOM 10026 N N . ALA A 1 1321 ? 22.914 16.704 -42.258 1.00 87.31 1321 ALA A N 1
ATOM 10027 C CA . ALA A 1 1321 ? 22.619 18.124 -42.085 1.00 87.31 1321 ALA A CA 1
ATOM 10028 C C . ALA A 1 1321 ? 22.291 18.512 -40.628 1.00 87.31 1321 ALA A C 1
ATOM 10030 O O . ALA A 1 1321 ? 22.664 19.592 -40.194 1.00 87.31 1321 ALA A O 1
ATOM 10031 N N . ASP A 1 1322 ? 21.659 17.643 -39.847 1.00 87.88 1322 ASP A N 1
ATOM 10032 C CA . ASP A 1 1322 ? 21.356 17.839 -38.426 1.00 87.88 1322 ASP A CA 1
ATOM 10033 C C . ASP A 1 1322 ? 21.580 16.523 -37.656 1.00 87.88 1322 ASP A C 1
ATOM 10035 O O . ASP A 1 1322 ? 20.634 15.784 -37.369 1.00 87.88 1322 ASP A O 1
ATOM 10039 N N . PRO A 1 1323 ? 22.841 16.203 -37.305 1.00 86.56 1323 PRO A N 1
ATOM 10040 C CA . PRO A 1 1323 ? 23.173 14.972 -36.588 1.00 86.56 1323 PRO A CA 1
ATOM 10041 C C . PRO A 1 1323 ? 22.713 14.987 -35.124 1.00 86.56 1323 PRO A C 1
ATOM 10043 O O . PRO A 1 1323 ? 22.941 14.017 -34.405 1.00 86.56 1323 PRO A O 1
ATOM 10046 N N . ASN A 1 1324 ? 22.097 16.078 -34.661 1.00 86.44 1324 ASN A N 1
ATOM 10047 C CA . ASN A 1 1324 ? 21.576 16.232 -33.307 1.00 86.44 1324 ASN A CA 1
ATOM 10048 C C . ASN A 1 1324 ? 20.048 16.419 -33.301 1.00 86.44 1324 ASN A C 1
ATOM 10050 O O . ASN A 1 1324 ? 19.483 16.913 -32.324 1.00 86.44 1324 ASN A O 1
ATOM 10054 N N . ALA A 1 1325 ? 19.370 16.021 -34.381 1.00 89.31 1325 ALA A N 1
ATOM 10055 C CA . ALA A 1 1325 ? 17.923 16.119 -34.486 1.00 89.31 1325 ALA A CA 1
ATOM 10056 C C . ALA A 1 1325 ? 17.223 15.298 -33.390 1.00 89.31 1325 ALA A C 1
ATOM 10058 O O . ALA A 1 1325 ? 17.585 14.144 -33.129 1.00 89.31 1325 ALA A O 1
ATOM 10059 N N . ARG A 1 1326 ? 16.181 15.875 -32.782 1.00 94.06 1326 ARG A N 1
ATOM 10060 C CA . ARG A 1 1326 ? 15.155 15.113 -32.061 1.00 94.06 1326 ARG A CA 1
ATOM 10061 C C . ARG A 1 1326 ? 14.104 14.622 -33.034 1.00 94.06 1326 ARG A C 1
ATOM 10063 O O . ARG A 1 1326 ? 13.511 15.431 -33.754 1.00 94.06 1326 ARG A O 1
ATOM 10070 N N . ILE A 1 1327 ? 13.876 13.314 -33.032 1.00 96.06 1327 ILE A N 1
ATOM 10071 C CA . ILE A 1 1327 ? 13.037 12.647 -34.023 1.00 96.06 1327 ILE A CA 1
ATOM 10072 C C . ILE A 1 1327 ? 11.807 12.052 -33.340 1.00 96.06 1327 ILE A C 1
ATOM 10074 O O . ILE A 1 1327 ? 11.932 11.364 -32.329 1.00 96.06 1327 ILE A O 1
ATOM 10078 N N . LEU A 1 1328 ? 10.626 12.302 -33.902 1.00 97.12 1328 LEU A N 1
ATOM 10079 C CA . LEU A 1 1328 ? 9.372 11.650 -33.527 1.00 97.12 1328 LEU A CA 1
ATOM 10080 C C . LEU A 1 1328 ? 8.856 10.838 -34.714 1.00 97.12 1328 LEU A C 1
ATOM 10082 O O . LEU A 1 1328 ? 8.661 11.377 -35.799 1.00 97.12 1328 LEU A O 1
ATOM 10086 N N . GLU A 1 1329 ? 8.604 9.553 -34.512 1.00 97.31 1329 GLU A N 1
ATOM 10087 C CA . GLU A 1 1329 ? 7.908 8.708 -35.476 1.00 97.31 1329 GLU A CA 1
ATOM 10088 C C . GLU A 1 1329 ? 6.448 8.550 -35.054 1.00 97.31 1329 GLU A C 1
ATOM 10090 O O . GLU A 1 1329 ? 6.164 8.070 -33.955 1.00 97.31 1329 GLU A O 1
ATOM 10095 N N . ILE A 1 1330 ? 5.525 8.965 -35.922 1.00 96.31 1330 ILE A N 1
ATOM 10096 C CA . ILE A 1 1330 ? 4.079 8.832 -35.722 1.00 96.31 1330 ILE A CA 1
ATOM 10097 C C . ILE A 1 1330 ? 3.615 7.549 -36.407 1.00 96.31 1330 ILE A C 1
ATOM 10099 O O . ILE A 1 1330 ? 3.833 7.388 -37.606 1.00 96.31 1330 ILE A O 1
ATOM 10103 N N . GLY A 1 1331 ? 2.965 6.661 -35.650 1.00 89.81 1331 GLY A N 1
ATOM 10104 C CA . GLY A 1 1331 ? 2.446 5.381 -36.146 1.00 89.81 1331 GLY A CA 1
ATOM 10105 C C . GLY A 1 1331 ? 3.530 4.468 -36.706 1.00 89.81 1331 GLY A C 1
ATOM 10106 O O . GLY A 1 1331 ? 3.432 4.000 -37.837 1.00 89.81 1331 GLY A O 1
ATOM 10107 N N . GLY A 1 1332 ? 4.576 4.221 -35.920 1.00 86.94 1332 GLY A N 1
ATOM 10108 C CA . GLY A 1 1332 ? 5.679 3.350 -36.318 1.00 86.94 1332 GLY A CA 1
ATOM 10109 C C . GLY A 1 1332 ? 5.268 1.881 -36.499 1.00 86.94 1332 GLY A C 1
ATOM 10110 O O . GLY A 1 1332 ? 5.985 1.122 -37.159 1.00 86.94 1332 GLY A O 1
ATOM 10111 N N . GLY A 1 1333 ? 4.124 1.460 -35.938 1.00 85.12 1333 GLY A N 1
ATOM 10112 C CA . GLY A 1 1333 ? 3.533 0.139 -36.143 1.00 85.12 1333 GLY A CA 1
ATOM 10113 C C . GLY A 1 1333 ? 4.510 -1.004 -35.864 1.00 85.12 1333 GLY A C 1
ATOM 10114 O O . GLY A 1 1333 ? 4.955 -1.217 -34.738 1.00 85.12 1333 GLY A O 1
ATOM 10115 N N . THR A 1 1334 ? 4.868 -1.757 -36.904 1.00 82.69 1334 THR A N 1
ATOM 10116 C CA . THR A 1 1334 ? 5.779 -2.910 -36.806 1.00 82.69 1334 THR A CA 1
ATOM 10117 C C . THR A 1 1334 ? 7.271 -2.550 -36.899 1.00 82.69 1334 THR A C 1
ATOM 10119 O O . THR A 1 1334 ? 8.110 -3.449 -36.888 1.00 82.69 1334 THR A O 1
ATOM 10122 N N . GLY A 1 1335 ? 7.629 -1.267 -37.039 1.00 86.06 1335 GLY A N 1
ATOM 10123 C CA . GLY A 1 1335 ? 9.020 -0.791 -37.106 1.00 86.06 1335 GLY A CA 1
ATOM 10124 C C . GLY A 1 1335 ? 9.705 -0.922 -38.475 1.00 86.06 1335 GLY A C 1
ATOM 10125 O O . GLY A 1 1335 ? 10.936 -0.872 -38.567 1.00 86.06 1335 GLY A O 1
ATOM 10126 N N . GLY A 1 1336 ? 8.933 -1.114 -39.552 1.00 86.75 1336 GLY A N 1
ATOM 10127 C CA . GLY A 1 1336 ? 9.453 -1.270 -40.918 1.00 86.75 1336 GLY A CA 1
ATOM 10128 C C . GLY A 1 1336 ? 10.264 -0.057 -41.389 1.00 86.75 1336 GLY A C 1
ATOM 10129 O O . GLY A 1 1336 ? 11.431 -0.203 -41.766 1.00 86.75 1336 GLY A O 1
ATOM 10130 N N . ALA A 1 1337 ? 9.677 1.139 -41.282 1.00 90.00 1337 ALA A N 1
ATOM 10131 C CA . ALA A 1 1337 ? 10.318 2.406 -41.629 1.00 90.00 1337 ALA A CA 1
ATOM 10132 C C . ALA A 1 1337 ? 11.445 2.771 -40.653 1.00 90.00 1337 ALA A C 1
ATOM 10134 O O . ALA A 1 1337 ? 12.522 3.188 -41.091 1.00 90.00 1337 ALA A O 1
ATOM 10135 N N . THR A 1 1338 ? 11.253 2.524 -39.354 1.00 91.75 1338 THR A N 1
ATOM 10136 C CA . THR A 1 1338 ? 12.260 2.760 -38.312 1.00 91.75 1338 THR A CA 1
ATOM 10137 C C . THR A 1 1338 ? 13.576 2.069 -38.632 1.00 91.75 1338 THR A C 1
ATOM 10139 O O . THR A 1 1338 ? 14.623 2.695 -38.549 1.00 91.75 1338 THR A O 1
ATOM 10142 N N . ARG A 1 1339 ? 13.567 0.807 -39.084 1.00 87.12 1339 ARG A N 1
ATOM 10143 C CA . ARG A 1 1339 ? 14.803 0.091 -39.467 1.00 87.12 1339 ARG A CA 1
ATOM 10144 C C . ARG A 1 1339 ? 15.568 0.790 -40.591 1.00 87.12 1339 ARG A C 1
ATOM 10146 O O . ARG A 1 1339 ? 16.796 0.830 -40.577 1.00 87.12 1339 ARG A O 1
ATOM 10153 N N . ILE A 1 1340 ? 14.852 1.343 -41.565 1.00 89.88 1340 ILE A N 1
ATOM 10154 C CA . ILE A 1 1340 ? 15.450 2.077 -42.684 1.00 89.88 1340 ILE A CA 1
ATOM 10155 C C . ILE A 1 1340 ? 16.005 3.420 -42.209 1.00 89.88 1340 ILE A C 1
ATOM 10157 O O . ILE A 1 1340 ? 17.129 3.774 -42.567 1.00 89.88 1340 ILE A O 1
ATOM 10161 N N . ALA A 1 1341 ? 15.254 4.130 -41.364 1.00 91.25 1341 ALA A N 1
ATOM 10162 C CA . ALA A 1 1341 ? 15.708 5.365 -40.741 1.00 91.25 1341 ALA A CA 1
ATOM 10163 C C . ALA A 1 1341 ? 16.951 5.122 -39.872 1.00 91.25 1341 ALA A C 1
ATOM 10165 O O . ALA A 1 1341 ? 17.935 5.837 -40.012 1.00 91.25 1341 ALA A O 1
ATOM 10166 N N . MET A 1 1342 ? 16.962 4.072 -39.050 1.00 88.62 1342 MET A N 1
ATOM 10167 C CA . MET A 1 1342 ? 18.087 3.702 -38.187 1.00 88.62 1342 MET A CA 1
ATOM 10168 C C . MET A 1 1342 ? 19.336 3.330 -38.979 1.00 88.62 1342 MET A C 1
ATOM 10170 O O . MET A 1 1342 ? 20.426 3.741 -38.602 1.00 88.62 1342 MET A O 1
ATOM 10174 N N . ASN A 1 1343 ? 19.200 2.628 -40.106 1.00 84.75 1343 ASN A N 1
ATOM 10175 C CA . ASN A 1 1343 ? 20.335 2.363 -40.997 1.00 84.75 1343 ASN A CA 1
ATOM 10176 C C . ASN A 1 1343 ? 20.921 3.645 -41.613 1.00 84.75 1343 ASN A C 1
ATOM 10178 O O . ASN A 1 1343 ? 22.111 3.692 -41.909 1.00 84.75 1343 ASN A O 1
ATOM 10182 N N . ALA A 1 1344 ? 20.103 4.681 -41.817 1.00 87.88 1344 ALA A N 1
ATOM 10183 C CA . ALA A 1 1344 ? 20.567 5.976 -42.307 1.00 87.88 1344 ALA A CA 1
ATOM 10184 C C . ALA A 1 1344 ? 21.157 6.860 -41.191 1.00 87.88 1344 ALA A C 1
ATOM 10186 O O . ALA A 1 1344 ? 22.097 7.617 -41.442 1.00 87.88 1344 ALA A O 1
ATOM 10187 N N . LEU A 1 1345 ? 20.596 6.764 -39.983 1.00 89.31 1345 LEU A N 1
ATOM 10188 C CA . LEU A 1 1345 ? 20.952 7.537 -38.791 1.00 89.31 1345 LEU A CA 1
ATOM 10189 C C . LEU A 1 1345 ? 22.176 6.979 -38.057 1.00 89.31 1345 LEU A C 1
ATOM 10191 O O . LEU A 1 1345 ? 22.921 7.741 -37.451 1.00 89.31 1345 LEU A O 1
ATOM 10195 N N . ASN A 1 1346 ? 22.413 5.672 -38.139 1.00 78.19 1346 ASN A N 1
ATOM 10196 C CA . ASN A 1 1346 ? 23.654 5.037 -37.721 1.00 78.19 1346 ASN A CA 1
ATOM 10197 C C . ASN A 1 1346 ? 24.524 4.890 -38.968 1.00 78.19 1346 ASN A C 1
ATOM 10199 O O . ASN A 1 1346 ? 24.366 3.944 -39.735 1.00 78.19 1346 ASN A O 1
ATOM 10203 N N . GLY A 1 1347 ? 25.411 5.859 -39.212 1.00 64.56 1347 GLY A N 1
ATOM 10204 C CA . GLY A 1 1347 ? 26.261 5.863 -40.407 1.00 64.56 1347 GLY A CA 1
ATOM 10205 C C . GLY A 1 1347 ? 27.102 4.578 -40.548 1.00 64.56 1347 GLY A C 1
ATOM 10206 O O . GLY A 1 1347 ? 27.212 3.800 -39.604 1.00 64.56 1347 GLY A O 1
ATOM 10207 N N . PRO A 1 1348 ? 27.790 4.355 -41.684 1.00 58.31 1348 PRO A N 1
ATOM 10208 C CA . PRO A 1 1348 ? 28.536 3.113 -41.954 1.00 58.31 1348 PRO A CA 1
ATOM 10209 C C . PRO A 1 1348 ? 29.629 2.774 -40.922 1.00 58.31 1348 PRO A C 1
ATOM 10211 O O . PRO A 1 1348 ? 30.061 1.628 -40.845 1.00 58.31 1348 PRO A O 1
ATOM 10214 N N . ASN A 1 1349 ? 30.049 3.746 -40.106 1.00 56.72 1349 ASN A N 1
ATOM 10215 C CA . ASN A 1 1349 ? 31.022 3.570 -39.026 1.00 56.72 1349 ASN A CA 1
ATOM 10216 C C . ASN A 1 1349 ? 30.361 3.304 -37.653 1.00 56.72 1349 ASN A C 1
ATOM 10218 O O . ASN A 1 1349 ? 31.050 3.325 -36.637 1.00 56.72 1349 ASN A O 1
ATOM 10222 N N . GLY A 1 1350 ? 29.037 3.112 -37.602 1.00 61.00 1350 GLY A N 1
ATOM 10223 C CA . GLY A 1 1350 ? 28.262 2.925 -36.368 1.00 61.00 1350 GLY A CA 1
ATOM 10224 C C . GLY A 1 1350 ? 28.012 4.209 -35.571 1.00 61.00 1350 GLY A C 1
ATOM 10225 O O . GLY A 1 1350 ? 27.674 4.139 -34.394 1.00 61.00 1350 GLY A O 1
ATOM 10226 N N . ILE A 1 1351 ? 28.205 5.381 -36.184 1.00 67.12 1351 ILE A N 1
ATOM 10227 C CA . ILE A 1 1351 ? 28.068 6.675 -35.504 1.00 67.12 1351 ILE A CA 1
ATOM 10228 C C . ILE A 1 1351 ? 26.623 7.139 -35.566 1.00 67.12 1351 ILE A C 1
ATOM 10230 O O . ILE A 1 1351 ? 26.061 7.278 -36.656 1.00 67.12 1351 ILE A O 1
ATOM 10234 N N . LYS A 1 1352 ? 26.078 7.422 -34.384 1.00 80.62 1352 LYS A N 1
ATOM 10235 C CA . LYS A 1 1352 ? 24.746 7.978 -34.174 1.00 80.62 1352 LYS A CA 1
ATOM 10236 C C . LYS A 1 1352 ? 24.672 9.420 -34.692 1.00 80.62 1352 LYS A C 1
ATOM 10238 O O . LYS A 1 1352 ? 25.430 10.272 -34.238 1.00 80.62 1352 LYS A O 1
ATOM 10243 N N . ALA A 1 1353 ? 23.745 9.690 -35.605 1.00 84.50 1353 ALA A N 1
ATOM 10244 C CA . ALA A 1 1353 ? 23.463 11.012 -36.170 1.00 84.50 1353 ALA A CA 1
ATOM 10245 C C . ALA A 1 1353 ? 22.039 11.489 -35.815 1.00 84.50 1353 ALA A C 1
ATOM 10247 O O . ALA A 1 1353 ? 21.277 11.926 -36.675 1.00 84.50 1353 ALA A O 1
ATOM 10248 N N . TYR A 1 1354 ? 21.674 11.347 -34.539 1.00 89.19 1354 TYR A N 1
ATOM 10249 C CA . TYR A 1 1354 ? 20.490 11.942 -33.917 1.00 89.19 1354 TYR A CA 1
ATOM 10250 C C . TYR A 1 1354 ? 20.724 12.128 -32.416 1.00 89.19 1354 TYR A C 1
ATOM 10252 O O . TYR A 1 1354 ? 21.566 11.453 -31.814 1.00 89.19 1354 TYR A O 1
ATOM 10260 N N . ARG A 1 1355 ? 19.938 13.009 -31.791 1.00 86.31 1355 ARG A N 1
ATOM 10261 C CA . ARG A 1 1355 ? 19.958 13.193 -30.336 1.00 86.31 1355 ARG A CA 1
ATOM 10262 C C . ARG A 1 1355 ? 19.200 12.074 -29.637 1.00 86.31 1355 ARG A C 1
ATOM 10264 O O . ARG A 1 1355 ? 19.801 11.307 -28.887 1.00 86.31 1355 ARG A O 1
ATOM 10271 N N . ASP A 1 1356 ? 17.905 11.991 -29.926 1.00 89.94 1356 ASP A N 1
ATOM 10272 C CA . ASP A 1 1356 ? 16.973 10.985 -29.420 1.00 89.94 1356 ASP A CA 1
ATOM 10273 C C . ASP A 1 1356 ? 15.857 10.699 -30.440 1.00 89.94 1356 ASP A C 1
ATOM 10275 O O . ASP A 1 1356 ? 15.574 11.528 -31.313 1.00 89.94 1356 ASP A O 1
ATOM 10279 N N . TYR A 1 1357 ? 15.275 9.499 -30.357 1.00 94.44 1357 TYR A N 1
ATOM 10280 C CA . TYR A 1 1357 ? 14.244 9.006 -31.271 1.00 94.44 1357 TYR A CA 1
ATOM 10281 C C . TYR A 1 1357 ? 13.036 8.510 -30.476 1.00 94.44 1357 TYR A C 1
ATOM 10283 O O . TYR A 1 1357 ? 13.152 7.597 -29.664 1.00 94.44 1357 TYR A O 1
ATOM 10291 N N . THR A 1 1358 ? 11.865 9.099 -30.702 1.00 94.44 1358 THR A N 1
ATOM 10292 C CA . THR A 1 1358 ? 10.611 8.712 -30.045 1.00 94.44 1358 THR A CA 1
ATOM 10293 C C . THR A 1 1358 ? 9.735 7.945 -31.026 1.00 94.44 1358 THR A C 1
ATOM 10295 O O . THR A 1 1358 ? 9.207 8.523 -31.968 1.00 94.44 1358 THR A O 1
ATOM 10298 N N . PHE A 1 1359 ? 9.587 6.644 -30.807 1.00 95.44 1359 PHE A N 1
ATOM 10299 C CA . PHE A 1 1359 ? 8.713 5.751 -31.557 1.00 95.44 1359 PHE A CA 1
ATOM 10300 C C . PHE A 1 1359 ? 7.309 5.753 -30.947 1.00 95.44 1359 PHE A C 1
ATOM 10302 O O . PHE A 1 1359 ? 7.155 5.488 -29.749 1.00 95.44 1359 PHE A O 1
ATOM 10309 N N . THR A 1 1360 ? 6.276 6.005 -31.754 1.00 95.75 1360 THR A N 1
ATOM 10310 C CA . THR A 1 1360 ? 4.896 6.060 -31.253 1.00 95.75 1360 THR A CA 1
ATOM 10311 C C . THR A 1 1360 ? 3.903 5.275 -32.089 1.00 95.75 1360 THR A C 1
ATOM 10313 O O . THR A 1 1360 ? 4.097 5.090 -33.287 1.00 95.75 1360 THR A O 1
ATOM 10316 N N . ASP A 1 1361 ? 2.822 4.822 -31.453 1.00 92.88 1361 ASP A N 1
ATOM 10317 C CA . ASP A 1 1361 ? 1.678 4.192 -32.115 1.00 92.88 1361 ASP A CA 1
ATOM 10318 C C . ASP A 1 1361 ? 0.397 4.391 -31.286 1.00 92.88 1361 ASP A C 1
ATOM 10320 O O . ASP A 1 1361 ? 0.470 4.529 -30.063 1.00 92.88 1361 ASP A O 1
ATOM 10324 N N . ILE A 1 1362 ? -0.781 4.383 -31.916 1.00 87.81 1362 ILE A N 1
ATOM 10325 C CA . ILE A 1 1362 ? -2.065 4.474 -31.198 1.00 87.81 1362 ILE A CA 1
ATOM 10326 C C . ILE A 1 1362 ? -2.369 3.189 -30.408 1.00 87.81 1362 ILE A C 1
ATOM 10328 O O . ILE A 1 1362 ? -3.067 3.216 -29.392 1.00 87.81 1362 ILE A O 1
ATOM 10332 N N . SER A 1 1363 ? -1.825 2.052 -30.849 1.00 82.12 1363 SER A N 1
ATOM 10333 C CA . SER A 1 1363 ? -1.979 0.753 -30.206 1.00 82.12 1363 SER A CA 1
ATOM 10334 C C . SER A 1 1363 ? -0.775 0.426 -29.329 1.00 82.12 1363 SER A C 1
ATOM 10336 O O . SER A 1 1363 ? 0.341 0.195 -29.801 1.00 82.12 1363 SER A O 1
ATOM 10338 N N . ALA A 1 1364 ? -1.028 0.262 -28.030 1.00 75.31 1364 ALA A N 1
ATOM 10339 C CA . ALA A 1 1364 ? -0.030 -0.250 -27.090 1.00 75.31 1364 ALA A CA 1
ATOM 10340 C C . ALA A 1 1364 ? 0.516 -1.639 -27.490 1.00 75.31 1364 ALA A C 1
ATOM 10342 O O . ALA A 1 1364 ? 1.643 -1.985 -27.130 1.00 75.31 1364 ALA A O 1
ATOM 10343 N N . GLY A 1 1365 ? -0.253 -2.422 -28.259 1.00 73.31 1365 GLY A N 1
ATOM 10344 C CA . GLY A 1 1365 ? 0.176 -3.725 -28.766 1.00 73.31 1365 GLY A CA 1
ATOM 10345 C C . GLY A 1 1365 ? 1.395 -3.626 -29.685 1.00 73.31 1365 GLY A C 1
ATOM 10346 O O . GLY A 1 1365 ? 2.357 -4.368 -29.495 1.00 73.31 1365 GLY A O 1
ATOM 10347 N N . PHE A 1 1366 ? 1.417 -2.665 -30.613 1.00 78.00 1366 PHE A N 1
ATOM 10348 C CA . PHE A 1 1366 ? 2.548 -2.482 -31.531 1.00 78.00 1366 PHE A CA 1
ATOM 10349 C C . PHE A 1 1366 ? 3.820 -2.014 -30.817 1.00 78.00 1366 PHE A C 1
ATOM 10351 O O . PHE A 1 1366 ? 4.910 -2.491 -31.131 1.00 78.00 1366 PHE A O 1
ATOM 10358 N N . LEU A 1 1367 ? 3.690 -1.180 -29.779 1.00 78.75 1367 LEU A N 1
ATOM 10359 C CA . LEU A 1 1367 ? 4.833 -0.734 -28.972 1.00 78.75 1367 LEU A CA 1
ATOM 10360 C C . LEU A 1 1367 ? 5.558 -1.890 -28.277 1.00 78.75 1367 LEU A C 1
ATOM 10362 O O . LEU A 1 1367 ? 6.779 -1.844 -28.136 1.00 78.75 1367 LEU A O 1
ATOM 10366 N N . SER A 1 1368 ? 4.827 -2.920 -27.841 1.00 71.69 1368 SER A N 1
ATOM 10367 C CA . SER A 1 1368 ? 5.433 -4.078 -27.176 1.00 71.69 1368 SER A CA 1
ATOM 10368 C C . SER A 1 1368 ? 6.351 -4.863 -28.120 1.00 71.69 1368 SER A C 1
ATOM 10370 O O . SER A 1 1368 ? 7.515 -5.086 -27.787 1.00 71.69 1368 SER A O 1
ATOM 10372 N N . GLY A 1 1369 ? 5.877 -5.170 -29.334 1.00 70.50 1369 GLY A N 1
ATOM 10373 C CA . GLY A 1 1369 ? 6.684 -5.826 -30.366 1.00 70.50 1369 GLY A CA 1
ATOM 10374 C C . GLY A 1 1369 ? 7.836 -4.949 -30.865 1.00 70.50 1369 GLY A C 1
ATOM 10375 O O . GLY A 1 1369 ? 8.947 -5.436 -31.069 1.00 70.50 1369 GLY A O 1
ATOM 10376 N N . ALA A 1 1370 ? 7.615 -3.637 -30.996 1.00 75.12 1370 ALA A N 1
ATOM 10377 C CA . ALA A 1 1370 ? 8.663 -2.695 -31.381 1.00 75.12 1370 ALA A CA 1
ATOM 10378 C C . ALA A 1 1370 ? 9.771 -2.590 -30.319 1.00 75.12 1370 ALA A C 1
ATOM 10380 O O . ALA A 1 1370 ? 10.947 -2.542 -30.672 1.00 75.12 1370 ALA A O 1
ATOM 10381 N N . ARG A 1 1371 ? 9.430 -2.605 -29.023 1.00 77.38 1371 ARG A N 1
ATOM 10382 C CA . ARG A 1 1371 ? 10.412 -2.554 -27.928 1.00 77.38 1371 ARG A CA 1
ATOM 10383 C C . ARG A 1 1371 ? 11.292 -3.800 -27.886 1.00 77.38 1371 ARG A C 1
ATOM 10385 O O . ARG A 1 1371 ? 12.487 -3.676 -27.643 1.00 77.38 1371 ARG A O 1
ATOM 10392 N N . GLU A 1 1372 ? 10.732 -4.975 -28.158 1.00 71.75 1372 GLU A N 1
ATOM 10393 C CA . GLU A 1 1372 ? 11.512 -6.213 -28.267 1.00 71.75 1372 GLU A CA 1
ATOM 10394 C C . GLU A 1 1372 ? 12.490 -6.157 -29.451 1.00 71.75 1372 GLU A C 1
ATOM 10396 O O . GLU A 1 1372 ? 13.664 -6.500 -29.311 1.00 71.75 1372 GLU A O 1
ATOM 10401 N N . LEU A 1 1373 ? 12.035 -5.653 -30.603 1.00 70.38 1373 LEU A N 1
ATOM 10402 C CA . LEU A 1 1373 ? 12.843 -5.601 -31.820 1.00 70.38 1373 LEU A CA 1
ATOM 10403 C C . LEU A 1 1373 ? 13.903 -4.483 -31.801 1.00 70.38 1373 LEU A C 1
ATOM 10405 O O . LEU A 1 1373 ? 15.012 -4.680 -32.293 1.00 70.38 1373 LEU A O 1
ATOM 10409 N N . LEU A 1 1374 ? 13.571 -3.304 -31.266 1.00 79.62 1374 LEU A N 1
ATOM 10410 C CA . LEU A 1 1374 ? 14.346 -2.061 -31.405 1.00 79.62 1374 LEU A CA 1
ATOM 10411 C C . LEU A 1 1374 ? 14.905 -1.527 -30.081 1.00 79.62 1374 LEU A C 1
ATOM 10413 O O . LEU A 1 1374 ? 15.708 -0.599 -30.100 1.00 79.62 1374 LEU A O 1
ATOM 10417 N N . GLY A 1 1375 ? 14.534 -2.099 -28.932 1.00 70.12 1375 GLY A N 1
ATOM 10418 C CA . GLY A 1 1375 ? 14.950 -1.609 -27.609 1.00 70.12 1375 GLY A CA 1
ATOM 10419 C C . GLY A 1 1375 ? 16.453 -1.702 -27.324 1.00 70.12 1375 GLY A C 1
ATOM 10420 O O . GLY A 1 1375 ? 16.924 -1.132 -26.347 1.00 70.12 1375 GLY A O 1
ATOM 10421 N N . HIS A 1 1376 ? 17.214 -2.393 -28.178 1.00 70.06 1376 HIS A N 1
ATOM 10422 C CA . HIS A 1 1376 ? 18.676 -2.436 -28.129 1.00 70.06 1376 HIS A CA 1
ATOM 10423 C C . HIS A 1 1376 ? 19.343 -1.184 -28.731 1.00 70.06 1376 HIS A C 1
ATOM 10425 O O . HIS A 1 1376 ? 20.555 -1.018 -28.594 1.00 70.06 1376 HIS A O 1
ATOM 10431 N N . LEU A 1 1377 ? 18.586 -0.330 -29.430 1.00 74.25 1377 LEU A N 1
ATOM 10432 C CA . LEU A 1 1377 ? 19.102 0.893 -30.038 1.00 74.25 1377 LEU A CA 1
ATOM 10433 C C . LEU A 1 1377 ? 19.193 2.025 -29.000 1.00 74.25 1377 LEU A C 1
ATOM 10435 O O . LEU A 1 1377 ? 18.238 2.245 -28.250 1.00 74.25 1377 LEU A O 1
ATOM 10439 N N . PRO A 1 1378 ? 20.309 2.775 -28.961 1.00 66.12 1378 PRO A N 1
ATOM 10440 C CA . PRO A 1 1378 ? 20.496 3.853 -27.997 1.00 66.12 1378 PRO A CA 1
ATOM 10441 C C . PRO A 1 1378 ? 19.524 5.016 -28.244 1.00 66.12 1378 PRO A C 1
ATOM 10443 O O . PRO A 1 1378 ? 19.214 5.360 -29.387 1.00 66.12 1378 PRO A O 1
ATOM 10446 N N . ASP A 1 1379 ? 19.062 5.629 -27.152 1.00 80.44 1379 ASP A N 1
ATOM 10447 C CA . ASP A 1 1379 ? 18.165 6.797 -27.134 1.00 80.44 1379 ASP A CA 1
ATOM 10448 C C . ASP A 1 1379 ? 16.819 6.606 -27.862 1.00 80.44 1379 ASP A C 1
ATOM 10450 O O . ASP A 1 1379 ? 16.180 7.580 -28.269 1.00 80.44 1379 ASP A O 1
ATOM 10454 N N . MET A 1 1380 ? 16.376 5.351 -28.002 1.00 86.81 1380 MET A N 1
ATOM 10455 C CA . MET A 1 1380 ? 15.058 4.976 -28.513 1.00 86.81 1380 MET A CA 1
ATOM 10456 C C . MET A 1 1380 ? 14.015 4.997 -27.384 1.00 86.81 1380 MET A C 1
ATOM 10458 O O . MET A 1 1380 ? 14.144 4.287 -26.385 1.00 86.81 1380 MET A O 1
ATOM 10462 N N . LYS A 1 1381 ? 12.959 5.794 -27.545 1.00 89.06 1381 LYS A N 1
ATOM 10463 C CA . LYS A 1 1381 ? 11.831 5.928 -26.609 1.00 89.06 1381 LYS A CA 1
ATOM 10464 C C . LYS A 1 1381 ? 10.557 5.381 -27.246 1.00 89.06 1381 LYS A C 1
ATOM 10466 O O . LYS A 1 1381 ? 10.413 5.448 -28.458 1.00 89.06 1381 LYS A O 1
ATOM 10471 N N . PHE A 1 1382 ? 9.626 4.876 -26.436 1.00 90.75 1382 PHE A N 1
ATOM 10472 C CA . PHE A 1 1382 ? 8.370 4.279 -26.908 1.00 90.75 1382 PHE A CA 1
ATOM 10473 C C . PHE A 1 1382 ? 7.178 4.850 -26.138 1.00 90.75 1382 PHE A C 1
ATOM 10475 O O . PHE A 1 1382 ? 7.175 4.768 -24.907 1.00 90.75 1382 PHE A O 1
ATOM 10482 N N . SER A 1 1383 ? 6.153 5.351 -26.827 1.00 90.88 1383 SER A N 1
ATOM 10483 C CA . SER A 1 1383 ? 4.948 5.908 -26.190 1.00 90.88 1383 SER A CA 1
ATOM 10484 C C . SER A 1 1383 ? 3.690 5.735 -27.043 1.00 90.88 1383 SER A C 1
ATOM 10486 O O . SER A 1 1383 ? 3.747 5.698 -28.269 1.00 90.88 1383 SER A O 1
ATOM 10488 N N . VAL A 1 1384 ? 2.531 5.613 -26.386 1.00 91.00 1384 VAL A N 1
ATOM 10489 C CA . VAL A 1 1384 ? 1.236 5.603 -27.086 1.00 91.00 1384 VAL A CA 1
ATOM 10490 C C . VAL A 1 1384 ? 0.913 7.030 -27.519 1.00 91.00 1384 VAL A C 1
ATOM 10492 O O . VAL A 1 1384 ? 1.063 7.953 -26.716 1.00 91.00 1384 VAL A O 1
ATOM 10495 N N . PHE A 1 1385 ? 0.490 7.221 -28.767 1.00 94.69 1385 PHE A N 1
ATOM 10496 C CA . PHE A 1 1385 ? 0.189 8.551 -29.294 1.00 94.69 1385 PHE A CA 1
ATOM 10497 C C . PHE A 1 1385 ? -0.903 8.522 -30.364 1.00 94.69 1385 PHE A C 1
ATOM 10499 O O . PHE A 1 1385 ? -0.827 7.751 -31.319 1.00 94.69 1385 PHE A O 1
ATOM 10506 N N . ASP A 1 1386 ? -1.898 9.395 -30.207 1.00 93.81 1386 ASP A N 1
ATOM 10507 C CA . ASP A 1 1386 ? -2.965 9.632 -31.178 1.00 93.81 1386 ASP A CA 1
ATOM 10508 C C . ASP A 1 1386 ? -2.853 11.061 -31.730 1.00 93.81 1386 ASP A C 1
ATOM 10510 O O . ASP A 1 1386 ? -3.160 12.039 -31.045 1.00 93.81 1386 ASP A O 1
ATOM 10514 N N . ILE A 1 1387 ? -2.430 11.190 -32.989 1.00 95.00 1387 ILE A N 1
ATOM 10515 C CA . ILE A 1 1387 ? -2.200 12.490 -33.634 1.00 95.00 1387 ILE A CA 1
ATOM 10516 C C . ILE A 1 1387 ? -3.488 13.300 -33.874 1.00 95.00 1387 ILE A C 1
ATOM 10518 O O . ILE A 1 1387 ? -3.416 14.510 -34.097 1.00 95.00 1387 ILE A O 1
ATOM 10522 N N . GLU A 1 1388 ? -4.678 12.688 -33.824 1.00 92.12 1388 GLU A N 1
ATOM 10523 C CA . GLU A 1 1388 ? -5.941 13.422 -33.999 1.00 92.12 1388 GLU A CA 1
ATOM 10524 C C . GLU A 1 1388 ? -6.349 14.217 -32.756 1.00 92.12 1388 GLU A C 1
ATOM 10526 O O . GLU A 1 1388 ? -7.094 15.201 -32.859 1.00 92.12 1388 GLU A O 1
ATOM 10531 N N . ARG A 1 1389 ? -5.871 13.792 -31.583 1.00 92.75 1389 ARG A N 1
ATOM 10532 C CA . ARG A 1 1389 ? -6.092 14.469 -30.304 1.00 92.75 1389 ARG A CA 1
ATOM 10533 C C . ARG A 1 1389 ? -5.045 15.553 -30.083 1.00 92.75 1389 ARG A C 1
ATOM 10535 O O . ARG A 1 1389 ? -4.004 15.569 -30.732 1.00 92.75 1389 ARG A O 1
ATOM 10542 N N . ASP A 1 1390 ? -5.326 16.474 -29.165 1.00 91.12 1390 ASP A N 1
ATOM 10543 C CA . ASP A 1 1390 ? -4.364 17.519 -28.821 1.00 91.12 1390 ASP A CA 1
ATOM 10544 C C . ASP A 1 1390 ? -3.066 16.878 -28.274 1.00 91.12 1390 ASP A C 1
ATOM 10546 O O . ASP A 1 1390 ? -3.137 16.106 -27.311 1.00 91.12 1390 ASP A O 1
ATOM 10550 N N . PRO A 1 1391 ? -1.887 17.125 -28.879 1.00 92.50 1391 PRO A N 1
ATOM 10551 C CA . PRO A 1 1391 ? -0.632 16.545 -28.405 1.00 92.50 1391 PRO A CA 1
ATOM 10552 C C . PRO A 1 1391 ? -0.223 17.028 -27.009 1.00 92.50 1391 PRO A C 1
ATOM 10554 O O . PRO A 1 1391 ? 0.353 16.254 -26.244 1.00 92.50 1391 PRO A O 1
ATOM 10557 N N . VAL A 1 1392 ? -0.580 18.264 -26.644 1.00 86.69 1392 VAL A N 1
ATOM 10558 C CA . VAL A 1 1392 ? -0.249 18.852 -25.336 1.00 86.69 1392 VAL A CA 1
ATOM 10559 C C . VAL A 1 1392 ? -1.027 18.147 -24.229 1.00 86.69 1392 VAL A C 1
ATOM 10561 O O . VAL A 1 1392 ? -0.468 17.805 -23.190 1.00 86.69 1392 VAL A O 1
ATOM 10564 N N . GLU A 1 1393 ? -2.299 17.819 -24.476 1.00 88.62 1393 GLU A N 1
ATOM 10565 C CA . GLU A 1 1393 ? -3.106 17.010 -23.549 1.00 88.62 1393 GLU A CA 1
ATOM 10566 C C . GLU A 1 1393 ? -2.576 15.574 -23.389 1.00 88.62 1393 GLU A C 1
ATOM 10568 O O . GLU A 1 1393 ? -2.892 14.906 -22.404 1.00 88.62 1393 GLU A O 1
ATOM 10573 N N . GLN A 1 1394 ? -1.772 15.095 -24.345 1.00 90.88 1394 GLN A N 1
ATOM 10574 C CA . GLN A 1 1394 ? -1.126 13.779 -24.319 1.00 90.88 1394 GLN A CA 1
ATOM 10575 C C . GLN A 1 1394 ? 0.298 13.807 -23.737 1.00 90.88 1394 GLN A C 1
ATOM 10577 O O . GLN A 1 1394 ? 0.930 12.756 -23.657 1.00 90.88 1394 GLN A O 1
ATOM 10582 N N . GLY A 1 1395 ? 0.794 14.974 -23.311 1.00 84.88 1395 GLY A N 1
ATOM 10583 C CA . GLY A 1 1395 ? 2.116 15.128 -22.695 1.00 84.88 1395 GLY A CA 1
ATOM 10584 C C . GLY A 1 1395 ? 3.265 15.386 -23.673 1.00 84.88 1395 GLY A C 1
ATOM 10585 O O . GLY A 1 1395 ? 4.416 15.160 -23.310 1.00 84.88 1395 GLY A O 1
ATOM 10586 N N . TYR A 1 1396 ? 2.976 15.839 -24.897 1.00 90.44 1396 TYR A N 1
ATOM 10587 C CA . TYR A 1 1396 ? 3.995 16.281 -25.850 1.00 90.44 1396 TYR A CA 1
ATOM 10588 C C . TYR A 1 1396 ? 4.053 17.807 -25.892 1.00 90.44 1396 TYR A C 1
ATOM 10590 O O . TYR A 1 1396 ? 3.060 18.463 -26.210 1.00 90.44 1396 TYR A O 1
ATOM 10598 N N . ASP A 1 1397 ? 5.229 18.361 -25.613 1.00 87.31 1397 ASP A N 1
ATOM 10599 C CA . ASP A 1 1397 ? 5.453 19.803 -25.646 1.00 87.31 1397 ASP A CA 1
ATOM 10600 C C . ASP A 1 1397 ? 5.465 20.331 -27.088 1.00 87.31 1397 ASP A C 1
ATOM 10602 O O . ASP A 1 1397 ? 6.017 19.712 -28.010 1.00 87.31 1397 ASP A O 1
ATOM 10606 N N . GLU A 1 1398 ? 4.876 21.510 -27.288 1.00 89.12 1398 GLU A N 1
ATOM 10607 C CA . GLU A 1 1398 ? 4.906 22.189 -28.582 1.00 89.12 1398 GLU A CA 1
ATOM 10608 C C . GLU A 1 1398 ? 6.343 22.548 -28.983 1.00 89.12 1398 GLU A C 1
ATOM 10610 O O . GLU A 1 1398 ? 7.183 22.857 -28.143 1.00 89.12 1398 GLU A O 1
ATOM 10615 N N . GLN A 1 1399 ? 6.620 22.537 -30.289 1.00 88.94 1399 GLN A N 1
ATOM 10616 C CA . GLN A 1 1399 ? 7.900 22.958 -30.867 1.00 88.94 1399 GLN A CA 1
ATOM 10617 C C . GLN A 1 1399 ? 9.116 22.238 -30.254 1.00 88.94 1399 GLN A C 1
ATOM 10619 O O . GLN A 1 1399 ? 10.157 22.836 -29.980 1.00 88.94 1399 GLN A O 1
ATOM 10624 N N . THR A 1 1400 ? 9.004 20.925 -30.063 1.00 89.25 1400 THR A N 1
ATOM 10625 C CA . THR A 1 1400 ? 10.065 20.113 -29.446 1.00 89.25 1400 THR A CA 1
ATOM 10626 C C . THR A 1 1400 ? 10.947 19.421 -30.475 1.00 89.25 1400 THR A C 1
ATOM 10628 O O . THR A 1 1400 ? 12.165 19.328 -30.292 1.00 89.25 1400 THR A O 1
ATOM 10631 N N . TYR A 1 1401 ? 10.346 18.921 -31.555 1.00 94.88 1401 TYR A N 1
ATOM 10632 C CA . TYR A 1 1401 ? 11.009 18.022 -32.493 1.00 94.88 1401 TYR A CA 1
ATOM 10633 C C . TYR A 1 1401 ? 11.581 18.776 -33.697 1.00 94.88 1401 TYR A C 1
ATOM 10635 O O . TYR A 1 1401 ? 10.983 19.722 -34.212 1.00 94.88 1401 TYR A O 1
ATOM 10643 N N . ASN A 1 1402 ? 12.748 18.331 -34.164 1.00 92.38 1402 ASN A N 1
ATOM 10644 C CA . ASN A 1 1402 ? 13.370 18.817 -35.398 1.00 92.38 1402 ASN A CA 1
ATOM 10645 C C . ASN A 1 1402 ? 12.814 18.065 -36.613 1.00 92.38 1402 ASN A C 1
ATOM 10647 O O . ASN A 1 1402 ? 12.711 18.623 -37.705 1.00 92.38 1402 ASN A O 1
ATOM 10651 N N . LEU A 1 1403 ? 12.465 16.792 -36.416 1.00 96.00 1403 LEU A N 1
ATOM 10652 C CA . LEU A 1 1403 ? 12.023 15.893 -37.467 1.00 96.00 1403 LEU A CA 1
ATOM 10653 C C . LEU A 1 1403 ? 10.849 15.043 -36.983 1.00 96.00 1403 LEU A C 1
ATOM 10655 O O . LEU A 1 1403 ? 10.937 14.386 -35.947 1.00 96.00 1403 LEU A O 1
ATOM 10659 N N . ILE A 1 1404 ? 9.779 15.013 -37.770 1.00 97.75 1404 ILE A N 1
ATOM 10660 C CA . ILE A 1 1404 ? 8.704 14.033 -37.645 1.00 97.75 1404 ILE A CA 1
ATOM 10661 C C . ILE A 1 1404 ? 8.764 13.098 -38.847 1.00 97.75 1404 ILE A C 1
ATOM 10663 O O . ILE A 1 1404 ? 8.861 13.553 -39.986 1.00 97.75 1404 ILE A O 1
ATOM 10667 N N . ILE A 1 1405 ? 8.688 11.795 -38.596 1.00 97.56 1405 ILE A N 1
ATOM 10668 C CA . ILE A 1 1405 ? 8.575 10.753 -39.615 1.00 97.56 1405 ILE A CA 1
ATOM 10669 C C . ILE A 1 1405 ? 7.179 10.142 -39.494 1.00 97.56 1405 ILE A C 1
ATOM 10671 O O . ILE A 1 1405 ? 6.772 9.734 -38.411 1.00 97.56 1405 ILE A O 1
ATOM 10675 N N . ALA A 1 1406 ? 6.441 10.078 -40.596 1.00 96.81 1406 ALA A N 1
ATOM 10676 C CA . ALA A 1 1406 ? 5.130 9.445 -40.647 1.00 96.81 1406 ALA A CA 1
ATOM 10677 C C . ALA A 1 1406 ? 5.027 8.602 -41.924 1.00 96.81 1406 ALA A C 1
ATOM 10679 O O . ALA A 1 1406 ? 5.121 9.121 -43.038 1.00 96.81 1406 ALA A O 1
ATOM 10680 N N . CYS A 1 1407 ? 4.878 7.288 -41.765 1.00 94.50 1407 CYS A N 1
ATOM 10681 C CA . CYS A 1 1407 ? 4.915 6.328 -42.865 1.00 94.50 1407 CYS A CA 1
ATOM 10682 C C . CYS A 1 1407 ? 3.609 5.531 -42.926 1.00 94.50 1407 CYS A C 1
ATOM 10684 O O . CYS A 1 1407 ? 3.366 4.698 -42.063 1.00 94.50 1407 CYS A O 1
ATOM 10686 N N . GLN A 1 1408 ? 2.808 5.746 -43.975 1.00 91.50 1408 GLN A N 1
ATOM 10687 C CA . GLN A 1 1408 ? 1.533 5.065 -44.240 1.00 91.50 1408 GLN A CA 1
ATOM 10688 C C . GLN A 1 1408 ? 0.586 5.115 -43.034 1.00 91.50 1408 GLN A C 1
ATOM 10690 O O . GLN A 1 1408 ? 0.060 4.089 -42.604 1.00 91.50 1408 GLN A O 1
ATOM 10695 N N . VAL A 1 1409 ? 0.386 6.314 -42.483 1.00 93.25 1409 VAL A N 1
ATOM 10696 C CA . VAL A 1 1409 ? -0.312 6.510 -41.204 1.00 93.25 1409 VAL A CA 1
ATOM 10697 C C . VAL A 1 1409 ? -1.281 7.687 -41.235 1.00 93.25 1409 VAL A C 1
ATOM 10699 O O . VAL A 1 1409 ? -2.408 7.561 -40.762 1.00 93.25 1409 VAL A O 1
ATOM 10702 N N . LEU A 1 1410 ? -0.901 8.837 -41.802 1.00 94.31 1410 LEU A N 1
ATOM 10703 C CA . LEU A 1 1410 ? -1.714 10.050 -41.672 1.00 94.31 1410 LEU A CA 1
ATOM 10704 C C . LEU A 1 1410 ? -2.984 9.973 -42.522 1.00 94.31 1410 LEU A C 1
ATOM 10706 O O . LEU A 1 1410 ? -3.987 10.612 -42.193 1.00 94.31 1410 LEU A O 1
ATOM 10710 N N . HIS A 1 1411 ? -2.977 9.154 -43.578 1.00 91.81 1411 HIS A N 1
ATOM 10711 C CA . HIS A 1 1411 ? -4.175 8.869 -44.362 1.00 91.81 1411 HIS A CA 1
ATOM 10712 C C . HIS A 1 1411 ? -5.298 8.241 -43.511 1.00 91.81 1411 HIS A C 1
ATOM 10714 O O . HIS A 1 1411 ? -6.471 8.476 -43.794 1.00 91.81 1411 HIS A O 1
ATOM 10720 N N . ALA A 1 1412 ? -4.982 7.518 -42.433 1.00 90.62 1412 ALA A N 1
ATOM 10721 C CA . ALA A 1 1412 ? -5.954 6.853 -41.560 1.00 90.62 1412 ALA A CA 1
ATOM 10722 C C . ALA A 1 1412 ? -6.476 7.759 -40.422 1.00 90.62 1412 ALA A C 1
ATOM 10724 O O . ALA A 1 1412 ? -6.710 7.303 -39.308 1.00 90.62 1412 ALA A O 1
ATOM 10725 N N . THR A 1 1413 ? -6.659 9.054 -40.692 1.00 93.81 1413 THR A N 1
ATOM 10726 C CA . THR A 1 1413 ? -7.217 10.031 -39.739 1.00 93.81 1413 THR A CA 1
ATOM 10727 C C . THR A 1 1413 ? -8.528 10.616 -40.249 1.00 93.81 1413 THR A C 1
ATOM 10729 O O . THR A 1 1413 ? -8.763 10.642 -41.456 1.00 93.81 1413 THR A O 1
ATOM 10732 N N . SER A 1 1414 ? -9.393 11.094 -39.353 1.00 92.56 1414 SER A N 1
ATOM 10733 C CA . SER A 1 1414 ? -10.723 11.603 -39.718 1.00 92.56 1414 SER A CA 1
ATOM 10734 C C . SER A 1 1414 ? -10.762 13.025 -40.275 1.00 92.56 1414 SER A C 1
ATOM 10736 O O . SER A 1 1414 ? -11.722 13.395 -40.954 1.00 92.56 1414 SER A O 1
ATOM 10738 N N . ASN A 1 1415 ? -9.733 13.829 -40.001 1.00 94.75 1415 ASN A N 1
ATOM 10739 C CA . ASN A 1 1415 ? -9.628 15.198 -40.495 1.00 94.75 1415 ASN A CA 1
ATOM 10740 C C . ASN A 1 1415 ? -8.169 15.561 -40.792 1.00 94.75 1415 ASN A C 1
ATOM 10742 O O . ASN A 1 1415 ? -7.409 15.902 -39.883 1.00 94.75 1415 ASN A O 1
ATOM 10746 N N . MET A 1 1416 ? -7.798 15.553 -42.073 1.00 94.44 1416 MET A N 1
ATOM 10747 C CA . MET A 1 1416 ? -6.416 15.800 -42.496 1.00 94.44 1416 MET A CA 1
ATOM 10748 C C . MET A 1 1416 ? -5.878 17.174 -42.061 1.00 94.44 1416 MET A C 1
ATOM 10750 O O . MET A 1 1416 ? -4.718 17.299 -41.670 1.00 94.44 1416 MET A O 1
ATOM 10754 N N . HIS A 1 1417 ? -6.711 18.219 -42.095 1.00 93.88 1417 HIS A N 1
ATOM 10755 C CA . HIS A 1 1417 ? -6.282 19.565 -41.709 1.00 93.88 1417 HIS A CA 1
ATOM 10756 C C . HIS A 1 1417 ? -5.900 19.633 -40.223 1.00 93.88 1417 HIS A C 1
ATOM 10758 O O . HIS A 1 1417 ? -4.852 20.184 -39.881 1.00 93.88 1417 HIS A O 1
ATOM 10764 N N . ARG A 1 1418 ? -6.703 19.022 -39.343 1.00 95.06 1418 ARG A N 1
ATOM 10765 C CA . ARG A 1 1418 ? -6.403 18.920 -37.908 1.00 95.06 1418 ARG A CA 1
ATOM 10766 C C . ARG A 1 1418 ? -5.143 18.092 -37.659 1.00 95.06 1418 ARG A C 1
ATOM 10768 O O . ARG A 1 1418 ? -4.270 18.552 -36.931 1.00 95.06 1418 ARG A O 1
ATOM 10775 N N . THR A 1 1419 ? -5.030 16.925 -38.294 1.00 97.00 1419 THR A N 1
ATOM 10776 C CA . THR A 1 1419 ? -3.861 16.038 -38.181 1.00 97.00 1419 THR A CA 1
ATOM 10777 C C . THR A 1 1419 ? -2.567 16.778 -38.518 1.00 97.00 1419 THR A C 1
ATOM 10779 O O . THR A 1 1419 ? -1.631 16.800 -37.721 1.00 97.00 1419 THR A O 1
ATOM 10782 N N . LEU A 1 1420 ? -2.525 17.466 -39.663 1.00 97.75 1420 LEU A N 1
ATOM 10783 C CA . LEU A 1 1420 ? -1.351 18.237 -40.076 1.00 97.75 1420 LEU A CA 1
ATOM 10784 C C . LEU A 1 1420 ? -1.097 19.449 -39.170 1.00 97.75 1420 LEU A C 1
ATOM 10786 O O . LEU A 1 1420 ? 0.056 19.748 -38.869 1.00 97.75 1420 LEU A O 1
ATOM 10790 N N . THR A 1 1421 ? -2.145 20.115 -38.679 1.00 96.12 1421 THR A N 1
ATOM 10791 C CA . THR A 1 1421 ? -1.996 21.216 -37.712 1.00 96.12 1421 THR A CA 1
ATOM 10792 C C . THR A 1 1421 ? -1.338 20.732 -36.416 1.00 96.12 1421 THR A C 1
ATOM 10794 O O . THR A 1 1421 ? -0.451 21.405 -35.892 1.00 96.12 1421 THR A O 1
ATOM 10797 N N . ASN A 1 1422 ? -1.698 19.541 -35.928 1.00 97.31 1422 ASN A N 1
ATOM 10798 C CA . ASN A 1 1422 ? -1.063 18.927 -34.761 1.00 97.31 1422 ASN A CA 1
ATOM 10799 C C . ASN A 1 1422 ? 0.399 18.536 -35.036 1.00 97.31 1422 ASN A C 1
ATOM 10801 O O . ASN A 1 1422 ? 1.265 18.846 -34.219 1.00 97.31 1422 ASN A O 1
ATOM 10805 N N . CYS A 1 1423 ? 0.710 17.959 -36.206 1.00 97.19 1423 CYS A N 1
ATOM 10806 C CA . CYS A 1 1423 ? 2.102 17.714 -36.614 1.00 97.19 1423 CYS A CA 1
ATOM 10807 C C . CYS A 1 1423 ? 2.924 19.014 -36.630 1.00 97.19 1423 CYS A C 1
ATOM 10809 O O . CYS A 1 1423 ? 4.052 19.048 -36.140 1.00 97.19 1423 CYS A O 1
ATOM 10811 N N . ARG A 1 1424 ? 2.351 20.105 -37.155 1.00 95.25 1424 ARG A N 1
ATOM 10812 C CA . ARG A 1 1424 ? 2.995 21.425 -37.207 1.00 95.25 1424 ARG A CA 1
ATOM 10813 C C . ARG A 1 1424 ? 3.262 21.996 -35.814 1.00 95.25 1424 ARG A C 1
ATOM 10815 O O . ARG A 1 1424 ? 4.292 22.631 -35.629 1.00 95.25 1424 ARG A O 1
ATOM 10822 N N . ARG A 1 1425 ? 2.362 21.784 -34.846 1.00 94.25 1425 ARG A N 1
ATOM 10823 C CA . ARG A 1 1425 ? 2.534 22.240 -33.451 1.00 94.25 1425 ARG A CA 1
ATOM 10824 C C . ARG A 1 1425 ? 3.697 21.546 -32.738 1.00 94.25 1425 ARG A C 1
ATOM 10826 O O . ARG A 1 1425 ? 4.335 22.165 -31.899 1.00 94.25 1425 ARG A O 1
ATOM 10833 N N . LEU A 1 1426 ? 3.985 20.287 -33.071 1.00 96.00 1426 LEU A N 1
ATOM 10834 C CA . LEU A 1 1426 ? 5.070 19.502 -32.464 1.00 96.00 1426 LEU A CA 1
ATOM 10835 C C . LEU A 1 1426 ? 6.462 19.839 -33.015 1.00 96.00 1426 LEU A C 1
ATOM 10837 O O . LEU A 1 1426 ? 7.469 19.632 -32.332 1.00 96.00 1426 LEU A O 1
ATOM 10841 N N . LEU A 1 1427 ? 6.524 20.341 -34.248 1.00 95.44 1427 LEU A N 1
ATOM 10842 C CA . LEU A 1 1427 ? 7.764 20.724 -34.914 1.00 95.44 1427 LEU A CA 1
ATOM 10843 C C . LEU A 1 1427 ? 8.194 22.140 -34.532 1.00 95.44 1427 LEU A C 1
ATOM 10845 O O . LEU A 1 1427 ? 7.386 23.067 -34.485 1.00 95.44 1427 LEU A O 1
ATOM 10849 N N . LYS A 1 1428 ? 9.498 22.316 -34.314 1.00 90.31 1428 LYS A N 1
ATOM 10850 C CA . LYS A 1 1428 ? 10.119 23.643 -34.210 1.00 90.31 1428 LYS A CA 1
ATOM 10851 C C . LYS A 1 1428 ? 9.930 24.444 -35.506 1.00 90.31 1428 LYS A C 1
ATOM 10853 O O . LYS A 1 1428 ? 9.788 23.840 -36.573 1.00 90.31 1428 LYS A O 1
ATOM 10858 N N . PRO A 1 1429 ? 10.004 25.788 -35.474 1.00 84.50 1429 PRO A N 1
ATOM 10859 C CA . PRO A 1 1429 ? 10.235 26.575 -36.684 1.00 84.50 1429 PRO A CA 1
ATOM 10860 C C . PRO A 1 1429 ? 11.458 26.032 -37.443 1.00 84.50 1429 PRO A C 1
ATOM 10862 O O . PRO A 1 1429 ? 12.510 25.816 -36.848 1.00 84.50 1429 PRO A O 1
ATOM 10865 N N . GLY A 1 1430 ? 11.315 25.749 -38.740 1.00 84.00 1430 GLY A N 1
ATOM 10866 C CA . GLY A 1 1430 ? 12.345 25.079 -39.547 1.00 84.00 1430 GLY A CA 1
ATOM 10867 C C . GLY A 1 1430 ? 12.392 23.549 -39.410 1.00 84.00 1430 GLY A C 1
ATOM 10868 O O . GLY A 1 1430 ? 13.086 22.887 -40.186 1.00 84.00 1430 GLY A O 1
ATOM 10869 N N . GLY A 1 1431 ? 11.633 22.974 -38.475 1.00 91.75 1431 GLY A N 1
ATOM 10870 C CA . GLY A 1 1431 ? 11.444 21.536 -38.327 1.00 91.75 1431 GLY A CA 1
ATOM 10871 C C . GLY A 1 1431 ? 10.732 20.924 -39.535 1.00 91.75 1431 GLY A C 1
ATOM 10872 O O . GLY A 1 1431 ? 9.987 21.599 -40.253 1.00 91.75 1431 GLY A O 1
ATOM 10873 N N . ARG A 1 1432 ? 10.984 19.637 -39.784 1.00 95.44 1432 ARG A N 1
ATOM 10874 C CA . ARG A 1 1432 ? 10.562 18.952 -41.011 1.00 95.44 1432 ARG A CA 1
ATOM 10875 C C . ARG A 1 1432 ? 9.657 17.766 -40.747 1.00 95.44 1432 ARG A C 1
ATOM 10877 O O . ARG A 1 1432 ? 9.858 17.010 -39.804 1.00 95.44 1432 ARG A O 1
ATOM 10884 N N . LEU A 1 1433 ? 8.703 17.580 -41.646 1.00 97.75 1433 LEU A N 1
ATOM 10885 C CA . LEU A 1 1433 ? 7.825 16.426 -41.712 1.00 97.75 1433 LEU A CA 1
ATOM 10886 C C . LEU A 1 1433 ? 8.221 15.580 -42.927 1.00 97.75 1433 LEU A C 1
ATOM 10888 O O . LEU A 1 1433 ? 8.152 16.046 -44.065 1.00 97.75 1433 LEU A O 1
ATOM 10892 N N . VAL A 1 1434 ? 8.652 14.346 -42.673 1.00 97.69 1434 VAL A N 1
ATOM 10893 C CA . VAL A 1 1434 ? 8.881 13.316 -43.689 1.00 97.69 1434 VAL A CA 1
ATOM 10894 C C . VAL A 1 1434 ? 7.643 12.436 -43.740 1.00 97.69 1434 VAL A C 1
ATOM 10896 O O . VAL A 1 1434 ? 7.357 11.701 -42.796 1.00 97.69 1434 VAL A O 1
ATOM 10899 N N . LEU A 1 1435 ? 6.926 12.509 -44.854 1.00 95.88 1435 LEU A N 1
ATOM 10900 C CA . LEU A 1 1435 ? 5.767 11.680 -45.148 1.00 95.88 1435 LEU A CA 1
ATOM 10901 C C . LEU A 1 1435 ? 6.166 10.587 -46.126 1.00 95.88 1435 LEU A C 1
ATOM 10903 O O . LEU A 1 1435 ? 6.830 10.855 -47.124 1.00 95.88 1435 LEU A O 1
ATOM 10907 N N . LEU A 1 1436 ? 5.719 9.368 -45.874 1.00 95.38 1436 LEU A N 1
ATOM 10908 C CA . LEU A 1 1436 ? 5.752 8.291 -46.850 1.00 95.38 1436 LEU A CA 1
ATOM 10909 C C . LEU A 1 1436 ? 4.322 7.804 -47.016 1.00 95.38 1436 LEU A C 1
ATOM 10911 O O . LEU A 1 1436 ? 3.802 7.116 -46.145 1.00 95.38 1436 LEU A O 1
ATOM 10915 N N . GLU A 1 1437 ? 3.673 8.191 -48.107 1.00 94.75 1437 GLU A N 1
ATOM 10916 C CA . GLU A 1 1437 ? 2.242 7.952 -48.300 1.00 94.75 1437 GLU A CA 1
ATOM 10917 C C . GLU A 1 1437 ? 1.938 7.523 -49.733 1.00 94.75 1437 GLU A C 1
ATOM 10919 O O . GLU A 1 1437 ? 2.596 7.938 -50.694 1.00 94.75 1437 GLU A O 1
ATOM 10924 N N . THR A 1 1438 ? 0.917 6.677 -49.859 1.00 93.38 1438 THR A N 1
ATOM 10925 C CA . THR A 1 1438 ? 0.333 6.306 -51.150 1.00 93.38 1438 THR A CA 1
ATOM 10926 C C . THR A 1 1438 ? -0.418 7.522 -51.688 1.00 93.38 1438 THR A C 1
ATOM 10928 O O . THR A 1 1438 ? -1.194 8.141 -50.956 1.00 93.38 1438 THR A O 1
ATOM 10931 N N . ASN A 1 1439 ? -0.179 7.894 -52.945 1.00 89.25 1439 ASN A N 1
ATOM 10932 C CA . ASN A 1 1439 ? -0.648 9.167 -53.505 1.00 89.25 1439 ASN A CA 1
ATOM 10933 C C . ASN A 1 1439 ? -1.690 9.028 -54.622 1.00 89.25 1439 ASN A C 1
ATOM 10935 O O . ASN A 1 1439 ? -2.171 10.029 -55.135 1.00 89.25 1439 ASN A O 1
ATOM 10939 N N . GLU A 1 1440 ? -2.096 7.814 -54.975 1.00 83.00 1440 GLU A N 1
ATOM 10940 C CA . GLU A 1 1440 ? -3.130 7.562 -55.981 1.00 83.00 1440 GLU A CA 1
ATOM 10941 C C . GLU A 1 1440 ? -4.094 6.465 -55.506 1.00 83.00 1440 GLU A C 1
ATOM 10943 O O . GLU A 1 1440 ? -3.757 5.601 -54.689 1.00 83.00 1440 GLU A O 1
ATOM 10948 N N . ASN A 1 1441 ? -5.332 6.498 -56.003 1.00 85.12 1441 ASN A N 1
ATOM 10949 C CA . ASN A 1 1441 ? -6.383 5.562 -55.594 1.00 85.12 1441 ASN A CA 1
ATOM 10950 C C . ASN A 1 1441 ? -6.328 4.264 -56.417 1.00 85.12 1441 ASN A C 1
ATOM 10952 O O . ASN A 1 1441 ? -7.088 4.067 -57.369 1.00 85.12 1441 ASN A O 1
ATOM 10956 N N . PHE A 1 1442 ? -5.415 3.371 -56.040 1.00 86.31 1442 PHE A N 1
ATOM 10957 C CA . PHE A 1 1442 ? -5.324 2.031 -56.617 1.00 86.31 1442 PHE A CA 1
ATOM 10958 C C . PHE A 1 1442 ? -6.268 1.045 -55.930 1.00 86.31 1442 PHE A C 1
ATOM 10960 O O . PHE A 1 1442 ? -6.565 1.156 -54.742 1.00 86.31 1442 PHE A O 1
ATOM 10967 N N . ILE A 1 1443 ? -6.687 0.006 -56.658 1.00 90.25 1443 ILE A N 1
ATOM 10968 C CA . ILE A 1 1443 ? -7.613 -0.989 -56.104 1.00 90.25 1443 ILE A CA 1
ATOM 10969 C C . ILE A 1 1443 ? -6.954 -1.898 -55.052 1.00 90.25 1443 ILE A C 1
ATOM 10971 O O . ILE A 1 1443 ? -7.632 -2.402 -54.160 1.00 90.25 1443 ILE A O 1
ATOM 10975 N N . VAL A 1 1444 ? -5.637 -2.120 -55.155 1.00 91.00 1444 VAL A N 1
ATOM 10976 C CA . VAL A 1 1444 ? -4.899 -3.112 -54.352 1.00 91.00 1444 VAL A CA 1
ATOM 10977 C C . VAL A 1 1444 ? -4.928 -2.795 -52.852 1.00 91.00 1444 VAL A C 1
ATOM 10979 O O . VAL A 1 1444 ? -5.329 -3.683 -52.100 1.00 91.00 1444 VAL A O 1
ATOM 10982 N N . PRO A 1 1445 ? -4.597 -1.574 -52.378 1.00 91.00 1445 PRO A N 1
ATOM 10983 C CA . PRO A 1 1445 ? -4.715 -1.252 -50.956 1.00 91.00 1445 PRO A CA 1
ATOM 10984 C C . PRO A 1 1445 ? -6.131 -1.468 -50.410 1.00 91.00 1445 PRO A C 1
ATOM 10986 O O . PRO A 1 1445 ? -6.287 -2.025 -49.328 1.00 91.00 1445 PRO A O 1
ATOM 10989 N N . GLY A 1 1446 ? -7.168 -1.115 -51.179 1.00 91.75 1446 GLY A N 1
ATOM 10990 C CA . GLY A 1 1446 ? -8.559 -1.350 -50.781 1.00 91.75 1446 GLY A CA 1
ATOM 10991 C C . GLY A 1 1446 ? -8.863 -2.832 -50.540 1.00 91.75 1446 GLY A C 1
ATOM 10992 O O . GLY A 1 1446 ? -9.574 -3.168 -49.601 1.00 91.75 1446 GLY A O 1
ATOM 10993 N N . VAL A 1 1447 ? -8.272 -3.737 -51.326 1.00 92.81 1447 VAL A N 1
ATOM 10994 C CA . VAL A 1 1447 ? -8.416 -5.192 -51.140 1.00 92.81 1447 VAL A CA 1
ATOM 10995 C C . VAL A 1 1447 ? -7.595 -5.717 -49.956 1.00 92.81 1447 VAL A C 1
ATOM 10997 O O . VAL A 1 1447 ? -8.068 -6.588 -49.232 1.00 92.81 1447 VAL A O 1
ATOM 11000 N N . VAL A 1 1448 ? -6.372 -5.216 -49.762 1.00 92.44 1448 VAL A N 1
ATOM 11001 C CA . VAL A 1 1448 ? -5.407 -5.754 -48.781 1.00 92.44 1448 VAL A CA 1
ATOM 11002 C C . VAL A 1 1448 ? -5.646 -5.217 -47.368 1.00 92.44 1448 VAL A C 1
ATOM 11004 O O . VAL A 1 1448 ? -5.523 -5.967 -46.404 1.00 92.44 1448 VAL A O 1
ATOM 11007 N N . VAL A 1 1449 ? -5.986 -3.934 -47.232 1.00 91.38 1449 VAL A N 1
ATOM 11008 C CA . VAL A 1 1449 ? -6.147 -3.260 -45.931 1.00 91.38 1449 VAL A CA 1
ATOM 11009 C C . VAL A 1 1449 ? -7.510 -2.587 -45.753 1.00 91.38 1449 VAL A C 1
ATOM 11011 O O . VAL A 1 1449 ? -7.808 -2.112 -44.664 1.00 91.38 1449 VAL A O 1
ATOM 11014 N N . GLY A 1 1450 ? -8.390 -2.593 -46.762 1.00 91.56 1450 GLY A N 1
ATOM 11015 C CA . GLY A 1 1450 ? -9.704 -1.938 -46.668 1.00 91.56 1450 GLY A CA 1
ATOM 11016 C C . GLY A 1 1450 ? -10.656 -2.540 -45.631 1.00 91.56 1450 GLY A C 1
ATOM 11017 O O . GLY A 1 1450 ? -11.637 -1.906 -45.260 1.00 91.56 1450 GLY A O 1
ATOM 11018 N N . THR A 1 1451 ? -10.373 -3.743 -45.130 1.00 90.19 1451 THR A N 1
ATOM 11019 C CA . THR A 1 1451 ? -11.107 -4.365 -44.014 1.00 90.19 1451 THR A CA 1
ATOM 11020 C C . THR A 1 1451 ? -10.510 -4.059 -42.636 1.00 90.19 1451 THR A C 1
ATOM 11022 O O . THR A 1 1451 ? -10.995 -4.591 -41.637 1.00 90.19 1451 THR A O 1
ATOM 11025 N N . PHE A 1 1452 ? -9.414 -3.297 -42.558 1.00 88.94 1452 PHE A N 1
ATOM 11026 C CA . PHE A 1 1452 ? -8.774 -2.962 -41.284 1.00 88.94 1452 PHE A CA 1
ATOM 11027 C C . PHE A 1 1452 ? -9.461 -1.762 -40.650 1.00 88.94 1452 PHE A C 1
ATOM 11029 O O . PHE A 1 1452 ? -9.888 -0.830 -41.335 1.00 88.94 1452 PHE A O 1
ATOM 11036 N N . THR A 1 1453 ? -9.528 -1.788 -39.323 1.00 81.69 1453 THR A N 1
ATOM 11037 C CA . THR A 1 1453 ? -10.064 -0.683 -38.536 1.00 81.69 1453 THR A CA 1
ATOM 11038 C C . THR A 1 1453 ? -9.282 0.597 -38.828 1.00 81.69 1453 THR A C 1
ATOM 11040 O O . THR A 1 1453 ? -8.052 0.588 -38.797 1.00 81.69 1453 THR A O 1
ATOM 11043 N N . GLY A 1 1454 ? -9.989 1.692 -39.113 1.00 83.62 1454 GLY A N 1
ATOM 11044 C CA . GLY A 1 1454 ? -9.396 3.008 -39.379 1.00 83.62 1454 GLY A CA 1
ATOM 11045 C C . GLY A 1 1454 ? -9.083 3.317 -40.848 1.00 83.62 1454 GLY A C 1
ATOM 11046 O O . GLY A 1 1454 ? -8.901 4.487 -41.181 1.00 83.62 1454 GLY A O 1
ATOM 11047 N N . TYR A 1 1455 ? -9.105 2.339 -41.765 1.00 90.56 1455 TYR A N 1
ATOM 11048 C CA . TYR A 1 1455 ? -8.880 2.607 -43.199 1.00 90.56 1455 TYR A CA 1
ATOM 11049 C C . TYR A 1 1455 ? -9.893 3.613 -43.774 1.00 90.56 1455 TYR A C 1
ATOM 11051 O O . TYR A 1 1455 ? -9.550 4.455 -44.602 1.00 90.56 1455 TYR A O 1
ATOM 11059 N N . TRP A 1 1456 ? -11.140 3.565 -43.296 1.00 93.19 1456 TRP A N 1
ATOM 11060 C CA . TRP A 1 1456 ? -12.227 4.449 -43.726 1.00 93.19 1456 TRP A CA 1
ATOM 11061 C C . TRP A 1 1456 ? -12.385 5.700 -42.852 1.00 93.19 1456 TRP A C 1
ATOM 11063 O O . TRP A 1 1456 ? -13.375 6.422 -42.987 1.00 93.19 1456 TRP A O 1
ATOM 11073 N N . ALA A 1 1457 ? -11.412 6.001 -41.982 1.00 91.19 1457 ALA A N 1
ATOM 11074 C CA . ALA A 1 1457 ? -11.493 7.133 -41.061 1.00 91.19 1457 ALA A CA 1
ATOM 11075 C C . ALA A 1 1457 ? -11.702 8.473 -41.782 1.00 91.19 1457 ALA A C 1
ATOM 11077 O O . ALA A 1 1457 ? -12.395 9.324 -41.241 1.00 91.19 1457 ALA A O 1
ATOM 11078 N N . GLY A 1 1458 ? -11.180 8.643 -43.004 1.00 90.75 1458 GLY A N 1
ATOM 11079 C CA . GLY A 1 1458 ? -11.265 9.881 -43.794 1.00 90.75 1458 GLY A CA 1
ATOM 11080 C C . GLY A 1 1458 ? -12.627 10.197 -44.433 1.00 90.75 1458 GLY A C 1
ATOM 11081 O O . GLY A 1 1458 ? -12.782 11.240 -45.061 1.00 90.75 1458 GLY A O 1
ATOM 11082 N N . ILE A 1 1459 ? -13.652 9.354 -44.284 1.00 91.19 1459 ILE A N 1
ATOM 11083 C CA . ILE A 1 1459 ? -14.993 9.644 -44.833 1.00 91.19 1459 ILE A CA 1
ATOM 11084 C C . ILE A 1 1459 ? -15.544 11.027 -44.408 1.00 91.19 1459 ILE A C 1
ATOM 11086 O O . ILE A 1 1459 ? -16.075 11.728 -45.276 1.00 91.19 1459 ILE A O 1
ATOM 11090 N N . PRO A 1 1460 ? -15.424 11.468 -43.136 1.00 89.44 1460 PRO A N 1
ATOM 11091 C CA . PRO A 1 1460 ? -15.948 12.755 -42.683 1.00 89.44 1460 PRO A CA 1
ATOM 11092 C C . PRO A 1 1460 ? -15.337 13.982 -43.372 1.00 89.44 1460 PRO A C 1
ATOM 11094 O O . PRO A 1 1460 ? -16.009 15.010 -43.4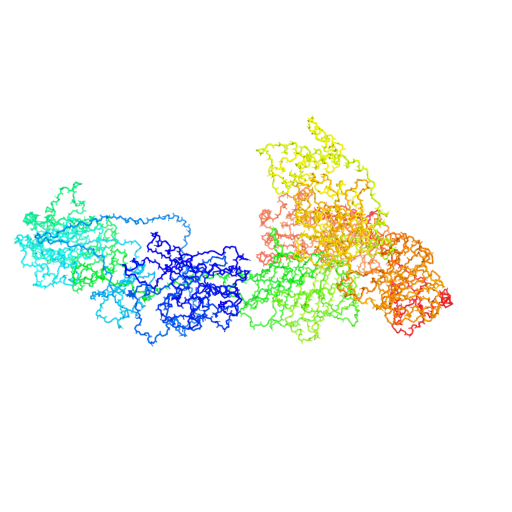37 1.00 89.44 1460 PRO A O 1
ATOM 11097 N N . ASP A 1 1461 ? -14.107 13.901 -43.894 1.00 90.50 1461 ASP A N 1
ATOM 11098 C CA . ASP A 1 1461 ? -13.453 15.007 -44.615 1.00 90.50 1461 ASP A CA 1
ATOM 11099 C C . ASP A 1 1461 ? -13.536 14.889 -46.149 1.00 90.50 1461 ASP A C 1
ATOM 11101 O O . ASP A 1 1461 ? -12.973 15.709 -46.875 1.00 90.50 1461 ASP A O 1
ATOM 11105 N N . GLY A 1 1462 ? -14.311 13.919 -46.650 1.00 87.50 1462 GLY A N 1
ATOM 11106 C CA . GLY A 1 1462 ? -14.614 13.746 -48.072 1.00 87.50 1462 GLY A CA 1
ATOM 11107 C C . GLY A 1 1462 ? -13.795 12.665 -48.780 1.00 87.50 1462 GLY A C 1
ATOM 11108 O O . GLY A 1 1462 ? -14.044 12.398 -49.960 1.00 87.50 1462 GLY A O 1
ATOM 11109 N N . ARG A 1 1463 ? -12.872 11.983 -48.090 1.00 91.25 1463 ARG A N 1
ATOM 11110 C CA . ARG A 1 1463 ? -12.087 10.862 -48.640 1.00 91.25 1463 ARG A CA 1
ATOM 11111 C C . ARG A 1 1463 ? -12.893 9.561 -48.626 1.00 91.25 1463 ARG A C 1
ATOM 11113 O O . ARG A 1 1463 ? -12.660 8.649 -47.841 1.00 91.25 1463 ARG A O 1
ATOM 11120 N N . VAL A 1 1464 ? -13.902 9.511 -49.499 1.00 87.75 1464 VAL A N 1
ATOM 11121 C CA . VAL A 1 1464 ? -14.946 8.468 -49.497 1.00 87.75 1464 VAL A CA 1
ATOM 11122 C C . VAL A 1 1464 ? -14.621 7.211 -50.308 1.00 87.75 1464 VAL A C 1
ATOM 11124 O O . VAL A 1 1464 ? -15.240 6.178 -50.078 1.00 87.75 1464 VAL A O 1
ATOM 11127 N N . ASP A 1 1465 ? -13.721 7.284 -51.296 1.00 86.31 1465 ASP A N 1
ATOM 11128 C CA . ASP A 1 1465 ? -13.395 6.130 -52.161 1.00 86.31 1465 ASP A CA 1
ATOM 11129 C C . ASP A 1 1465 ? -12.123 5.394 -51.714 1.00 86.31 1465 ASP A C 1
ATOM 11131 O O . ASP A 1 1465 ? -12.016 4.191 -51.934 1.00 86.31 1465 ASP A O 1
ATOM 11135 N N . ALA A 1 1466 ? -11.191 6.123 -51.095 1.00 90.38 1466 ALA A N 1
ATOM 11136 C CA . ALA A 1 1466 ? -9.957 5.652 -50.473 1.00 90.38 1466 ALA A CA 1
ATOM 11137 C C . ALA A 1 1466 ? -9.432 6.754 -49.527 1.00 90.38 1466 ALA A C 1
ATOM 11139 O O . ALA A 1 1466 ? -9.755 7.927 -49.745 1.00 90.38 1466 ALA A O 1
ATOM 11140 N N . PRO A 1 1467 ? -8.600 6.426 -48.522 1.00 92.94 1467 PRO A N 1
ATOM 11141 C CA . PRO A 1 1467 ? -8.064 7.411 -47.578 1.00 92.94 1467 PRO A CA 1
ATOM 11142 C C . PRO A 1 1467 ? -6.931 8.276 -48.155 1.00 92.94 1467 PRO A C 1
ATOM 11144 O O . PRO A 1 1467 ? -6.493 9.231 -47.512 1.00 92.94 1467 PRO A O 1
ATOM 11147 N N . PHE A 1 1468 ? -6.435 7.946 -49.346 1.00 94.06 1468 PHE A N 1
ATOM 11148 C CA . PHE A 1 1468 ? -5.263 8.570 -49.956 1.00 94.06 1468 PHE A CA 1
ATOM 11149 C C . PHE A 1 1468 ? -5.580 9.919 -50.616 1.00 94.06 1468 PHE A C 1
ATOM 11151 O O . PHE A 1 1468 ? -6.707 10.182 -51.038 1.00 94.06 1468 PHE A O 1
ATOM 11158 N N . GLN A 1 1469 ? -4.560 10.769 -50.735 1.00 92.00 1469 GLN A N 1
ATOM 11159 C CA . GLN A 1 1469 ? -4.628 12.076 -51.390 1.00 92.00 1469 GLN A CA 1
ATOM 11160 C C . GLN A 1 1469 ? -3.617 12.145 -52.538 1.00 92.00 1469 GLN A C 1
ATOM 11162 O O . GLN A 1 1469 ? -2.495 11.666 -52.392 1.00 92.00 1469 GLN A O 1
ATOM 11167 N N . SER A 1 1470 ? -3.988 12.797 -53.645 1.00 92.56 1470 SER A N 1
ATOM 11168 C CA . SER A 1 1470 ? -3.044 13.117 -54.725 1.00 92.56 1470 SER A CA 1
ATOM 11169 C C . SER A 1 1470 ? -1.947 14.071 -54.259 1.00 92.56 1470 SER A C 1
ATOM 11171 O O . SER A 1 1470 ? -2.137 14.801 -53.286 1.00 92.56 1470 SER A O 1
ATOM 11173 N N . LEU A 1 1471 ? -0.814 14.117 -54.969 1.00 93.56 1471 LEU A N 1
ATOM 11174 C CA . LEU A 1 1471 ? 0.281 15.050 -54.656 1.00 93.56 1471 LEU A CA 1
ATOM 11175 C C . LEU A 1 1471 ? -0.199 16.514 -54.610 1.00 93.56 1471 LEU A C 1
ATOM 11177 O O . LEU A 1 1471 ? 0.117 17.232 -53.665 1.00 93.56 1471 LEU A O 1
ATOM 11181 N N . ASP A 1 1472 ? -1.049 16.931 -55.555 1.00 93.12 1472 ASP A N 1
ATOM 11182 C CA . ASP A 1 1472 ? -1.667 18.269 -55.546 1.00 93.12 1472 ASP A CA 1
ATOM 11183 C C . ASP A 1 1472 ? -2.550 18.501 -54.312 1.00 93.12 1472 ASP A C 1
ATOM 11185 O O . ASP A 1 1472 ? -2.654 19.612 -53.787 1.00 93.12 1472 ASP A O 1
ATOM 11189 N N . SER A 1 1473 ? -3.231 17.453 -53.844 1.00 92.06 1473 SER A N 1
ATOM 11190 C CA . SER A 1 1473 ? -4.051 17.529 -52.642 1.00 92.06 1473 SER A CA 1
ATOM 11191 C C . SER A 1 1473 ? -3.193 17.593 -51.377 1.00 92.06 1473 SER A C 1
ATOM 11193 O O . SER A 1 1473 ? -3.511 18.387 -50.493 1.00 92.06 1473 SER A O 1
ATOM 11195 N N . TRP A 1 1474 ? -2.103 16.825 -51.307 1.00 95.12 1474 TRP A N 1
ATOM 11196 C CA . TRP A 1 1474 ? -1.124 16.894 -50.221 1.00 95.12 1474 TRP A CA 1
ATOM 11197 C C . TRP A 1 1474 ? -0.480 18.278 -50.121 1.00 95.12 1474 TRP A C 1
ATOM 11199 O O . TRP A 1 1474 ? -0.460 18.846 -49.030 1.00 95.12 1474 TRP A O 1
ATOM 11209 N N . ASP A 1 1475 ? -0.026 18.861 -51.237 1.00 96.50 1475 ASP A N 1
ATOM 11210 C CA . ASP A 1 1475 ? 0.575 20.203 -51.249 1.00 96.50 1475 ASP A CA 1
ATOM 11211 C C . ASP A 1 1475 ? -0.397 21.260 -50.702 1.00 96.50 1475 ASP A C 1
ATOM 11213 O O . ASP A 1 1475 ? -0.040 22.036 -49.811 1.00 96.50 1475 ASP A O 1
ATOM 11217 N N . ARG A 1 1476 ? -1.665 21.232 -51.137 1.00 95.94 1476 ARG A N 1
ATOM 11218 C CA . ARG A 1 1476 ? -2.703 22.130 -50.603 1.00 95.94 1476 ARG A CA 1
ATOM 11219 C C . ARG A 1 1476 ? -2.968 21.910 -49.114 1.00 95.94 1476 ARG A C 1
ATOM 11221 O O . ARG A 1 1476 ? -3.071 22.889 -48.377 1.00 95.94 1476 ARG A O 1
ATOM 11228 N N . SER A 1 1477 ? -3.089 20.659 -48.664 1.00 95.50 1477 SER A N 1
ATOM 11229 C CA . SER A 1 1477 ? -3.352 20.329 -47.256 1.00 95.50 1477 SER A CA 1
ATOM 11230 C C . SER A 1 1477 ? -2.199 20.752 -46.339 1.00 95.50 1477 SER A C 1
ATOM 11232 O O . SER A 1 1477 ? -2.450 21.336 -45.284 1.00 95.50 1477 SER A O 1
ATOM 11234 N N . LEU A 1 1478 ? -0.950 20.536 -46.760 1.00 97.62 1478 LEU A N 1
ATOM 11235 C CA . LEU A 1 1478 ? 0.251 20.973 -46.043 1.00 97.62 1478 LEU A CA 1
ATOM 11236 C C . LEU A 1 1478 ? 0.316 22.499 -45.931 1.00 97.62 1478 LEU A C 1
ATOM 11238 O O . LEU A 1 1478 ? 0.465 23.023 -44.826 1.00 97.62 1478 LEU A O 1
ATOM 11242 N N . ARG A 1 1479 ? 0.121 23.220 -47.045 1.00 96.50 1479 ARG A N 1
ATOM 11243 C CA . ARG A 1 1479 ? 0.086 24.693 -47.042 1.00 96.50 1479 ARG A CA 1
ATOM 11244 C C . ARG A 1 1479 ? -1.015 25.235 -46.136 1.00 96.50 1479 ARG A C 1
ATOM 11246 O O . ARG A 1 1479 ? -0.771 26.148 -45.354 1.00 96.50 1479 ARG A O 1
ATOM 11253 N N . ALA A 1 1480 ? -2.212 24.648 -46.192 1.00 94.00 1480 ALA A N 1
ATOM 11254 C CA . ALA A 1 1480 ? -3.331 25.052 -45.344 1.00 94.00 1480 ALA A CA 1
ATOM 11255 C C . ALA A 1 1480 ? -3.057 24.830 -43.845 1.00 94.00 1480 ALA A C 1
ATOM 11257 O O . ALA A 1 1480 ? -3.552 25.595 -43.024 1.00 94.00 1480 ALA A O 1
ATOM 11258 N N . ALA A 1 1481 ? -2.264 23.817 -43.483 1.00 95.19 1481 ALA A N 1
ATOM 11259 C CA . ALA A 1 1481 ? -1.855 23.540 -42.102 1.00 95.19 1481 ALA A CA 1
ATOM 11260 C C . ALA A 1 1481 ? -0.642 24.369 -41.626 1.00 95.19 1481 ALA A C 1
ATOM 11262 O O . ALA A 1 1481 ? -0.202 24.227 -40.483 1.00 95.19 1481 ALA A O 1
ATOM 11263 N N . GLY A 1 1482 ? -0.105 25.247 -42.479 1.00 92.19 1482 GLY A N 1
ATOM 11264 C CA . GLY A 1 1482 ? 1.019 26.122 -42.150 1.00 92.19 1482 GLY A CA 1
ATOM 11265 C C . GLY A 1 1482 ? 2.399 25.523 -42.418 1.00 92.19 1482 GLY A C 1
ATOM 11266 O O . GLY A 1 1482 ? 3.371 26.020 -41.858 1.00 92.19 1482 GLY A O 1
ATOM 11267 N N . PHE A 1 1483 ? 2.506 24.484 -43.248 1.00 96.81 1483 PHE A N 1
ATOM 11268 C CA . PHE A 1 1483 ? 3.784 24.034 -43.807 1.00 96.81 1483 PHE A CA 1
ATOM 11269 C C . PHE A 1 1483 ? 4.125 24.768 -45.120 1.00 96.81 1483 PHE A C 1
ATOM 11271 O O . PHE A 1 1483 ? 3.272 25.417 -45.727 1.00 96.81 1483 PHE A O 1
ATOM 11278 N N . SER A 1 1484 ? 5.363 24.632 -45.604 1.00 92.69 1484 SER A N 1
ATOM 11279 C CA . SER A 1 1484 ? 5.841 25.187 -46.884 1.00 92.69 1484 SER A CA 1
ATOM 11280 C C . SER A 1 1484 ? 5.225 24.540 -48.135 1.00 92.69 1484 SER A C 1
ATOM 11282 O O . SER A 1 1484 ? 5.338 25.103 -49.228 1.00 92.69 1484 SER A O 1
ATOM 11284 N N . GLY A 1 1485 ? 4.545 23.398 -47.986 1.00 94.25 1485 GLY A N 1
ATOM 11285 C CA . GLY A 1 1485 ? 4.074 22.551 -49.088 1.00 94.25 1485 GLY A CA 1
ATOM 11286 C C . GLY A 1 1485 ? 5.040 21.399 -49.379 1.00 94.25 1485 GLY A C 1
ATOM 11287 O O . GLY A 1 1485 ? 5.805 20.995 -48.505 1.00 94.25 1485 GLY A O 1
ATOM 11288 N N . LEU A 1 1486 ? 4.991 20.831 -50.583 1.00 94.31 1486 LEU A N 1
ATOM 11289 C CA . LEU A 1 1486 ? 5.874 19.728 -50.981 1.00 94.31 1486 LEU A CA 1
ATOM 11290 C C . LEU A 1 1486 ? 7.245 20.248 -51.448 1.00 94.31 1486 LEU A C 1
ATOM 11292 O O . LEU A 1 1486 ? 7.428 20.573 -52.621 1.00 94.31 1486 LEU A O 1
ATOM 11296 N N . ASP A 1 1487 ? 8.221 20.296 -50.535 1.00 92.62 1487 ASP A N 1
ATOM 11297 C CA . ASP A 1 1487 ? 9.578 20.793 -50.814 1.00 92.62 1487 ASP A CA 1
ATOM 11298 C C . ASP A 1 1487 ? 10.389 19.801 -51.665 1.00 92.62 1487 ASP A C 1
ATOM 11300 O O . ASP A 1 1487 ? 11.105 20.189 -52.590 1.00 92.62 1487 ASP A O 1
ATOM 11304 N N . VAL A 1 1488 ? 10.280 18.506 -51.346 1.00 94.25 1488 VAL A N 1
ATOM 11305 C CA . VAL A 1 1488 ? 10.943 17.398 -52.052 1.00 94.25 1488 VAL A CA 1
ATOM 11306 C C . VAL A 1 1488 ? 9.973 16.231 -52.184 1.00 94.25 1488 VAL A C 1
ATOM 11308 O O . VAL A 1 1488 ? 9.336 15.851 -51.204 1.00 94.25 1488 VAL A O 1
ATOM 11311 N N . VAL A 1 1489 ? 9.894 15.640 -53.379 1.00 95.50 1489 VAL A N 1
ATOM 11312 C CA . VAL A 1 1489 ? 9.073 14.460 -53.682 1.00 95.50 1489 VAL A CA 1
ATOM 11313 C C . VAL A 1 1489 ? 9.915 13.433 -54.434 1.00 95.50 1489 VAL A C 1
ATOM 11315 O O . VAL A 1 1489 ? 10.370 13.687 -55.553 1.00 95.50 1489 VAL A O 1
ATOM 11318 N N . LEU A 1 1490 ? 10.113 12.266 -53.821 1.00 95.50 1490 LEU A N 1
ATOM 11319 C CA . LEU A 1 1490 ? 10.836 11.140 -54.406 1.00 95.50 1490 LEU A CA 1
ATOM 11320 C C . LEU A 1 1490 ? 9.924 9.920 -54.521 1.00 95.50 1490 LEU A C 1
ATOM 11322 O O . LEU A 1 1490 ? 9.386 9.443 -53.524 1.00 95.50 1490 LEU A O 1
ATOM 11326 N N . ASP A 1 1491 ? 9.800 9.407 -55.739 1.00 93.19 1491 ASP A N 1
ATOM 11327 C CA . ASP A 1 1491 ? 8.869 8.335 -56.085 1.00 93.19 1491 ASP A CA 1
ATOM 11328 C C . ASP A 1 1491 ? 9.527 6.946 -55.954 1.00 93.19 1491 ASP A C 1
ATOM 11330 O O . ASP A 1 1491 ? 10.750 6.796 -56.115 1.00 93.19 1491 ASP A O 1
ATOM 11334 N N . ASP A 1 1492 ? 8.713 5.941 -55.627 1.00 90.06 1492 ASP A N 1
ATOM 11335 C CA . ASP A 1 1492 ? 9.086 4.529 -55.465 1.00 90.06 1492 ASP A CA 1
ATOM 11336 C C . ASP A 1 1492 ? 9.538 3.867 -56.773 1.00 90.06 1492 ASP A C 1
ATOM 11338 O O . ASP A 1 1492 ? 10.511 3.109 -56.790 1.00 90.06 1492 ASP A O 1
ATOM 11342 N N . PHE A 1 1493 ? 8.850 4.181 -57.867 1.00 87.06 1493 PHE A N 1
ATOM 11343 C CA . PHE A 1 1493 ? 9.109 3.691 -59.215 1.00 87.06 1493 PHE A CA 1
ATOM 11344 C C . PHE A 1 1493 ? 8.930 4.818 -60.247 1.00 87.06 1493 PHE A C 1
ATOM 11346 O O . PHE A 1 1493 ? 8.354 5.857 -59.936 1.00 87.06 1493 PHE A O 1
ATOM 11353 N N . PRO A 1 1494 ? 9.437 4.666 -61.482 1.00 84.94 1494 PRO A N 1
ATOM 11354 C CA . PRO A 1 1494 ? 9.175 5.622 -62.556 1.00 84.94 1494 PRO A CA 1
ATOM 11355 C C . PRO A 1 1494 ? 7.699 5.632 -62.981 1.00 84.94 1494 PRO A C 1
ATOM 11357 O O . PRO A 1 1494 ? 7.026 4.600 -62.945 1.00 84.94 1494 PRO A O 1
ATOM 11360 N N . GLU A 1 1495 ? 7.211 6.776 -63.464 1.00 80.75 1495 GLU A N 1
ATOM 11361 C CA . GLU A 1 1495 ? 5.905 6.853 -64.127 1.00 80.75 1495 GLU A CA 1
ATOM 11362 C C . GLU A 1 1495 ? 5.831 5.912 -65.348 1.00 80.75 1495 GLU A C 1
ATOM 11364 O O . GLU A 1 1495 ? 6.814 5.769 -66.085 1.00 80.75 1495 GLU A O 1
ATOM 11369 N N . PRO A 1 1496 ? 4.664 5.294 -65.619 1.00 76.25 1496 PRO A N 1
ATOM 11370 C CA . PRO A 1 1496 ? 3.389 5.419 -64.897 1.00 76.25 1496 PRO A CA 1
ATOM 11371 C C . PRO A 1 1496 ? 3.200 4.384 -63.764 1.00 76.25 1496 PRO A C 1
ATOM 11373 O O . PRO A 1 1496 ? 2.064 4.082 -63.407 1.00 76.25 1496 PRO A O 1
ATOM 11376 N N . GLN A 1 1497 ? 4.269 3.744 -63.266 1.00 77.19 1497 GLN A N 1
ATOM 11377 C CA . GLN A 1 1497 ? 4.178 2.682 -62.247 1.00 77.19 1497 GLN A CA 1
ATOM 11378 C C . GLN A 1 1497 ? 4.390 3.163 -60.807 1.00 77.19 1497 GLN A C 1
ATOM 11380 O O . GLN A 1 1497 ? 4.359 2.340 -59.895 1.00 77.19 1497 GLN A O 1
ATOM 11385 N N . ASN A 1 1498 ? 4.627 4.452 -60.598 1.00 87.31 1498 ASN A N 1
ATOM 11386 C CA . ASN A 1 1498 ? 4.732 5.045 -59.273 1.00 87.31 1498 ASN A CA 1
ATOM 11387 C C . ASN A 1 1498 ? 3.420 4.897 -58.497 1.00 87.31 1498 ASN A C 1
ATOM 11389 O O . ASN A 1 1498 ? 2.335 5.095 -59.046 1.00 87.31 1498 ASN A O 1
ATOM 11393 N N . THR A 1 1499 ? 3.526 4.563 -57.214 1.00 87.62 1499 THR A N 1
ATOM 11394 C CA . THR A 1 1499 ? 2.349 4.386 -56.346 1.00 87.62 1499 THR A CA 1
ATOM 11395 C C . THR A 1 1499 ? 2.452 5.117 -55.019 1.00 87.62 1499 THR A C 1
ATOM 11397 O O . THR A 1 1499 ? 1.443 5.503 -54.428 1.00 87.62 1499 THR A O 1
ATOM 11400 N N . THR A 1 1500 ? 3.680 5.268 -54.538 1.00 92.69 1500 THR A N 1
ATOM 11401 C CA . THR A 1 1500 ? 3.999 5.759 -53.206 1.00 92.69 1500 THR A CA 1
ATOM 11402 C C . THR A 1 1500 ? 5.168 6.722 -53.320 1.00 92.69 1500 THR A C 1
ATOM 11404 O O . THR A 1 1500 ? 6.120 6.460 -54.058 1.00 92.69 1500 THR A O 1
ATOM 11407 N N . SER A 1 1501 ? 5.134 7.814 -52.558 1.00 95.44 1501 SER A N 1
ATOM 11408 C CA . SER A 1 1501 ? 6.204 8.815 -52.586 1.00 95.44 1501 SER A CA 1
ATOM 11409 C C . SER A 1 1501 ? 6.647 9.205 -51.182 1.00 95.44 1501 SER A C 1
ATOM 11411 O O . SER A 1 1501 ? 5.854 9.243 -50.240 1.00 95.44 1501 SER A O 1
ATOM 11413 N N . VAL A 1 1502 ? 7.935 9.527 -51.060 1.00 96.56 1502 VAL A N 1
ATOM 11414 C CA . VAL A 1 1502 ? 8.521 10.167 -49.886 1.00 96.56 1502 VAL A CA 1
ATOM 11415 C C . VAL A 1 1502 ? 8.464 11.658 -50.148 1.00 96.56 1502 VAL A C 1
ATOM 11417 O O . VAL A 1 1502 ? 9.017 12.151 -51.133 1.00 96.56 1502 VAL A O 1
ATOM 11420 N N . MET A 1 1503 ? 7.777 12.359 -49.265 1.00 96.25 1503 MET A N 1
ATOM 11421 C CA . MET A 1 1503 ? 7.498 13.778 -49.349 1.00 96.25 1503 MET A CA 1
ATOM 11422 C C . MET A 1 1503 ? 8.114 14.478 -48.141 1.00 96.25 1503 MET A C 1
ATOM 11424 O O . MET A 1 1503 ? 7.970 14.021 -47.008 1.00 96.25 1503 MET A O 1
ATOM 11428 N N . LEU A 1 1504 ? 8.802 15.588 -48.381 1.00 96.38 1504 LEU A N 1
ATOM 11429 C CA . LEU A 1 1504 ? 9.382 16.430 -47.341 1.00 96.38 1504 LEU A CA 1
ATOM 11430 C C . LEU A 1 1504 ? 8.659 17.772 -47.316 1.00 96.38 1504 LEU A C 1
ATOM 11432 O O . LEU A 1 1504 ? 8.478 18.392 -48.364 1.00 96.38 1504 LEU A O 1
ATOM 11436 N N . SER A 1 1505 ? 8.282 18.216 -46.123 1.00 96.81 1505 SER A N 1
ATOM 11437 C CA . SER A 1 1505 ? 7.666 19.520 -45.901 1.00 96.81 1505 SER A CA 1
ATOM 11438 C C . SER A 1 1505 ? 8.270 20.191 -44.675 1.00 96.81 1505 SER A C 1
ATOM 11440 O O . SER A 1 1505 ? 8.620 19.513 -43.706 1.00 96.81 1505 SER A O 1
ATOM 11442 N N . THR A 1 1506 ? 8.396 21.514 -44.698 1.00 94.56 1506 THR A N 1
ATOM 11443 C CA . THR A 1 1506 ? 9.078 22.283 -43.653 1.00 94.56 1506 THR A CA 1
ATOM 11444 C C . THR A 1 1506 ? 8.103 23.240 -42.979 1.00 94.56 1506 THR A C 1
ATOM 11446 O O . THR A 1 1506 ? 7.265 23.851 -43.639 1.00 94.56 1506 THR A O 1
ATOM 11449 N N . VAL A 1 1507 ? 8.198 23.400 -41.658 1.00 93.62 1507 VAL A N 1
ATOM 11450 C CA . VAL A 1 1507 ? 7.489 24.477 -40.954 1.00 93.62 1507 VAL A CA 1
ATOM 11451 C C . VAL A 1 1507 ? 8.200 25.798 -41.275 1.00 93.62 1507 VAL A C 1
ATOM 11453 O O . VAL A 1 1507 ? 9.360 25.956 -40.881 1.00 93.62 1507 VAL A O 1
ATOM 11456 N N . PRO A 1 1508 ? 7.560 26.754 -41.975 1.00 83.06 1508 PRO A N 1
ATOM 11457 C CA . PRO A 1 1508 ? 8.176 28.027 -42.306 1.00 83.06 1508 PRO A CA 1
ATOM 11458 C C . PRO A 1 1508 ? 8.584 28.759 -41.032 1.00 83.06 1508 PRO A C 1
ATOM 11460 O O . PRO A 1 1508 ? 7.819 28.844 -40.068 1.00 83.06 1508 PRO A O 1
ATOM 11463 N N . ILE A 1 1509 ? 9.788 29.320 -41.037 1.00 72.00 1509 ILE A N 1
ATOM 11464 C CA . ILE A 1 1509 ? 10.227 30.222 -39.978 1.00 72.00 1509 ILE A CA 1
ATOM 11465 C C . ILE A 1 1509 ? 9.534 31.559 -40.242 1.00 72.00 1509 ILE A C 1
ATOM 11467 O O . ILE A 1 1509 ? 9.846 32.240 -41.218 1.00 72.00 1509 ILE A O 1
ATOM 11471 N N . HIS A 1 1510 ? 8.550 31.915 -39.415 1.00 60.91 1510 HIS A N 1
ATOM 11472 C CA . HIS A 1 1510 ? 7.907 33.219 -39.518 1.00 60.91 1510 HIS A CA 1
ATOM 11473 C C . HIS A 1 1510 ? 8.849 34.272 -38.936 1.00 60.91 1510 HIS A C 1
ATOM 11475 O O . HIS A 1 1510 ? 9.012 34.373 -37.721 1.00 60.91 1510 HIS A O 1
ATOM 11481 N N . ILE A 1 1511 ? 9.500 35.021 -39.820 1.00 52.03 1511 ILE A N 1
ATOM 11482 C CA . ILE A 1 1511 ? 10.304 36.183 -39.460 1.00 52.03 1511 ILE A CA 1
ATOM 11483 C C . ILE A 1 1511 ? 9.302 37.306 -39.175 1.00 52.03 1511 ILE A C 1
ATOM 11485 O O . ILE A 1 1511 ? 8.531 37.649 -40.073 1.00 52.03 1511 ILE A O 1
ATOM 11489 N N . PRO A 1 1512 ? 9.253 37.877 -37.960 1.00 48.91 1512 PRO A N 1
ATOM 11490 C CA . PRO A 1 1512 ? 8.512 39.111 -37.761 1.00 48.91 1512 PRO A CA 1
ATOM 11491 C C . PRO A 1 1512 ? 9.064 40.135 -38.758 1.00 48.91 1512 PRO A C 1
ATOM 11493 O O . PRO A 1 1512 ? 10.262 40.396 -38.728 1.00 48.91 1512 PRO A O 1
ATOM 11496 N N . GLU A 1 1513 ? 8.224 40.742 -39.602 1.00 46.00 1513 GLU A N 1
ATOM 11497 C CA . GLU A 1 1513 ? 8.601 41.834 -40.529 1.00 46.00 1513 GLU A CA 1
ATOM 11498 C C . GLU A 1 1513 ? 9.082 43.112 -39.801 1.00 46.00 1513 GLU A C 1
ATOM 11500 O O . GLU A 1 1513 ? 9.055 44.213 -40.349 1.00 46.00 1513 GLU A O 1
ATOM 11505 N N . LYS A 1 1514 ? 9.521 43.002 -38.542 1.00 45.59 1514 LYS A N 1
ATOM 11506 C CA . LYS A 1 1514 ? 10.142 44.092 -37.810 1.00 45.59 1514 LYS A CA 1
ATOM 11507 C C . LYS A 1 1514 ? 11.407 44.532 -38.537 1.00 45.59 1514 LYS A C 1
ATOM 11509 O O . LYS A 1 1514 ? 12.438 43.873 -38.484 1.00 45.59 1514 LYS A O 1
ATOM 11514 N N . ASP A 1 1515 ? 11.260 45.693 -39.155 1.00 47.50 1515 ASP A N 1
ATOM 11515 C CA . ASP A 1 1515 ? 12.278 46.714 -39.368 1.00 47.50 1515 ASP A CA 1
ATOM 11516 C C . ASP A 1 1515 ? 13.568 46.221 -40.026 1.00 47.50 1515 ASP A C 1
ATOM 11518 O O . ASP A 1 1515 ? 14.679 46.589 -39.658 1.00 47.50 1515 ASP A O 1
ATOM 11522 N N . VAL A 1 1516 ? 13.422 45.408 -41.073 1.00 52.69 1516 VAL A N 1
ATOM 11523 C CA . VAL A 1 1516 ? 14.516 45.242 -42.036 1.00 52.69 1516 VAL A CA 1
ATOM 11524 C C . VAL A 1 1516 ? 14.756 46.567 -42.789 1.00 52.69 1516 VAL A C 1
ATOM 11526 O O . VAL A 1 1516 ? 15.873 46.837 -43.240 1.00 52.69 1516 VAL A O 1
ATOM 11529 N N . SER A 1 1517 ? 13.735 47.435 -42.857 1.00 51.12 1517 SER A N 1
ATOM 11530 C CA . SER A 1 1517 ? 13.807 48.775 -43.440 1.00 51.12 1517 SER A CA 1
ATOM 11531 C C . SER A 1 1517 ? 14.899 49.626 -42.793 1.00 51.12 1517 SER A C 1
ATOM 11533 O O . SER A 1 1517 ? 14.821 49.993 -41.628 1.00 51.12 1517 SER A O 1
ATOM 11535 N N . GLY A 1 1518 ? 15.911 49.976 -43.587 1.00 59.84 1518 GLY A N 1
ATOM 11536 C CA . GLY A 1 1518 ? 17.053 50.790 -43.159 1.00 59.84 1518 GLY A CA 1
ATOM 11537 C C . GLY A 1 1518 ? 18.322 49.993 -42.854 1.00 59.84 1518 GLY A C 1
ATOM 11538 O O . GLY A 1 1518 ? 19.371 50.600 -42.644 1.00 59.84 1518 GLY A O 1
ATOM 11539 N N . THR A 1 1519 ? 18.270 48.656 -42.885 1.00 71.00 1519 THR A N 1
ATOM 11540 C CA . THR A 1 1519 ? 19.467 47.827 -42.699 1.00 71.00 1519 THR A CA 1
ATOM 11541 C C . THR A 1 1519 ? 20.340 47.873 -43.954 1.00 71.00 1519 THR A C 1
ATOM 11543 O O . THR A 1 1519 ? 19.892 47.502 -45.043 1.00 71.00 1519 THR A O 1
ATOM 11546 N N . LEU A 1 1520 ? 21.587 48.321 -43.793 1.00 84.62 1520 LEU A N 1
ATOM 11547 C CA . LEU A 1 1520 ? 22.580 48.425 -44.859 1.00 84.62 1520 LEU A CA 1
ATOM 11548 C C . LEU A 1 1520 ? 23.533 47.224 -44.827 1.00 84.62 1520 LEU A C 1
ATOM 11550 O O . LEU A 1 1520 ? 24.148 46.946 -43.799 1.00 84.62 1520 LEU A O 1
ATOM 11554 N N . VAL A 1 1521 ? 23.676 46.536 -45.960 1.00 88.81 1521 VAL A N 1
ATOM 11555 C CA . VAL A 1 1521 ? 24.661 45.463 -46.158 1.00 88.81 1521 VAL A CA 1
ATOM 11556 C C . VAL A 1 1521 ? 25.792 45.955 -47.041 1.00 88.81 1521 VAL A C 1
ATOM 11558 O O . VAL A 1 1521 ? 25.570 46.505 -48.120 1.00 88.81 1521 VAL A O 1
ATOM 11561 N N . HIS A 1 1522 ? 27.021 45.739 -46.599 1.00 90.69 1522 HIS A N 1
ATOM 11562 C CA . HIS A 1 1522 ? 28.220 46.088 -47.341 1.00 90.69 1522 HIS A CA 1
ATOM 11563 C C . HIS A 1 1522 ? 28.725 44.860 -48.095 1.00 90.69 1522 HIS A C 1
ATOM 11565 O O . HIS A 1 1522 ? 29.291 43.941 -47.505 1.00 90.69 1522 HIS A O 1
ATOM 11571 N N . VAL A 1 1523 ? 28.509 44.839 -49.408 1.00 91.88 1523 VAL A N 1
ATOM 11572 C CA . VAL A 1 1523 ? 29.028 43.807 -50.305 1.00 91.88 1523 VAL A CA 1
ATOM 11573 C C . VAL A 1 1523 ? 30.404 44.246 -50.798 1.00 91.88 1523 VAL A C 1
ATOM 11575 O O . VAL A 1 1523 ? 30.548 45.192 -51.574 1.00 91.88 1523 VAL A O 1
ATOM 11578 N N . LEU A 1 1524 ? 31.435 43.580 -50.298 1.00 90.94 1524 LEU A N 1
ATOM 11579 C CA . LEU A 1 1524 ? 32.839 43.890 -50.527 1.00 90.94 1524 LEU A CA 1
ATOM 11580 C C . LEU A 1 1524 ? 33.447 42.867 -51.490 1.00 90.94 1524 LEU A C 1
ATOM 11582 O O . LEU A 1 1524 ? 33.132 41.686 -51.399 1.00 90.94 1524 LEU A O 1
ATOM 11586 N N . HIS A 1 1525 ? 34.339 43.284 -52.387 1.00 90.19 1525 HIS A N 1
ATOM 11587 C CA . HIS A 1 1525 ? 35.075 42.362 -53.262 1.00 90.19 1525 HIS A CA 1
ATOM 11588 C C . HIS A 1 1525 ? 36.572 42.703 -53.326 1.00 90.19 1525 HIS A C 1
ATOM 11590 O O . HIS A 1 1525 ? 36.947 43.880 -53.305 1.00 90.19 1525 HIS A O 1
ATOM 11596 N N . SER A 1 1526 ? 37.436 41.683 -53.385 1.00 85.50 1526 SER A N 1
ATOM 11597 C CA . SER A 1 1526 ? 38.894 41.861 -53.509 1.00 85.50 1526 SER A CA 1
ATOM 11598 C C . SER A 1 1526 ? 39.363 42.052 -54.956 1.00 85.50 1526 SER A C 1
ATOM 11600 O O . SER A 1 1526 ? 40.424 42.620 -55.197 1.00 85.50 1526 SER A O 1
ATOM 11602 N N . THR A 1 1527 ? 38.559 41.637 -55.935 1.00 79.62 1527 THR A N 1
ATOM 11603 C CA . THR A 1 1527 ? 38.891 41.739 -57.362 1.00 79.62 1527 THR A CA 1
ATOM 11604 C C . THR A 1 1527 ? 38.896 43.189 -57.873 1.00 79.62 1527 THR A C 1
ATOM 11606 O O . THR A 1 1527 ? 38.130 44.021 -57.376 1.00 79.62 1527 THR A O 1
ATOM 11609 N N . PRO A 1 1528 ? 39.684 43.513 -58.919 1.00 74.44 1528 PRO A N 1
ATOM 11610 C CA . PRO A 1 1528 ? 39.635 44.825 -59.573 1.00 74.44 1528 PRO A CA 1
ATOM 11611 C C . PRO A 1 1528 ? 38.281 45.116 -60.242 1.00 74.44 1528 PRO A C 1
ATOM 11613 O O . PRO A 1 1528 ? 37.788 46.241 -60.183 1.00 74.44 1528 PRO A O 1
ATOM 11616 N N . GLU A 1 1529 ? 37.677 44.101 -60.868 1.00 82.00 1529 GLU A N 1
ATOM 11617 C CA . GLU A 1 1529 ? 36.348 44.163 -61.489 1.00 82.00 1529 GLU A CA 1
ATOM 11618 C C . GLU A 1 1529 ? 35.297 43.510 -60.584 1.00 82.00 1529 GLU A C 1
ATOM 11620 O O . GLU A 1 1529 ? 35.586 42.521 -59.912 1.00 82.00 1529 GLU A O 1
ATOM 11625 N N . VAL A 1 1530 ? 34.071 44.041 -60.571 1.00 86.81 1530 VAL A N 1
ATOM 11626 C CA . VAL A 1 1530 ? 32.962 43.492 -59.772 1.00 86.81 1530 VAL A CA 1
ATOM 11627 C C . VAL A 1 1530 ? 32.539 42.126 -60.347 1.00 86.81 1530 VAL A C 1
ATOM 11629 O O . VAL A 1 1530 ? 32.144 42.075 -61.515 1.00 86.81 1530 VAL A O 1
ATOM 11632 N N . PRO A 1 1531 ? 32.569 41.024 -59.568 1.00 88.81 1531 PRO A N 1
ATOM 11633 C CA . PRO A 1 1531 ? 32.137 39.708 -60.043 1.00 88.81 1531 PRO A CA 1
ATOM 11634 C C . PRO A 1 1531 ? 30.667 39.694 -60.489 1.00 88.81 1531 PRO A C 1
ATOM 11636 O O . PRO A 1 1531 ? 29.825 40.348 -59.874 1.00 88.81 1531 PRO A O 1
ATOM 11639 N N . ARG A 1 1532 ? 30.321 38.893 -61.509 1.00 87.75 1532 ARG A N 1
ATOM 11640 C CA . ARG A 1 1532 ? 28.943 38.808 -62.056 1.00 87.75 1532 ARG A CA 1
ATOM 11641 C C . ARG A 1 1532 ? 27.888 38.418 -61.022 1.00 87.75 1532 ARG A C 1
ATOM 11643 O O . ARG A 1 1532 ? 26.740 38.841 -61.124 1.00 87.75 1532 ARG A O 1
ATOM 11650 N N . LEU A 1 1533 ? 28.290 37.642 -60.019 1.00 91.50 1533 LEU A N 1
ATOM 11651 C CA . LEU A 1 1533 ? 27.417 37.190 -58.945 1.00 91.50 1533 LEU A CA 1
ATOM 11652 C C . LEU A 1 1533 ? 27.040 38.313 -57.960 1.00 91.50 1533 LEU A C 1
ATOM 11654 O O . LEU A 1 1533 ? 25.969 38.268 -57.361 1.00 91.50 1533 LEU A O 1
ATOM 11658 N N . VAL A 1 1534 ? 27.875 39.347 -57.812 1.00 91.94 1534 VAL A N 1
ATOM 11659 C CA . VAL A 1 1534 ? 27.647 40.435 -56.846 1.00 91.94 1534 VAL A CA 1
ATOM 11660 C C . VAL A 1 1534 ? 26.350 41.210 -57.137 1.00 91.94 1534 VAL A C 1
ATOM 11662 O O . VAL A 1 1534 ? 25.530 41.318 -56.224 1.00 91.94 1534 VAL A O 1
ATOM 11665 N N . PRO A 1 1535 ? 26.084 41.691 -58.371 1.00 90.75 1535 PRO A N 1
ATOM 11666 C CA . PRO A 1 1535 ? 24.804 42.318 -58.708 1.00 90.75 1535 PRO A CA 1
ATOM 11667 C C . PRO A 1 1535 ? 23.581 41.445 -58.403 1.00 90.75 1535 PRO A C 1
ATOM 11669 O O . PRO A 1 1535 ? 22.563 41.962 -57.959 1.00 90.75 1535 PRO A O 1
ATOM 11672 N N . LYS A 1 1536 ? 23.685 40.123 -58.592 1.00 91.19 1536 LYS A N 1
ATOM 11673 C CA . LYS A 1 1536 ? 22.598 39.175 -58.303 1.00 91.19 1536 LYS A CA 1
ATOM 11674 C C . LYS A 1 1536 ? 22.332 39.005 -56.813 1.00 91.19 1536 LYS A C 1
ATOM 11676 O O . LYS A 1 1536 ? 21.181 38.900 -56.401 1.00 91.19 1536 LYS A O 1
ATOM 11681 N N . VAL A 1 1537 ? 23.380 39.018 -55.996 1.00 92.94 1537 VAL A N 1
ATOM 11682 C CA . VAL A 1 1537 ? 23.244 39.016 -54.534 1.00 92.94 1537 VAL A CA 1
ATOM 11683 C C . VAL A 1 1537 ? 22.605 40.318 -54.045 1.00 92.94 1537 VAL A C 1
ATOM 11685 O O . VAL A 1 1537 ? 21.749 40.276 -53.166 1.00 92.94 1537 VAL A O 1
ATOM 11688 N N . VAL A 1 1538 ? 22.962 41.461 -54.641 1.00 92.00 1538 VAL A N 1
ATOM 11689 C CA . VAL A 1 1538 ? 22.322 42.755 -54.348 1.00 92.00 1538 VAL A CA 1
ATOM 11690 C C . VAL A 1 1538 ? 20.839 42.738 -54.720 1.00 92.00 1538 VAL A C 1
ATOM 11692 O O . VAL A 1 1538 ? 20.019 43.070 -53.871 1.00 92.00 1538 VAL A O 1
ATOM 11695 N N . GLU A 1 1539 ? 20.490 42.266 -55.920 1.00 90.50 1539 GLU A N 1
ATOM 11696 C CA . GLU A 1 1539 ? 19.094 42.076 -56.351 1.00 90.50 1539 GLU A CA 1
ATOM 11697 C C . GLU A 1 1539 ? 18.321 41.208 -55.338 1.00 90.50 1539 GLU A C 1
ATOM 11699 O O . GLU A 1 1539 ? 17.242 41.584 -54.889 1.00 90.50 1539 GLU A O 1
ATOM 11704 N N . GLY A 1 1540 ? 18.918 40.105 -54.871 1.00 87.50 1540 GLY A N 1
ATOM 11705 C CA . GLY A 1 1540 ? 18.310 39.237 -53.858 1.00 87.50 1540 GLY A CA 1
ATOM 11706 C C . GLY A 1 1540 ? 18.135 39.880 -52.472 1.00 87.50 1540 GLY A C 1
ATOM 11707 O O . GLY A 1 1540 ? 17.202 39.522 -51.750 1.00 87.50 1540 GLY A O 1
ATOM 11708 N N . PHE A 1 1541 ? 18.996 40.824 -52.077 1.00 89.69 1541 PHE A N 1
ATOM 11709 C CA . PHE A 1 1541 ? 18.798 41.629 -50.864 1.00 89.69 1541 PHE A CA 1
ATOM 11710 C C . PHE A 1 1541 ? 17.675 42.654 -51.051 1.00 89.69 1541 PHE A C 1
ATOM 11712 O O . PHE A 1 1541 ? 16.812 42.778 -50.178 1.00 89.69 1541 PHE A O 1
ATOM 11719 N N . GLU A 1 1542 ? 17.648 43.344 -52.191 1.00 87.69 1542 GLU A N 1
ATOM 11720 C CA . GLU A 1 1542 ? 16.630 44.345 -52.524 1.00 87.69 1542 GLU A CA 1
ATOM 11721 C C . GLU A 1 1542 ? 15.228 43.722 -52.605 1.00 87.69 1542 GLU A C 1
ATOM 11723 O O . GLU A 1 1542 ? 14.275 44.284 -52.063 1.00 87.69 1542 GLU A O 1
ATOM 11728 N N . GLU A 1 1543 ? 15.107 42.511 -53.164 1.00 82.50 1543 GLU A N 1
ATOM 11729 C CA . GLU A 1 1543 ? 13.872 41.708 -53.162 1.00 82.50 1543 GLU A CA 1
ATOM 11730 C C . GLU A 1 1543 ? 13.349 41.409 -51.745 1.00 82.50 1543 GLU A C 1
ATOM 11732 O O . GLU A 1 1543 ? 12.148 41.210 -51.552 1.00 82.50 1543 GLU A O 1
ATOM 11737 N N . ARG A 1 1544 ? 14.232 41.400 -50.737 1.00 80.56 1544 ARG A N 1
ATOM 11738 C CA . ARG A 1 1544 ? 13.900 41.200 -49.314 1.00 80.56 1544 ARG A CA 1
ATOM 11739 C C . ARG A 1 1544 ? 13.825 42.509 -48.523 1.00 80.56 1544 ARG A C 1
ATOM 11741 O O . ARG A 1 1544 ? 13.765 42.473 -47.296 1.00 80.56 1544 ARG A O 1
ATOM 11748 N N . GLY A 1 1545 ? 13.838 43.656 -49.207 1.00 78.81 1545 GLY A N 1
ATOM 11749 C CA . GLY A 1 1545 ? 13.746 44.984 -48.595 1.00 78.81 1545 GLY A CA 1
ATOM 11750 C C . GLY A 1 1545 ? 15.030 45.468 -47.909 1.00 78.81 1545 GLY A C 1
ATOM 11751 O O . GLY A 1 1545 ? 14.969 46.385 -47.091 1.00 78.81 1545 GLY A O 1
ATOM 11752 N N . ILE A 1 1546 ? 16.183 44.868 -48.214 1.00 84.88 1546 ILE A N 1
ATOM 11753 C CA . ILE A 1 1546 ? 17.487 45.207 -47.627 1.00 84.88 1546 ILE A CA 1
ATOM 11754 C C . ILE A 1 1546 ? 18.266 46.083 -48.603 1.00 84.88 1546 ILE A C 1
ATOM 11756 O O . ILE A 1 1546 ? 18.398 45.749 -49.777 1.00 84.88 1546 ILE A O 1
ATOM 11760 N N . THR A 1 1547 ? 18.824 47.194 -48.117 1.00 86.50 1547 THR A N 1
ATOM 11761 C CA . THR A 1 1547 ? 19.707 48.028 -48.944 1.00 86.50 1547 THR A CA 1
ATOM 11762 C C . THR A 1 1547 ? 21.107 47.427 -48.939 1.00 86.50 1547 THR A C 1
ATOM 11764 O O . THR A 1 1547 ? 21.663 47.180 -47.869 1.00 86.50 1547 THR A O 1
ATOM 11767 N N . ALA A 1 1548 ? 21.706 47.215 -50.110 1.00 89.38 1548 ALA A N 1
ATOM 11768 C CA . ALA A 1 1548 ? 23.075 46.721 -50.227 1.00 89.38 1548 ALA A CA 1
ATOM 11769 C C . ALA A 1 1548 ? 23.960 47.714 -50.997 1.00 89.38 1548 ALA A C 1
ATOM 11771 O O . ALA A 1 1548 ? 23.525 48.351 -51.952 1.00 89.38 1548 ALA A O 1
ATOM 11772 N N . THR A 1 1549 ? 25.216 47.861 -50.576 1.00 88.00 1549 THR A N 1
ATOM 11773 C CA . THR A 1 1549 ? 26.215 48.726 -51.229 1.00 88.00 1549 THR A CA 1
ATOM 11774 C C . THR A 1 1549 ? 27.413 47.910 -51.670 1.00 88.00 1549 THR A C 1
ATOM 11776 O O . THR A 1 1549 ? 27.900 47.076 -50.914 1.00 88.00 1549 THR A O 1
ATOM 11779 N N . ILE A 1 1550 ? 27.898 48.157 -52.888 1.00 89.06 1550 ILE A N 1
ATOM 11780 C CA . ILE A 1 1550 ? 29.052 47.452 -53.456 1.00 89.06 1550 ILE A CA 1
ATOM 11781 C C . ILE A 1 1550 ? 30.307 48.308 -53.268 1.00 89.06 1550 ILE A C 1
ATOM 11783 O O . ILE A 1 1550 ? 30.308 49.490 -53.614 1.00 89.06 1550 ILE A O 1
ATOM 11787 N N . SER A 1 1551 ? 31.388 47.724 -52.750 1.00 86.62 1551 SER A N 1
ATOM 11788 C CA . SER A 1 1551 ? 32.686 48.402 -52.621 1.00 86.62 1551 SER A CA 1
ATOM 11789 C C . SER A 1 1551 ? 33.870 47.446 -52.803 1.00 86.62 1551 SER A C 1
ATOM 11791 O O . SER A 1 1551 ? 33.762 46.247 -52.570 1.00 86.62 1551 SER A O 1
ATOM 11793 N N . SER A 1 1552 ? 35.014 47.976 -53.241 1.00 84.75 1552 SER A N 1
ATOM 11794 C CA . SER A 1 1552 ? 36.249 47.197 -53.414 1.00 84.75 1552 SER A CA 1
ATOM 11795 C C . SER A 1 1552 ? 37.155 47.336 -52.190 1.00 84.75 1552 SER A C 1
ATOM 11797 O O . SER A 1 1552 ? 37.355 48.449 -51.699 1.00 84.75 1552 SER A O 1
ATOM 11799 N N . LEU A 1 1553 ? 37.762 46.231 -51.746 1.00 78.56 1553 LEU A N 1
ATOM 11800 C CA . LEU A 1 1553 ? 38.739 46.210 -50.646 1.00 78.56 1553 LEU A CA 1
ATOM 11801 C C . LEU A 1 1553 ? 40.033 46.982 -50.975 1.00 78.56 1553 LEU A C 1
ATOM 11803 O O . LEU A 1 1553 ? 40.719 47.454 -50.069 1.00 78.56 1553 LEU A O 1
ATOM 11807 N N . GLY A 1 1554 ? 40.367 47.144 -52.261 1.00 68.00 1554 GLY A N 1
ATOM 11808 C CA . GLY A 1 1554 ? 41.618 47.774 -52.701 1.00 68.00 1554 GLY A CA 1
ATOM 11809 C C . GLY A 1 1554 ? 41.606 49.310 -52.746 1.00 68.00 1554 GLY A C 1
ATOM 11810 O O . GLY A 1 1554 ? 42.668 49.932 -52.674 1.00 68.00 1554 GLY A O 1
ATOM 11811 N N . ASN A 1 1555 ? 40.431 49.947 -52.842 1.00 57.94 1555 ASN A N 1
ATOM 11812 C CA . ASN A 1 1555 ? 40.302 51.356 -53.261 1.00 57.94 1555 ASN A CA 1
ATOM 11813 C C . ASN A 1 1555 ? 40.312 52.413 -52.131 1.00 57.94 1555 ASN A C 1
ATOM 11815 O O . ASN A 1 1555 ? 40.069 53.590 -52.397 1.00 57.94 1555 ASN A O 1
ATOM 11819 N N . GLY A 1 1556 ? 40.627 52.057 -50.882 1.00 58.84 1556 GLY A N 1
ATOM 11820 C CA . GLY A 1 1556 ? 40.705 53.018 -49.771 1.00 58.84 1556 GLY A CA 1
ATOM 11821 C C . GLY A 1 1556 ? 40.553 52.368 -48.392 1.00 58.84 1556 GLY A C 1
ATOM 11822 O O . GLY A 1 1556 ? 40.388 51.154 -48.314 1.00 58.84 1556 GLY A O 1
ATOM 11823 N N . PRO A 1 1557 ? 40.642 53.135 -47.288 1.00 60.06 1557 PRO A N 1
ATOM 11824 C CA . PRO A 1 1557 ? 40.321 52.619 -45.960 1.00 60.06 1557 PRO A CA 1
ATOM 11825 C C . PRO A 1 1557 ? 38.824 52.285 -45.895 1.00 60.06 1557 PRO A C 1
ATOM 11827 O O . PRO A 1 1557 ? 37.982 53.181 -45.914 1.00 60.06 1557 PRO A O 1
ATOM 11830 N N . VAL A 1 1558 ? 38.493 50.996 -45.841 1.00 68.12 1558 VAL A N 1
ATOM 11831 C CA . VAL A 1 1558 ? 37.119 50.530 -45.629 1.00 68.12 1558 VAL A CA 1
ATOM 11832 C C . VAL A 1 1558 ? 36.757 50.795 -44.168 1.00 68.12 1558 VAL A C 1
ATOM 11834 O O . VAL A 1 1558 ? 37.211 50.085 -43.278 1.00 68.12 1558 VAL A O 1
ATOM 11837 N N . GLN A 1 1559 ? 35.976 51.845 -43.911 1.00 72.12 1559 GLN A N 1
ATOM 11838 C CA . GLN A 1 1559 ? 35.430 52.135 -42.585 1.00 72.12 1559 GLN A CA 1
ATOM 11839 C C . GLN A 1 1559 ? 33.978 51.670 -42.516 1.00 72.12 1559 GLN A C 1
ATOM 11841 O O . GLN A 1 1559 ? 33.077 52.347 -43.011 1.00 72.12 1559 GLN A O 1
ATOM 11846 N N . LEU A 1 1560 ? 33.762 50.515 -41.888 1.00 79.56 1560 LEU A N 1
ATOM 11847 C CA . LEU A 1 1560 ? 32.432 50.080 -41.471 1.00 79.56 1560 LEU A CA 1
ATOM 11848 C C . LEU A 1 1560 ? 32.076 50.690 -40.107 1.00 79.56 1560 LEU A C 1
ATOM 11850 O O . LEU A 1 1560 ? 32.911 50.619 -39.200 1.00 79.56 1560 LEU A O 1
ATOM 11854 N N . PRO A 1 1561 ? 30.872 51.268 -39.943 1.00 79.12 1561 PRO A N 1
ATOM 11855 C CA . PRO A 1 1561 ? 30.313 51.577 -38.631 1.00 79.12 1561 PRO A CA 1
ATOM 11856 C C . PRO A 1 1561 ? 30.257 50.333 -37.727 1.00 79.12 1561 PRO A C 1
ATOM 11858 O O . PRO A 1 1561 ? 30.105 49.225 -38.245 1.00 79.12 1561 PRO A O 1
ATOM 11861 N N . PRO A 1 1562 ? 30.311 50.483 -36.394 1.00 79.00 1562 PRO A N 1
ATOM 11862 C CA . PRO A 1 1562 ? 30.096 49.365 -35.479 1.00 79.00 1562 PRO A CA 1
ATOM 11863 C C . PRO A 1 1562 ? 28.741 48.684 -35.718 1.00 79.00 1562 PRO A C 1
ATOM 11865 O O . PRO A 1 1562 ? 27.750 49.363 -35.988 1.00 79.00 1562 PRO A O 1
ATOM 11868 N N . ALA A 1 1563 ? 28.705 47.358 -35.574 1.00 77.19 1563 ALA A N 1
ATOM 11869 C CA . ALA A 1 1563 ? 27.549 46.496 -35.838 1.00 77.19 1563 ALA A CA 1
ATOM 11870 C C . ALA A 1 1563 ? 27.060 46.483 -37.305 1.00 77.19 1563 ALA A C 1
ATOM 11872 O O . ALA A 1 1563 ? 25.885 46.241 -37.569 1.00 77.19 1563 ALA A O 1
ATOM 11873 N N . SER A 1 1564 ? 27.955 46.715 -38.271 1.00 86.94 1564 SER A N 1
ATOM 11874 C CA . SER A 1 1564 ? 27.624 46.620 -39.703 1.00 86.94 1564 SER A CA 1
ATOM 11875 C C . SER A 1 1564 ? 27.439 45.177 -40.177 1.00 86.94 1564 SER A C 1
ATOM 11877 O O . SER A 1 1564 ? 27.971 44.240 -39.591 1.00 86.94 1564 SER A O 1
ATOM 11879 N N . HIS A 1 1565 ? 26.733 44.984 -41.286 1.00 89.06 1565 HIS A N 1
ATOM 11880 C CA . HIS A 1 1565 ? 26.577 43.674 -41.919 1.00 89.06 1565 HIS A CA 1
ATOM 11881 C C . HIS A 1 1565 ? 27.399 43.627 -43.201 1.00 89.06 1565 HIS A C 1
ATOM 11883 O O . HIS A 1 1565 ? 27.234 44.499 -44.059 1.00 89.06 1565 HIS A O 1
ATOM 11889 N N . ALA A 1 1566 ? 28.279 42.639 -43.346 1.00 91.12 1566 ALA A N 1
ATOM 11890 C CA . ALA A 1 1566 ? 29.209 42.583 -44.467 1.00 91.12 1566 ALA A CA 1
ATOM 11891 C C . ALA A 1 1566 ? 29.250 41.207 -45.140 1.00 91.12 1566 ALA A C 1
ATOM 11893 O O . ALA A 1 1566 ? 29.343 40.170 -44.486 1.00 91.12 1566 ALA A O 1
ATOM 11894 N N . VAL A 1 1567 ? 29.242 41.228 -46.474 1.00 93.94 1567 VAL A N 1
ATOM 11895 C CA . VAL A 1 1567 ? 29.425 40.057 -47.337 1.00 93.94 1567 VAL A CA 1
ATOM 11896 C C . VAL A 1 1567 ? 30.673 40.294 -48.177 1.00 93.94 1567 VAL A C 1
ATOM 11898 O O . VAL A 1 1567 ? 30.707 41.238 -48.961 1.00 93.94 1567 VAL A O 1
ATOM 11901 N N . ILE A 1 1568 ? 31.708 39.474 -48.016 1.00 92.19 1568 ILE A N 1
ATOM 11902 C CA . ILE A 1 1568 ? 33.014 39.688 -48.650 1.00 92.19 1568 ILE A CA 1
ATOM 11903 C C . ILE A 1 1568 ? 33.282 38.606 -49.687 1.00 92.19 1568 ILE A C 1
ATOM 11905 O O . ILE A 1 1568 ? 33.246 37.429 -49.363 1.00 92.19 1568 ILE A O 1
ATOM 11909 N N . PHE A 1 1569 ? 33.629 38.999 -50.906 1.00 92.94 1569 PHE A N 1
ATOM 11910 C CA . PHE A 1 1569 ? 34.101 38.125 -51.974 1.00 92.94 1569 PHE A CA 1
ATOM 11911 C C . PHE A 1 1569 ? 35.631 38.180 -52.027 1.00 92.94 1569 PHE A C 1
ATOM 11913 O O . PHE A 1 1569 ? 36.197 39.134 -52.571 1.00 92.94 1569 PHE A O 1
ATOM 11920 N N . TYR A 1 1570 ? 36.293 37.170 -51.457 1.00 89.62 1570 TYR A N 1
ATOM 11921 C CA . TYR A 1 1570 ? 37.733 36.961 -51.596 1.00 89.62 1570 TYR A CA 1
ATOM 11922 C C . TYR A 1 1570 ? 38.027 36.044 -52.777 1.00 89.62 1570 TYR A C 1
ATOM 11924 O O . TYR A 1 1570 ? 37.728 34.851 -52.767 1.00 89.62 1570 TYR A O 1
ATOM 11932 N N . ASP A 1 1571 ? 38.645 36.622 -53.794 1.00 86.31 1571 ASP A N 1
ATOM 11933 C CA . ASP A 1 1571 ? 39.206 35.868 -54.905 1.00 86.31 1571 ASP A CA 1
ATOM 11934 C C . ASP A 1 1571 ? 40.393 35.002 -54.458 1.00 86.31 1571 ASP A C 1
ATOM 11936 O O . ASP A 1 1571 ? 41.094 35.314 -53.492 1.00 86.31 1571 ASP A O 1
ATOM 11940 N N . GLU A 1 1572 ? 40.650 33.934 -55.207 1.00 79.25 1572 GLU A N 1
ATOM 11941 C CA . GLU A 1 1572 ? 41.741 32.979 -54.985 1.00 79.25 1572 GLU A CA 1
ATOM 11942 C C . GLU A 1 1572 ? 43.146 33.606 -54.898 1.00 79.25 1572 GLU A C 1
ATOM 11944 O O . GLU A 1 1572 ? 44.059 32.976 -54.363 1.00 79.25 1572 GLU A O 1
ATOM 11949 N N . GLN A 1 1573 ? 43.324 34.838 -55.387 1.00 76.88 1573 GLN A N 1
ATOM 11950 C CA . GLN A 1 1573 ? 44.588 35.578 -55.318 1.00 76.88 1573 GLN A CA 1
ATOM 11951 C C . GLN A 1 1573 ? 44.795 36.371 -54.010 1.00 76.88 1573 GLN A C 1
ATOM 11953 O O . GLN A 1 1573 ? 45.906 36.850 -53.786 1.00 76.88 1573 GLN A O 1
ATOM 11958 N N . ASP A 1 1574 ? 43.782 36.510 -53.139 1.00 77.25 1574 ASP A N 1
ATOM 11959 C CA . ASP A 1 1574 ? 43.788 37.490 -52.032 1.00 77.25 1574 ASP A CA 1
ATOM 11960 C C . ASP A 1 1574 ? 43.330 36.908 -50.669 1.00 77.25 1574 ASP A C 1
ATOM 11962 O O . ASP A 1 1574 ? 42.537 37.489 -49.932 1.00 77.25 1574 ASP A O 1
ATOM 11966 N N . LEU A 1 1575 ? 43.846 35.727 -50.308 1.00 76.38 1575 LEU A N 1
ATOM 11967 C CA . LEU A 1 1575 ? 43.363 34.878 -49.197 1.00 76.38 1575 LEU A CA 1
ATOM 11968 C C . LEU A 1 1575 ? 44.000 35.148 -47.818 1.00 76.38 1575 LEU A C 1
ATOM 11970 O O . LEU A 1 1575 ? 44.068 34.252 -46.982 1.00 76.38 1575 LEU A O 1
ATOM 11974 N N . LEU A 1 1576 ? 44.533 36.347 -47.575 1.00 76.00 1576 LEU A N 1
ATOM 11975 C CA . LEU A 1 1576 ? 45.256 36.745 -46.348 1.00 76.00 1576 LEU A CA 1
ATOM 11976 C C . LEU A 1 1576 ? 46.541 35.958 -45.997 1.00 76.00 1576 LEU A C 1
ATOM 11978 O O . LEU A 1 1576 ? 47.299 36.405 -45.140 1.00 76.00 1576 LEU A O 1
ATOM 11982 N N . ALA A 1 1577 ? 46.857 34.849 -46.671 1.00 73.81 1577 ALA A N 1
ATOM 11983 C CA . ALA A 1 1577 ? 48.044 34.034 -46.381 1.00 73.81 1577 ALA A CA 1
ATOM 11984 C C . ALA A 1 1577 ? 49.370 34.818 -46.483 1.00 73.81 1577 ALA A C 1
ATOM 11986 O O . ALA A 1 1577 ? 50.280 34.610 -45.685 1.00 73.81 1577 ALA A O 1
ATOM 11987 N N . ASN A 1 1578 ? 49.455 35.757 -47.433 1.00 71.25 1578 ASN A N 1
ATOM 11988 C CA . ASN A 1 1578 ? 50.587 36.671 -47.625 1.00 71.25 1578 ASN A CA 1
ATOM 11989 C C . ASN A 1 1578 ? 50.148 38.145 -47.509 1.00 71.25 1578 ASN A C 1
ATOM 11991 O O . ASN A 1 1578 ? 50.615 39.003 -48.261 1.00 71.25 1578 ASN A O 1
ATOM 11995 N N . SER A 1 1579 ? 49.206 38.451 -46.607 1.00 70.31 1579 SER A N 1
ATOM 11996 C CA . SER A 1 1579 ? 48.662 39.807 -46.470 1.00 70.31 1579 SER A CA 1
ATOM 11997 C C . SER A 1 1579 ? 49.711 40.819 -46.013 1.00 70.31 1579 SER A C 1
ATOM 11999 O O . SER A 1 1579 ? 50.462 40.576 -45.069 1.00 70.31 1579 SER A O 1
ATOM 12001 N N . SER A 1 1580 ? 49.691 42.010 -46.612 1.00 73.19 1580 SER A N 1
ATOM 12002 C CA . SER A 1 1580 ? 50.360 43.179 -46.037 1.00 73.19 1580 SER A CA 1
ATOM 12003 C C . SER A 1 1580 ? 49.689 43.606 -44.726 1.00 73.19 1580 SER A C 1
ATOM 12005 O O . SER A 1 1580 ? 48.492 43.388 -44.541 1.00 73.19 1580 SER A O 1
ATOM 12007 N N . GLU A 1 1581 ? 50.429 44.290 -43.849 1.00 72.00 1581 GLU A N 1
ATOM 12008 C CA . GLU A 1 1581 ? 49.912 44.833 -42.578 1.00 72.00 1581 GLU A CA 1
ATOM 12009 C C . GLU A 1 1581 ? 48.653 45.693 -42.784 1.00 72.00 1581 GLU A C 1
ATOM 12011 O O . GLU A 1 1581 ? 47.708 45.627 -42.006 1.00 72.00 1581 GLU A O 1
ATOM 12016 N N . LYS A 1 1582 ? 48.585 46.424 -43.906 1.00 72.38 1582 LYS A N 1
ATOM 12017 C CA . LYS A 1 1582 ? 47.400 47.194 -44.301 1.00 72.38 1582 LYS A CA 1
ATOM 12018 C C . LYS A 1 1582 ? 46.187 46.303 -44.597 1.00 72.38 1582 LYS A C 1
ATOM 12020 O O . LYS A 1 1582 ? 45.088 46.628 -44.165 1.00 72.38 1582 LYS A O 1
ATOM 12025 N N . SER A 1 1583 ? 46.370 45.210 -45.337 1.00 73.50 1583 SER A N 1
ATOM 12026 C CA . SER A 1 1583 ? 45.270 44.306 -45.723 1.00 73.50 1583 SER A CA 1
ATOM 12027 C C . SER A 1 1583 ? 44.765 43.513 -44.520 1.00 73.50 1583 SER A C 1
ATOM 12029 O O . SER A 1 1583 ? 43.559 43.355 -44.342 1.00 73.50 1583 SER A O 1
ATOM 12031 N N . LEU A 1 1584 ? 45.687 43.099 -43.646 1.00 79.00 1584 LEU A N 1
ATOM 12032 C CA . LEU A 1 1584 ? 45.350 42.491 -42.364 1.00 79.00 1584 LEU A CA 1
ATOM 12033 C C . LEU A 1 1584 ? 44.605 43.480 -41.458 1.00 79.00 1584 LEU A C 1
ATOM 12035 O O . LEU A 1 1584 ? 43.586 43.116 -40.883 1.00 79.00 1584 LEU A O 1
ATOM 12039 N N . GLY A 1 1585 ? 45.053 44.737 -41.392 1.00 80.88 1585 GLY A N 1
ATOM 12040 C CA . GLY A 1 1585 ? 44.374 45.797 -40.646 1.00 80.88 1585 GLY A CA 1
ATOM 12041 C C . GLY A 1 1585 ? 42.952 46.073 -41.145 1.00 80.88 1585 GLY A C 1
ATOM 12042 O O . GLY A 1 1585 ? 42.057 46.304 -40.338 1.00 80.88 1585 GLY A O 1
ATOM 12043 N N . VAL A 1 1586 ? 42.703 45.985 -42.460 1.00 83.31 1586 VAL A N 1
ATOM 12044 C CA . VAL A 1 1586 ? 41.338 46.051 -43.017 1.00 83.31 1586 VAL A CA 1
ATOM 12045 C C . VAL A 1 1586 ? 40.502 44.871 -42.528 1.00 83.31 1586 VAL A C 1
ATOM 12047 O O . VAL A 1 1586 ? 39.394 45.078 -42.046 1.00 83.31 1586 VAL A O 1
ATOM 12050 N N . PHE A 1 1587 ? 41.020 43.645 -42.597 1.00 84.94 1587 PHE A N 1
ATOM 12051 C CA . PHE A 1 1587 ? 40.287 42.472 -42.117 1.00 84.94 1587 PHE A CA 1
ATOM 12052 C C . PHE A 1 1587 ? 40.019 42.513 -40.602 1.00 84.94 1587 PHE A C 1
ATOM 12054 O O . PHE A 1 1587 ? 38.925 42.154 -40.171 1.00 84.94 1587 PHE A O 1
ATOM 12061 N N . GLN A 1 1588 ? 40.969 43.007 -39.801 1.00 84.44 1588 GLN A N 1
ATOM 12062 C CA . GLN A 1 1588 ? 40.780 43.267 -38.369 1.00 84.44 1588 GLN A CA 1
ATOM 12063 C C . GLN A 1 1588 ? 39.665 44.292 -38.141 1.00 84.44 1588 GLN A C 1
ATOM 12065 O O . GLN A 1 1588 ? 38.729 44.003 -37.402 1.00 84.44 1588 GLN A O 1
ATOM 12070 N N . HIS A 1 1589 ? 39.685 45.425 -38.856 1.00 85.00 1589 HIS A N 1
ATOM 12071 C CA . HIS A 1 1589 ? 38.622 46.436 -38.781 1.00 85.00 1589 HIS A CA 1
ATOM 12072 C C . HIS A 1 1589 ? 37.249 45.848 -39.126 1.00 85.00 1589 HIS A C 1
ATOM 12074 O O . HIS A 1 1589 ? 36.276 46.090 -38.414 1.00 85.00 1589 HIS A O 1
ATOM 12080 N N . LEU A 1 1590 ? 37.159 45.062 -40.204 1.00 86.38 1590 LEU A N 1
ATOM 12081 C CA . LEU A 1 1590 ? 35.923 44.384 -40.606 1.00 86.38 1590 LEU A CA 1
ATOM 12082 C C . LEU A 1 1590 ? 35.457 43.402 -39.525 1.00 86.38 1590 LEU A C 1
ATOM 12084 O O . LEU A 1 1590 ? 34.278 43.387 -39.184 1.00 86.38 1590 LEU A O 1
ATOM 12088 N N . SER A 1 1591 ? 36.379 42.629 -38.953 1.00 84.62 1591 SER A N 1
ATOM 12089 C CA . SER A 1 1591 ? 36.082 41.641 -37.912 1.00 84.62 1591 SER A CA 1
ATOM 12090 C C . SER A 1 1591 ? 35.644 42.273 -36.590 1.00 84.62 1591 SER A C 1
ATOM 12092 O O . SER A 1 1591 ? 34.824 41.677 -35.903 1.00 84.62 1591 SER A O 1
ATOM 12094 N N . GLU A 1 1592 ? 36.161 43.457 -36.248 1.00 82.19 1592 GLU A N 1
ATOM 12095 C CA . GLU A 1 1592 ? 35.819 44.212 -35.031 1.00 82.19 1592 GLU A CA 1
ATOM 12096 C C . GLU A 1 1592 ? 34.500 44.989 -35.154 1.00 82.19 1592 GLU A C 1
ATOM 12098 O O . GLU A 1 1592 ? 33.808 45.193 -34.159 1.00 82.19 1592 GLU A O 1
ATOM 12103 N N . ASN A 1 1593 ? 34.152 45.455 -36.359 1.00 85.69 1593 ASN A N 1
ATOM 12104 C CA . ASN A 1 1593 ? 33.021 46.369 -36.561 1.00 85.69 1593 ASN A CA 1
ATOM 12105 C C . ASN A 1 1593 ? 31.788 45.713 -37.189 1.00 85.69 1593 ASN A C 1
ATOM 12107 O O . ASN A 1 1593 ? 30.754 46.371 -37.306 1.00 85.69 1593 ASN A O 1
ATOM 12111 N N . SER A 1 1594 ? 31.855 44.441 -37.580 1.00 88.00 1594 SER A N 1
ATOM 12112 C CA . SER A 1 1594 ? 30.704 43.753 -38.169 1.00 88.00 1594 SER A CA 1
ATOM 12113 C C . SER A 1 1594 ? 29.877 43.027 -37.107 1.00 88.00 1594 SER A C 1
ATOM 12115 O O . SER A 1 1594 ? 30.433 42.349 -36.253 1.00 88.00 1594 SER A O 1
ATOM 12117 N N . ALA A 1 1595 ? 28.551 43.128 -37.166 1.00 86.38 1595 ALA A N 1
ATOM 12118 C CA . ALA A 1 1595 ? 27.637 42.240 -36.449 1.00 86.38 1595 ALA A CA 1
ATOM 12119 C C . ALA A 1 1595 ? 27.526 40.881 -37.158 1.00 86.38 1595 ALA A C 1
ATOM 12121 O O . ALA A 1 1595 ? 27.487 39.845 -36.504 1.00 86.38 1595 ALA A O 1
ATOM 12122 N N . THR A 1 1596 ? 27.540 40.879 -38.496 1.00 91.06 1596 THR A N 1
ATOM 12123 C CA . THR A 1 1596 ? 27.630 39.668 -39.327 1.00 91.06 1596 THR A CA 1
ATOM 12124 C C . THR A 1 1596 ? 28.721 39.817 -40.378 1.00 91.06 1596 THR A C 1
ATOM 12126 O O . THR A 1 1596 ? 28.883 40.884 -40.976 1.00 91.06 1596 THR A O 1
ATOM 12129 N N . LEU A 1 1597 ? 29.467 38.738 -40.608 1.00 92.75 1597 LEU A N 1
ATOM 12130 C CA . LEU A 1 1597 ? 30.541 38.686 -41.593 1.00 92.75 1597 LEU A CA 1
ATOM 12131 C C . LEU A 1 1597 ? 30.482 37.369 -42.375 1.00 92.75 1597 LEU A C 1
ATOM 12133 O O . LEU A 1 1597 ? 30.974 36.336 -41.912 1.00 92.75 1597 LEU A O 1
ATOM 12137 N N . LEU A 1 1598 ? 29.890 37.409 -43.570 1.00 94.50 1598 LEU A N 1
ATOM 12138 C CA . LEU A 1 1598 ? 29.839 36.277 -44.494 1.00 94.50 1598 LEU A CA 1
ATOM 12139 C C . LEU A 1 1598 ? 30.965 36.385 -45.524 1.00 94.50 1598 LEU A C 1
ATOM 12141 O O . LEU A 1 1598 ? 31.006 37.327 -46.313 1.00 94.50 1598 LEU A O 1
ATOM 12145 N N . VAL A 1 1599 ? 31.867 35.409 -45.546 1.00 94.06 1599 VAL A N 1
ATOM 12146 C CA . VAL A 1 1599 ? 33.037 35.419 -46.428 1.00 94.06 1599 VAL A CA 1
ATOM 12147 C C . VAL A 1 1599 ? 32.915 34.358 -47.518 1.00 94.06 1599 VAL A C 1
ATOM 12149 O O . VAL A 1 1599 ? 32.851 33.164 -47.240 1.00 94.06 1599 VAL A O 1
ATOM 12152 N N . LEU A 1 1600 ? 32.907 34.784 -48.775 1.00 94.56 1600 LEU A N 1
ATOM 12153 C CA . LEU A 1 1600 ? 32.892 33.916 -49.940 1.00 94.56 1600 LEU A CA 1
ATOM 12154 C C . LEU A 1 1600 ? 34.289 33.771 -50.529 1.00 94.56 1600 LEU A C 1
ATOM 12156 O O . LEU A 1 1600 ? 34.990 34.767 -50.710 1.00 94.56 1600 LEU A O 1
ATOM 12160 N N . THR A 1 1601 ? 34.656 32.545 -50.880 1.00 93.25 1601 THR A N 1
ATOM 12161 C CA . THR A 1 1601 ? 35.901 32.225 -51.589 1.00 93.25 1601 THR A CA 1
ATOM 12162 C C . THR A 1 1601 ? 35.601 31.526 -52.908 1.00 93.25 1601 THR A C 1
ATOM 12164 O O . THR A 1 1601 ? 34.565 30.883 -53.049 1.00 93.25 1601 THR A O 1
ATOM 12167 N N . SER A 1 1602 ? 36.489 31.657 -53.891 1.00 90.69 1602 SER A N 1
ATOM 12168 C CA . SER A 1 1602 ? 36.369 31.017 -55.210 1.00 90.69 1602 SER A CA 1
ATOM 12169 C C . SER A 1 1602 ? 37.400 29.896 -55.402 1.00 90.69 1602 SER A C 1
ATOM 12171 O O . SER A 1 1602 ? 38.006 29.789 -56.465 1.00 90.69 1602 SER A O 1
ATOM 12173 N N . CYS A 1 1603 ? 37.699 29.121 -54.354 1.00 88.69 1603 CYS A N 1
ATOM 12174 C CA . CYS A 1 1603 ? 38.913 28.301 -54.292 1.00 88.69 1603 CYS A CA 1
ATOM 12175 C C . CYS A 1 1603 ? 38.695 26.818 -54.604 1.00 88.69 1603 CYS A C 1
ATOM 12177 O O . CYS A 1 1603 ? 39.676 26.098 -54.804 1.00 88.69 1603 CYS A O 1
ATOM 12179 N N . GLY A 1 1604 ? 37.449 26.332 -54.598 1.00 85.75 1604 GLY A N 1
ATOM 12180 C CA . GLY A 1 1604 ? 37.139 24.913 -54.813 1.00 85.75 1604 GLY A CA 1
ATOM 12181 C C . GLY A 1 1604 ? 37.909 23.986 -53.861 1.00 85.75 1604 GLY A C 1
ATOM 12182 O O . GLY A 1 1604 ? 38.425 22.936 -54.260 1.00 85.75 1604 GLY A O 1
ATOM 12183 N N . THR A 1 1605 ? 38.021 24.400 -52.598 1.00 83.25 1605 THR A N 1
ATOM 12184 C CA . THR A 1 1605 ? 38.822 23.784 -51.528 1.00 83.25 1605 THR A CA 1
ATOM 12185 C C . THR A 1 1605 ? 38.510 22.302 -51.338 1.00 83.25 1605 THR A C 1
ATOM 12187 O O . THR A 1 1605 ? 39.421 21.496 -51.155 1.00 83.25 1605 THR A O 1
ATOM 12190 N N . VAL A 1 1606 ? 37.237 21.911 -51.450 1.00 81.69 1606 VAL A N 1
ATOM 12191 C CA . VAL A 1 1606 ? 36.787 20.517 -51.280 1.00 81.69 1606 VAL A CA 1
ATOM 12192 C C . VAL A 1 1606 ? 37.317 19.590 -52.371 1.00 81.69 1606 VAL A C 1
ATOM 12194 O O . VAL A 1 1606 ? 37.621 18.431 -52.093 1.00 81.69 1606 VAL A O 1
ATOM 12197 N N . ASN A 1 1607 ? 37.466 20.092 -53.599 1.00 80.19 1607 ASN A N 1
ATOM 12198 C CA . ASN A 1 1607 ? 38.077 19.345 -54.700 1.00 80.19 1607 ASN A CA 1
ATOM 12199 C C . ASN A 1 1607 ? 39.612 19.420 -54.680 1.00 80.19 1607 ASN A C 1
ATOM 12201 O O . ASN A 1 1607 ? 40.258 18.796 -55.520 1.00 80.19 1607 ASN A O 1
ATOM 12205 N N . GLY A 1 1608 ? 40.193 20.187 -53.750 1.00 74.88 1608 GLY A N 1
ATOM 12206 C CA . GLY A 1 1608 ? 41.630 20.425 -53.667 1.00 74.88 1608 GLY A CA 1
ATOM 12207 C C . GLY A 1 1608 ? 42.174 21.332 -54.774 1.00 74.88 1608 GLY A C 1
ATOM 12208 O O . GLY A 1 1608 ? 43.342 21.189 -55.124 1.00 74.88 1608 GLY A O 1
ATOM 12209 N N . LEU A 1 1609 ? 41.353 22.228 -55.343 1.00 81.38 1609 LEU A N 1
ATOM 12210 C CA . LEU A 1 1609 ? 41.783 23.131 -56.421 1.00 81.38 1609 LEU A CA 1
ATOM 12211 C C . LEU A 1 1609 ? 42.758 24.209 -55.916 1.00 81.38 1609 LEU A C 1
ATOM 12213 O O . LEU A 1 1609 ? 43.830 24.370 -56.496 1.00 81.38 1609 LEU A O 1
ATOM 12217 N N . ASN A 1 1610 ? 42.431 24.893 -54.814 1.00 84.50 1610 ASN A N 1
ATOM 12218 C CA . ASN A 1 1610 ? 43.343 25.799 -54.112 1.00 84.50 1610 ASN A CA 1
ATOM 12219 C C . ASN A 1 1610 ? 43.237 25.608 -52.579 1.00 84.50 1610 ASN A C 1
ATOM 12221 O O . ASN A 1 1610 ? 42.237 26.011 -51.980 1.00 84.50 1610 ASN A O 1
ATOM 12225 N N . PRO A 1 1611 ? 44.240 24.991 -51.921 1.00 78.06 1611 PRO A N 1
ATOM 12226 C CA . PRO A 1 1611 ? 44.189 24.687 -50.490 1.00 78.06 1611 PRO A CA 1
ATOM 12227 C C . PRO A 1 1611 ? 44.325 25.922 -49.591 1.00 78.06 1611 PRO A C 1
ATOM 12229 O O . PRO A 1 1611 ? 43.860 25.878 -48.452 1.00 78.06 1611 PRO A O 1
ATOM 12232 N N . ASP A 1 1612 ? 44.902 27.023 -50.084 1.00 81.25 1612 ASP A N 1
ATOM 12233 C CA . ASP A 1 1612 ? 45.072 28.250 -49.295 1.00 81.25 1612 ASP A CA 1
ATOM 12234 C C . ASP A 1 1612 ? 43.716 28.846 -48.891 1.00 81.25 1612 ASP A C 1
ATOM 12236 O O . ASP A 1 1612 ? 43.598 29.490 -47.848 1.00 81.25 1612 ASP A O 1
ATOM 12240 N N . GLY A 1 1613 ? 42.658 28.549 -49.658 1.00 82.06 1613 GLY A N 1
ATOM 12241 C CA . GLY A 1 1613 ? 41.289 28.955 -49.342 1.00 82.06 1613 GLY A CA 1
ATOM 12242 C C . GLY A 1 1613 ? 40.791 28.414 -48.001 1.00 82.06 1613 GLY A C 1
ATOM 12243 O O . GLY A 1 1613 ? 39.936 29.033 -47.376 1.00 82.06 1613 GLY A O 1
ATOM 12244 N N . ALA A 1 1614 ? 41.364 27.311 -47.502 1.00 84.44 1614 ALA A N 1
ATOM 12245 C CA . ALA A 1 1614 ? 41.016 26.741 -46.202 1.00 84.44 1614 ALA A CA 1
ATOM 12246 C C . ALA A 1 1614 ? 41.463 27.612 -45.012 1.00 84.44 1614 ALA A C 1
ATOM 12248 O O . ALA A 1 1614 ? 40.947 27.441 -43.902 1.00 84.44 1614 ALA A O 1
ATOM 12249 N N . LEU A 1 1615 ? 42.392 28.556 -45.224 1.00 85.25 1615 LEU A N 1
ATOM 12250 C CA . LEU A 1 1615 ? 42.852 29.480 -44.186 1.00 85.25 1615 LEU A CA 1
ATOM 12251 C C . LEU A 1 1615 ? 41.698 30.334 -43.646 1.00 85.25 1615 LEU A C 1
ATOM 12253 O O . LEU A 1 1615 ? 41.591 30.521 -42.437 1.00 85.25 1615 LEU A O 1
ATOM 12257 N N . ILE A 1 1616 ? 40.816 30.807 -44.529 1.00 88.31 1616 ILE A N 1
ATOM 12258 C CA . ILE A 1 1616 ? 39.692 31.684 -44.188 1.00 88.31 1616 ILE A CA 1
ATOM 12259 C C . ILE A 1 1616 ? 38.694 31.012 -43.230 1.00 88.31 1616 ILE A C 1
ATOM 12261 O O . ILE A 1 1616 ? 38.525 31.525 -42.122 1.00 88.31 1616 ILE A O 1
ATOM 12265 N N . PRO A 1 1617 ? 38.059 29.867 -43.555 1.00 87.81 1617 PRO A N 1
ATOM 12266 C CA . PRO A 1 1617 ? 37.160 29.199 -42.616 1.00 87.81 1617 PRO A CA 1
ATOM 12267 C C . PRO A 1 1617 ? 37.880 28.801 -41.318 1.00 87.81 1617 PRO A C 1
ATOM 12269 O O . PRO A 1 1617 ? 37.299 28.906 -40.238 1.00 87.81 1617 PRO A O 1
ATOM 12272 N N . GLY A 1 1618 ? 39.166 28.429 -41.385 1.00 85.12 1618 GLY A N 1
ATOM 12273 C CA . GLY A 1 1618 ? 39.991 28.187 -40.197 1.00 85.12 1618 GLY A CA 1
ATOM 12274 C C . GLY A 1 1618 ? 40.120 29.416 -39.287 1.00 85.12 1618 GLY A C 1
ATOM 12275 O O . GLY A 1 1618 ? 39.923 29.306 -38.077 1.00 85.12 1618 GLY A O 1
ATOM 12276 N N . LEU A 1 1619 ? 40.393 30.587 -39.864 1.00 86.56 1619 LEU A N 1
ATOM 12277 C CA . LEU A 1 1619 ? 40.503 31.859 -39.150 1.00 86.56 1619 LEU A CA 1
ATOM 12278 C C . LEU A 1 1619 ? 39.162 32.286 -38.536 1.00 86.56 1619 LEU A C 1
ATOM 12280 O O . LEU A 1 1619 ? 39.118 32.668 -37.368 1.00 86.56 1619 LEU A O 1
ATOM 12284 N N . LEU A 1 1620 ? 38.058 32.151 -39.275 1.00 89.00 1620 LEU A N 1
ATOM 12285 C CA . LEU A 1 1620 ? 36.716 32.496 -38.791 1.00 89.00 1620 LEU A CA 1
ATOM 12286 C C . LEU A 1 1620 ? 36.273 31.619 -37.606 1.00 89.00 1620 LEU A C 1
ATOM 12288 O O . LEU A 1 1620 ? 35.624 32.113 -36.684 1.00 89.00 1620 LEU A O 1
ATOM 12292 N N . ARG A 1 1621 ? 36.666 30.335 -37.568 1.00 84.81 1621 ARG A N 1
ATOM 12293 C CA . ARG A 1 1621 ? 36.423 29.458 -36.403 1.00 84.81 1621 ARG A CA 1
ATOM 12294 C C . ARG A 1 1621 ? 37.103 29.972 -35.135 1.00 84.81 1621 ARG A C 1
ATOM 12296 O O . ARG A 1 1621 ? 36.519 29.850 -34.059 1.00 84.81 1621 ARG A O 1
ATOM 12303 N N . VAL A 1 1622 ? 38.324 30.500 -35.258 1.00 80.69 1622 VAL A N 1
ATOM 12304 C CA . VAL A 1 1622 ? 39.085 31.073 -34.135 1.00 80.69 1622 VAL A CA 1
ATOM 12305 C C . VAL A 1 1622 ? 38.463 32.395 -33.707 1.00 80.69 1622 VAL A C 1
ATOM 12307 O O . VAL A 1 1622 ? 38.128 32.548 -32.535 1.00 80.69 1622 VAL A O 1
ATOM 12310 N N . LEU A 1 1623 ? 38.218 33.300 -34.660 1.00 82.38 1623 LEU A N 1
ATOM 12311 C CA . LEU A 1 1623 ? 37.617 34.606 -34.389 1.00 82.38 1623 LEU A CA 1
ATOM 12312 C C . LEU A 1 1623 ? 36.261 34.498 -33.705 1.00 82.38 1623 LEU A C 1
ATOM 12314 O O . LEU A 1 1623 ? 35.989 35.279 -32.810 1.00 82.38 1623 LEU A O 1
ATOM 12318 N N . ARG A 1 1624 ? 35.440 33.500 -34.034 1.00 77.38 1624 ARG A N 1
ATOM 12319 C CA . ARG A 1 1624 ? 34.175 33.268 -33.325 1.00 77.38 1624 ARG A CA 1
ATOM 12320 C C . ARG A 1 1624 ? 34.366 32.997 -31.828 1.00 77.38 1624 ARG A C 1
ATOM 12322 O O . ARG A 1 1624 ? 33.548 33.424 -31.022 1.00 77.38 1624 ARG A O 1
ATOM 12329 N N . ASN A 1 1625 ? 35.416 32.267 -31.452 1.00 69.69 1625 ASN A N 1
ATOM 12330 C CA . ASN A 1 1625 ? 35.698 31.984 -30.042 1.00 69.69 1625 ASN A CA 1
ATOM 12331 C C . ASN A 1 1625 ? 36.303 33.200 -29.320 1.00 69.69 1625 ASN A C 1
ATOM 12333 O O . ASN A 1 1625 ? 36.164 33.305 -28.104 1.00 69.69 1625 ASN A O 1
ATOM 12337 N N . GLU A 1 1626 ? 36.980 34.092 -30.047 1.00 72.81 1626 GLU A N 1
ATOM 12338 C CA . GLU A 1 1626 ? 37.612 35.297 -29.491 1.00 72.81 1626 GLU A CA 1
ATOM 12339 C C . GLU A 1 1626 ? 36.675 36.517 -29.472 1.00 72.81 1626 GLU A C 1
ATOM 12341 O O . GLU A 1 1626 ? 36.721 37.314 -28.537 1.00 72.81 1626 GLU A O 1
ATOM 12346 N N . ASN A 1 1627 ? 35.798 36.638 -30.467 1.00 75.75 1627 ASN A N 1
ATOM 12347 C CA . ASN A 1 1627 ? 34.799 37.686 -30.629 1.00 75.75 1627 ASN A CA 1
ATOM 12348 C C . ASN A 1 1627 ? 33.404 37.069 -30.866 1.00 75.75 1627 ASN A C 1
ATOM 12350 O O . ASN A 1 1627 ? 32.921 37.026 -32.000 1.00 75.75 1627 ASN A O 1
ATOM 12354 N N . PRO A 1 1628 ? 32.724 36.608 -29.801 1.00 69.88 1628 PRO A N 1
ATOM 12355 C CA . PRO A 1 1628 ? 31.382 36.038 -29.908 1.00 69.88 1628 PRO A CA 1
ATOM 12356 C C . PRO A 1 1628 ? 30.299 37.080 -30.235 1.00 69.88 1628 PRO A C 1
ATOM 12358 O O . PRO A 1 1628 ? 29.154 36.701 -30.450 1.00 69.88 1628 PRO A O 1
ATOM 12361 N N . ALA A 1 1629 ? 30.625 38.380 -30.255 1.00 74.06 1629 ALA A N 1
ATOM 12362 C CA . ALA A 1 1629 ? 29.674 39.436 -30.606 1.00 74.06 1629 ALA A CA 1
ATOM 12363 C C . ALA A 1 1629 ? 29.425 39.541 -32.122 1.00 74.06 1629 ALA A C 1
ATOM 12365 O O . ALA A 1 1629 ? 28.447 40.166 -32.532 1.00 74.06 1629 ALA A O 1
ATOM 12366 N N . THR A 1 1630 ? 30.298 38.947 -32.941 1.00 83.62 1630 THR A N 1
ATOM 12367 C CA . THR A 1 1630 ? 30.187 38.940 -34.401 1.00 83.62 1630 THR A CA 1
ATOM 12368 C C . THR A 1 1630 ? 29.871 37.539 -34.904 1.00 83.62 1630 THR A C 1
ATOM 12370 O O . THR A 1 1630 ? 30.508 36.552 -34.533 1.00 83.62 1630 THR A O 1
ATOM 12373 N N . GLU A 1 1631 ? 28.920 37.459 -35.828 1.00 87.00 1631 GLU A N 1
ATOM 12374 C CA . GLU A 1 1631 ? 28.487 36.206 -36.424 1.00 87.00 1631 GLU A CA 1
ATOM 12375 C C . GLU A 1 1631 ? 29.187 35.960 -37.761 1.00 87.00 1631 GLU A C 1
ATOM 12377 O O . GLU A 1 1631 ? 28.889 36.579 -38.783 1.00 87.00 1631 GLU A O 1
ATOM 12382 N N . TYR A 1 1632 ? 30.148 35.038 -37.741 1.00 90.94 1632 TYR A N 1
ATOM 12383 C CA . TYR A 1 1632 ? 30.980 34.695 -38.894 1.00 90.94 1632 TYR A CA 1
ATOM 12384 C C . TYR A 1 1632 ? 30.421 33.507 -39.680 1.00 90.94 1632 TYR A C 1
ATOM 12386 O O . TYR A 1 1632 ? 30.070 32.489 -39.077 1.00 90.94 1632 TYR A O 1
ATOM 12394 N N . GLY A 1 1633 ? 30.437 33.585 -41.011 1.00 91.75 1633 GLY A N 1
ATOM 12395 C CA . GLY A 1 1633 ? 30.148 32.458 -41.900 1.00 91.75 1633 GLY A CA 1
ATOM 12396 C C . GLY A 1 1633 ? 31.026 32.444 -43.147 1.00 91.75 1633 GLY A C 1
ATOM 12397 O O . GLY A 1 1633 ? 31.658 33.442 -43.487 1.00 91.75 1633 GLY A O 1
ATOM 12398 N N . SER A 1 1634 ? 31.072 31.306 -43.838 1.00 93.94 1634 SER A N 1
ATOM 12399 C CA . SER A 1 1634 ? 31.834 31.142 -45.074 1.00 93.94 1634 SER A CA 1
ATOM 12400 C C . SER A 1 1634 ? 31.143 30.266 -46.113 1.00 93.94 1634 SER A C 1
ATOM 12402 O O . SER A 1 1634 ? 30.461 29.295 -45.772 1.00 93.94 1634 SER A O 1
ATOM 12404 N N . ILE A 1 1635 ? 31.338 30.620 -47.386 1.00 94.81 1635 ILE A N 1
ATOM 12405 C CA . ILE A 1 1635 ? 30.874 29.855 -48.547 1.00 94.81 1635 ILE A CA 1
ATOM 12406 C C . ILE A 1 1635 ? 32.016 29.754 -49.556 1.00 94.81 1635 ILE A C 1
ATOM 12408 O O . ILE A 1 1635 ? 32.391 30.750 -50.167 1.00 94.81 1635 ILE A O 1
ATOM 12412 N N . ASP A 1 1636 ? 32.538 28.554 -49.781 1.00 93.75 1636 ASP A N 1
ATOM 12413 C CA . ASP A 1 1636 ? 33.489 28.326 -50.869 1.00 93.75 1636 ASP A CA 1
ATOM 12414 C C . ASP A 1 1636 ? 32.745 27.908 -52.142 1.00 93.75 1636 ASP A C 1
ATOM 12416 O O . ASP A 1 1636 ? 31.968 26.954 -52.147 1.00 93.75 1636 ASP A O 1
ATOM 12420 N N . ILE A 1 1637 ? 32.945 28.643 -53.228 1.00 92.12 1637 ILE A N 1
ATOM 12421 C CA . ILE A 1 1637 ? 32.281 28.429 -54.509 1.00 92.12 1637 ILE A CA 1
ATOM 12422 C C . ILE A 1 1637 ? 33.268 27.733 -55.443 1.00 92.12 1637 ILE A C 1
ATOM 12424 O O . ILE A 1 1637 ? 34.350 28.247 -55.723 1.00 92.12 1637 ILE A O 1
ATOM 12428 N N . ASP A 1 1638 ? 32.875 26.567 -55.956 1.00 88.81 1638 ASP A N 1
ATOM 12429 C CA . ASP A 1 1638 ? 33.628 25.772 -56.935 1.00 88.81 1638 ASP A CA 1
ATOM 12430 C C . ASP A 1 1638 ? 33.550 26.404 -58.345 1.00 88.81 1638 ASP A C 1
ATOM 12432 O O . ASP A 1 1638 ? 33.057 25.791 -59.291 1.00 88.81 1638 ASP A O 1
ATOM 12436 N N . ALA A 1 1639 ? 33.960 27.675 -58.467 1.00 85.81 1639 ALA A N 1
ATOM 12437 C CA . ALA A 1 1639 ? 33.971 28.450 -59.709 1.00 85.81 1639 ALA A CA 1
ATOM 12438 C C . ALA A 1 1639 ? 35.043 29.553 -59.683 1.00 85.81 1639 ALA A C 1
ATOM 12440 O O . ALA A 1 1639 ? 35.010 30.439 -58.831 1.00 85.81 1639 ALA A O 1
ATOM 12441 N N . THR A 1 1640 ? 35.950 29.548 -60.662 1.00 82.19 1640 THR A N 1
ATOM 12442 C CA . THR A 1 16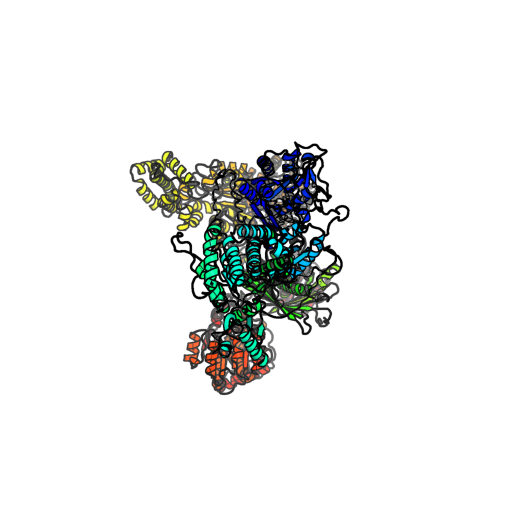40 ? 37.043 30.528 -60.790 1.00 82.19 1640 THR A CA 1
ATOM 12443 C C . THR A 1 1640 ? 36.500 31.948 -60.958 1.00 82.19 1640 THR A C 1
ATOM 12445 O O . THR A 1 1640 ? 35.598 32.179 -61.773 1.00 82.19 1640 THR A O 1
ATOM 12448 N N . HIS A 1 1641 ? 37.039 32.908 -60.201 1.00 82.38 1641 HIS A N 1
ATOM 12449 C CA . HIS A 1 1641 ? 36.576 34.305 -60.177 1.00 82.38 1641 HIS A CA 1
ATOM 12450 C C . HIS A 1 1641 ? 35.057 34.459 -59.963 1.00 82.38 1641 HIS A C 1
ATOM 12452 O O . HIS A 1 1641 ? 34.442 35.400 -60.471 1.00 82.38 1641 HIS A O 1
ATOM 12458 N N . PHE A 1 1642 ? 34.429 33.512 -59.253 1.00 89.38 1642 PHE A N 1
ATOM 12459 C CA . PHE A 1 1642 ? 32.981 33.461 -59.019 1.00 89.38 1642 PHE A CA 1
ATOM 12460 C C . PHE A 1 1642 ? 32.119 33.363 -60.299 1.00 89.38 1642 PHE A C 1
ATOM 12462 O O . PHE A 1 1642 ? 30.938 33.716 -60.277 1.00 89.38 1642 PHE A O 1
ATOM 12469 N N . ASN A 1 1643 ? 32.676 32.884 -61.419 1.00 86.19 1643 ASN A N 1
ATOM 12470 C CA . ASN A 1 1643 ? 31.935 32.679 -62.670 1.00 86.19 1643 ASN A CA 1
ATOM 12471 C C . ASN A 1 1643 ? 31.145 31.363 -62.648 1.00 86.19 1643 ASN A C 1
ATOM 12473 O O . ASN A 1 1643 ? 31.581 30.349 -63.191 1.00 86.19 1643 ASN A O 1
ATOM 12477 N N . VAL A 1 1644 ? 29.979 31.388 -62.010 1.00 85.94 1644 VAL A N 1
ATOM 12478 C CA . VAL A 1 1644 ? 29.026 30.267 -61.975 1.00 85.94 1644 VAL A CA 1
ATOM 12479 C C . VAL A 1 1644 ? 28.248 30.165 -63.294 1.00 85.94 1644 VAL A C 1
ATOM 12481 O O . VAL A 1 1644 ? 28.123 31.147 -64.028 1.00 85.94 1644 VAL A O 1
ATOM 12484 N N . ASP A 1 1645 ? 27.702 28.987 -63.605 1.00 81.69 1645 ASP A N 1
ATOM 12485 C CA . ASP A 1 1645 ? 26.855 28.814 -64.789 1.00 81.69 1645 ASP A CA 1
ATOM 12486 C C . ASP A 1 1645 ? 25.602 29.699 -64.714 1.00 81.69 1645 ASP A C 1
ATOM 12488 O O . ASP A 1 1645 ? 24.938 29.793 -63.682 1.00 81.69 1645 ASP A O 1
ATOM 12492 N N . SER A 1 1646 ? 25.223 30.299 -65.846 1.00 79.44 1646 SER A N 1
ATOM 12493 C CA . SER A 1 1646 ? 24.063 31.207 -65.938 1.00 79.44 1646 SER A CA 1
ATOM 12494 C C . SER A 1 1646 ? 22.729 30.598 -65.469 1.00 79.44 1646 SER A C 1
ATOM 12496 O O . SER A 1 1646 ? 21.843 31.323 -65.026 1.00 79.44 1646 SER A O 1
ATOM 12498 N N . SER A 1 1647 ? 22.575 29.269 -65.518 1.00 80.31 1647 SER A N 1
ATOM 12499 C CA . SER A 1 1647 ? 21.401 28.569 -64.974 1.00 80.31 1647 SER A CA 1
ATOM 12500 C C . SER A 1 1647 ? 21.382 28.480 -63.443 1.00 80.31 1647 SER A C 1
ATOM 12502 O O . SER A 1 1647 ? 20.340 28.171 -62.871 1.00 80.31 1647 SER A O 1
ATOM 12504 N N . GLU A 1 1648 ? 22.519 28.714 -62.785 1.00 84.25 1648 GLU A N 1
ATOM 12505 C CA . GLU A 1 1648 ? 22.698 28.606 -61.334 1.00 84.25 1648 GLU A CA 1
ATOM 12506 C C . GLU A 1 1648 ? 22.729 29.970 -60.631 1.00 84.25 1648 GLU A C 1
ATOM 12508 O O . GLU A 1 1648 ? 22.387 30.036 -59.451 1.00 84.25 1648 GLU A O 1
ATOM 12513 N N . GLU A 1 1649 ? 23.092 31.050 -61.340 1.00 85.94 1649 GLU A N 1
ATOM 12514 C CA . GLU A 1 1649 ? 23.335 32.397 -60.786 1.00 85.94 1649 GLU A CA 1
ATOM 12515 C C . GLU A 1 1649 ? 22.226 32.892 -59.842 1.00 85.94 1649 GLU A C 1
ATOM 12517 O O . GLU A 1 1649 ? 22.514 33.382 -58.750 1.00 85.94 1649 GLU A O 1
ATOM 12522 N N . GLN A 1 1650 ? 20.955 32.738 -60.226 1.00 85.12 1650 GLN A N 1
ATOM 12523 C CA . GLN A 1 1650 ? 19.830 33.195 -59.401 1.00 85.12 1650 GLN A CA 1
ATOM 12524 C C . GLN A 1 1650 ? 19.674 32.358 -58.120 1.00 85.12 1650 GLN A C 1
ATOM 12526 O O . GLN A 1 1650 ? 19.362 32.893 -57.057 1.00 85.12 1650 GLN A O 1
ATOM 12531 N N . GLU A 1 1651 ? 19.896 31.043 -58.200 1.00 86.81 1651 GLU A N 1
ATOM 12532 C CA . GLU A 1 1651 ? 19.731 30.147 -57.053 1.00 86.81 1651 GLU A CA 1
ATOM 12533 C C . GLU A 1 1651 ? 20.874 30.322 -56.051 1.00 86.81 1651 GLU A C 1
ATOM 12535 O O . GLU A 1 1651 ? 20.612 30.455 -54.857 1.00 86.81 1651 GLU A O 1
ATOM 12540 N N . ILE A 1 1652 ? 22.129 30.390 -56.506 1.00 91.06 1652 ILE A N 1
ATOM 12541 C CA . ILE A 1 1652 ? 23.261 30.649 -55.606 1.00 91.06 1652 ILE A CA 1
ATOM 12542 C C . ILE A 1 1652 ? 23.153 32.038 -54.963 1.00 91.06 1652 ILE A C 1
ATOM 12544 O O . ILE A 1 1652 ? 23.364 32.156 -53.757 1.00 91.06 1652 ILE A O 1
ATOM 12548 N N . ALA A 1 1653 ? 22.730 33.068 -55.707 1.00 91.06 1653 ALA A N 1
ATOM 12549 C CA . ALA A 1 1653 ? 22.498 34.397 -55.146 1.00 91.06 1653 ALA A CA 1
ATOM 12550 C C . ALA A 1 1653 ? 21.455 34.362 -54.020 1.00 91.06 1653 ALA A C 1
ATOM 12552 O O . ALA A 1 1653 ? 21.709 34.854 -52.920 1.00 91.06 1653 ALA A O 1
ATOM 12553 N N . ARG A 1 1654 ? 20.320 33.689 -54.247 1.00 88.19 1654 ARG A N 1
ATOM 12554 C CA . ARG A 1 1654 ? 19.284 33.493 -53.225 1.00 88.19 1654 ARG A CA 1
ATOM 12555 C C . ARG A 1 1654 ? 19.826 32.794 -51.975 1.00 88.19 1654 ARG A C 1
ATOM 12557 O O . ARG A 1 1654 ? 19.442 33.154 -50.865 1.00 88.19 1654 ARG A O 1
ATOM 12564 N N . ARG A 1 1655 ? 20.728 31.821 -52.143 1.00 89.75 1655 ARG A N 1
ATOM 12565 C CA . ARG A 1 1655 ? 21.335 31.063 -51.037 1.00 89.75 1655 ARG A CA 1
ATOM 12566 C C . ARG A 1 1655 ? 22.351 31.865 -50.239 1.00 89.75 1655 ARG A C 1
ATOM 12568 O O . ARG A 1 1655 ? 22.370 31.746 -49.021 1.00 89.75 1655 ARG A O 1
ATOM 12575 N N . ILE A 1 1656 ? 23.137 32.713 -50.892 1.00 92.19 1656 ILE A N 1
ATOM 12576 C CA . ILE A 1 1656 ? 24.051 33.638 -50.209 1.00 92.19 1656 ILE A CA 1
ATOM 12577 C C . ILE A 1 1656 ? 23.253 34.596 -49.317 1.00 92.19 1656 ILE A C 1
ATOM 12579 O O . ILE A 1 1656 ? 23.597 34.790 -48.152 1.00 92.19 1656 ILE A O 1
ATOM 12583 N N . VAL A 1 1657 ? 22.144 35.133 -49.836 1.00 91.19 1657 VAL A N 1
ATOM 12584 C CA . VAL A 1 1657 ? 21.241 36.001 -49.068 1.00 91.19 1657 VAL A CA 1
ATOM 12585 C C . VAL A 1 1657 ? 20.576 35.234 -47.915 1.00 91.19 1657 VAL A C 1
ATOM 12587 O O . VAL A 1 1657 ? 20.466 35.774 -46.817 1.00 91.19 1657 VAL A O 1
ATOM 12590 N N . ASP A 1 1658 ? 20.167 33.973 -48.119 1.00 86.12 1658 ASP A N 1
ATOM 12591 C CA . ASP A 1 1658 ? 19.658 33.107 -47.040 1.00 86.12 1658 ASP A CA 1
ATOM 12592 C C . ASP A 1 1658 ? 20.692 32.937 -45.913 1.00 86.12 1658 ASP A C 1
ATOM 12594 O O . ASP A 1 1658 ? 20.350 33.159 -44.753 1.00 86.12 1658 ASP A O 1
ATOM 12598 N N . CYS A 1 1659 ? 21.948 32.616 -46.247 1.00 88.69 1659 CYS A N 1
ATOM 12599 C CA . CYS A 1 1659 ? 23.019 32.415 -45.267 1.00 88.69 1659 CYS A CA 1
ATOM 12600 C C . CYS A 1 1659 ? 23.327 33.682 -44.458 1.00 88.69 1659 CYS A C 1
ATOM 12602 O O . CYS A 1 1659 ? 23.493 33.606 -43.243 1.00 88.69 1659 CYS A O 1
ATOM 12604 N N . GLU A 1 1660 ? 23.370 34.851 -45.102 1.00 88.75 1660 GLU A N 1
ATOM 12605 C CA . GLU A 1 1660 ? 23.561 36.125 -44.398 1.00 88.75 1660 GLU A CA 1
ATOM 12606 C C . GLU A 1 1660 ? 22.397 36.419 -43.440 1.00 88.75 1660 GLU A C 1
ATOM 12608 O O . GLU A 1 1660 ? 22.606 36.882 -42.320 1.00 88.75 1660 GLU A O 1
ATOM 12613 N N . LEU A 1 1661 ? 21.157 36.117 -43.837 1.00 83.06 1661 LEU A N 1
ATOM 12614 C CA . LEU A 1 1661 ? 20.012 36.272 -42.942 1.00 83.06 1661 LEU A CA 1
ATOM 12615 C C . LEU A 1 1661 ? 20.005 35.251 -41.806 1.00 83.06 1661 LEU A C 1
ATOM 12617 O O . LEU A 1 1661 ? 19.578 35.598 -40.709 1.00 83.06 1661 LEU A O 1
ATOM 12621 N N . ASP A 1 1662 ? 20.451 34.018 -42.048 1.00 78.69 1662 ASP A N 1
ATOM 12622 C CA . ASP A 1 1662 ? 20.592 32.991 -41.012 1.00 78.69 1662 ASP A CA 1
ATOM 12623 C C . ASP A 1 1662 ? 21.607 33.429 -39.940 1.00 78.69 1662 ASP A C 1
ATOM 12625 O O . ASP A 1 1662 ? 21.308 33.308 -38.753 1.00 78.69 1662 ASP A O 1
ATOM 12629 N N . LEU A 1 1663 ? 22.742 34.032 -40.327 1.00 80.31 1663 LEU A N 1
ATOM 12630 C CA . LEU A 1 1663 ? 23.736 34.576 -39.384 1.00 80.31 1663 LEU A CA 1
ATOM 12631 C C . LEU A 1 1663 ? 23.169 35.675 -38.472 1.00 80.31 1663 LEU A C 1
ATOM 12633 O O . LEU A 1 1663 ? 23.656 35.854 -37.365 1.00 80.31 1663 LEU A O 1
ATOM 12637 N N . ARG A 1 1664 ? 22.127 36.400 -38.896 1.00 72.12 1664 ARG A N 1
ATOM 12638 C CA . ARG A 1 1664 ? 21.464 37.414 -38.052 1.00 72.12 1664 ARG A CA 1
ATOM 12639 C C . ARG A 1 1664 ? 20.507 36.814 -37.029 1.00 72.12 1664 ARG A C 1
ATOM 12641 O O . ARG A 1 1664 ? 20.174 37.477 -36.049 1.00 72.12 1664 ARG A O 1
ATOM 12648 N N . ARG A 1 1665 ? 20.007 35.596 -37.270 1.00 62.34 1665 ARG A N 1
ATOM 12649 C CA . ARG A 1 1665 ? 18.989 34.959 -36.417 1.00 62.34 1665 ARG A CA 1
ATOM 12650 C C . ARG A 1 1665 ? 19.558 34.412 -35.116 1.00 62.34 1665 ARG A C 1
ATOM 12652 O O . ARG A 1 1665 ? 18.787 34.296 -34.168 1.00 62.34 1665 ARG A O 1
ATOM 12659 N N . SER A 1 1666 ? 20.864 34.143 -35.035 1.00 50.09 1666 SER A N 1
ATOM 12660 C CA . SER A 1 1666 ? 21.507 33.606 -33.822 1.00 50.09 1666 SER A CA 1
ATOM 12661 C C . SER A 1 1666 ? 21.499 34.568 -32.624 1.00 50.09 1666 SER A C 1
ATOM 12663 O O . SER A 1 1666 ? 21.932 34.196 -31.542 1.00 50.09 1666 SER A O 1
ATOM 12665 N N . VAL A 1 1667 ? 20.932 35.773 -32.775 1.00 46.69 1667 VAL A N 1
ATOM 12666 C CA . VAL A 1 1667 ? 20.632 36.708 -31.675 1.00 46.69 1667 VAL A CA 1
ATOM 12667 C C . VAL A 1 1667 ? 19.296 36.374 -30.966 1.00 46.69 1667 VAL A C 1
ATOM 12669 O O . VAL A 1 1667 ? 18.871 37.081 -30.052 1.00 46.69 1667 VAL A O 1
ATOM 12672 N N . LEU A 1 1668 ? 18.597 35.300 -31.355 1.00 43.09 1668 LEU A N 1
ATOM 12673 C CA . LEU A 1 1668 ? 17.422 34.807 -30.626 1.00 43.09 1668 LEU A CA 1
ATOM 12674 C C . LEU A 1 1668 ? 17.826 34.103 -29.309 1.00 43.09 1668 LEU A C 1
ATOM 12676 O O . LEU A 1 1668 ? 18.912 33.536 -29.231 1.00 43.09 1668 LEU A O 1
ATOM 12680 N N . PRO A 1 1669 ? 16.971 34.129 -28.265 1.00 43.62 1669 PRO A N 1
ATOM 12681 C CA . PRO A 1 1669 ? 17.303 33.594 -26.942 1.00 43.62 1669 PRO A CA 1
ATOM 12682 C C . PRO A 1 1669 ? 17.754 32.126 -26.991 1.00 43.62 1669 PRO A C 1
ATOM 12684 O O . PRO A 1 1669 ? 17.113 31.310 -27.657 1.00 43.62 1669 PRO A O 1
ATOM 12687 N N . GLU A 1 1670 ? 18.800 31.793 -26.222 1.00 43.88 1670 GLU A N 1
ATOM 12688 C CA . GLU A 1 1670 ? 19.423 30.454 -26.116 1.00 43.88 1670 GLU A CA 1
ATOM 12689 C C . GLU A 1 1670 ? 18.424 29.304 -25.883 1.00 43.88 1670 GLU A C 1
ATOM 12691 O O . GLU A 1 1670 ? 18.721 28.151 -26.190 1.00 43.88 1670 GLU A O 1
ATOM 12696 N N . GLU A 1 1671 ? 17.222 29.590 -25.377 1.00 44.53 1671 GLU A N 1
ATOM 12697 C CA . GLU A 1 1671 ? 16.203 28.578 -25.086 1.00 44.53 1671 GLU A CA 1
ATOM 12698 C C . GLU A 1 1671 ? 15.674 27.834 -26.331 1.00 44.53 1671 GLU A C 1
ATOM 12700 O O . GLU A 1 1671 ? 15.132 26.736 -26.194 1.00 44.53 1671 GLU A O 1
ATOM 12705 N N . LEU A 1 1672 ? 15.850 28.360 -27.553 1.00 44.34 1672 LEU A N 1
ATOM 12706 C CA . LEU A 1 1672 ? 15.317 27.728 -28.773 1.00 44.34 1672 LEU A CA 1
ATOM 12707 C C . LEU A 1 1672 ? 16.325 26.872 -29.567 1.00 44.34 1672 LEU A C 1
ATOM 12709 O O . LEU A 1 1672 ? 15.911 25.897 -30.215 1.00 44.34 1672 LEU A O 1
ATOM 12713 N N . GLU A 1 1673 ? 17.631 27.136 -29.482 1.00 44.78 1673 GLU A N 1
ATOM 12714 C CA . GLU A 1 1673 ? 18.644 26.454 -30.301 1.00 44.78 1673 GLU A CA 1
ATOM 12715 C C . GLU A 1 1673 ? 19.434 25.403 -29.511 1.00 44.78 1673 GLU A C 1
ATOM 12717 O O . GLU A 1 1673 ? 20.430 25.675 -28.852 1.00 44.78 1673 GLU A O 1
ATOM 12722 N N . SER A 1 1674 ? 19.032 24.134 -29.628 1.00 47.78 1674 SER A N 1
ATOM 12723 C CA . SER A 1 1674 ? 19.827 23.018 -29.095 1.00 47.78 1674 SER A CA 1
ATOM 12724 C C . SER A 1 1674 ? 20.995 22.600 -29.994 1.00 47.78 1674 SER A C 1
ATOM 12726 O O . SER A 1 1674 ? 21.765 21.717 -29.613 1.00 47.78 1674 SER A O 1
ATOM 12728 N N . THR A 1 1675 ? 21.090 23.160 -31.201 1.00 51.66 1675 THR A N 1
ATOM 12729 C CA . THR A 1 1675 ? 22.097 22.791 -32.196 1.00 51.66 1675 THR A CA 1
ATOM 12730 C C . THR A 1 1675 ? 22.658 24.074 -32.805 1.00 51.66 1675 THR A C 1
ATOM 12732 O O . THR A 1 1675 ? 21.875 24.828 -33.378 1.00 51.66 1675 THR A O 1
ATOM 12735 N N . PRO A 1 1676 ? 23.971 24.344 -32.687 1.00 62.62 1676 PRO A N 1
ATOM 12736 C CA . PRO A 1 1676 ? 24.556 25.547 -33.262 1.00 62.62 1676 PRO A CA 1
ATOM 12737 C C . PRO A 1 1676 ? 24.368 25.547 -34.789 1.00 62.62 1676 PRO A C 1
ATOM 12739 O O . PRO A 1 1676 ? 24.571 24.500 -35.417 1.00 62.62 1676 PRO A O 1
ATOM 12742 N N . PRO A 1 1677 ? 23.986 26.685 -35.394 1.00 71.75 1677 PRO A N 1
ATOM 12743 C CA . PRO A 1 1677 ? 23.733 26.770 -36.825 1.00 71.75 1677 PRO A CA 1
ATOM 12744 C C . PRO A 1 1677 ? 25.004 26.497 -37.634 1.00 71.75 1677 PRO A C 1
ATOM 12746 O O . PRO A 1 1677 ? 26.119 26.826 -37.218 1.00 71.75 1677 PRO A O 1
ATOM 12749 N N . ASP A 1 1678 ? 24.828 25.907 -38.816 1.00 84.25 1678 ASP A N 1
ATOM 12750 C CA . ASP A 1 1678 ? 25.918 25.704 -39.766 1.00 84.25 1678 ASP A CA 1
ATOM 12751 C C . ASP A 1 1678 ? 26.383 27.032 -40.350 1.00 84.25 1678 ASP A C 1
ATOM 12753 O O . ASP A 1 1678 ? 25.574 27.871 -40.737 1.00 84.25 1678 ASP A O 1
ATOM 12757 N N . ARG A 1 1679 ? 27.703 27.209 -40.429 1.00 86.12 1679 ARG A N 1
ATOM 12758 C CA . ARG A 1 1679 ? 28.317 28.467 -40.881 1.00 86.12 1679 ARG A CA 1
ATOM 12759 C C . ARG A 1 1679 ? 29.360 28.283 -41.968 1.00 86.12 1679 ARG A C 1
ATOM 12761 O O . ARG A 1 1679 ? 30.002 29.244 -42.368 1.00 86.12 1679 ARG A O 1
ATOM 12768 N N . GLU A 1 1680 ? 29.565 27.054 -42.415 1.00 89.50 1680 GLU A N 1
ATOM 12769 C CA . GLU A 1 1680 ? 30.578 26.711 -43.403 1.00 89.50 1680 GLU A CA 1
ATOM 12770 C C . GLU A 1 1680 ? 29.942 25.857 -44.478 1.00 89.50 1680 GLU A C 1
ATOM 12772 O O . GLU A 1 1680 ? 29.522 24.720 -44.231 1.00 89.50 1680 GLU A O 1
ATOM 12777 N N . PHE A 1 1681 ? 29.879 26.426 -45.671 1.00 93.75 1681 PHE A N 1
ATOM 12778 C CA . PHE A 1 1681 ? 29.219 25.814 -46.800 1.00 93.75 1681 PHE A CA 1
ATOM 12779 C C . PHE A 1 1681 ? 30.115 25.809 -48.026 1.00 93.75 1681 PHE A C 1
ATOM 12781 O O . PHE A 1 1681 ? 31.064 26.584 -48.140 1.00 93.75 1681 PHE A O 1
ATOM 12788 N N . VAL A 1 1682 ? 29.785 24.923 -48.956 1.00 92.88 1682 VAL A N 1
ATOM 12789 C CA . VAL A 1 1682 ? 30.430 24.856 -50.266 1.00 92.88 1682 VAL A CA 1
ATOM 12790 C C . VAL A 1 1682 ? 29.350 24.821 -51.334 1.00 92.88 1682 VAL A C 1
ATOM 12792 O O . VAL A 1 1682 ? 28.429 24.006 -51.254 1.00 92.88 1682 VAL A O 1
ATOM 12795 N N . TRP A 1 1683 ? 29.457 25.678 -52.346 1.00 92.44 1683 TRP A N 1
ATOM 12796 C CA . TRP A 1 1683 ? 28.644 25.570 -53.551 1.00 92.44 1683 TRP A CA 1
ATOM 12797 C C . TRP A 1 1683 ? 29.354 24.677 -54.562 1.00 92.44 1683 TRP A C 1
ATOM 12799 O O . TRP A 1 1683 ? 30.413 25.031 -55.077 1.00 92.44 1683 TRP A O 1
ATOM 12809 N N . GLN A 1 1684 ? 28.765 23.519 -54.857 1.00 88.31 1684 GLN A N 1
ATOM 12810 C CA . GLN A 1 1684 ? 29.342 22.552 -55.783 1.00 88.31 1684 GLN A CA 1
ATOM 12811 C C . GLN A 1 1684 ? 28.251 21.748 -56.498 1.00 88.31 1684 GLN A C 1
ATOM 12813 O O . GLN A 1 1684 ? 27.305 21.257 -55.875 1.00 88.31 1684 GLN A O 1
ATOM 12818 N N . LYS A 1 1685 ? 28.434 21.513 -57.808 1.00 82.56 1685 LYS A N 1
ATOM 12819 C CA . LYS A 1 1685 ? 27.511 20.723 -58.653 1.00 82.56 1685 LYS A CA 1
ATOM 12820 C C . LYS A 1 1685 ? 26.066 21.243 -58.568 1.00 82.56 1685 LYS A C 1
ATOM 12822 O O . LYS A 1 1685 ? 25.134 20.452 -58.401 1.00 82.56 1685 LYS A O 1
ATOM 12827 N N . GLY A 1 1686 ? 25.914 22.565 -58.626 1.00 83.69 1686 GLY A N 1
ATOM 12828 C CA . GLY A 1 1686 ? 24.627 23.251 -58.644 1.00 83.69 1686 GLY A CA 1
ATOM 12829 C C . GLY A 1 1686 ? 23.828 23.214 -57.346 1.00 83.69 1686 GLY A C 1
ATOM 12830 O O . GLY A 1 1686 ? 22.621 23.429 -57.401 1.00 83.69 1686 GLY A O 1
ATOM 12831 N N . CYS A 1 1687 ? 24.432 22.912 -56.190 1.00 89.06 1687 CYS A N 1
ATOM 12832 C CA . CYS A 1 1687 ? 23.762 23.029 -54.893 1.00 89.06 1687 CYS A CA 1
ATOM 12833 C C . CYS A 1 1687 ? 24.729 23.341 -53.740 1.00 89.06 1687 CYS A C 1
ATOM 12835 O O . CYS A 1 1687 ? 25.949 23.266 -53.891 1.00 89.06 1687 CYS A O 1
ATOM 12837 N N . MET A 1 1688 ? 24.164 23.661 -52.571 1.00 91.81 1688 MET A N 1
ATOM 12838 C CA . MET A 1 1688 ? 24.913 23.895 -51.336 1.00 91.81 1688 MET A CA 1
ATOM 12839 C C . MET A 1 1688 ? 25.262 22.577 -50.633 1.00 91.81 1688 MET A C 1
ATOM 12841 O O . MET A 1 1688 ? 24.455 21.645 -50.590 1.00 91.81 1688 MET A O 1
ATOM 12845 N N . TRP A 1 1689 ? 26.457 22.500 -50.060 1.00 92.56 1689 TRP A N 1
ATOM 12846 C CA . TRP A 1 1689 ? 26.978 21.361 -49.310 1.00 92.56 1689 TRP A CA 1
ATOM 12847 C C . TRP A 1 1689 ? 27.360 21.788 -47.898 1.00 92.56 1689 TRP A C 1
ATOM 12849 O O . TRP A 1 1689 ? 27.807 22.912 -47.680 1.00 92.56 1689 TRP A O 1
ATOM 12859 N N . VAL A 1 1690 ? 27.221 20.861 -46.951 1.00 91.50 1690 VAL A N 1
ATOM 12860 C CA . VAL A 1 1690 ? 27.552 21.056 -45.536 1.00 91.50 1690 VAL A CA 1
ATOM 12861 C C . VAL A 1 1690 ? 28.535 19.985 -45.063 1.00 91.50 1690 VAL A C 1
ATOM 12863 O O . VAL A 1 1690 ? 28.473 18.817 -45.480 1.00 91.50 1690 VAL A O 1
ATOM 12866 N N . SER A 1 1691 ? 29.475 20.382 -44.206 1.00 88.56 1691 SER A N 1
ATOM 12867 C CA . SER A 1 1691 ? 30.551 19.519 -43.718 1.00 88.56 1691 SER A CA 1
ATOM 12868 C C . SER A 1 1691 ? 30.270 18.936 -42.335 1.00 88.56 1691 SER A C 1
ATOM 12870 O O . SER A 1 1691 ? 29.634 19.562 -41.493 1.00 88.56 1691 SER A O 1
ATOM 12872 N N . ARG A 1 1692 ? 30.773 17.729 -42.064 1.00 86.62 1692 ARG A N 1
ATOM 12873 C CA . ARG A 1 1692 ? 30.801 17.135 -40.719 1.00 86.62 1692 ARG A CA 1
ATOM 12874 C C . ARG A 1 1692 ? 32.165 16.512 -40.458 1.00 86.62 1692 ARG A C 1
ATOM 12876 O O . ARG A 1 1692 ? 32.715 15.843 -41.334 1.00 86.62 1692 ARG A O 1
ATOM 12883 N N . HIS A 1 1693 ? 32.698 16.708 -39.254 1.00 77.81 1693 HIS A N 1
ATOM 12884 C CA . HIS A 1 1693 ? 33.843 15.936 -38.782 1.00 77.81 1693 HIS A CA 1
ATOM 12885 C C . HIS A 1 1693 ? 33.377 14.517 -38.472 1.00 77.81 1693 HIS A C 1
ATOM 12887 O O . HIS A 1 1693 ? 32.547 14.307 -37.590 1.00 77.81 1693 HIS A O 1
ATOM 12893 N N . VAL A 1 1694 ? 33.911 13.543 -39.202 1.00 73.62 1694 VAL A N 1
ATOM 12894 C CA . VAL A 1 1694 ? 33.645 12.124 -38.968 1.00 73.62 1694 VAL A CA 1
ATOM 12895 C C . VAL A 1 1694 ? 34.961 11.403 -38.666 1.00 73.62 1694 VAL A C 1
ATOM 12897 O O . VAL A 1 1694 ? 35.966 11.690 -39.310 1.00 73.62 1694 VAL A O 1
ATOM 12900 N N . PRO A 1 1695 ? 35.000 10.470 -37.706 1.00 67.06 1695 PRO A N 1
ATOM 12901 C CA . PRO A 1 1695 ? 36.137 9.589 -37.461 1.00 67.06 1695 PRO A CA 1
ATOM 12902 C C . PRO A 1 1695 ? 36.707 8.969 -38.741 1.00 67.06 1695 PRO A C 1
ATOM 12904 O O . PRO A 1 1695 ? 35.966 8.397 -39.550 1.00 67.06 1695 PRO A O 1
ATOM 12907 N N . ASP A 1 1696 ? 38.029 9.062 -38.908 1.00 66.62 1696 ASP A N 1
ATOM 12908 C CA . ASP A 1 1696 ? 38.747 8.406 -40.002 1.00 66.62 1696 ASP A CA 1
ATOM 12909 C C . ASP A 1 1696 ? 39.149 6.986 -39.591 1.00 66.62 1696 ASP A C 1
ATOM 12911 O O . ASP A 1 1696 ? 40.266 6.718 -39.146 1.00 66.62 1696 ASP A O 1
ATOM 12915 N N . ALA A 1 1697 ? 38.194 6.063 -39.712 1.00 60.19 1697 ALA A N 1
ATOM 12916 C CA . ALA A 1 1697 ? 38.401 4.665 -39.350 1.00 60.19 1697 ALA A CA 1
ATOM 12917 C C . ALA A 1 1697 ? 39.539 4.000 -40.153 1.00 60.19 1697 ALA A C 1
ATOM 12919 O O . ALA A 1 1697 ? 40.204 3.107 -39.630 1.00 60.19 1697 ALA A O 1
ATOM 12920 N N . GLY A 1 1698 ? 39.790 4.449 -41.391 1.00 59.69 1698 GLY A N 1
ATOM 12921 C CA . GLY A 1 1698 ? 40.877 3.936 -42.226 1.00 59.69 1698 GLY A CA 1
ATOM 12922 C C . GLY A 1 1698 ? 42.238 4.292 -41.637 1.00 59.69 1698 GLY A C 1
ATOM 12923 O O . GLY A 1 1698 ? 43.026 3.398 -41.330 1.00 59.69 1698 GLY A O 1
ATOM 12924 N N . PHE A 1 1699 ? 42.461 5.580 -41.369 1.00 55.00 1699 PHE A N 1
ATOM 12925 C CA . PHE A 1 1699 ? 43.713 6.076 -40.785 1.00 55.00 1699 PHE A CA 1
ATOM 12926 C C . PHE A 1 1699 ? 43.972 5.511 -39.379 1.00 55.00 1699 PHE A C 1
ATOM 12928 O O . PHE A 1 1699 ? 45.098 5.175 -39.010 1.00 55.00 1699 PHE A O 1
ATOM 12935 N N . HIS A 1 1700 ? 42.904 5.344 -38.593 1.00 56.34 1700 HIS A N 1
ATOM 12936 C CA . HIS A 1 1700 ? 42.973 4.739 -37.265 1.00 56.34 1700 HIS A CA 1
ATOM 12937 C C . HIS A 1 1700 ? 43.428 3.267 -37.320 1.00 56.34 1700 HIS A C 1
ATOM 12939 O O . HIS A 1 1700 ? 44.245 2.840 -36.498 1.00 56.34 1700 HIS A O 1
ATOM 12945 N N . SER A 1 1701 ? 42.955 2.509 -38.319 1.00 51.78 1701 SER A N 1
ATOM 12946 C CA . SER A 1 1701 ? 43.367 1.118 -38.554 1.00 51.78 1701 SER A CA 1
ATOM 12947 C C . SER A 1 1701 ? 44.801 0.981 -39.075 1.00 51.78 1701 SER A C 1
ATOM 12949 O O . SER A 1 1701 ? 45.510 0.068 -38.657 1.00 51.78 1701 SER A O 1
ATOM 12951 N N . GLU A 1 1702 ? 45.262 1.913 -39.913 1.00 51.78 1702 GLU A N 1
ATOM 12952 C CA . GLU A 1 1702 ? 46.586 1.868 -40.550 1.00 51.78 1702 GLU A CA 1
ATOM 12953 C C . GLU A 1 1702 ? 47.739 2.062 -39.549 1.00 51.78 1702 GLU A C 1
ATOM 12955 O O . GLU A 1 1702 ? 48.768 1.396 -39.641 1.00 51.78 1702 GLU A O 1
ATOM 12960 N N . HIS A 1 1703 ? 47.547 2.908 -38.531 1.00 52.78 1703 HIS A N 1
ATOM 12961 C CA . HIS A 1 1703 ? 48.545 3.151 -37.481 1.00 52.78 1703 HIS A CA 1
ATOM 12962 C C . HIS A 1 1703 ? 48.413 2.239 -36.258 1.00 52.78 1703 HIS A C 1
ATOM 12964 O O . HIS A 1 1703 ? 49.049 2.494 -35.234 1.00 52.78 1703 HIS A O 1
ATOM 12970 N N . GLY A 1 1704 ? 47.581 1.195 -36.338 1.00 46.81 1704 GLY A N 1
ATOM 12971 C CA . GLY A 1 1704 ? 47.363 0.283 -35.218 1.00 46.81 1704 GLY A CA 1
ATOM 12972 C C . GLY A 1 1704 ? 46.909 1.015 -33.953 1.00 46.81 1704 GLY A C 1
ATOM 12973 O O . GLY A 1 1704 ? 47.273 0.611 -32.855 1.00 46.81 1704 GLY A O 1
ATOM 12974 N N . LEU A 1 1705 ? 46.172 2.119 -34.096 1.00 49.62 1705 LEU A N 1
ATOM 12975 C CA . LEU A 1 1705 ? 45.518 2.818 -32.983 1.00 49.62 1705 LEU A CA 1
ATOM 12976 C C . LEU A 1 1705 ? 44.049 2.424 -32.865 1.00 49.62 1705 LEU A C 1
ATOM 12978 O O . LEU A 1 1705 ? 43.432 2.694 -31.837 1.00 49.62 1705 LEU A O 1
ATOM 12982 N N . ASP A 1 1706 ? 43.518 1.748 -33.888 1.00 45.75 1706 ASP A N 1
ATOM 12983 C CA . ASP A 1 1706 ? 42.290 0.980 -33.784 1.00 45.75 1706 ASP A CA 1
ATOM 12984 C C . ASP A 1 1706 ? 42.391 0.118 -32.531 1.00 45.75 1706 ASP A C 1
ATOM 12986 O O . ASP A 1 1706 ? 43.313 -0.679 -32.400 1.00 45.75 1706 ASP A O 1
ATOM 12990 N N . ASN A 1 1707 ? 41.455 0.259 -31.593 1.00 47.75 1707 ASN A N 1
ATOM 12991 C CA . ASN A 1 1707 ? 41.438 -0.556 -30.378 1.00 47.75 1707 ASN A CA 1
ATOM 12992 C C . ASN A 1 1707 ? 41.372 -2.066 -30.683 1.00 47.75 1707 ASN A C 1
ATOM 12994 O O . ASN A 1 1707 ? 41.498 -2.869 -29.762 1.00 47.75 1707 ASN A O 1
ATOM 12998 N N . LYS A 1 1708 ? 41.206 -2.476 -31.951 1.00 42.91 1708 LYS A N 1
ATOM 12999 C CA . LYS A 1 1708 ? 41.551 -3.827 -32.410 1.00 42.91 1708 LYS A CA 1
ATOM 13000 C C . LYS A 1 1708 ? 43.021 -4.216 -32.190 1.00 42.91 1708 LYS A C 1
ATOM 13002 O O . LYS A 1 1708 ? 43.230 -5.372 -31.858 1.00 42.91 1708 LYS A O 1
ATOM 13007 N N . SER A 1 1709 ? 44.002 -3.321 -32.314 1.00 45.38 1709 SER A N 1
ATOM 13008 C CA . SER A 1 1709 ? 45.423 -3.604 -32.032 1.00 45.38 1709 SER A CA 1
ATOM 13009 C C . SER A 1 1709 ? 45.727 -3.723 -30.537 1.00 45.38 1709 SER A C 1
ATOM 13011 O O . SER A 1 1709 ? 46.725 -4.323 -30.169 1.00 45.38 1709 SER A O 1
ATOM 13013 N N . MET A 1 1710 ? 44.873 -3.163 -29.671 1.00 50.25 1710 MET A N 1
ATOM 13014 C CA . MET A 1 1710 ? 44.924 -3.367 -28.219 1.00 50.25 1710 MET A CA 1
ATOM 13015 C C . MET A 1 1710 ? 44.025 -4.514 -27.751 1.00 50.25 1710 MET A C 1
ATOM 13017 O O . MET A 1 1710 ? 43.910 -4.754 -26.546 1.00 50.25 1710 MET A O 1
ATOM 13021 N N . LYS A 1 1711 ? 43.380 -5.241 -28.678 1.00 57.56 1711 LYS A N 1
ATOM 13022 C CA . LYS A 1 1711 ? 42.715 -6.489 -28.311 1.00 57.56 1711 LYS A CA 1
ATOM 13023 C C . LYS A 1 1711 ? 43.776 -7.512 -27.932 1.00 57.56 1711 LYS A C 1
ATOM 13025 O O . LYS A 1 1711 ? 44.825 -7.562 -28.567 1.00 57.56 1711 LYS A O 1
ATOM 13030 N N . PRO A 1 1712 ? 43.493 -8.360 -26.938 1.00 64.31 1712 PRO A N 1
ATOM 13031 C CA . PRO A 1 1712 ? 44.373 -9.453 -26.608 1.00 64.31 1712 PRO A CA 1
ATOM 13032 C C . PRO A 1 1712 ? 44.630 -10.334 -27.832 1.00 64.31 1712 PRO A C 1
ATOM 13034 O O . PRO A 1 1712 ? 43.681 -10.856 -28.425 1.00 64.31 1712 PRO A O 1
ATOM 13037 N N . GLU A 1 1713 ? 45.897 -10.512 -28.186 1.00 72.88 1713 GLU A N 1
ATOM 13038 C CA . GLU A 1 1713 ? 46.338 -11.383 -29.273 1.00 72.88 1713 GLU A CA 1
ATOM 13039 C C . GLU A 1 1713 ? 46.746 -12.746 -28.719 1.00 72.88 1713 GLU A C 1
ATOM 13041 O O . GLU A 1 1713 ? 47.260 -12.853 -27.608 1.00 72.88 1713 GLU A O 1
ATOM 13046 N N . LEU A 1 1714 ? 46.515 -13.810 -29.486 1.00 80.94 1714 LEU A N 1
ATOM 13047 C CA . LEU A 1 1714 ? 47.000 -15.144 -29.141 1.00 80.94 1714 LEU A CA 1
ATOM 13048 C C . LEU A 1 1714 ? 48.485 -15.235 -29.500 1.00 80.94 1714 LEU A C 1
ATOM 13050 O O . LEU A 1 1714 ? 48.827 -15.389 -30.670 1.00 80.94 1714 LEU A O 1
ATOM 13054 N N . LEU A 1 1715 ? 49.352 -15.136 -28.494 1.00 83.06 1715 LEU A N 1
ATOM 13055 C CA . LEU A 1 1715 ? 50.803 -15.226 -28.653 1.00 83.06 1715 LEU A CA 1
ATOM 13056 C C . LEU A 1 1715 ? 51.347 -16.457 -27.911 1.00 83.06 1715 LEU A C 1
ATOM 13058 O O . LEU A 1 1715 ? 50.823 -16.789 -26.843 1.00 83.06 1715 LEU A O 1
ATOM 13062 N N . PRO A 1 1716 ? 52.389 -17.134 -28.434 1.00 85.31 1716 PRO A N 1
ATOM 13063 C CA . PRO A 1 1716 ? 53.037 -18.237 -27.726 1.00 85.31 1716 PRO A CA 1
ATOM 13064 C C . PRO A 1 1716 ? 53.620 -17.756 -26.399 1.00 85.31 1716 PRO A C 1
ATOM 13066 O O . PRO A 1 1716 ? 54.317 -16.738 -26.375 1.00 85.31 1716 PRO A O 1
ATOM 13069 N N . LEU A 1 1717 ? 53.390 -18.490 -25.310 1.00 82.44 1717 LEU A N 1
ATOM 13070 C CA . LEU A 1 1717 ? 53.919 -18.147 -23.987 1.00 82.44 1717 LEU A CA 1
ATOM 13071 C C . LEU A 1 1717 ? 55.449 -17.962 -24.001 1.00 82.44 1717 LEU A C 1
ATOM 13073 O O . LEU A 1 1717 ? 55.956 -17.054 -23.352 1.00 82.44 1717 LEU A O 1
ATOM 13077 N N . SER A 1 1718 ? 56.176 -18.755 -24.796 1.00 79.56 1718 SER A N 1
ATOM 13078 C CA . SER A 1 1718 ? 57.638 -18.676 -24.960 1.00 79.56 1718 SER A CA 1
ATOM 13079 C C . SER A 1 1718 ? 58.157 -17.361 -25.539 1.00 79.56 1718 SER A C 1
ATOM 13081 O O . SER A 1 1718 ? 59.310 -16.994 -25.316 1.00 79.56 1718 SER A O 1
ATOM 13083 N N . SER A 1 1719 ? 57.316 -16.636 -26.280 1.00 79.56 1719 SER A N 1
ATOM 13084 C CA . SER A 1 1719 ? 57.652 -15.309 -26.802 1.00 79.56 1719 SER A CA 1
ATOM 13085 C C . SER A 1 1719 ? 57.552 -14.211 -25.736 1.00 79.56 1719 SER A C 1
ATOM 13087 O O . SER A 1 1719 ? 57.911 -13.063 -25.998 1.00 79.56 1719 SER A O 1
ATOM 13089 N N . GLN A 1 1720 ? 57.060 -14.554 -24.541 1.00 81.06 1720 GLN A N 1
ATOM 13090 C CA . GLN A 1 1720 ? 56.781 -13.638 -23.444 1.00 81.06 1720 GLN A CA 1
ATOM 13091 C C . GLN A 1 1720 ? 57.723 -13.893 -22.258 1.00 81.06 1720 GLN A C 1
ATOM 13093 O O . GLN A 1 1720 ? 58.213 -14.999 -22.044 1.00 81.06 1720 GLN A O 1
ATOM 13098 N N . GLY A 1 1721 ? 57.987 -12.844 -21.474 1.00 83.12 1721 GLY A N 1
ATOM 13099 C CA . GLY A 1 1721 ? 58.696 -12.955 -20.196 1.00 83.12 1721 GLY A CA 1
ATOM 13100 C C . GLY A 1 1721 ? 57.770 -13.405 -19.060 1.00 83.12 1721 GLY A C 1
ATOM 13101 O O . GLY A 1 1721 ? 56.857 -14.206 -19.253 1.00 83.12 1721 GLY A O 1
ATOM 13102 N N . ALA A 1 1722 ? 57.976 -12.853 -17.862 1.00 86.19 1722 ALA A N 1
ATOM 13103 C CA . ALA A 1 1722 ? 57.042 -13.038 -16.756 1.00 86.19 1722 ALA A CA 1
ATOM 13104 C C . ALA A 1 1722 ? 55.687 -12.395 -17.095 1.00 86.19 1722 ALA A C 1
ATOM 13106 O O . ALA A 1 1722 ? 55.613 -11.192 -17.367 1.00 86.19 1722 ALA A O 1
ATOM 13107 N N . VAL A 1 1723 ? 54.620 -13.189 -17.063 1.00 87.69 1723 VAL A N 1
ATOM 13108 C CA . VAL A 1 1723 ? 53.248 -12.740 -17.313 1.00 87.69 1723 VAL A CA 1
ATOM 13109 C C . VAL A 1 1723 ? 52.350 -13.025 -16.118 1.00 87.69 1723 VAL A C 1
ATOM 13111 O O . VAL A 1 1723 ? 52.614 -13.925 -15.325 1.00 87.69 1723 VAL A O 1
ATOM 13114 N N . ARG A 1 1724 ? 51.266 -12.259 -16.005 1.00 85.00 1724 ARG A N 1
ATOM 13115 C CA . ARG A 1 1724 ? 50.198 -12.437 -15.017 1.00 85.00 1724 ARG A CA 1
ATOM 13116 C C . ARG A 1 1724 ? 48.829 -12.374 -15.680 1.00 85.00 1724 ARG A C 1
ATOM 13118 O O . ARG A 1 1724 ? 48.673 -11.674 -16.682 1.00 85.00 1724 ARG A O 1
ATOM 13125 N N . ALA A 1 1725 ? 47.841 -13.047 -15.103 1.00 81.94 1725 ALA A N 1
ATOM 13126 C CA . ALA A 1 1725 ? 46.461 -12.933 -15.541 1.00 81.94 1725 ALA A CA 1
ATOM 13127 C C . ALA A 1 1725 ? 45.895 -11.538 -15.223 1.00 81.94 1725 ALA A C 1
ATOM 13129 O O . ALA A 1 1725 ? 46.096 -10.976 -14.147 1.00 81.94 1725 ALA A O 1
ATOM 13130 N N . VAL A 1 1726 ? 45.170 -10.989 -16.187 1.00 73.69 1726 VAL A N 1
ATOM 13131 C CA . VAL A 1 1726 ? 44.392 -9.751 -16.128 1.00 73.69 1726 VAL A CA 1
ATOM 13132 C C . VAL A 1 1726 ? 43.042 -10.000 -16.807 1.00 73.69 1726 VAL A C 1
ATOM 13134 O O . VAL A 1 1726 ? 42.848 -11.013 -17.476 1.00 73.69 1726 VAL A O 1
ATOM 13137 N N . PHE A 1 1727 ? 42.076 -9.105 -16.622 1.00 68.06 1727 PHE A N 1
ATOM 13138 C CA . PHE A 1 1727 ? 40.725 -9.284 -17.158 1.00 68.06 1727 PHE A CA 1
ATOM 13139 C C . PHE A 1 1727 ? 40.310 -8.049 -17.947 1.00 68.06 1727 PHE A C 1
ATOM 13141 O O . PHE A 1 1727 ? 40.337 -6.946 -17.405 1.00 68.06 1727 PHE A O 1
ATOM 13148 N N . GLU A 1 1728 ? 39.876 -8.229 -19.199 1.00 60.84 1728 GLU A N 1
ATOM 13149 C CA . GLU A 1 1728 ? 39.277 -7.127 -19.971 1.00 60.84 1728 GLU A CA 1
ATOM 13150 C C . GLU A 1 1728 ? 37.986 -6.629 -19.307 1.00 60.84 1728 GLU A C 1
ATOM 13152 O O . GLU A 1 1728 ? 37.688 -5.437 -19.322 1.00 60.84 1728 GLU A O 1
ATOM 13157 N N . SER A 1 1729 ? 37.204 -7.547 -18.732 1.00 58.66 1729 SER A N 1
ATOM 13158 C CA . SER A 1 1729 ? 35.951 -7.268 -18.033 1.00 58.66 1729 SER A CA 1
ATOM 13159 C C . SER A 1 1729 ? 35.934 -8.015 -16.698 1.00 58.66 1729 SER A C 1
ATOM 13161 O O . SER A 1 1729 ? 35.720 -9.227 -16.664 1.00 58.66 1729 SER A O 1
ATOM 13163 N N . PRO A 1 1730 ? 36.174 -7.322 -15.574 1.00 57.59 1730 PRO A N 1
ATOM 13164 C CA . PRO A 1 1730 ? 36.144 -7.938 -14.253 1.00 57.59 1730 PRO A CA 1
ATOM 13165 C C . PRO A 1 1730 ? 34.883 -8.786 -14.015 1.00 57.59 1730 PRO A C 1
ATOM 13167 O O . PRO A 1 1730 ? 33.770 -8.296 -14.182 1.00 57.59 1730 PRO A O 1
ATOM 13170 N N . GLY A 1 1731 ? 35.054 -10.048 -13.605 1.00 58.75 1731 GLY A N 1
ATOM 13171 C CA . GLY A 1 1731 ? 33.950 -10.985 -13.354 1.00 58.75 1731 GLY A CA 1
ATOM 13172 C C . GLY A 1 1731 ? 33.427 -11.763 -14.573 1.00 58.75 1731 GLY A C 1
ATOM 13173 O O . GLY A 1 1731 ? 32.517 -12.571 -14.406 1.00 58.75 1731 GLY A O 1
ATOM 13174 N N . VAL A 1 1732 ? 33.994 -11.587 -15.777 1.00 61.88 1732 VAL A N 1
ATOM 13175 C CA . VAL A 1 1732 ? 33.626 -12.364 -16.982 1.00 61.88 1732 VAL A CA 1
ATOM 13176 C C . VAL A 1 1732 ? 34.701 -13.424 -17.293 1.00 61.88 1732 VAL A C 1
ATOM 13178 O O . VAL A 1 1732 ? 35.851 -13.059 -17.528 1.00 61.88 1732 VAL A O 1
ATOM 13181 N N . PRO A 1 1733 ? 34.388 -14.741 -17.300 1.00 59.41 1733 PRO A N 1
ATOM 13182 C CA . PRO A 1 1733 ? 35.439 -15.773 -17.274 1.00 59.41 1733 PRO A CA 1
ATOM 13183 C C . PRO A 1 1733 ? 36.235 -15.811 -18.576 1.00 59.41 1733 PRO A C 1
ATOM 13185 O O . PRO A 1 1733 ? 37.461 -15.890 -18.579 1.00 59.41 1733 PRO A O 1
ATOM 13188 N N . ASN A 1 1734 ? 35.538 -15.620 -19.694 1.00 67.06 1734 ASN A N 1
ATOM 13189 C CA . ASN A 1 1734 ? 36.148 -15.592 -21.019 1.00 67.06 1734 ASN A CA 1
ATOM 13190 C C . ASN A 1 1734 ? 36.927 -14.296 -21.299 1.00 67.06 1734 ASN A C 1
ATOM 13192 O O . ASN A 1 1734 ? 37.569 -14.193 -22.342 1.00 67.06 1734 ASN A O 1
ATOM 13196 N N . SER A 1 1735 ? 36.889 -13.304 -20.401 1.00 71.88 1735 SER A N 1
ATOM 13197 C CA . SER A 1 1735 ? 37.659 -12.066 -20.558 1.00 71.88 1735 SER A CA 1
ATOM 13198 C C . SER A 1 1735 ? 39.066 -12.159 -19.964 1.00 71.88 1735 SER A C 1
ATOM 13200 O O . SER A 1 1735 ? 39.751 -11.138 -19.903 1.00 71.88 1735 SER A O 1
ATOM 13202 N N . LEU A 1 1736 ? 39.465 -13.328 -19.451 1.00 76.69 1736 LEU A N 1
ATOM 13203 C CA . LEU A 1 1736 ? 40.814 -13.553 -18.946 1.00 76.69 1736 LEU A CA 1
ATOM 13204 C C . LEU A 1 1736 ? 41.821 -13.414 -20.093 1.00 76.69 1736 LEU A C 1
ATOM 13206 O O . LEU A 1 1736 ? 41.688 -14.024 -21.158 1.00 76.69 1736 LEU A O 1
ATOM 13210 N N . CYS A 1 1737 ? 42.825 -12.588 -19.849 1.00 83.19 1737 CYS A N 1
ATOM 13211 C CA . CYS A 1 1737 ? 43.972 -12.340 -20.702 1.00 83.19 1737 CYS A CA 1
ATOM 13212 C C . CYS A 1 1737 ? 45.237 -12.255 -19.836 1.00 83.19 1737 CYS A C 1
ATOM 13214 O O . CYS A 1 1737 ? 45.181 -12.353 -18.614 1.00 83.19 1737 CYS A O 1
ATOM 13216 N N . PHE A 1 1738 ? 46.393 -12.112 -20.465 1.00 85.94 1738 PHE A N 1
ATOM 13217 C CA . PHE A 1 1738 ? 47.688 -12.047 -19.806 1.00 85.94 1738 PHE A CA 1
ATOM 13218 C C . PHE A 1 1738 ? 48.372 -10.720 -20.116 1.00 85.94 1738 PHE A C 1
ATOM 13220 O O . PHE A 1 1738 ? 48.255 -10.193 -21.218 1.00 85.94 1738 PHE A O 1
ATOM 13227 N N . ALA A 1 1739 ? 49.086 -10.170 -19.143 1.00 82.00 1739 ALA A N 1
ATOM 13228 C CA . ALA A 1 1739 ? 49.904 -8.974 -19.303 1.00 82.00 1739 ALA A CA 1
ATOM 13229 C C . ALA A 1 1739 ? 51.279 -9.190 -18.667 1.00 82.00 1739 ALA A C 1
ATOM 13231 O O . ALA A 1 1739 ? 51.449 -10.074 -17.827 1.00 82.00 1739 ALA A O 1
ATOM 13232 N N . SER A 1 1740 ? 52.253 -8.363 -19.049 1.00 81.44 1740 SER A N 1
ATOM 13233 C CA . SER A 1 1740 ? 53.586 -8.346 -18.433 1.00 81.44 1740 SER A CA 1
ATOM 13234 C C . SER A 1 1740 ? 53.479 -8.176 -16.911 1.00 81.44 1740 SER A C 1
ATOM 13236 O O . SER A 1 1740 ? 52.759 -7.300 -16.419 1.00 81.44 1740 SER A O 1
ATOM 13238 N N . TYR A 1 1741 ? 54.181 -9.027 -16.163 1.00 83.12 1741 TYR A N 1
ATOM 13239 C CA . TYR A 1 1741 ? 54.227 -8.981 -14.706 1.00 83.12 1741 TYR A CA 1
ATOM 13240 C C . TYR A 1 1741 ? 55.324 -8.001 -14.257 1.00 83.12 1741 TYR A C 1
ATOM 13242 O O . TYR A 1 1741 ? 56.459 -8.385 -13.978 1.00 83.12 1741 TYR A O 1
ATOM 13250 N N . GLU A 1 1742 ? 54.997 -6.706 -14.249 1.00 74.88 1742 GLU A N 1
ATOM 13251 C CA . GLU A 1 1742 ? 55.959 -5.613 -14.034 1.00 74.88 1742 GLU A CA 1
ATOM 13252 C C . GLU A 1 1742 ? 56.661 -5.663 -12.669 1.00 74.88 1742 GLU A C 1
ATOM 13254 O O . GLU A 1 1742 ? 57.848 -5.357 -12.592 1.00 74.88 1742 GLU A O 1
ATOM 13259 N N . GLU A 1 1743 ? 55.977 -6.112 -11.616 1.00 74.81 1743 GLU A N 1
ATOM 13260 C CA . GLU A 1 1743 ? 56.523 -6.227 -10.257 1.00 74.81 1743 GLU A CA 1
ATOM 13261 C C . GLU A 1 1743 ? 57.724 -7.194 -10.184 1.00 74.81 1743 GLU A C 1
ATOM 13263 O O . GLU A 1 1743 ? 58.586 -7.065 -9.316 1.00 74.81 1743 GLU A O 1
ATOM 13268 N N . MET A 1 1744 ? 57.851 -8.127 -11.135 1.00 79.06 1744 MET A N 1
ATOM 13269 C CA . MET A 1 1744 ? 59.023 -9.008 -11.240 1.00 79.06 1744 MET A CA 1
ATOM 13270 C C . MET A 1 1744 ? 60.294 -8.264 -11.671 1.00 79.06 1744 MET A C 1
ATOM 13272 O O . MET A 1 1744 ? 61.398 -8.766 -11.462 1.00 79.06 1744 MET A O 1
ATOM 13276 N N . LYS A 1 1745 ? 60.160 -7.063 -12.252 1.00 73.38 1745 LYS A N 1
ATOM 13277 C CA . LYS A 1 1745 ? 61.292 -6.195 -12.614 1.00 73.38 1745 LYS A CA 1
ATOM 13278 C C . LYS A 1 1745 ? 61.849 -5.436 -11.408 1.00 73.38 1745 LYS A C 1
ATOM 13280 O O . LYS A 1 1745 ? 62.930 -4.856 -11.511 1.00 73.38 1745 LYS A O 1
ATOM 13285 N N . GLU A 1 1746 ? 61.134 -5.428 -10.283 1.00 78.00 1746 GLU A N 1
ATOM 13286 C CA . GLU A 1 1746 ? 61.614 -4.833 -9.039 1.00 78.00 1746 GLU A CA 1
ATOM 13287 C C . GLU A 1 1746 ? 62.677 -5.722 -8.365 1.00 78.00 1746 GLU A C 1
ATOM 13289 O O . GLU A 1 1746 ? 62.642 -6.951 -8.514 1.00 78.00 1746 GLU A O 1
ATOM 13294 N N . PRO A 1 1747 ? 63.615 -5.138 -7.591 1.00 77.44 1747 PRO A N 1
ATOM 13295 C CA . PRO A 1 1747 ? 64.617 -5.900 -6.849 1.00 77.44 1747 PRO A CA 1
ATOM 13296 C C . PRO A 1 1747 ? 63.987 -6.940 -5.909 1.00 77.44 1747 PRO A C 1
ATOM 13298 O O . PRO A 1 1747 ? 63.039 -6.644 -5.183 1.00 77.44 1747 PRO A O 1
ATOM 13301 N N . LEU A 1 1748 ? 64.540 -8.156 -5.894 1.00 85.06 1748 LEU A N 1
ATOM 13302 C CA . LEU A 1 1748 ? 64.069 -9.247 -5.038 1.00 85.06 1748 LEU A CA 1
ATOM 13303 C C . LEU A 1 1748 ? 64.358 -8.957 -3.554 1.00 85.06 1748 LEU A C 1
ATOM 13305 O O . LEU A 1 1748 ? 65.476 -8.591 -3.188 1.00 85.06 1748 LEU A O 1
ATOM 13309 N N . GLN A 1 1749 ? 63.356 -9.152 -2.691 1.00 86.50 1749 GLN A N 1
ATOM 13310 C CA . GLN A 1 1749 ? 63.494 -8.958 -1.243 1.00 86.50 1749 GLN A CA 1
ATOM 13311 C C . GLN A 1 1749 ? 64.389 -10.041 -0.601 1.00 86.50 1749 GLN A C 1
ATOM 13313 O O . GLN A 1 1749 ? 64.405 -11.175 -1.084 1.00 86.50 1749 GLN A O 1
ATOM 13318 N N . PRO A 1 1750 ? 65.087 -9.749 0.518 1.00 85.94 1750 PRO A N 1
ATOM 13319 C CA . PRO A 1 1750 ? 66.052 -10.665 1.138 1.00 85.94 1750 PRO A CA 1
ATOM 13320 C C . PRO A 1 1750 ? 65.538 -12.080 1.432 1.00 85.94 1750 PRO A C 1
ATOM 13322 O O . PRO A 1 1750 ? 66.274 -13.038 1.221 1.00 85.94 1750 PRO A O 1
ATOM 13325 N N . ASP A 1 1751 ? 64.294 -12.233 1.891 1.00 86.69 1751 ASP A N 1
ATOM 13326 C CA . ASP A 1 1751 ? 63.740 -13.528 2.325 1.00 86.69 1751 ASP A CA 1
ATOM 13327 C C . ASP A 1 1751 ? 62.922 -14.251 1.231 1.00 86.69 1751 ASP A C 1
ATOM 13329 O O . ASP A 1 1751 ? 62.310 -15.298 1.484 1.00 86.69 1751 ASP A O 1
ATOM 13333 N N . TYR A 1 1752 ? 62.880 -13.690 0.019 1.00 91.31 1752 TYR A N 1
ATOM 13334 C CA . TYR A 1 1752 ? 62.019 -14.130 -1.080 1.00 91.31 1752 TYR A CA 1
ATOM 13335 C C . TYR A 1 1752 ? 62.783 -14.927 -2.138 1.00 91.31 1752 TYR A C 1
ATOM 13337 O O . TYR A 1 1752 ? 64.004 -14.852 -2.253 1.00 91.31 1752 TYR A O 1
ATOM 13345 N N . ILE A 1 1753 ? 62.041 -15.688 -2.934 1.00 92.50 1753 ILE A N 1
ATOM 13346 C CA . ILE A 1 1753 ? 62.531 -16.377 -4.127 1.00 92.50 1753 ILE A CA 1
ATOM 13347 C C . ILE A 1 1753 ? 61.653 -16.030 -5.325 1.00 92.50 1753 ILE A C 1
ATOM 13349 O O . ILE A 1 1753 ? 60.450 -15.803 -5.164 1.00 92.50 1753 ILE A O 1
ATOM 13353 N N . ASP A 1 1754 ? 62.259 -16.056 -6.508 1.00 92.31 1754 ASP A N 1
ATOM 13354 C CA . ASP A 1 1754 ? 61.535 -16.106 -7.774 1.00 92.31 1754 ASP A CA 1
ATOM 13355 C C . ASP A 1 1754 ? 61.512 -17.541 -8.281 1.00 92.31 1754 ASP A C 1
ATOM 13357 O O . ASP A 1 1754 ? 62.519 -18.255 -8.227 1.00 92.31 1754 ASP A O 1
ATOM 13361 N N . VAL A 1 1755 ? 60.345 -17.962 -8.754 1.00 92.00 1755 VAL A N 1
ATOM 13362 C CA . VAL A 1 1755 ? 60.104 -19.307 -9.263 1.00 92.00 1755 VAL A CA 1
ATOM 13363 C C . VAL A 1 1755 ? 59.463 -19.202 -10.638 1.00 92.00 1755 VAL A C 1
ATOM 13365 O O . VAL A 1 1755 ? 58.417 -18.571 -10.796 1.00 92.00 1755 VAL A O 1
ATOM 13368 N N . GLU A 1 1756 ? 60.083 -19.855 -11.615 1.00 92.06 1756 GLU A N 1
ATOM 13369 C CA . GLU A 1 1756 ? 59.462 -20.161 -12.898 1.00 92.06 1756 GLU A CA 1
ATOM 13370 C C . GLU A 1 1756 ? 58.477 -21.312 -12.684 1.00 92.06 1756 GLU A C 1
ATOM 13372 O O . GLU A 1 1756 ? 58.845 -22.415 -12.264 1.00 92.06 1756 GLU A O 1
ATOM 13377 N N . VAL A 1 1757 ? 57.200 -21.011 -12.874 1.00 91.81 1757 VAL A N 1
ATOM 13378 C CA . VAL A 1 1757 ? 56.082 -21.878 -12.523 1.00 91.81 1757 VAL A CA 1
ATOM 13379 C C . VAL A 1 1757 ? 55.860 -22.878 -13.647 1.00 91.81 1757 VAL A C 1
ATOM 13381 O O . VAL A 1 1757 ? 55.611 -22.494 -14.783 1.00 91.81 1757 VAL A O 1
ATOM 13384 N N . ALA A 1 1758 ? 55.904 -24.165 -13.315 1.00 92.25 1758 ALA A N 1
ATOM 13385 C CA . ALA A 1 1758 ? 55.556 -25.236 -14.243 1.00 92.25 1758 ALA A CA 1
ATOM 13386 C C . ALA A 1 1758 ? 54.070 -25.598 -14.147 1.00 92.25 1758 ALA A C 1
ATOM 13388 O O . ALA A 1 1758 ? 53.434 -25.888 -15.155 1.00 92.25 1758 ALA A O 1
ATOM 13389 N N . ALA A 1 1759 ? 53.503 -25.572 -12.937 1.00 92.69 1759 ALA A N 1
ATOM 13390 C CA . ALA A 1 1759 ? 52.094 -25.863 -12.711 1.00 92.69 1759 ALA A CA 1
ATOM 13391 C C . ALA A 1 1759 ? 51.538 -25.105 -11.499 1.00 92.69 1759 ALA A C 1
ATOM 13393 O O . ALA A 1 1759 ? 52.251 -24.909 -10.511 1.00 92.69 1759 ALA A O 1
ATOM 13394 N N . ILE A 1 1760 ? 50.253 -24.745 -11.551 1.00 91.19 1760 ILE A N 1
ATOM 13395 C CA . ILE A 1 1760 ? 49.499 -24.151 -10.432 1.00 91.19 1760 ILE A CA 1
ATOM 13396 C C . ILE A 1 1760 ? 48.260 -24.977 -10.104 1.00 91.19 1760 ILE A C 1
ATOM 13398 O O . ILE A 1 1760 ? 47.603 -25.488 -11.009 1.00 91.19 1760 ILE A O 1
ATOM 13402 N N . GLY A 1 1761 ? 47.914 -25.086 -8.824 1.00 90.31 1761 GLY A N 1
ATOM 13403 C CA . GLY A 1 1761 ? 46.637 -25.647 -8.382 1.00 90.31 1761 GLY A CA 1
ATOM 13404 C C . GLY A 1 1761 ? 45.600 -24.545 -8.172 1.00 90.31 1761 GLY A C 1
ATOM 13405 O O . GLY A 1 1761 ? 45.861 -23.588 -7.450 1.00 90.31 1761 GLY A O 1
ATOM 13406 N N . LEU A 1 1762 ? 44.420 -24.683 -8.780 1.00 87.50 1762 LEU A N 1
ATOM 13407 C CA . LEU A 1 1762 ? 43.331 -23.709 -8.649 1.00 87.50 1762 LEU A CA 1
ATOM 13408 C C . LEU A 1 1762 ? 42.383 -24.065 -7.503 1.00 87.50 1762 LEU A C 1
ATOM 13410 O O . LEU A 1 1762 ? 42.033 -25.232 -7.307 1.00 87.50 1762 LEU A O 1
ATOM 13414 N N . ASN A 1 1763 ? 41.954 -23.059 -6.748 1.00 81.19 1763 ASN A N 1
ATOM 13415 C CA . ASN A 1 1763 ? 41.128 -23.175 -5.552 1.00 81.19 1763 ASN A CA 1
ATOM 13416 C C . ASN A 1 1763 ? 39.735 -22.585 -5.758 1.00 81.19 1763 ASN A C 1
ATOM 13418 O O . ASN A 1 1763 ? 39.529 -21.663 -6.541 1.00 81.19 1763 ASN A O 1
ATOM 13422 N N . SER A 1 1764 ? 38.762 -23.068 -4.981 1.00 72.88 1764 SER A N 1
ATOM 13423 C CA . SER A 1 1764 ? 37.394 -22.524 -5.023 1.00 72.88 1764 SER A CA 1
ATOM 13424 C C . SER A 1 1764 ? 37.361 -21.017 -4.701 1.00 72.88 1764 SER A C 1
ATOM 13426 O O . SER A 1 1764 ? 36.586 -20.287 -5.311 1.00 72.88 1764 SER A O 1
ATOM 13428 N N . GLN A 1 1765 ? 38.253 -20.547 -3.815 1.00 70.50 1765 GLN A N 1
ATOM 13429 C CA . GLN A 1 1765 ? 38.428 -19.127 -3.472 1.00 70.50 1765 GLN A CA 1
ATOM 13430 C C . GLN A 1 1765 ? 38.882 -18.269 -4.657 1.00 70.50 1765 GLN A C 1
ATOM 13432 O O . GLN A 1 1765 ? 38.573 -17.082 -4.693 1.00 70.50 1765 GLN A O 1
ATOM 13437 N N . ASP A 1 1766 ? 39.562 -18.842 -5.656 1.00 74.75 1766 ASP A N 1
ATOM 13438 C CA . ASP A 1 1766 ? 39.959 -18.074 -6.835 1.00 74.75 1766 ASP A CA 1
ATOM 13439 C C . ASP A 1 1766 ? 38.741 -17.600 -7.626 1.00 74.75 1766 ASP A C 1
ATOM 13441 O O . ASP A 1 1766 ? 38.767 -16.497 -8.164 1.00 74.75 1766 ASP A O 1
ATOM 13445 N N . ILE A 1 1767 ? 37.649 -18.380 -7.642 1.00 70.94 1767 ILE A N 1
ATOM 13446 C CA . ILE A 1 1767 ? 36.376 -17.961 -8.245 1.00 70.94 1767 ILE A CA 1
ATOM 13447 C C . ILE A 1 1767 ? 35.799 -16.778 -7.474 1.00 70.94 1767 ILE A C 1
ATOM 13449 O O . ILE A 1 1767 ? 35.298 -15.829 -8.074 1.00 70.94 1767 ILE A O 1
ATOM 13453 N N . ASP A 1 1768 ? 35.863 -16.805 -6.147 1.00 67.81 1768 ASP A N 1
ATOM 13454 C CA . ASP A 1 1768 ? 35.298 -15.755 -5.308 1.00 67.81 1768 ASP A CA 1
ATOM 13455 C C . ASP A 1 1768 ? 36.149 -14.469 -5.345 1.00 67.81 1768 ASP A C 1
ATOM 13457 O O . ASP A 1 1768 ? 35.590 -13.372 -5.411 1.00 67.81 1768 ASP A O 1
ATOM 13461 N N . HIS A 1 1769 ? 37.480 -14.569 -5.428 1.00 67.12 1769 HIS A N 1
ATOM 13462 C CA . HIS A 1 1769 ? 38.370 -13.435 -5.714 1.00 67.12 1769 HIS A CA 1
ATOM 13463 C C . HIS A 1 1769 ? 38.134 -12.855 -7.114 1.00 67.12 1769 HIS A C 1
ATOM 13465 O O . HIS A 1 1769 ? 38.021 -11.639 -7.283 1.00 67.12 1769 HIS A O 1
ATOM 13471 N N . TRP A 1 1770 ? 38.000 -13.725 -8.117 1.00 65.62 1770 TRP A N 1
ATOM 13472 C CA . TRP A 1 1770 ? 37.777 -13.355 -9.514 1.00 65.62 1770 TRP A CA 1
ATOM 13473 C C . TRP A 1 1770 ? 36.402 -12.706 -9.753 1.00 65.62 1770 TRP A C 1
ATOM 13475 O O . TRP A 1 1770 ? 36.304 -11.660 -10.401 1.00 65.62 1770 TRP A O 1
ATOM 13485 N N . THR A 1 1771 ? 35.335 -13.269 -9.178 1.00 62.78 1771 THR A N 1
ATOM 13486 C CA . THR A 1 1771 ? 33.983 -12.679 -9.203 1.00 62.78 1771 THR A CA 1
ATOM 13487 C C . THR A 1 1771 ? 33.875 -11.432 -8.318 1.00 62.78 1771 THR A C 1
ATOM 13489 O O . THR A 1 1771 ? 32.908 -10.672 -8.432 1.00 62.78 1771 THR A O 1
ATOM 13492 N N . GLY A 1 1772 ? 34.875 -11.174 -7.467 1.00 58.56 1772 GLY A N 1
ATOM 13493 C CA . GLY A 1 1772 ? 34.918 -10.051 -6.532 1.00 58.56 1772 GLY A CA 1
ATOM 13494 C C . GLY A 1 1772 ? 34.046 -10.243 -5.289 1.00 58.56 1772 GLY A C 1
ATOM 13495 O O . GLY A 1 1772 ? 33.783 -9.274 -4.576 1.00 58.56 1772 GLY A O 1
ATOM 13496 N N . ARG A 1 1773 ? 33.589 -11.470 -5.015 1.00 60.47 1773 ARG A N 1
ATOM 13497 C CA . ARG A 1 1773 ? 32.905 -11.824 -3.764 1.00 60.47 1773 ARG A CA 1
ATOM 13498 C C . ARG A 1 1773 ? 33.835 -11.648 -2.564 1.00 60.47 1773 ARG A C 1
ATOM 13500 O O . ARG A 1 1773 ? 33.413 -11.063 -1.572 1.00 60.47 1773 ARG A O 1
ATOM 13507 N N . VAL A 1 1774 ? 35.108 -12.030 -2.705 1.00 60.34 1774 VAL A N 1
ATOM 13508 C CA . VAL A 1 1774 ? 36.152 -11.861 -1.680 1.00 60.34 1774 VAL A CA 1
ATOM 13509 C C . VAL A 1 1774 ? 37.229 -10.887 -2.166 1.00 60.34 1774 VAL A C 1
ATOM 13511 O O . VAL A 1 1774 ? 37.722 -10.984 -3.288 1.00 60.34 1774 VAL A O 1
ATOM 13514 N N . ASN A 1 1775 ? 37.630 -9.941 -1.314 1.00 60.19 1775 ASN A N 1
ATOM 13515 C CA . ASN A 1 1775 ? 38.666 -8.959 -1.639 1.00 60.19 1775 ASN A CA 1
ATOM 13516 C C . ASN A 1 1775 ? 40.073 -9.551 -1.460 1.00 60.19 1775 ASN A C 1
ATOM 13518 O O . ASN A 1 1775 ? 40.521 -9.726 -0.331 1.00 60.19 1775 ASN A O 1
ATOM 13522 N N . ALA A 1 1776 ? 40.805 -9.765 -2.554 1.00 60.47 1776 ALA A N 1
ATOM 13523 C CA . ALA A 1 1776 ? 42.250 -9.975 -2.510 1.00 60.47 1776 ALA A CA 1
ATOM 13524 C C . ALA A 1 1776 ? 42.933 -9.321 -3.716 1.00 60.47 1776 ALA A C 1
ATOM 13526 O O . ALA A 1 1776 ? 42.383 -9.287 -4.815 1.00 60.47 1776 ALA A O 1
ATOM 13527 N N . ASN A 1 1777 ? 44.146 -8.806 -3.503 1.00 62.75 1777 ASN A N 1
ATOM 13528 C C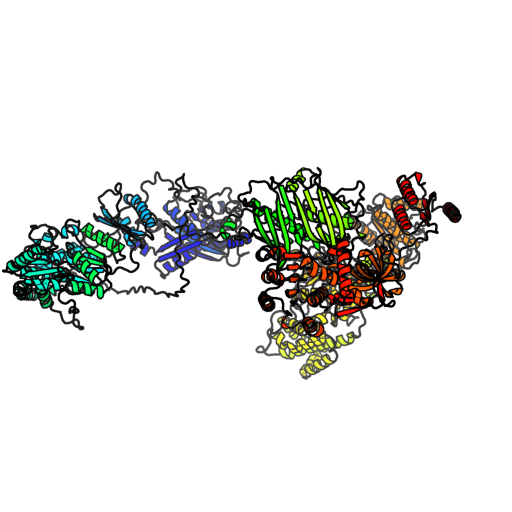A . ASN A 1 1777 ? 45.009 -8.276 -4.570 1.00 62.75 1777 ASN A CA 1
ATOM 13529 C C . ASN A 1 1777 ? 45.769 -9.385 -5.319 1.00 62.75 1777 ASN A C 1
ATOM 13531 O O . ASN A 1 1777 ? 46.539 -9.094 -6.229 1.00 62.75 1777 ASN A O 1
ATOM 13535 N N . HIS A 1 1778 ? 45.592 -10.638 -4.907 1.00 64.31 1778 HIS A N 1
ATOM 13536 C CA . HIS A 1 1778 ? 46.328 -11.796 -5.393 1.00 64.31 1778 HIS A CA 1
ATOM 13537 C C . HIS A 1 1778 ? 45.353 -12.957 -5.546 1.00 64.31 1778 HIS A C 1
ATOM 13539 O O . HIS A 1 1778 ? 44.377 -13.046 -4.800 1.00 64.31 1778 HIS A O 1
ATOM 13545 N N . LEU A 1 1779 ? 45.637 -13.836 -6.496 1.00 71.12 1779 LEU A N 1
ATOM 13546 C CA . LEU A 1 1779 ? 44.966 -15.121 -6.623 1.00 71.12 1779 LEU A CA 1
ATOM 13547 C C . LEU A 1 1779 ? 45.772 -16.153 -5.830 1.00 71.12 1779 LEU A C 1
ATOM 13549 O O . LEU A 1 1779 ? 46.970 -15.973 -5.573 1.00 71.12 1779 LEU A O 1
ATOM 13553 N N . SER A 1 1780 ? 45.125 -17.224 -5.388 1.00 64.81 1780 SER A N 1
ATOM 13554 C CA . SER A 1 1780 ? 45.858 -18.269 -4.691 1.00 64.81 1780 SER A CA 1
ATOM 13555 C C . SER A 1 1780 ? 46.836 -18.924 -5.670 1.00 64.81 1780 SER A C 1
ATOM 13557 O O . SER A 1 1780 ? 46.525 -19.167 -6.835 1.00 64.81 1780 SER A O 1
ATOM 13559 N N . SER A 1 1781 ? 48.065 -19.158 -5.222 1.00 65.00 1781 SER A N 1
ATOM 13560 C CA . SER A 1 1781 ? 49.046 -19.895 -6.009 1.00 65.00 1781 SER A CA 1
ATOM 13561 C C . SER A 1 1781 ? 49.722 -20.887 -5.101 1.00 65.00 1781 SER A C 1
ATOM 13563 O O . SER A 1 1781 ? 50.788 -20.636 -4.537 1.00 65.00 1781 SER A O 1
ATOM 13565 N N . GLU A 1 1782 ? 49.088 -22.040 -4.960 1.00 87.00 1782 GLU A N 1
ATOM 13566 C CA . GLU A 1 1782 ? 49.882 -23.242 -4.801 1.00 87.00 1782 GLU A CA 1
ATOM 13567 C C . GLU A 1 1782 ? 50.514 -23.575 -6.151 1.00 87.00 1782 GLU A C 1
ATOM 13569 O O . GLU A 1 1782 ? 49.850 -23.568 -7.188 1.00 87.00 1782 GLU A O 1
ATOM 13574 N N . TYR A 1 1783 ? 51.820 -23.797 -6.145 1.00 91.44 1783 TYR A N 1
ATOM 13575 C CA . TYR A 1 1783 ? 52.593 -23.958 -7.368 1.00 91.44 1783 TYR A CA 1
ATOM 13576 C C . TYR A 1 1783 ? 53.617 -25.074 -7.226 1.00 91.44 1783 TYR A C 1
ATOM 13578 O O . TYR A 1 1783 ? 54.034 -25.431 -6.121 1.00 91.44 1783 TYR A O 1
ATOM 13586 N N . ALA A 1 1784 ? 54.065 -25.576 -8.371 1.00 93.88 1784 ALA A N 1
ATOM 13587 C CA . ALA A 1 1784 ? 55.301 -26.322 -8.520 1.00 93.88 1784 ALA A CA 1
ATOM 13588 C C . ALA A 1 1784 ? 56.120 -25.714 -9.667 1.00 93.88 1784 ALA A C 1
ATOM 13590 O O . ALA A 1 1784 ? 55.566 -25.326 -10.695 1.00 93.88 1784 ALA A O 1
ATOM 13591 N N . GLY A 1 1785 ? 57.435 -25.603 -9.487 1.00 93.94 1785 GLY A N 1
ATOM 13592 C CA . GLY A 1 1785 ? 58.301 -24.912 -10.439 1.00 93.94 1785 GLY A CA 1
ATOM 13593 C C . GLY A 1 1785 ? 59.787 -25.000 -10.104 1.00 93.94 1785 GLY A C 1
ATOM 13594 O O . GLY A 1 1785 ? 60.209 -25.835 -9.297 1.00 93.94 1785 GLY A O 1
ATOM 13595 N N . VAL A 1 1786 ? 60.585 -24.140 -10.736 1.00 94.56 1786 VAL A N 1
ATOM 13596 C CA . VAL A 1 1786 ? 62.046 -24.075 -10.587 1.00 94.56 1786 VAL A CA 1
ATOM 13597 C C . VAL A 1 1786 ? 62.462 -22.702 -10.073 1.00 94.56 1786 VAL A C 1
ATOM 13599 O O . VAL A 1 1786 ? 62.052 -21.679 -10.610 1.00 94.56 1786 VAL A O 1
ATOM 13602 N N . VAL A 1 1787 ? 63.295 -22.667 -9.032 1.00 95.31 1787 VAL A N 1
ATOM 13603 C CA . VAL A 1 1787 ? 63.826 -21.411 -8.484 1.00 95.31 1787 VAL A CA 1
ATOM 13604 C C . VAL A 1 1787 ? 64.766 -20.747 -9.495 1.00 95.31 1787 VAL A C 1
ATOM 13606 O O . VAL A 1 1787 ? 65.752 -21.359 -9.907 1.00 95.31 1787 VAL A O 1
ATOM 13609 N N . THR A 1 1788 ? 64.516 -19.489 -9.850 1.00 91.94 1788 THR A N 1
ATOM 13610 C CA . THR A 1 1788 ? 65.315 -18.706 -10.813 1.00 91.94 1788 THR A CA 1
ATOM 13611 C C . THR A 1 1788 ? 66.133 -17.599 -10.149 1.00 91.94 1788 THR A C 1
ATOM 13613 O O . THR A 1 1788 ? 67.221 -17.278 -10.626 1.00 91.94 1788 THR A O 1
ATOM 13616 N N . ALA A 1 1789 ? 65.675 -17.070 -9.011 1.00 90.94 1789 ALA A N 1
ATOM 13617 C CA . ALA A 1 1789 ? 66.425 -16.129 -8.180 1.00 90.94 1789 ALA A CA 1
ATOM 13618 C C . ALA A 1 1789 ? 66.146 -16.351 -6.686 1.00 90.94 1789 ALA A C 1
ATOM 13620 O O . ALA A 1 1789 ? 65.078 -16.825 -6.298 1.00 90.94 1789 ALA A O 1
ATOM 13621 N N . VAL A 1 1790 ? 67.118 -16.004 -5.840 1.00 92.50 1790 VAL A N 1
ATOM 13622 C CA . VAL A 1 1790 ? 67.028 -16.116 -4.378 1.00 92.50 1790 VAL A CA 1
ATOM 13623 C C . VAL A 1 1790 ? 67.462 -14.811 -3.720 1.00 92.50 1790 VAL A C 1
ATOM 13625 O O . VAL A 1 1790 ? 68.441 -14.192 -4.138 1.00 92.50 1790 VAL A O 1
ATOM 13628 N N . GLY A 1 1791 ? 66.720 -14.387 -2.703 1.00 89.44 1791 GLY A N 1
ATOM 13629 C CA . GLY A 1 1791 ? 67.068 -13.250 -1.868 1.00 89.44 1791 GLY A CA 1
ATOM 13630 C C . GLY A 1 1791 ? 68.273 -13.547 -0.973 1.00 89.44 1791 GLY A C 1
ATOM 13631 O O . GLY A 1 1791 ? 68.660 -14.698 -0.757 1.00 89.44 1791 GLY A O 1
ATOM 13632 N N . THR A 1 1792 ? 68.880 -12.494 -0.430 1.00 85.12 1792 THR A N 1
ATOM 13633 C CA . THR A 1 1792 ? 70.142 -12.575 0.324 1.00 85.12 1792 THR A CA 1
ATOM 13634 C C . THR A 1 1792 ? 70.070 -13.386 1.625 1.00 85.12 1792 THR A C 1
ATOM 13636 O O . THR A 1 1792 ? 71.113 -13.805 2.116 1.00 85.12 1792 THR A O 1
ATOM 13639 N N . ASN A 1 1793 ? 68.876 -13.625 2.177 1.00 89.25 1793 ASN A N 1
ATOM 13640 C CA . ASN A 1 1793 ? 68.650 -14.384 3.414 1.00 89.25 1793 ASN A CA 1
ATOM 13641 C C . ASN A 1 1793 ? 68.129 -15.815 3.170 1.00 89.25 1793 ASN A C 1
ATOM 13643 O O . ASN A 1 1793 ? 67.753 -16.510 4.117 1.00 89.25 1793 ASN A O 1
ATOM 13647 N N . VAL A 1 1794 ? 68.084 -16.281 1.920 1.00 88.88 1794 VAL A N 1
ATOM 13648 C CA . VAL A 1 1794 ? 67.596 -17.625 1.582 1.00 88.88 1794 VAL A CA 1
ATOM 13649 C C . VAL A 1 1794 ? 68.763 -18.617 1.551 1.00 88.88 1794 VAL A C 1
ATOM 13651 O O . VAL A 1 1794 ? 69.586 -18.592 0.641 1.00 88.88 1794 VAL A O 1
ATOM 13654 N N . TYR A 1 1795 ? 68.828 -19.521 2.536 1.00 85.31 1795 TYR A N 1
ATOM 13655 C CA . TYR A 1 1795 ? 69.937 -20.487 2.684 1.00 85.31 1795 TYR A CA 1
ATOM 13656 C C . TYR A 1 1795 ? 69.559 -21.944 2.368 1.00 85.31 1795 TYR A C 1
ATOM 13658 O O . TYR A 1 1795 ? 70.428 -22.785 2.148 1.00 85.31 1795 TYR A O 1
ATOM 13666 N N . ASN A 1 1796 ? 68.266 -22.272 2.389 1.00 84.19 1796 ASN A N 1
ATOM 13667 C CA . ASN A 1 1796 ? 67.744 -23.636 2.236 1.00 84.19 1796 ASN A CA 1
ATOM 13668 C C . ASN A 1 1796 ? 67.420 -24.019 0.781 1.00 84.19 1796 ASN A C 1
ATOM 13670 O O . ASN A 1 1796 ? 67.165 -25.191 0.503 1.00 84.19 1796 ASN A O 1
ATOM 13674 N N . LEU A 1 1797 ? 67.417 -23.044 -0.128 1.00 91.81 1797 LEU A N 1
ATOM 13675 C CA . LEU A 1 1797 ? 67.124 -23.196 -1.548 1.00 91.81 1797 LEU A CA 1
ATOM 13676 C C . LEU A 1 1797 ? 68.201 -22.489 -2.366 1.00 91.81 1797 LEU A C 1
ATOM 13678 O O . LEU A 1 1797 ? 68.781 -21.498 -1.929 1.00 91.81 1797 LEU A O 1
ATOM 13682 N N . LYS A 1 1798 ? 68.445 -22.991 -3.572 1.00 91.69 1798 LYS A N 1
ATOM 13683 C CA . LYS A 1 1798 ? 69.334 -22.372 -4.558 1.00 91.69 1798 LYS A CA 1
ATOM 13684 C C . LYS A 1 1798 ? 68.649 -22.308 -5.915 1.00 91.69 1798 LYS A C 1
ATOM 13686 O O . LYS A 1 1798 ? 67.739 -23.089 -6.192 1.00 91.69 1798 LYS A O 1
ATOM 13691 N N . VAL A 1 1799 ? 69.132 -21.416 -6.774 1.00 92.12 1799 VAL A N 1
ATOM 13692 C CA . VAL A 1 1799 ? 68.718 -21.357 -8.181 1.00 92.12 1799 VAL A CA 1
ATOM 13693 C C . VAL A 1 1799 ? 68.888 -22.736 -8.834 1.00 92.12 1799 VAL A C 1
ATOM 13695 O O . VAL A 1 1799 ? 69.906 -23.405 -8.637 1.00 92.12 1799 VAL A O 1
ATOM 13698 N N . GLY A 1 1800 ? 67.867 -23.170 -9.572 1.00 91.50 1800 GLY A N 1
ATOM 13699 C CA . GLY A 1 1800 ? 67.764 -24.487 -10.202 1.00 91.50 1800 GLY A CA 1
ATOM 13700 C C . GLY A 1 1800 ? 67.102 -25.570 -9.342 1.00 91.50 1800 GLY A C 1
ATOM 13701 O O . GLY A 1 1800 ? 66.817 -26.653 -9.855 1.00 91.50 1800 GLY A O 1
ATOM 13702 N N . ASP A 1 1801 ? 66.829 -25.323 -8.057 1.00 95.00 1801 ASP A N 1
ATOM 13703 C CA . ASP A 1 1801 ? 66.080 -26.281 -7.244 1.00 95.00 1801 ASP A CA 1
ATOM 13704 C C . ASP A 1 1801 ? 64.615 -26.361 -7.709 1.00 95.00 1801 ASP A C 1
ATOM 13706 O O . ASP A 1 1801 ? 63.933 -25.347 -7.864 1.00 95.00 1801 ASP A O 1
ATOM 13710 N N . ARG A 1 1802 ? 64.119 -27.590 -7.896 1.00 95.69 1802 ARG A N 1
ATOM 13711 C CA . ARG A 1 1802 ? 62.695 -27.872 -8.124 1.00 95.69 1802 ARG A CA 1
ATOM 13712 C C . ARG A 1 1802 ? 61.956 -27.736 -6.797 1.00 95.69 1802 ARG A C 1
ATOM 13714 O O . ARG A 1 1802 ? 62.358 -28.359 -5.811 1.00 95.69 1802 ARG A O 1
ATOM 13721 N N . VAL A 1 1803 ? 60.885 -26.954 -6.763 1.00 94.69 1803 VAL A N 1
ATOM 13722 C CA . VAL A 1 1803 ? 60.130 -26.655 -5.540 1.00 94.69 1803 VAL A CA 1
ATOM 13723 C C . VAL A 1 1803 ? 58.627 -26.758 -5.758 1.00 94.69 1803 VAL A C 1
ATOM 13725 O O . VAL A 1 1803 ? 58.139 -26.606 -6.874 1.00 94.69 1803 VAL A O 1
ATOM 13728 N N . TYR A 1 1804 ? 57.898 -27.002 -4.674 1.00 92.94 1804 TYR A N 1
ATOM 13729 C CA . TYR A 1 1804 ? 56.453 -26.822 -4.589 1.00 92.94 1804 TYR A CA 1
ATOM 13730 C C . TYR A 1 1804 ? 56.125 -26.002 -3.340 1.00 92.94 1804 TYR A C 1
ATOM 13732 O O . TYR A 1 1804 ? 56.853 -26.072 -2.347 1.00 92.94 1804 TYR A O 1
ATOM 13740 N N . GLY A 1 1805 ? 55.078 -25.188 -3.370 1.00 89.62 1805 GLY A N 1
ATOM 13741 C CA . GLY A 1 1805 ? 54.819 -24.276 -2.261 1.00 89.62 1805 GLY A CA 1
ATOM 13742 C C . GLY A 1 1805 ? 53.548 -23.466 -2.399 1.00 89.62 1805 GLY A C 1
ATOM 13743 O O . GLY A 1 1805 ? 52.742 -23.699 -3.294 1.00 89.62 1805 GLY A O 1
ATOM 13744 N N . LEU A 1 1806 ? 53.396 -22.518 -1.479 1.00 85.62 1806 LEU A N 1
ATOM 13745 C CA . LEU A 1 1806 ? 52.292 -21.564 -1.421 1.00 85.62 1806 LEU A CA 1
ATOM 13746 C C . LEU A 1 1806 ? 52.825 -20.143 -1.592 1.00 85.62 1806 LEU A C 1
ATOM 13748 O O . LEU A 1 1806 ? 53.904 -19.811 -1.100 1.00 85.62 1806 LEU A O 1
ATOM 13752 N N . GLY A 1 1807 ? 52.072 -19.296 -2.283 1.00 74.50 1807 GLY A N 1
ATOM 13753 C CA . GLY A 1 1807 ? 52.420 -17.896 -2.477 1.00 74.50 1807 GLY A CA 1
ATOM 13754 C C . GLY A 1 1807 ? 51.263 -17.062 -3.018 1.00 74.50 1807 GLY A C 1
ATOM 13755 O O . GLY A 1 1807 ? 50.215 -17.581 -3.406 1.00 74.50 1807 GLY A O 1
ATOM 13756 N N . LYS A 1 1808 ? 51.483 -15.746 -3.042 1.00 73.62 1808 LYS A N 1
ATOM 13757 C CA . LYS A 1 1808 ? 50.580 -14.741 -3.614 1.00 73.62 1808 LYS A CA 1
ATOM 13758 C C . LYS A 1 1808 ? 50.777 -14.669 -5.127 1.00 73.62 1808 LYS A C 1
ATOM 13760 O O . LYS A 1 1808 ? 51.492 -13.797 -5.611 1.00 73.62 1808 LYS A O 1
ATOM 13765 N N . GLY A 1 1809 ? 50.206 -15.616 -5.864 1.00 71.69 1809 GLY A N 1
ATOM 13766 C CA . GLY A 1 1809 ? 50.353 -15.643 -7.318 1.00 71.69 1809 GLY A CA 1
ATOM 13767 C C . GLY A 1 1809 ? 49.281 -14.845 -8.050 1.00 71.69 1809 GLY A C 1
ATOM 13768 O O . GLY A 1 1809 ? 48.359 -14.277 -7.470 1.00 71.69 1809 GLY A O 1
ATOM 13769 N N . GLN A 1 1810 ? 49.439 -14.783 -9.367 1.00 78.81 1810 GLN A N 1
ATOM 13770 C CA . GLN A 1 1810 ? 48.559 -14.046 -10.278 1.00 78.81 1810 GLN A CA 1
ATOM 13771 C C . GLN A 1 1810 ? 48.216 -14.902 -11.509 1.00 78.81 1810 GLN A C 1
ATOM 13773 O O . GLN A 1 1810 ? 48.137 -14.387 -12.621 1.00 78.81 1810 GLN A O 1
ATOM 13778 N N . PHE A 1 1811 ? 48.122 -16.228 -11.330 1.00 82.50 1811 PHE A N 1
ATOM 13779 C CA . PHE A 1 1811 ? 47.997 -17.220 -12.415 1.00 82.50 1811 PHE A CA 1
ATOM 13780 C C . PHE A 1 1811 ? 49.032 -17.043 -13.536 1.00 82.50 1811 PHE A C 1
ATOM 13782 O O . PHE A 1 1811 ? 48.733 -17.243 -14.707 1.00 82.50 1811 PHE A O 1
ATOM 13789 N N . GLY A 1 1812 ? 50.243 -16.622 -13.176 1.00 85.69 1812 GLY A N 1
ATOM 13790 C CA . GLY A 1 1812 ? 51.338 -16.371 -14.104 1.00 85.69 1812 GLY A CA 1
ATOM 13791 C C . GLY A 1 1812 ? 52.266 -17.568 -14.282 1.00 85.69 1812 GLY A C 1
ATOM 13792 O O . GLY A 1 1812 ? 52.298 -18.470 -13.447 1.00 85.69 1812 GLY A O 1
ATOM 13793 N N . ASN A 1 1813 ? 53.093 -17.515 -15.327 1.00 88.44 1813 ASN A N 1
ATOM 13794 C CA . ASN A 1 1813 ? 54.215 -18.444 -15.525 1.00 88.44 1813 ASN A CA 1
ATOM 13795 C C . ASN A 1 1813 ? 55.390 -18.172 -14.564 1.00 88.44 1813 ASN A C 1
ATOM 13797 O O . ASN A 1 1813 ? 56.377 -18.901 -14.565 1.00 88.44 1813 ASN A O 1
ATOM 13801 N N . TRP A 1 1814 ? 55.303 -17.119 -13.753 1.00 89.19 1814 TRP A N 1
ATOM 13802 C CA . TRP A 1 1814 ? 56.273 -16.765 -12.727 1.00 89.19 1814 TRP A CA 1
ATOM 13803 C C . TRP A 1 1814 ? 55.555 -16.380 -11.440 1.00 89.19 1814 TRP A C 1
ATOM 13805 O O . TRP A 1 1814 ? 54.474 -15.788 -11.459 1.00 89.19 1814 TRP A O 1
ATOM 13815 N N . THR A 1 1815 ? 56.191 -16.677 -10.311 1.00 88.50 1815 THR A N 1
ATOM 13816 C CA . THR A 1 1815 ? 55.737 -16.224 -9.000 1.00 88.50 1815 THR A CA 1
ATOM 13817 C C . THR A 1 1815 ? 56.916 -15.785 -8.146 1.00 88.50 1815 THR A C 1
ATOM 13819 O O . THR A 1 1815 ? 58.002 -16.364 -8.207 1.00 88.50 1815 THR A O 1
ATOM 13822 N N . ARG A 1 1816 ? 56.672 -14.781 -7.307 1.00 88.44 1816 ARG A N 1
ATOM 13823 C CA . ARG A 1 1816 ? 57.593 -14.299 -6.279 1.00 88.44 1816 ARG A CA 1
ATOM 13824 C C . ARG A 1 1816 ? 56.961 -14.539 -4.918 1.00 88.44 1816 ARG A C 1
ATOM 13826 O O . ARG A 1 1816 ? 55.811 -14.167 -4.696 1.00 88.44 1816 ARG A O 1
ATOM 13833 N N . GLY A 1 1817 ? 57.682 -15.170 -3.998 1.00 86.12 1817 GLY A N 1
ATOM 13834 C CA . GLY A 1 1817 ? 57.124 -15.481 -2.681 1.00 86.12 1817 GLY A CA 1
ATOM 13835 C C . GLY A 1 1817 ? 58.168 -15.741 -1.598 1.00 86.12 1817 GLY A C 1
ATOM 13836 O O . GLY A 1 1817 ? 59.343 -15.941 -1.913 1.00 86.12 1817 GLY A O 1
ATOM 13837 N N . PRO A 1 1818 ? 57.758 -15.748 -0.315 1.00 87.75 1818 PRO A N 1
ATOM 13838 C CA . PRO A 1 1818 ? 58.653 -16.040 0.798 1.00 87.75 1818 PRO A CA 1
ATOM 13839 C C . PRO A 1 1818 ? 59.254 -17.444 0.678 1.00 87.75 1818 PRO A C 1
ATOM 13841 O O . PRO A 1 1818 ? 58.528 -18.432 0.544 1.00 87.75 1818 PRO A O 1
ATOM 13844 N N . SER A 1 1819 ? 60.577 -17.552 0.810 1.00 88.38 1819 SER A N 1
ATOM 13845 C CA . SER A 1 1819 ? 61.305 -18.832 0.734 1.00 88.38 1819 SER A CA 1
ATOM 13846 C C . SER A 1 1819 ? 60.799 -19.887 1.728 1.00 88.38 1819 SER A C 1
ATOM 13848 O O . SER A 1 1819 ? 60.829 -21.086 1.447 1.00 88.38 1819 SER A O 1
ATOM 13850 N N . VAL A 1 1820 ? 60.276 -19.451 2.879 1.00 86.62 1820 VAL A N 1
ATOM 13851 C CA . VAL A 1 1820 ? 59.739 -20.322 3.937 1.00 86.62 1820 VAL A CA 1
ATOM 13852 C C . VAL A 1 1820 ? 58.529 -21.150 3.482 1.00 86.62 1820 VAL A C 1
ATOM 13854 O O . VAL A 1 1820 ? 58.340 -22.276 3.959 1.00 86.62 1820 VAL A O 1
ATOM 13857 N N . LEU A 1 1821 ? 57.759 -20.654 2.507 1.00 86.69 1821 LEU A N 1
ATOM 13858 C CA . LEU A 1 1821 ? 56.572 -21.325 1.968 1.00 86.69 1821 LEU A CA 1
ATOM 13859 C C . LEU A 1 1821 ? 56.886 -22.297 0.817 1.00 86.69 1821 LEU A C 1
ATOM 13861 O O . LEU A 1 1821 ? 56.002 -23.042 0.399 1.00 86.69 1821 LEU A O 1
ATOM 13865 N N . ALA A 1 1822 ? 58.135 -22.350 0.343 1.00 90.00 1822 ALA A N 1
ATOM 13866 C CA . ALA A 1 1822 ? 58.582 -23.261 -0.711 1.00 90.00 1822 ALA A CA 1
ATOM 13867 C C . ALA A 1 1822 ? 59.302 -24.491 -0.135 1.00 90.00 1822 ALA A C 1
ATOM 13869 O O . ALA A 1 1822 ? 60.081 -24.395 0.815 1.00 90.00 1822 ALA A O 1
ATOM 13870 N N . GLN A 1 1823 ? 59.026 -25.676 -0.673 1.00 89.31 1823 GLN A N 1
ATOM 13871 C CA . GLN A 1 1823 ? 59.608 -26.955 -0.267 1.00 89.31 1823 GLN A CA 1
ATOM 13872 C C . GLN A 1 1823 ? 60.289 -27.617 -1.461 1.00 89.31 1823 GLN A C 1
ATOM 13874 O O . GLN A 1 1823 ? 59.731 -27.687 -2.553 1.00 89.31 1823 GLN A O 1
ATOM 13879 N N . LYS A 1 1824 ? 61.502 -28.126 -1.247 1.00 91.00 1824 LYS A N 1
ATOM 13880 C CA . LYS A 1 1824 ? 62.287 -28.787 -2.289 1.00 91.00 1824 LYS A CA 1
ATOM 13881 C C . LYS A 1 1824 ? 61.681 -30.137 -2.682 1.00 91.00 1824 LYS A C 1
ATOM 13883 O O . LYS A 1 1824 ? 61.376 -30.958 -1.818 1.00 91.00 1824 LYS A O 1
ATOM 13888 N N . LEU A 1 1825 ? 61.546 -30.361 -3.985 1.00 91.38 1825 LEU A N 1
ATOM 13889 C CA . LEU A 1 1825 ? 61.108 -31.618 -4.588 1.00 91.38 1825 LEU A CA 1
ATOM 13890 C C . LEU A 1 1825 ? 62.274 -32.604 -4.724 1.00 91.38 1825 LEU A C 1
ATOM 13892 O O . LEU A 1 1825 ? 63.416 -32.201 -4.958 1.00 91.38 1825 LEU A O 1
ATOM 13896 N N . GLN A 1 1826 ? 61.975 -33.897 -4.610 1.00 88.25 1826 GLN A N 1
ATOM 13897 C CA . GLN A 1 1826 ? 62.905 -34.976 -4.944 1.00 88.25 1826 GLN A CA 1
ATOM 13898 C C . GLN A 1 1826 ? 62.780 -35.344 -6.434 1.00 88.25 1826 GLN A C 1
ATOM 13900 O O . GLN A 1 1826 ? 61.775 -35.003 -7.066 1.00 88.25 1826 GLN A O 1
ATOM 13905 N N . PRO A 1 1827 ? 63.784 -36.009 -7.036 1.00 83.88 1827 PRO A N 1
ATOM 13906 C CA . PRO A 1 1827 ? 63.779 -36.342 -8.462 1.00 83.88 1827 PRO A CA 1
ATOM 13907 C C . PRO A 1 1827 ? 62.526 -37.099 -8.929 1.00 83.88 1827 PRO A C 1
ATOM 13909 O O . PRO A 1 1827 ? 62.034 -36.828 -10.025 1.00 83.88 1827 PRO A O 1
ATOM 13912 N N . GLU A 1 1828 ? 62.002 -37.997 -8.093 1.00 86.69 1828 GLU A N 1
ATOM 13913 C CA . GLU A 1 1828 ? 60.817 -38.821 -8.345 1.00 86.69 1828 GLU A CA 1
ATOM 13914 C C . GLU A 1 1828 ? 59.482 -38.061 -8.289 1.00 86.69 1828 GLU A C 1
ATOM 13916 O O . GLU A 1 1828 ? 58.479 -38.552 -8.811 1.00 86.69 1828 GLU A O 1
ATOM 13921 N N . ASP A 1 1829 ? 59.450 -36.866 -7.692 1.00 92.00 1829 ASP A N 1
ATOM 13922 C CA . ASP A 1 1829 ? 58.218 -36.096 -7.545 1.00 92.00 1829 ASP A CA 1
ATOM 13923 C C . ASP A 1 1829 ? 57.830 -35.416 -8.868 1.00 92.00 1829 ASP A C 1
ATOM 13925 O O . ASP A 1 1829 ? 58.637 -34.735 -9.515 1.00 92.00 1829 ASP A O 1
ATOM 13929 N N . LYS A 1 1830 ? 56.564 -35.554 -9.273 1.00 91.31 1830 LYS A N 1
ATOM 13930 C CA . LYS A 1 1830 ? 56.020 -34.930 -10.491 1.00 91.31 1830 LYS A CA 1
ATOM 13931 C C . LYS A 1 1830 ? 55.395 -33.573 -10.176 1.00 91.31 1830 LYS A C 1
ATOM 13933 O O . LYS A 1 1830 ? 54.530 -33.492 -9.311 1.00 91.31 1830 LYS A O 1
ATOM 13938 N N . MET A 1 1831 ? 55.773 -32.521 -10.906 1.00 91.44 1831 MET A N 1
ATOM 13939 C CA . MET A 1 1831 ? 55.353 -31.143 -10.596 1.00 91.44 1831 MET A CA 1
ATOM 13940 C C . MET A 1 1831 ? 53.831 -30.958 -10.616 1.00 91.44 1831 MET A C 1
ATOM 13942 O O . MET A 1 1831 ? 53.284 -30.459 -9.638 1.00 91.44 1831 MET A O 1
ATOM 13946 N N . ILE A 1 1832 ? 53.141 -31.448 -11.652 1.00 91.12 1832 ILE A N 1
ATOM 13947 C CA . ILE A 1 1832 ? 51.668 -31.393 -11.760 1.00 91.12 1832 ILE A CA 1
ATOM 13948 C C . ILE A 1 1832 ? 50.991 -32.031 -10.540 1.00 91.12 1832 ILE A C 1
ATOM 13950 O O . ILE A 1 1832 ? 50.060 -31.478 -9.961 1.00 91.12 1832 ILE A O 1
ATOM 13954 N N . GLN A 1 1833 ? 51.489 -33.189 -10.103 1.00 92.56 1833 GLN A N 1
ATOM 13955 C CA . GLN A 1 1833 ? 50.942 -33.886 -8.940 1.00 92.56 1833 GLN A CA 1
ATOM 13956 C C . GLN A 1 1833 ? 51.184 -33.101 -7.649 1.00 92.56 1833 GLN A C 1
ATOM 13958 O O . GLN A 1 1833 ? 50.283 -32.973 -6.821 1.00 92.56 1833 GLN A O 1
ATOM 13963 N N . MET A 1 1834 ? 52.379 -32.535 -7.501 1.00 92.94 1834 MET A N 1
ATOM 13964 C CA . MET A 1 1834 ? 52.769 -31.778 -6.315 1.00 92.94 1834 MET A CA 1
ATOM 13965 C C . MET A 1 1834 ? 52.088 -30.414 -6.223 1.00 92.94 1834 MET A C 1
ATOM 13967 O O . MET A 1 1834 ? 51.857 -29.953 -5.113 1.00 92.94 1834 MET A O 1
ATOM 13971 N N . ALA A 1 1835 ? 51.697 -29.803 -7.344 1.00 91.56 1835 ALA A N 1
ATOM 13972 C CA . ALA A 1 1835 ? 50.910 -28.569 -7.360 1.00 91.56 1835 ALA A CA 1
ATOM 13973 C C . ALA A 1 1835 ? 49.485 -28.755 -6.801 1.00 91.56 1835 ALA A C 1
ATOM 13975 O O . ALA A 1 1835 ? 48.838 -27.780 -6.450 1.00 91.56 1835 ALA A O 1
ATOM 13976 N N . SER A 1 1836 ? 48.990 -29.994 -6.679 1.00 91.88 1836 SER A N 1
ATOM 13977 C CA . SER A 1 1836 ? 47.643 -30.266 -6.150 1.00 91.88 1836 SER A CA 1
ATOM 13978 C C . SER A 1 1836 ? 47.542 -30.302 -4.619 1.00 91.88 1836 SER A C 1
ATOM 13980 O O . SER A 1 1836 ? 46.443 -30.395 -4.077 1.00 91.88 1836 SER A O 1
ATOM 13982 N N . MET A 1 1837 ? 48.676 -30.327 -3.918 1.00 91.50 1837 MET A N 1
ATOM 13983 C CA . MET A 1 1837 ? 48.754 -30.693 -2.501 1.00 91.50 1837 MET A CA 1
ATOM 13984 C C . MET A 1 1837 ? 48.810 -29.529 -1.496 1.00 91.50 1837 MET A C 1
ATOM 13986 O O . MET A 1 1837 ? 48.206 -29.684 -0.427 1.00 91.50 1837 MET A O 1
ATOM 13990 N N . PRO A 1 1838 ? 49.565 -28.433 -1.734 1.00 89.50 1838 PRO A N 1
ATOM 13991 C CA . PRO A 1 1838 ? 49.989 -27.528 -0.673 1.00 89.50 1838 PRO A CA 1
ATOM 13992 C C . PRO A 1 1838 ? 48.855 -26.927 0.129 1.00 89.50 1838 PRO A C 1
ATOM 13994 O O . PRO A 1 1838 ? 48.897 -27.018 1.358 1.00 89.50 1838 PRO A O 1
ATOM 13997 N N . LEU A 1 1839 ? 47.849 -26.342 -0.528 1.00 88.50 1839 LEU A N 1
ATOM 13998 C CA . LEU A 1 1839 ? 46.783 -25.672 0.207 1.00 88.50 1839 LEU A CA 1
ATOM 13999 C C . LEU A 1 1839 ? 45.924 -26.712 0.921 1.00 88.50 1839 LEU A C 1
ATOM 14001 O O . LEU A 1 1839 ? 45.798 -26.688 2.145 1.00 88.50 1839 LEU A O 1
ATOM 14005 N N . ALA A 1 1840 ? 45.419 -27.684 0.160 1.00 89.75 1840 ALA A N 1
ATOM 14006 C CA . ALA A 1 1840 ? 44.479 -28.681 0.648 1.00 89.75 1840 ALA A CA 1
ATOM 14007 C C . ALA A 1 1840 ? 45.011 -29.455 1.866 1.00 89.75 1840 ALA A C 1
ATOM 14009 O O . ALA A 1 1840 ? 44.305 -29.603 2.867 1.00 89.75 1840 ALA A O 1
ATOM 14010 N N . TYR A 1 1841 ? 46.268 -29.910 1.829 1.00 91.62 1841 TYR A N 1
ATOM 14011 C CA . TYR A 1 1841 ? 46.853 -30.653 2.946 1.00 91.62 1841 TYR A CA 1
ATOM 14012 C C . TYR A 1 1841 ? 47.333 -29.773 4.094 1.00 91.62 1841 TYR A C 1
ATOM 14014 O O . TYR A 1 1841 ? 47.290 -30.228 5.240 1.00 91.62 1841 TYR A O 1
ATOM 14022 N N . THR A 1 1842 ? 47.743 -28.530 3.837 1.00 89.19 1842 THR A N 1
ATOM 14023 C CA . THR A 1 1842 ? 48.068 -27.593 4.922 1.00 89.19 1842 THR A CA 1
ATOM 14024 C C . THR A 1 1842 ? 46.814 -27.270 5.726 1.00 89.19 1842 THR A C 1
ATOM 14026 O O . THR A 1 1842 ? 46.812 -27.420 6.949 1.00 89.19 1842 THR A O 1
ATOM 14029 N N . THR A 1 1843 ? 45.711 -26.956 5.044 1.00 89.06 1843 THR A N 1
ATOM 14030 C CA . THR A 1 1843 ? 44.406 -26.748 5.675 1.00 89.06 1843 THR A CA 1
ATOM 14031 C C . THR A 1 1843 ? 43.936 -28.005 6.402 1.00 89.06 1843 THR A C 1
ATOM 14033 O O . THR A 1 1843 ? 43.593 -27.931 7.578 1.00 89.06 1843 THR A O 1
ATOM 14036 N N . ALA A 1 1844 ? 43.984 -29.181 5.764 1.00 91.50 1844 ALA A N 1
ATOM 14037 C CA . ALA A 1 1844 ? 43.563 -30.431 6.401 1.00 91.50 1844 ALA A CA 1
ATOM 14038 C C . ALA A 1 1844 ? 44.375 -30.761 7.664 1.00 91.50 1844 ALA A C 1
ATOM 14040 O O . ALA A 1 1844 ? 43.807 -31.193 8.668 1.00 91.50 1844 ALA A O 1
ATOM 14041 N N . THR A 1 1845 ? 45.691 -30.535 7.633 1.00 92.06 1845 THR A N 1
ATOM 14042 C CA . THR A 1 1845 ? 46.583 -30.759 8.780 1.00 92.06 1845 THR A CA 1
ATOM 14043 C C . THR A 1 1845 ? 46.263 -29.789 9.913 1.00 92.06 1845 THR A C 1
ATOM 14045 O O . THR A 1 1845 ? 46.124 -30.209 11.060 1.00 92.06 1845 THR A O 1
ATOM 14048 N N . TYR A 1 1846 ? 46.061 -28.507 9.604 1.00 90.75 1846 TYR A N 1
ATOM 14049 C CA . TYR A 1 1846 ? 45.667 -27.509 10.596 1.00 90.75 1846 TYR A CA 1
ATOM 14050 C C . TYR A 1 1846 ? 44.322 -27.852 11.258 1.00 90.75 1846 TYR A C 1
ATOM 14052 O O . TYR A 1 1846 ? 44.218 -27.937 12.484 1.00 90.75 1846 TYR A O 1
ATOM 14060 N N . VAL A 1 1847 ? 43.310 -28.143 10.439 1.00 92.19 1847 VAL A N 1
ATOM 14061 C CA . VAL A 1 1847 ? 41.943 -28.474 10.863 1.00 92.19 1847 VAL A CA 1
ATOM 14062 C C . VAL A 1 1847 ? 41.913 -29.744 11.715 1.00 92.19 1847 VAL A C 1
ATOM 14064 O O . VAL A 1 1847 ? 41.362 -29.733 12.816 1.00 92.19 1847 VAL A O 1
ATOM 14067 N N . LEU A 1 1848 ? 42.505 -30.845 11.242 1.00 92.88 1848 LEU A N 1
ATOM 14068 C CA . LEU A 1 1848 ? 42.389 -32.137 11.920 1.00 92.88 1848 LEU A CA 1
ATOM 14069 C C . LEU A 1 1848 ? 43.388 -32.324 13.062 1.00 92.88 1848 LEU A C 1
ATOM 14071 O O . LEU A 1 1848 ? 43.031 -32.938 14.066 1.00 92.88 1848 LEU A O 1
ATOM 14075 N N . GLU A 1 1849 ? 44.624 -31.838 12.938 1.00 91.19 1849 GLU A N 1
ATOM 14076 C CA . GLU A 1 1849 ? 45.671 -32.113 13.929 1.00 91.19 1849 GLU A CA 1
ATOM 14077 C C . GLU A 1 1849 ? 45.823 -31.004 14.969 1.00 91.19 1849 GLU A C 1
ATOM 14079 O O . GLU A 1 1849 ? 46.045 -31.319 16.139 1.00 91.19 1849 GLU A O 1
ATOM 14084 N N . GLN A 1 1850 ? 45.665 -29.730 14.590 1.00 88.44 1850 GLN A N 1
ATOM 14085 C CA . GLN A 1 1850 ? 45.825 -28.617 15.532 1.00 88.44 1850 GLN A CA 1
ATOM 14086 C C . GLN A 1 1850 ? 44.509 -28.199 16.194 1.00 88.44 1850 GLN A C 1
ATOM 14088 O O . GLN A 1 1850 ? 44.461 -28.113 17.426 1.00 88.44 1850 GLN A O 1
ATOM 14093 N N . ILE A 1 1851 ? 43.451 -27.978 15.399 1.00 90.88 1851 ILE A N 1
ATOM 14094 C CA . ILE A 1 1851 ? 42.142 -27.543 15.912 1.00 90.88 1851 ILE A CA 1
ATOM 14095 C C . ILE A 1 1851 ? 41.390 -28.726 16.525 1.00 90.88 1851 ILE A C 1
ATOM 14097 O O . ILE A 1 1851 ? 41.177 -28.757 17.735 1.00 90.88 1851 ILE A O 1
ATOM 14101 N N . ALA A 1 1852 ? 41.008 -29.714 15.710 1.00 91.50 1852 ALA A N 1
ATOM 14102 C CA . ALA A 1 1852 ? 40.167 -30.823 16.163 1.00 91.50 1852 ALA A CA 1
ATOM 14103 C C . ALA A 1 1852 ? 40.925 -31.889 16.970 1.00 91.50 1852 ALA A C 1
ATOM 14105 O O . ALA A 1 1852 ? 40.306 -32.666 17.694 1.00 91.50 1852 ALA A O 1
ATOM 14106 N N . ARG A 1 1853 ? 42.258 -31.959 16.826 1.00 91.94 1853 ARG A N 1
ATOM 14107 C CA . ARG A 1 1853 ? 43.133 -32.963 17.467 1.00 91.94 1853 ARG A CA 1
ATOM 14108 C C . ARG A 1 1853 ? 42.581 -34.391 17.334 1.00 91.94 1853 ARG A C 1
ATOM 14110 O O . ARG A 1 1853 ? 42.490 -35.130 18.319 1.00 91.94 1853 ARG A O 1
ATOM 14117 N N . LEU A 1 1854 ? 42.195 -34.748 16.110 1.00 93.31 1854 LEU A N 1
ATOM 14118 C CA . LEU A 1 1854 ? 41.436 -35.950 15.779 1.00 93.31 1854 LEU A CA 1
ATOM 14119 C C . LEU A 1 1854 ? 42.129 -37.231 16.272 1.00 93.31 1854 LEU A C 1
ATOM 14121 O O . LEU A 1 1854 ? 43.311 -37.471 16.009 1.00 93.31 1854 LEU A O 1
ATOM 14125 N N . ARG A 1 1855 ? 41.365 -38.086 16.955 1.00 89.50 1855 ARG A N 1
ATOM 14126 C CA . ARG A 1 1855 ? 41.802 -39.372 17.510 1.00 89.50 1855 ARG A CA 1
ATOM 14127 C C . ARG A 1 1855 ? 41.163 -40.546 16.770 1.00 89.50 1855 ARG A C 1
ATOM 14129 O O . ARG A 1 1855 ? 40.086 -40.431 16.186 1.00 89.50 1855 ARG A O 1
ATOM 14136 N N . LYS A 1 1856 ? 41.806 -41.710 16.875 1.00 90.88 1856 LYS A N 1
ATOM 14137 C CA . LYS A 1 1856 ? 41.292 -42.985 16.361 1.00 90.88 1856 LYS A CA 1
ATOM 14138 C C . LYS A 1 1856 ? 39.866 -43.255 16.843 1.00 90.88 1856 LYS A C 1
ATOM 14140 O O . LYS A 1 1856 ? 39.586 -43.162 18.036 1.00 90.88 1856 LYS A O 1
ATOM 14145 N N . GLY A 1 1857 ? 38.986 -43.611 15.908 1.00 87.25 1857 GLY A N 1
ATOM 14146 C CA . GLY A 1 1857 ? 37.581 -43.928 16.167 1.00 87.25 1857 GLY A CA 1
ATOM 14147 C C . GLY A 1 1857 ? 36.623 -42.732 16.247 1.00 87.25 1857 GLY A C 1
ATOM 14148 O O . GLY A 1 1857 ? 35.417 -42.964 16.286 1.00 87.25 1857 GLY A O 1
ATOM 14149 N N . GLN A 1 1858 ? 37.107 -41.483 16.234 1.00 93.31 1858 GLN A N 1
ATOM 14150 C CA . GLN A 1 1858 ? 36.227 -40.309 16.182 1.00 93.31 1858 GLN A CA 1
ATOM 14151 C C . GLN A 1 1858 ? 35.558 -40.163 14.813 1.00 93.31 1858 GLN A C 1
ATOM 14153 O O . GLN A 1 1858 ? 36.100 -40.572 13.784 1.00 93.31 1858 GLN A O 1
ATOM 14158 N N . SER A 1 1859 ? 34.368 -39.576 14.811 1.00 93.88 1859 SER A N 1
ATOM 14159 C CA . SER A 1 1859 ? 33.540 -39.373 13.628 1.00 93.88 1859 SER A CA 1
ATOM 14160 C C . SER A 1 1859 ? 33.704 -37.969 13.038 1.00 93.88 1859 SER A C 1
ATOM 14162 O O . SER A 1 1859 ? 33.660 -36.976 13.761 1.00 93.88 1859 SER A O 1
ATOM 14164 N N . VAL A 1 1860 ? 33.881 -37.883 11.717 1.00 94.50 1860 VAL A N 1
ATOM 14165 C CA . VAL A 1 1860 ? 34.091 -36.622 10.984 1.00 94.50 1860 VAL A CA 1
ATOM 14166 C C . VAL A 1 1860 ? 33.056 -36.497 9.874 1.00 94.50 1860 VAL A C 1
ATOM 14168 O O . VAL A 1 1860 ? 32.948 -37.398 9.048 1.00 94.50 1860 VAL A O 1
ATOM 14171 N N . LEU A 1 1861 ? 32.324 -35.388 9.819 1.00 93.25 1861 LEU A N 1
ATOM 14172 C CA . LEU A 1 1861 ? 31.437 -35.037 8.709 1.00 93.25 1861 LEU A CA 1
ATOM 14173 C C . LEU A 1 1861 ? 32.072 -33.921 7.876 1.00 93.25 1861 LEU A C 1
ATOM 14175 O O . LEU A 1 1861 ? 32.380 -32.858 8.408 1.00 93.25 1861 LEU A O 1
ATOM 14179 N N . ILE A 1 1862 ? 32.240 -34.150 6.575 1.00 91.62 1862 ILE A N 1
ATOM 14180 C CA . ILE A 1 1862 ? 32.864 -33.204 5.643 1.00 91.62 1862 ILE A CA 1
ATOM 14181 C C . ILE A 1 1862 ? 31.812 -32.687 4.663 1.00 91.62 1862 ILE A C 1
ATOM 14183 O O . ILE A 1 1862 ? 31.212 -33.466 3.920 1.00 91.62 1862 ILE A O 1
ATOM 14187 N N . GLN A 1 1863 ? 31.609 -31.374 4.620 1.00 86.88 1863 GLN A N 1
ATOM 14188 C CA . GLN A 1 1863 ? 30.822 -30.729 3.574 1.00 86.88 1863 GLN A CA 1
ATOM 14189 C C . GLN A 1 1863 ? 31.664 -30.546 2.306 1.00 86.88 1863 GLN A C 1
ATOM 14191 O O . GLN A 1 1863 ? 32.834 -30.166 2.387 1.00 86.88 1863 GLN A O 1
ATOM 14196 N N . SER A 1 1864 ? 31.071 -30.806 1.138 1.00 84.31 1864 SER A N 1
ATOM 14197 C CA . SER A 1 1864 ? 31.773 -30.831 -0.156 1.00 84.31 1864 SER A CA 1
ATOM 14198 C C . SER A 1 1864 ? 32.905 -31.864 -0.184 1.00 84.31 1864 SER A C 1
ATOM 14200 O O . SER A 1 1864 ? 34.012 -31.590 -0.647 1.00 84.31 1864 SER A O 1
ATOM 14202 N N . GLY A 1 1865 ? 32.644 -33.073 0.326 1.00 83.44 1865 GLY A N 1
ATOM 14203 C CA . GLY A 1 1865 ? 33.678 -34.093 0.563 1.00 83.44 1865 GLY A CA 1
ATOM 14204 C C . GLY A 1 1865 ? 34.404 -34.606 -0.689 1.00 83.44 1865 GLY A C 1
ATOM 14205 O O . GLY A 1 1865 ? 35.411 -35.296 -0.563 1.00 83.44 1865 GLY A O 1
ATOM 14206 N N . ALA A 1 1866 ? 33.912 -34.268 -1.884 1.00 88.31 1866 ALA A N 1
ATOM 14207 C CA . ALA A 1 1866 ? 34.512 -34.618 -3.169 1.00 88.31 1866 ALA A CA 1
ATOM 14208 C C . ALA A 1 1866 ? 35.427 -33.522 -3.766 1.00 88.31 1866 ALA A C 1
ATOM 14210 O O . ALA A 1 1866 ? 36.052 -33.761 -4.801 1.00 88.31 1866 ALA A O 1
ATOM 14211 N N . LYS A 1 1867 ? 35.523 -32.341 -3.135 1.00 88.62 1867 LYS A N 1
ATOM 14212 C CA . LYS A 1 1867 ? 36.454 -31.263 -3.524 1.00 88.62 1867 LYS A CA 1
ATOM 14213 C C . LYS A 1 1867 ? 37.839 -31.473 -2.906 1.00 88.62 1867 LYS A C 1
ATOM 14215 O O . LYS A 1 1867 ? 37.988 -32.261 -1.977 1.00 88.62 1867 LYS A O 1
ATOM 14220 N N . ASP A 1 1868 ? 38.848 -30.774 -3.408 1.00 88.19 1868 ASP A N 1
ATOM 14221 C CA . ASP A 1 1868 ? 40.253 -30.852 -2.984 1.00 88.19 1868 ASP A CA 1
ATOM 14222 C C . ASP A 1 1868 ? 40.494 -30.873 -1.460 1.00 88.19 1868 ASP A C 1
ATOM 14224 O O . ASP A 1 1868 ? 41.031 -31.859 -0.948 1.00 88.19 1868 ASP A O 1
ATOM 14228 N N . ILE A 1 1869 ? 40.055 -29.854 -0.712 1.00 89.25 1869 ILE A N 1
ATOM 14229 C CA . ILE A 1 1869 ? 40.199 -29.797 0.753 1.00 89.25 1869 ILE A CA 1
ATOM 14230 C C . ILE A 1 1869 ? 39.439 -30.960 1.400 1.00 89.25 1869 ILE A C 1
ATOM 14232 O O . ILE A 1 1869 ? 39.949 -31.613 2.310 1.00 89.25 1869 ILE A O 1
ATOM 14236 N N . GLY A 1 1870 ? 38.238 -31.271 0.902 1.00 90.00 1870 GLY A N 1
ATOM 14237 C CA . GLY A 1 1870 ? 37.431 -32.386 1.395 1.00 90.00 1870 GLY A CA 1
ATOM 14238 C C . GLY A 1 1870 ? 38.134 -33.738 1.242 1.00 90.00 1870 GLY A C 1
ATOM 14239 O O . GLY A 1 1870 ? 38.168 -34.529 2.185 1.00 90.00 1870 GLY A O 1
ATOM 14240 N N . LEU A 1 1871 ? 38.770 -33.979 0.094 1.00 92.62 1871 LEU A N 1
ATOM 14241 C CA . LEU A 1 1871 ? 39.547 -35.187 -0.183 1.00 92.62 1871 LEU A CA 1
ATOM 14242 C C . LEU A 1 1871 ? 40.845 -35.243 0.630 1.00 92.62 1871 LEU A C 1
ATOM 14244 O O . LEU A 1 1871 ? 41.223 -36.322 1.091 1.00 92.62 1871 LEU A O 1
ATOM 14248 N N . ALA A 1 1872 ? 41.511 -34.107 0.851 1.00 92.25 1872 ALA A N 1
ATOM 14249 C CA . ALA A 1 1872 ? 42.687 -34.038 1.715 1.00 92.25 1872 ALA A CA 1
ATOM 14250 C C . ALA A 1 1872 ? 42.333 -34.384 3.171 1.00 92.25 1872 ALA A C 1
ATOM 14252 O O . ALA A 1 1872 ? 42.991 -35.232 3.781 1.00 92.25 1872 ALA A O 1
ATOM 14253 N N . ILE A 1 1873 ? 41.246 -33.806 3.697 1.00 92.62 1873 ILE A N 1
ATOM 14254 C CA . ILE A 1 1873 ? 40.704 -34.115 5.029 1.00 92.62 1873 ILE A CA 1
ATOM 14255 C C . ILE A 1 1873 ? 40.304 -35.588 5.109 1.00 92.62 1873 ILE A C 1
ATOM 14257 O O . ILE A 1 1873 ? 40.673 -36.265 6.065 1.00 92.62 1873 ILE A O 1
ATOM 14261 N N . LEU A 1 1874 ? 39.609 -36.116 4.098 1.00 92.06 1874 LEU A N 1
ATOM 14262 C CA . LEU A 1 1874 ? 39.238 -37.528 4.025 1.00 92.06 1874 LEU A CA 1
ATOM 14263 C C . LEU A 1 1874 ? 40.467 -38.445 4.124 1.00 92.06 1874 LEU A C 1
ATOM 14265 O O . LEU A 1 1874 ? 40.478 -39.379 4.930 1.00 92.06 1874 LEU A O 1
ATOM 14269 N N . ASN A 1 1875 ? 41.487 -38.201 3.297 1.00 90.12 1875 ASN A N 1
ATOM 14270 C CA . ASN A 1 1875 ? 42.697 -39.018 3.251 1.00 90.12 1875 ASN A CA 1
ATOM 14271 C C . ASN A 1 1875 ? 43.451 -38.962 4.581 1.00 90.12 1875 ASN A C 1
ATOM 14273 O O . ASN A 1 1875 ? 43.793 -40.007 5.135 1.00 90.12 1875 ASN A O 1
ATOM 14277 N N . LEU A 1 1876 ? 43.640 -37.764 5.139 1.00 91.00 1876 LEU A N 1
ATOM 14278 C CA . LEU A 1 1876 ? 44.323 -37.599 6.417 1.00 91.00 1876 LEU A CA 1
ATOM 14279 C C . LEU A 1 1876 ? 43.529 -38.243 7.568 1.00 91.00 1876 LEU A C 1
ATOM 14281 O O . LEU A 1 1876 ? 44.105 -38.980 8.366 1.00 91.00 1876 LEU A O 1
ATOM 14285 N N . ALA A 1 1877 ? 42.205 -38.075 7.614 1.00 91.25 1877 ALA A N 1
ATOM 14286 C CA . ALA A 1 1877 ? 41.344 -38.699 8.621 1.00 91.25 1877 ALA A CA 1
ATOM 14287 C C . ALA A 1 1877 ? 41.373 -40.238 8.554 1.00 91.25 1877 ALA A C 1
ATOM 14289 O O . ALA A 1 1877 ? 41.403 -40.901 9.594 1.00 91.25 1877 ALA A O 1
ATOM 14290 N N . LYS A 1 1878 ? 41.436 -40.827 7.351 1.00 87.69 1878 LYS A N 1
ATOM 14291 C CA . LYS A 1 1878 ? 41.592 -42.283 7.180 1.00 87.69 1878 LYS A CA 1
ATOM 14292 C C . LYS A 1 1878 ? 42.893 -42.806 7.778 1.00 87.69 1878 LYS A C 1
ATOM 14294 O O . LYS A 1 1878 ? 42.867 -43.850 8.425 1.00 87.69 1878 LYS A O 1
ATOM 14299 N N . THR A 1 1879 ? 44.005 -42.083 7.630 1.00 86.81 1879 THR A N 1
ATOM 14300 C CA . THR A 1 1879 ? 45.278 -42.493 8.257 1.00 86.81 1879 THR A CA 1
ATOM 14301 C C . THR A 1 1879 ? 45.240 -42.479 9.782 1.00 86.81 1879 THR A C 1
ATOM 14303 O O . THR A 1 1879 ? 46.013 -43.186 10.423 1.00 86.81 1879 THR A O 1
ATOM 14306 N N . LYS A 1 1880 ? 44.315 -41.714 10.372 1.00 88.56 1880 LYS A N 1
ATOM 14307 C CA . LYS A 1 1880 ? 44.061 -41.680 11.817 1.00 88.56 1880 LYS A CA 1
ATOM 14308 C C . LYS A 1 1880 ? 43.016 -42.708 12.260 1.00 88.56 1880 LYS A C 1
ATOM 14310 O O . LYS A 1 1880 ? 42.652 -42.711 13.430 1.00 88.56 1880 LYS A O 1
ATOM 14315 N N . GLU A 1 1881 ? 42.525 -43.561 11.356 1.00 89.00 1881 GLU A N 1
ATOM 14316 C CA . GLU A 1 1881 ? 41.453 -44.533 11.613 1.00 89.00 1881 GLU A CA 1
ATOM 14317 C C . GLU A 1 1881 ? 40.157 -43.876 12.145 1.00 89.00 1881 GLU A C 1
ATOM 14319 O O . GLU A 1 1881 ? 39.489 -44.400 13.042 1.00 89.00 1881 GLU A O 1
ATOM 14324 N N . ALA A 1 1882 ? 39.807 -42.697 11.620 1.00 91.44 1882 ALA A N 1
ATOM 14325 C CA . ALA A 1 1882 ? 38.557 -42.004 11.930 1.00 91.44 1882 ALA A CA 1
ATOM 14326 C C . ALA A 1 1882 ? 37.379 -42.500 11.067 1.00 91.44 1882 ALA A C 1
ATOM 14328 O O . ALA A 1 1882 ? 37.552 -43.014 9.958 1.00 91.44 1882 ALA A O 1
ATOM 14329 N N . VAL A 1 1883 ? 36.153 -42.320 11.562 1.00 91.19 1883 VAL A N 1
ATOM 14330 C CA . VAL A 1 1883 ? 34.912 -42.678 10.859 1.00 91.19 1883 VAL A CA 1
ATOM 14331 C C . VAL A 1 1883 ? 34.410 -41.471 10.067 1.00 91.19 1883 VAL A C 1
ATOM 14333 O O . VAL A 1 1883 ? 33.806 -40.563 10.629 1.00 91.19 1883 VAL A O 1
ATOM 14336 N N . VAL A 1 1884 ? 34.647 -41.449 8.756 1.00 92.62 1884 VAL A N 1
ATOM 14337 C CA . VAL A 1 1884 ? 34.347 -40.271 7.924 1.00 92.62 1884 VAL A CA 1
ATOM 14338 C C . VAL A 1 1884 ? 33.017 -40.395 7.176 1.00 92.62 1884 VAL A C 1
ATOM 14340 O O . VAL A 1 1884 ? 32.710 -41.450 6.615 1.00 92.62 1884 VAL A O 1
ATOM 14343 N N . PHE A 1 1885 ? 32.273 -39.294 7.149 1.00 93.12 1885 PHE A N 1
ATOM 14344 C CA . PHE A 1 1885 ? 31.051 -39.050 6.392 1.00 93.12 1885 PHE A CA 1
ATOM 14345 C C . PHE A 1 1885 ? 31.263 -37.852 5.465 1.00 93.12 1885 PHE A C 1
ATOM 14347 O O . PHE A 1 1885 ? 31.981 -36.914 5.816 1.00 93.12 1885 PHE A O 1
ATOM 14354 N N . ALA A 1 1886 ? 30.623 -37.861 4.300 1.00 92.19 1886 ALA A N 1
ATOM 14355 C CA . ALA A 1 1886 ? 30.753 -36.792 3.315 1.00 92.19 1886 ALA A CA 1
ATOM 14356 C C . ALA A 1 1886 ? 29.388 -36.355 2.779 1.00 92.19 1886 ALA A C 1
ATOM 14358 O O . ALA A 1 1886 ? 28.560 -37.192 2.422 1.00 92.19 1886 ALA A O 1
ATOM 14359 N N . ILE A 1 1887 ? 29.180 -35.043 2.691 1.00 90.62 1887 ILE A N 1
ATOM 14360 C CA . ILE A 1 1887 ? 28.074 -34.437 1.946 1.00 90.62 1887 ILE A CA 1
ATOM 14361 C C . ILE A 1 1887 ? 28.589 -34.097 0.549 1.00 90.62 1887 ILE A C 1
ATOM 14363 O O . ILE A 1 1887 ? 29.658 -33.495 0.407 1.00 90.62 1887 ILE A O 1
ATOM 14367 N N . VAL A 1 1888 ? 27.827 -34.491 -0.464 1.00 87.94 1888 VAL A N 1
ATOM 14368 C CA . VAL A 1 1888 ? 28.115 -34.276 -1.885 1.00 87.94 1888 VAL A CA 1
ATOM 14369 C C . VAL A 1 1888 ? 26.849 -33.828 -2.607 1.00 87.94 1888 VAL A C 1
ATOM 14371 O O . VAL A 1 1888 ? 25.740 -34.107 -2.155 1.00 87.94 1888 VAL A O 1
ATOM 14374 N N . GLU A 1 1889 ? 27.015 -33.121 -3.717 1.00 79.75 1889 GLU A N 1
ATOM 14375 C CA . GLU A 1 1889 ? 25.914 -32.457 -4.424 1.00 79.75 1889 GLU A CA 1
ATOM 14376 C C . GLU A 1 1889 ? 25.461 -33.233 -5.660 1.00 79.75 1889 GLU A C 1
ATOM 14378 O O . GLU A 1 1889 ? 24.284 -33.184 -6.013 1.00 79.75 1889 GLU A O 1
ATOM 14383 N N . THR A 1 1890 ? 26.369 -33.973 -6.307 1.00 82.81 1890 THR A N 1
ATOM 14384 C CA . THR A 1 1890 ? 26.079 -34.635 -7.586 1.00 82.81 1890 THR A CA 1
ATOM 14385 C C . THR A 1 1890 ? 26.236 -36.161 -7.518 1.00 82.81 1890 THR A C 1
ATOM 14387 O O . THR A 1 1890 ? 27.056 -36.672 -6.744 1.00 82.81 1890 THR A O 1
ATOM 14390 N N . PRO A 1 1891 ? 25.482 -36.932 -8.325 1.00 82.00 1891 PRO A N 1
ATOM 14391 C CA . PRO A 1 1891 ? 25.636 -38.386 -8.412 1.00 82.00 1891 PRO A CA 1
ATOM 14392 C C . PRO A 1 1891 ? 27.057 -38.828 -8.793 1.00 82.00 1891 PRO A C 1
ATOM 14394 O O . PRO A 1 1891 ? 27.544 -39.840 -8.291 1.00 82.00 1891 PRO A O 1
ATOM 14397 N N . GLU A 1 1892 ? 27.758 -38.054 -9.623 1.00 83.38 1892 GLU A N 1
ATOM 14398 C CA . GLU A 1 1892 ? 29.134 -38.345 -10.043 1.00 83.38 1892 GLU A CA 1
ATOM 14399 C C . GLU A 1 1892 ? 30.113 -38.267 -8.861 1.00 83.38 1892 GLU A C 1
ATOM 14401 O O . GLU A 1 1892 ? 31.067 -39.045 -8.780 1.00 83.38 1892 GLU A O 1
ATOM 14406 N N . GLN A 1 1893 ? 29.869 -37.358 -7.911 1.00 87.81 1893 GLN A N 1
ATOM 14407 C CA . GLN A 1 1893 ? 30.642 -37.263 -6.670 1.00 87.81 1893 GLN A CA 1
ATOM 14408 C C . GLN A 1 1893 ? 30.406 -38.478 -5.765 1.00 87.81 1893 GLN A C 1
ATOM 14410 O O . GLN A 1 1893 ? 31.355 -38.988 -5.163 1.00 87.81 1893 GLN A O 1
ATOM 14415 N N . VAL A 1 1894 ? 29.161 -38.966 -5.691 1.00 86.19 1894 VAL A N 1
ATOM 14416 C CA . VAL A 1 1894 ? 28.807 -40.183 -4.938 1.00 86.19 1894 VAL A CA 1
ATOM 14417 C C . VAL A 1 1894 ? 29.551 -41.390 -5.501 1.00 86.19 1894 VAL A C 1
ATOM 14419 O O . VAL A 1 1894 ? 30.203 -42.116 -4.746 1.00 86.19 1894 VAL A O 1
ATOM 14422 N N . ASP A 1 1895 ? 29.493 -41.590 -6.819 1.00 87.12 1895 ASP A N 1
ATOM 14423 C CA . ASP A 1 1895 ? 30.169 -42.707 -7.482 1.00 87.12 1895 ASP A CA 1
ATOM 14424 C C . ASP A 1 1895 ? 31.688 -42.638 -7.276 1.00 87.12 1895 ASP A C 1
ATOM 14426 O O . ASP A 1 1895 ? 32.310 -43.621 -6.870 1.00 87.12 1895 ASP A O 1
ATOM 14430 N N . PHE A 1 1896 ? 32.289 -41.451 -7.409 1.00 90.75 1896 PHE A N 1
ATOM 14431 C CA . PHE A 1 1896 ? 33.719 -41.263 -7.167 1.00 90.75 1896 PHE A CA 1
ATOM 14432 C C . PHE A 1 1896 ? 34.138 -41.635 -5.734 1.00 90.75 1896 PHE A C 1
ATOM 14434 O O . PHE A 1 1896 ? 35.089 -42.402 -5.540 1.00 90.75 1896 PHE A O 1
ATOM 14441 N N . LEU A 1 1897 ? 33.431 -41.136 -4.715 1.00 90.31 1897 LEU A N 1
ATOM 14442 C CA . LEU A 1 1897 ? 33.757 -41.452 -3.321 1.00 90.31 1897 LEU A CA 1
ATOM 14443 C C . LEU A 1 1897 ? 33.564 -42.943 -3.003 1.00 90.31 1897 LEU A C 1
ATOM 14445 O O . LEU A 1 1897 ? 34.332 -43.510 -2.222 1.00 90.31 1897 LEU A O 1
ATOM 14449 N N . THR A 1 1898 ? 32.585 -43.594 -3.629 1.00 89.44 1898 THR A N 1
ATOM 14450 C CA . THR A 1 1898 ? 32.298 -45.015 -3.399 1.00 89.44 1898 THR A CA 1
ATOM 14451 C C . THR A 1 1898 ? 33.301 -45.908 -4.131 1.00 89.44 1898 THR A C 1
ATOM 14453 O O . THR A 1 1898 ? 33.998 -46.705 -3.503 1.00 89.44 1898 THR A O 1
ATOM 14456 N N . ALA A 1 1899 ? 33.430 -45.745 -5.450 1.00 86.81 1899 ALA A N 1
ATOM 14457 C CA . ALA A 1 1899 ? 34.204 -46.626 -6.320 1.00 86.81 1899 ALA A CA 1
ATOM 14458 C C . ALA A 1 1899 ? 35.716 -46.367 -6.268 1.00 86.81 1899 ALA A C 1
ATOM 14460 O O . ALA A 1 1899 ? 36.501 -47.313 -6.323 1.00 86.81 1899 ALA A O 1
ATOM 14461 N N . LYS A 1 1900 ? 36.149 -45.100 -6.173 1.00 84.56 1900 LYS A N 1
ATOM 14462 C CA . LYS A 1 1900 ? 37.581 -44.740 -6.176 1.00 84.56 1900 LYS A CA 1
ATOM 14463 C C . LYS A 1 1900 ? 38.139 -44.546 -4.780 1.00 84.56 1900 LYS A C 1
ATOM 14465 O O . LYS A 1 1900 ? 39.244 -45.002 -4.502 1.00 84.56 1900 LYS A O 1
ATOM 14470 N N . MET A 1 1901 ? 37.375 -43.909 -3.897 1.00 88.31 1901 MET A N 1
ATOM 14471 C CA . MET A 1 1901 ? 37.824 -43.674 -2.524 1.00 88.31 1901 MET A CA 1
ATOM 14472 C C . MET A 1 1901 ? 37.412 -44.793 -1.560 1.00 88.31 1901 MET A C 1
ATOM 14474 O O . MET A 1 1901 ? 37.826 -44.753 -0.402 1.00 88.31 1901 MET A O 1
ATOM 14478 N N . GLY A 1 1902 ? 36.626 -45.791 -1.978 1.00 84.88 1902 GLY A N 1
ATOM 14479 C CA . GLY A 1 1902 ? 36.226 -46.913 -1.121 1.00 84.88 1902 GLY A CA 1
ATOM 14480 C C . GLY A 1 1902 ? 35.392 -46.493 0.094 1.00 84.88 1902 GLY A C 1
ATOM 14481 O O . GLY A 1 1902 ? 35.432 -47.155 1.132 1.00 84.88 1902 GLY A O 1
ATOM 14482 N N . MET A 1 1903 ? 34.695 -45.354 0.022 1.00 88.94 1903 MET A N 1
ATOM 14483 C CA . MET A 1 1903 ? 33.787 -44.929 1.082 1.00 88.94 1903 MET A CA 1
ATOM 14484 C C . MET A 1 1903 ? 32.492 -45.754 1.006 1.00 88.94 1903 MET A C 1
ATOM 14486 O O . MET A 1 1903 ? 31.929 -45.896 -0.076 1.00 88.94 1903 MET A O 1
ATOM 14490 N N . PRO A 1 1904 ? 31.966 -46.280 2.125 1.00 87.69 1904 PRO A N 1
ATOM 14491 C CA . PRO A 1 1904 ? 30.665 -46.939 2.119 1.00 87.69 1904 PRO A CA 1
ATOM 14492 C C . PRO A 1 1904 ? 29.560 -45.974 1.677 1.00 87.69 1904 PRO A C 1
ATOM 14494 O O . PRO A 1 1904 ? 29.442 -44.888 2.244 1.00 87.69 1904 PRO A O 1
ATOM 14497 N N . ALA A 1 1905 ? 28.699 -46.394 0.745 1.00 85.12 1905 ALA A N 1
ATOM 14498 C CA . ALA A 1 1905 ? 27.571 -45.580 0.275 1.00 85.12 1905 ALA A CA 1
ATOM 14499 C C . ALA A 1 1905 ? 26.647 -45.115 1.421 1.00 85.12 1905 ALA A C 1
ATOM 14501 O O . ALA A 1 1905 ? 26.077 -44.032 1.364 1.00 85.12 1905 ALA A O 1
ATOM 14502 N N . SER A 1 1906 ? 26.565 -45.884 2.514 1.00 85.94 1906 SER A N 1
ATOM 14503 C CA . SER A 1 1906 ? 25.820 -45.521 3.729 1.00 85.94 1906 SER A CA 1
ATOM 14504 C C . SER A 1 1906 ? 26.377 -44.310 4.493 1.00 85.94 1906 SER A C 1
ATOM 14506 O O . SER A 1 1906 ? 25.717 -43.823 5.408 1.00 85.94 1906 SER A O 1
ATOM 14508 N N . ARG A 1 1907 ? 27.576 -43.824 4.149 1.00 90.06 1907 ARG A N 1
ATOM 14509 C CA . ARG A 1 1907 ? 28.232 -42.661 4.774 1.00 90.06 1907 ARG A CA 1
ATOM 14510 C C . ARG A 1 1907 ? 28.291 -41.433 3.861 1.00 90.06 1907 ARG A C 1
ATOM 14512 O O . ARG A 1 1907 ? 28.882 -40.423 4.244 1.00 90.06 1907 ARG A O 1
ATOM 14519 N N . ILE A 1 1908 ? 27.681 -41.514 2.680 1.00 89.06 1908 ILE A N 1
ATOM 14520 C CA . ILE A 1 1908 ? 27.602 -40.421 1.711 1.00 89.06 1908 ILE A CA 1
ATOM 14521 C C . ILE A 1 1908 ? 26.191 -39.829 1.751 1.00 89.06 1908 ILE A C 1
ATOM 14523 O O . ILE A 1 1908 ? 25.199 -40.553 1.690 1.00 89.06 1908 ILE A O 1
ATOM 14527 N N . ILE A 1 1909 ? 26.101 -38.506 1.850 1.00 87.44 1909 ILE A N 1
ATOM 14528 C CA . ILE A 1 1909 ? 24.846 -37.754 1.883 1.00 87.44 1909 ILE A CA 1
ATOM 14529 C C . ILE A 1 1909 ? 24.748 -36.960 0.578 1.00 87.44 1909 ILE A C 1
ATOM 14531 O O . ILE A 1 1909 ? 25.463 -35.977 0.414 1.00 87.44 1909 ILE A O 1
ATOM 14535 N N . SER A 1 1910 ? 23.892 -37.400 -0.349 1.00 76.00 1910 SER A N 1
ATOM 14536 C CA . SER A 1 1910 ? 23.784 -36.851 -1.715 1.00 76.00 1910 SER A CA 1
ATOM 14537 C C . SER A 1 1910 ? 22.592 -35.914 -1.944 1.00 76.00 1910 SER A C 1
ATOM 14539 O O . SER A 1 1910 ? 22.330 -35.493 -3.065 1.00 76.00 1910 SER A O 1
ATOM 14541 N N . THR A 1 1911 ? 21.798 -35.655 -0.908 1.00 69.00 1911 THR A N 1
ATOM 14542 C CA . THR A 1 1911 ? 20.628 -34.766 -0.953 1.00 69.00 1911 THR A CA 1
ATOM 14543 C C . THR A 1 1911 ? 20.894 -33.534 -0.108 1.00 69.00 1911 THR A C 1
ATOM 14545 O O . THR A 1 1911 ? 21.610 -33.649 0.889 1.00 69.00 1911 THR A O 1
ATOM 14548 N N . ILE A 1 1912 ? 20.239 -32.408 -0.427 1.00 66.12 1912 ILE A N 1
ATOM 14549 C CA . ILE A 1 1912 ? 20.230 -31.204 0.421 1.00 66.12 1912 ILE A CA 1
ATOM 14550 C C . ILE A 1 1912 ? 19.973 -31.644 1.875 1.00 66.12 1912 ILE A C 1
ATOM 14552 O O . ILE A 1 1912 ? 18.930 -32.251 2.153 1.00 66.12 1912 ILE A O 1
ATOM 14556 N N . PRO A 1 1913 ? 20.940 -31.453 2.791 1.00 62.22 1913 PRO A N 1
ATOM 14557 C CA . PRO A 1 1913 ? 20.900 -32.121 4.078 1.00 62.22 1913 PRO A CA 1
ATOM 14558 C C . PRO A 1 1913 ? 19.804 -31.523 4.954 1.00 62.22 1913 PRO A C 1
ATOM 14560 O O . PRO A 1 1913 ? 19.970 -30.482 5.582 1.00 62.22 1913 PRO A O 1
ATOM 14563 N N . THR A 1 1914 ? 18.676 -32.221 5.038 1.00 70.75 1914 THR A N 1
ATOM 14564 C CA . THR A 1 1914 ? 17.678 -31.957 6.073 1.00 70.75 1914 THR A CA 1
ATOM 14565 C C . THR A 1 1914 ? 18.150 -32.535 7.407 1.00 70.75 1914 THR A C 1
ATOM 14567 O O . THR A 1 1914 ? 18.887 -33.527 7.463 1.00 70.75 1914 THR A O 1
ATOM 14570 N N . LEU A 1 1915 ? 17.663 -31.965 8.512 1.00 71.88 1915 LEU A N 1
ATOM 14571 C CA . LEU A 1 1915 ? 17.944 -32.442 9.872 1.00 71.88 1915 LEU A CA 1
ATOM 14572 C C . LEU A 1 1915 ? 17.676 -33.954 10.036 1.00 71.88 1915 LEU A C 1
ATOM 14574 O O . LEU A 1 1915 ? 18.388 -34.647 10.761 1.00 71.88 1915 LEU A O 1
ATOM 14578 N N . ALA A 1 1916 ? 16.655 -34.483 9.352 1.00 76.94 1916 ALA A N 1
ATOM 14579 C CA . ALA A 1 1916 ? 16.301 -35.901 9.385 1.00 76.94 1916 ALA A CA 1
ATOM 14580 C C . ALA A 1 1916 ? 17.365 -36.797 8.728 1.00 76.94 1916 ALA A C 1
ATOM 14582 O O . ALA A 1 1916 ? 17.667 -37.875 9.246 1.00 76.94 1916 ALA A O 1
ATOM 14583 N N . VAL A 1 1917 ? 17.951 -36.347 7.616 1.00 80.81 1917 VAL A N 1
ATOM 14584 C CA . VAL A 1 1917 ? 19.009 -37.072 6.899 1.00 80.81 1917 VAL A CA 1
ATOM 14585 C C . VAL A 1 1917 ? 20.302 -37.067 7.715 1.00 80.81 1917 VAL A C 1
ATOM 14587 O O . VAL A 1 1917 ? 20.900 -38.124 7.913 1.00 80.81 1917 VAL A O 1
ATOM 14590 N N . LEU A 1 1918 ? 20.677 -35.914 8.281 1.00 82.31 1918 LEU A N 1
ATOM 14591 C CA . LEU A 1 1918 ? 21.853 -35.796 9.151 1.00 82.31 1918 LEU A CA 1
ATOM 14592 C C . LEU A 1 1918 ? 21.740 -36.676 10.402 1.00 82.31 1918 LEU A C 1
ATOM 14594 O O . LEU A 1 1918 ? 22.689 -37.381 10.734 1.00 82.31 1918 LEU A O 1
ATOM 14598 N N . ARG A 1 1919 ? 20.569 -36.711 11.056 1.00 82.12 1919 ARG A N 1
ATOM 14599 C CA . ARG A 1 1919 ? 20.317 -37.605 12.204 1.00 82.12 1919 ARG A CA 1
ATOM 14600 C C . ARG A 1 1919 ? 20.487 -39.074 11.845 1.00 82.12 1919 ARG A C 1
ATOM 14602 O O . ARG A 1 1919 ? 21.064 -39.825 12.623 1.00 82.12 1919 ARG A O 1
ATOM 14609 N N . ARG A 1 1920 ? 19.989 -39.489 10.678 1.00 82.88 1920 ARG A N 1
ATOM 14610 C CA . ARG A 1 1920 ? 20.108 -40.875 10.210 1.00 82.88 1920 ARG A CA 1
ATOM 14611 C C . ARG A 1 1920 ? 21.563 -41.256 9.938 1.00 82.88 1920 ARG A C 1
ATOM 14613 O O . ARG A 1 1920 ? 21.970 -42.353 10.294 1.00 82.88 1920 ARG A O 1
ATOM 14620 N N . ALA A 1 1921 ? 22.350 -40.350 9.360 1.00 83.38 1921 ALA A N 1
ATOM 14621 C CA . ALA A 1 1921 ? 23.784 -40.563 9.180 1.00 83.38 1921 ALA A CA 1
ATOM 14622 C C . ALA A 1 1921 ? 24.520 -40.628 10.532 1.00 83.38 1921 ALA A C 1
ATOM 14624 O O . ALA A 1 1921 ? 25.317 -41.536 10.761 1.00 83.38 1921 ALA A O 1
ATOM 14625 N N . ALA A 1 1922 ? 24.191 -39.722 11.456 1.00 84.94 1922 ALA A N 1
ATOM 14626 C CA . ALA A 1 1922 ? 24.783 -39.663 12.788 1.00 84.94 1922 ALA A CA 1
ATOM 14627 C C . ALA A 1 1922 ? 24.475 -40.906 13.644 1.00 84.94 1922 ALA A C 1
ATOM 14629 O O . ALA A 1 1922 ? 25.308 -41.313 14.442 1.00 84.94 1922 ALA A O 1
ATOM 14630 N N . GLN A 1 1923 ? 23.334 -41.580 13.443 1.00 82.88 1923 GLN A N 1
ATOM 14631 C CA . GLN A 1 1923 ? 23.044 -42.879 14.080 1.00 82.88 1923 GLN A CA 1
ATOM 14632 C C . GLN A 1 1923 ? 24.078 -43.969 13.746 1.00 82.88 1923 GLN A C 1
ATOM 14634 O O . GLN A 1 1923 ? 24.190 -44.943 14.484 1.00 82.88 1923 GLN A O 1
ATOM 14639 N N . GLY A 1 1924 ? 24.834 -43.815 12.653 1.00 75.75 1924 GLY A N 1
ATOM 14640 C CA . GLY A 1 1924 ? 25.939 -44.703 12.294 1.00 75.75 1924 GLY A CA 1
ATOM 14641 C C . GLY A 1 1924 ? 27.234 -44.468 13.082 1.00 75.75 1924 GLY A C 1
ATOM 14642 O O . GLY A 1 1924 ? 28.208 -45.184 12.847 1.00 75.75 1924 GLY A O 1
ATOM 14643 N N . THR A 1 1925 ? 27.285 -43.476 13.979 1.00 84.31 1925 THR A N 1
ATOM 14644 C CA . THR A 1 1925 ? 28.438 -43.201 14.852 1.00 84.31 1925 THR A CA 1
ATOM 14645 C C . THR A 1 1925 ? 28.244 -43.814 16.243 1.00 84.31 1925 THR A C 1
ATOM 14647 O O . THR A 1 1925 ? 27.143 -44.198 16.632 1.00 84.31 1925 THR A O 1
ATOM 14650 N N . CYS A 1 1926 ? 29.319 -43.911 17.030 1.00 75.75 1926 CYS A N 1
ATOM 14651 C CA . CYS A 1 1926 ? 29.291 -44.543 18.354 1.00 75.75 1926 CYS A CA 1
ATOM 14652 C C . CYS A 1 1926 ? 28.418 -43.810 19.393 1.00 75.75 1926 CYS A C 1
ATOM 14654 O O . CYS A 1 1926 ? 27.963 -44.433 20.349 1.00 75.75 1926 CYS A O 1
ATOM 14656 N N . ASN A 1 1927 ? 28.180 -42.508 19.219 1.00 78.12 1927 ASN A N 1
ATOM 14657 C CA . ASN A 1 1927 ? 27.434 -41.649 20.145 1.00 78.12 1927 ASN A CA 1
ATOM 14658 C C . ASN A 1 1927 ? 26.167 -41.036 19.510 1.00 78.12 1927 ASN A C 1
ATOM 14660 O O . ASN A 1 1927 ? 25.530 -40.177 20.123 1.00 78.12 1927 ASN A O 1
ATOM 14664 N N . GLY A 1 1928 ? 25.795 -41.459 18.294 1.00 86.56 1928 GLY A N 1
ATOM 14665 C CA . GLY A 1 1928 ? 24.640 -40.928 17.565 1.00 86.56 1928 GLY A CA 1
ATOM 14666 C C . GLY A 1 1928 ? 24.815 -39.491 17.052 1.00 86.56 1928 GLY A C 1
ATOM 14667 O O . GLY A 1 1928 ? 23.821 -38.855 16.696 1.00 86.56 1928 GLY A O 1
ATOM 14668 N N . LYS A 1 1929 ? 26.046 -38.960 17.073 1.00 89.81 1929 LYS A N 1
ATOM 14669 C CA . LYS A 1 1929 ? 26.435 -37.582 16.727 1.00 89.81 1929 LYS A CA 1
ATOM 14670 C C . LYS A 1 1929 ? 27.817 -37.546 16.050 1.00 89.81 1929 LYS A C 1
ATOM 14672 O O . LYS A 1 1929 ? 28.499 -38.561 15.994 1.00 89.81 1929 LYS A O 1
ATOM 14677 N N . PHE A 1 1930 ? 28.234 -36.402 15.515 1.00 92.06 1930 PHE A N 1
ATOM 14678 C CA . PHE A 1 1930 ? 29.561 -36.228 14.909 1.00 92.06 1930 PHE A CA 1
ATOM 14679 C C . PHE A 1 1930 ? 30.527 -35.540 15.876 1.00 92.06 1930 PHE A C 1
ATOM 14681 O O . PHE A 1 1930 ? 30.147 -34.570 16.530 1.00 92.06 1930 PHE A O 1
ATOM 14688 N N . ASP A 1 1931 ? 31.774 -36.008 15.953 1.00 92.75 1931 ASP A N 1
ATOM 14689 C CA . ASP A 1 1931 ? 32.808 -35.402 16.806 1.00 92.75 1931 ASP A CA 1
ATOM 14690 C C . ASP A 1 1931 ? 33.460 -34.188 16.143 1.00 92.75 1931 ASP A C 1
ATOM 14692 O O . ASP A 1 1931 ? 33.819 -33.228 16.820 1.00 92.75 1931 ASP A O 1
ATOM 14696 N N . VAL A 1 1932 ? 33.572 -34.207 14.815 1.00 93.88 1932 VAL A N 1
ATOM 14697 C CA . VAL A 1 1932 ? 34.056 -33.077 14.020 1.00 93.88 1932 VAL A CA 1
ATOM 14698 C C . VAL A 1 1932 ? 33.112 -32.846 12.847 1.00 93.88 1932 VAL A C 1
ATOM 14700 O O . VAL A 1 1932 ? 32.799 -33.779 12.108 1.00 93.88 1932 VAL A O 1
ATOM 14703 N N . ILE A 1 1933 ? 32.675 -31.607 12.642 1.00 91.94 1933 ILE A N 1
ATOM 14704 C CA . ILE A 1 1933 ? 31.969 -31.187 11.427 1.00 91.94 1933 ILE A CA 1
ATOM 14705 C C . ILE A 1 1933 ? 32.817 -30.126 10.739 1.00 91.94 1933 ILE A C 1
ATOM 14707 O O . ILE A 1 1933 ? 33.135 -29.110 11.349 1.00 91.94 1933 ILE A O 1
ATOM 14711 N N . VAL A 1 1934 ? 33.160 -30.352 9.474 1.00 92.00 1934 VAL A N 1
ATOM 14712 C CA . VAL A 1 1934 ? 33.887 -29.399 8.635 1.00 92.00 1934 VAL A CA 1
ATOM 14713 C C . VAL A 1 1934 ? 32.937 -28.857 7.577 1.00 92.00 1934 VAL A C 1
ATOM 14715 O O . VAL A 1 1934 ? 32.475 -29.599 6.709 1.00 92.00 1934 VAL A O 1
ATOM 14718 N N . SER A 1 1935 ? 32.628 -27.568 7.663 1.00 85.75 1935 SER A N 1
ATOM 14719 C CA . SER A 1 1935 ? 31.763 -26.858 6.718 1.00 85.75 1935 SER A CA 1
ATOM 14720 C C . SER A 1 1935 ? 32.602 -26.064 5.728 1.00 85.75 1935 SER A C 1
ATOM 14722 O O . SER A 1 1935 ? 33.561 -25.417 6.124 1.00 85.75 1935 SER A O 1
ATOM 14724 N N . THR A 1 1936 ? 32.257 -26.119 4.447 1.00 75.56 1936 THR A N 1
ATOM 14725 C CA . THR A 1 1936 ? 32.968 -25.405 3.364 1.00 75.56 1936 THR A CA 1
ATOM 14726 C C . THR A 1 1936 ? 32.061 -24.452 2.594 1.00 75.56 1936 THR A C 1
ATOM 14728 O O . THR A 1 1936 ? 32.545 -23.645 1.807 1.00 75.56 1936 THR A O 1
ATOM 14731 N N . VAL A 1 1937 ? 30.744 -24.538 2.804 1.00 68.94 1937 VAL A N 1
ATOM 14732 C CA . VAL A 1 1937 ? 29.736 -23.753 2.085 1.00 68.94 1937 VAL A CA 1
ATOM 14733 C C . VAL A 1 1937 ? 28.685 -23.284 3.085 1.00 68.94 1937 VAL A C 1
ATOM 14735 O O . VAL A 1 1937 ? 28.207 -24.078 3.901 1.00 68.94 1937 VAL A O 1
ATOM 14738 N N . SER A 1 1938 ? 28.326 -22.006 3.018 1.00 63.25 1938 SER A N 1
ATOM 14739 C CA . SER A 1 1938 ? 27.260 -21.414 3.825 1.00 63.25 1938 SER A CA 1
ATOM 14740 C C . SER A 1 1938 ? 25.881 -21.831 3.300 1.00 63.25 1938 SER A C 1
ATOM 14742 O O . SER A 1 1938 ? 25.679 -21.980 2.096 1.00 63.25 1938 SER A O 1
ATOM 14744 N N . GLY A 1 1939 ? 24.917 -22.059 4.196 1.00 63.62 1939 GLY A N 1
ATOM 14745 C CA . GLY A 1 1939 ? 23.551 -22.417 3.797 1.00 63.62 1939 GLY A CA 1
ATOM 14746 C C . GLY A 1 1939 ? 22.683 -22.973 4.925 1.00 63.62 1939 GLY A C 1
ATOM 14747 O O . GLY A 1 1939 ? 23.160 -23.221 6.032 1.00 63.62 1939 GLY A O 1
ATOM 14748 N N . GLU A 1 1940 ? 21.400 -23.218 4.634 1.00 61.56 1940 GLU A N 1
ATOM 14749 C CA . GLU A 1 1940 ? 20.386 -23.651 5.617 1.00 61.56 1940 GLU A CA 1
ATOM 14750 C C . GLU A 1 1940 ? 20.791 -24.896 6.422 1.00 61.56 1940 GLU A C 1
ATOM 14752 O O . GLU A 1 1940 ? 20.460 -25.025 7.603 1.00 61.56 1940 GLU A O 1
ATOM 14757 N N . ALA A 1 1941 ? 21.568 -25.799 5.818 1.00 65.56 1941 ALA A N 1
ATOM 14758 C CA . ALA A 1 1941 ? 22.075 -26.992 6.487 1.00 65.56 1941 ALA A CA 1
ATOM 14759 C C . ALA A 1 1941 ? 22.919 -26.676 7.738 1.00 65.56 1941 ALA A C 1
ATOM 14761 O O . ALA A 1 1941 ? 22.872 -27.439 8.707 1.00 65.56 1941 ALA A O 1
ATOM 14762 N N . GLN A 1 1942 ? 23.636 -25.544 7.768 1.00 69.50 1942 GLN A N 1
ATOM 14763 C CA . GLN A 1 1942 ? 24.479 -25.153 8.904 1.00 69.50 1942 GLN A CA 1
ATOM 14764 C C . GLN A 1 1942 ? 23.672 -24.930 10.189 1.00 69.50 1942 GLN A C 1
ATOM 14766 O O . GLN A 1 1942 ? 24.154 -25.248 11.277 1.00 69.50 1942 GLN A O 1
ATOM 14771 N N . GLN A 1 1943 ? 22.407 -24.505 10.082 1.00 70.38 1943 GLN A N 1
ATOM 14772 C CA . GLN A 1 1943 ? 21.521 -24.325 11.242 1.00 70.38 1943 GLN A CA 1
ATOM 14773 C C . GLN A 1 1943 ? 21.300 -25.637 12.020 1.00 70.38 1943 GLN A C 1
ATOM 14775 O O . GLN A 1 1943 ? 20.984 -25.638 13.213 1.00 70.38 1943 GLN A O 1
ATOM 14780 N N . SER A 1 1944 ? 21.485 -26.778 11.349 1.00 74.50 1944 SER A N 1
ATOM 14781 C CA . SER A 1 1944 ? 21.310 -28.113 11.918 1.00 74.50 1944 SER A CA 1
ATOM 14782 C C . SER A 1 1944 ? 22.561 -28.649 12.627 1.00 74.50 1944 SER A C 1
ATOM 14784 O O . SER A 1 1944 ? 22.436 -29.493 13.523 1.00 74.50 1944 SER A O 1
ATOM 14786 N N . PHE A 1 1945 ? 23.758 -28.167 12.281 1.00 82.31 1945 PHE A N 1
ATOM 14787 C CA . PHE A 1 1945 ? 25.035 -28.737 12.732 1.00 82.31 1945 PHE A CA 1
ATOM 14788 C C . PHE A 1 1945 ? 25.269 -28.686 14.248 1.00 82.31 1945 PHE A C 1
ATOM 14790 O O . PHE A 1 1945 ? 25.643 -29.728 14.794 1.00 82.31 1945 PHE A O 1
ATOM 14797 N N . PRO A 1 1946 ? 24.946 -27.598 14.980 1.00 79.31 1946 PRO A N 1
ATOM 14798 C CA . PRO A 1 1946 ? 25.095 -27.573 16.437 1.00 79.31 1946 PRO A CA 1
ATOM 14799 C C . PRO A 1 1946 ? 24.362 -28.712 17.153 1.00 79.31 1946 PRO A C 1
ATOM 14801 O O . PRO A 1 1946 ? 24.817 -29.219 18.173 1.00 79.31 1946 PRO A O 1
ATOM 14804 N N . SER A 1 1947 ? 23.215 -29.145 16.617 1.00 79.19 1947 SER A N 1
ATOM 14805 C CA . SER A 1 1947 ? 22.437 -30.233 17.217 1.00 79.19 1947 SER A CA 1
ATOM 14806 C C . SER A 1 1947 ? 23.044 -31.616 16.960 1.00 79.19 1947 SER A C 1
ATOM 14808 O O . SER A 1 1947 ? 22.833 -32.535 17.757 1.00 79.19 1947 SER A O 1
ATOM 14810 N N . MET A 1 1948 ? 23.811 -31.751 15.875 1.00 85.38 1948 MET A N 1
ATOM 14811 C CA . MET A 1 1948 ? 24.449 -32.991 15.430 1.00 85.38 1948 MET A CA 1
ATOM 14812 C C . MET A 1 1948 ? 25.864 -33.170 15.985 1.00 85.38 1948 MET A C 1
ATOM 14814 O O . MET A 1 1948 ? 26.432 -34.242 15.807 1.00 85.38 1948 MET A O 1
ATOM 14818 N N . LEU A 1 1949 ? 26.412 -32.170 16.681 1.00 87.88 1949 LEU A N 1
ATOM 14819 C CA . LEU A 1 1949 ? 27.722 -32.247 17.325 1.00 87.88 1949 LEU A CA 1
ATOM 14820 C C . LEU A 1 1949 ? 27.678 -33.045 18.637 1.00 87.88 1949 LEU A C 1
ATOM 14822 O O . LEU A 1 1949 ? 26.769 -32.864 19.459 1.00 87.88 1949 LEU A O 1
ATOM 14826 N N . SER A 1 1950 ? 28.664 -33.919 18.845 1.00 88.19 1950 SER A N 1
ATOM 14827 C CA . SER A 1 1950 ? 28.866 -34.636 20.104 1.00 88.19 1950 SER A CA 1
ATOM 14828 C C . SER A 1 1950 ? 29.289 -33.689 21.234 1.00 88.19 1950 SER A C 1
ATOM 14830 O O . SER A 1 1950 ? 29.643 -32.528 21.007 1.00 88.19 1950 SER A O 1
ATOM 14832 N N . HIS A 1 1951 ? 29.215 -34.166 22.481 1.00 85.19 1951 HIS A N 1
ATOM 14833 C CA . HIS A 1 1951 ? 29.778 -33.409 23.598 1.00 85.19 1951 HIS A CA 1
ATOM 14834 C C . HIS A 1 1951 ? 31.291 -33.291 23.409 1.00 85.19 1951 HIS A C 1
ATOM 14836 O O . HIS A 1 1951 ? 31.937 -34.302 23.139 1.00 85.19 1951 HIS A O 1
ATOM 14842 N N . LEU A 1 1952 ? 31.835 -32.083 23.586 1.00 86.19 1952 LEU A N 1
ATOM 14843 C CA . LEU A 1 1952 ? 33.229 -31.740 23.256 1.00 86.19 1952 LEU A CA 1
ATOM 14844 C C . LEU A 1 1952 ? 33.560 -31.801 21.753 1.00 86.19 1952 LEU A C 1
ATOM 14846 O O . LEU A 1 1952 ? 34.732 -31.848 21.391 1.00 86.19 1952 LEU A O 1
ATOM 14850 N N . GLY A 1 1953 ? 32.552 -31.819 20.878 1.00 89.19 1953 GLY A N 1
ATOM 14851 C CA . GLY A 1 1953 ? 32.769 -31.818 19.436 1.00 89.19 1953 GLY A CA 1
ATOM 14852 C C . GLY A 1 1953 ? 33.306 -30.483 18.906 1.00 89.19 1953 GLY A C 1
ATOM 14853 O O . GLY A 1 1953 ? 33.181 -29.433 19.543 1.00 89.19 1953 GLY A O 1
ATOM 14854 N N . HIS A 1 1954 ? 33.853 -30.519 17.693 1.00 91.94 1954 HIS A N 1
ATOM 14855 C CA . HIS A 1 1954 ? 34.408 -29.361 16.997 1.00 91.94 1954 HIS A CA 1
ATOM 14856 C C . HIS A 1 1954 ? 33.637 -29.078 15.704 1.00 91.94 1954 HIS A C 1
ATOM 14858 O O . HIS A 1 1954 ? 33.606 -29.907 14.795 1.00 91.94 1954 HIS A O 1
ATOM 14864 N N . TRP A 1 1955 ? 33.028 -27.898 15.598 1.00 90.31 1955 TRP A N 1
ATOM 14865 C CA . TRP A 1 1955 ? 32.499 -27.395 14.335 1.00 90.31 1955 TRP A CA 1
ATOM 14866 C C . TRP A 1 1955 ? 33.490 -26.398 13.743 1.00 90.31 1955 TRP A C 1
ATOM 14868 O O . TRP A 1 1955 ? 33.759 -25.352 14.330 1.00 90.31 1955 TRP A O 1
ATOM 14878 N N . ILE A 1 1956 ? 34.052 -26.752 12.594 1.00 90.56 1956 ILE A N 1
ATOM 14879 C CA . ILE A 1 1956 ? 35.039 -25.955 11.881 1.00 90.56 1956 ILE A CA 1
ATOM 14880 C C . ILE A 1 1956 ? 34.374 -25.415 10.622 1.00 90.56 1956 ILE A C 1
ATOM 14882 O O . ILE A 1 1956 ? 33.970 -26.186 9.750 1.00 90.56 1956 ILE A O 1
ATOM 14886 N N . ASP A 1 1957 ? 34.227 -24.100 10.555 1.00 85.62 1957 ASP A N 1
ATOM 14887 C CA . ASP A 1 1957 ? 33.581 -23.403 9.452 1.00 85.62 1957 ASP A CA 1
ATOM 14888 C C . ASP A 1 1957 ? 34.633 -22.735 8.567 1.00 85.62 1957 ASP A C 1
ATOM 14890 O O . ASP A 1 1957 ? 35.386 -21.875 9.013 1.00 85.62 1957 ASP A O 1
ATOM 14894 N N . MET A 1 1958 ? 34.701 -23.175 7.317 1.00 80.25 1958 MET A N 1
ATOM 14895 C CA . MET A 1 1958 ? 35.538 -22.620 6.253 1.00 80.25 1958 MET A CA 1
ATOM 14896 C C . MET A 1 1958 ? 34.673 -21.985 5.154 1.00 80.25 1958 MET A C 1
ATOM 14898 O O . MET A 1 1958 ? 35.127 -21.833 4.020 1.00 80.25 1958 MET A O 1
ATOM 14902 N N . SER A 1 1959 ? 33.397 -21.695 5.436 1.00 72.12 1959 SER A N 1
ATOM 14903 C CA . SER A 1 1959 ? 32.538 -20.971 4.498 1.00 72.12 1959 SER A CA 1
ATOM 14904 C C . SER A 1 1959 ? 33.031 -19.532 4.312 1.00 72.12 1959 SER A C 1
ATOM 14906 O O . SER A 1 1959 ? 33.588 -18.931 5.218 1.00 72.12 1959 SER A O 1
ATOM 14908 N N . GLN A 1 1960 ? 32.896 -18.989 3.103 1.00 61.00 1960 GLN A N 1
ATOM 14909 C CA . GLN A 1 1960 ? 33.585 -17.747 2.723 1.00 61.00 1960 GLN A CA 1
ATOM 14910 C C . GLN A 1 1960 ? 32.789 -16.466 3.005 1.00 61.00 1960 GLN A C 1
ATOM 14912 O O . GLN A 1 1960 ? 33.367 -15.381 3.039 1.00 61.00 1960 GLN A O 1
ATOM 14917 N N . ASN A 1 1961 ? 31.470 -16.576 3.177 1.00 53.28 1961 ASN A N 1
ATOM 14918 C CA . ASN A 1 1961 ? 30.628 -15.422 3.480 1.00 53.28 1961 ASN A CA 1
ATOM 14919 C C . ASN A 1 1961 ? 30.710 -15.127 4.974 1.00 53.28 1961 ASN A C 1
ATOM 14921 O O . ASN A 1 1961 ? 30.736 -16.066 5.770 1.00 53.28 1961 ASN A O 1
ATOM 14925 N N . GLU A 1 1962 ? 30.721 -13.837 5.332 1.00 49.06 1962 GLU A N 1
ATOM 14926 C CA . GLU A 1 1962 ? 30.626 -13.377 6.720 1.00 49.06 1962 GLU A CA 1
ATOM 14927 C C . GLU A 1 1962 ? 29.651 -14.265 7.495 1.00 49.06 1962 GLU A C 1
ATOM 14929 O O . GLU A 1 1962 ? 28.558 -14.541 6.982 1.00 49.06 1962 GLU A O 1
ATOM 14934 N N . PRO A 1 1963 ? 30.042 -14.771 8.676 1.00 43.97 1963 PRO A N 1
ATOM 14935 C CA . PRO A 1 1963 ? 29.312 -15.825 9.349 1.00 43.97 1963 PRO A CA 1
ATOM 14936 C C . PRO A 1 1963 ? 27.942 -15.308 9.793 1.00 43.97 1963 PRO A C 1
ATOM 14938 O O . PRO A 1 1963 ? 27.740 -14.934 10.947 1.00 43.97 1963 PRO A O 1
ATOM 14941 N N . GLN A 1 1964 ? 26.945 -15.391 8.906 1.00 44.91 1964 GLN A N 1
ATOM 14942 C CA . GLN A 1 1964 ? 25.527 -15.345 9.268 1.00 44.91 1964 GLN A CA 1
ATOM 14943 C C . GLN A 1 1964 ? 25.240 -16.381 10.374 1.00 44.91 1964 GLN A C 1
ATOM 14945 O O . GLN A 1 1964 ? 24.316 -16.224 11.177 1.00 44.91 1964 GLN A O 1
ATOM 14950 N N . THR A 1 1965 ? 26.100 -17.402 10.477 1.00 45.72 1965 THR A N 1
ATOM 14951 C CA . THR A 1 1965 ? 26.172 -18.408 11.532 1.00 45.72 1965 THR A CA 1
ATOM 14952 C C . THR A 1 1965 ? 26.319 -17.856 12.952 1.00 45.72 1965 THR A C 1
ATOM 14954 O O . THR A 1 1965 ? 25.813 -18.516 13.861 1.00 45.72 1965 THR A O 1
ATOM 14957 N N . LEU A 1 1966 ? 26.886 -16.667 13.207 1.00 46.97 1966 LEU A N 1
ATOM 14958 C CA . LEU A 1 1966 ? 26.992 -16.136 14.583 1.00 46.97 1966 LEU A CA 1
ATOM 14959 C C . LEU A 1 1966 ? 25.624 -16.001 15.273 1.00 46.97 1966 LEU A C 1
ATOM 14961 O O . LEU A 1 1966 ? 25.498 -16.315 16.458 1.00 46.97 1966 LEU A O 1
ATOM 14965 N N . SER A 1 1967 ? 24.574 -15.665 14.516 1.00 49.12 1967 SER A N 1
ATOM 14966 C CA . SER A 1 1967 ? 23.197 -15.641 15.031 1.00 49.12 1967 SER A CA 1
ATOM 14967 C C . SER A 1 1967 ? 22.712 -17.023 15.516 1.00 49.12 1967 SER A C 1
ATOM 14969 O O . SER A 1 1967 ? 21.969 -17.124 16.491 1.00 49.12 1967 SER A O 1
ATOM 14971 N N . THR A 1 1968 ? 23.187 -18.111 14.897 1.00 47.94 1968 THR A N 1
ATOM 14972 C CA . THR A 1 1968 ? 22.827 -19.503 15.237 1.00 47.94 1968 THR A CA 1
ATOM 14973 C C . THR A 1 1968 ? 23.730 -20.168 16.281 1.00 47.94 1968 THR A C 1
ATOM 14975 O O . THR A 1 1968 ? 23.322 -21.145 16.914 1.00 47.94 1968 THR A O 1
ATOM 14978 N N . VAL A 1 1969 ? 24.943 -19.651 16.498 1.00 53.50 1969 VAL A N 1
ATOM 14979 C CA . VAL A 1 1969 ? 25.973 -20.246 17.377 1.00 53.50 1969 VAL A CA 1
ATOM 14980 C C . VAL A 1 1969 ? 25.634 -20.100 18.874 1.00 53.50 1969 VAL A C 1
ATOM 14982 O O . VAL A 1 1969 ? 26.083 -20.902 19.693 1.00 53.50 1969 VAL A O 1
ATOM 14985 N N . ASN A 1 1970 ? 24.778 -19.143 19.243 1.00 55.84 1970 ASN A N 1
ATOM 14986 C CA . ASN A 1 1970 ? 24.792 -18.532 20.578 1.00 55.84 1970 ASN A CA 1
ATOM 14987 C C . ASN A 1 1970 ? 24.376 -19.413 21.780 1.00 55.84 1970 ASN A C 1
ATOM 14989 O O . ASN A 1 1970 ? 24.748 -19.104 22.905 1.00 55.84 1970 ASN A O 1
ATOM 14993 N N . GLY A 1 1971 ? 23.624 -20.509 21.600 1.00 59.69 1971 GLY A N 1
ATOM 14994 C CA . GLY A 1 1971 ? 23.099 -21.282 22.747 1.00 59.69 1971 GLY A CA 1
ATOM 14995 C C . GLY A 1 1971 ? 23.482 -22.761 22.796 1.00 59.69 1971 GLY A C 1
ATOM 14996 O O . GLY A 1 1971 ? 23.874 -23.290 23.835 1.00 59.69 1971 GLY A O 1
ATOM 14997 N N . ARG A 1 1972 ? 23.344 -23.474 21.674 1.00 65.25 1972 ARG A N 1
ATOM 14998 C CA . ARG A 1 1972 ? 23.413 -24.947 21.681 1.00 65.25 1972 ARG A CA 1
ATOM 14999 C C . ARG A 1 1972 ? 24.829 -25.506 21.771 1.00 65.25 1972 ARG A C 1
ATOM 15001 O O . ARG A 1 1972 ? 24.997 -26.586 22.327 1.00 65.25 1972 ARG A O 1
ATOM 15008 N N . LEU A 1 1973 ? 25.828 -24.794 21.251 1.00 66.69 1973 LEU A N 1
ATOM 15009 C CA . LEU A 1 1973 ? 27.226 -25.229 21.338 1.00 66.69 1973 LEU A CA 1
ATOM 15010 C C . LEU A 1 1973 ? 27.719 -25.205 22.790 1.00 66.69 1973 LEU A C 1
ATOM 15012 O O . LEU A 1 1973 ? 28.318 -26.179 23.246 1.00 66.69 1973 LEU A O 1
ATOM 15016 N N . LEU A 1 1974 ? 27.350 -24.158 23.541 1.00 67.38 1974 LEU A N 1
ATOM 15017 C CA . LEU A 1 1974 ? 27.639 -24.032 24.973 1.00 67.38 1974 LEU A CA 1
ATOM 15018 C C . LEU A 1 1974 ? 27.040 -25.193 25.780 1.00 67.38 1974 LEU A C 1
ATOM 15020 O O . LEU A 1 1974 ? 27.719 -25.758 26.632 1.00 67.38 1974 LEU A O 1
ATOM 15024 N N . LEU A 1 1975 ? 25.811 -25.623 25.460 1.00 71.31 1975 LEU A N 1
ATOM 15025 C CA . LEU A 1 1975 ? 25.161 -26.766 26.122 1.00 71.31 1975 LEU A CA 1
ATOM 15026 C C . LEU A 1 1975 ? 25.898 -28.102 25.922 1.00 71.31 1975 LEU A C 1
ATOM 15028 O O . LEU A 1 1975 ? 25.730 -29.013 26.729 1.00 71.31 1975 LEU A O 1
ATOM 15032 N N . HIS A 1 1976 ? 26.701 -28.238 24.864 1.00 74.19 1976 HIS A N 1
ATOM 15033 C CA . HIS A 1 1976 ? 27.452 -29.458 24.563 1.00 74.19 1976 HIS A CA 1
ATOM 15034 C C . HIS A 1 1976 ? 28.951 -29.355 24.890 1.00 74.19 1976 HIS A C 1
ATOM 15036 O O . HIS A 1 1976 ? 29.689 -30.299 24.602 1.00 74.19 1976 HIS A O 1
ATOM 15042 N N . ASN A 1 1977 ? 29.416 -28.246 25.488 1.00 81.12 1977 ASN A N 1
ATOM 15043 C CA . ASN A 1 1977 ? 30.847 -27.907 25.583 1.00 81.12 1977 ASN A CA 1
ATOM 15044 C C . ASN A 1 1977 ? 31.569 -28.056 24.231 1.00 81.12 1977 ASN A C 1
ATOM 15046 O O . ASN A 1 1977 ? 32.735 -28.438 24.167 1.00 81.12 1977 ASN A O 1
ATOM 15050 N N . ALA A 1 1978 ? 30.837 -27.830 23.146 1.00 86.50 1978 ALA A N 1
ATOM 15051 C CA . ALA A 1 1978 ? 31.343 -27.919 21.795 1.00 86.50 1978 ALA A CA 1
ATOM 15052 C C . ALA A 1 1978 ? 32.032 -26.607 21.419 1.00 86.50 1978 ALA A C 1
ATOM 15054 O O . ALA A 1 1978 ? 31.611 -25.534 21.854 1.00 86.50 1978 ALA A O 1
ATOM 15055 N N . SER A 1 1979 ? 33.057 -26.675 20.574 1.00 87.19 1979 SER A N 1
ATOM 15056 C CA . SER A 1 1979 ? 33.728 -25.479 20.059 1.00 87.19 1979 SER A CA 1
ATOM 15057 C C . SER A 1 1979 ? 33.306 -25.184 18.625 1.00 87.19 1979 SER A C 1
ATOM 15059 O O . SER A 1 1979 ? 33.194 -26.108 17.817 1.00 87.19 1979 SER A O 1
ATOM 15061 N N . TYR A 1 1980 ? 33.180 -23.904 18.297 1.00 86.56 1980 TYR A N 1
ATOM 15062 C CA . TYR A 1 1980 ? 33.097 -23.406 16.929 1.00 86.56 1980 TYR A CA 1
ATOM 15063 C C . TYR A 1 1980 ? 34.392 -22.667 16.579 1.00 86.56 1980 TYR A C 1
ATOM 15065 O O . TYR A 1 1980 ? 34.890 -21.890 17.394 1.00 86.56 1980 TYR A O 1
ATOM 15073 N N . CYS A 1 1981 ? 34.942 -22.912 15.392 1.00 86.75 1981 CYS A N 1
ATOM 15074 C CA . CYS A 1 1981 ? 36.134 -22.233 14.896 1.00 86.75 1981 CYS A CA 1
ATOM 15075 C C . CYS A 1 1981 ? 35.947 -21.880 13.419 1.00 86.75 1981 CYS A C 1
ATOM 15077 O O . CYS A 1 1981 ? 35.701 -22.766 12.604 1.00 86.75 1981 CYS A O 1
ATOM 15079 N N . PHE A 1 1982 ? 36.073 -20.596 13.087 1.00 84.94 1982 P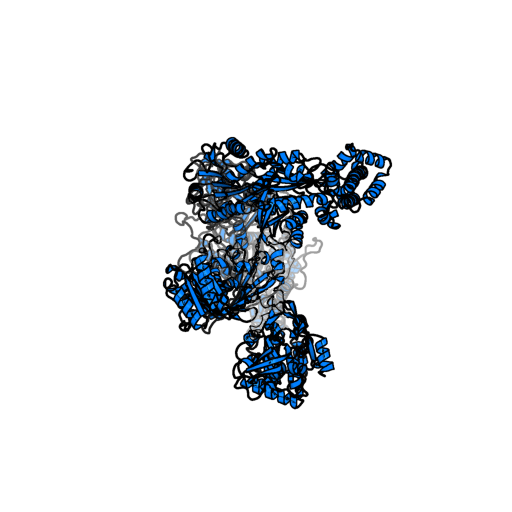HE A N 1
ATOM 15080 C CA . PHE A 1 1982 ? 36.143 -20.139 11.705 1.00 84.94 1982 PHE A CA 1
ATOM 15081 C C . PHE A 1 1982 ? 37.589 -20.213 11.214 1.00 84.94 1982 PHE A C 1
ATOM 15083 O O . PHE A 1 1982 ? 38.496 -19.759 11.914 1.00 84.94 1982 PHE A O 1
ATOM 15090 N N . VAL A 1 1983 ? 37.808 -20.773 10.029 1.00 82.94 1983 VAL A N 1
ATOM 15091 C CA . VAL A 1 1983 ? 39.137 -20.916 9.433 1.00 82.94 1983 VAL A CA 1
ATOM 15092 C C . VAL A 1 1983 ? 39.098 -20.383 8.010 1.00 82.94 1983 VAL A C 1
ATOM 15094 O O . VAL A 1 1983 ? 38.472 -20.987 7.145 1.00 82.94 1983 VAL A O 1
ATOM 15097 N N . ASP A 1 1984 ? 39.829 -19.298 7.761 1.00 78.12 1984 ASP A N 1
ATOM 15098 C CA . ASP A 1 1984 ? 40.233 -18.922 6.408 1.00 78.12 1984 ASP A CA 1
ATOM 15099 C C . ASP A 1 1984 ? 41.536 -19.665 6.070 1.00 78.12 1984 ASP A C 1
ATOM 15101 O O . ASP A 1 1984 ? 42.571 -19.396 6.693 1.00 78.12 1984 ASP A O 1
ATOM 15105 N N . PRO A 1 1985 ? 41.515 -20.600 5.100 1.00 74.94 1985 PRO A N 1
ATOM 15106 C CA . PRO A 1 1985 ? 42.701 -21.322 4.661 1.00 74.94 1985 PRO A CA 1
ATOM 15107 C C . PRO A 1 1985 ? 43.880 -20.411 4.312 1.00 74.94 1985 PRO A C 1
ATOM 15109 O O . PRO A 1 1985 ? 45.017 -20.785 4.580 1.00 74.94 1985 PRO A O 1
ATOM 15112 N N . THR A 1 1986 ? 43.622 -19.232 3.740 1.00 72.19 1986 THR A N 1
ATOM 15113 C CA . THR A 1 1986 ? 44.663 -18.330 3.226 1.00 72.19 1986 THR A CA 1
ATOM 15114 C C . THR A 1 1986 ? 45.240 -17.403 4.289 1.00 72.19 1986 THR A C 1
ATOM 15116 O O . THR A 1 1986 ? 46.446 -17.143 4.285 1.00 72.19 1986 THR A O 1
ATOM 15119 N N . ALA A 1 1987 ? 44.425 -16.975 5.259 1.00 74.75 1987 ALA A N 1
ATOM 15120 C CA . ALA A 1 1987 ? 44.854 -16.088 6.339 1.00 74.75 1987 ALA A CA 1
ATOM 15121 C C . ALA A 1 1987 ? 46.011 -16.663 7.171 1.00 74.75 1987 ALA A C 1
ATOM 15123 O O . ALA A 1 1987 ? 46.833 -15.903 7.682 1.00 74.75 1987 ALA A O 1
ATOM 15124 N N . ILE A 1 1988 ? 46.113 -17.992 7.290 1.00 71.44 1988 ILE A N 1
ATOM 15125 C CA . ILE A 1 1988 ? 47.192 -18.668 8.031 1.00 71.44 1988 ILE A CA 1
ATOM 15126 C C . ILE A 1 1988 ? 48.570 -18.271 7.475 1.00 71.44 1988 ILE A C 1
ATOM 15128 O O . ILE A 1 1988 ? 49.494 -18.013 8.248 1.00 71.44 1988 ILE A O 1
ATOM 15132 N N . PHE A 1 1989 ? 48.703 -18.177 6.148 1.00 70.88 1989 PHE A N 1
ATOM 15133 C CA . PHE A 1 1989 ? 49.972 -17.857 5.480 1.00 70.88 1989 PHE A CA 1
ATOM 15134 C C . PHE A 1 1989 ? 50.337 -16.379 5.601 1.00 70.88 1989 PHE A C 1
ATOM 15136 O O . PHE A 1 1989 ? 51.510 -16.051 5.767 1.00 70.88 1989 PHE A O 1
ATOM 15143 N N . ASP A 1 1990 ? 49.328 -15.509 5.546 1.00 67.62 1990 ASP A N 1
ATOM 15144 C CA . ASP A 1 1990 ? 49.507 -14.059 5.594 1.00 67.62 1990 ASP A CA 1
ATOM 15145 C C . ASP A 1 1990 ? 49.780 -13.552 7.015 1.00 67.62 1990 ASP A C 1
ATOM 15147 O O . ASP A 1 1990 ? 50.559 -12.617 7.198 1.00 67.62 1990 ASP A O 1
ATOM 15151 N N . THR A 1 1991 ? 49.168 -14.175 8.028 1.00 72.75 1991 THR A N 1
ATOM 15152 C CA . THR A 1 1991 ? 49.262 -13.724 9.426 1.00 72.75 1991 THR A CA 1
ATOM 15153 C C . THR A 1 1991 ? 50.390 -14.384 10.216 1.00 72.75 1991 THR A C 1
ATOM 15155 O O . THR A 1 1991 ? 50.951 -13.747 11.107 1.00 72.75 1991 THR A O 1
ATOM 15158 N N . SER A 1 1992 ? 50.751 -15.641 9.920 1.00 78.38 1992 SER A N 1
ATOM 15159 C CA . SER A 1 1992 ? 51.810 -16.355 10.647 1.00 78.38 1992 SER A CA 1
ATOM 15160 C C . SER A 1 1992 ? 52.667 -17.235 9.727 1.00 78.38 1992 SER A C 1
ATOM 15162 O O . SER A 1 1992 ? 52.455 -18.448 9.622 1.00 78.38 1992 SER A O 1
ATOM 15164 N N . PRO A 1 1993 ? 53.717 -16.657 9.108 1.00 70.88 1993 PRO A N 1
ATOM 15165 C CA . PRO A 1 1993 ? 54.648 -17.397 8.254 1.00 70.88 1993 PRO A CA 1
ATOM 15166 C C . PRO A 1 1993 ? 55.326 -18.577 8.969 1.00 70.88 1993 PRO A C 1
ATOM 15168 O O . PRO A 1 1993 ? 55.632 -19.594 8.348 1.00 70.88 1993 PRO A O 1
ATOM 15171 N N . VAL A 1 1994 ? 55.542 -18.456 10.284 1.00 77.25 1994 VAL A N 1
ATOM 15172 C CA . VAL A 1 1994 ? 56.147 -19.504 11.122 1.00 77.25 1994 VAL A CA 1
ATOM 15173 C C . VAL A 1 1994 ? 55.213 -20.708 11.241 1.00 77.25 1994 VAL A C 1
ATOM 15175 O O . VAL A 1 1994 ? 55.630 -21.832 10.963 1.00 77.25 1994 VAL A O 1
ATOM 15178 N N . LEU A 1 1995 ? 53.941 -20.476 11.581 1.00 82.19 1995 LEU A N 1
ATOM 15179 C CA . LEU A 1 1995 ? 52.942 -21.540 11.685 1.00 82.19 1995 LEU A CA 1
ATOM 15180 C C . LEU A 1 1995 ? 52.744 -22.244 10.336 1.00 82.19 1995 LEU A C 1
ATOM 15182 O O . LEU A 1 1995 ? 52.719 -23.474 10.266 1.00 82.19 1995 LEU A O 1
ATOM 15186 N N . ALA A 1 1996 ? 52.672 -21.469 9.253 1.00 79.62 1996 ALA A N 1
ATOM 15187 C CA . ALA A 1 1996 ? 52.607 -22.005 7.900 1.00 79.62 1996 ALA A CA 1
ATOM 15188 C C . ALA A 1 1996 ? 53.797 -22.928 7.580 1.00 79.62 1996 ALA A C 1
ATOM 15190 O O . ALA A 1 1996 ? 53.609 -24.021 7.038 1.00 79.62 1996 ALA A O 1
ATOM 15191 N N . ALA A 1 1997 ? 55.017 -22.531 7.954 1.00 80.31 1997 ALA A N 1
ATOM 15192 C CA . ALA A 1 1997 ? 56.217 -23.331 7.731 1.00 80.31 1997 ALA A CA 1
ATOM 15193 C C . ALA A 1 1997 ? 56.214 -24.651 8.532 1.00 80.31 1997 ALA A C 1
ATOM 15195 O O . ALA A 1 1997 ? 56.603 -25.693 7.994 1.00 80.31 1997 ALA A O 1
ATOM 15196 N N . GLU A 1 1998 ? 55.751 -24.640 9.786 1.00 84.50 1998 GLU A N 1
ATOM 15197 C CA . GLU A 1 1998 ? 55.633 -25.842 10.629 1.00 84.50 1998 GLU A CA 1
ATOM 15198 C C . GLU A 1 1998 ? 54.628 -26.854 10.064 1.00 84.50 1998 GLU A C 1
ATOM 15200 O O . GLU A 1 1998 ? 54.906 -28.060 9.989 1.00 84.50 1998 GLU A O 1
ATOM 15205 N N . ILE A 1 1999 ? 53.466 -26.368 9.618 1.00 86.81 1999 ILE A N 1
ATOM 15206 C CA . ILE A 1 1999 ? 52.442 -27.227 9.020 1.00 86.81 1999 ILE A CA 1
ATOM 15207 C C . ILE A 1 1999 ? 52.953 -27.796 7.693 1.00 86.81 1999 ILE A C 1
ATOM 15209 O O . ILE A 1 1999 ? 52.848 -29.003 7.473 1.00 86.81 1999 ILE A O 1
ATOM 15213 N N . LYS A 1 2000 ? 53.606 -26.981 6.856 1.00 84.94 2000 LYS A N 1
ATOM 15214 C CA . LYS A 1 2000 ? 54.228 -27.433 5.601 1.00 84.94 2000 LYS A CA 1
ATOM 15215 C C . LYS A 1 2000 ? 55.229 -28.569 5.829 1.00 84.94 2000 LYS A C 1
ATOM 15217 O O . LYS A 1 2000 ? 55.195 -29.573 5.120 1.00 84.94 2000 LYS A O 1
ATOM 15222 N N . GLN A 1 2001 ? 56.100 -28.457 6.838 1.00 84.88 2001 GLN A N 1
ATOM 15223 C CA . GLN A 1 2001 ? 57.031 -29.541 7.184 1.00 84.88 2001 GLN A CA 1
ATOM 15224 C C . GLN A 1 2001 ? 56.305 -30.823 7.607 1.00 84.88 2001 GLN A C 1
ATOM 15226 O O . GLN A 1 2001 ? 56.790 -31.926 7.352 1.00 84.88 2001 GLN A O 1
ATOM 15231 N N . THR A 1 2002 ? 55.159 -30.693 8.271 1.00 88.31 2002 THR A N 1
ATOM 15232 C CA . THR A 1 2002 ? 54.335 -31.833 8.687 1.00 88.31 2002 THR A CA 1
ATOM 15233 C C . THR A 1 2002 ? 53.685 -32.511 7.482 1.00 88.31 2002 THR A C 1
ATOM 15235 O O . THR A 1 2002 ? 53.754 -33.736 7.367 1.00 88.31 2002 THR A O 1
ATOM 15238 N N . VAL A 1 2003 ? 53.155 -31.727 6.539 1.00 89.88 2003 VAL A N 1
ATOM 15239 C CA . VAL A 1 2003 ? 52.629 -32.216 5.255 1.00 89.88 2003 VAL A CA 1
ATOM 15240 C C . VAL A 1 2003 ? 53.708 -32.979 4.485 1.00 89.88 2003 VAL A C 1
ATOM 15242 O O . VAL A 1 2003 ? 53.487 -34.129 4.108 1.00 89.88 2003 VAL A O 1
ATOM 15245 N N . ASP A 1 2004 ? 54.906 -32.407 4.333 1.00 88.12 2004 ASP A N 1
ATOM 15246 C CA . ASP A 1 2004 ? 56.016 -33.076 3.642 1.00 88.12 2004 ASP A CA 1
ATOM 15247 C C . ASP A 1 2004 ? 56.403 -34.394 4.340 1.00 88.12 2004 ASP A C 1
ATOM 15249 O O . ASP A 1 2004 ? 56.516 -35.436 3.695 1.00 88.12 2004 ASP A O 1
ATOM 15253 N N . LYS A 1 2005 ? 56.494 -34.411 5.678 1.00 88.88 2005 LYS A N 1
ATOM 15254 C CA . LYS A 1 2005 ? 56.741 -35.645 6.450 1.00 88.88 2005 LYS A CA 1
ATOM 15255 C C . LYS A 1 2005 ? 55.654 -36.702 6.241 1.00 88.88 2005 LYS A C 1
ATOM 15257 O O . LYS A 1 2005 ? 55.981 -37.887 6.173 1.00 88.88 2005 LYS A O 1
ATOM 15262 N N . HIS A 1 2006 ? 54.380 -36.314 6.175 1.00 90.88 2006 HIS A N 1
ATOM 15263 C CA . HIS A 1 2006 ? 53.282 -37.245 5.905 1.00 90.88 2006 HIS A CA 1
ATOM 15264 C C . HIS A 1 2006 ? 53.365 -37.819 4.492 1.00 90.88 2006 HIS A C 1
ATOM 15266 O O . HIS A 1 2006 ? 53.202 -39.029 4.322 1.00 90.88 2006 HIS A O 1
ATOM 15272 N N . TYR A 1 2007 ? 53.677 -36.980 3.505 1.00 91.44 2007 TYR A N 1
ATOM 15273 C CA . TYR A 1 2007 ? 53.850 -37.401 2.119 1.00 91.44 2007 TYR A CA 1
ATOM 15274 C C . TYR A 1 2007 ? 55.009 -38.397 1.982 1.00 91.44 2007 TYR A C 1
ATOM 15276 O O . TYR A 1 2007 ? 54.825 -39.502 1.478 1.00 91.44 2007 TYR A O 1
ATOM 15284 N N . ARG A 1 2008 ? 56.179 -38.086 2.557 1.00 90.44 2008 ARG A N 1
ATOM 15285 C CA . ARG A 1 2008 ? 57.359 -38.973 2.516 1.00 90.44 2008 ARG A CA 1
ATOM 15286 C C . ARG A 1 2008 ? 57.167 -40.299 3.253 1.00 90.44 2008 ARG A C 1
ATOM 15288 O O . ARG A 1 2008 ? 57.808 -41.284 2.906 1.00 90.44 2008 ARG A O 1
ATOM 15295 N N . LYS A 1 2009 ? 56.288 -40.349 4.259 1.00 88.56 2009 LYS A N 1
ATOM 15296 C CA . LYS A 1 2009 ? 55.897 -41.595 4.945 1.00 88.56 2009 LYS A CA 1
ATOM 15297 C C . LYS A 1 2009 ? 54.844 -42.408 4.180 1.00 88.56 2009 LYS A C 1
ATOM 15299 O O . LYS A 1 2009 ? 54.456 -43.468 4.664 1.00 88.56 2009 LYS A O 1
ATOM 15304 N N . GLY A 1 2010 ? 54.354 -41.916 3.040 1.00 85.50 2010 GLY A N 1
ATOM 15305 C CA . GLY A 1 2010 ? 53.270 -42.539 2.278 1.00 85.50 2010 GLY A CA 1
ATOM 15306 C C . GLY A 1 2010 ? 51.906 -42.471 2.973 1.00 85.50 2010 GLY A C 1
ATOM 15307 O O . GLY A 1 2010 ? 51.017 -43.249 2.643 1.00 85.50 2010 GLY A O 1
ATOM 15308 N N . LEU A 1 2011 ? 51.737 -41.577 3.956 1.00 85.69 2011 LEU A N 1
ATOM 15309 C CA . LEU A 1 2011 ? 50.464 -41.389 4.663 1.00 85.69 2011 LEU A CA 1
ATOM 15310 C C . LEU A 1 2011 ? 49.486 -40.553 3.832 1.00 85.69 2011 LEU A C 1
ATOM 15312 O O . LEU A 1 2011 ? 48.282 -40.787 3.849 1.00 85.69 2011 LEU A O 1
ATOM 15316 N N . ILE A 1 2012 ? 50.009 -39.582 3.091 1.00 90.62 2012 ILE A N 1
ATOM 15317 C CA . ILE A 1 2012 ? 49.244 -38.772 2.143 1.00 90.62 2012 ILE A CA 1
ATOM 15318 C C . ILE A 1 2012 ? 49.919 -38.830 0.772 1.00 90.62 2012 ILE A C 1
ATOM 15320 O O . ILE A 1 2012 ? 51.073 -39.237 0.657 1.00 90.62 2012 ILE A O 1
ATOM 15324 N N . GLY A 1 2013 ? 49.203 -38.403 -0.260 1.00 88.44 2013 GLY A N 1
ATOM 15325 C CA . GLY A 1 2013 ? 49.698 -38.322 -1.629 1.00 88.44 2013 GLY A CA 1
ATOM 15326 C C . GLY A 1 2013 ? 49.037 -37.162 -2.369 1.00 88.44 2013 GLY A C 1
ATOM 15327 O O . GLY A 1 2013 ? 48.275 -36.419 -1.751 1.00 88.44 2013 GLY A O 1
ATOM 15328 N N . PRO A 1 2014 ? 49.293 -37.018 -3.677 1.00 91.31 2014 PRO A N 1
ATOM 15329 C CA . PRO A 1 2014 ? 48.585 -36.067 -4.529 1.00 91.31 2014 PRO A CA 1
ATOM 15330 C C . PRO A 1 2014 ? 47.068 -36.218 -4.407 1.00 91.31 2014 PRO A C 1
ATOM 15332 O O . PRO A 1 2014 ? 46.573 -37.311 -4.102 1.00 91.31 2014 PRO A O 1
ATOM 15335 N N . ILE A 1 2015 ? 46.319 -35.141 -4.667 1.00 92.00 2015 ILE A N 1
ATOM 15336 C CA . ILE A 1 2015 ? 44.855 -35.224 -4.642 1.00 92.00 2015 ILE A CA 1
ATOM 15337 C C . ILE A 1 2015 ? 44.412 -36.313 -5.638 1.00 92.00 2015 ILE A C 1
ATOM 15339 O O . ILE A 1 2015 ? 44.864 -36.306 -6.780 1.00 92.00 2015 ILE A O 1
ATOM 15343 N N . PRO A 1 2016 ? 43.561 -37.282 -5.241 1.00 85.75 2016 PRO A N 1
ATOM 15344 C CA . PRO A 1 2016 ? 43.338 -38.505 -6.025 1.00 85.75 2016 PRO A CA 1
ATOM 15345 C C . PRO A 1 2016 ? 42.796 -38.297 -7.444 1.00 85.75 2016 PRO A C 1
ATOM 15347 O O . PRO A 1 2016 ? 42.951 -39.171 -8.296 1.00 85.75 2016 PRO A O 1
ATOM 15350 N N . ARG A 1 2017 ? 42.130 -37.165 -7.690 1.00 88.88 2017 ARG A N 1
ATOM 15351 C CA . ARG A 1 2017 ? 41.648 -36.755 -9.007 1.00 88.88 2017 ARG A CA 1
ATOM 15352 C C . ARG A 1 2017 ? 42.189 -35.366 -9.312 1.00 88.88 2017 ARG A C 1
ATOM 15354 O O . ARG A 1 2017 ? 41.806 -34.401 -8.653 1.00 88.88 2017 ARG A O 1
ATOM 15361 N N . ILE A 1 2018 ? 43.083 -35.308 -10.291 1.00 90.00 2018 ILE A N 1
ATOM 15362 C CA . ILE A 1 2018 ? 43.650 -34.076 -10.831 1.00 90.00 2018 ILE A CA 1
ATOM 15363 C C . ILE A 1 2018 ? 43.145 -33.953 -12.260 1.00 90.00 2018 ILE A C 1
ATOM 15365 O O . ILE A 1 2018 ? 43.321 -34.878 -13.054 1.00 90.00 2018 ILE A O 1
ATOM 15369 N N . GLU A 1 2019 ? 42.489 -32.843 -12.559 1.00 87.94 2019 GLU A N 1
ATOM 15370 C CA . GLU A 1 2019 ? 42.168 -32.444 -13.921 1.00 87.94 2019 GLU A CA 1
ATOM 15371 C C . GLU A 1 2019 ? 43.278 -31.511 -14.394 1.00 87.94 2019 GLU A C 1
ATOM 15373 O O . GLU A 1 2019 ? 43.564 -30.505 -13.748 1.00 87.94 2019 GLU A O 1
ATOM 15378 N N . GLU A 1 2020 ? 43.968 -31.897 -15.460 1.00 89.12 2020 GLU A N 1
ATOM 15379 C CA . GLU A 1 2020 ? 45.068 -31.121 -16.021 1.00 89.12 2020 GLU A CA 1
ATOM 15380 C C . GLU A 1 2020 ? 44.539 -30.273 -17.175 1.00 89.12 2020 GLU A C 1
ATOM 15382 O O . GLU A 1 2020 ? 43.917 -30.791 -18.102 1.00 89.12 2020 GLU A O 1
ATOM 15387 N N . SER A 1 2021 ? 44.790 -28.970 -17.111 1.00 87.94 2021 SER A N 1
ATOM 15388 C CA . SER A 1 2021 ? 44.465 -28.022 -18.173 1.00 87.94 2021 SER A CA 1
ATOM 15389 C C . SER A 1 2021 ? 45.739 -27.319 -18.610 1.00 87.94 2021 SER A C 1
ATOM 15391 O O . SER A 1 2021 ? 46.519 -26.861 -17.782 1.00 87.94 2021 SER A O 1
ATOM 15393 N N . ASP A 1 2022 ? 45.936 -27.163 -19.911 1.00 90.50 2022 ASP A N 1
ATOM 15394 C CA . ASP A 1 2022 ? 46.962 -26.254 -20.412 1.00 90.50 2022 ASP A CA 1
ATOM 15395 C C . ASP A 1 2022 ? 46.555 -24.791 -20.140 1.00 90.50 2022 ASP A C 1
ATOM 15397 O O . ASP A 1 2022 ? 45.359 -24.469 -20.110 1.00 90.50 2022 ASP A O 1
ATOM 15401 N N . VAL A 1 2023 ? 47.533 -23.899 -19.950 1.00 87.62 2023 VAL A N 1
ATOM 15402 C CA . VAL A 1 2023 ? 47.308 -22.459 -19.727 1.00 87.62 2023 VAL A CA 1
ATOM 15403 C C . VAL A 1 2023 ? 46.459 -21.802 -20.824 1.00 87.62 2023 VAL A C 1
ATOM 15405 O O . VAL A 1 2023 ? 45.670 -20.905 -20.524 1.00 87.62 2023 VAL A O 1
ATOM 15408 N N . SER A 1 2024 ? 46.525 -22.283 -22.071 1.00 85.31 2024 SER A N 1
ATOM 15409 C CA . SER A 1 2024 ? 45.692 -21.783 -23.177 1.00 85.31 2024 SER A CA 1
ATOM 15410 C C . SER A 1 2024 ? 44.185 -21.974 -22.946 1.00 85.31 2024 SER A C 1
ATOM 15412 O O . SER A 1 2024 ? 43.379 -21.253 -23.534 1.00 85.31 2024 SER A O 1
ATOM 15414 N N . GLN A 1 2025 ? 43.790 -22.897 -22.060 1.00 83.88 2025 GLN A N 1
ATOM 15415 C CA . GLN A 1 2025 ? 42.390 -23.203 -21.743 1.00 83.88 2025 GLN A CA 1
ATOM 15416 C C . GLN A 1 2025 ? 41.935 -22.714 -20.362 1.00 83.88 2025 GLN A C 1
ATOM 15418 O O . GLN A 1 2025 ? 40.794 -22.965 -19.971 1.00 83.88 2025 GLN A O 1
ATOM 15423 N N . ILE A 1 2026 ? 42.772 -21.975 -19.622 1.00 81.31 2026 ILE A N 1
ATOM 15424 C CA . ILE A 1 2026 ? 42.461 -21.557 -18.243 1.00 81.31 2026 ILE A CA 1
ATOM 15425 C C . ILE A 1 2026 ? 41.108 -20.828 -18.124 1.00 81.31 2026 ILE A C 1
ATOM 15427 O O . ILE A 1 2026 ? 40.350 -21.091 -17.191 1.00 81.31 2026 ILE A O 1
ATOM 15431 N N . GLY A 1 2027 ? 40.764 -19.972 -19.095 1.00 74.12 2027 GLY A N 1
ATOM 15432 C CA . GLY A 1 2027 ? 39.510 -19.211 -19.099 1.00 74.12 2027 GLY A CA 1
ATOM 15433 C C . GLY A 1 2027 ? 38.258 -20.093 -19.170 1.00 74.12 2027 GLY A C 1
ATOM 15434 O O . GLY A 1 2027 ? 37.308 -19.869 -18.421 1.00 74.12 2027 GLY A O 1
ATOM 15435 N N . SER A 1 2028 ? 38.267 -21.132 -20.014 1.00 73.38 2028 SER A N 1
ATOM 15436 C CA . SER A 1 2028 ? 37.166 -22.103 -20.101 1.00 73.38 2028 SER A CA 1
ATOM 15437 C C . SER A 1 2028 ? 37.125 -23.044 -18.898 1.00 73.38 2028 SER A C 1
ATOM 15439 O O . SER A 1 2028 ? 36.043 -23.383 -18.419 1.00 73.38 2028 SER A O 1
ATOM 15441 N N . SER A 1 2029 ? 38.289 -23.437 -18.379 1.00 75.38 2029 SER A N 1
ATOM 15442 C CA . SER A 1 2029 ? 38.397 -24.385 -17.266 1.00 75.38 2029 SER A CA 1
ATOM 15443 C C . SER A 1 2029 ? 37.927 -23.780 -15.934 1.00 75.38 2029 SER A C 1
ATOM 15445 O O . SER A 1 2029 ? 37.278 -24.465 -15.142 1.00 75.38 2029 SER A O 1
ATOM 15447 N N . LEU A 1 2030 ? 38.160 -22.479 -15.708 1.00 73.75 2030 LEU A N 1
ATOM 15448 C CA . LEU A 1 2030 ? 37.699 -21.752 -14.514 1.00 73.75 2030 LEU A CA 1
ATOM 15449 C C . LEU A 1 2030 ? 36.173 -21.790 -14.336 1.00 73.75 2030 LEU A C 1
ATOM 15451 O O . LEU A 1 2030 ? 35.693 -21.933 -13.212 1.00 73.75 2030 LEU A O 1
ATOM 15455 N N . GLY A 1 2031 ? 35.406 -21.713 -15.429 1.00 69.31 2031 GLY A N 1
ATOM 15456 C CA . GLY A 1 2031 ? 33.939 -21.743 -15.381 1.00 69.31 2031 GLY A CA 1
ATOM 15457 C C . GLY A 1 2031 ? 33.362 -23.057 -14.837 1.00 69.31 2031 GLY A C 1
ATOM 15458 O O . GLY A 1 2031 ? 32.295 -23.053 -14.226 1.00 69.31 2031 GLY A O 1
ATOM 15459 N N . ASN A 1 2032 ? 34.087 -24.168 -14.996 1.00 71.69 2032 ASN A N 1
ATOM 15460 C CA . ASN A 1 2032 ? 33.657 -25.497 -14.552 1.00 71.69 2032 ASN A CA 1
ATOM 15461 C C . ASN A 1 2032 ? 34.149 -25.867 -13.143 1.00 71.69 2032 ASN A C 1
ATOM 15463 O O . ASN A 1 2032 ? 33.710 -26.878 -12.588 1.00 71.69 2032 ASN A O 1
ATOM 15467 N N . LEU A 1 2033 ? 35.017 -25.051 -12.533 1.00 76.88 2033 LEU A N 1
ATOM 15468 C CA . LEU A 1 2033 ? 35.683 -25.370 -11.266 1.00 76.88 2033 LEU A CA 1
ATOM 15469 C C . LEU A 1 2033 ? 34.691 -25.611 -10.109 1.00 76.88 2033 LEU A C 1
ATOM 15471 O O . LEU A 1 2033 ? 34.945 -26.447 -9.243 1.00 76.88 2033 LEU A O 1
ATOM 15475 N N . ALA A 1 2034 ? 33.528 -24.948 -10.110 1.00 70.00 2034 ALA A N 1
ATOM 15476 C CA . ALA A 1 2034 ? 32.520 -25.091 -9.054 1.00 70.00 2034 ALA A CA 1
ATOM 15477 C C . ALA A 1 2034 ? 31.946 -26.520 -8.926 1.00 70.00 2034 ALA A C 1
ATOM 15479 O O . ALA A 1 2034 ? 31.715 -26.970 -7.799 1.00 70.00 2034 ALA A O 1
ATOM 15480 N N . ASN A 1 2035 ? 31.770 -27.225 -10.052 1.00 71.94 2035 ASN A N 1
ATOM 15481 C CA . ASN A 1 2035 ? 31.153 -28.559 -10.133 1.00 71.94 2035 ASN A CA 1
ATOM 15482 C C . ASN A 1 2035 ? 32.181 -29.701 -10.206 1.00 71.94 2035 ASN A C 1
ATOM 15484 O O . ASN A 1 2035 ? 31.817 -30.878 -10.249 1.00 71.94 2035 ASN A O 1
ATOM 15488 N N . MET A 1 2036 ? 33.468 -29.366 -10.248 1.00 81.88 2036 MET A N 1
ATOM 15489 C CA . MET A 1 2036 ? 34.545 -30.316 -10.481 1.00 81.88 2036 MET A CA 1
ATOM 15490 C C . MET A 1 2036 ? 34.813 -31.206 -9.253 1.00 81.88 2036 MET A C 1
ATOM 15492 O O . MET A 1 2036 ? 34.659 -30.800 -8.099 1.00 81.88 2036 MET A O 1
ATOM 15496 N N . ILE A 1 2037 ? 35.243 -32.442 -9.513 1.00 87.00 2037 ILE A N 1
ATOM 15497 C CA . ILE A 1 2037 ? 35.659 -33.418 -8.499 1.00 87.00 2037 ILE A CA 1
ATOM 15498 C C . ILE A 1 2037 ? 37.185 -33.404 -8.400 1.00 87.00 2037 ILE A C 1
ATOM 15500 O O . ILE A 1 2037 ? 37.862 -33.678 -9.389 1.00 87.00 2037 ILE A O 1
ATOM 15504 N N . GLY A 1 2038 ? 37.726 -33.180 -7.202 1.00 90.00 2038 GLY A N 1
ATOM 15505 C CA . GLY A 1 2038 ? 39.171 -33.144 -6.968 1.00 90.00 2038 GLY A CA 1
ATOM 15506 C C . GLY A 1 2038 ? 39.796 -31.764 -7.157 1.00 90.00 2038 GLY A C 1
ATOM 15507 O O . GLY A 1 2038 ? 39.278 -30.788 -6.617 1.00 90.00 2038 GLY A O 1
ATOM 15508 N N . LYS A 1 2039 ? 40.926 -31.700 -7.876 1.00 90.44 2039 LYS A N 1
ATOM 15509 C CA . LYS A 1 2039 ? 41.733 -30.485 -8.076 1.00 90.44 2039 LYS A CA 1
ATOM 15510 C C . LYS A 1 2039 ? 41.970 -30.175 -9.558 1.00 90.44 2039 LYS A C 1
ATOM 15512 O O . LYS A 1 2039 ? 42.328 -31.080 -10.303 1.00 90.44 2039 LYS A O 1
ATOM 15517 N N . LEU A 1 2040 ? 41.838 -28.909 -9.959 1.00 89.88 2040 LEU A N 1
ATOM 15518 C CA . LEU A 1 2040 ? 42.238 -28.429 -11.283 1.00 89.88 2040 LEU A CA 1
ATOM 15519 C C . LEU A 1 2040 ? 43.676 -27.935 -11.185 1.00 89.88 2040 LEU A C 1
ATOM 15521 O O . LEU A 1 2040 ? 43.983 -27.102 -10.329 1.00 89.88 2040 LEU A O 1
ATOM 15525 N N . VAL A 1 2041 ? 44.544 -28.445 -12.048 1.00 91.69 2041 VAL A N 1
ATOM 15526 C CA . VAL A 1 2041 ? 45.938 -28.020 -12.141 1.00 91.69 2041 VAL A CA 1
ATOM 15527 C C . VAL A 1 2041 ? 46.181 -27.468 -13.536 1.00 91.69 2041 VAL A C 1
ATOM 15529 O O . VAL A 1 2041 ? 45.906 -28.137 -14.531 1.00 91.69 2041 VAL A O 1
ATOM 15532 N N . VAL A 1 2042 ? 46.683 -26.237 -13.604 1.00 90.31 2042 VAL A N 1
ATOM 15533 C CA . VAL A 1 2042 ? 47.016 -25.577 -14.866 1.00 90.31 2042 VAL A CA 1
ATOM 15534 C C . VAL A 1 2042 ? 48.511 -25.711 -15.120 1.00 90.31 2042 VAL A C 1
ATOM 15536 O O . VAL A 1 2042 ? 49.310 -25.319 -14.269 1.00 90.31 2042 VAL A O 1
ATOM 15539 N N . SER A 1 2043 ? 48.877 -26.268 -16.273 1.00 91.81 2043 SER A N 1
ATOM 15540 C CA . SER A 1 2043 ? 50.263 -26.455 -16.707 1.00 91.81 2043 SER A CA 1
ATOM 15541 C C . SER A 1 2043 ? 50.739 -25.297 -17.589 1.00 91.81 2043 SER A C 1
ATOM 15543 O O . SER A 1 2043 ? 50.009 -24.816 -18.458 1.00 91.81 2043 SER A O 1
ATOM 15545 N N . PHE A 1 2044 ? 51.986 -24.886 -17.367 1.00 89.62 2044 PHE A N 1
ATOM 15546 C CA . PHE A 1 2044 ? 52.745 -23.914 -18.158 1.00 89.62 2044 PHE A CA 1
ATOM 15547 C C . PHE A 1 2044 ? 53.934 -24.576 -18.877 1.00 89.62 2044 PHE A C 1
ATOM 15549 O O . PHE A 1 2044 ? 54.760 -23.886 -19.468 1.00 89.62 2044 PHE A O 1
ATOM 15556 N N . GLU A 1 2045 ? 54.050 -25.909 -18.827 1.00 85.69 2045 GLU A N 1
ATOM 15557 C CA . GLU A 1 2045 ? 55.206 -26.639 -19.369 1.00 85.69 2045 GLU A CA 1
ATOM 15558 C C . GLU A 1 2045 ? 55.297 -26.591 -20.903 1.00 85.69 2045 GLU A C 1
ATOM 15560 O O . GLU A 1 2045 ? 56.372 -26.830 -21.452 1.00 85.69 2045 GLU A O 1
ATOM 15565 N N . ASN A 1 2046 ? 54.197 -26.293 -21.605 1.00 87.19 2046 ASN A N 1
ATOM 15566 C CA . ASN A 1 2046 ? 54.187 -26.189 -23.060 1.00 87.19 2046 ASN A CA 1
ATOM 15567 C C . ASN A 1 2046 ? 54.529 -24.752 -23.526 1.00 87.19 2046 ASN A C 1
ATOM 15569 O O . ASN A 1 2046 ? 53.689 -23.855 -23.423 1.00 87.19 2046 ASN A O 1
ATOM 15573 N N . PRO A 1 2047 ? 55.728 -24.511 -24.092 1.00 79.50 2047 PRO A N 1
ATOM 15574 C CA . PRO A 1 2047 ? 56.156 -23.181 -24.534 1.00 79.50 2047 PRO A CA 1
ATOM 15575 C C . PRO A 1 2047 ? 55.339 -22.631 -25.715 1.00 79.50 2047 PRO A C 1
ATOM 15577 O O . PRO A 1 2047 ? 55.265 -21.414 -25.893 1.00 79.50 2047 PRO A O 1
ATOM 15580 N N . GLU A 1 2048 ? 54.720 -23.507 -26.512 1.00 84.81 2048 GLU A N 1
ATOM 15581 C CA . GLU A 1 2048 ? 53.913 -23.140 -27.685 1.00 84.81 2048 GLU A CA 1
ATOM 15582 C C . GLU A 1 2048 ? 52.458 -22.801 -27.330 1.00 84.81 2048 GLU A C 1
ATOM 15584 O O . GLU A 1 2048 ? 51.661 -22.473 -28.211 1.00 84.81 2048 GLU A O 1
ATOM 15589 N N . SER A 1 2049 ? 52.078 -22.882 -26.051 1.00 85.69 2049 SER A N 1
ATOM 15590 C CA . SER A 1 2049 ? 50.714 -22.587 -25.622 1.00 85.69 2049 SER A CA 1
ATOM 15591 C C . SER A 1 2049 ? 50.362 -21.132 -25.909 1.00 85.69 2049 SER A C 1
ATOM 15593 O O . SER A 1 2049 ? 50.986 -20.199 -25.399 1.00 85.69 2049 SER A O 1
ATOM 15595 N N . LEU A 1 2050 ? 49.353 -20.947 -26.760 1.00 86.50 2050 LEU A N 1
ATOM 15596 C CA . LEU A 1 2050 ? 48.870 -19.633 -27.155 1.00 86.50 2050 LEU A CA 1
ATOM 15597 C C . LEU A 1 2050 ? 48.025 -19.044 -26.028 1.00 86.50 2050 LEU A C 1
ATOM 15599 O O . LEU A 1 2050 ? 46.962 -19.568 -25.692 1.00 86.50 2050 LEU A O 1
ATOM 15603 N N . VAL A 1 2051 ? 48.483 -17.929 -25.470 1.00 83.75 2051 VAL A N 1
ATOM 15604 C CA . VAL A 1 2051 ? 47.767 -17.176 -24.440 1.00 83.75 2051 VAL A CA 1
ATOM 15605 C C . VAL A 1 2051 ? 47.299 -15.844 -25.006 1.00 83.75 2051 VAL A C 1
ATOM 15607 O O . VAL A 1 2051 ? 47.979 -15.223 -25.821 1.00 83.75 2051 VAL A O 1
ATOM 15610 N N . ARG A 1 2052 ? 46.110 -15.401 -24.585 1.00 84.44 2052 ARG A N 1
ATOM 15611 C CA . ARG A 1 2052 ? 45.566 -14.091 -24.962 1.00 84.44 2052 ARG A CA 1
ATOM 15612 C C . ARG A 1 2052 ? 46.360 -12.995 -24.254 1.00 84.44 2052 ARG A C 1
ATOM 15614 O O . ARG A 1 2052 ? 46.020 -12.635 -23.134 1.00 84.44 2052 ARG A O 1
ATOM 15621 N N . MET A 1 2053 ? 47.403 -12.475 -24.880 1.00 81.69 2053 MET A N 1
ATOM 15622 C CA . MET A 1 2053 ? 48.220 -11.385 -24.360 1.00 81.69 2053 MET A CA 1
ATOM 15623 C C . MET A 1 2053 ? 47.569 -10.048 -24.662 1.00 81.69 2053 MET A C 1
ATOM 15625 O O . MET A 1 2053 ? 47.380 -9.718 -25.827 1.00 81.69 2053 MET A O 1
ATOM 15629 N N . VAL A 1 2054 ? 47.289 -9.248 -23.635 1.00 70.94 2054 VAL A N 1
ATOM 15630 C CA . VAL A 1 2054 ? 47.091 -7.811 -23.817 1.00 70.94 2054 VAL A CA 1
ATOM 15631 C C . VAL A 1 2054 ? 48.418 -7.262 -24.338 1.00 70.94 2054 VAL A C 1
ATOM 15633 O O . VAL A 1 2054 ? 49.419 -7.333 -23.612 1.00 70.94 2054 VAL A O 1
ATOM 15636 N N . PRO A 1 2055 ? 48.473 -6.748 -25.577 1.00 60.62 2055 PRO A N 1
ATOM 15637 C CA . PRO A 1 2055 ? 49.687 -6.120 -26.057 1.00 60.62 2055 PRO A CA 1
ATOM 15638 C C . PRO A 1 2055 ? 50.003 -4.959 -25.118 1.00 60.62 2055 PRO A C 1
ATOM 15640 O O . PRO A 1 2055 ? 49.131 -4.165 -24.756 1.00 60.62 2055 PRO A O 1
ATOM 15643 N N . SER A 1 2056 ? 51.255 -4.888 -24.662 1.00 54.25 2056 SER A N 1
ATOM 15644 C CA . SER A 1 2056 ? 51.684 -3.720 -23.898 1.00 54.25 2056 SER A CA 1
ATOM 15645 C C . SER A 1 2056 ? 51.456 -2.503 -24.794 1.00 54.25 2056 SER A C 1
ATOM 15647 O O . SER A 1 2056 ? 51.886 -2.558 -25.952 1.00 54.25 2056 SER A O 1
ATOM 15649 N N . PRO A 1 2057 ? 50.787 -1.431 -24.320 1.00 54.00 2057 PRO A N 1
ATOM 15650 C CA . PRO A 1 2057 ? 50.633 -0.235 -25.137 1.00 54.00 2057 PRO A CA 1
ATOM 15651 C C . PRO A 1 2057 ? 52.022 0.144 -25.649 1.00 54.00 2057 PRO A C 1
ATOM 15653 O O . PRO A 1 2057 ? 52.963 0.059 -24.847 1.00 54.00 2057 PRO A O 1
ATOM 15656 N N . PRO A 1 2058 ? 52.190 0.500 -26.939 1.00 49.78 2058 PRO A N 1
ATOM 15657 C CA . PRO A 1 2058 ? 53.488 0.877 -27.471 1.00 49.78 2058 PRO A CA 1
ATOM 15658 C C . PRO A 1 2058 ? 54.026 2.022 -26.620 1.00 49.78 2058 PRO A C 1
ATOM 15660 O O . PRO A 1 2058 ? 53.628 3.180 -26.733 1.00 49.78 2058 PRO A O 1
ATOM 15663 N N . SER A 1 2059 ? 54.889 1.675 -25.669 1.00 48.53 2059 SER A N 1
ATOM 15664 C CA . SER A 1 2059 ? 55.467 2.646 -24.771 1.00 48.53 2059 SER A CA 1
ATOM 15665 C C . SER A 1 2059 ? 56.529 3.325 -25.603 1.00 48.53 2059 SER A C 1
ATOM 15667 O O . SER A 1 2059 ? 57.528 2.685 -25.939 1.00 48.53 2059 SER A O 1
ATOM 15669 N N . VAL A 1 2060 ? 56.307 4.587 -25.969 1.00 61.28 2060 VAL A N 1
ATOM 15670 C CA . VAL A 1 2060 ? 57.367 5.406 -26.553 1.00 61.28 2060 VAL A CA 1
ATOM 15671 C C . VAL A 1 2060 ? 58.546 5.312 -25.597 1.00 61.28 2060 VAL A C 1
ATOM 15673 O O . VAL A 1 2060 ? 58.457 5.766 -24.459 1.00 61.28 2060 VAL A O 1
ATOM 15676 N N . ARG A 1 2061 ? 59.607 4.636 -26.031 1.00 61.94 2061 ARG A N 1
ATOM 15677 C CA . ARG A 1 2061 ? 60.880 4.617 -25.330 1.00 61.94 2061 ARG A CA 1
ATOM 15678 C C . ARG A 1 2061 ? 61.759 5.616 -26.031 1.00 61.94 2061 ARG A C 1
ATOM 15680 O O . ARG A 1 2061 ? 62.042 5.486 -27.218 1.00 61.94 2061 ARG A O 1
ATOM 15687 N N . PHE A 1 2062 ? 62.165 6.612 -25.276 1.00 78.31 2062 PHE A N 1
ATOM 15688 C CA . PHE A 1 2062 ? 63.168 7.541 -25.730 1.00 78.31 2062 PHE A CA 1
ATOM 15689 C C . PHE A 1 2062 ? 64.515 6.862 -25.531 1.00 78.31 2062 PHE A C 1
ATOM 15691 O O . PHE A 1 2062 ? 64.834 6.425 -24.425 1.00 78.31 2062 PHE A O 1
ATOM 15698 N N . ASP A 1 2063 ? 65.281 6.735 -26.613 1.00 75.69 2063 ASP A N 1
ATOM 15699 C CA . ASP A 1 2063 ? 66.682 6.356 -26.538 1.00 75.69 2063 ASP A CA 1
ATOM 15700 C C . ASP A 1 2063 ? 67.390 7.293 -25.543 1.00 75.69 2063 ASP A C 1
ATOM 15702 O O . ASP A 1 2063 ? 67.418 8.509 -25.776 1.00 75.69 2063 ASP A O 1
ATOM 15706 N N . PRO A 1 2064 ? 67.939 6.761 -24.435 1.00 77.12 2064 PRO A N 1
ATOM 15707 C CA . PRO A 1 2064 ? 68.633 7.563 -23.442 1.00 77.12 2064 PRO A CA 1
ATOM 15708 C C . PRO A 1 2064 ? 69.899 8.221 -23.989 1.00 77.12 2064 PRO A C 1
ATOM 15710 O O . PRO A 1 2064 ? 70.399 9.121 -23.330 1.00 77.12 2064 PRO A O 1
ATOM 15713 N N . LYS A 1 2065 ? 70.418 7.804 -25.155 1.00 76.38 2065 LYS A N 1
ATOM 15714 C CA . LYS A 1 2065 ? 71.593 8.411 -25.802 1.00 76.38 2065 LYS A CA 1
ATOM 15715 C C . LYS A 1 2065 ? 71.254 9.570 -26.739 1.00 76.38 2065 LYS A C 1
ATOM 15717 O O . LYS A 1 2065 ? 72.147 10.325 -27.102 1.00 76.38 2065 LYS A O 1
ATOM 15722 N N . SER A 1 2066 ? 69.995 9.701 -27.149 1.00 80.00 2066 SER A N 1
ATOM 15723 C CA . SER A 1 2066 ? 69.565 10.736 -28.091 1.00 80.00 2066 SER A CA 1
ATOM 15724 C C . SER A 1 2066 ? 69.262 12.059 -27.378 1.00 80.00 2066 SER A C 1
ATOM 15726 O O . SER A 1 2066 ? 68.736 12.065 -26.262 1.00 80.00 2066 SER A O 1
ATOM 15728 N N . PHE A 1 2067 ? 69.562 13.178 -28.045 1.00 84.31 2067 PHE A N 1
ATOM 15729 C CA . PHE A 1 2067 ? 69.182 14.527 -27.618 1.00 84.31 2067 PHE A CA 1
ATOM 15730 C C . PHE A 1 2067 ? 67.805 14.899 -28.176 1.00 84.31 2067 PHE A C 1
ATOM 15732 O O . PHE A 1 2067 ? 67.602 14.905 -29.389 1.00 84.31 2067 PHE A O 1
ATOM 15739 N N . TYR A 1 2068 ? 66.864 15.254 -27.300 1.00 87.06 2068 TYR A N 1
ATOM 15740 C CA . TYR A 1 2068 ? 65.512 15.657 -27.699 1.00 87.06 2068 TYR A CA 1
ATOM 15741 C C . TYR A 1 2068 ? 65.338 17.163 -27.595 1.00 87.06 2068 TYR A C 1
ATOM 15743 O O . TYR A 1 2068 ? 65.438 17.728 -26.507 1.00 87.06 2068 TYR A O 1
ATOM 15751 N N . VAL A 1 2069 ? 65.038 17.803 -28.723 1.00 85.81 2069 VAL A N 1
ATOM 15752 C CA . VAL A 1 2069 ? 64.783 19.243 -28.797 1.00 85.81 2069 VAL A CA 1
ATOM 15753 C C . VAL A 1 2069 ? 63.294 19.507 -28.646 1.00 85.81 2069 VAL A C 1
ATOM 15755 O O . VAL A 1 2069 ? 62.484 18.939 -29.373 1.00 85.81 2069 VAL A O 1
ATOM 15758 N N . ILE A 1 2070 ? 62.927 20.369 -27.704 1.00 84.38 2070 ILE A N 1
ATOM 15759 C CA . ILE A 1 2070 ? 61.532 20.672 -27.387 1.00 84.38 2070 ILE A CA 1
ATOM 15760 C C . ILE A 1 2070 ? 61.375 22.188 -27.302 1.00 84.38 2070 ILE A C 1
ATOM 15762 O O . ILE A 1 2070 ? 62.124 22.855 -26.595 1.00 84.38 2070 ILE A O 1
ATOM 15766 N N . THR A 1 2071 ? 60.395 22.747 -28.007 1.00 81.94 2071 THR A N 1
ATOM 15767 C CA . THR A 1 2071 ? 60.146 24.195 -28.079 1.00 81.94 2071 THR A CA 1
ATOM 15768 C C . THR A 1 2071 ? 58.951 24.594 -27.212 1.00 81.94 2071 THR A C 1
ATOM 15770 O O . THR A 1 2071 ? 57.983 23.846 -27.121 1.00 81.94 2071 THR A O 1
ATOM 15773 N N . GLY A 1 2072 ? 58.982 25.783 -26.600 1.00 70.00 2072 GLY A N 1
ATOM 15774 C CA . GLY A 1 2072 ? 57.845 26.322 -25.831 1.00 70.00 2072 GLY A CA 1
ATOM 15775 C C . GLY A 1 2072 ? 57.704 25.757 -24.409 1.00 70.00 2072 GLY A C 1
ATOM 15776 O O . GLY A 1 2072 ? 56.619 25.768 -23.835 1.00 70.00 2072 GLY A O 1
ATOM 15777 N N . VAL A 1 2073 ? 58.798 25.262 -23.822 1.00 67.88 2073 VAL A N 1
ATOM 15778 C CA . VAL A 1 2073 ? 58.745 24.340 -22.670 1.00 67.88 2073 VAL A CA 1
ATOM 15779 C C . VAL A 1 2073 ? 58.507 25.000 -21.314 1.00 67.88 2073 VAL A C 1
ATOM 15781 O O . VAL A 1 2073 ? 58.061 24.341 -20.380 1.00 67.88 2073 VAL A O 1
ATOM 15784 N N . LEU A 1 2074 ? 58.785 26.298 -21.176 1.00 67.62 2074 LEU A N 1
ATOM 15785 C CA . LEU A 1 2074 ? 58.716 26.969 -19.871 1.00 67.62 2074 LEU A CA 1
ATOM 15786 C C . LEU A 1 2074 ? 57.283 27.090 -19.308 1.00 67.62 2074 LEU A C 1
ATOM 15788 O O . LEU A 1 2074 ? 57.130 27.478 -18.154 1.00 67.62 2074 LEU A O 1
ATOM 15792 N N . GLY A 1 2075 ? 56.248 26.759 -20.091 1.00 64.94 2075 GLY A N 1
ATOM 15793 C CA . GLY A 1 2075 ? 54.860 26.645 -19.626 1.00 64.94 2075 GLY A CA 1
ATOM 15794 C C . GLY A 1 2075 ? 54.492 25.239 -19.124 1.00 64.94 2075 GLY A C 1
ATOM 15795 O O . GLY A 1 2075 ? 55.192 24.263 -19.388 1.00 64.94 2075 GLY A O 1
ATOM 15796 N N . GLY A 1 2076 ? 53.352 25.113 -18.435 1.00 63.44 2076 GLY A N 1
ATOM 15797 C CA . GLY A 1 2076 ? 52.941 23.867 -17.764 1.00 63.44 2076 GLY A CA 1
ATOM 15798 C C . GLY A 1 2076 ? 52.832 22.631 -18.671 1.00 63.44 2076 GLY A C 1
ATOM 15799 O O . GLY A 1 2076 ? 53.244 21.541 -18.272 1.00 63.44 2076 GLY A O 1
ATOM 15800 N N . LEU A 1 2077 ? 52.359 22.788 -19.915 1.00 61.06 2077 LEU A N 1
ATOM 15801 C CA . LEU A 1 2077 ? 52.274 21.678 -20.876 1.00 61.06 2077 LEU A CA 1
ATOM 15802 C C . LEU A 1 2077 ? 53.664 21.137 -21.248 1.00 61.06 2077 LEU A C 1
ATOM 15804 O O . LEU A 1 2077 ? 53.871 19.927 -21.309 1.00 61.06 2077 LEU A O 1
ATOM 15808 N N . GLY A 1 2078 ? 54.633 22.034 -21.440 1.00 70.19 2078 GLY A N 1
ATOM 15809 C CA . GLY A 1 2078 ? 56.007 21.672 -21.768 1.00 70.19 2078 GLY A CA 1
ATOM 15810 C C . GLY A 1 2078 ? 56.694 20.903 -20.643 1.00 70.19 2078 GLY A C 1
ATOM 15811 O O . GLY A 1 2078 ? 57.335 19.884 -20.894 1.00 70.19 2078 GLY A O 1
ATOM 15812 N N . GLN A 1 2079 ? 56.514 21.341 -19.395 1.00 70.38 2079 GLN A N 1
ATOM 15813 C CA . GLN A 1 2079 ? 57.052 20.635 -18.229 1.00 70.38 2079 GLN A CA 1
ATOM 15814 C C . GLN A 1 2079 ? 56.437 19.237 -18.071 1.00 70.38 2079 GLN A C 1
ATOM 15816 O O . GLN A 1 2079 ? 57.156 18.266 -17.825 1.00 70.38 2079 GLN A O 1
ATOM 15821 N N . SER A 1 2080 ? 55.121 19.116 -18.276 1.00 67.62 2080 SER A N 1
ATOM 15822 C CA . SER A 1 2080 ? 54.424 17.827 -18.251 1.00 67.62 2080 SER A CA 1
ATOM 15823 C C . SER A 1 2080 ? 54.950 16.876 -19.331 1.00 67.62 2080 SER A C 1
ATOM 15825 O O . SER A 1 2080 ? 55.272 15.723 -19.031 1.00 67.62 2080 SER A O 1
ATOM 15827 N N . LEU A 1 2081 ? 55.139 17.373 -20.559 1.00 77.12 2081 LEU A N 1
ATOM 15828 C CA . LEU A 1 2081 ? 55.731 16.603 -21.652 1.00 77.12 2081 LEU A CA 1
ATOM 15829 C C . LEU A 1 2081 ? 57.152 16.141 -21.303 1.00 77.12 2081 LEU A C 1
ATOM 15831 O O . LEU A 1 2081 ? 57.481 14.973 -21.485 1.00 77.12 2081 LEU A O 1
ATOM 15835 N N . VAL A 1 2082 ? 57.978 17.017 -20.731 1.00 79.31 2082 VAL A N 1
ATOM 15836 C CA . VAL A 1 2082 ? 59.341 16.672 -20.305 1.00 79.31 2082 VAL A CA 1
ATOM 15837 C C . VAL A 1 2082 ? 59.349 15.578 -19.236 1.00 79.31 2082 VAL A C 1
ATOM 15839 O O . VAL A 1 2082 ? 60.111 14.619 -19.359 1.00 79.31 2082 VAL A O 1
ATOM 15842 N N . GLN A 1 2083 ? 58.496 15.663 -18.210 1.00 73.62 2083 GLN A N 1
ATOM 15843 C CA . GLN A 1 2083 ? 58.366 14.591 -17.211 1.00 73.62 2083 GLN A CA 1
ATOM 15844 C C . GLN A 1 2083 ? 57.926 13.274 -17.857 1.00 73.62 2083 GLN A C 1
ATOM 15846 O O . GLN A 1 2083 ? 58.446 12.199 -17.532 1.00 73.62 2083 GLN A O 1
ATOM 15851 N N . TRP A 1 2084 ? 56.983 13.356 -18.794 1.00 78.38 2084 TRP A N 1
ATOM 15852 C CA . TRP A 1 2084 ? 56.481 12.207 -19.533 1.00 78.38 2084 TRP A CA 1
ATOM 15853 C C . TRP A 1 2084 ? 57.571 11.546 -20.391 1.00 78.38 2084 TRP A C 1
ATOM 15855 O O . TRP A 1 2084 ? 57.685 10.319 -20.377 1.00 78.38 2084 TRP A O 1
ATOM 15865 N N . MET A 1 2085 ? 58.422 12.333 -21.056 1.00 82.44 2085 MET A N 1
ATOM 15866 C CA . MET A 1 2085 ? 59.558 11.838 -21.843 1.00 82.44 2085 MET A CA 1
ATOM 15867 C C . MET A 1 2085 ? 60.666 11.261 -20.955 1.00 82.44 2085 MET A C 1
ATOM 15869 O O . MET A 1 2085 ? 61.190 10.176 -21.213 1.00 82.44 2085 MET A O 1
ATOM 15873 N N . ALA A 1 2086 ? 60.999 11.953 -19.866 1.00 76.62 2086 ALA A N 1
ATOM 15874 C CA . ALA A 1 2086 ? 62.038 11.543 -18.929 1.00 76.62 2086 ALA A CA 1
ATOM 15875 C C . ALA A 1 2086 ? 61.716 10.218 -18.224 1.00 76.62 2086 ALA A C 1
ATOM 15877 O O . ALA A 1 2086 ? 62.565 9.323 -18.142 1.00 76.62 2086 ALA A O 1
ATOM 15878 N N . SER A 1 2087 ? 60.471 10.054 -17.767 1.00 69.38 2087 SER A N 1
ATOM 15879 C CA . SER A 1 2087 ? 59.989 8.786 -17.195 1.00 69.38 2087 SER A CA 1
ATOM 15880 C C . SER A 1 2087 ? 60.044 7.618 -18.190 1.00 69.38 2087 SER A C 1
ATOM 15882 O O . SER A 1 2087 ? 60.050 6.463 -17.775 1.00 69.38 2087 SER A O 1
ATOM 15884 N N . ARG A 1 2088 ? 60.165 7.907 -19.492 1.00 78.69 2088 ARG A N 1
ATOM 15885 C CA . ARG A 1 2088 ? 60.214 6.945 -20.604 1.00 78.69 2088 ARG A CA 1
ATOM 15886 C C . ARG A 1 2088 ? 61.588 6.796 -21.262 1.00 78.69 2088 ARG A C 1
ATOM 15888 O O . ARG A 1 2088 ? 61.698 6.248 -22.355 1.00 78.69 2088 ARG A O 1
ATOM 15895 N N . GLY A 1 2089 ? 62.641 7.247 -20.585 1.00 79.06 2089 GLY A N 1
ATOM 15896 C CA . GLY A 1 2089 ? 64.024 6.987 -20.988 1.00 79.06 2089 GLY A CA 1
ATOM 15897 C C . GLY A 1 2089 ? 64.762 8.184 -21.571 1.00 79.06 2089 GLY A C 1
ATOM 15898 O O . GLY A 1 2089 ? 65.972 8.092 -21.727 1.00 79.06 2089 GLY A O 1
ATOM 15899 N N . ALA A 1 2090 ? 64.110 9.328 -21.803 1.00 84.31 2090 ALA A N 1
ATOM 15900 C CA . ALA A 1 2090 ? 64.832 10.510 -22.260 1.00 84.31 2090 ALA A CA 1
ATOM 15901 C C . ALA A 1 2090 ? 65.797 10.961 -21.154 1.00 84.31 2090 ALA A C 1
ATOM 15903 O O . ALA A 1 2090 ? 65.397 11.139 -19.997 1.00 84.31 2090 ALA A O 1
ATOM 15904 N N . ARG A 1 2091 ? 67.083 11.087 -21.488 1.00 86.38 2091 ARG A N 1
ATOM 15905 C CA . ARG A 1 2091 ? 68.123 11.537 -20.549 1.00 86.38 2091 ARG A CA 1
ATOM 15906 C C . ARG A 1 2091 ? 68.825 12.809 -21.003 1.00 86.38 2091 ARG A C 1
ATOM 15908 O O . ARG A 1 2091 ? 69.378 13.476 -20.142 1.00 86.38 2091 ARG A O 1
ATOM 15915 N N . HIS A 1 2092 ? 68.744 13.176 -22.283 1.00 87.88 2092 HIS A N 1
ATOM 15916 C CA . HIS A 1 2092 ? 69.314 14.411 -22.825 1.00 87.88 2092 HIS A CA 1
ATOM 15917 C C . HIS A 1 2092 ? 68.218 15.259 -23.477 1.00 87.88 2092 HIS A C 1
ATOM 15919 O O . HIS A 1 2092 ? 67.643 14.875 -24.494 1.00 87.88 2092 HIS A O 1
ATOM 15925 N N . LEU A 1 2093 ? 67.888 16.398 -22.872 1.00 88.00 2093 LEU A N 1
ATOM 15926 C CA . LEU A 1 2093 ? 66.791 17.266 -23.304 1.00 88.00 2093 LEU A CA 1
ATOM 15927 C C . LEU A 1 2093 ? 67.305 18.680 -23.579 1.00 88.00 2093 LEU A C 1
ATOM 15929 O O . LEU A 1 2093 ? 67.962 19.271 -22.727 1.00 88.00 2093 LEU A O 1
ATOM 15933 N N . ALA A 1 2094 ? 66.955 19.245 -24.730 1.00 86.06 2094 ALA A N 1
ATOM 15934 C CA . ALA A 1 2094 ? 67.241 20.623 -25.103 1.00 86.06 2094 ALA A CA 1
ATOM 15935 C C . ALA A 1 2094 ? 65.940 21.426 -25.193 1.00 86.06 2094 ALA A C 1
ATOM 15937 O O . ALA A 1 2094 ? 65.097 21.177 -26.052 1.00 86.06 2094 ALA A O 1
ATOM 15938 N N . LEU A 1 2095 ? 65.757 22.383 -24.288 1.00 86.62 2095 LEU A N 1
ATOM 15939 C CA . LEU A 1 2095 ? 64.521 23.146 -24.152 1.00 86.62 2095 LEU A CA 1
ATOM 15940 C C . LEU A 1 2095 ? 64.697 24.525 -24.792 1.00 86.62 2095 LEU A C 1
ATOM 15942 O O . LEU A 1 2095 ? 65.478 25.339 -24.299 1.00 86.62 2095 LEU A O 1
ATOM 15946 N N . LEU A 1 2096 ? 63.971 24.787 -25.878 1.00 85.00 2096 LEU A N 1
ATOM 15947 C CA . LEU A 1 2096 ? 64.021 26.036 -26.634 1.00 85.00 2096 LEU A CA 1
ATOM 15948 C C . LEU A 1 2096 ? 62.898 26.976 -26.213 1.00 85.00 2096 LEU A C 1
ATOM 15950 O O . LEU A 1 2096 ? 61.719 26.609 -26.160 1.00 85.00 2096 LEU A O 1
ATOM 15954 N N . SER A 1 2097 ? 63.263 28.218 -25.929 1.00 81.12 2097 SER A N 1
ATOM 15955 C CA . SER A 1 2097 ? 62.328 29.269 -25.544 1.00 81.12 2097 SER A CA 1
ATOM 15956 C C . SER A 1 2097 ? 62.885 30.631 -25.935 1.00 81.12 2097 SER A C 1
ATOM 15958 O O . SER A 1 2097 ? 64.084 30.854 -25.858 1.00 81.12 2097 SER A O 1
ATOM 15960 N N . ARG A 1 2098 ? 62.023 31.596 -26.266 1.00 80.00 2098 ARG A N 1
ATOM 15961 C CA . ARG A 1 2098 ? 62.446 32.999 -26.447 1.00 80.00 2098 ARG A CA 1
ATOM 15962 C C . ARG A 1 2098 ? 62.911 33.650 -25.135 1.00 80.00 2098 ARG A C 1
ATOM 15964 O O . ARG A 1 2098 ? 63.637 34.635 -25.151 1.00 80.00 2098 ARG A O 1
ATOM 15971 N N . ARG A 1 2099 ? 62.484 33.106 -23.990 1.00 75.81 2099 ARG A N 1
ATOM 15972 C CA . ARG A 1 2099 ? 62.842 33.562 -22.637 1.00 75.81 2099 ARG A CA 1
ATOM 15973 C C . ARG A 1 2099 ? 63.862 32.627 -21.999 1.00 75.81 2099 ARG A C 1
ATOM 15975 O O . ARG A 1 2099 ? 63.720 31.410 -22.107 1.00 75.81 2099 ARG A O 1
ATOM 15982 N N . HIS A 1 2100 ? 64.830 33.197 -21.287 1.00 76.56 2100 HIS A N 1
ATOM 15983 C CA . HIS A 1 2100 ? 65.806 32.442 -20.504 1.00 76.56 2100 HIS A CA 1
ATOM 15984 C C . HIS A 1 2100 ? 65.158 31.826 -19.252 1.00 76.56 2100 HIS A C 1
ATOM 15986 O O . HIS A 1 2100 ? 64.277 32.443 -18.651 1.00 76.56 2100 HIS A O 1
ATOM 15992 N N . VAL A 1 2101 ? 65.599 30.637 -18.827 1.00 72.25 2101 VAL A N 1
ATOM 15993 C CA . VAL A 1 2101 ? 64.970 29.894 -17.714 1.00 72.25 2101 VAL A CA 1
ATOM 15994 C C . VAL A 1 2101 ? 64.956 30.675 -16.393 1.00 72.25 2101 VAL A C 1
ATOM 15996 O O . VAL A 1 2101 ? 63.966 30.635 -15.673 1.00 72.25 2101 VAL A O 1
ATOM 15999 N N . SER A 1 2102 ? 65.995 31.472 -16.123 1.00 71.75 2102 SER A N 1
ATOM 16000 C CA . SER A 1 2102 ? 66.107 32.306 -14.913 1.00 71.75 2102 SER A CA 1
ATOM 16001 C C . SER A 1 2102 ? 65.020 33.381 -14.790 1.00 71.75 2102 SER A C 1
ATOM 16003 O O . SER A 1 2102 ? 64.847 33.962 -13.725 1.00 71.75 2102 SER A O 1
ATOM 16005 N N . SER A 1 2103 ? 64.265 33.649 -15.860 1.00 69.44 2103 SER A N 1
ATOM 16006 C CA . SER A 1 2103 ? 63.088 34.524 -15.803 1.00 69.44 2103 SER A CA 1
ATOM 16007 C C . SER A 1 2103 ? 61.825 33.825 -15.272 1.00 69.44 2103 SER A C 1
ATOM 16009 O O . SER A 1 2103 ? 60.796 34.479 -15.118 1.00 69.44 2103 SER A O 1
ATOM 16011 N N . VAL A 1 2104 ? 61.882 32.513 -14.993 1.00 69.44 2104 VAL A N 1
ATOM 16012 C CA . VAL A 1 2104 ? 60.740 31.684 -14.571 1.00 69.44 2104 VAL A CA 1
ATOM 16013 C C . VAL A 1 2104 ? 61.150 30.775 -13.390 1.00 69.44 2104 VAL A C 1
ATOM 16015 O O . VAL A 1 2104 ? 61.586 29.644 -13.612 1.00 69.44 2104 VAL A O 1
ATOM 16018 N N . PRO A 1 2105 ? 60.997 31.220 -12.124 1.00 68.81 2105 PRO A N 1
ATOM 16019 C CA . PRO A 1 2105 ? 61.479 30.496 -10.935 1.00 68.81 2105 PRO A CA 1
ATOM 16020 C C . PRO A 1 2105 ? 60.950 29.060 -10.787 1.00 68.81 2105 PRO A C 1
ATOM 16022 O O . PRO A 1 2105 ? 61.666 28.166 -10.335 1.00 68.81 2105 PRO A O 1
ATOM 16025 N N . GLU A 1 2106 ? 59.698 28.805 -11.183 1.00 65.19 2106 GLU A N 1
ATOM 16026 C CA . GLU A 1 2106 ? 59.132 27.448 -11.171 1.00 65.19 2106 GLU A CA 1
ATOM 16027 C C . GLU A 1 2106 ? 59.842 26.509 -12.153 1.00 65.19 2106 GLU A C 1
ATOM 16029 O O . GLU A 1 2106 ? 60.074 25.344 -11.829 1.00 65.19 2106 GLU A O 1
ATOM 16034 N N . ALA A 1 2107 ? 60.246 27.015 -13.323 1.00 70.12 2107 ALA A N 1
ATOM 16035 C CA . ALA A 1 2107 ? 60.972 26.223 -14.308 1.00 70.12 2107 ALA A CA 1
ATOM 16036 C C . ALA A 1 2107 ? 62.371 25.844 -13.797 1.00 70.12 2107 ALA A C 1
ATOM 16038 O O . ALA A 1 2107 ? 62.824 24.726 -14.024 1.00 70.12 2107 ALA A O 1
ATOM 16039 N N . GLU A 1 2108 ? 63.033 26.731 -13.051 1.00 72.94 2108 GLU A N 1
ATOM 16040 C CA . GLU A 1 2108 ? 64.344 26.463 -12.450 1.00 72.94 2108 GLU A CA 1
ATOM 16041 C C . GLU A 1 2108 ? 64.274 25.355 -11.382 1.00 72.94 2108 GLU A C 1
ATOM 16043 O O . GLU A 1 2108 ? 65.078 24.415 -11.400 1.00 72.94 2108 GLU A O 1
ATOM 16048 N N . LYS A 1 2109 ? 63.250 25.382 -10.512 1.00 73.44 2109 LYS A N 1
ATOM 16049 C CA . LYS A 1 2109 ? 62.964 24.278 -9.572 1.00 73.44 2109 LYS A CA 1
ATOM 16050 C C . LYS A 1 2109 ? 62.681 22.971 -10.308 1.00 73.44 2109 LYS A C 1
ATOM 16052 O O . LYS A 1 2109 ? 63.197 21.918 -9.925 1.00 73.44 2109 LYS A O 1
ATOM 16057 N N . PHE A 1 2110 ? 61.885 23.039 -11.372 1.00 76.19 2110 PHE A N 1
ATOM 16058 C CA . PHE A 1 2110 ? 61.533 21.880 -12.180 1.00 76.19 2110 PHE A CA 1
ATOM 16059 C C . PHE A 1 2110 ? 62.764 21.241 -12.837 1.00 76.19 2110 PHE A C 1
ATOM 16061 O O . PHE A 1 2110 ? 62.967 20.032 -12.731 1.00 76.19 2110 PHE A O 1
ATOM 16068 N N . ILE A 1 2111 ? 63.641 22.043 -13.438 1.00 77.44 2111 ILE A N 1
ATOM 16069 C CA . ILE A 1 2111 ? 64.877 21.555 -14.059 1.00 77.44 2111 ILE A CA 1
ATOM 16070 C C . ILE A 1 2111 ? 65.817 20.959 -13.016 1.00 77.44 2111 ILE A C 1
ATOM 16072 O O . ILE A 1 2111 ? 66.346 19.871 -13.228 1.00 77.44 2111 ILE A O 1
ATOM 16076 N N . THR A 1 2112 ? 65.956 21.598 -11.854 1.00 76.31 2112 THR A N 1
ATOM 16077 C CA . THR A 1 2112 ? 66.753 21.057 -10.741 1.00 76.31 2112 THR A CA 1
ATOM 16078 C C . THR A 1 2112 ? 66.233 19.684 -10.297 1.00 76.31 2112 THR A C 1
ATOM 16080 O O . THR A 1 2112 ? 67.012 18.754 -10.083 1.00 76.31 2112 THR A O 1
ATOM 16083 N N . SER A 1 2113 ? 64.908 19.509 -10.235 1.00 76.12 2113 SER A N 1
ATOM 16084 C CA . SER A 1 2113 ? 64.283 18.210 -9.959 1.00 76.12 2113 SER A CA 1
ATOM 16085 C C . SER A 1 2113 ? 64.606 17.150 -11.017 1.00 76.12 2113 SER A C 1
ATOM 16087 O O . SER A 1 2113 ? 64.679 15.971 -10.664 1.00 76.12 2113 SER A O 1
ATOM 16089 N N . LEU A 1 2114 ? 64.747 17.518 -12.291 1.00 79.12 2114 LEU A N 1
ATOM 16090 C CA . LEU A 1 2114 ? 65.113 16.580 -13.356 1.00 79.12 2114 LEU A CA 1
ATOM 16091 C C . LEU A 1 2114 ? 66.594 16.199 -13.263 1.00 79.12 2114 LEU A C 1
ATOM 16093 O O . LEU A 1 2114 ? 66.920 15.012 -13.325 1.00 79.12 2114 LEU A O 1
ATOM 16097 N N . SER A 1 2115 ? 67.472 17.172 -13.011 1.00 77.19 2115 SER A N 1
ATOM 16098 C CA . SER A 1 2115 ? 68.905 16.941 -12.802 1.00 77.19 2115 SER A CA 1
ATOM 16099 C C . SER A 1 2115 ? 69.166 15.996 -11.626 1.00 77.19 2115 SER A C 1
ATOM 16101 O O . SER A 1 2115 ? 69.950 15.058 -11.754 1.00 77.19 2115 SER A O 1
ATOM 16103 N N . ASN A 1 2116 ? 68.431 16.150 -10.517 1.00 73.94 2116 ASN A N 1
ATOM 16104 C CA . ASN A 1 2116 ? 68.508 15.250 -9.356 1.00 73.94 2116 ASN A CA 1
ATOM 16105 C C . ASN A 1 2116 ? 68.068 13.807 -9.666 1.00 73.94 2116 ASN A C 1
ATOM 16107 O O . ASN A 1 2116 ? 68.427 12.882 -8.943 1.00 73.94 2116 ASN A O 1
ATOM 16111 N N . ARG A 1 2117 ? 67.303 13.601 -10.745 1.00 71.12 2117 ARG A N 1
ATOM 16112 C CA . ARG A 1 2117 ? 66.904 12.279 -11.256 1.00 71.12 2117 ARG A CA 1
ATOM 16113 C C . ARG A 1 2117 ? 67.854 11.755 -12.344 1.00 71.12 2117 ARG A C 1
ATOM 16115 O O . ARG A 1 2117 ? 67.540 10.757 -12.989 1.00 71.12 2117 ARG A O 1
ATOM 16122 N N . GLY A 1 2118 ? 68.999 12.412 -12.557 1.00 76.62 2118 GLY A N 1
ATOM 16123 C CA . GLY A 1 2118 ? 70.007 12.016 -13.543 1.00 76.62 2118 GLY A CA 1
ATOM 16124 C C . GLY A 1 2118 ? 69.638 12.348 -14.992 1.00 76.62 2118 GLY A C 1
ATOM 16125 O O . GLY A 1 2118 ? 70.084 11.656 -15.905 1.00 76.62 2118 GLY A O 1
ATOM 16126 N N . ILE A 1 2119 ? 68.800 13.364 -15.218 1.00 82.62 2119 ILE A N 1
ATOM 16127 C CA . ILE A 1 2119 ? 68.400 13.822 -16.557 1.00 82.62 2119 ILE A CA 1
ATOM 16128 C C . ILE A 1 2119 ? 69.176 15.098 -16.879 1.00 82.62 2119 ILE A C 1
ATOM 16130 O O . ILE A 1 2119 ? 69.105 16.075 -16.140 1.00 82.62 2119 ILE A O 1
ATOM 16134 N N . ASN A 1 2120 ? 69.903 15.094 -17.990 1.00 81.88 2120 ASN A N 1
ATOM 16135 C CA . ASN A 1 2120 ? 70.683 16.227 -18.454 1.00 81.88 2120 ASN A CA 1
ATOM 16136 C C . ASN A 1 2120 ? 69.799 17.159 -19.297 1.00 81.88 2120 ASN A C 1
ATOM 16138 O O . ASN A 1 2120 ? 69.279 16.760 -20.342 1.00 81.88 2120 ASN A O 1
ATOM 16142 N N . VAL A 1 2121 ? 69.598 18.390 -18.826 1.00 84.44 2121 VAL A N 1
ATOM 16143 C CA . VAL A 1 2121 ? 68.685 19.362 -19.439 1.00 84.44 2121 VAL A CA 1
ATOM 16144 C C . VAL A 1 2121 ? 69.445 20.636 -19.803 1.00 84.44 2121 VAL A C 1
ATOM 16146 O O . VAL A 1 2121 ? 69.980 21.316 -18.930 1.00 84.44 2121 VAL A O 1
ATOM 16149 N N . SER A 1 2122 ? 69.448 20.994 -21.085 1.00 82.56 2122 SER A N 1
ATOM 16150 C CA . SER A 1 2122 ? 70.034 22.228 -21.617 1.00 82.56 2122 SER A CA 1
ATOM 16151 C C . SER A 1 2122 ? 68.925 23.204 -22.001 1.00 82.56 2122 SER A C 1
ATOM 16153 O O . SER A 1 2122 ? 68.130 22.925 -22.892 1.00 82.56 2122 SER A O 1
ATOM 16155 N N . CYS A 1 2123 ? 68.852 24.363 -21.349 1.00 81.94 2123 CYS A N 1
ATOM 16156 C CA . CYS A 1 2123 ? 67.879 25.403 -21.698 1.00 81.94 2123 CYS A CA 1
ATOM 16157 C C . CYS A 1 2123 ? 68.529 26.443 -22.614 1.00 81.94 2123 CYS A C 1
ATOM 16159 O O . CYS A 1 2123 ? 69.477 27.106 -22.198 1.00 81.94 2123 CYS A O 1
ATOM 16161 N N . LEU A 1 2124 ? 68.024 26.595 -23.841 1.00 84.25 2124 LEU A N 1
ATOM 16162 C CA . LEU A 1 2124 ? 68.603 27.466 -24.867 1.00 84.25 2124 LEU A CA 1
ATOM 16163 C C . LEU A 1 2124 ? 67.599 28.538 -25.298 1.00 84.25 2124 LEU A C 1
ATOM 16165 O O . LEU A 1 2124 ? 66.421 28.259 -25.537 1.00 84.25 2124 LEU A O 1
ATOM 16169 N N . VAL A 1 2125 ? 68.081 29.778 -25.417 1.00 82.12 2125 VAL A N 1
ATOM 16170 C CA . VAL A 1 2125 ? 67.263 30.882 -25.926 1.00 82.12 2125 VAL A CA 1
ATOM 16171 C C . VAL A 1 2125 ? 67.236 30.827 -27.450 1.00 82.12 2125 VAL A C 1
ATOM 16173 O O . VAL A 1 2125 ? 68.283 30.944 -28.082 1.00 82.12 2125 VAL A O 1
ATOM 16176 N N . CYS A 1 2126 ? 66.056 30.623 -28.035 1.00 84.69 2126 CYS A N 1
ATOM 16177 C CA . CYS A 1 2126 ? 65.875 30.494 -29.478 1.00 84.69 2126 CYS A CA 1
ATOM 16178 C C . CYS A 1 2126 ? 64.469 30.916 -29.894 1.00 84.69 2126 CYS A C 1
ATOM 16180 O O . CYS A 1 2126 ? 63.475 30.438 -29.336 1.00 84.69 2126 CYS A O 1
ATOM 16182 N N . ASP A 1 2127 ? 64.406 31.801 -30.883 1.00 80.69 2127 ASP A N 1
ATOM 16183 C CA . ASP A 1 2127 ? 63.197 32.061 -31.644 1.00 80.69 2127 ASP A CA 1
ATOM 16184 C C . ASP A 1 2127 ? 63.110 31.102 -32.834 1.00 80.69 2127 ASP A C 1
ATOM 16186 O O . ASP A 1 2127 ? 63.951 31.115 -33.730 1.00 80.69 2127 ASP A O 1
ATOM 16190 N N . VAL A 1 2128 ? 62.096 30.241 -32.827 1.00 78.12 2128 VAL A N 1
ATOM 16191 C CA . VAL A 1 2128 ? 61.960 29.157 -33.808 1.00 78.12 2128 VAL A CA 1
ATOM 16192 C C . VAL A 1 2128 ? 61.488 29.639 -35.175 1.00 78.12 2128 VAL A C 1
ATOM 16194 O O . VAL A 1 2128 ? 61.682 28.928 -36.158 1.00 78.12 2128 VAL A O 1
ATOM 16197 N N . SER A 1 2129 ? 60.907 30.842 -35.260 1.00 74.88 2129 SER A N 1
ATOM 16198 C CA . SER A 1 2129 ? 60.616 31.480 -36.549 1.00 74.88 2129 SER A CA 1
ATOM 16199 C C . SER A 1 2129 ? 61.866 32.059 -37.221 1.00 74.88 2129 SER A C 1
ATOM 16201 O O . SER A 1 2129 ? 61.824 32.377 -38.406 1.00 74.88 2129 SER A O 1
ATOM 16203 N N . ASP A 1 2130 ? 62.987 32.177 -36.501 1.00 79.06 2130 ASP A N 1
ATOM 16204 C CA . ASP A 1 2130 ? 64.271 32.599 -37.056 1.00 79.06 2130 ASP A CA 1
ATOM 16205 C C . ASP A 1 2130 ? 65.111 31.370 -37.439 1.00 79.06 2130 ASP A C 1
ATOM 16207 O O . ASP A 1 2130 ? 65.761 30.720 -36.611 1.00 79.06 2130 ASP A O 1
ATOM 16211 N N . ALA A 1 2131 ? 65.131 31.065 -38.737 1.00 75.44 2131 ALA A N 1
ATOM 16212 C CA . ALA A 1 2131 ? 65.872 29.933 -39.286 1.00 75.44 2131 ALA A CA 1
ATOM 16213 C C . ALA A 1 2131 ? 67.376 29.957 -38.941 1.00 75.44 2131 ALA A C 1
ATOM 16215 O O . ALA A 1 2131 ? 67.999 28.897 -38.835 1.00 75.44 2131 ALA A O 1
ATOM 16216 N N . ALA A 1 2132 ? 67.986 31.133 -38.756 1.00 82.00 2132 ALA A N 1
ATOM 16217 C CA . ALA A 1 2132 ? 69.396 31.237 -38.390 1.00 82.00 2132 ALA A CA 1
ATOM 16218 C C . ALA A 1 2132 ? 69.627 30.846 -36.922 1.00 82.00 2132 ALA A C 1
ATOM 16220 O O . ALA A 1 2132 ? 70.589 30.131 -36.623 1.00 82.00 2132 ALA A O 1
ATOM 16221 N N . GLN A 1 2133 ? 68.733 31.253 -36.014 1.00 82.88 2133 GLN A N 1
ATOM 16222 C CA . GLN A 1 2133 ? 68.795 30.865 -34.600 1.00 82.88 2133 GLN A CA 1
ATOM 16223 C C . GLN A 1 2133 ? 68.582 29.365 -34.410 1.00 82.88 2133 GLN A C 1
ATOM 16225 O O . GLN A 1 2133 ? 69.346 28.733 -33.678 1.00 82.88 2133 GLN A O 1
ATOM 16230 N N . VAL A 1 2134 ? 67.603 28.782 -35.108 1.00 80.12 2134 VAL A N 1
ATOM 16231 C CA . VAL A 1 2134 ? 67.361 27.333 -35.072 1.00 80.12 2134 VAL A CA 1
ATOM 16232 C C . VAL A 1 2134 ? 68.587 26.575 -35.576 1.00 80.12 2134 VAL A C 1
ATOM 16234 O O . VAL A 1 2134 ? 69.072 25.673 -34.898 1.00 80.12 2134 VAL A O 1
ATOM 16237 N N . ASN A 1 2135 ? 69.156 26.978 -36.716 1.00 80.56 2135 ASN A N 1
ATOM 16238 C CA . ASN A 1 2135 ? 70.363 26.346 -37.254 1.00 80.56 2135 ASN A CA 1
ATOM 16239 C C . ASN A 1 2135 ? 71.552 26.409 -36.287 1.00 80.56 2135 ASN A C 1
ATOM 16241 O O . ASN A 1 2135 ? 72.315 25.445 -36.189 1.00 80.56 2135 ASN A O 1
ATOM 16245 N N . LYS A 1 2136 ? 71.720 27.527 -35.571 1.00 82.75 2136 LYS A N 1
ATOM 16246 C CA . LYS A 1 2136 ? 72.765 27.675 -34.552 1.00 82.75 2136 LYS A CA 1
ATOM 16247 C C . LYS A 1 2136 ? 72.557 26.691 -33.400 1.00 82.75 2136 LYS A C 1
ATOM 16249 O O . LYS A 1 2136 ? 73.466 25.936 -33.083 1.00 82.75 2136 LYS A O 1
ATOM 16254 N N . VAL A 1 2137 ? 71.353 26.653 -32.835 1.00 83.06 2137 VAL A N 1
ATOM 16255 C CA . VAL A 1 2137 ? 70.993 25.738 -31.744 1.00 83.06 2137 VAL A CA 1
ATOM 16256 C C . VAL A 1 2137 ? 71.193 24.280 -32.134 1.00 83.06 2137 VAL A C 1
ATOM 16258 O O . VAL A 1 2137 ? 71.775 23.514 -31.373 1.00 83.06 2137 VAL A O 1
ATOM 16261 N N . ILE A 1 2138 ? 70.728 23.891 -33.323 1.00 79.38 2138 ILE A N 1
ATOM 16262 C CA . ILE A 1 2138 ? 70.882 22.518 -33.800 1.00 79.38 2138 ILE A CA 1
ATOM 16263 C C . ILE A 1 2138 ? 72.365 22.179 -33.956 1.00 79.38 2138 ILE A C 1
ATOM 16265 O O . ILE A 1 2138 ? 72.771 21.109 -33.513 1.00 79.38 2138 ILE A O 1
ATOM 16269 N N . LYS A 1 2139 ? 73.198 23.080 -34.495 1.00 80.69 2139 LYS A N 1
ATOM 16270 C CA . LYS A 1 2139 ? 74.656 22.872 -34.551 1.00 80.69 2139 LYS A CA 1
ATOM 16271 C C . LYS A 1 2139 ? 75.288 22.715 -33.167 1.00 80.69 2139 LYS A C 1
ATOM 16273 O O . LYS A 1 2139 ? 76.092 21.803 -32.999 1.00 80.69 2139 LYS A O 1
ATOM 16278 N N . ASP A 1 2140 ? 74.917 23.559 -32.206 1.00 78.00 2140 ASP A N 1
ATOM 16279 C CA . ASP A 1 2140 ? 75.448 23.509 -30.838 1.00 78.00 2140 ASP A CA 1
ATOM 16280 C C . ASP A 1 2140 ? 75.104 22.163 -30.175 1.00 78.00 2140 ASP A C 1
ATOM 16282 O O . ASP A 1 2140 ? 75.975 21.498 -29.616 1.00 78.00 2140 ASP A O 1
ATOM 16286 N N . LEU A 1 2141 ? 73.861 21.701 -30.328 1.00 77.81 2141 LEU A N 1
ATOM 16287 C CA . LEU A 1 2141 ? 73.408 20.408 -29.809 1.00 77.81 2141 LEU A CA 1
ATOM 16288 C C . LEU A 1 2141 ? 74.037 19.213 -30.533 1.00 77.81 2141 LEU A C 1
ATOM 16290 O O . LEU A 1 2141 ? 74.344 18.221 -29.890 1.00 77.81 2141 LEU A O 1
ATOM 16294 N N . SER A 1 2142 ? 74.263 19.313 -31.846 1.00 71.50 2142 SER A N 1
ATOM 16295 C CA . SER A 1 2142 ? 74.893 18.250 -32.651 1.00 71.50 2142 SER A CA 1
ATOM 16296 C C . SER A 1 2142 ? 76.369 18.020 -32.303 1.00 71.50 2142 SER A C 1
ATOM 16298 O O . SER A 1 2142 ? 76.952 17.031 -32.739 1.00 71.50 2142 SER A O 1
ATOM 16300 N N . SER A 1 2143 ? 77.000 18.969 -31.603 1.00 67.88 2143 SER A N 1
ATOM 16301 C CA . SER A 1 2143 ? 78.406 18.886 -31.193 1.00 67.88 2143 SER A CA 1
ATOM 16302 C C . SER A 1 2143 ? 78.626 18.160 -29.856 1.00 67.88 2143 SER A C 1
ATOM 16304 O O . SER A 1 2143 ? 79.778 17.894 -29.501 1.00 67.88 2143 SER A O 1
ATOM 16306 N N . HIS A 1 2144 ? 77.540 17.834 -29.145 1.00 56.53 2144 HIS A N 1
ATOM 16307 C CA . HIS A 1 2144 ? 77.499 17.074 -27.892 1.00 56.53 2144 HIS A CA 1
ATOM 16308 C C . HIS A 1 2144 ? 77.061 15.630 -28.130 1.00 56.53 2144 HIS A C 1
ATOM 16310 O O . HIS A 1 2144 ? 77.565 14.762 -27.378 1.00 56.53 2144 HIS A O 1
#

pLDDT: mean 82.19, std 15.89, range [20.45, 98.62]

Sequence (2144 aa):
MYALHLAVNAIRAGDCESAIVASANWIGDPGVQIALDKLGALSASARCHTFDLRAEGYARGEGFGAIYLKKTSLAISSGSPIRAMIRGTAMNSNGRTGGITRPSASGQEAVIREAYRNAGRLSFKDTGYFECHGTGTYVGDPIEVAAVGRVFASDRNDSAPLLVGSVKSNVGHSEGASALAAVMKVVLALENGAIPPIYDLQTRNPNIDFEGARVLPVTEVTEWPKDRLRRASINSFGYGGANAHCIIDHVNNVLADYEAPGVYRSIDDSSRNGVQNGHLNEFAANGTTNAPSRDHRNGITDGRADGNTNGHPNANGDVGGNPINGQANGDALMIHHPPMVRIPKKMRNAITRRLVLLPLSAHNETSLDRNWAEISQVLPTFPLFDIAYTLGARRSRYPQRTFTVVNSHTPVQTQSLVLDRKPTRAPLQTATIGFVFTGQGAQWHAMGADLWDYAVFRAVIQYQDNVLACLQNAPTWSLESVLRGDCEAGLVQTAAVSQAACTAVQVGLVDLLASWSIRPAGVVGHSSGEIAAAYASGRISAAEAIVAAYLRGQAVSLNGREGAMLAVGLGPEQVAEYVQEREAEVKVAAINSPGSVTLSGDVSAIDQLAATLTAEGIFNRKLHTGGNAYHSHHMMAIGNAYMAMLRDADGHMHAHRGDRYPHVSWVSSVTPTKSTPTSSTDGTDVVDLGPYWRSNLESRVRFAEAISRLVESIPVSVLVEIGPHPALKSPVEQILKSVGKTAGYVGTLKRNEDGQQSLLQLAGTLFTLNAVVDLAAVNAVDTADGSGSECGATCTSLPRYQYTYGGLNYHESRHSKEYRHRMELRHDLLGSKVVGTARLRPQWRNILRIKDVPWLGHHRLVPDAILPGAAYMAMAVEAVGHIYRGGVEAHVTVTGFELSDVTIDRSLVVPEDDYGVEVLTSLELTFDFFDVLTTATFSISSVGRDTGEWVQHCTGCVKLIIKSSNVDDISHTIQVPETLRPVDVRAWYTPTGRFQKVGLGYGPAFQPLTDVSSDGNHLAVASVALHTPSEHGAVKGGESDYPLHPAALDGAIQLGLIACHGGRPSEVTAAFVPVHLSRMYLSNDINDATAYGDAPTVVACGERRGIRSAHLDIDMRSPNGKVLLRVERLRCVSYSRISSDSTDRAFSSPFTRLVWRPDIRTISNAQARHRYPAPQGKQSSAWAVTNKLGHFVVQSIYETFGKLADGNRPHPSGDVGHFFAWIQKKGQHDQSPSMLEARKLACENRLLESIDELVKQAFHVLEVQIAKLLHDKMSDILFERRTGIDVIIGEGLLTPLYQSGLLMTGIYPQLHRIISGLAHADPNARILEIGGGTGGATRIAMNALNGPNGIKAYRDYTFTDISAGFLSGARELLGHLPDMKFSVFDIERDPVEQGYDEQTYNLIIACQVLHATSNMHRTLTNCRRLLKPGGRLVLLETNENFIVPGVVVGTFTGYWAGIPDGRVDAPFQSLDSWDRSLRAAGFSGLDVVLDDFPEPQNTTSVMLSTVPIHIPEKDVSGTLVHVLHSTPEVPRLVPKVVEGFEERGITATISSLGNGPVQLPPASHAVIFYDEQDLLANSSEKSLGVFQHLSENSATLLVLTSCGTVNGLNPDGALIPGLLRVLRNENPATEYGSIDIDATHFNVDSSEEQEIARRIVDCELDLRRSVLPEELESTPPDREFVWQKGCMWVSRHVPDAGFHSEHGLDNKSMKPELLPLSSQGAVRAVFESPGVPNSLCFASYEEMKEPLQPDYIDVEVAAIGLNSQDIDHWTGRVNANHLSSEYAGVVTAVGTNVYNLKVGDRVYGLGKGQFGNWTRGPSVLAQKLQPEDKMIQMASMPLAYTTATYVLEQIARLRKGQSVLIQSGAKDIGLAILNLAKTKEAVVFAIVETPEQVDFLTAKMGMPASRIISTIPTLAVLRRAAQGTCNGKFDVIVSTVSGEAQQSFPSMLSHLGHWIDMSQNEPQTLSTVNGRLLLHNASYCFVDPTAIFDTSPVLAAEIKQTVDKHYRKGLIGPIPRIEESDVSQIGSSLGNLANMIGKLVVSFENPESLVRMVPSPPSVRFDPKSFYVITGVLGGLGQSLVQWMASRGARHLALLSRRHVSSVPEAEKFITSLSNRGINVSCLVCDVSDAAQVNKVIKDLSSH

Secondary structure (DSSP, 8-state):
-HHHHHHHHHHHHTS-SEEEEEEEE----THHHHHHHHTT-B-TTSS--TTBTT---B-B--EEEEEEEE-HHHHHHTT----EEEEEEEEEE--S-SSTT---HHHHHHHHHHHHHTTTS--GGG--EEE------TTHHHHHHHHHHHHHGGG--TTSPEEEE-THHHH-B-GGGHHHHHHHHHHHHHHHTEEPPPTT--SB-TTS-TTTTTEEE--S-EEPPTTS-SEEEEEEE-TTSEEEEEEEEEGGGTSTT---TT-PPPTTTTT-----SS--SSS-S---------------------------------------------------------PPEE-TT----SEEEEEEEESSHHHHHHHHHHHHHHTTTS-HHHHHHIIIIIS---SEEEEEEEETTS-TTSS----SS--EE--SSPPPEEEEE--TT---TTTTGGGGG-HHHHHHHHHHHHHHHTSTT--SS-HHHHHHT-S-TTGGGSHHHHHHHHHHHHHHHHHHHHHTT---SEEEE-TTHHHHHHHHTTSS-HHHHHHHHHHHHHHHHT--S-EEEEEESS-HHHHHHHHTT-TTTEEEEEEEETTEEEEEEEHHHHHHHHHHHHHTT--EEE---TT--TTSHHHHTTHHHHHHHHHHHHHHHGGG----S---EE--SSSTTSPPP---TTS------HHHHHHHHHS-B-HHHHHHHHHHHS--SEEEEESSS--SHHHHHHHHHHTT---EEEES--TTS-HHHHHHHHHHHHHHTT----HHHHHPEEPTTSS-EEE----TTSPPP-----S------HHHHHHHT--SPPBTTTBEEPTT-BTTB-EEEEEE-TTTSGGGGGEEETTEEEE-HHHHHHHHHHHHHHHHHTSTTTTSPEEEEEEEEEEE-S-EE--SSSS-EEEEEEEEEEE-TTS-EEEEEEEEEEE-TTT--EEEEEEEEEEEEETTS--TT---PPPPPS--EE--THHHHSTTSHHHHHTEEE-GGG--EEEEEE-SSSEEEEEE-SS--GGGT--TT-PPP-SS-HHHHHHHHHHHHHHTTTT-GGG--SEEEEEEEEEEEEEGGGGGGGGGSSPPEEEEEEEEETTTEEEEEEEEE-TTS-EEEEEEEEEEEEE------SSHHHHT-S-EEEEEEE-TTT--HHHHHHHSPPP--TTHHHHHHHHHHHHHHHHHHIIIIITS-GGGS----HHHHHHHHHHHHHHHH---HHHHHHHHHHHTT-HHHHHHHHHHHHTTSHHHHHHHHHHHTHHHHHTTSS-HHHHHHHTT-HHHHHHH-HHHHTTHHHHHHHHHHHHHH-TT-EEEEES-TTSHHHHHHHHHHB-TTS-B--SEEEEEES-HHHHHHHHHHHTTSTTEEEEE--TTS-TTTTTPPTT-EEEEEEES-GGGSS-HHHHHHHHHHHEEEEEEEEEEEE-S--HHHHHHHTTSTTTTTTGGGT--S-S---HHHHHHHHHHTTS---SEEEESS-TTS--EEEEEEE----------TT-EEEEEE-SSSPPTHHHHHHHHHHTTT-EEEEEETTSS---PPTTEEEEEEE-TT--STT--HHHHHHHHHHHHHEEEEEEEE-S-GGGTS-GGGGHHHHHHHHHHHH-TTSEEEEEEESSGGG---TTTHHHHHHHHHHHHHHHHHTTS-TTS-SSPPP-EEEEETTEEEEEEEEE-HHHHHHTT-STTTTSPEEEEGGG-SSEEEEESSTT-GGGEEEEE-GGGGSPPPTTEEEEEEEEEEE-HHHHHHHHTSS--SSEEEEEEEEEEEE-TT--S--TT-EEEEEEEE-S-SEEEEEGGGEEEPPTT--HHHHTTSHHHHHHHHIIIIIIS---TT-EEEEETTTBHHHHHHHHHHHHTT-EEEEE-SSHHHHHIIIIIT---GGGEE-S---HHHHHHHHTTSTTSSEEEEEE-S-SGGGGGHHHHEEEEEEEEE--SS--TTHHHHTTHHHHTT-EEEE--TTHHHHH-HHHHHHHHHHHHHHHHTTS--S-S-EEEEEGGGHHHHHHHGGG-SBEEEEE---TT-EEEE-PPP---PPPTTSEEEEESTTSHHHHHHHHHHHTTT--EEEEEESS-GGG-HHHHHHHHHHHTTT-EEEEEE--TT-HHHHHHHHHHHHT-